Protein AF-F4KFS5-F1 (afdb_monomer_lite)

Radius of gyration: 63.57 Å; chains: 1; bounding box: 186×113×161 Å

InterPro domains:
  IPR036890 Histidine kinase/HSP90-like ATPase superfamily [SSF55874] (143-248)

Secondary structure (DSSP, 8-state):
---------------------EEEEEEEPTTS-EEEEEEES--SEEEHHHHHHHHHHHHHHHHHH-GGGGGSPPP-S-STT--EEEETTEEEESEEEGGGS-TTSEEEEEEE-SSSGGGT--TT----PPPGGGGS-PPTT--HHHHHHHHHHHHHHHHTTPPTTS--EEEEEE-SSEEEEEE-SS--BSSTTTBTHHHHSTT--TTGGGGGGGSSSSTT-------SSS-HHHHHHHHSS--------------SS--SS-----EEEEEEE-SS-SSEEEEEEEHHHHHS--SSS------EEEEEPPPHHHHHH-TTS-EEEEEEES----GGGHHHHHHHHHHHHHHHH-EEGGGT--SSS-TTS-PEE-SSEEEETTEETTT---SHHHHHHHT-EEEEEEEEEEEEE--TTS-PPPEEEEEEEEEEE--EETTEEHHHHHHHHHHHTT------TTTS-SEEEEETTEE-TT--BS--GGG---TT-HHHHHHHHTEEEEEEE-TTSPBPTTSSSB-TT-HHHHHHHTTT----TT-----EEEEEEETTEE--HHHHHHHHHHHHHHHHHHH------BSS--EEEES---HHHHT--SSEEEEESEEEETTEEEETT-EEEEPTTSSTT--SS-EEEEEEEEEEES-TTS---S-EEEEEETTS-GGGS-EEEEETTEEEEE-TT-EEEETHHHHTT-EEE--HHHHHHHHHHHHTTSEEEEEE--HHHHHHTT-------SSPEETTPPPPSEEEEEEEETT--TTS--SS--GGGS---TTPPEEEEEEETT-SSEEEEEEE--EEETTEEEEEEEE-TTT-TTGGGS-EEEEEEEEETTTEEEEEEEEEEPPSSEEEEEESSS-TTS-EEEETTEEPPPEEEEEEETTS-B---SSPPPEEEEEE-STT-EEE----EEEEETTTTEEEEE--EE--S-GGGGTTT-EEEEEEEETTSS-EEEEEEEEE---EEEEEES-GGGGSSB-TTPEEPS-EEEEEETTSPBPPTT-EEEEEEESEEE-SSSTTEEE--TTSEEE-TTTEEE-S-TT-EEEEEEEETTEEEEEEEEEBPP-EEEE-SPPPSEEETT-EEEEEEEEEE-TTS-B-TT---BTTTTB--EEEEEESS-SS-TT-EEE-BTTEEEEEEEEPPSSSEEEEEEEEESS-TTSEEEEEEEEE-------------------------------------------------------------HHHHHHHHHHHHHHHHHHHHHHHHHHHHHHHHHHHHHHHHHHHHHTTHHHHTT-GGG---HHHHHHHHHHH-TTSHHHHHHHHHHHS-TTSTHHHHTTTEEEEGGGS-EES-HHHHHHHHHHHHHHHHTPEEESSTT-STTSHHHHHHHHHHHHTT----S---EEEGGGS----S-B-TT-TT--B--PPPB-TTSPBPTTEEEEGGGTEE--HHHHT-B-TTS-BHIIIIIHHHHTT-EEESSHHHHHHHTTTS-S--EEETTS-EE-TTS-EE------SS-PPBP--HHHHHHHHHHHHHHHHHHHHHHHHHHHHHHHHHHHHHHHHHHHHHHHHHTTT--

Foldseek 3Di:
DDDDDDDDDDDDDDDDDDDWFKDWEFEQELQRDTFIAIDTPDDQKDFPLVVLVRSVVRVVVVCVVDPPVVPTDDQPNPLPQQKWKDFPRDIDGGMDGCVVDHTPDYGYMYIDSNPVLSPPHRPPDDDPQDFLCVLVDFDPPDDLLLLVVLVVLVLLLQQQVDDPPFAFAWEWEDDQWKIKIKTLGQWADCHPVRHPVLLVDFPSDPLLVVLVVQFDDFPLSQDSSPCNGRCSNVSSLSVQADDPPDDDDDDDDDPDPDDDDDDDWWWKKKWWDGLPDQKIKIFIDTSCCLNVVPPDPDNDPDGDIDIHGDDPVSCVSHVSTTMMMMMTGRGRDDVVCQLVSLQSVCQFQVVQQKDFVLVGDPADDPNPPRDIDGNHFYHYNRHTSVPRCHHLVNLVVVQFDDDKDKWKKKKWFDDPPDPDDIQIKMKMKIKTFFAADPQRTNVQVSQVVCVVSVNDDPADLQQAQQEWEAESSGTLAQPRHNDALLLQDDVDAPLLNVLSSRMHIYMRITSSWDAPPSSNGTDPPRLVSVCRSNPNPPDDPPPDPRSMDMWMGDNNDTDDPVVVSVVVSVVSVVCHQPPHPNQWDAPDFWDKAAQADPCPQQVHDARIKTKHQWTADPNDIDGAQFKKWFAAPLDVVRHDGIWIWGWHIKIWDDDPPGPTDFIWTWTGTPVDDPVQAWDWDADPNHIDIDHGRTHIGTPCSVVVVRMDTDDPVRSVVVVVVCQQQPQDAKDWDAPVQCVLLVAQAHDPFPDAAEAQDFHTQKTKIFGAGPNDDPPDDDPYDDQNGGHQPPPWWKWKFKDFPPDPDTPDIDIDHWDDTPRRTRIDIGRDRLQCRNVRNEFGKIWTWIDTDPPYIDITIYGYDYDPDWDEKEWDDDPPPDAFEAEAFDFGAKTKIFIADPSRYTDADPDDFDKWKWKADPPPDIDTFPDKDWDADDNRGMIMMGDTHHHDQCQQVVFPQQKIWIKIDTPVDRYIYIGIHRYAYADWQAKDWPCPCLQPQAAAFDFRARTKIATAHPRNHQHHWQDKKFKDWFQKFFQDPCGGIFTQHSRSMTDRGPGITGHDHAFAKIKMFIDDPPDTRDIDIHTHFHKEKDWDDDDDQEDEAQFWDAKTKMFIAGPVRHGQQVLFDDPVVPNHWWKFKAWPDDDDDRPDIFTDHRRMTIDGIDTHHQDFDKTKMKMATPVHRVHIDMDIHGYHHDDDDYDDDYDDYDYYDDDDYYDDDDDDDDDDDDDDDDDDDDDDDDDDDDDDDDDDDDPPDLVNVLVVLVVVLVVLVVVLVVLVVVLVVLVVLLVVLVVLLVVLCVVVCVAAVPHVVLADDLLRLLVLCLPPVLQALQNLLSCQCVVDDPPSNVVCVVQFWDHAQQNQWFFAHSLLFQQVDVLLDDQNRREIEGQDPQPDPVDPSVVVSQVSCVVVVGHNPDDGHYHHQLPFDFDDPAFDPPDPQRHRPDDAFADSVRHGQPQWPAFSLRRTGGPPSQQCDDHPVRDGCSRGPSCRRRVREIEGADPVSVVSCVVRPPLDWYAYSQHWTAHSVGDIDDDGDGDSGTHHHDDDPVSVVSSVVSSVSVVSSVVSVVVSVVSVVVSVVSVVVSVVSVVVSVVSVVVVVD

pLDDT: mean 78.13, std 15.76, range [22.88, 96.5]

Structure (mmCIF, N/CA/C/O backbone):
data_AF-F4KFS5-F1
#
_entry.id   AF-F4KFS5-F1
#
loop_
_atom_site.group_PDB
_atom_site.id
_atom_site.type_symbol
_atom_site.label_atom_id
_atom_site.label_alt_id
_atom_site.label_comp_id
_atom_site.label_asym_id
_atom_site.label_entity_id
_atom_site.label_seq_id
_atom_site.pdbx_PDB_ins_code
_atom_site.Cartn_x
_atom_site.Cartn_y
_atom_site.Cartn_z
_atom_site.occupancy
_atom_site.B_iso_or_equiv
_atom_site.auth_seq_id
_atom_site.auth_comp_id
_atom_site.auth_asym_id
_atom_site.auth_atom_id
_atom_site.pdbx_PDB_model_num
ATOM 1 N N . MET A 1 1 ? -6.592 27.489 -61.576 1.00 34.09 1 MET A N 1
ATOM 2 C CA . MET A 1 1 ? -6.999 28.916 -61.607 1.00 34.09 1 MET A CA 1
ATOM 3 C C . MET A 1 1 ? -6.292 29.612 -60.447 1.00 34.09 1 MET A C 1
ATOM 5 O O . MET A 1 1 ? -6.242 28.999 -59.394 1.00 34.09 1 MET A O 1
ATOM 9 N N . SER A 1 2 ? -5.688 30.798 -60.542 1.00 32.53 2 SER A N 1
ATOM 10 C CA . SER A 1 2 ? -5.357 31.642 -61.707 1.00 32.53 2 SER A CA 1
ATOM 11 C C . SER A 1 2 ? -3.871 32.060 -61.635 1.00 32.53 2 SER A C 1
ATOM 13 O O . SER A 1 2 ? -3.225 31.842 -60.613 1.00 32.53 2 SER A O 1
ATOM 15 N N . SER A 1 3 ? -3.290 32.585 -62.717 1.00 32.41 3 SER A N 1
ATOM 16 C CA . SER A 1 3 ? -1.830 32.637 -62.915 1.00 32.41 3 SER A CA 1
ATOM 17 C C . SER A 1 3 ? -1.193 34.029 -62.844 1.00 32.41 3 SER A C 1
ATOM 19 O O . SER A 1 3 ? -1.716 34.973 -63.435 1.00 32.41 3 SER A O 1
ATOM 21 N N . ARG A 1 4 ? 0.054 34.098 -62.354 1.00 35.38 4 ARG A N 1
ATOM 22 C CA . ARG A 1 4 ? 1.101 34.957 -62.943 1.00 35.38 4 ARG A CA 1
ATOM 23 C C . ARG A 1 4 ? 2.400 34.159 -63.109 1.00 35.38 4 ARG A C 1
ATOM 25 O O . ARG A 1 4 ? 2.834 33.486 -62.182 1.00 35.38 4 ARG A O 1
ATOM 32 N N . ARG A 1 5 ? 2.985 34.216 -64.309 1.00 32.00 5 ARG A N 1
ATOM 33 C CA . ARG A 1 5 ? 4.299 33.647 -64.663 1.00 32.00 5 ARG A CA 1
ATOM 34 C C . ARG A 1 5 ? 5.358 34.754 -64.666 1.00 32.00 5 ARG A C 1
ATOM 36 O O . ARG A 1 5 ? 5.053 35.871 -65.074 1.00 32.00 5 ARG A O 1
ATOM 43 N N . SER A 1 6 ? 6.608 34.390 -64.407 1.00 33.25 6 SER A N 1
ATOM 44 C CA . SER A 1 6 ? 7.781 34.984 -65.062 1.00 33.25 6 SER A CA 1
ATOM 45 C C . SER A 1 6 ? 8.626 33.848 -65.660 1.00 33.25 6 SER A C 1
ATOM 47 O O . SER A 1 6 ? 8.578 32.715 -65.184 1.00 33.25 6 SER A O 1
ATOM 49 N N . VAL A 1 7 ? 9.284 34.107 -66.793 1.00 30.73 7 VAL A N 1
ATOM 50 C CA . VAL A 1 7 ? 9.952 33.106 -67.653 1.00 30.73 7 VAL A CA 1
ATOM 51 C C . VAL A 1 7 ? 11.178 33.760 -68.297 1.00 30.73 7 VAL A C 1
ATOM 53 O O . VAL A 1 7 ? 11.155 34.976 -68.488 1.00 30.73 7 VAL A O 1
ATOM 56 N N . LYS A 1 8 ? 12.140 32.927 -68.737 1.00 30.48 8 LYS A N 1
ATOM 57 C CA . LYS A 1 8 ? 13.379 33.190 -69.514 1.00 30.48 8 LYS A CA 1
ATOM 58 C C . LYS A 1 8 ? 14.651 33.111 -68.642 1.00 30.48 8 LYS A C 1
ATOM 60 O O . LYS A 1 8 ? 14.593 33.456 -67.472 1.00 30.48 8 LYS A O 1
ATOM 65 N N . ARG A 1 9 ? 15.795 32.638 -69.162 1.00 31.59 9 ARG A N 1
ATOM 66 C CA . ARG A 1 9 ? 16.107 32.176 -70.539 1.00 31.59 9 ARG A CA 1
ATOM 67 C C . ARG A 1 9 ? 17.158 31.056 -70.523 1.00 31.59 9 ARG A C 1
ATOM 69 O O . ARG A 1 9 ? 17.888 30.920 -69.553 1.00 31.59 9 ARG A O 1
ATOM 76 N N . SER A 1 10 ? 17.240 30.309 -71.621 1.00 30.89 10 SER A N 1
ATOM 77 C CA . SER A 1 10 ? 18.311 29.356 -71.933 1.00 30.89 10 SER A CA 1
ATOM 78 C C . SER A 1 10 ? 18.938 29.710 -73.283 1.00 30.89 10 SER A C 1
ATOM 80 O O . SER A 1 10 ? 18.186 29.944 -74.228 1.00 30.89 10 SER A O 1
ATOM 82 N N . LEU A 1 11 ? 20.269 29.729 -73.325 1.00 35.09 11 LEU A N 1
ATOM 83 C CA . LEU A 1 11 ? 21.250 29.770 -74.430 1.00 35.09 11 LEU A CA 1
ATOM 84 C C . LEU A 1 11 ? 22.583 29.467 -73.692 1.00 35.09 11 LEU A C 1
ATOM 86 O O . LEU A 1 11 ? 22.757 30.005 -72.601 1.00 35.09 11 LEU A O 1
ATOM 90 N N . VAL A 1 12 ? 23.453 28.505 -74.018 1.00 32.81 12 VAL A N 1
ATOM 91 C CA . VAL A 1 12 ? 23.973 27.992 -75.304 1.00 32.81 12 VAL A CA 1
ATOM 92 C C . VAL A 1 12 ? 24.820 29.042 -76.028 1.00 32.81 12 VAL A C 1
ATOM 94 O O . VAL A 1 12 ? 24.240 29.971 -76.574 1.00 32.81 12 VAL A O 1
ATOM 97 N N . LEU A 1 13 ? 26.146 28.842 -75.908 1.00 33.91 13 LEU A N 1
ATOM 98 C CA . LEU A 1 13 ? 27.301 29.071 -76.811 1.00 33.91 13 LEU A CA 1
ATOM 99 C C . LEU A 1 13 ? 27.076 29.965 -78.064 1.00 33.91 13 LEU A C 1
ATOM 101 O O . LEU A 1 13 ? 26.001 29.926 -78.651 1.00 33.91 13 LEU A O 1
ATOM 105 N N . ASP A 1 14 ? 28.023 30.786 -78.531 1.00 32.06 14 ASP A N 1
ATOM 106 C CA . ASP A 1 14 ? 29.486 30.596 -78.659 1.00 32.06 14 ASP A CA 1
ATOM 107 C C . ASP A 1 14 ? 30.300 31.908 -78.439 1.00 32.06 14 ASP A C 1
ATOM 109 O O . ASP A 1 14 ? 29.702 32.969 -78.292 1.00 32.06 14 ASP A O 1
ATOM 113 N N . ASP A 1 15 ? 31.637 31.766 -78.416 1.00 32.22 15 ASP A N 1
ATOM 114 C CA . ASP A 1 15 ? 32.774 32.679 -78.715 1.00 32.22 15 ASP A CA 1
ATOM 115 C C . ASP A 1 15 ? 32.785 34.201 -78.387 1.00 32.22 15 ASP A C 1
ATOM 117 O O . ASP A 1 15 ? 31.832 34.939 -78.604 1.00 32.22 15 ASP A O 1
ATOM 121 N N . ASP A 1 16 ? 33.972 34.640 -77.933 1.00 34.25 16 ASP A N 1
ATOM 122 C CA . ASP A 1 16 ? 34.606 35.976 -77.984 1.00 34.25 16 ASP A CA 1
ATOM 123 C C . ASP A 1 16 ? 33.732 37.256 -78.025 1.00 34.25 16 ASP A C 1
ATOM 125 O O . ASP A 1 16 ? 33.380 37.746 -79.095 1.00 34.25 16 ASP A O 1
ATOM 129 N N . ASP A 1 17 ? 33.544 37.895 -76.859 1.00 37.00 17 ASP A N 1
ATOM 130 C CA . ASP A 1 17 ? 33.541 39.365 -76.680 1.00 37.00 17 ASP A CA 1
ATOM 131 C C . ASP A 1 17 ? 33.659 39.718 -75.171 1.00 37.00 17 ASP A C 1
ATOM 133 O O . ASP A 1 17 ? 33.240 38.936 -74.316 1.00 37.00 17 ASP A O 1
ATOM 137 N N . ASP A 1 18 ? 34.257 40.875 -74.847 1.00 47.91 18 ASP A N 1
ATOM 138 C CA . ASP A 1 18 ? 34.671 41.360 -73.505 1.00 47.91 18 ASP A CA 1
ATOM 139 C C . ASP A 1 18 ? 33.852 40.868 -72.276 1.00 47.91 18 ASP A C 1
ATOM 141 O O . ASP A 1 18 ? 32.668 41.185 -72.121 1.00 47.91 18 ASP A O 1
ATOM 145 N N . GLU A 1 19 ? 34.508 40.186 -71.317 1.00 56.59 19 GLU A N 1
ATOM 146 C CA . GLU A 1 19 ? 33.877 39.760 -70.051 1.00 56.59 19 GLU A CA 1
ATOM 147 C C . GLU A 1 19 ? 33.417 40.960 -69.196 1.00 56.59 19 GLU A C 1
ATOM 149 O O . GLU A 1 19 ? 34.216 41.739 -68.670 1.00 56.59 19 GLU A O 1
ATOM 154 N N . ASP A 1 20 ? 32.101 41.068 -68.994 1.00 70.38 20 ASP A N 1
ATOM 155 C CA . ASP A 1 20 ? 31.480 42.083 -68.143 1.00 70.38 20 ASP A CA 1
ATOM 156 C C . ASP A 1 20 ? 31.889 41.942 -66.662 1.00 70.38 20 ASP A C 1
ATOM 158 O O . ASP A 1 20 ? 31.466 41.022 -65.961 1.00 70.38 20 ASP A O 1
ATOM 162 N N . ILE A 1 21 ? 32.643 42.915 -66.149 1.00 77.94 21 ILE A N 1
ATOM 163 C CA . ILE A 1 21 ? 33.117 42.962 -64.763 1.00 77.94 21 ILE A CA 1
ATOM 164 C C . ILE A 1 21 ? 32.011 43.501 -63.843 1.00 77.94 21 ILE A C 1
ATOM 166 O O . ILE A 1 21 ? 31.674 44.693 -63.866 1.00 77.94 21 ILE A O 1
ATOM 170 N N . PHE A 1 22 ? 31.487 42.646 -62.960 1.00 82.88 22 PHE A N 1
ATOM 171 C CA . PHE A 1 22 ? 30.502 43.040 -61.951 1.00 82.88 22 PHE A CA 1
ATOM 172 C C . PHE A 1 22 ? 31.139 43.276 -60.578 1.00 82.88 22 PHE A C 1
ATOM 174 O O . PHE A 1 22 ? 31.810 42.416 -60.013 1.00 82.88 22 PHE A O 1
ATOM 181 N N . TYR A 1 23 ? 30.837 44.424 -59.974 1.00 88.12 23 TYR A N 1
ATOM 182 C CA . TYR A 1 23 ? 31.143 44.712 -58.574 1.00 88.12 23 TYR A CA 1
ATOM 183 C C . TYR A 1 23 ? 29.857 44.734 -57.750 1.00 88.12 23 TYR A C 1
ATOM 185 O O . TYR A 1 23 ? 28.979 45.575 -57.962 1.00 88.12 23 TYR A O 1
ATOM 193 N N . ASN A 1 24 ? 29.751 43.822 -56.783 1.00 84.62 24 ASN A N 1
ATOM 194 C CA . ASN A 1 24 ? 28.607 43.726 -55.883 1.00 84.62 24 ASN A CA 1
ATOM 195 C C . ASN A 1 24 ? 28.959 44.296 -54.505 1.00 84.62 24 ASN A C 1
ATOM 197 O O . ASN A 1 24 ? 29.955 43.913 -53.896 1.00 84.62 24 ASN A O 1
ATOM 201 N N . PHE A 1 25 ? 28.111 45.175 -53.978 1.00 88.44 25 PHE A N 1
ATOM 202 C CA . PHE A 1 25 ? 28.278 45.785 -52.662 1.00 88.44 25 PHE A CA 1
ATOM 203 C C . PHE A 1 25 ? 27.021 45.632 -51.811 1.00 88.44 25 PHE A C 1
ATOM 205 O O . PHE A 1 25 ? 25.894 45.796 -52.285 1.00 88.44 25 PHE A O 1
ATOM 212 N N . LYS A 1 26 ? 27.225 45.410 -50.513 1.00 85.69 26 LYS A N 1
ATOM 213 C CA . LYS A 1 26 ? 26.224 45.623 -49.469 1.00 85.69 26 LYS A CA 1
ATOM 214 C C . LYS A 1 26 ? 26.665 46.822 -48.634 1.00 85.69 26 LYS A C 1
ATOM 216 O O . LYS A 1 26 ? 27.492 46.686 -47.734 1.00 85.69 26 LYS A O 1
ATOM 221 N N . VAL A 1 27 ? 26.116 47.989 -48.958 1.00 86.94 27 VAL A N 1
ATOM 222 C CA . VAL A 1 27 ? 26.460 49.267 -48.328 1.00 86.94 27 VAL A CA 1
ATOM 223 C C . VAL A 1 27 ? 25.637 49.453 -47.062 1.00 86.94 27 VAL A C 1
ATOM 225 O O . VAL A 1 27 ? 24.409 49.475 -47.121 1.00 86.94 27 VAL A O 1
ATOM 228 N N . LEU A 1 28 ? 26.309 49.562 -45.920 1.00 84.31 28 LEU A N 1
ATOM 229 C CA . LEU A 1 28 ? 25.719 49.863 -44.620 1.00 84.31 28 LEU A CA 1
ATOM 230 C C . LEU A 1 28 ? 25.691 51.382 -44.425 1.00 84.31 28 LEU A C 1
ATOM 232 O O . LEU A 1 28 ? 26.736 52.029 -44.484 1.00 84.31 28 LEU A O 1
ATOM 236 N N . LEU A 1 29 ? 24.498 51.929 -44.201 1.00 82.06 29 LEU A N 1
ATOM 237 C CA . LEU A 1 29 ? 24.237 53.350 -43.967 1.00 82.06 29 LEU A CA 1
ATOM 238 C C . LEU A 1 29 ? 24.051 53.635 -42.464 1.00 82.06 29 LEU A C 1
ATOM 240 O O . LEU A 1 29 ? 23.633 52.723 -41.741 1.00 82.06 29 LEU A O 1
ATOM 244 N N . PRO A 1 30 ? 24.272 54.879 -41.988 1.00 75.25 30 PRO A N 1
ATOM 245 C CA . PRO A 1 30 ? 24.232 55.207 -40.556 1.00 75.25 30 PRO A CA 1
ATOM 246 C C . PRO A 1 30 ? 22.882 54.904 -39.889 1.00 75.25 30 PRO A C 1
ATOM 248 O O . PRO A 1 30 ? 22.828 54.420 -38.760 1.00 75.25 30 PRO A O 1
ATOM 251 N N . ASN A 1 31 ? 21.781 55.075 -40.631 1.00 76.06 31 ASN A N 1
ATOM 252 C CA . ASN A 1 31 ? 20.406 54.779 -40.205 1.00 76.06 31 ASN A CA 1
ATOM 253 C C . ASN A 1 31 ? 20.046 53.271 -40.187 1.00 76.06 31 ASN A C 1
ATOM 255 O O . ASN A 1 31 ? 18.913 52.875 -40.488 1.00 76.06 31 ASN A O 1
ATOM 259 N N . GLY A 1 32 ? 21.034 52.404 -39.949 1.00 71.75 32 GLY A N 1
ATOM 260 C CA . GLY A 1 32 ? 20.868 50.950 -39.869 1.00 71.75 32 GLY A CA 1
ATOM 261 C C . GLY A 1 32 ? 20.411 50.267 -41.161 1.00 71.75 32 GLY A C 1
ATOM 262 O O . GLY A 1 32 ? 19.918 49.133 -41.123 1.00 71.75 32 GLY A O 1
ATOM 263 N N . THR A 1 33 ? 20.461 50.944 -42.312 1.00 76.88 33 THR A N 1
ATOM 264 C CA . THR A 1 33 ? 19.937 50.425 -43.589 1.00 76.88 33 THR A CA 1
ATOM 265 C C . THR A 1 33 ? 21.051 49.817 -44.423 1.00 76.88 33 THR A C 1
ATOM 267 O O . THR A 1 33 ? 22.080 50.448 -44.635 1.00 76.88 33 THR A O 1
ATOM 270 N N . SER A 1 34 ? 20.843 48.599 -44.934 1.00 80.75 34 SER A N 1
ATOM 271 C CA . SER A 1 34 ? 21.765 47.979 -45.888 1.00 80.75 34 SER A CA 1
ATOM 272 C C . SER A 1 34 ? 21.200 48.013 -47.305 1.00 80.75 34 SER A C 1
ATOM 274 O O . SER A 1 34 ? 20.198 47.347 -47.573 1.00 80.75 34 SER A O 1
ATOM 276 N N . VAL A 1 35 ? 21.859 48.733 -48.206 1.00 85.12 35 VAL A N 1
ATOM 277 C CA . VAL A 1 35 ? 21.510 48.820 -49.630 1.00 85.12 35 VAL A CA 1
ATOM 278 C C . VAL A 1 35 ? 22.371 47.829 -50.414 1.00 85.12 35 VAL A C 1
ATOM 280 O O . VAL A 1 35 ? 23.577 47.743 -50.182 1.00 85.12 35 VAL A O 1
ATOM 283 N N . LYS A 1 36 ? 21.772 47.067 -51.337 1.00 85.31 36 LYS A N 1
ATOM 284 C CA . LYS A 1 36 ? 22.538 46.325 -52.349 1.00 85.31 36 LYS A CA 1
ATOM 285 C C . LYS A 1 36 ? 22.806 47.251 -53.533 1.00 85.31 36 LYS A C 1
ATOM 287 O O . LYS A 1 36 ? 21.867 47.842 -54.055 1.00 85.31 36 LYS A O 1
ATOM 292 N N . LEU A 1 37 ? 24.062 47.344 -53.953 1.00 90.06 37 LEU A N 1
ATOM 293 C CA . LEU A 1 37 ? 24.483 48.072 -55.146 1.00 90.06 37 LEU A CA 1
ATOM 294 C C . LEU A 1 37 ? 25.292 47.120 -56.031 1.00 90.06 37 LEU A C 1
ATOM 296 O O . LEU A 1 37 ? 26.315 46.599 -55.594 1.00 90.06 37 LEU A O 1
ATOM 300 N N . THR A 1 38 ? 24.841 46.908 -57.263 1.00 88.62 38 THR A N 1
ATOM 301 C CA . THR A 1 38 ? 25.573 46.151 -58.286 1.00 88.62 38 THR A CA 1
ATOM 302 C C . THR A 1 38 ? 25.998 47.128 -59.371 1.00 88.62 38 THR A C 1
ATOM 304 O O . THR A 1 38 ? 25.150 47.794 -59.965 1.00 88.62 38 THR A O 1
ATOM 307 N N . LEU A 1 39 ? 27.302 47.227 -59.615 1.00 88.62 39 LEU A N 1
ATOM 308 C CA . LEU A 1 39 ? 27.881 48.051 -60.670 1.00 88.62 39 LEU A CA 1
ATOM 309 C C . LEU A 1 39 ? 28.449 47.144 -61.757 1.00 88.62 39 LEU A C 1
ATOM 311 O O . LEU A 1 39 ? 29.154 46.184 -61.458 1.00 88.62 39 LEU A O 1
ATOM 315 N N . LYS A 1 40 ? 28.124 47.463 -63.008 1.00 87.50 40 LYS A N 1
ATOM 316 C CA . LYS A 1 40 ? 28.607 46.784 -64.208 1.00 87.50 40 LYS A CA 1
ATOM 317 C C . LYS A 1 40 ? 29.625 47.695 -64.889 1.00 87.50 40 LYS A C 1
ATOM 319 O O . LYS A 1 40 ? 29.280 48.845 -65.150 1.00 87.50 40 LYS A O 1
ATOM 324 N N . ASN A 1 41 ? 30.832 47.196 -65.148 1.00 84.06 41 ASN A N 1
ATOM 325 C CA . ASN A 1 41 ? 31.930 47.898 -65.828 1.00 84.06 41 ASN A CA 1
ATOM 326 C C . ASN A 1 41 ? 32.147 49.354 -65.329 1.00 84.06 41 ASN A C 1
ATOM 328 O O . ASN A 1 41 ? 32.108 50.284 -66.137 1.00 84.06 41 ASN A O 1
ATOM 332 N N . PRO A 1 42 ? 32.311 49.600 -64.008 1.00 83.56 42 PRO A N 1
ATOM 333 C CA . PRO A 1 42 ? 32.582 50.943 -63.494 1.00 83.56 42 PRO A CA 1
ATOM 334 C C . PRO A 1 42 ? 33.978 51.441 -63.905 1.00 83.56 42 PRO A C 1
ATOM 336 O O . PRO A 1 42 ? 34.901 50.648 -64.088 1.00 83.56 42 PRO A O 1
ATOM 339 N N . GLU A 1 43 ? 34.155 52.764 -63.973 1.00 84.50 43 GLU A N 1
ATOM 340 C CA . GLU A 1 43 ? 35.481 53.384 -64.119 1.00 84.50 43 GLU A CA 1
ATOM 341 C C . GLU A 1 43 ? 36.411 52.947 -62.962 1.00 84.50 43 GLU A C 1
ATOM 343 O O . GLU A 1 43 ? 35.927 52.810 -61.836 1.00 84.50 43 GLU A O 1
ATOM 348 N N . PRO A 1 44 ? 37.733 52.751 -63.171 1.00 84.25 44 PRO A N 1
ATOM 349 C CA . PRO A 1 44 ? 38.637 52.191 -62.149 1.00 84.25 44 PRO A CA 1
ATOM 350 C C . PRO A 1 44 ? 38.680 52.967 -60.821 1.00 84.25 44 PRO A C 1
ATOM 352 O O . PRO A 1 44 ? 38.879 52.387 -59.746 1.00 84.25 44 PRO A O 1
ATOM 355 N N . GLU A 1 45 ? 38.464 54.279 -60.899 1.00 87.31 45 GLU A N 1
ATOM 356 C CA . GLU A 1 45 ? 38.228 55.181 -59.779 1.00 87.31 45 GLU A CA 1
ATOM 357 C C . GLU A 1 45 ? 36.985 56.024 -60.086 1.00 87.31 45 GLU A C 1
ATOM 359 O O . GLU A 1 45 ? 36.888 56.565 -61.182 1.00 87.31 45 GLU A O 1
ATOM 364 N N . ILE A 1 46 ? 36.074 56.204 -59.121 1.00 89.44 46 ILE A N 1
ATOM 365 C CA . ILE A 1 46 ? 35.022 57.234 -59.214 1.00 89.44 46 ILE A CA 1
ATOM 366 C C . ILE A 1 46 ? 35.063 58.167 -58.008 1.00 89.44 46 ILE A C 1
ATOM 368 O O . ILE A 1 46 ? 35.468 57.780 -56.907 1.00 89.44 46 ILE A O 1
ATOM 372 N N . SER A 1 47 ? 34.606 59.408 -58.188 1.00 88.44 47 SER A N 1
ATOM 373 C CA . SER A 1 47 ? 34.505 60.352 -57.073 1.00 88.44 47 SER A CA 1
ATOM 374 C C . SER A 1 47 ? 33.528 59.840 -56.010 1.00 88.44 47 SER A C 1
ATOM 376 O O . SER A 1 47 ? 32.496 59.238 -56.324 1.00 88.44 47 SER A O 1
ATOM 378 N N . MET A 1 48 ? 33.821 60.117 -54.736 1.00 87.62 48 MET A N 1
ATOM 379 C CA . MET A 1 48 ? 32.968 59.709 -53.614 1.00 87.62 48 MET A CA 1
ATOM 380 C C . MET A 1 48 ? 31.531 60.214 -53.795 1.00 87.62 48 MET A C 1
ATOM 382 O O . MET A 1 48 ? 30.591 59.473 -53.537 1.00 87.62 48 MET A O 1
ATOM 386 N N . GLN A 1 49 ? 31.341 61.425 -54.334 1.00 86.19 49 GLN A N 1
ATOM 387 C CA . GLN A 1 49 ? 30.009 61.958 -54.634 1.00 86.19 49 GLN A CA 1
ATOM 388 C C . GLN A 1 49 ? 29.261 61.126 -55.691 1.00 86.19 49 GLN A C 1
ATOM 390 O O . GLN A 1 49 ? 28.053 60.935 -55.569 1.00 86.19 49 GLN A O 1
ATOM 395 N N . SER A 1 50 ? 29.956 60.590 -56.699 1.00 87.81 50 SER A N 1
ATOM 396 C CA . SER A 1 50 ? 29.354 59.710 -57.713 1.00 87.81 50 SER A CA 1
ATOM 397 C C . SER A 1 50 ? 28.937 58.370 -57.107 1.00 87.81 50 SER A C 1
ATOM 399 O O . SER A 1 50 ? 27.815 57.918 -57.332 1.00 87.81 50 SER A O 1
ATOM 401 N N . PHE A 1 51 ? 29.787 57.779 -56.260 1.00 89.50 51 PHE A N 1
ATOM 402 C CA . PHE A 1 51 ? 29.445 56.565 -55.513 1.00 89.50 51 PHE A CA 1
ATOM 403 C C . PHE A 1 51 ? 28.247 56.792 -54.574 1.00 89.50 51 PHE A C 1
ATOM 405 O O . PHE A 1 51 ? 27.283 56.030 -54.593 1.00 89.50 51 PHE A O 1
ATOM 412 N N . VAL A 1 52 ? 28.256 57.886 -53.807 1.00 88.50 52 VAL A N 1
ATOM 413 C CA . VAL A 1 52 ? 27.156 58.296 -52.919 1.00 88.50 52 VAL A CA 1
ATOM 414 C C . VAL A 1 52 ? 25.854 58.491 -53.700 1.00 88.50 52 VAL A C 1
ATOM 416 O O . VAL A 1 52 ? 24.813 58.016 -53.258 1.00 88.50 52 VAL A O 1
ATOM 419 N N . ASN A 1 53 ? 25.893 59.105 -54.887 1.00 88.88 53 ASN A N 1
ATOM 420 C CA . ASN A 1 53 ? 24.712 59.273 -55.740 1.00 88.88 53 ASN A CA 1
ATOM 421 C C . ASN A 1 53 ? 24.141 57.925 -56.234 1.00 88.88 53 ASN A C 1
ATOM 423 O O . ASN A 1 53 ? 22.920 57.769 -56.304 1.00 88.88 53 ASN A O 1
ATOM 427 N N . LEU A 1 54 ? 24.996 56.936 -56.525 1.00 91.75 54 LEU A N 1
ATOM 428 C CA . LEU A 1 54 ? 24.578 55.572 -56.880 1.00 91.75 54 LEU A CA 1
ATOM 429 C C . LEU A 1 54 ? 23.932 54.848 -55.685 1.00 91.75 54 LEU A C 1
ATOM 431 O O . LEU A 1 54 ? 22.857 54.264 -55.826 1.00 91.75 54 LEU A O 1
ATOM 435 N N . VAL A 1 55 ? 24.523 54.948 -54.489 1.00 90.44 55 VAL A N 1
ATOM 436 C CA . VAL A 1 55 ? 23.941 54.388 -53.253 1.00 90.44 55 VAL A CA 1
ATOM 437 C C . VAL A 1 55 ? 22.614 55.069 -52.899 1.00 90.44 55 VAL A C 1
ATOM 439 O O . VAL A 1 55 ? 21.659 54.387 -52.536 1.00 90.44 55 VAL A O 1
ATOM 442 N N . LYS A 1 56 ? 22.520 56.395 -53.058 1.00 89.88 56 LYS A N 1
ATOM 443 C CA . LYS A 1 56 ? 21.302 57.192 -52.843 1.00 89.88 56 LYS A CA 1
ATOM 444 C C . LYS A 1 56 ? 20.161 56.752 -53.759 1.00 89.88 56 LYS A C 1
ATOM 446 O O . LYS A 1 56 ? 19.039 56.577 -53.294 1.00 89.88 56 LYS A O 1
ATOM 451 N N . LYS A 1 57 ? 20.451 56.505 -55.041 1.00 89.56 57 LYS A N 1
ATOM 452 C CA . LYS A 1 57 ? 19.477 55.988 -56.012 1.00 89.56 57 LYS A CA 1
ATOM 453 C C . LYS A 1 57 ? 18.890 54.646 -55.564 1.00 89.56 57 LYS A C 1
ATOM 455 O O . LYS A 1 57 ? 17.670 54.499 -55.541 1.00 89.56 57 LYS A O 1
ATOM 460 N N . GLU A 1 58 ? 19.729 53.690 -55.164 1.00 88.69 58 GLU A N 1
ATOM 461 C CA . GLU A 1 58 ? 19.240 52.375 -54.726 1.00 88.69 58 GLU A CA 1
ATOM 462 C C . GLU A 1 58 ? 18.622 52.396 -53.314 1.00 88.69 58 GLU A C 1
ATOM 464 O O . GLU A 1 58 ? 17.698 51.631 -53.034 1.00 88.69 58 GLU A O 1
ATOM 469 N N . TYR A 1 59 ? 19.020 53.341 -52.455 1.00 87.31 59 TYR A N 1
ATOM 470 C CA . TYR A 1 59 ? 18.317 53.655 -51.209 1.00 87.31 59 TYR A CA 1
ATOM 471 C C . TYR A 1 59 ? 16.890 54.163 -51.471 1.00 87.31 59 TYR A C 1
ATOM 473 O O . TYR A 1 59 ? 15.936 53.636 -50.898 1.00 87.31 59 TYR A O 1
ATOM 481 N N . ASP A 1 60 ? 16.723 55.146 -52.360 1.00 84.69 60 ASP A N 1
ATOM 482 C CA . ASP A 1 60 ? 15.414 55.709 -52.711 1.00 84.69 60 ASP A CA 1
ATOM 483 C C . ASP A 1 60 ? 14.549 54.736 -53.536 1.00 84.69 60 ASP A C 1
ATOM 485 O O . ASP A 1 60 ? 13.322 54.859 -53.539 1.00 84.69 60 ASP A O 1
ATOM 489 N N . ASN A 1 61 ? 15.145 53.729 -54.186 1.00 83.44 61 ASN A N 1
ATOM 490 C CA . ASN A 1 61 ? 14.418 52.575 -54.723 1.00 83.44 61 ASN A CA 1
ATOM 491 C C . ASN A 1 61 ? 13.914 51.664 -53.596 1.00 83.44 61 ASN A C 1
ATOM 493 O O . ASN A 1 61 ? 12.705 51.488 -53.458 1.00 83.44 61 ASN A O 1
ATOM 497 N N . ALA A 1 62 ? 14.806 51.160 -52.734 1.00 75.25 62 ALA A N 1
ATOM 498 C CA . ALA A 1 62 ? 14.445 50.283 -51.613 1.00 75.25 62 ALA A CA 1
ATOM 499 C C . ALA A 1 62 ? 13.413 50.917 -50.657 1.00 75.25 62 ALA A C 1
ATOM 501 O O . ALA A 1 62 ? 12.569 50.228 -50.080 1.00 75.25 62 ALA A O 1
ATOM 502 N N . ARG A 1 63 ? 13.436 52.249 -50.527 1.00 73.88 63 ARG A N 1
ATOM 503 C CA . ARG A 1 63 ? 12.487 53.030 -49.727 1.00 73.88 63 ARG A CA 1
ATOM 504 C C . ARG A 1 63 ? 11.051 53.019 -50.266 1.00 73.88 63 ARG A C 1
ATOM 506 O O . ARG A 1 63 ? 10.134 53.191 -49.468 1.00 73.88 63 ARG A O 1
ATOM 513 N N . LYS A 1 64 ? 10.839 52.822 -51.574 1.00 71.12 64 LYS A N 1
ATOM 514 C CA . LYS A 1 64 ? 9.491 52.744 -52.180 1.00 71.12 64 LYS A CA 1
ATOM 515 C C . LYS A 1 64 ? 8.790 51.434 -51.823 1.00 71.12 64 LYS A C 1
ATOM 517 O O . LYS A 1 64 ? 7.606 51.450 -51.502 1.00 71.12 64 LYS A O 1
ATOM 522 N N . ASP A 1 65 ? 9.536 50.331 -51.810 1.00 64.69 65 ASP A N 1
ATOM 523 C CA . ASP A 1 65 ? 9.002 48.996 -51.509 1.00 64.69 65 ASP A CA 1
ATOM 524 C C . ASP A 1 65 ? 8.892 48.718 -49.997 1.00 64.69 65 ASP A C 1
ATOM 526 O O . ASP A 1 65 ? 8.141 47.840 -49.567 1.00 64.69 65 ASP A O 1
ATOM 530 N N . CYS A 1 66 ? 9.629 49.459 -49.160 1.00 54.75 66 CYS A N 1
ATOM 531 C CA . CYS A 1 66 ? 9.760 49.173 -47.734 1.00 54.75 66 CYS A CA 1
ATOM 532 C C . CYS A 1 66 ? 9.062 50.208 -46.834 1.00 54.75 66 CYS A C 1
ATOM 534 O O . CYS A 1 66 ? 9.667 51.183 -46.385 1.00 54.75 66 CYS A O 1
ATOM 536 N N . LEU A 1 67 ? 7.812 49.920 -46.444 1.00 56.09 67 LEU A N 1
ATOM 537 C CA . LEU A 1 67 ? 7.044 50.700 -45.452 1.00 56.09 67 LEU A CA 1
ATOM 538 C C . LEU A 1 67 ? 7.807 50.960 -44.137 1.00 56.09 67 LEU A C 1
ATOM 540 O O . LEU A 1 67 ? 7.576 51.979 -43.488 1.00 56.09 67 LEU A O 1
ATOM 544 N N . LEU A 1 68 ? 8.741 50.084 -43.748 1.00 56.09 68 LEU A N 1
ATOM 545 C CA . LEU A 1 68 ? 9.560 50.232 -42.537 1.00 56.09 68 LEU A CA 1
ATOM 546 C C . LEU A 1 68 ? 10.688 51.273 -42.677 1.00 56.09 68 LEU A C 1
ATOM 548 O O . LEU A 1 68 ? 11.118 51.831 -41.670 1.00 56.09 68 LEU A O 1
ATOM 552 N N . MET A 1 69 ? 11.136 51.597 -43.896 1.00 57.06 69 MET A N 1
ATOM 553 C CA . MET A 1 69 ? 12.139 52.650 -44.138 1.00 57.06 69 MET A CA 1
ATOM 554 C C . MET A 1 69 ? 11.570 54.073 -44.028 1.00 57.06 69 MET A C 1
ATOM 556 O O . MET A 1 69 ? 12.326 55.040 -44.034 1.00 57.06 69 MET A O 1
ATOM 560 N N . SER A 1 70 ? 10.250 54.224 -43.885 1.00 56.66 70 SER A N 1
ATOM 561 C CA . SER A 1 70 ? 9.615 55.522 -43.612 1.00 56.66 70 SER A CA 1
ATOM 562 C C . SER A 1 70 ? 9.915 56.072 -42.209 1.00 56.66 70 SER A C 1
ATOM 564 O O . SER A 1 70 ? 9.774 57.274 -42.001 1.00 56.66 70 SER A O 1
ATOM 566 N N . LYS A 1 71 ? 10.336 55.211 -41.266 1.00 59.75 71 LYS A N 1
ATOM 567 C CA . LYS A 1 71 ? 10.506 55.529 -39.834 1.00 59.75 71 LYS A CA 1
ATOM 568 C C . LYS A 1 71 ? 11.957 55.618 -39.344 1.00 59.75 71 LYS A C 1
ATOM 570 O O . LYS A 1 71 ? 12.172 55.741 -38.146 1.00 59.75 71 LYS A O 1
ATOM 575 N N . ARG A 1 72 ? 12.941 55.499 -40.236 1.00 65.44 72 ARG A N 1
ATOM 576 C CA . ARG A 1 72 ? 14.373 55.536 -39.885 1.00 65.44 72 ARG A CA 1
ATOM 577 C C . ARG A 1 72 ? 14.928 56.953 -39.985 1.00 65.44 72 ARG A C 1
ATOM 579 O O . ARG A 1 72 ? 14.386 57.761 -40.744 1.00 65.44 72 ARG A O 1
ATOM 586 N N . MET A 1 73 ? 16.030 57.229 -39.284 1.00 67.56 73 MET A N 1
ATOM 587 C CA . MET A 1 73 ? 16.771 58.486 -39.437 1.00 67.56 73 MET A CA 1
ATOM 588 C C . MET A 1 73 ? 17.079 58.753 -40.923 1.00 67.56 73 MET A C 1
ATOM 590 O O . MET A 1 73 ? 17.335 57.825 -41.694 1.00 67.56 73 MET A O 1
ATOM 594 N N . LYS A 1 74 ? 17.033 60.011 -41.369 1.00 72.19 74 LYS A N 1
ATOM 595 C CA . LYS A 1 74 ? 17.452 60.359 -42.736 1.00 72.19 74 LYS A CA 1
ATOM 596 C C . LYS A 1 74 ? 18.981 60.378 -42.783 1.00 72.19 74 LYS A C 1
ATOM 598 O O . LYS A 1 74 ? 19.583 61.072 -41.979 1.00 72.19 74 LYS A O 1
ATOM 603 N N . VAL A 1 75 ? 19.576 59.661 -43.736 1.00 77.69 75 VAL A N 1
ATOM 604 C CA . VAL A 1 75 ? 20.985 59.863 -44.118 1.00 77.69 75 VAL A CA 1
ATOM 605 C C . VAL A 1 75 ? 21.131 61.286 -44.653 1.00 77.69 75 VAL A C 1
ATOM 607 O O . VAL A 1 75 ? 20.292 61.703 -45.464 1.00 77.69 75 VAL A O 1
ATOM 610 N N . ASP A 1 76 ? 22.162 62.022 -44.233 1.00 78.75 76 ASP A N 1
ATOM 611 C CA . ASP A 1 76 ? 22.460 63.306 -44.867 1.00 78.75 76 ASP A CA 1
ATOM 612 C C . ASP A 1 76 ? 23.136 63.066 -46.222 1.00 78.75 76 ASP A C 1
ATOM 614 O O . ASP A 1 76 ? 24.262 62.591 -46.321 1.00 78.75 76 ASP A O 1
ATOM 618 N N . TRP A 1 77 ? 22.421 63.385 -47.300 1.00 83.31 77 TRP A N 1
ATOM 619 C CA . TRP A 1 77 ? 22.942 63.290 -48.663 1.00 83.31 77 TRP A CA 1
ATOM 620 C C . TRP A 1 77 ? 23.554 64.606 -49.170 1.00 83.31 77 TRP A C 1
ATOM 622 O O . TRP A 1 77 ? 23.978 64.662 -50.326 1.00 83.31 77 TRP A O 1
ATOM 632 N N . ASN A 1 78 ? 23.546 65.659 -48.348 1.00 71.19 78 ASN A N 1
ATOM 633 C CA . ASN A 1 78 ? 23.919 67.030 -48.700 1.00 71.19 78 ASN A CA 1
ATOM 634 C C . ASN A 1 78 ? 25.137 67.540 -47.894 1.00 71.19 78 ASN A C 1
ATOM 636 O O . ASN A 1 78 ? 25.517 68.705 -48.032 1.00 71.19 78 ASN A O 1
ATOM 640 N N . SER A 1 79 ? 25.766 66.681 -47.087 1.00 61.03 79 SER A N 1
ATOM 641 C CA . SER A 1 79 ? 26.924 66.934 -46.216 1.00 61.03 79 SER A CA 1
ATOM 642 C C . SER A 1 79 ? 28.222 67.212 -46.998 1.00 61.03 79 SER A C 1
ATOM 644 O O . SER A 1 79 ? 29.159 66.410 -47.045 1.00 61.03 79 SER A O 1
ATOM 646 N N . GLY A 1 80 ? 28.269 68.392 -47.627 1.00 53.22 80 GLY A N 1
ATOM 647 C CA . GLY A 1 80 ? 29.261 68.850 -48.608 1.00 53.22 80 GLY A CA 1
ATOM 648 C C . GLY A 1 80 ? 30.679 68.283 -48.464 1.00 53.22 80 GLY A C 1
ATOM 649 O O . GLY A 1 80 ? 31.507 68.820 -47.731 1.00 53.22 80 GLY A O 1
ATOM 650 N N . GLY A 1 81 ? 30.961 67.214 -49.216 1.00 57.44 81 GLY A N 1
ATOM 651 C CA . GLY A 1 81 ? 32.294 66.627 -49.372 1.00 57.44 81 GLY A CA 1
ATOM 652 C C . GLY A 1 81 ? 32.826 65.780 -48.207 1.00 57.44 81 GLY A C 1
ATOM 653 O O . GLY A 1 81 ? 33.992 65.395 -48.261 1.00 57.44 81 GLY A O 1
ATOM 654 N N . LYS A 1 82 ? 32.032 65.474 -47.167 1.00 70.62 82 LYS A N 1
ATOM 655 C CA . LYS A 1 82 ? 32.531 64.790 -45.951 1.00 70.62 82 LYS A CA 1
ATOM 656 C C . LYS A 1 82 ? 32.393 63.261 -45.917 1.00 70.62 82 LYS A C 1
ATOM 658 O O . LYS A 1 82 ? 32.942 62.650 -45.005 1.00 70.62 82 LYS A O 1
ATOM 663 N N . PHE A 1 83 ? 31.729 62.647 -46.895 1.00 79.56 83 PHE A N 1
ATOM 664 C CA . PHE A 1 83 ? 31.550 61.191 -46.973 1.00 79.56 83 PHE A CA 1
ATOM 665 C C . PHE A 1 83 ? 32.876 60.407 -46.925 1.00 79.56 83 PHE A C 1
ATOM 667 O O . PHE A 1 83 ? 33.825 60.722 -47.654 1.00 79.56 83 PHE A O 1
ATOM 674 N N . HIS A 1 84 ? 32.918 59.322 -46.143 1.00 81.38 84 HIS A N 1
ATOM 675 C CA . HIS A 1 84 ? 34.002 58.331 -46.200 1.00 81.38 84 HIS A CA 1
ATOM 676 C C . HIS A 1 84 ? 33.488 56.895 -46.142 1.00 81.38 84 HIS A C 1
ATOM 678 O O . HIS A 1 84 ? 32.441 56.603 -45.569 1.00 81.38 84 HIS A O 1
ATOM 684 N N . LEU A 1 85 ? 34.245 55.988 -46.759 1.00 83.69 85 LEU A N 1
ATOM 685 C CA . LEU A 1 85 ? 33.845 54.601 -46.985 1.00 83.69 85 LEU A CA 1
ATOM 686 C C . LEU A 1 85 ? 34.827 53.663 -46.279 1.00 83.69 85 LEU A C 1
ATOM 688 O O . LEU A 1 85 ? 36.033 53.753 -46.499 1.00 83.69 85 LEU A O 1
ATOM 692 N N . GLU A 1 86 ? 34.325 52.779 -45.420 1.00 78.25 86 GLU A N 1
ATOM 693 C CA . GLU A 1 86 ? 35.138 51.844 -44.633 1.00 78.25 86 GLU A CA 1
ATOM 694 C C . GLU A 1 86 ? 34.935 50.397 -45.110 1.00 78.25 86 GLU A C 1
ATOM 696 O O . GLU A 1 86 ? 33.805 49.918 -45.242 1.00 78.25 86 GLU A O 1
ATOM 701 N N . SER A 1 87 ? 36.047 49.703 -45.368 1.00 72.19 87 SER A N 1
ATOM 702 C CA . SER A 1 87 ? 36.107 48.320 -45.854 1.00 72.19 87 SER A CA 1
ATOM 703 C C . SER A 1 87 ? 37.293 47.602 -45.207 1.00 72.19 87 SER A C 1
ATOM 705 O O . SER A 1 87 ? 38.423 48.075 -45.312 1.00 72.19 87 SER A O 1
ATOM 707 N N . ASN A 1 88 ? 37.054 46.480 -44.516 1.00 63.12 88 ASN A N 1
ATOM 708 C CA . ASN A 1 88 ? 38.089 45.670 -43.847 1.00 63.12 88 ASN A CA 1
ATOM 709 C C . ASN A 1 88 ? 39.095 46.475 -42.982 1.00 63.12 88 ASN A C 1
ATOM 711 O O . ASN A 1 88 ? 40.271 46.133 -42.906 1.00 63.12 88 ASN A O 1
ATOM 715 N N . GLY A 1 89 ? 38.638 47.557 -42.337 1.00 58.28 89 GLY A N 1
ATOM 716 C CA . GLY A 1 89 ? 39.465 48.454 -41.513 1.00 58.28 89 GLY A CA 1
ATOM 717 C C . GLY A 1 89 ? 40.191 49.574 -42.277 1.00 58.28 89 GLY A C 1
ATOM 718 O O . GLY A 1 89 ? 40.699 50.501 -41.652 1.00 58.28 89 GLY A O 1
ATOM 719 N N . GLY A 1 90 ? 40.206 49.547 -43.612 1.00 68.50 90 GLY A N 1
ATOM 720 C CA . GLY A 1 90 ? 40.686 50.652 -44.444 1.00 68.50 90 GLY A CA 1
ATOM 721 C C . GLY A 1 90 ? 39.597 51.703 -44.684 1.00 68.50 90 GLY A C 1
ATOM 722 O O . GLY A 1 90 ? 38.451 51.351 -44.965 1.00 68.50 90 GLY A O 1
ATOM 723 N N . LYS A 1 91 ? 39.952 52.996 -44.611 1.00 75.12 91 LYS A N 1
ATOM 724 C CA . LYS A 1 91 ? 39.049 54.127 -44.901 1.00 75.12 91 LYS A CA 1
ATOM 725 C C . LYS A 1 91 ? 39.433 54.834 -46.203 1.00 75.12 91 LYS A C 1
ATOM 727 O O . LYS A 1 91 ? 40.530 55.373 -46.311 1.00 75.12 91 LYS A O 1
ATOM 732 N N . MET A 1 92 ? 38.510 54.881 -47.160 1.00 83.25 92 MET A N 1
ATOM 733 C CA . MET A 1 92 ? 38.623 55.645 -48.407 1.00 83.25 92 MET A CA 1
ATOM 734 C C . MET A 1 92 ? 37.957 57.018 -48.251 1.00 83.25 92 MET A C 1
ATOM 736 O O . MET A 1 92 ? 36.857 57.121 -47.702 1.00 83.25 92 MET A O 1
ATOM 740 N N . LYS A 1 93 ? 38.608 58.074 -48.750 1.00 80.62 93 LYS A N 1
ATOM 741 C CA . LYS A 1 93 ? 38.121 59.465 -48.729 1.00 80.62 93 LYS A CA 1
ATOM 742 C C . LYS A 1 93 ? 38.283 60.096 -50.109 1.00 80.62 93 LYS A C 1
ATOM 744 O O . LYS A 1 93 ? 39.291 59.859 -50.769 1.00 80.62 93 LYS A O 1
ATOM 749 N N . GLY A 1 94 ? 37.309 60.901 -50.536 1.00 81.62 94 GLY A N 1
ATOM 750 C CA . GLY A 1 94 ? 37.323 61.640 -51.810 1.00 81.62 94 GLY A CA 1
ATOM 751 C C . GLY A 1 94 ? 37.111 60.790 -53.072 1.00 81.62 94 GLY A C 1
ATOM 752 O O . GLY A 1 94 ? 36.336 61.186 -53.941 1.00 81.62 94 GLY A O 1
ATOM 753 N N . ILE A 1 95 ? 37.732 59.611 -53.152 1.00 85.81 95 ILE A N 1
ATOM 754 C CA . ILE A 1 95 ? 37.698 58.688 -54.296 1.00 85.81 95 ILE A CA 1
ATOM 755 C C . ILE A 1 95 ? 37.368 57.269 -53.807 1.00 85.81 95 ILE A C 1
ATOM 757 O O . ILE A 1 95 ? 37.837 56.850 -52.746 1.00 85.81 95 ILE A O 1
ATOM 761 N N . VAL A 1 96 ? 36.583 56.524 -54.589 1.00 86.06 96 VAL A N 1
ATOM 762 C CA . VAL A 1 96 ? 36.352 55.081 -54.423 1.00 86.06 96 VAL A CA 1
ATOM 763 C C . VAL A 1 96 ? 37.129 54.336 -55.506 1.00 86.06 96 VAL A C 1
ATOM 765 O O . VAL A 1 96 ? 36.934 54.587 -56.693 1.00 86.06 96 VAL A O 1
ATOM 768 N N . ARG A 1 97 ? 38.028 53.437 -55.090 1.00 88.06 97 ARG A N 1
ATOM 769 C CA . ARG A 1 97 ? 38.942 52.684 -55.966 1.00 88.06 97 ARG A CA 1
ATOM 770 C C . ARG A 1 97 ? 38.441 51.260 -56.162 1.00 88.06 97 ARG A C 1
ATOM 772 O O . ARG A 1 97 ? 38.476 50.475 -55.216 1.00 88.06 97 ARG A O 1
ATOM 779 N N . PHE A 1 98 ? 38.032 50.891 -57.373 1.00 87.00 98 PHE A N 1
ATOM 780 C CA . PHE A 1 98 ? 37.500 49.547 -57.631 1.00 87.00 98 PHE A CA 1
ATOM 781 C C . PHE A 1 98 ? 38.572 48.454 -57.586 1.00 87.00 98 PHE A C 1
ATOM 783 O O . PHE A 1 98 ? 38.276 47.333 -57.182 1.00 87.00 98 PHE A O 1
ATOM 790 N N . ALA A 1 99 ? 39.838 48.800 -57.838 1.00 82.88 99 ALA A N 1
ATOM 791 C CA . ALA A 1 99 ? 40.988 47.908 -57.652 1.00 82.88 99 ALA A CA 1
ATOM 792 C C . ALA A 1 99 ? 41.203 47.429 -56.194 1.00 82.88 99 ALA A C 1
ATOM 794 O O . ALA A 1 99 ? 41.940 46.473 -55.966 1.00 82.88 99 ALA A O 1
ATOM 795 N N . ALA A 1 100 ? 40.569 48.064 -55.198 1.00 80.88 100 ALA A N 1
ATOM 796 C CA . ALA A 1 100 ? 40.584 47.602 -53.804 1.00 80.88 100 ALA A CA 1
ATOM 797 C C . ALA A 1 100 ? 39.534 46.508 -53.508 1.00 80.88 100 ALA A C 1
ATOM 799 O O . ALA A 1 100 ? 39.485 45.977 -52.397 1.00 80.88 100 ALA A O 1
ATOM 800 N N . PHE A 1 101 ? 38.695 46.173 -54.490 1.00 83.62 101 PHE A N 1
ATOM 801 C CA . PHE A 1 101 ? 37.642 45.169 -54.409 1.00 83.62 101 PHE A CA 1
ATOM 802 C C . PHE A 1 101 ? 37.863 44.099 -55.486 1.00 83.62 101 PHE A C 1
ATOM 804 O O . PHE A 1 101 ? 38.463 44.354 -56.528 1.00 83.62 101 PHE A O 1
ATOM 811 N N . LYS A 1 102 ? 37.373 42.881 -55.247 1.00 81.00 102 LYS A N 1
ATOM 812 C CA . LYS A 1 102 ? 37.403 41.802 -56.248 1.00 81.00 102 LYS A CA 1
ATOM 813 C C . LYS A 1 102 ? 36.110 41.801 -57.078 1.00 81.00 102 LYS A C 1
ATOM 815 O O . LYS A 1 102 ? 35.051 41.951 -56.463 1.00 81.00 102 LYS A O 1
ATOM 820 N N . PRO A 1 103 ? 36.164 41.572 -58.400 1.00 79.44 103 PRO A N 1
ATOM 821 C CA . PRO A 1 103 ? 34.979 41.243 -59.190 1.00 79.44 103 PRO A CA 1
ATOM 822 C C . PRO A 1 103 ? 34.179 40.073 -58.600 1.00 79.44 103 PRO A C 1
ATOM 824 O O . PRO A 1 103 ? 34.716 39.262 -57.838 1.00 79.44 103 PRO A O 1
ATOM 827 N N . ASP A 1 104 ? 32.885 40.040 -58.914 1.00 74.12 104 ASP A N 1
ATOM 828 C CA . ASP A 1 104 ? 31.919 38.950 -58.680 1.00 74.12 104 ASP A CA 1
ATOM 829 C C . ASP A 1 104 ? 31.705 38.514 -57.220 1.00 74.12 104 ASP A C 1
ATOM 831 O O . ASP A 1 104 ? 30.893 37.639 -56.915 1.00 74.12 104 ASP A O 1
ATOM 835 N N . LEU A 1 105 ? 32.355 39.203 -56.284 1.00 71.94 105 LEU A N 1
ATOM 836 C CA . LEU A 1 105 ? 32.202 39.052 -54.844 1.00 71.94 105 LEU A CA 1
ATOM 837 C C . LEU A 1 105 ? 31.348 40.186 -54.265 1.00 71.94 105 LEU A C 1
ATOM 839 O O . LEU A 1 105 ? 31.432 41.336 -54.690 1.00 71.94 105 LEU A O 1
ATOM 843 N N . CYS A 1 106 ? 30.524 39.853 -53.268 1.00 74.38 106 CYS A N 1
ATOM 844 C CA . CYS A 1 106 ? 29.685 40.809 -52.548 1.00 74.38 106 CYS A CA 1
ATOM 845 C C . CYS A 1 106 ? 30.457 41.428 -51.370 1.00 74.38 106 CYS A C 1
ATOM 847 O O . CYS A 1 106 ? 30.604 40.811 -50.313 1.00 74.38 106 CYS A O 1
ATOM 849 N N . HIS A 1 107 ? 30.942 42.658 -51.540 1.00 78.75 107 HIS A N 1
ATOM 850 C CA . HIS A 1 107 ? 31.713 43.377 -50.522 1.00 78.75 107 HIS A CA 1
ATOM 851 C C . HIS A 1 107 ? 30.792 44.081 -49.529 1.00 78.75 107 HIS A C 1
ATOM 853 O O . HIS A 1 107 ? 29.946 44.890 -49.913 1.00 78.75 107 HIS A O 1
ATOM 859 N N . ILE A 1 108 ? 30.963 43.808 -48.235 1.00 79.88 108 ILE A N 1
ATOM 860 C CA . ILE A 1 108 ? 30.268 44.546 -47.175 1.00 79.88 108 ILE A CA 1
ATOM 861 C C . ILE A 1 108 ? 31.105 45.778 -46.835 1.00 79.88 108 ILE A C 1
ATOM 863 O O . ILE A 1 108 ? 32.249 45.652 -46.404 1.00 79.88 108 ILE A O 1
ATOM 867 N N . ILE A 1 109 ? 30.523 46.958 -47.024 1.00 85.06 109 ILE A N 1
ATOM 868 C CA . ILE A 1 109 ? 31.185 48.251 -46.821 1.00 85.06 109 ILE A CA 1
ATOM 869 C C . ILE A 1 109 ? 30.287 49.181 -46.010 1.00 85.06 109 ILE A C 1
ATOM 871 O O . ILE A 1 109 ? 29.063 49.090 -46.087 1.00 85.06 109 ILE A O 1
ATOM 875 N N . ARG A 1 110 ? 30.881 50.081 -45.229 1.00 83.00 110 ARG A N 1
ATOM 876 C CA . ARG A 1 110 ? 30.166 51.120 -44.472 1.00 83.00 110 ARG A CA 1
ATOM 877 C C . ARG A 1 110 ? 30.339 52.464 -45.168 1.00 83.00 110 ARG A C 1
ATOM 879 O O . ARG A 1 110 ? 31.445 52.769 -45.611 1.00 83.00 110 ARG A O 1
ATOM 886 N N . LEU A 1 111 ? 29.273 53.252 -45.248 1.00 85.94 111 LEU A N 1
ATOM 887 C CA . LEU A 1 111 ? 29.295 54.623 -45.752 1.00 85.94 111 LEU A CA 1
ATOM 888 C C . LEU A 1 111 ? 28.910 55.569 -44.611 1.00 85.94 111 LEU A C 1
ATOM 890 O O . LEU A 1 111 ? 27.769 55.563 -44.156 1.00 85.94 111 LEU A O 1
ATOM 894 N N . ASP A 1 112 ? 29.874 56.367 -44.168 1.00 79.56 112 ASP A N 1
ATOM 895 C CA . ASP A 1 112 ? 29.695 57.440 -43.192 1.00 79.56 112 ASP A CA 1
ATOM 896 C C . ASP A 1 112 ? 29.232 58.704 -43.932 1.00 79.56 112 ASP A C 1
ATOM 898 O O . ASP A 1 112 ? 29.809 59.060 -44.966 1.00 79.56 112 ASP A O 1
ATOM 902 N N . ASP A 1 113 ? 28.179 59.359 -43.436 1.00 76.88 113 ASP A N 1
ATOM 903 C CA . ASP A 1 113 ? 27.591 60.546 -44.066 1.00 76.88 113 ASP A CA 1
ATOM 904 C C . ASP A 1 113 ? 28.230 61.869 -43.620 1.00 76.88 113 ASP A C 1
ATOM 906 O O . ASP A 1 113 ? 27.809 62.938 -44.055 1.00 76.88 113 ASP A O 1
ATOM 910 N N . GLY A 1 114 ? 29.279 61.831 -42.794 1.00 70.50 114 GLY A N 1
ATOM 911 C CA . GLY A 1 114 ? 30.024 63.018 -42.379 1.00 70.50 114 GLY A CA 1
ATOM 912 C C . GLY A 1 114 ? 29.292 63.911 -41.372 1.00 70.50 114 GLY A C 1
ATOM 913 O O . GLY A 1 114 ? 29.798 64.990 -41.047 1.00 70.50 114 GLY A O 1
ATOM 914 N N . SER A 1 115 ? 28.139 63.463 -40.858 1.00 66.00 115 SER A N 1
ATOM 915 C CA . SER A 1 115 ? 27.331 64.131 -39.822 1.00 66.00 115 SER A CA 1
ATOM 916 C C . SER A 1 115 ? 28.008 64.215 -38.449 1.00 66.00 115 SER A C 1
ATOM 918 O O . SER A 1 115 ? 27.556 64.956 -37.579 1.00 66.00 115 SER A O 1
ATOM 920 N N . GLY A 1 116 ? 29.072 63.439 -38.221 1.00 60.94 116 GLY A N 1
ATOM 921 C CA . GLY A 1 116 ? 29.717 63.266 -36.915 1.00 60.94 116 GLY A CA 1
ATOM 922 C C . GLY A 1 116 ? 28.988 62.256 -36.026 1.00 60.94 116 GLY A C 1
ATOM 923 O O . GLY A 1 116 ? 29.633 61.358 -35.488 1.00 60.94 116 GLY A O 1
ATOM 924 N N . ILE A 1 117 ? 27.655 62.329 -35.971 1.00 57.53 117 ILE A N 1
ATOM 925 C CA . ILE A 1 117 ? 26.770 61.403 -35.239 1.00 57.53 117 ILE A CA 1
ATOM 926 C C . ILE A 1 117 ? 27.011 59.946 -35.688 1.00 57.53 117 ILE A C 1
ATOM 928 O O . ILE A 1 117 ? 27.146 59.040 -34.869 1.00 57.53 117 ILE A O 1
ATOM 932 N N . ALA A 1 118 ? 27.178 59.726 -36.997 1.00 53.22 118 ALA A N 1
ATOM 933 C CA . ALA A 1 118 ? 27.453 58.412 -37.586 1.00 53.22 118 ALA A CA 1
ATOM 934 C C . ALA A 1 118 ? 28.801 57.769 -37.179 1.00 53.22 118 ALA A C 1
ATOM 936 O O . ALA A 1 118 ? 29.028 56.591 -37.466 1.00 53.22 118 ALA A O 1
ATOM 937 N N . SER A 1 119 ? 29.723 58.519 -36.561 1.00 50.84 119 SER A N 1
ATOM 938 C CA . SER A 1 119 ? 31.114 58.073 -36.378 1.00 50.84 119 SER A CA 1
ATOM 939 C C . SER A 1 119 ? 31.329 57.101 -35.209 1.00 50.84 119 SER A C 1
ATOM 941 O O . SER A 1 119 ? 32.343 56.399 -35.185 1.00 50.84 119 SER A O 1
ATOM 943 N N . THR A 1 120 ? 30.372 57.023 -34.277 1.00 53.50 120 THR A N 1
ATOM 944 C CA . THR A 1 120 ? 30.397 56.138 -33.096 1.00 53.50 120 THR A CA 1
ATOM 945 C C . THR A 1 120 ? 29.182 55.214 -32.997 1.00 53.50 120 THR A C 1
ATOM 947 O O . THR A 1 120 ? 29.329 54.104 -32.486 1.00 53.50 120 THR A O 1
ATOM 950 N N . MET A 1 121 ? 28.009 55.605 -33.516 1.00 53.19 121 MET A N 1
ATOM 951 C CA . MET A 1 121 ? 26.795 54.781 -33.488 1.00 53.19 121 MET A CA 1
ATOM 952 C C . MET A 1 121 ? 26.183 54.560 -34.877 1.00 53.19 121 MET A C 1
ATOM 954 O O . MET A 1 121 ? 25.831 55.496 -35.589 1.00 53.19 121 MET A O 1
ATOM 958 N N . TYR A 1 122 ? 25.991 53.284 -35.227 1.00 61.75 122 TYR A N 1
ATOM 959 C CA . TYR A 1 122 ? 25.137 52.851 -36.335 1.00 61.75 122 TYR A CA 1
ATOM 960 C C . TYR A 1 122 ? 23.839 52.280 -35.760 1.00 61.75 122 TYR A C 1
ATOM 962 O O . TYR A 1 122 ? 23.867 51.338 -34.964 1.00 61.75 122 TYR A O 1
ATOM 970 N N . GLU A 1 123 ? 22.697 52.817 -36.184 1.00 55.59 123 GLU A N 1
ATOM 971 C CA . GLU A 1 123 ? 21.395 52.468 -35.614 1.00 55.59 123 GLU A CA 1
ATOM 972 C C . GLU A 1 123 ? 21.097 50.958 -35.777 1.00 55.59 123 GLU A C 1
ATOM 974 O O . GLU A 1 123 ? 21.092 50.426 -36.887 1.00 55.59 123 GLU A O 1
ATOM 979 N N . ASN A 1 124 ? 20.788 50.255 -34.680 1.00 55.50 124 ASN A N 1
ATOM 980 C CA . ASN A 1 124 ? 20.353 48.844 -34.667 1.00 55.50 124 ASN A CA 1
ATOM 981 C C . ASN A 1 124 ? 21.351 47.789 -35.223 1.00 55.50 124 ASN A C 1
ATOM 983 O O . ASN A 1 124 ? 20.922 46.705 -35.633 1.00 55.50 124 ASN A O 1
ATOM 987 N N . LEU A 1 125 ? 22.665 48.045 -35.223 1.00 56.31 125 LEU A N 1
ATOM 988 C CA . LEU A 1 125 ? 23.693 47.083 -35.663 1.00 56.31 125 LEU A CA 1
ATOM 989 C C . LEU A 1 125 ? 24.403 46.394 -34.479 1.00 56.31 125 LEU A C 1
ATOM 991 O O . LEU A 1 125 ? 25.063 47.046 -33.679 1.00 56.31 125 LEU A O 1
ATOM 995 N N . TRP A 1 126 ? 24.303 45.061 -34.410 1.00 52.59 126 TRP A N 1
ATOM 996 C CA . TRP A 1 126 ? 24.914 44.205 -33.379 1.00 52.59 126 TRP A CA 1
ATOM 997 C C . TRP A 1 126 ? 25.799 43.132 -34.028 1.00 52.59 126 TRP A C 1
ATOM 999 O O . TRP A 1 126 ? 25.393 42.543 -35.034 1.00 52.59 126 TRP A O 1
ATOM 1009 N N . ASP A 1 127 ? 26.959 42.822 -33.439 1.00 55.22 127 ASP A N 1
ATOM 1010 C CA . ASP A 1 127 ? 27.670 41.572 -33.739 1.00 55.22 127 ASP A CA 1
ATOM 1011 C C . ASP A 1 127 ? 27.111 40.454 -32.848 1.00 55.22 127 ASP A C 1
ATOM 1013 O O . ASP A 1 127 ? 27.052 40.583 -31.627 1.00 55.22 127 ASP A O 1
ATOM 1017 N N . LEU A 1 128 ? 26.655 39.377 -33.485 1.00 57.47 128 LEU A N 1
ATOM 1018 C CA . LEU A 1 128 ? 26.045 38.204 -32.853 1.00 57.47 128 LEU A CA 1
ATOM 1019 C C . LEU A 1 128 ? 26.766 36.913 -33.279 1.00 57.47 128 LEU A C 1
ATOM 1021 O O . LEU A 1 128 ? 26.173 35.833 -33.291 1.00 57.47 128 LEU A O 1
ATOM 1025 N N . THR A 1 129 ? 28.035 37.026 -33.678 1.00 60.31 129 THR A N 1
ATOM 1026 C CA . THR A 1 129 ? 28.897 35.883 -33.997 1.00 60.31 129 THR A CA 1
ATOM 1027 C C . THR A 1 129 ? 29.129 35.043 -32.728 1.00 60.31 129 THR A C 1
ATOM 1029 O O . THR A 1 129 ? 29.628 35.587 -31.743 1.00 60.31 129 THR A O 1
ATOM 1032 N N . PRO A 1 130 ? 28.774 33.739 -32.704 1.00 62.03 130 PRO A N 1
ATOM 1033 C CA . PRO A 1 130 ? 28.940 32.901 -31.514 1.00 62.03 130 PRO A CA 1
ATOM 1034 C C . PRO A 1 130 ? 30.401 32.741 -31.083 1.00 62.03 130 PRO A C 1
ATOM 1036 O O . PRO A 1 130 ? 31.320 32.918 -31.883 1.00 62.03 130 PRO A O 1
ATOM 1039 N N . ASP A 1 131 ? 30.622 32.328 -29.837 1.00 66.25 131 ASP A N 1
ATOM 1040 C CA . ASP A 1 131 ? 31.953 31.935 -29.370 1.00 66.25 131 ASP A CA 1
ATOM 1041 C C . ASP A 1 131 ? 32.395 30.600 -30.001 1.00 66.25 131 ASP A C 1
ATOM 1043 O O . ASP A 1 131 ? 31.564 29.718 -30.230 1.00 66.25 131 ASP A O 1
ATOM 1047 N N . THR A 1 132 ? 33.693 30.419 -30.259 1.00 67.44 132 THR A N 1
ATOM 1048 C CA . THR A 1 132 ? 34.235 29.130 -30.724 1.00 67.44 132 THR A CA 1
ATOM 1049 C C . THR A 1 132 ? 34.273 28.083 -29.609 1.00 67.44 132 THR A C 1
ATOM 1051 O O . THR A 1 132 ? 34.313 26.889 -29.904 1.00 67.44 132 THR A O 1
ATOM 1054 N N . ASP A 1 133 ? 34.136 28.486 -28.340 1.00 70.69 133 ASP A N 1
ATOM 1055 C CA . ASP A 1 133 ? 33.910 27.557 -27.224 1.00 70.69 133 ASP A CA 1
ATOM 1056 C C . ASP A 1 133 ? 32.617 26.720 -27.377 1.00 70.69 133 ASP A C 1
ATOM 1058 O O . ASP A 1 133 ? 32.554 25.611 -26.846 1.00 70.69 133 ASP A O 1
ATOM 1062 N N . LEU A 1 134 ? 31.652 27.144 -28.211 1.00 69.31 134 LEU A N 1
ATOM 1063 C CA . LEU A 1 134 ? 30.463 26.361 -28.610 1.00 69.31 134 LEU A CA 1
ATOM 1064 C C . LEU A 1 134 ? 30.808 25.025 -29.315 1.00 69.31 134 LEU A C 1
ATOM 1066 O O . LEU A 1 134 ? 29.958 24.147 -29.465 1.00 69.31 134 LEU A O 1
ATOM 1070 N N . LEU A 1 135 ? 32.062 24.845 -29.745 1.00 67.44 135 LEU A N 1
ATOM 1071 C CA . LEU A 1 135 ? 32.592 23.599 -30.319 1.00 67.44 135 LEU A CA 1
ATOM 1072 C C . LEU A 1 135 ? 33.025 22.567 -29.257 1.00 67.44 135 LEU A C 1
ATOM 1074 O O . LEU A 1 135 ? 33.519 21.486 -29.590 1.00 67.44 135 LEU A O 1
ATOM 1078 N N . LYS A 1 136 ? 32.856 22.890 -27.969 1.00 68.44 136 LYS A N 1
ATOM 1079 C CA . LYS A 1 136 ? 33.018 21.961 -26.839 1.00 68.44 136 LYS A CA 1
ATOM 1080 C C . LYS A 1 136 ? 31.704 21.261 -26.475 1.00 68.44 136 LYS A C 1
ATOM 1082 O O . LYS A 1 136 ? 31.739 20.144 -25.968 1.00 68.44 136 LYS A O 1
ATOM 1087 N N . GLU A 1 137 ? 30.569 21.892 -26.769 1.00 67.69 137 GLU A N 1
ATOM 1088 C CA . GLU A 1 137 ? 29.219 21.430 -26.427 1.00 67.69 137 GLU A CA 1
ATOM 1089 C C . GLU A 1 137 ? 28.675 20.473 -27.504 1.00 67.69 137 GLU A C 1
ATOM 1091 O O . GLU A 1 137 ? 27.888 20.849 -28.373 1.00 67.69 137 GLU A O 1
ATOM 1096 N N . LEU A 1 138 ? 29.135 19.218 -27.479 1.00 69.88 138 LEU A N 1
ATOM 1097 C CA . LEU A 1 138 ? 28.618 18.171 -28.368 1.00 69.88 138 LEU A CA 1
ATOM 1098 C C . LEU A 1 138 ? 27.219 17.693 -27.918 1.00 69.88 138 LEU A C 1
ATOM 1100 O O . LEU A 1 138 ? 26.954 17.655 -26.715 1.00 69.88 138 LEU A O 1
ATOM 1104 N N . PRO A 1 139 ? 26.325 17.291 -28.846 1.00 67.62 139 PRO A N 1
ATOM 1105 C CA . PRO A 1 139 ? 24.996 16.789 -28.499 1.00 67.62 139 PRO A CA 1
ATOM 1106 C C . PRO A 1 139 ? 25.027 15.570 -27.570 1.00 67.62 139 PRO A C 1
ATOM 1108 O O . PRO A 1 139 ? 25.730 14.591 -27.830 1.00 67.62 139 PRO A O 1
ATOM 1111 N N . GLU A 1 140 ? 24.196 15.599 -26.527 1.00 63.94 140 GLU A N 1
ATOM 1112 C CA . GLU A 1 140 ? 23.983 14.448 -25.650 1.00 63.94 140 GLU A CA 1
ATOM 1113 C C . GLU A 1 140 ? 23.467 13.231 -26.436 1.00 63.94 140 GLU A C 1
ATOM 1115 O O . GLU A 1 140 ? 22.619 13.340 -27.333 1.00 63.94 140 GLU A O 1
ATOM 1120 N N . ASN A 1 141 ? 23.943 12.048 -26.042 1.00 68.31 141 ASN A N 1
ATOM 1121 C CA . ASN A 1 141 ? 23.573 10.756 -26.626 1.00 68.31 141 ASN A CA 1
ATOM 1122 C C . ASN A 1 141 ? 23.930 10.604 -28.119 1.00 68.31 141 ASN A C 1
ATOM 1124 O O . ASN A 1 141 ? 23.246 9.878 -28.840 1.00 68.31 141 ASN A O 1
ATOM 1128 N N . TYR A 1 142 ? 24.997 11.258 -28.597 1.00 75.69 142 TYR A N 1
ATOM 1129 C CA . TYR A 1 142 ? 25.668 10.780 -29.808 1.00 75.69 142 TYR A CA 1
ATOM 1130 C C . TYR A 1 142 ? 26.363 9.435 -29.542 1.00 75.69 142 TYR A C 1
ATOM 1132 O O . TYR A 1 142 ? 26.974 9.210 -28.498 1.00 75.69 142 TYR A O 1
ATOM 1140 N N . SER A 1 143 ? 26.285 8.569 -30.543 1.00 82.00 143 SER A N 1
ATOM 1141 C CA . SER A 1 143 ? 27.024 7.320 -30.706 1.00 82.00 143 SER A CA 1
ATOM 1142 C C . SER A 1 143 ? 27.812 7.381 -32.019 1.00 82.00 143 SER A C 1
ATOM 1144 O O . SER A 1 143 ? 27.601 8.286 -32.833 1.00 82.00 143 SER A O 1
ATOM 1146 N N . PHE A 1 144 ? 28.693 6.411 -32.267 1.00 86.31 144 PHE A N 1
ATOM 1147 C CA . PHE A 1 144 ? 29.436 6.340 -33.528 1.00 86.31 144 PHE A CA 1
ATOM 1148 C C . PHE A 1 144 ? 28.489 6.280 -34.739 1.00 86.31 144 PHE A C 1
ATOM 1150 O O . PHE A 1 144 ? 28.609 7.063 -35.679 1.00 86.31 144 PHE A O 1
ATOM 1157 N N . GLU A 1 145 ? 27.483 5.406 -34.682 1.00 86.75 145 GLU A N 1
ATOM 1158 C CA . GLU A 1 145 ? 26.504 5.182 -35.748 1.00 86.75 145 GLU A CA 1
ATOM 1159 C C . GLU A 1 145 ? 25.621 6.411 -35.988 1.00 86.75 145 GLU A C 1
ATOM 1161 O O . GLU A 1 145 ? 25.275 6.709 -37.128 1.00 86.75 145 GLU A O 1
ATOM 1166 N N . THR A 1 146 ? 25.249 7.134 -34.928 1.00 84.88 146 THR A N 1
ATOM 1167 C CA . THR A 1 146 ? 24.332 8.284 -35.019 1.00 84.88 146 THR A CA 1
ATOM 1168 C C . THR A 1 146 ? 25.041 9.575 -35.423 1.00 84.88 146 THR A C 1
ATOM 1170 O O . THR A 1 146 ? 24.464 10.354 -36.183 1.00 84.88 146 THR A O 1
ATOM 1173 N N . ALA A 1 147 ? 26.302 9.767 -35.021 1.00 86.88 147 ALA A N 1
ATOM 1174 C CA . ALA A 1 147 ? 27.164 10.814 -35.568 1.00 86.88 147 ALA A CA 1
ATOM 1175 C C . ALA A 1 147 ? 27.464 10.552 -37.054 1.00 86.88 147 ALA A C 1
ATOM 1177 O O . ALA A 1 147 ? 27.269 11.432 -37.892 1.00 86.88 147 ALA A O 1
ATOM 1178 N N . LEU A 1 148 ? 27.838 9.321 -37.416 1.00 91.00 148 LEU A N 1
ATOM 1179 C CA . LEU A 1 148 ? 28.065 8.935 -38.809 1.00 91.00 148 LEU A CA 1
ATOM 1180 C C . LEU A 1 148 ? 26.794 9.092 -39.662 1.00 91.00 148 LEU A C 1
ATOM 1182 O O . LEU A 1 148 ? 26.848 9.643 -40.764 1.00 91.00 148 LEU A O 1
ATOM 1186 N N . ALA A 1 149 ? 25.627 8.714 -39.126 1.00 90.75 149 ALA A N 1
ATOM 1187 C CA . ALA A 1 149 ? 24.337 8.965 -39.762 1.00 90.75 149 ALA A CA 1
ATOM 1188 C C . ALA A 1 149 ? 24.084 10.461 -40.017 1.00 90.75 149 ALA A C 1
ATOM 1190 O O . ALA A 1 149 ? 23.450 10.795 -41.011 1.00 90.75 149 ALA A O 1
ATOM 1191 N N . ASP A 1 150 ? 24.603 11.370 -39.192 1.00 88.44 150 ASP A N 1
ATOM 1192 C CA . ASP A 1 150 ? 24.460 12.815 -39.389 1.00 88.44 150 ASP A CA 1
ATOM 1193 C C . ASP A 1 150 ? 25.375 13.412 -40.470 1.00 88.44 150 ASP A C 1
ATOM 1195 O O . ASP A 1 150 ? 25.080 14.496 -40.981 1.00 88.44 150 ASP A O 1
ATOM 1199 N N . LEU A 1 151 ? 26.422 12.692 -40.886 1.00 89.88 151 LEU A N 1
ATOM 1200 C CA . LEU A 1 151 ? 27.175 12.972 -42.115 1.00 89.88 151 LEU A CA 1
ATOM 1201 C C . LEU A 1 151 ? 26.428 12.425 -43.337 1.00 89.88 151 LEU A C 1
ATOM 1203 O O . LEU A 1 151 ? 26.215 13.160 -44.304 1.00 89.88 151 LEU A O 1
ATOM 1207 N N . ILE A 1 152 ? 25.948 11.182 -43.237 1.00 92.62 152 ILE A N 1
ATOM 1208 C CA . ILE A 1 152 ? 25.156 10.501 -44.269 1.00 92.62 152 ILE A CA 1
ATOM 1209 C C . ILE A 1 152 ? 23.866 11.273 -44.594 1.00 92.62 152 ILE A C 1
ATOM 1211 O O . ILE A 1 152 ? 23.500 11.364 -45.761 1.00 92.62 152 ILE A O 1
ATOM 1215 N N . ASP A 1 153 ? 23.204 11.890 -43.610 1.00 90.75 153 ASP A N 1
ATOM 1216 C CA . ASP A 1 153 ? 22.058 12.791 -43.810 1.00 90.75 153 ASP A CA 1
ATOM 1217 C C . ASP A 1 153 ? 22.362 13.887 -44.846 1.00 90.75 153 ASP A C 1
ATOM 1219 O O . ASP A 1 153 ? 21.533 14.171 -45.713 1.00 90.75 153 ASP A O 1
ATOM 1223 N N . ASN A 1 154 ? 23.547 14.507 -44.758 1.00 87.62 154 ASN A N 1
ATOM 1224 C CA . ASN A 1 154 ? 23.954 15.585 -45.661 1.00 87.62 154 ASN A CA 1
ATOM 1225 C C . ASN A 1 154 ? 24.254 15.030 -47.059 1.00 87.62 154 ASN A C 1
ATOM 1227 O O . ASN A 1 154 ? 23.807 15.607 -48.048 1.00 87.62 154 ASN A O 1
ATOM 1231 N N . SER A 1 155 ? 24.943 13.887 -47.132 1.00 91.19 155 SER A N 1
ATOM 1232 C CA . SER A 1 155 ? 25.235 13.161 -48.373 1.00 91.19 155 SER A CA 1
ATOM 1233 C C . SER A 1 155 ? 23.960 12.746 -49.112 1.00 91.19 155 SER A C 1
ATOM 1235 O O . SER A 1 155 ? 23.779 13.046 -50.293 1.00 91.19 155 SER A O 1
ATOM 1237 N N . LEU A 1 156 ? 23.013 12.147 -48.390 1.00 90.50 156 LEU A N 1
ATOM 1238 C CA . LEU A 1 156 ? 21.698 11.754 -48.885 1.00 90.50 156 LEU A CA 1
ATOM 1239 C C . LEU A 1 156 ? 20.892 12.972 -49.357 1.00 90.50 156 LEU A C 1
ATOM 1241 O O . LEU A 1 156 ? 20.281 12.942 -50.427 1.00 90.50 156 LEU A O 1
ATOM 1245 N N . GLN A 1 157 ? 20.957 14.080 -48.616 1.00 86.81 157 GLN A N 1
ATOM 1246 C CA . GLN A 1 157 ? 20.361 15.355 -49.007 1.00 86.81 157 GLN A CA 1
ATOM 1247 C C . GLN A 1 157 ? 21.043 16.001 -50.237 1.00 86.81 157 GLN A C 1
ATOM 1249 O O . GLN A 1 157 ? 20.387 16.745 -50.976 1.00 86.81 157 GLN A O 1
ATOM 1254 N N . ALA A 1 158 ? 22.322 15.710 -50.495 1.00 86.50 158 ALA A N 1
ATOM 1255 C CA . ALA A 1 158 ? 23.082 16.217 -51.638 1.00 86.50 158 ALA A CA 1
ATOM 1256 C C . ALA A 1 158 ? 22.847 15.420 -52.936 1.00 86.50 158 ALA A C 1
ATOM 1258 O O . ALA A 1 158 ? 22.784 16.038 -54.003 1.00 86.50 158 ALA A O 1
ATOM 1259 N N . VAL A 1 159 ? 22.667 14.091 -52.863 1.00 89.31 159 VAL A N 1
ATOM 1260 C CA . VAL A 1 159 ? 22.362 13.228 -54.031 1.00 89.31 159 VAL A CA 1
ATOM 1261 C C . VAL A 1 159 ? 20.884 13.238 -54.432 1.00 89.31 159 VAL A C 1
ATOM 1263 O O . VAL A 1 159 ? 20.558 13.018 -55.601 1.00 89.31 159 VAL A O 1
ATOM 1266 N N . TRP A 1 160 ? 19.964 13.503 -53.494 1.00 87.12 160 TRP A N 1
ATOM 1267 C CA . TRP A 1 160 ? 18.521 13.391 -53.749 1.00 87.12 160 TRP A CA 1
ATOM 1268 C C . TRP A 1 160 ? 17.992 14.192 -54.954 1.00 87.12 160 TRP A C 1
ATOM 1270 O O . TRP A 1 160 ? 17.221 13.608 -55.720 1.00 87.12 160 TRP A O 1
ATOM 1280 N N . PRO A 1 161 ? 18.382 15.470 -55.176 1.00 79.62 161 PRO A N 1
ATOM 1281 C CA . PRO A 1 161 ? 17.781 16.319 -56.212 1.00 79.62 161 PRO A CA 1
ATOM 1282 C C . PRO A 1 161 ? 18.057 15.892 -57.659 1.00 79.62 161 PRO A C 1
ATOM 1284 O O . PRO A 1 161 ? 17.409 16.410 -58.571 1.00 79.62 161 PRO A O 1
ATOM 1287 N N . TYR A 1 162 ? 19.016 14.991 -57.896 1.00 72.69 162 TYR A N 1
ATOM 1288 C CA . TYR A 1 162 ? 19.320 14.530 -59.247 1.00 72.69 162 TYR A CA 1
ATOM 1289 C C . TYR A 1 162 ? 18.169 13.710 -59.855 1.00 72.69 162 TYR A C 1
ATOM 1291 O O . TYR A 1 162 ? 17.468 12.965 -59.165 1.00 72.69 162 TYR A O 1
ATOM 1299 N N . ARG A 1 163 ? 17.974 13.863 -61.168 1.00 63.69 163 ARG A N 1
ATOM 1300 C CA . ARG A 1 163 ? 16.968 13.126 -61.950 1.00 63.69 163 ARG A CA 1
ATOM 1301 C C . ARG A 1 163 ? 17.436 11.695 -62.240 1.00 63.69 163 ARG A C 1
ATOM 1303 O O . ARG A 1 163 ? 18.595 11.356 -62.002 1.00 63.69 163 ARG A O 1
ATOM 1310 N N . GLU A 1 164 ? 16.530 10.875 -62.765 1.00 60.78 164 GLU A N 1
ATOM 1311 C CA . GLU A 1 164 ? 16.849 9.546 -63.297 1.00 60.78 164 GLU A CA 1
ATOM 1312 C C . GLU A 1 164 ? 18.024 9.604 -64.291 1.00 60.78 164 GLU A C 1
ATOM 1314 O O . GLU A 1 164 ? 18.176 10.570 -65.040 1.00 60.78 164 GLU A O 1
ATOM 1319 N N . GLY A 1 165 ? 18.873 8.573 -64.266 1.00 67.31 165 GLY A N 1
ATOM 1320 C CA . GLY A 1 165 ? 20.078 8.458 -65.098 1.00 67.31 165 GLY A CA 1
ATOM 1321 C C . GLY A 1 165 ? 21.382 8.932 -64.440 1.00 67.31 165 GLY A C 1
ATOM 1322 O O . GLY A 1 165 ? 22.450 8.470 -64.833 1.00 67.31 165 GLY A O 1
ATOM 1323 N N . ALA A 1 166 ? 21.339 9.788 -63.413 1.00 75.81 166 ALA A N 1
ATOM 1324 C CA . ALA A 1 166 ? 22.535 10.146 -62.641 1.00 75.81 166 ALA A CA 1
ATOM 1325 C C . ALA A 1 166 ? 22.822 9.112 -61.532 1.00 75.81 166 ALA A C 1
ATOM 1327 O O . ALA A 1 166 ? 21.913 8.718 -60.799 1.00 75.81 166 ALA A O 1
ATOM 1328 N N . ARG A 1 167 ? 24.090 8.700 -61.367 1.00 83.25 167 ARG A N 1
ATOM 1329 C CA . ARG A 1 167 ? 24.507 7.788 -60.286 1.00 83.25 167 ARG A CA 1
ATOM 1330 C C . ARG A 1 167 ? 24.360 8.486 -58.932 1.00 83.25 167 ARG A C 1
ATOM 1332 O O . ARG A 1 167 ? 25.155 9.360 -58.608 1.00 83.25 167 ARG A O 1
ATOM 1339 N N . LYS A 1 168 ? 23.387 8.065 -58.122 1.00 89.88 168 LYS A N 1
ATOM 1340 C CA . LYS A 1 168 ? 23.271 8.447 -56.705 1.00 89.88 168 LYS A CA 1
ATOM 1341 C C . LYS A 1 168 ? 24.030 7.427 -55.862 1.00 89.88 168 LYS A C 1
ATOM 1343 O O . LYS A 1 168 ? 23.542 6.314 -55.682 1.00 89.88 168 LYS A O 1
ATOM 1348 N N . LEU A 1 169 ? 25.219 7.797 -55.398 1.00 92.06 169 LEU A N 1
ATOM 1349 C CA . LEU A 1 169 ? 26.093 6.984 -54.557 1.00 92.06 169 LEU A CA 1
ATOM 1350 C C . LEU A 1 169 ? 26.371 7.715 -53.241 1.00 92.06 169 LEU A C 1
ATOM 1352 O O . LEU A 1 169 ? 26.658 8.914 -53.244 1.00 92.06 169 LEU A O 1
ATOM 1356 N N . ILE A 1 170 ? 26.358 6.955 -52.150 1.00 94.56 170 ILE A N 1
ATOM 1357 C CA . ILE A 1 170 ? 27.032 7.289 -50.895 1.00 94.56 170 ILE A CA 1
ATOM 1358 C C . ILE A 1 170 ? 28.005 6.139 -50.603 1.00 94.56 170 ILE A C 1
ATOM 1360 O O . ILE A 1 170 ? 27.576 4.986 -50.592 1.00 94.56 170 ILE A O 1
ATOM 1364 N N . SER A 1 171 ? 29.288 6.440 -50.393 1.00 94.94 171 SER A N 1
ATOM 1365 C CA . SER A 1 171 ? 30.284 5.495 -49.864 1.00 94.94 171 SER A CA 1
ATOM 1366 C C . SER A 1 171 ? 30.719 5.945 -48.477 1.00 94.94 171 SER A C 1
ATOM 1368 O O . SER A 1 171 ? 30.854 7.148 -48.233 1.00 94.94 171 SER A O 1
ATOM 1370 N N . VAL A 1 172 ? 30.931 4.994 -47.575 1.00 94.75 172 VAL A N 1
ATOM 1371 C CA . VAL A 1 172 ? 31.472 5.233 -46.236 1.00 94.75 172 VAL A CA 1
ATOM 1372 C C . VAL A 1 172 ? 32.569 4.215 -45.970 1.00 94.75 172 VAL A C 1
ATOM 1374 O O . VAL A 1 172 ? 32.289 3.035 -45.800 1.00 94.75 172 VAL A O 1
ATOM 1377 N N . ASP A 1 173 ? 33.811 4.669 -45.923 1.00 93.00 173 ASP A N 1
ATOM 1378 C CA . ASP A 1 173 ? 34.983 3.805 -45.846 1.00 93.00 173 ASP A CA 1
ATOM 1379 C C . ASP A 1 173 ? 35.749 4.114 -44.553 1.00 93.00 173 ASP A C 1
ATOM 1381 O O . ASP A 1 173 ? 36.184 5.246 -44.322 1.00 93.00 173 ASP A O 1
ATOM 1385 N N . ILE A 1 174 ? 35.831 3.118 -43.666 1.00 90.31 174 ILE A N 1
ATOM 1386 C CA . ILE A 1 174 ? 36.303 3.243 -42.280 1.00 90.31 174 ILE A CA 1
ATOM 1387 C C . ILE A 1 174 ? 37.543 2.373 -42.073 1.00 90.31 174 ILE A C 1
ATOM 1389 O O . ILE A 1 174 ? 37.495 1.155 -42.269 1.00 90.31 174 ILE A O 1
ATOM 1393 N N . SER A 1 175 ? 38.632 2.992 -41.621 1.00 84.00 175 SER A N 1
ATOM 1394 C CA . SER A 1 175 ? 39.828 2.323 -41.105 1.00 84.00 175 SER A CA 1
ATOM 1395 C C . SER A 1 175 ? 39.910 2.458 -39.573 1.00 84.00 175 SER A C 1
ATOM 1397 O O . SER A 1 175 ? 38.996 2.965 -38.924 1.00 84.00 175 SER A O 1
ATOM 1399 N N . GLY A 1 176 ? 41.022 2.012 -38.980 1.00 71.19 176 GLY A N 1
ATOM 1400 C CA . GLY A 1 176 ? 41.334 2.228 -37.561 1.00 71.19 176 GLY A CA 1
ATOM 1401 C C . GLY A 1 176 ? 42.004 3.577 -37.258 1.00 71.19 176 GLY A C 1
ATOM 1402 O O . GLY A 1 176 ? 42.484 3.767 -36.144 1.00 71.19 176 GLY A O 1
ATOM 1403 N N . ASP A 1 177 ? 42.106 4.473 -38.246 1.00 78.75 177 ASP A N 1
ATOM 1404 C CA . ASP A 1 177 ? 42.741 5.792 -38.118 1.00 78.75 177 ASP A CA 1
ATOM 1405 C C . ASP A 1 177 ? 41.940 6.931 -38.781 1.00 78.75 177 ASP A C 1
ATOM 1407 O O . ASP A 1 177 ? 42.064 8.084 -38.358 1.00 78.75 177 ASP A O 1
ATOM 1411 N N . HIS A 1 178 ? 41.088 6.637 -39.771 1.00 86.12 178 HIS A N 1
ATOM 1412 C CA . HIS A 1 178 ? 40.277 7.625 -40.478 1.00 86.12 178 HIS A CA 1
ATOM 1413 C C . HIS A 1 178 ? 38.912 7.089 -40.956 1.00 86.12 178 HIS A C 1
ATOM 1415 O O . HIS A 1 178 ? 38.699 5.892 -41.138 1.00 86.12 178 HIS A O 1
ATOM 1421 N N . ILE A 1 179 ? 37.978 8.014 -41.189 1.00 91.50 179 ILE A N 1
ATOM 1422 C CA . ILE A 1 179 ? 36.673 7.768 -41.819 1.00 91.50 179 ILE A CA 1
ATOM 1423 C C . ILE A 1 179 ? 36.555 8.661 -43.049 1.00 91.50 179 ILE A C 1
ATOM 1425 O O . ILE A 1 179 ? 36.703 9.879 -42.941 1.00 91.50 179 ILE A O 1
ATOM 1429 N N . THR A 1 180 ? 36.207 8.076 -44.192 1.00 93.19 180 THR A N 1
ATOM 1430 C CA . THR A 1 180 ? 35.865 8.802 -45.418 1.00 93.19 180 THR A CA 1
ATOM 1431 C C . THR A 1 180 ? 34.380 8.637 -45.723 1.00 93.19 180 THR A C 1
ATOM 1433 O O . THR A 1 180 ? 33.896 7.519 -45.851 1.00 93.19 180 THR A O 1
ATOM 1436 N N . VAL A 1 181 ? 33.650 9.742 -45.887 1.00 94.44 181 VAL A N 1
ATOM 1437 C CA . VAL A 1 181 ? 32.274 9.754 -46.415 1.00 94.44 181 VAL A CA 1
ATOM 1438 C C . VAL A 1 181 ? 32.286 10.448 -47.774 1.00 94.44 181 VAL A C 1
ATOM 1440 O O . VAL A 1 181 ? 32.657 11.619 -47.856 1.00 94.44 181 VAL A O 1
ATOM 1443 N N . PHE A 1 182 ? 31.887 9.749 -48.836 1.00 95.25 182 PHE A N 1
ATOM 1444 C CA . PHE A 1 182 ? 31.858 10.261 -50.209 1.00 95.25 182 PHE A CA 1
ATOM 1445 C C . PHE A 1 182 ? 30.429 10.268 -50.764 1.00 95.25 182 PHE A C 1
ATOM 1447 O O . PHE A 1 182 ? 29.744 9.249 -50.714 1.00 95.25 182 PHE A O 1
ATOM 1454 N N . ASP A 1 183 ? 29.995 11.384 -51.352 1.00 94.06 183 ASP A N 1
ATOM 1455 C CA . ASP A 1 183 ? 28.723 11.497 -52.071 1.00 94.06 183 ASP A CA 1
ATOM 1456 C C . ASP A 1 183 ? 28.897 12.011 -53.500 1.00 94.06 183 ASP A C 1
ATOM 1458 O O . ASP A 1 183 ? 29.717 12.887 -53.770 1.00 94.06 183 ASP A O 1
ATOM 1462 N N . THR A 1 184 ? 28.077 11.498 -54.419 1.00 93.44 184 THR A N 1
ATOM 1463 C CA . THR A 1 184 ? 27.962 12.003 -55.799 1.00 93.44 184 THR A CA 1
ATOM 1464 C C . THR A 1 184 ? 26.916 13.119 -55.913 1.00 93.44 184 THR A C 1
ATOM 1466 O O . THR A 1 184 ? 26.150 13.205 -56.875 1.00 93.44 184 THR A O 1
ATOM 1469 N N . GLY A 1 185 ? 26.803 13.960 -54.885 1.00 88.75 185 GLY A N 1
ATOM 1470 C CA . GLY A 1 185 ? 25.827 15.035 -54.827 1.00 88.75 185 GLY A CA 1
ATOM 1471 C C . GLY A 1 185 ? 26.176 16.216 -55.729 1.00 88.75 185 GLY A C 1
ATOM 1472 O O . GLY A 1 185 ? 27.113 16.191 -56.530 1.00 88.75 185 GLY A O 1
ATOM 1473 N N . ARG A 1 186 ? 25.414 17.304 -55.582 1.00 87.44 186 ARG A N 1
ATOM 1474 C CA . ARG A 1 186 ? 25.666 18.575 -56.292 1.00 87.44 186 ARG A CA 1
ATOM 1475 C C . ARG A 1 186 ? 27.044 19.203 -56.010 1.00 87.44 186 ARG A C 1
ATOM 1477 O O . ARG A 1 186 ? 27.467 20.058 -56.779 1.00 87.44 186 ARG A O 1
ATOM 1484 N N . GLY A 1 187 ? 27.708 18.807 -54.921 1.00 87.88 187 GLY A N 1
ATOM 1485 C CA . GLY A 1 187 ? 28.941 19.417 -54.427 1.00 87.88 187 GLY A CA 1
ATOM 1486 C C . GLY A 1 187 ? 28.781 20.851 -53.904 1.00 87.88 187 GLY A C 1
ATOM 1487 O O . GLY A 1 187 ? 27.671 21.376 -53.756 1.00 87.88 187 GLY A O 1
ATOM 1488 N N . MET A 1 188 ? 29.923 21.463 -53.603 1.00 89.00 188 MET A N 1
ATOM 1489 C CA . MET A 1 188 ? 30.115 22.827 -53.107 1.00 89.00 188 MET A CA 1
ATOM 1490 C C . MET A 1 188 ? 31.361 23.440 -53.763 1.00 89.00 188 MET A C 1
ATOM 1492 O O . MET A 1 188 ? 32.248 22.717 -54.219 1.00 89.00 188 MET A O 1
ATOM 1496 N N . ASP A 1 189 ? 31.417 24.767 -53.836 1.00 84.50 189 ASP A N 1
ATOM 1497 C CA . ASP A 1 189 ? 32.495 25.520 -54.492 1.00 84.50 189 ASP A CA 1
ATOM 1498 C C . ASP A 1 189 ? 32.765 26.865 -53.780 1.00 84.50 189 ASP A C 1
ATOM 1500 O O . ASP A 1 189 ? 32.634 26.942 -52.557 1.00 84.50 189 ASP A O 1
ATOM 1504 N N . SER A 1 190 ? 33.172 27.913 -54.507 1.00 81.06 190 SER A N 1
ATOM 1505 C CA . SER A 1 190 ? 33.344 29.285 -53.998 1.00 81.06 190 SER A CA 1
ATOM 1506 C C . SER A 1 190 ? 32.208 30.255 -54.362 1.00 81.06 190 SER A C 1
ATOM 1508 O O . SER A 1 190 ? 32.328 31.450 -54.101 1.00 81.06 190 SER A O 1
ATOM 1510 N N . SER A 1 191 ? 31.124 29.795 -54.993 1.00 77.38 191 SER A N 1
ATOM 1511 C CA . SER A 1 191 ? 29.995 30.650 -55.389 1.00 77.38 191 SER A CA 1
ATOM 1512 C C . SER A 1 191 ? 29.130 31.045 -54.185 1.00 77.38 191 SER A C 1
ATOM 1514 O O . SER A 1 191 ? 28.893 30.231 -53.293 1.00 77.38 191 SER A O 1
ATOM 1516 N N . GLU A 1 192 ? 28.556 32.259 -54.160 1.00 70.19 192 GLU A N 1
ATOM 1517 C CA . GLU A 1 192 ? 27.663 32.679 -53.054 1.00 70.19 192 GLU A CA 1
ATOM 1518 C C . GLU A 1 192 ? 26.473 31.708 -52.877 1.00 70.19 192 GLU A C 1
ATOM 1520 O O . GLU A 1 192 ? 25.967 31.535 -51.767 1.00 70.19 192 GLU A O 1
ATOM 1525 N N . GLY A 1 193 ? 26.060 31.005 -53.939 1.00 70.62 193 GLY A N 1
ATOM 1526 C CA . GLY A 1 193 ? 25.066 29.930 -53.896 1.00 70.62 193 GLY A CA 1
ATOM 1527 C C . GLY A 1 193 ? 25.557 28.672 -53.170 1.00 70.62 193 GLY A C 1
ATOM 1528 O O . GLY A 1 193 ? 24.982 28.298 -52.141 1.00 70.62 193 GLY A O 1
ATOM 1529 N N . ASN A 1 194 ? 26.629 28.047 -53.663 1.00 77.56 194 ASN A N 1
ATOM 1530 C CA . ASN A 1 194 ? 27.078 26.709 -53.250 1.00 77.56 194 ASN A CA 1
ATOM 1531 C C . ASN A 1 194 ? 28.333 26.709 -52.351 1.00 77.56 194 ASN A C 1
ATOM 1533 O O . ASN A 1 194 ? 28.941 25.657 -52.178 1.00 77.56 194 ASN A O 1
ATOM 1537 N N . SER A 1 195 ? 28.715 27.859 -51.783 1.00 79.94 195 SER A N 1
ATOM 1538 C CA . SER A 1 195 ? 29.953 28.037 -51.009 1.00 79.94 195 SER A CA 1
ATOM 1539 C C . SER A 1 195 ? 30.197 26.962 -49.941 1.00 79.94 195 SER A C 1
ATOM 1541 O O . SER A 1 195 ? 29.346 26.716 -49.079 1.00 79.94 195 SER A O 1
ATOM 1543 N N . ILE A 1 196 ? 31.399 26.378 -49.970 1.00 84.50 196 ILE A N 1
ATOM 1544 C CA . ILE A 1 196 ? 31.869 25.335 -49.047 1.00 84.50 196 ILE A CA 1
ATOM 1545 C C . ILE A 1 196 ? 31.960 25.806 -47.582 1.00 84.50 196 ILE A C 1
ATOM 1547 O O . ILE A 1 196 ? 31.820 24.993 -46.668 1.00 84.50 196 ILE A O 1
ATOM 1551 N N . ASP A 1 197 ? 32.106 27.114 -47.323 1.00 76.75 197 ASP A N 1
ATOM 1552 C CA . ASP A 1 197 ? 32.150 27.674 -45.957 1.00 76.75 197 ASP A CA 1
ATOM 1553 C C . ASP A 1 197 ? 30.870 27.380 -45.149 1.00 76.75 197 ASP A C 1
ATOM 1555 O O . ASP A 1 197 ? 30.915 27.205 -43.929 1.00 76.75 197 ASP A O 1
ATOM 1559 N N . LYS A 1 198 ? 29.731 27.232 -45.839 1.00 76.69 198 LYS A N 1
ATOM 1560 C CA . LYS A 1 198 ? 28.428 26.891 -45.249 1.00 76.69 198 LYS A CA 1
ATOM 1561 C C . LYS A 1 198 ? 28.401 25.511 -44.595 1.00 76.69 198 LYS A C 1
ATOM 1563 O O . LYS A 1 198 ? 27.547 25.285 -43.743 1.00 76.69 198 LYS A O 1
ATOM 1568 N N . TRP A 1 199 ? 29.314 24.607 -44.962 1.00 79.44 199 TRP A N 1
ATOM 1569 C CA . TRP A 1 199 ? 29.453 23.307 -44.300 1.00 79.44 199 TRP A CA 1
ATOM 1570 C C . TRP A 1 199 ? 30.016 23.465 -42.882 1.00 79.44 199 TRP A C 1
ATOM 1572 O O . TRP A 1 199 ? 29.497 22.870 -41.943 1.00 79.44 199 TRP A O 1
ATOM 1582 N N . GLY A 1 200 ? 31.043 24.309 -42.711 1.00 70.25 200 GLY A N 1
ATOM 1583 C CA . GLY A 1 200 ? 31.682 24.561 -41.413 1.00 70.25 200 GLY A CA 1
ATOM 1584 C C . GLY A 1 200 ? 30.936 25.557 -40.518 1.00 70.25 200 GLY A C 1
ATOM 1585 O O . GLY A 1 200 ? 31.170 25.600 -39.310 1.00 70.25 200 GLY A O 1
ATOM 1586 N N . LYS A 1 201 ? 30.043 26.374 -41.085 1.00 70.81 201 LYS A N 1
ATOM 1587 C CA . LYS A 1 201 ? 29.374 27.469 -40.373 1.00 70.81 201 LYS A CA 1
ATOM 1588 C C . LYS A 1 201 ? 28.084 27.017 -39.681 1.00 70.81 201 LYS A C 1
ATOM 1590 O O . LYS A 1 201 ? 27.051 26.830 -40.325 1.00 70.81 201 LYS A O 1
ATOM 1595 N N . ILE A 1 202 ? 28.120 26.924 -38.349 1.00 70.88 202 ILE A N 1
ATOM 1596 C CA . ILE A 1 202 ? 26.952 26.571 -37.525 1.00 70.88 202 ILE A CA 1
ATOM 1597 C C . ILE A 1 202 ? 25.745 27.458 -37.872 1.00 70.88 202 ILE A C 1
ATOM 1599 O O . ILE A 1 202 ? 25.820 28.686 -37.909 1.00 70.88 202 ILE A O 1
ATOM 1603 N N . GLY A 1 203 ? 24.613 26.809 -38.143 1.00 66.50 203 GLY A N 1
ATOM 1604 C CA . GLY A 1 203 ? 23.346 27.442 -38.503 1.00 66.50 203 GLY A CA 1
ATOM 1605 C C . GLY A 1 203 ? 23.172 27.760 -39.994 1.00 66.50 203 GLY A C 1
ATOM 1606 O O . GLY A 1 203 ? 22.040 28.013 -40.405 1.00 66.50 203 GLY A O 1
ATOM 1607 N N . ALA A 1 204 ? 24.217 27.679 -40.829 1.00 64.12 204 ALA A N 1
ATOM 1608 C CA . ALA A 1 204 ? 24.184 28.059 -42.252 1.00 64.12 204 ALA A CA 1
ATOM 1609 C C . ALA A 1 204 ? 23.494 27.041 -43.192 1.00 64.12 204 ALA A C 1
ATOM 1611 O O . ALA A 1 204 ? 23.729 27.026 -44.401 1.00 64.12 204 ALA A O 1
ATOM 1612 N N . SER A 1 205 ? 22.605 26.199 -42.655 1.00 66.75 205 SER A N 1
ATOM 1613 C CA . SER A 1 205 ? 21.863 25.199 -43.426 1.00 66.75 205 SER A CA 1
ATOM 1614 C C . SER A 1 205 ? 20.934 25.848 -44.456 1.00 66.75 205 SER A C 1
ATOM 1616 O O . SER A 1 205 ? 19.859 26.355 -44.118 1.00 66.75 205 SER A O 1
ATOM 1618 N N . LEU A 1 206 ? 21.292 25.702 -45.738 1.00 64.31 206 LEU A N 1
ATOM 1619 C CA . LEU A 1 206 ? 20.440 25.989 -46.905 1.00 64.31 206 LEU A CA 1
ATOM 1620 C C . LEU A 1 206 ? 19.080 25.265 -46.858 1.00 64.31 206 LEU A C 1
ATOM 1622 O O . LEU A 1 206 ? 18.157 25.615 -47.589 1.00 64.31 206 LEU A O 1
ATOM 1626 N N . HIS A 1 207 ? 18.958 24.246 -46.007 1.00 65.38 207 HIS A N 1
ATOM 1627 C CA . HIS A 1 207 ? 17.827 23.334 -45.951 1.00 65.38 207 HIS A CA 1
ATOM 1628 C C . HIS A 1 207 ? 16.839 23.635 -44.817 1.00 65.38 207 HIS A C 1
ATOM 1630 O O . HIS A 1 207 ? 15.721 23.117 -44.841 1.00 65.38 207 HIS A O 1
ATOM 1636 N N . ARG A 1 208 ? 17.169 24.530 -43.870 1.00 66.50 208 ARG A N 1
ATOM 1637 C CA . ARG A 1 208 ? 16.227 24.951 -42.813 1.00 66.50 208 ARG A CA 1
ATOM 1638 C C . ARG A 1 208 ? 14.965 25.605 -43.401 1.00 66.50 208 ARG A C 1
ATOM 1640 O O . ARG A 1 208 ? 13.869 25.371 -42.900 1.00 66.50 208 ARG A O 1
ATOM 1647 N N . SER A 1 209 ? 15.105 26.359 -44.494 1.00 66.19 209 SER A N 1
ATOM 1648 C CA . SER A 1 209 ? 13.994 26.948 -45.262 1.00 66.19 209 SER A CA 1
ATOM 1649 C C . SER A 1 209 ? 13.185 25.922 -46.067 1.00 66.19 209 SER A C 1
ATOM 1651 O O . SER A 1 209 ? 12.027 26.176 -46.384 1.00 66.19 209 SER A O 1
ATOM 1653 N N . GLN A 1 210 ? 13.762 24.757 -46.377 1.00 69.44 210 GLN A N 1
ATOM 1654 C CA . GLN A 1 210 ? 13.119 23.708 -47.174 1.00 69.44 210 GLN A CA 1
ATOM 1655 C C . GLN A 1 210 ? 12.259 22.748 -46.335 1.00 69.44 210 GLN A C 1
ATOM 1657 O O . GLN A 1 210 ? 11.471 22.001 -46.913 1.00 69.44 210 GLN A O 1
ATOM 1662 N N . LYS A 1 211 ? 12.342 22.789 -44.991 1.00 73.38 211 LYS A N 1
ATOM 1663 C CA . LYS A 1 211 ? 11.579 21.910 -44.075 1.00 73.38 211 LYS A CA 1
ATOM 1664 C C . LYS A 1 211 ? 10.086 21.831 -44.429 1.00 73.38 211 LYS A C 1
ATOM 1666 O O . LYS A 1 211 ? 9.518 20.744 -44.419 1.00 73.38 211 LYS A O 1
ATOM 1671 N N . THR A 1 212 ? 9.461 22.958 -44.767 1.00 77.88 212 THR A N 1
ATOM 1672 C CA . THR A 1 212 ? 8.036 23.043 -45.137 1.00 77.88 212 THR A CA 1
ATOM 1673 C C . THR A 1 212 ? 7.688 22.233 -46.387 1.00 77.88 212 THR A C 1
ATOM 1675 O O . THR A 1 212 ? 6.619 21.637 -46.438 1.00 77.88 212 THR A O 1
ATOM 1678 N N . GLY A 1 213 ? 8.601 22.122 -47.359 1.00 79.56 213 GLY A N 1
ATOM 1679 C CA . GLY A 1 213 ? 8.426 21.278 -48.546 1.00 79.56 213 GLY A CA 1
ATOM 1680 C C . GLY A 1 213 ? 8.452 19.772 -48.251 1.00 79.56 213 GLY A C 1
ATOM 1681 O O . GLY A 1 213 ? 8.005 18.979 -49.083 1.00 79.56 213 GLY A O 1
ATOM 1682 N N . ALA A 1 214 ? 8.937 19.372 -47.070 1.00 86.25 214 ALA A N 1
ATOM 1683 C CA . ALA A 1 214 ? 8.934 17.993 -46.580 1.00 86.25 214 ALA A CA 1
ATOM 1684 C C . ALA A 1 214 ? 7.788 17.668 -45.603 1.00 86.25 214 ALA A C 1
ATOM 1686 O O . ALA A 1 214 ? 7.753 16.573 -45.047 1.00 86.25 214 ALA A O 1
ATOM 1687 N N . ILE A 1 215 ? 6.830 18.582 -45.425 1.00 87.94 215 ILE A N 1
ATOM 1688 C CA . ILE A 1 215 ? 5.523 18.268 -44.835 1.00 87.94 215 ILE A CA 1
ATOM 1689 C C . ILE A 1 215 ? 4.629 17.717 -45.961 1.00 87.94 215 ILE A C 1
ATOM 1691 O O . ILE A 1 215 ? 4.633 18.238 -47.080 1.00 87.94 215 ILE A O 1
ATOM 1695 N N . GLY A 1 216 ? 3.912 16.627 -45.691 1.00 85.38 216 GLY A N 1
ATOM 1696 C CA . GLY A 1 216 ? 3.052 15.929 -46.647 1.00 85.38 216 GLY A CA 1
ATOM 1697 C C . GLY A 1 216 ? 3.767 15.285 -47.847 1.00 85.38 216 GLY A C 1
ATOM 1698 O O . GLY A 1 216 ? 4.988 15.356 -48.025 1.00 85.38 216 GLY A O 1
ATOM 1699 N N . GLY A 1 217 ? 2.972 14.652 -48.710 1.00 80.69 217 GLY A N 1
ATOM 1700 C CA . GLY A 1 217 ? 3.418 13.737 -49.769 1.00 80.69 217 GLY A CA 1
ATOM 1701 C C . GLY A 1 217 ? 3.013 12.295 -49.451 1.00 80.69 217 GLY A C 1
ATOM 1702 O O . GLY A 1 217 ? 2.315 12.059 -48.468 1.00 80.69 217 GLY A O 1
ATOM 1703 N N . ASN A 1 218 ? 3.449 11.329 -50.260 1.00 82.62 218 ASN A N 1
ATOM 1704 C CA . ASN A 1 218 ? 3.120 9.923 -50.019 1.00 82.62 218 ASN A CA 1
ATOM 1705 C C . ASN A 1 218 ? 4.082 9.304 -48.979 1.00 82.62 218 ASN A C 1
ATOM 1707 O O . ASN A 1 218 ? 5.291 9.561 -49.045 1.00 82.62 218 ASN A O 1
ATOM 1711 N N . PRO A 1 219 ? 3.594 8.472 -48.038 1.00 80.00 219 PRO A N 1
ATOM 1712 C CA . PRO A 1 219 ? 4.458 7.679 -47.163 1.00 80.00 219 PRO A CA 1
ATOM 1713 C C . PRO A 1 219 ? 5.325 6.706 -47.994 1.00 80.00 219 PRO A C 1
ATOM 1715 O O . PRO A 1 219 ? 4.841 6.212 -49.010 1.00 80.00 219 PRO A O 1
ATOM 1718 N N . PRO A 1 220 ? 6.580 6.399 -47.605 1.00 82.12 220 PRO A N 1
ATOM 1719 C CA . PRO A 1 220 ? 7.238 6.709 -46.330 1.00 82.12 220 PRO A CA 1
ATOM 1720 C C . PRO A 1 220 ? 7.927 8.094 -46.278 1.00 82.12 220 PRO A C 1
ATOM 1722 O O . PRO A 1 220 ? 8.905 8.284 -45.556 1.00 82.12 220 PRO A O 1
ATOM 1725 N N . TYR A 1 221 ? 7.411 9.078 -47.026 1.00 88.06 221 TYR A N 1
ATOM 1726 C CA . TYR A 1 221 ? 7.798 10.492 -46.959 1.00 88.06 221 TYR A CA 1
ATOM 1727 C C . TYR A 1 221 ? 9.276 10.740 -47.314 1.00 88.06 221 TYR A C 1
ATOM 1729 O O . TYR A 1 221 ? 9.978 11.491 -46.636 1.00 88.06 221 TYR A O 1
ATOM 1737 N N . LEU A 1 222 ? 9.751 10.116 -48.402 1.00 87.06 222 LEU A N 1
ATOM 1738 C CA . LEU A 1 222 ? 11.135 10.205 -48.893 1.00 87.06 222 LEU A CA 1
ATOM 1739 C C . LEU A 1 222 ? 11.462 11.590 -49.477 1.00 87.06 222 LEU A C 1
ATOM 1741 O O . LEU A 1 222 ? 11.494 11.821 -50.686 1.00 87.06 222 LEU A O 1
ATOM 1745 N N . LYS A 1 223 ? 11.685 12.536 -48.569 1.00 86.25 223 LYS A N 1
ATOM 1746 C CA . LYS A 1 223 ? 12.175 13.889 -48.817 1.00 86.25 223 LYS A CA 1
ATOM 1747 C C . LYS A 1 223 ? 13.255 14.155 -47.758 1.00 86.25 223 LYS A C 1
ATOM 1749 O O . LYS A 1 223 ? 12.895 14.595 -46.667 1.00 86.25 223 LYS A O 1
ATOM 1754 N N . PRO A 1 224 ? 14.544 13.863 -48.022 1.00 86.00 224 PRO A N 1
ATOM 1755 C CA . PRO A 1 224 ? 15.621 13.862 -47.024 1.00 86.00 224 PRO A CA 1
ATOM 1756 C C . PRO A 1 224 ? 16.034 15.281 -46.599 1.00 86.00 224 PRO A C 1
ATOM 1758 O O . PRO A 1 224 ? 17.153 15.732 -46.824 1.00 86.00 224 PRO A O 1
ATOM 1761 N N . TYR A 1 225 ? 15.104 16.035 -46.013 1.00 84.69 225 TYR A N 1
ATOM 1762 C CA . TYR A 1 225 ? 15.304 17.404 -45.541 1.00 84.69 225 TYR A CA 1
ATOM 1763 C C . TYR A 1 225 ? 15.622 17.412 -44.044 1.00 84.69 225 TYR A C 1
ATOM 1765 O O . TYR A 1 225 ? 14.881 17.944 -43.212 1.00 84.69 225 TYR A O 1
ATOM 1773 N N . PHE A 1 226 ? 16.740 16.768 -43.705 1.00 83.31 226 PHE A N 1
ATOM 1774 C CA . PHE A 1 226 ? 17.159 16.529 -42.326 1.00 83.31 226 PHE A CA 1
ATOM 1775 C C . PHE A 1 226 ? 17.876 17.716 -41.670 1.00 83.31 226 PHE A C 1
ATOM 1777 O O . PHE A 1 226 ? 17.856 17.826 -40.442 1.00 83.31 226 PHE A O 1
ATOM 1784 N N . GLY A 1 227 ? 18.455 18.630 -42.462 1.00 71.56 227 GLY A N 1
ATOM 1785 C CA . GLY A 1 227 ? 19.222 19.808 -42.021 1.00 71.56 227 GLY A CA 1
ATOM 1786 C C . GLY A 1 227 ? 18.438 20.909 -41.279 1.00 71.56 227 GLY A C 1
ATOM 1787 O O . GLY A 1 227 ? 18.630 22.092 -41.555 1.00 71.56 227 GLY A O 1
ATOM 1788 N N . MET A 1 228 ? 17.557 20.548 -40.343 1.00 72.38 228 MET A N 1
ATOM 1789 C CA . MET A 1 228 ? 16.718 21.447 -39.540 1.00 72.38 228 MET A CA 1
ATOM 1790 C C . MET A 1 228 ? 17.539 22.328 -38.582 1.00 72.38 228 MET A C 1
ATOM 1792 O O . MET A 1 228 ? 17.311 23.539 -38.501 1.00 72.38 228 MET A O 1
ATOM 1796 N N . PHE A 1 229 ? 18.499 21.735 -37.865 1.00 74.44 229 PHE A N 1
ATOM 1797 C CA . PHE A 1 229 ? 19.263 22.437 -36.830 1.00 74.44 229 PHE A CA 1
ATOM 1798 C C . PHE A 1 229 ? 20.455 23.219 -37.395 1.00 74.44 229 PHE A C 1
ATOM 1800 O O . PHE A 1 229 ? 20.588 24.401 -37.089 1.00 74.44 229 PHE A O 1
ATOM 1807 N N . GLY A 1 230 ? 21.250 22.614 -38.285 1.00 70.19 230 GLY A N 1
ATOM 1808 C CA . GLY A 1 230 ? 22.357 23.283 -38.984 1.00 70.19 230 GLY A CA 1
ATOM 1809 C C . GLY A 1 230 ? 23.741 23.163 -38.333 1.00 70.19 230 GLY A C 1
ATOM 1810 O O . GLY A 1 230 ? 24.589 24.001 -38.609 1.00 70.19 230 GLY A O 1
ATOM 1811 N N . TYR A 1 231 ? 23.969 22.152 -37.489 1.00 74.31 231 TYR A N 1
ATOM 1812 C CA . TYR A 1 231 ? 25.283 21.819 -36.905 1.00 74.31 231 TYR A CA 1
ATOM 1813 C C . TYR A 1 231 ? 25.735 20.366 -37.156 1.00 74.31 231 TYR A C 1
ATOM 1815 O O . TYR A 1 231 ? 26.831 19.998 -36.748 1.00 74.31 231 TYR A O 1
ATOM 1823 N N . GLY A 1 232 ? 24.899 19.536 -37.801 1.00 75.06 232 GLY A N 1
ATOM 1824 C CA . GLY A 1 232 ? 25.069 18.074 -37.856 1.00 75.06 232 GLY A CA 1
ATOM 1825 C C . GLY A 1 232 ? 26.440 17.630 -38.366 1.00 75.06 232 GLY A C 1
ATOM 1826 O O . GLY A 1 232 ? 27.125 16.897 -37.665 1.00 75.06 232 GLY A O 1
ATOM 1827 N N . GLY A 1 233 ? 26.878 18.153 -39.520 1.00 80.31 233 GLY A N 1
ATOM 1828 C CA . GLY A 1 233 ? 28.194 17.856 -40.100 1.00 80.31 233 GLY A CA 1
ATOM 1829 C C . GLY A 1 233 ? 29.371 18.171 -39.161 1.00 80.31 233 GLY A C 1
ATOM 1830 O O . GLY A 1 233 ? 30.061 17.236 -38.755 1.00 80.31 233 GLY A O 1
ATOM 1831 N N . PRO A 1 234 ? 29.578 19.442 -38.757 1.00 77.81 234 PRO A N 1
ATOM 1832 C CA . PRO A 1 234 ? 30.659 19.815 -37.840 1.00 77.81 234 PRO A CA 1
ATOM 1833 C C . PRO A 1 234 ? 30.632 19.096 -36.483 1.00 77.81 234 PRO A C 1
ATOM 1835 O O . PRO A 1 234 ? 31.681 18.694 -35.990 1.00 77.81 234 PRO A O 1
ATOM 1838 N N . TYR A 1 235 ? 29.461 18.895 -35.868 1.00 80.50 235 TYR A N 1
ATOM 1839 C CA . TYR A 1 235 ? 29.383 18.188 -34.583 1.00 80.50 235 TYR A CA 1
ATOM 1840 C C . TYR A 1 235 ? 29.613 16.678 -34.719 1.00 80.50 235 TYR A C 1
ATOM 1842 O O . TYR A 1 235 ? 30.275 16.094 -33.864 1.00 80.50 235 TYR A O 1
ATOM 1850 N N . ALA A 1 236 ? 29.135 16.042 -35.793 1.00 84.19 236 ALA A N 1
ATOM 1851 C CA . ALA A 1 236 ? 29.441 14.641 -36.070 1.00 84.19 236 ALA A CA 1
ATOM 1852 C C . ALA A 1 236 ? 30.943 14.428 -36.307 1.00 84.19 236 ALA A C 1
ATOM 1854 O O . ALA A 1 236 ? 31.537 13.520 -35.726 1.00 84.19 236 ALA A O 1
ATOM 1855 N N . SER A 1 237 ? 31.581 15.295 -37.102 1.00 83.12 237 SER A N 1
ATOM 1856 C CA . SER A 1 237 ? 33.009 15.166 -37.405 1.00 83.12 237 SER A CA 1
ATOM 1857 C C . SER A 1 237 ? 33.913 15.440 -36.195 1.00 83.12 237 SER A C 1
ATOM 1859 O O . SER A 1 237 ? 34.990 14.858 -36.092 1.00 83.12 237 SER A O 1
ATOM 1861 N N . MET A 1 238 ? 33.455 16.248 -35.231 1.00 78.00 238 MET A N 1
ATOM 1862 C CA . MET A 1 238 ? 34.122 16.428 -33.934 1.00 78.00 238 MET A CA 1
ATOM 1863 C C . MET A 1 238 ? 33.933 15.262 -32.968 1.00 78.00 238 MET A C 1
ATOM 1865 O O . MET A 1 238 ? 34.832 15.018 -32.165 1.00 78.00 238 MET A O 1
ATOM 1869 N N . PHE A 1 239 ? 32.780 14.590 -33.003 1.00 80.69 239 PHE A N 1
ATOM 1870 C CA . PHE A 1 239 ? 32.487 13.441 -32.145 1.00 80.69 239 PHE A CA 1
ATOM 1871 C C . PHE A 1 239 ? 33.265 12.195 -32.589 1.00 80.69 239 PHE A C 1
ATOM 1873 O O . PHE A 1 239 ? 33.837 11.496 -31.757 1.00 80.69 239 PHE A O 1
ATOM 1880 N N . LEU A 1 240 ? 33.333 11.956 -33.903 1.00 83.50 240 LEU A N 1
ATOM 1881 C CA . LEU A 1 240 ? 34.035 10.813 -34.496 1.00 83.50 240 LEU A CA 1
ATOM 1882 C C . LEU A 1 240 ? 35.571 10.908 -34.393 1.00 83.50 240 LEU A C 1
ATOM 1884 O O . LEU A 1 240 ? 36.242 9.892 -34.556 1.00 83.50 240 LEU A O 1
ATOM 1888 N N . GLY A 1 241 ? 36.132 12.088 -34.100 1.00 72.25 241 GLY A N 1
ATOM 1889 C CA . GLY A 1 241 ? 37.546 12.263 -33.744 1.00 72.25 241 GLY A CA 1
ATOM 1890 C C . GLY A 1 241 ? 37.789 12.082 -32.237 1.00 72.25 241 GLY A C 1
ATOM 1891 O O . GLY A 1 241 ? 37.126 12.732 -31.426 1.00 72.25 241 GLY A O 1
ATOM 1892 N N . ARG A 1 242 ? 38.750 11.213 -31.893 1.00 61.47 242 ARG A N 1
ATOM 1893 C CA . ARG A 1 242 ? 39.128 10.661 -30.572 1.00 61.47 242 ARG A CA 1
ATOM 1894 C C . ARG A 1 242 ? 38.498 11.294 -29.320 1.00 61.47 242 ARG A C 1
ATOM 1896 O O . ARG A 1 242 ? 38.857 12.404 -28.919 1.00 61.47 242 ARG A O 1
ATOM 1903 N N . CYS A 1 243 ? 37.622 10.549 -28.639 1.00 46.41 243 CYS A N 1
ATOM 1904 C CA . CYS A 1 243 ? 36.902 10.991 -27.438 1.00 46.41 243 CYS A CA 1
ATOM 1905 C C . CYS A 1 243 ? 37.307 10.234 -26.155 1.00 46.41 243 CYS A C 1
ATOM 1907 O O . CYS A 1 243 ? 36.572 9.375 -25.673 1.00 46.41 243 CYS A O 1
ATOM 1909 N N . ASP A 1 244 ? 38.426 10.634 -25.544 1.00 35.31 244 ASP A N 1
ATOM 1910 C CA . ASP A 1 244 ? 38.806 10.210 -24.190 1.00 35.31 244 ASP A CA 1
ATOM 1911 C C . ASP A 1 244 ? 37.849 10.773 -23.120 1.00 35.31 244 ASP A C 1
ATOM 1913 O O . ASP A 1 244 ? 38.027 11.885 -22.624 1.00 35.31 244 ASP A O 1
ATOM 1917 N N . PHE A 1 245 ? 36.834 9.992 -22.741 1.00 31.36 245 PHE A N 1
ATOM 1918 C CA . PHE A 1 245 ? 36.048 10.192 -21.512 1.00 31.36 245 PHE A CA 1
ATOM 1919 C C . PHE A 1 245 ? 35.740 8.857 -20.808 1.00 31.36 245 PHE A C 1
ATOM 1921 O O . PHE A 1 245 ? 34.609 8.543 -20.436 1.00 31.36 245 PHE A O 1
ATOM 1928 N N . SER A 1 246 ? 36.787 8.053 -20.612 1.00 32.12 246 SER A N 1
ATOM 1929 C CA . SER A 1 246 ? 36.731 6.804 -19.849 1.00 32.12 246 SER A CA 1
ATOM 1930 C C . SER A 1 246 ? 37.018 7.033 -18.358 1.00 32.12 246 SER A C 1
ATOM 1932 O O . SER A 1 246 ? 38.162 7.249 -17.981 1.00 32.12 246 SER A O 1
ATOM 1934 N N . PHE A 1 247 ? 35.979 6.878 -17.531 1.00 31.38 247 PHE A N 1
ATOM 1935 C CA . PHE A 1 247 ? 36.011 6.519 -16.100 1.00 31.38 247 PHE A CA 1
ATOM 1936 C C . PHE A 1 247 ? 36.802 7.383 -15.084 1.00 31.38 247 PHE A C 1
ATOM 1938 O O . PHE A 1 247 ? 38.020 7.361 -15.013 1.00 31.38 247 PHE A O 1
ATOM 1945 N N . CYS A 1 248 ? 36.025 7.963 -14.160 1.00 29.03 248 CYS A N 1
ATOM 1946 C CA . CYS A 1 248 ? 36.161 7.901 -12.691 1.00 29.03 248 CYS A CA 1
ATOM 1947 C C . CYS A 1 248 ? 37.482 8.225 -11.941 1.00 29.03 248 CYS A C 1
ATOM 1949 O O . CYS A 1 248 ? 38.550 7.694 -12.203 1.00 29.03 248 CYS A O 1
ATOM 1951 N N . LEU A 1 249 ? 37.263 8.901 -10.800 1.00 30.61 249 LEU A N 1
ATOM 1952 C CA . LEU A 1 249 ? 38.158 9.196 -9.665 1.00 30.61 249 LEU A CA 1
ATOM 1953 C C . LEU A 1 249 ? 39.221 10.305 -9.858 1.00 30.61 249 LEU A C 1
ATOM 1955 O O . LEU A 1 249 ? 40.008 10.269 -10.798 1.00 30.61 249 LEU A O 1
ATOM 1959 N N . PRO A 1 250 ? 39.298 11.277 -8.924 1.00 33.66 250 PRO A N 1
ATOM 1960 C CA . PRO A 1 250 ? 40.404 12.224 -8.846 1.00 33.66 250 PRO A CA 1
ATOM 1961 C C . PRO A 1 250 ? 41.536 11.680 -7.961 1.00 33.66 250 PRO A C 1
ATOM 1963 O O . PRO A 1 250 ? 41.256 11.029 -6.957 1.00 33.66 250 PRO A O 1
ATOM 1966 N N . ILE A 1 251 ? 42.788 12.050 -8.254 1.00 33.56 251 ILE A N 1
ATOM 1967 C CA . ILE A 1 251 ? 43.768 12.544 -7.267 1.00 33.56 251 ILE A CA 1
ATOM 1968 C C . ILE A 1 251 ? 45.042 13.054 -7.964 1.00 33.56 251 ILE A C 1
ATOM 1970 O O . ILE A 1 251 ? 45.382 12.682 -9.081 1.00 33.56 251 ILE A O 1
ATOM 1974 N N . LEU A 1 252 ? 45.683 13.979 -7.256 1.00 29.77 252 LEU A N 1
ATOM 1975 C CA . LEU A 1 252 ? 46.978 14.625 -7.459 1.00 29.77 252 LEU A CA 1
ATOM 1976 C C . LEU A 1 252 ? 48.141 13.693 -7.899 1.00 29.77 252 LEU A C 1
ATOM 1978 O O . LEU A 1 252 ? 48.113 12.498 -7.640 1.00 29.77 252 LEU A O 1
ATOM 1982 N N . ILE A 1 253 ? 49.235 14.312 -8.382 1.00 32.81 253 ILE A N 1
ATOM 1983 C CA . ILE A 1 253 ? 50.563 13.730 -8.715 1.00 32.81 253 ILE A CA 1
ATOM 1984 C C . ILE A 1 253 ? 50.687 13.139 -10.136 1.00 32.81 253 ILE A C 1
ATOM 1986 O O . ILE A 1 253 ? 50.549 11.939 -10.328 1.00 32.81 253 ILE A O 1
ATOM 1990 N N . CYS A 1 254 ? 51.069 13.985 -11.111 1.00 31.72 254 CYS A N 1
ATOM 1991 C CA . CYS A 1 254 ? 52.021 13.624 -12.189 1.00 31.72 254 CYS A CA 1
ATOM 1992 C C . CYS A 1 254 ? 52.529 14.830 -13.025 1.00 31.72 254 CYS A C 1
ATOM 1994 O O . CYS A 1 254 ? 52.776 14.721 -14.226 1.00 31.72 254 CYS A O 1
ATOM 1996 N N . ILE A 1 255 ? 52.730 16.001 -12.406 1.00 33.41 255 ILE A N 1
ATOM 1997 C CA . ILE A 1 255 ? 53.502 17.082 -13.046 1.00 33.41 255 ILE A CA 1
ATOM 1998 C C . ILE A 1 255 ? 54.990 16.705 -12.974 1.00 33.41 255 ILE A C 1
ATOM 2000 O O . ILE A 1 255 ? 55.461 16.427 -11.877 1.00 33.41 255 ILE A O 1
ATOM 2004 N N . VAL A 1 256 ? 55.688 16.710 -14.124 1.00 35.88 256 VAL A N 1
ATOM 2005 C CA . VAL A 1 256 ? 57.127 17.036 -14.357 1.00 35.88 256 VAL A CA 1
ATOM 2006 C C . VAL A 1 256 ? 57.667 16.364 -15.636 1.00 35.88 256 VAL A C 1
ATOM 2008 O O . VAL A 1 256 ? 58.477 16.978 -16.323 1.00 35.88 256 VAL A O 1
ATOM 2011 N N . LEU A 1 257 ? 57.223 15.148 -15.994 1.00 36.38 257 LEU A N 1
ATOM 2012 C CA . LEU A 1 257 ? 57.999 14.260 -16.890 1.00 36.38 257 LEU A CA 1
ATOM 2013 C C . LEU A 1 257 ? 57.550 14.098 -18.360 1.00 36.38 257 LEU A C 1
ATOM 2015 O O . LEU A 1 257 ? 58.271 13.454 -19.116 1.00 36.38 257 LEU A O 1
ATOM 2019 N N . LEU A 1 258 ? 56.439 14.697 -18.813 1.00 33.59 258 LEU A N 1
ATOM 2020 C CA . LEU A 1 258 ? 56.101 14.761 -20.250 1.00 33.59 258 LEU A CA 1
ATOM 2021 C C . LEU A 1 258 ? 55.937 16.207 -20.741 1.00 33.59 258 LEU A C 1
ATOM 2023 O O . LEU A 1 258 ? 54.862 16.801 -20.699 1.00 33.59 258 LEU A O 1
ATOM 2027 N N . ARG A 1 259 ? 57.037 16.756 -21.264 1.00 29.45 259 ARG A N 1
ATOM 2028 C CA . ARG A 1 259 ? 57.069 17.933 -22.143 1.00 29.45 259 ARG A CA 1
ATOM 2029 C C . ARG A 1 259 ? 57.966 17.629 -23.345 1.00 29.45 259 ARG A C 1
ATOM 2031 O O . ARG A 1 259 ? 59.144 17.962 -23.293 1.00 29.45 259 ARG A O 1
ATOM 2038 N N . LEU A 1 260 ? 57.412 17.006 -24.390 1.00 30.19 260 LEU A N 1
ATOM 2039 C CA . LEU A 1 260 ? 57.797 17.140 -25.810 1.00 30.19 260 LEU A CA 1
ATOM 2040 C C . LEU A 1 260 ? 57.011 16.139 -26.682 1.00 30.19 260 LEU A C 1
ATOM 2042 O O . LEU A 1 260 ? 56.790 15.005 -26.275 1.00 30.19 260 LEU A O 1
ATOM 2046 N N . THR A 1 261 ? 56.684 16.563 -27.909 1.00 28.19 261 THR A N 1
ATOM 2047 C CA . THR A 1 261 ? 56.060 15.801 -29.020 1.00 28.19 261 THR A CA 1
ATOM 2048 C C . THR A 1 261 ? 54.606 15.307 -28.863 1.00 28.19 261 THR A C 1
ATOM 2050 O O . THR A 1 261 ? 54.184 14.865 -27.804 1.00 28.19 261 THR A O 1
ATOM 2053 N N . LEU A 1 262 ? 53.866 15.385 -29.983 1.00 30.09 262 LEU A N 1
ATOM 2054 C CA . LEU A 1 262 ? 52.537 14.804 -30.256 1.00 30.09 262 LEU A CA 1
ATOM 2055 C C . LEU A 1 262 ? 51.362 15.225 -29.346 1.00 30.09 262 LEU A C 1
ATOM 2057 O O . LEU A 1 262 ? 50.746 14.412 -28.664 1.00 30.09 262 LEU A O 1
ATOM 2061 N N . PHE A 1 263 ? 50.945 16.490 -29.480 1.00 34.25 263 PHE A N 1
ATOM 2062 C CA . PHE A 1 263 ? 49.513 16.810 -29.408 1.00 34.25 263 PHE A CA 1
ATOM 2063 C C . PHE A 1 263 ? 48.840 16.311 -30.699 1.00 34.25 263 PHE A C 1
ATOM 2065 O O . PHE A 1 263 ? 49.132 16.837 -31.775 1.00 34.25 263 PHE A O 1
ATOM 2072 N N . SER A 1 264 ? 47.955 15.319 -30.590 1.00 44.69 264 SER A N 1
ATOM 2073 C CA . SER A 1 264 ? 47.006 14.955 -31.655 1.00 44.69 264 SER A CA 1
ATOM 2074 C C . SER A 1 264 ? 45.947 16.053 -31.820 1.00 44.69 264 SER A C 1
ATOM 2076 O O . SER A 1 264 ? 45.569 16.700 -30.841 1.00 44.69 264 SER A O 1
ATOM 2078 N N . VAL A 1 265 ? 45.515 16.310 -33.056 1.00 48.50 265 VAL A N 1
ATOM 2079 C CA . VAL A 1 265 ? 44.690 17.477 -33.424 1.00 48.50 265 VAL A CA 1
ATOM 2080 C C . VAL A 1 265 ? 43.505 16.997 -34.249 1.00 48.50 265 VAL A C 1
ATOM 2082 O O . VAL A 1 265 ? 43.681 16.564 -35.392 1.00 48.50 265 VAL A O 1
ATOM 2085 N N . ARG A 1 266 ? 42.287 17.144 -33.710 1.00 66.50 266 ARG A N 1
ATOM 2086 C CA . ARG A 1 266 ? 41.062 16.647 -34.347 1.00 66.50 266 ARG A CA 1
ATOM 2087 C C . ARG A 1 266 ? 40.834 17.385 -35.662 1.00 66.50 266 ARG A C 1
ATOM 2089 O O . ARG A 1 266 ? 40.452 18.562 -35.690 1.00 66.50 266 ARG A O 1
ATOM 2096 N N . ARG A 1 267 ? 41.069 16.667 -36.759 1.00 78.50 267 ARG A N 1
ATOM 2097 C CA . ARG A 1 267 ? 41.053 17.180 -38.128 1.00 78.50 267 ARG A CA 1
ATOM 2098 C C . ARG A 1 267 ? 39.886 16.588 -38.908 1.00 78.50 267 ARG A C 1
ATOM 2100 O O . ARG A 1 267 ? 39.714 15.375 -38.975 1.00 78.50 267 ARG A O 1
ATOM 2107 N N . THR A 1 268 ? 39.160 17.454 -39.604 1.00 87.19 268 THR A N 1
ATOM 2108 C CA . THR A 1 268 ? 38.281 17.080 -40.714 1.00 87.19 268 THR A CA 1
ATOM 2109 C C . THR A 1 268 ? 38.740 17.805 -41.975 1.00 87.19 268 THR A C 1
ATOM 2111 O O . THR A 1 268 ? 39.031 19.000 -41.934 1.00 87.19 268 THR A O 1
ATOM 2114 N N . LEU A 1 269 ? 38.811 17.106 -43.103 1.00 90.38 269 LEU A N 1
ATOM 2115 C CA . LEU A 1 269 ? 39.028 17.684 -44.425 1.00 90.38 269 LEU A CA 1
ATOM 2116 C C . LEU A 1 269 ? 37.774 17.447 -45.268 1.00 90.38 269 LEU A C 1
ATOM 2118 O O . LEU A 1 269 ? 37.390 16.311 -45.513 1.00 90.38 269 LEU A O 1
ATOM 2122 N N . VAL A 1 270 ? 37.136 18.523 -45.714 1.00 91.75 270 VAL A N 1
ATOM 2123 C CA . VAL A 1 270 ? 36.027 18.469 -46.668 1.00 91.75 270 VAL A CA 1
ATOM 2124 C C . VAL A 1 270 ? 36.574 18.869 -48.027 1.00 91.75 270 VAL A C 1
ATOM 2126 O O . VAL A 1 270 ? 36.943 20.024 -48.219 1.00 91.75 270 VAL A O 1
ATOM 2129 N N . SER A 1 271 ? 36.628 17.926 -48.960 1.00 93.50 271 SER A N 1
ATOM 2130 C CA . SER A 1 271 ? 36.880 18.175 -50.380 1.00 93.50 271 SER A CA 1
ATOM 2131 C C . SER A 1 271 ? 35.539 18.210 -51.116 1.00 93.50 271 SER A C 1
ATOM 2133 O O . SER A 1 271 ? 34.728 17.306 -50.944 1.00 93.50 271 SER A O 1
ATOM 2135 N N . SER A 1 272 ? 35.260 19.216 -51.939 1.00 93.06 272 SER A N 1
ATOM 2136 C CA . SER A 1 272 ? 33.999 19.276 -52.687 1.00 93.06 272 SER A CA 1
ATOM 2137 C C . SER A 1 272 ? 34.150 19.961 -54.038 1.00 93.06 272 SER A C 1
ATOM 2139 O O . SER A 1 272 ? 35.018 20.814 -54.228 1.00 93.06 272 SER A O 1
ATOM 2141 N N . LYS A 1 273 ? 33.317 19.551 -54.994 1.00 92.06 273 LYS A N 1
ATOM 2142 C CA . LYS A 1 273 ? 33.336 20.054 -56.365 1.00 92.06 273 LYS A CA 1
ATOM 2143 C C . LYS A 1 273 ? 31.920 20.087 -56.933 1.00 92.06 273 LYS A C 1
ATOM 2145 O O . LYS A 1 273 ? 31.272 19.045 -57.033 1.00 92.06 273 LYS A O 1
ATOM 2150 N N . THR A 1 274 ? 31.468 21.261 -57.365 1.00 89.94 274 THR A N 1
ATOM 2151 C CA . THR A 1 274 ? 30.272 21.403 -58.210 1.00 89.94 274 THR A CA 1
ATOM 2152 C C . THR A 1 274 ? 30.537 20.943 -59.642 1.00 89.94 274 THR A C 1
ATOM 2154 O O . THR A 1 274 ? 31.686 20.841 -60.088 1.00 89.94 274 THR A O 1
ATOM 2157 N N . LYS A 1 275 ? 29.467 20.658 -60.390 1.00 86.69 275 LYS A N 1
ATOM 2158 C CA . LYS A 1 275 ? 29.576 20.229 -61.790 1.00 86.69 275 LYS A CA 1
ATOM 2159 C C . LYS A 1 275 ? 30.215 21.319 -62.660 1.00 86.69 275 LYS A C 1
ATOM 2161 O O . LYS A 1 275 ? 30.967 21.014 -63.580 1.00 86.69 275 LYS A O 1
ATOM 2166 N N . GLU A 1 276 ? 29.935 22.569 -62.318 1.00 84.44 276 GLU A N 1
ATOM 2167 C CA . GLU A 1 276 ? 30.362 23.793 -62.986 1.00 84.44 276 GLU A CA 1
ATOM 2168 C C . GLU A 1 276 ? 31.824 24.156 -62.661 1.00 84.44 276 GLU A C 1
ATOM 2170 O O . GLU A 1 276 ? 32.545 24.650 -63.528 1.00 84.44 276 GLU A O 1
ATOM 2175 N N . SER A 1 277 ? 32.299 23.882 -61.438 1.00 83.88 277 SER A N 1
ATOM 2176 C CA . SER A 1 277 ? 33.694 24.142 -61.058 1.00 83.88 277 SER A CA 1
ATOM 2177 C C . SER A 1 277 ? 34.675 23.231 -61.802 1.00 83.88 277 SER A C 1
ATOM 2179 O O . SER A 1 277 ? 34.485 22.019 -61.866 1.00 83.88 277 SER A O 1
ATOM 2181 N N . LYS A 1 278 ? 35.805 23.778 -62.268 1.00 85.25 278 LYS A N 1
ATOM 2182 C CA . LYS A 1 278 ? 36.936 22.981 -62.786 1.00 85.25 278 LYS A CA 1
ATOM 2183 C C . LYS A 1 278 ? 37.818 22.387 -61.672 1.00 85.25 278 LYS A C 1
ATOM 2185 O O . LYS A 1 278 ? 38.475 21.379 -61.904 1.00 85.25 278 LYS A O 1
ATOM 2190 N N . LYS A 1 279 ? 37.822 22.977 -60.470 1.00 88.38 279 LYS A N 1
ATOM 2191 C CA . LYS A 1 279 ? 38.670 22.584 -59.324 1.00 88.38 279 LYS A CA 1
ATOM 2192 C C . LYS A 1 279 ? 37.849 22.001 -58.169 1.00 88.38 279 LYS A C 1
ATOM 2194 O O . LYS A 1 279 ? 36.663 22.297 -58.020 1.00 88.38 279 LYS A O 1
ATOM 2199 N N . VAL A 1 280 ? 38.508 21.216 -57.326 1.00 89.25 280 VAL A N 1
ATOM 2200 C CA . VAL A 1 280 ? 37.998 20.770 -56.025 1.00 89.25 280 VAL A CA 1
ATOM 2201 C C . VAL A 1 280 ? 38.383 21.810 -54.980 1.00 89.25 280 VAL A C 1
ATOM 2203 O O . VAL A 1 280 ? 39.561 22.141 -54.837 1.00 89.25 280 VAL A O 1
ATOM 2206 N N . PHE A 1 281 ? 37.401 22.318 -54.247 1.00 90.44 281 PHE A N 1
ATOM 2207 C CA . PHE A 1 281 ? 37.605 23.201 -53.105 1.00 90.44 281 PHE A CA 1
ATOM 2208 C C . PHE A 1 281 ? 37.782 22.370 -51.839 1.00 90.44 281 PHE A C 1
ATOM 2210 O O . PHE A 1 281 ? 37.112 21.353 -51.658 1.00 90.44 281 PHE A O 1
ATOM 2217 N N . THR A 1 282 ? 38.679 22.799 -50.955 1.00 90.00 282 THR A N 1
ATOM 2218 C CA . THR A 1 282 ? 38.960 22.109 -49.694 1.00 90.00 282 THR A CA 1
ATOM 2219 C C . THR A 1 282 ? 38.759 23.030 -48.498 1.00 90.00 282 THR A C 1
ATOM 2221 O O . THR A 1 282 ? 39.280 24.144 -48.494 1.00 90.00 282 THR A O 1
ATOM 2224 N N . LEU A 1 283 ? 38.074 22.542 -47.465 1.00 87.00 283 LEU A N 1
ATOM 2225 C CA . LEU A 1 283 ? 37.920 23.180 -46.156 1.00 87.00 283 LEU A CA 1
ATOM 2226 C C . LEU A 1 283 ? 38.502 22.245 -45.087 1.00 87.00 283 LEU A C 1
ATOM 2228 O O . LEU A 1 283 ? 38.074 21.097 -44.974 1.00 87.00 283 LEU A O 1
ATOM 2232 N N . GLN A 1 284 ? 39.480 22.713 -44.314 1.00 85.00 284 GLN A N 1
ATOM 2233 C CA . GLN A 1 284 ? 40.175 21.920 -43.301 1.00 85.00 284 GLN A CA 1
ATOM 2234 C C . GLN A 1 284 ? 39.798 22.407 -41.899 1.00 85.00 284 GLN A C 1
ATOM 2236 O O . GLN A 1 284 ? 40.407 23.322 -41.349 1.00 85.00 284 GLN A O 1
ATOM 2241 N N . PHE A 1 285 ? 38.805 21.752 -41.307 1.00 78.75 285 PHE A N 1
ATOM 2242 C CA . PHE A 1 285 ? 38.340 22.044 -39.959 1.00 78.75 285 PHE A CA 1
ATOM 2243 C C . PHE A 1 285 ? 39.299 21.425 -38.927 1.00 78.75 285 PHE A C 1
ATOM 2245 O O . PHE A 1 285 ? 39.513 20.212 -38.918 1.00 78.75 285 PHE A O 1
ATOM 2252 N N . LYS A 1 286 ? 39.872 22.253 -38.048 1.00 75.19 286 LYS A N 1
ATOM 2253 C CA . LYS A 1 286 ? 40.714 21.834 -36.911 1.00 75.19 286 LYS A CA 1
ATOM 2254 C C . LYS A 1 286 ? 40.073 22.341 -35.623 1.00 75.19 286 LYS A C 1
ATOM 2256 O O . LYS A 1 286 ? 39.919 23.553 -35.475 1.00 75.19 286 LYS A O 1
ATOM 2261 N N . LYS A 1 287 ? 39.698 21.450 -34.701 1.00 71.88 287 LYS A N 1
ATOM 2262 C CA . LYS A 1 287 ? 38.979 21.843 -33.475 1.00 71.88 287 LYS A CA 1
ATOM 2263 C C . LYS A 1 287 ? 39.841 22.737 -32.577 1.00 71.88 287 LYS A C 1
ATOM 2265 O O . LYS A 1 287 ? 39.413 23.816 -32.176 1.00 71.88 287 LYS A O 1
ATOM 2270 N N . GLU A 1 288 ? 41.075 22.321 -32.327 1.00 69.19 288 GLU A N 1
ATOM 2271 C CA . GLU A 1 288 ? 42.000 22.975 -31.397 1.00 69.19 288 GLU A CA 1
ATOM 2272 C C . GLU A 1 288 ? 42.391 24.373 -31.909 1.00 69.19 288 GLU A C 1
ATOM 2274 O O . GLU A 1 288 ? 42.341 25.346 -31.162 1.00 69.19 288 GLU A O 1
ATOM 2279 N N . ALA A 1 289 ? 42.629 24.527 -33.218 1.00 68.19 289 ALA A N 1
ATOM 2280 C CA . ALA A 1 289 ? 42.968 25.818 -33.833 1.00 68.19 289 ALA A CA 1
ATOM 2281 C C . ALA A 1 289 ? 41.835 26.870 -33.777 1.00 68.19 289 ALA A C 1
ATOM 2283 O O . ALA A 1 289 ? 42.100 28.068 -33.902 1.00 68.19 289 ALA A O 1
ATOM 2284 N N . LEU A 1 290 ? 40.579 26.446 -33.596 1.00 68.25 290 LEU A N 1
ATOM 2285 C CA . LEU A 1 290 ? 39.436 27.346 -33.402 1.00 68.25 290 LEU A CA 1
ATOM 2286 C C . LEU A 1 290 ? 39.214 27.702 -31.923 1.00 68.25 290 LEU A C 1
ATOM 2288 O O . LEU A 1 290 ? 38.715 28.789 -31.635 1.00 68.25 290 LEU A O 1
ATOM 2292 N N . ILE A 1 291 ? 39.602 26.826 -30.992 1.00 69.12 291 ILE A N 1
ATOM 2293 C CA . ILE A 1 291 ? 39.441 27.019 -29.541 1.00 69.12 291 ILE A CA 1
ATOM 2294 C C . ILE A 1 291 ? 40.624 27.795 -28.934 1.00 69.12 291 ILE A C 1
ATOM 2296 O O . ILE A 1 291 ? 40.426 28.717 -28.142 1.00 69.12 291 ILE A O 1
ATOM 2300 N N . ASP A 1 292 ? 41.859 27.469 -29.323 1.00 61.50 292 ASP A N 1
ATOM 2301 C CA . ASP A 1 292 ? 43.080 28.014 -28.708 1.00 61.50 292 ASP A CA 1
ATOM 2302 C C . ASP A 1 292 ? 43.536 29.355 -29.309 1.00 61.50 292 ASP A C 1
ATOM 2304 O O . ASP A 1 292 ? 44.607 29.869 -28.980 1.00 61.50 292 ASP A O 1
ATOM 2308 N N . ASN A 1 293 ? 42.697 29.984 -30.139 1.00 53.12 293 ASN A N 1
ATOM 2309 C CA . ASN A 1 293 ? 42.942 31.273 -30.799 1.00 53.12 293 ASN A CA 1
ATOM 2310 C C . ASN A 1 293 ? 42.804 32.477 -29.828 1.00 53.12 293 ASN A C 1
ATOM 2312 O O . ASN A 1 293 ? 42.097 33.454 -30.069 1.00 53.12 293 ASN A O 1
ATOM 2316 N N . ARG A 1 294 ? 43.477 32.387 -28.674 1.00 47.88 294 ARG A N 1
ATOM 2317 C CA . ARG A 1 294 ? 43.397 33.311 -27.526 1.00 47.88 294 ARG A CA 1
ATOM 2318 C C . ARG A 1 294 ? 44.295 34.553 -27.656 1.00 47.88 294 ARG A C 1
ATOM 2320 O O . ARG A 1 294 ? 44.383 35.355 -26.728 1.00 47.88 294 ARG A O 1
ATOM 2327 N N . SER A 1 295 ? 44.976 34.732 -28.787 1.00 42.12 295 SER A N 1
ATOM 2328 C CA . SER A 1 295 ? 45.999 35.764 -28.989 1.00 42.12 295 SER A CA 1
ATOM 2329 C C . SER A 1 295 ? 45.439 37.108 -29.481 1.00 42.12 295 SER A C 1
ATOM 2331 O O . SER A 1 295 ? 45.545 37.441 -30.659 1.00 42.12 295 SER A O 1
ATOM 2333 N N . ILE A 1 296 ? 44.935 37.913 -28.539 1.00 42.72 296 ILE A N 1
ATOM 2334 C CA . ILE A 1 296 ? 44.926 39.398 -28.540 1.00 42.72 296 ILE A CA 1
ATOM 2335 C C . ILE A 1 296 ? 44.071 40.130 -29.612 1.00 42.72 296 ILE A C 1
ATOM 2337 O O . ILE A 1 296 ? 43.578 41.214 -29.312 1.00 42.72 296 ILE A O 1
ATOM 2341 N N . VAL A 1 297 ? 43.820 39.587 -30.812 1.00 43.72 297 VAL A N 1
ATOM 2342 C CA . VAL A 1 297 ? 43.179 40.319 -31.935 1.00 43.72 297 VAL A CA 1
ATOM 2343 C C . VAL A 1 297 ? 41.927 39.608 -32.486 1.00 43.72 297 VAL A C 1
ATOM 2345 O O . VAL A 1 297 ? 41.865 39.180 -33.638 1.00 43.72 297 VAL A O 1
ATOM 2348 N N . GLY A 1 298 ? 40.885 39.546 -31.651 1.00 49.12 298 GLY A N 1
ATOM 2349 C CA . GLY A 1 298 ? 39.506 39.222 -32.046 1.00 49.12 298 GLY A CA 1
ATOM 2350 C C . GLY A 1 298 ? 39.168 37.728 -32.174 1.00 49.12 298 GLY A C 1
ATOM 2351 O O . GLY A 1 298 ? 39.881 36.956 -32.813 1.00 49.12 298 GLY A O 1
ATOM 2352 N N . LYS A 1 299 ? 38.016 37.328 -31.618 1.00 53.28 299 LYS A N 1
ATOM 2353 C CA . LYS A 1 299 ? 37.454 35.974 -31.766 1.00 53.28 299 LYS A CA 1
ATOM 2354 C C . LYS A 1 299 ? 36.977 35.781 -33.208 1.00 53.28 299 LYS A C 1
ATOM 2356 O O . LYS A 1 299 ? 36.002 36.396 -33.625 1.00 53.28 299 LYS A O 1
ATOM 2361 N N . ASN A 1 300 ? 37.682 34.965 -33.987 1.00 57.94 300 ASN A N 1
ATOM 2362 C CA . ASN A 1 300 ? 37.460 34.831 -35.426 1.00 57.94 300 ASN A CA 1
ATOM 2363 C C . ASN A 1 300 ? 37.161 33.373 -35.811 1.00 57.94 300 ASN A C 1
ATOM 2365 O O . ASN A 1 300 ? 38.023 32.511 -35.664 1.00 57.94 300 ASN A O 1
ATOM 2369 N N . TRP A 1 301 ? 35.994 33.113 -36.413 1.00 67.44 301 TRP A N 1
ATOM 2370 C CA . TRP A 1 301 ? 35.682 31.836 -37.076 1.00 67.44 301 TRP A CA 1
ATOM 2371 C C . TRP A 1 301 ? 36.445 31.718 -38.407 1.00 67.44 301 TRP A C 1
ATOM 2373 O O . TRP A 1 301 ? 35.876 31.872 -39.488 1.00 67.44 301 TRP A O 1
ATOM 2383 N N . LYS A 1 302 ? 37.760 31.499 -38.322 1.00 69.12 302 LYS A N 1
ATOM 2384 C CA . LYS A 1 302 ? 38.673 31.305 -39.457 1.00 69.12 302 LYS A CA 1
ATOM 2385 C C . LYS A 1 302 ? 39.337 29.937 -39.341 1.00 69.12 302 LYS A C 1
ATOM 2387 O O . LYS A 1 302 ? 39.743 29.531 -38.258 1.00 69.12 302 LYS A O 1
ATOM 2392 N N . THR A 1 303 ? 39.435 29.226 -40.456 1.00 71.69 303 THR A N 1
ATOM 2393 C CA . THR A 1 303 ? 40.054 27.899 -40.535 1.00 71.69 303 THR A CA 1
ATOM 2394 C C . THR A 1 303 ? 40.681 27.723 -41.919 1.00 71.69 303 THR A C 1
ATOM 2396 O O . THR A 1 303 ? 40.423 28.533 -42.813 1.00 71.69 303 THR A O 1
ATOM 2399 N N . ASP A 1 304 ? 41.531 26.714 -42.087 1.00 75.00 304 ASP A N 1
ATOM 2400 C CA . ASP A 1 304 ? 42.314 26.551 -43.313 1.00 75.00 304 ASP A CA 1
ATOM 2401 C C . ASP A 1 304 ? 41.457 26.049 -44.486 1.00 75.00 304 ASP A C 1
ATOM 2403 O O . ASP A 1 304 ? 40.449 25.359 -44.314 1.00 75.00 304 ASP A O 1
ATOM 2407 N N . GLY A 1 305 ? 41.874 26.374 -45.708 1.00 78.44 305 GLY A N 1
ATOM 2408 C CA . GLY A 1 305 ? 41.193 25.959 -46.929 1.00 78.44 305 GLY A CA 1
ATOM 2409 C C . GLY A 1 305 ? 42.065 26.141 -48.168 1.00 78.44 305 GLY A C 1
ATOM 2410 O O . GLY A 1 305 ? 43.163 26.689 -48.092 1.00 78.44 305 GLY A O 1
ATOM 2411 N N . GLY A 1 306 ? 41.590 25.663 -49.316 1.00 83.31 306 GLY A N 1
ATOM 2412 C CA . GLY A 1 306 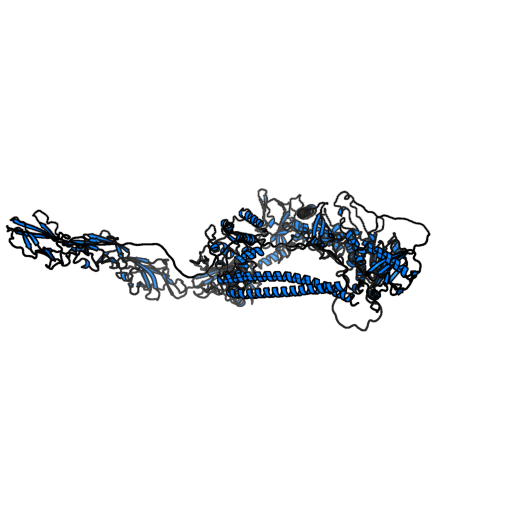? 42.386 25.628 -50.542 1.00 83.31 306 GLY A CA 1
ATOM 2413 C C . GLY A 1 306 ? 41.629 25.130 -51.769 1.00 83.31 306 GLY A C 1
ATOM 2414 O O . GLY A 1 306 ? 40.409 24.956 -51.747 1.00 83.31 306 GLY A O 1
ATOM 2415 N N . MET A 1 307 ? 42.376 24.920 -52.850 1.00 86.25 307 MET A N 1
ATOM 2416 C CA . MET A 1 307 ? 41.888 24.424 -54.137 1.00 86.25 307 MET A CA 1
ATOM 2417 C C . MET A 1 307 ? 42.900 23.433 -54.715 1.00 86.25 307 MET A C 1
ATOM 2419 O O . MET A 1 307 ? 44.105 23.666 -54.632 1.00 86.25 307 MET A O 1
ATOM 2423 N N . ARG A 1 308 ? 42.416 22.355 -55.332 1.00 91.19 308 ARG A N 1
ATOM 2424 C CA . ARG A 1 308 ? 43.228 21.350 -56.038 1.00 91.19 308 ARG A CA 1
ATOM 2425 C C . ARG A 1 308 ? 42.484 20.796 -57.251 1.00 91.19 308 ARG A C 1
ATOM 2427 O O . ARG A 1 308 ? 41.315 21.115 -57.471 1.00 91.19 308 ARG A O 1
ATOM 2434 N N . ASP A 1 309 ? 43.142 19.949 -58.024 1.00 88.44 309 ASP A N 1
ATOM 2435 C CA . ASP A 1 309 ? 42.494 19.170 -59.078 1.00 88.44 309 ASP A CA 1
ATOM 2436 C C . ASP A 1 309 ? 41.809 17.904 -58.512 1.00 88.44 309 ASP A C 1
ATOM 2438 O O . ASP A 1 309 ? 42.136 17.472 -57.395 1.00 88.44 309 ASP A O 1
ATOM 2442 N N . PRO A 1 310 ? 40.820 17.329 -59.226 1.00 86.88 310 PRO A N 1
ATOM 2443 C CA . PRO A 1 310 ? 40.192 16.061 -58.846 1.00 86.88 310 PRO A CA 1
ATOM 2444 C C . PRO A 1 310 ? 41.182 14.897 -58.925 1.00 86.88 310 PRO A C 1
ATOM 2446 O O . PRO A 1 310 ? 42.016 14.869 -59.830 1.00 86.88 310 PRO A O 1
ATOM 2449 N N . SER A 1 311 ? 41.068 13.913 -58.029 1.00 90.69 311 SER A N 1
ATOM 2450 C CA . SER A 1 311 ? 41.786 12.643 -58.206 1.00 90.69 311 SER A CA 1
ATOM 2451 C C . SER A 1 311 ? 41.081 11.737 -59.223 1.00 90.69 311 SER A C 1
ATOM 2453 O O . SER A 1 311 ? 39.883 11.878 -59.490 1.00 90.69 311 SER A O 1
ATOM 2455 N N . GLU A 1 312 ? 41.811 10.763 -59.771 1.00 89.50 312 GLU A N 1
ATOM 2456 C CA . GLU A 1 312 ? 41.242 9.747 -60.669 1.00 89.50 312 GLU A CA 1
ATOM 2457 C C . GLU A 1 312 ? 40.112 8.953 -59.993 1.00 89.50 312 GLU A C 1
ATOM 2459 O O . GLU A 1 312 ? 39.104 8.637 -60.625 1.00 89.50 312 GLU A O 1
ATOM 2464 N N . GLU A 1 313 ? 40.235 8.689 -58.690 1.00 89.75 313 GLU A N 1
ATOM 2465 C CA . GLU A 1 313 ? 39.221 8.007 -57.881 1.00 89.75 313 GLU A CA 1
ATOM 2466 C C . GLU A 1 313 ? 37.946 8.844 -57.733 1.00 89.75 313 GLU A C 1
ATOM 2468 O O . GLU A 1 313 ? 36.846 8.335 -57.940 1.00 89.75 313 GLU A O 1
ATOM 2473 N N . GLU A 1 314 ? 38.077 10.142 -57.444 1.00 92.12 314 GLU A N 1
ATOM 2474 C CA . GLU A 1 314 ? 36.939 11.061 -57.324 1.00 92.12 314 GLU A CA 1
ATOM 2475 C C . GLU A 1 314 ? 36.171 11.166 -58.651 1.00 92.12 314 GLU A C 1
ATOM 2477 O O . GLU A 1 314 ? 34.936 11.116 -58.666 1.00 92.12 314 GLU A O 1
ATOM 2482 N N . MET A 1 315 ? 36.892 11.222 -59.776 1.00 87.56 315 MET A N 1
ATOM 2483 C CA . MET A 1 315 ? 36.313 11.206 -61.125 1.00 87.56 315 MET A CA 1
ATOM 2484 C C . MET A 1 315 ? 35.640 9.863 -61.459 1.00 87.56 315 MET A C 1
ATOM 2486 O O . MET A 1 315 ? 34.540 9.845 -62.012 1.00 87.56 315 MET A O 1
ATOM 2490 N N . LYS A 1 316 ? 36.256 8.736 -61.081 1.00 89.38 316 LYS A N 1
ATOM 2491 C CA . LYS A 1 316 ? 35.720 7.375 -61.272 1.00 89.38 316 LYS A CA 1
ATOM 2492 C C . LYS A 1 316 ? 34.455 7.122 -60.443 1.00 89.38 316 LYS A C 1
ATOM 2494 O O . LYS A 1 316 ? 33.533 6.453 -60.912 1.00 89.38 316 LYS A O 1
ATOM 2499 N N . LEU A 1 317 ? 34.389 7.654 -59.222 1.00 87.75 317 LEU A N 1
ATOM 2500 C CA . LEU A 1 317 ? 33.212 7.548 -58.358 1.00 87.75 317 LEU A CA 1
ATOM 2501 C C . LEU A 1 317 ? 32.080 8.488 -58.798 1.00 87.75 317 LEU A C 1
ATOM 2503 O O . LEU A 1 317 ? 30.915 8.083 -58.727 1.00 87.75 317 LEU A O 1
ATOM 2507 N N . SER A 1 318 ? 32.406 9.680 -59.325 1.00 87.69 318 SER A N 1
ATOM 2508 C CA . SER A 1 318 ? 31.444 10.703 -59.775 1.00 87.69 318 SER A CA 1
ATOM 2509 C C . SER A 1 318 ? 31.497 11.022 -61.292 1.00 87.69 318 SER A C 1
ATOM 2511 O O . SER A 1 318 ? 31.881 12.123 -61.683 1.00 87.69 318 SER A O 1
ATOM 2513 N N . PRO A 1 319 ? 31.019 10.133 -62.195 1.00 82.56 319 PRO A N 1
ATOM 2514 C CA . PRO A 1 319 ? 31.103 10.337 -63.653 1.00 82.56 319 PRO A CA 1
ATOM 2515 C C . PRO A 1 319 ? 30.444 11.611 -64.218 1.00 82.56 319 PRO A C 1
ATOM 2517 O O . PRO A 1 319 ? 30.749 12.016 -65.335 1.00 82.56 319 PRO A O 1
ATOM 2520 N N . HIS A 1 320 ? 29.535 12.258 -63.478 1.00 85.81 320 HIS A N 1
ATOM 2521 C CA . HIS A 1 320 ? 28.942 13.555 -63.849 1.00 85.81 320 HIS A CA 1
ATOM 2522 C C . HIS A 1 320 ? 29.741 14.770 -63.337 1.00 85.81 320 HIS A C 1
ATOM 2524 O O . HIS A 1 320 ? 29.298 15.906 -63.515 1.00 85.81 320 HIS A O 1
ATOM 2530 N N . GLY A 1 321 ? 30.896 14.544 -62.705 1.00 87.12 321 GLY A N 1
ATOM 2531 C CA . GLY A 1 321 ? 31.865 15.565 -62.324 1.00 87.12 321 GLY A CA 1
ATOM 2532 C C . GLY A 1 321 ? 31.510 16.393 -61.089 1.00 87.12 321 GLY A C 1
ATOM 2533 O O . GLY A 1 321 ? 32.015 17.507 -60.980 1.00 87.12 321 GLY A O 1
ATOM 2534 N N . SER A 1 322 ? 30.658 15.911 -60.178 1.00 91.12 322 SER A N 1
ATOM 2535 C CA . SER A 1 322 ? 30.337 16.617 -58.926 1.00 91.12 322 SER A CA 1
ATOM 2536 C C . SER A 1 322 ? 30.278 15.671 -57.731 1.00 91.12 322 SER A C 1
ATOM 2538 O O . SER A 1 322 ? 29.726 14.575 -57.843 1.00 91.12 322 SER A O 1
ATOM 2540 N N . PHE A 1 323 ? 30.835 16.096 -56.597 1.00 93.56 323 PHE A N 1
ATOM 2541 C CA . PHE A 1 323 ? 30.929 15.271 -55.393 1.00 93.56 323 PHE A CA 1
ATOM 2542 C C . PHE A 1 323 ? 31.210 16.083 -54.122 1.00 93.56 323 PHE A C 1
ATOM 2544 O O . PHE A 1 323 ? 31.639 17.241 -54.177 1.00 93.56 323 PHE A O 1
ATOM 2551 N N . THR A 1 324 ? 31.054 15.426 -52.973 1.00 93.44 324 THR A N 1
ATOM 2552 C CA . THR A 1 324 ? 31.663 15.824 -51.696 1.00 93.44 324 THR A CA 1
ATOM 2553 C C . THR A 1 324 ? 32.373 14.622 -51.081 1.00 93.44 324 THR A C 1
ATOM 2555 O O . THR A 1 324 ? 31.837 13.521 -51.092 1.00 93.44 324 THR A O 1
ATOM 2558 N N . LYS A 1 325 ? 33.563 14.834 -50.520 1.00 94.50 325 LYS A N 1
ATOM 2559 C CA . LYS A 1 325 ? 34.312 13.870 -49.713 1.00 94.50 325 LYS A CA 1
ATOM 2560 C C . LYS A 1 325 ? 34.624 14.506 -48.357 1.00 94.50 325 LYS A C 1
ATOM 2562 O O . LYS A 1 325 ? 35.194 15.595 -48.315 1.00 94.50 325 LYS A O 1
ATOM 2567 N N . VAL A 1 326 ? 34.244 13.852 -47.265 1.00 93.25 326 VAL A N 1
ATOM 2568 C CA . VAL A 1 326 ? 34.527 14.269 -45.884 1.00 93.25 326 VAL A CA 1
ATOM 2569 C C . VAL A 1 326 ? 35.451 13.236 -45.253 1.00 93.25 326 VAL A C 1
ATOM 2571 O O . VAL A 1 326 ? 35.051 12.093 -45.059 1.00 93.25 326 VAL A O 1
ATOM 2574 N N . GLU A 1 327 ? 36.675 13.644 -44.942 1.00 92.19 327 GLU A N 1
ATOM 2575 C CA . GLU A 1 327 ? 37.734 12.814 -44.361 1.00 92.19 327 GLU A CA 1
ATOM 2576 C C . GLU A 1 327 ? 37.956 13.242 -42.905 1.00 92.19 327 GLU A C 1
ATOM 2578 O O . GLU A 1 327 ? 38.321 14.389 -42.633 1.00 92.19 327 GLU A O 1
ATOM 2583 N N . ILE A 1 328 ? 37.707 12.340 -41.959 1.00 90.06 328 ILE A N 1
ATOM 2584 C CA . ILE A 1 328 ? 37.871 12.548 -40.514 1.00 90.06 328 ILE A CA 1
ATOM 2585 C C . ILE A 1 328 ? 39.055 11.708 -40.062 1.00 90.06 328 ILE A C 1
ATOM 2587 O O . ILE A 1 328 ? 39.081 10.511 -40.322 1.00 90.06 328 ILE A O 1
ATOM 2591 N N . PHE A 1 329 ? 40.013 12.330 -39.385 1.00 85.31 329 PHE A N 1
ATOM 2592 C CA . PHE A 1 329 ? 41.239 11.679 -38.926 1.00 85.31 329 PHE A CA 1
ATOM 2593 C C . PHE A 1 329 ? 41.195 11.452 -37.410 1.00 85.31 329 PHE A C 1
ATOM 2595 O O . PHE A 1 329 ? 40.484 12.162 -36.698 1.00 85.31 329 PHE A O 1
ATOM 2602 N N . GLU A 1 330 ? 41.996 10.500 -36.930 1.00 74.56 330 GLU A N 1
ATOM 2603 C CA . GLU A 1 330 ? 42.101 10.110 -35.516 1.00 74.56 330 GLU A CA 1
ATOM 2604 C C . GLU A 1 330 ? 40.782 9.527 -34.968 1.00 74.56 330 GLU A C 1
ATOM 2606 O O . GLU A 1 330 ? 40.307 9.914 -33.897 1.00 74.56 330 GLU A O 1
ATOM 2611 N N . SER A 1 331 ? 40.163 8.607 -35.720 1.00 71.19 331 SER A N 1
ATOM 2612 C CA . SER A 1 331 ? 38.928 7.923 -35.310 1.00 71.19 331 SER A CA 1
ATOM 2613 C C . SER A 1 331 ? 39.196 6.524 -34.754 1.00 71.19 331 SER A C 1
ATOM 2615 O O . SER A 1 331 ? 39.817 5.698 -35.415 1.00 71.19 331 SER A O 1
ATOM 2617 N N . GLU A 1 332 ? 38.691 6.239 -33.552 1.00 70.75 332 GLU A N 1
ATOM 2618 C CA . GLU A 1 332 ? 38.799 4.925 -32.908 1.00 70.75 332 GLU A CA 1
ATOM 2619 C C . GLU A 1 332 ? 37.528 4.096 -33.157 1.00 70.75 332 GLU A C 1
ATOM 2621 O O . GLU A 1 332 ? 36.633 4.030 -32.312 1.00 70.75 332 GLU A O 1
ATOM 2626 N N . PHE A 1 333 ? 37.442 3.456 -34.328 1.00 80.56 333 PHE A N 1
ATOM 2627 C CA . PHE A 1 333 ? 36.433 2.427 -34.594 1.00 80.56 333 PHE A CA 1
ATOM 2628 C C . PHE A 1 333 ? 37.015 1.019 -34.440 1.00 80.56 333 PHE A C 1
ATOM 2630 O O . PHE A 1 333 ? 38.070 0.691 -34.982 1.00 80.56 333 PHE A O 1
ATOM 2637 N N . ASP A 1 334 ? 36.287 0.154 -33.737 1.00 83.25 334 ASP A N 1
ATOM 2638 C CA . ASP A 1 334 ? 36.608 -1.267 -33.657 1.00 83.25 334 ASP A CA 1
ATOM 2639 C C . ASP A 1 334 ? 36.137 -1.979 -34.932 1.00 83.25 334 ASP A C 1
ATOM 2641 O O . ASP A 1 334 ? 34.967 -2.347 -35.058 1.00 83.25 334 ASP A O 1
ATOM 2645 N N . ILE A 1 335 ? 37.070 -2.186 -35.866 1.00 87.00 335 ILE A N 1
ATOM 2646 C CA . ILE A 1 335 ? 36.836 -2.815 -37.176 1.00 87.00 335 ILE A CA 1
ATOM 2647 C C . ILE A 1 335 ? 36.136 -4.182 -37.053 1.00 87.00 335 ILE A C 1
ATOM 2649 O O . ILE A 1 335 ? 35.369 -4.543 -37.944 1.00 87.00 335 ILE A O 1
ATOM 2653 N N . SER A 1 336 ? 36.293 -4.917 -35.941 1.00 83.88 336 SER A N 1
ATOM 2654 C CA . SER A 1 336 ? 35.580 -6.191 -35.734 1.00 83.88 336 SER A CA 1
ATOM 2655 C C . SER A 1 336 ? 34.049 -6.044 -35.712 1.00 83.88 336 SER A C 1
ATOM 2657 O O . SER A 1 336 ? 33.329 -7.019 -35.922 1.00 83.88 336 SER A O 1
ATOM 2659 N N . LYS A 1 337 ? 33.539 -4.818 -35.520 1.00 86.81 337 LYS A N 1
ATOM 2660 C CA . LYS A 1 337 ? 32.112 -4.471 -35.527 1.00 86.81 337 LYS A CA 1
ATOM 2661 C C . LYS A 1 337 ? 31.608 -3.918 -36.867 1.00 86.81 337 LYS A C 1
ATOM 2663 O O . LYS A 1 337 ? 30.468 -3.458 -36.926 1.00 86.81 337 LYS A O 1
ATOM 2668 N N . ILE A 1 338 ? 32.398 -3.953 -37.948 1.00 89.94 338 ILE A N 1
ATOM 2669 C CA . ILE A 1 338 ? 31.997 -3.367 -39.245 1.00 89.94 338 ILE A CA 1
ATOM 2670 C C . ILE A 1 338 ? 30.668 -3.940 -39.771 1.00 89.94 338 ILE A C 1
ATOM 2672 O O . ILE A 1 338 ? 29.807 -3.172 -40.194 1.00 89.94 338 ILE A O 1
ATOM 2676 N N . TYR A 1 339 ? 30.430 -5.247 -39.615 1.00 89.56 339 TYR A N 1
ATOM 2677 C CA . TYR A 1 339 ? 29.167 -5.883 -40.011 1.00 89.56 339 TYR A CA 1
ATOM 2678 C C . TYR A 1 339 ? 27.963 -5.413 -39.181 1.00 89.56 339 TYR A C 1
ATOM 2680 O O . TYR A 1 339 ? 26.884 -5.146 -39.715 1.00 89.56 339 TYR A O 1
ATOM 2688 N N . GLN A 1 340 ? 28.155 -5.205 -37.873 1.00 88.06 340 GLN A N 1
ATOM 2689 C CA . GLN A 1 340 ? 27.124 -4.622 -37.007 1.00 88.06 340 GLN A CA 1
ATOM 2690 C C . GLN A 1 340 ? 26.787 -3.191 -37.458 1.00 88.06 340 GLN A C 1
ATOM 2692 O O . GLN A 1 340 ? 25.613 -2.823 -37.511 1.00 88.06 340 GLN A O 1
ATOM 2697 N N . LEU A 1 341 ? 27.795 -2.398 -37.843 1.00 88.94 341 LEU A N 1
ATOM 2698 C CA . LEU A 1 341 ? 27.598 -1.049 -38.374 1.00 88.94 341 LEU A CA 1
ATOM 2699 C C . LEU A 1 341 ? 26.865 -1.058 -39.725 1.00 88.94 341 LEU A C 1
ATOM 2701 O O . LEU A 1 341 ? 25.920 -0.289 -39.897 1.00 88.94 341 LEU A O 1
ATOM 2705 N N . GLN A 1 342 ? 27.240 -1.939 -40.655 1.00 91.69 342 GLN A N 1
ATOM 2706 C CA . GLN A 1 342 ? 26.545 -2.127 -41.935 1.00 91.69 342 GLN A CA 1
ATOM 2707 C C . GLN A 1 342 ? 25.061 -2.464 -41.719 1.00 91.69 342 GLN A C 1
ATOM 2709 O O . GLN A 1 342 ? 24.190 -1.801 -42.287 1.00 91.69 342 GLN A O 1
ATOM 2714 N N . CYS A 1 343 ? 24.759 -3.413 -40.826 1.00 89.44 343 CYS A N 1
ATOM 2715 C CA . CYS A 1 343 ? 23.392 -3.766 -40.437 1.00 89.44 343 CYS A CA 1
ATOM 2716 C C . CYS A 1 343 ? 22.625 -2.565 -39.852 1.00 89.44 343 CYS A C 1
ATOM 2718 O O . CYS A 1 343 ? 21.494 -2.288 -40.259 1.00 89.44 343 CYS A O 1
ATOM 2720 N N . ARG A 1 344 ? 23.243 -1.792 -38.944 1.00 88.44 344 ARG A N 1
ATOM 2721 C CA . ARG A 1 344 ? 22.633 -0.576 -38.373 1.00 88.44 344 ARG A CA 1
ATOM 2722 C C . ARG A 1 344 ? 22.377 0.499 -39.429 1.00 88.44 344 ARG A C 1
ATOM 2724 O O . ARG A 1 344 ? 21.299 1.089 -39.432 1.00 88.44 344 ARG A O 1
ATOM 2731 N N . LEU A 1 345 ? 23.312 0.746 -40.345 1.00 91.31 345 LEU A N 1
ATOM 2732 C CA . LEU A 1 345 ? 23.132 1.726 -41.421 1.00 91.31 345 LEU A CA 1
ATOM 2733 C C . LEU A 1 345 ? 22.068 1.272 -42.435 1.00 91.31 345 LEU A C 1
ATOM 2735 O O . LEU A 1 345 ? 21.258 2.102 -42.862 1.00 91.31 345 LEU A O 1
ATOM 2739 N N . LYS A 1 346 ? 21.983 -0.034 -42.736 1.00 89.69 346 LYS A N 1
ATOM 2740 C CA . LYS A 1 346 ? 20.893 -0.627 -43.528 1.00 89.69 346 LYS A CA 1
ATOM 2741 C C . LYS A 1 346 ? 19.539 -0.405 -42.857 1.00 89.69 346 LYS A C 1
ATOM 2743 O O . LYS A 1 346 ? 18.612 0.060 -43.515 1.00 89.69 346 LYS A O 1
ATOM 2748 N N . ASP A 1 347 ? 19.418 -0.666 -41.555 1.00 87.75 347 ASP A N 1
ATOM 2749 C CA . ASP A 1 347 ? 18.189 -0.403 -40.797 1.00 87.75 347 ASP A CA 1
ATOM 2750 C C . ASP A 1 347 ? 17.818 1.087 -40.818 1.00 87.75 347 ASP A C 1
ATOM 2752 O O . ASP A 1 347 ? 16.665 1.443 -41.095 1.00 87.75 347 ASP A O 1
ATOM 2756 N N . ILE A 1 348 ? 18.787 1.976 -40.579 1.00 90.56 348 ILE A N 1
ATOM 2757 C CA . ILE A 1 348 ? 18.565 3.426 -40.542 1.00 90.56 348 ILE A CA 1
ATOM 2758 C C . ILE A 1 348 ? 18.054 3.934 -41.894 1.00 90.56 348 ILE A C 1
ATOM 2760 O O . ILE A 1 348 ? 17.007 4.590 -41.937 1.00 90.56 348 ILE A O 1
ATOM 2764 N N . TYR A 1 349 ? 18.714 3.567 -42.993 1.00 91.75 349 TYR A N 1
ATOM 2765 C CA . TYR A 1 349 ? 18.433 4.089 -44.333 1.00 91.75 349 TYR A CA 1
ATOM 2766 C C . TYR A 1 349 ? 17.625 3.152 -45.240 1.00 91.75 349 TYR A C 1
ATOM 2768 O O . TYR A 1 349 ? 17.500 3.441 -46.427 1.00 91.75 349 TYR A O 1
ATOM 2776 N N . PHE A 1 350 ? 17.014 2.089 -44.702 1.00 89.88 350 PHE A N 1
ATOM 2777 C CA . PHE A 1 350 ? 16.337 1.033 -45.473 1.00 89.88 350 PHE A CA 1
ATOM 2778 C C . PHE A 1 350 ? 15.538 1.534 -46.696 1.00 89.88 350 PHE A C 1
ATOM 2780 O O . PHE A 1 350 ? 15.905 1.151 -47.802 1.00 89.88 350 PHE A O 1
ATOM 2787 N N . PRO A 1 351 ? 14.536 2.441 -46.588 1.00 88.88 351 PRO A N 1
ATOM 2788 C CA . PRO A 1 351 ? 13.735 2.867 -47.742 1.00 88.88 351 PRO A CA 1
ATOM 2789 C C . PRO A 1 351 ? 14.440 3.870 -48.682 1.00 88.88 351 PRO A C 1
ATOM 2791 O O . PRO A 1 351 ? 13.843 4.297 -49.663 1.00 88.88 351 PRO A O 1
ATOM 2794 N N . TYR A 1 352 ? 15.684 4.263 -48.404 1.00 89.69 352 TYR A N 1
ATOM 2795 C CA . TYR A 1 352 ? 16.558 4.969 -49.352 1.00 89.69 352 TYR A CA 1
ATOM 2796 C C . TYR A 1 352 ? 17.499 4.016 -50.101 1.00 89.69 352 TYR A C 1
ATOM 2798 O O . TYR A 1 352 ? 17.922 4.336 -51.210 1.00 89.69 352 TYR A O 1
ATOM 2806 N N . ILE A 1 353 ? 17.786 2.848 -49.519 1.00 89.06 353 ILE A N 1
ATOM 2807 C CA . ILE A 1 353 ? 18.611 1.782 -50.102 1.00 89.06 353 ILE A CA 1
ATOM 2808 C C . ILE A 1 353 ? 17.745 0.862 -50.976 1.00 89.06 353 ILE A C 1
ATOM 2810 O O . ILE A 1 353 ? 18.092 0.588 -52.125 1.00 89.06 353 ILE A O 1
ATOM 2814 N N . GLN A 1 354 ? 16.608 0.398 -50.441 1.00 84.38 354 GLN A N 1
ATOM 2815 C CA . GLN A 1 354 ? 15.663 -0.483 -51.129 1.00 84.38 354 GLN A CA 1
ATOM 2816 C C . GLN A 1 354 ? 14.229 -0.423 -50.565 1.00 84.38 354 GLN A C 1
ATOM 2818 O O . GLN A 1 354 ? 14.013 -0.427 -49.353 1.00 84.38 354 GLN A O 1
ATOM 2823 N N . PHE A 1 355 ? 13.219 -0.448 -51.437 1.00 72.75 355 PHE A N 1
ATOM 2824 C CA . PHE A 1 355 ? 11.822 -0.702 -51.048 1.00 72.75 355 PHE A CA 1
ATOM 2825 C C . PHE A 1 355 ? 11.026 -1.359 -52.181 1.00 72.75 355 PHE A C 1
ATOM 2827 O O . PHE A 1 355 ? 11.352 -1.184 -53.349 1.00 72.75 355 PHE A O 1
ATOM 2834 N N . CYS A 1 356 ? 9.939 -2.069 -51.859 1.00 63.94 356 CYS A N 1
ATOM 2835 C CA . CYS A 1 356 ? 8.997 -2.580 -52.861 1.00 63.94 356 CYS A CA 1
ATOM 2836 C C . CYS A 1 356 ? 7.791 -1.638 -53.023 1.00 63.94 356 CYS A C 1
ATOM 2838 O O . CYS A 1 356 ? 7.148 -1.260 -52.035 1.00 63.94 356 CYS A O 1
ATOM 2840 N N . LEU A 1 357 ? 7.450 -1.283 -54.268 1.00 50.84 357 LEU A N 1
ATOM 2841 C CA . LEU A 1 357 ? 6.326 -0.387 -54.589 1.00 50.84 357 LEU A CA 1
ATOM 2842 C C . LEU A 1 357 ? 4.966 -0.916 -54.100 1.00 50.84 357 LEU A C 1
ATOM 2844 O O . LEU A 1 357 ? 4.117 -0.132 -53.671 1.00 50.84 357 LEU A O 1
ATOM 2848 N N . ALA A 1 358 ? 4.779 -2.241 -54.076 1.00 46.62 358 ALA A N 1
ATOM 2849 C CA . ALA A 1 358 ? 3.557 -2.880 -53.576 1.00 46.62 358 ALA A CA 1
ATOM 2850 C C . ALA A 1 358 ? 3.288 -2.599 -52.079 1.00 46.62 358 ALA A C 1
ATOM 2852 O O . ALA A 1 358 ? 2.151 -2.669 -51.627 1.00 46.62 358 ALA A O 1
ATOM 2853 N N . THR A 1 359 ? 4.313 -2.214 -51.306 1.00 48.00 359 THR A N 1
ATOM 2854 C CA . THR A 1 359 ? 4.184 -1.775 -49.899 1.00 48.00 359 THR A CA 1
ATOM 2855 C C . THR A 1 359 ? 3.976 -0.263 -49.714 1.00 48.00 359 THR A C 1
ATOM 2857 O O . THR A 1 359 ? 3.974 0.230 -48.579 1.00 48.00 359 THR A O 1
ATOM 2860 N N . ILE A 1 360 ? 3.802 0.490 -50.804 1.00 46.72 360 ILE A N 1
ATOM 2861 C CA . ILE A 1 360 ? 3.565 1.943 -50.790 1.00 46.72 360 ILE A CA 1
ATOM 2862 C C . ILE A 1 360 ? 2.158 2.287 -51.296 1.00 46.72 360 ILE A C 1
ATOM 2864 O O . ILE A 1 360 ? 1.475 3.098 -50.669 1.00 46.72 360 ILE A O 1
ATOM 2868 N N . PHE A 1 361 ? 1.694 1.644 -52.369 1.00 34.09 361 PHE A N 1
ATOM 2869 C CA . PHE A 1 361 ? 0.415 1.961 -53.008 1.00 34.09 361 PHE A CA 1
ATOM 2870 C C . PHE A 1 361 ? -0.710 0.989 -52.606 1.00 34.09 361 PHE A C 1
ATOM 2872 O O . PHE A 1 361 ? -0.938 -0.021 -53.262 1.00 34.09 361 PHE A O 1
ATOM 2879 N N . LEU A 1 362 ? -1.457 1.345 -51.549 1.00 34.19 362 LEU A N 1
ATOM 2880 C CA . LEU A 1 362 ? -2.820 0.840 -51.278 1.00 34.19 362 LEU A CA 1
ATOM 2881 C C . LEU A 1 362 ? -3.889 1.827 -51.790 1.00 34.19 362 LEU A C 1
ATOM 2883 O O . LEU A 1 362 ? -4.826 2.204 -51.087 1.00 34.19 362 LEU A O 1
ATOM 2887 N N . CYS A 1 363 ? -3.685 2.279 -53.024 1.00 29.73 363 CYS A N 1
ATOM 2888 C CA . CYS A 1 363 ? -4.656 2.889 -53.930 1.00 29.73 363 CYS A CA 1
ATOM 2889 C C . CYS A 1 363 ? -4.329 2.327 -55.326 1.00 29.73 363 CYS A C 1
ATOM 2891 O O . CYS A 1 363 ? -3.183 1.942 -55.566 1.00 29.73 363 CYS A O 1
ATOM 2893 N N . ASP A 1 364 ? -5.332 2.217 -56.192 1.00 27.38 364 ASP A N 1
ATOM 2894 C CA . ASP A 1 364 ? -5.357 1.241 -57.289 1.00 27.38 364 ASP A CA 1
ATOM 2895 C C . ASP A 1 364 ? -4.320 1.385 -58.433 1.00 27.38 364 ASP A C 1
ATOM 2897 O O . ASP A 1 364 ? -3.521 2.315 -58.523 1.00 27.38 364 ASP A O 1
ATOM 2901 N N . GLU A 1 365 ? -4.381 0.394 -59.331 1.00 29.73 365 GLU A N 1
ATOM 2902 C CA . GLU A 1 365 ? -3.765 0.283 -60.667 1.00 29.73 365 GLU A CA 1
ATOM 2903 C C . GLU A 1 365 ? -2.291 -0.162 -60.779 1.00 29.73 365 GLU A C 1
ATOM 2905 O O . GLU A 1 365 ? -1.988 -0.935 -61.690 1.00 29.73 365 GLU A O 1
ATOM 2910 N N . LEU A 1 366 ? -1.373 0.203 -59.873 1.00 34.81 366 LEU A N 1
ATOM 2911 C CA . LEU A 1 366 ? 0.071 -0.102 -60.047 1.00 34.81 366 LEU A CA 1
ATOM 2912 C C . LEU A 1 366 ? 0.612 -1.354 -59.318 1.00 34.81 366 LEU A C 1
ATOM 2914 O O . LEU A 1 366 ? 1.785 -1.700 -59.462 1.00 34.81 366 LEU A O 1
ATOM 2918 N N . SER A 1 367 ? -0.215 -2.080 -58.566 1.00 39.38 367 SER A N 1
ATOM 2919 C CA . SER A 1 367 ? 0.220 -3.132 -57.623 1.00 39.38 367 SER A CA 1
ATOM 2920 C C . SER A 1 367 ? 0.755 -4.444 -58.236 1.00 39.38 367 SER A C 1
ATOM 2922 O O . SER A 1 367 ? 1.227 -5.308 -57.499 1.00 39.38 367 SER A O 1
ATOM 2924 N N . LYS A 1 368 ? 0.722 -4.624 -59.565 1.00 40.25 368 LYS A N 1
ATOM 2925 C CA . LYS A 1 368 ? 0.972 -5.925 -60.229 1.00 40.25 368 LYS A CA 1
ATOM 2926 C C . LYS A 1 368 ? 2.440 -6.319 -60.460 1.00 40.25 368 LYS A C 1
ATOM 2928 O O . LYS A 1 368 ? 2.684 -7.458 -60.843 1.00 40.25 368 LYS A O 1
ATOM 2933 N N . THR A 1 369 ? 3.414 -5.422 -60.291 1.00 46.41 369 THR A N 1
ATOM 2934 C CA . THR A 1 369 ? 4.796 -5.657 -60.775 1.00 46.41 369 THR A CA 1
ATOM 2935 C C . THR A 1 369 ? 5.794 -6.141 -59.721 1.00 46.41 369 THR A C 1
ATOM 2937 O O . THR A 1 369 ? 6.877 -6.582 -60.095 1.00 46.41 369 THR A O 1
ATOM 2940 N N . GLY A 1 370 ? 5.478 -6.040 -58.423 1.00 53.09 370 GLY A N 1
ATOM 2941 C CA . GLY A 1 370 ? 6.326 -6.532 -57.320 1.00 53.09 370 GLY A CA 1
ATOM 2942 C C . GLY A 1 370 ? 7.745 -5.941 -57.235 1.00 53.09 370 GLY A C 1
ATOM 2943 O O . GLY A 1 370 ? 8.578 -6.462 -56.497 1.00 53.09 370 GLY A O 1
ATOM 2944 N N . ARG A 1 371 ? 8.046 -4.884 -58.000 1.00 63.19 371 ARG A N 1
ATOM 2945 C CA . ARG A 1 371 ? 9.417 -4.419 -58.248 1.00 63.19 371 ARG A CA 1
ATOM 2946 C C . ARG A 1 371 ? 10.009 -3.697 -57.033 1.00 63.19 371 ARG A C 1
ATOM 2948 O O . ARG A 1 371 ? 9.406 -2.760 -56.502 1.00 63.19 371 ARG A O 1
ATOM 2955 N N . THR A 1 372 ? 11.215 -4.106 -56.645 1.00 68.56 372 THR A N 1
ATOM 2956 C CA . THR A 1 372 ? 12.062 -3.373 -55.696 1.00 68.56 372 THR A CA 1
ATOM 2957 C C . THR A 1 372 ? 12.741 -2.207 -56.408 1.00 68.56 372 THR A C 1
ATOM 2959 O O . THR A 1 372 ? 13.426 -2.409 -57.412 1.00 68.56 372 THR A O 1
ATOM 2962 N N . GLU A 1 373 ? 12.576 -0.994 -55.890 1.00 72.81 373 GLU A N 1
ATOM 2963 C CA . GLU A 1 373 ? 13.360 0.176 -56.288 1.00 72.81 373 GLU A CA 1
ATOM 2964 C C . GLU A 1 373 ? 14.583 0.335 -55.384 1.00 72.81 373 GLU A C 1
ATOM 2966 O O . GLU A 1 373 ? 14.542 -0.021 -54.204 1.00 72.81 373 GLU A O 1
ATOM 2971 N N . ARG A 1 374 ? 15.663 0.900 -55.937 1.00 81.81 374 ARG A N 1
ATOM 2972 C CA . ARG A 1 374 ? 16.916 1.209 -55.231 1.00 81.81 374 ARG A CA 1
ATOM 2973 C C . ARG A 1 374 ? 17.261 2.699 -55.409 1.00 81.81 374 ARG A C 1
ATOM 2975 O O . ARG A 1 374 ? 17.967 3.037 -56.358 1.00 81.81 374 ARG A O 1
ATOM 2982 N N . PRO A 1 375 ? 16.715 3.610 -54.575 1.00 84.25 375 PRO A N 1
ATOM 2983 C CA . PRO A 1 375 ? 16.810 5.060 -54.803 1.00 84.25 375 PRO A CA 1
ATOM 2984 C C . PRO A 1 375 ? 18.228 5.643 -54.742 1.00 84.25 375 PRO A C 1
ATOM 2986 O O . PRO A 1 375 ? 18.512 6.635 -55.417 1.00 84.25 375 PRO A O 1
ATOM 2989 N N . VAL A 1 376 ? 19.097 5.058 -53.914 1.00 88.44 376 VAL A N 1
ATOM 2990 C CA . VAL A 1 376 ? 20.503 5.435 -53.734 1.00 88.44 376 VAL A CA 1
ATOM 2991 C C . VAL A 1 376 ? 21.327 4.157 -53.569 1.00 88.44 376 VAL A C 1
ATOM 2993 O O . VAL A 1 376 ? 20.967 3.287 -52.777 1.00 88.44 376 VAL A O 1
ATOM 2996 N N . ALA A 1 377 ? 22.436 4.039 -54.301 1.00 91.25 377 ALA A N 1
ATOM 2997 C CA . ALA A 1 377 ? 23.441 3.014 -54.037 1.00 91.25 377 ALA A CA 1
ATOM 2998 C C . ALA A 1 377 ? 24.224 3.417 -52.781 1.00 91.25 377 ALA A C 1
ATOM 3000 O O . ALA A 1 377 ? 24.736 4.536 -52.706 1.00 91.25 377 ALA A O 1
ATOM 3001 N N . PHE A 1 378 ? 24.297 2.528 -51.795 1.00 93.31 378 PHE A N 1
ATOM 3002 C CA . PHE A 1 378 ? 24.904 2.823 -50.502 1.00 93.31 378 PHE A CA 1
ATOM 3003 C C . PHE A 1 378 ? 25.960 1.766 -50.211 1.00 93.31 378 PHE A C 1
ATOM 3005 O O . PHE A 1 378 ? 25.615 0.604 -50.018 1.00 93.31 378 PHE A O 1
ATOM 3012 N N . GLN A 1 379 ? 27.226 2.173 -50.177 1.00 94.38 379 GLN A N 1
ATOM 3013 C CA . GLN A 1 379 ? 28.356 1.286 -49.921 1.00 94.38 379 GLN A CA 1
ATOM 3014 C C . GLN A 1 379 ? 29.004 1.612 -48.569 1.00 94.38 379 GLN A C 1
ATOM 3016 O O . GLN A 1 379 ? 29.089 2.781 -48.187 1.00 94.38 379 GLN A O 1
ATOM 3021 N N . VAL A 1 380 ? 29.434 0.584 -47.836 1.00 93.12 380 VAL A N 1
ATOM 3022 C CA . VAL A 1 380 ? 30.178 0.715 -46.574 1.00 93.12 380 VAL A CA 1
ATOM 3023 C C . VAL A 1 380 ? 31.358 -0.251 -46.598 1.00 93.12 380 VAL A C 1
ATOM 3025 O O . VAL A 1 380 ? 31.149 -1.462 -46.682 1.00 93.12 380 VAL A O 1
ATOM 3028 N N . ASN A 1 381 ? 32.581 0.283 -46.555 1.00 92.00 381 ASN A N 1
ATOM 3029 C CA . ASN A 1 381 ? 33.830 -0.446 -46.811 1.00 92.00 381 ASN A CA 1
ATOM 3030 C C . ASN A 1 381 ? 33.763 -1.268 -48.121 1.00 92.00 381 ASN A C 1
ATOM 3032 O O . ASN A 1 381 ? 34.163 -2.429 -48.178 1.00 92.00 381 ASN A O 1
ATOM 3036 N N . GLY A 1 382 ? 33.210 -0.663 -49.177 1.00 88.38 382 GLY A N 1
ATOM 3037 C CA . GLY A 1 382 ? 32.992 -1.275 -50.495 1.00 88.38 382 GLY A CA 1
ATOM 3038 C C . GLY A 1 382 ? 31.732 -2.146 -50.654 1.00 88.38 382 GLY A C 1
ATOM 3039 O O . GLY A 1 382 ? 31.206 -2.227 -51.767 1.00 88.38 382 GLY A O 1
ATOM 3040 N N . GLU A 1 383 ? 31.201 -2.747 -49.586 1.00 92.38 383 GLU A N 1
ATOM 3041 C CA . GLU A 1 383 ? 30.024 -3.632 -49.653 1.00 92.38 383 GLU A CA 1
ATOM 3042 C C . GLU A 1 383 ? 28.710 -2.847 -49.779 1.00 92.38 383 GLU A C 1
ATOM 3044 O O . GLU A 1 383 ? 28.517 -1.828 -49.114 1.00 92.38 383 GLU A O 1
ATOM 3049 N N . ASP A 1 384 ? 27.786 -3.311 -50.626 1.00 91.56 384 ASP A N 1
ATOM 3050 C CA . ASP A 1 384 ? 26.506 -2.639 -50.869 1.00 91.56 384 ASP A CA 1
ATOM 3051 C C . ASP A 1 384 ? 25.468 -3.004 -49.794 1.00 91.56 384 ASP A C 1
ATOM 3053 O O . ASP A 1 384 ? 25.068 -4.161 -49.641 1.00 91.56 384 ASP A O 1
ATOM 3057 N N . LEU A 1 385 ? 24.964 -2.002 -49.069 1.00 91.75 385 LEU A N 1
ATOM 3058 C CA . LEU A 1 385 ? 23.989 -2.201 -47.997 1.00 91.75 385 LEU A CA 1
ATOM 3059 C C . LEU A 1 385 ? 22.646 -2.764 -48.481 1.00 91.75 385 LEU A C 1
ATOM 3061 O O . LEU A 1 385 ? 21.830 -3.150 -47.644 1.00 91.75 385 LEU A O 1
ATOM 3065 N N . ALA A 1 386 ? 22.366 -2.839 -49.785 1.00 88.12 386 ALA A N 1
ATOM 3066 C CA . ALA A 1 386 ? 21.217 -3.595 -50.287 1.00 88.12 386 ALA A CA 1
ATOM 3067 C C . ALA A 1 386 ? 21.385 -5.113 -50.083 1.00 88.12 386 ALA A C 1
ATOM 3069 O O . ALA A 1 386 ? 20.399 -5.788 -49.782 1.00 88.12 386 ALA A O 1
ATOM 3070 N N . GLU A 1 387 ? 22.615 -5.624 -50.158 1.00 88.25 387 GLU A N 1
ATOM 3071 C CA . GLU A 1 387 ? 22.941 -7.057 -50.224 1.00 88.25 387 GLU A CA 1
ATOM 3072 C C . GLU A 1 387 ? 23.107 -7.701 -48.836 1.00 88.25 387 GLU A C 1
ATOM 3074 O O . GLU A 1 387 ? 22.751 -8.863 -48.658 1.00 88.25 387 GLU A O 1
ATOM 3079 N N . ILE A 1 388 ? 23.531 -6.925 -47.828 1.00 86.88 388 ILE A N 1
ATOM 3080 C CA . ILE A 1 388 ? 23.637 -7.338 -46.413 1.00 86.88 388 ILE A CA 1
ATOM 3081 C C . ILE A 1 388 ? 22.319 -7.964 -45.914 1.00 86.88 388 ILE A C 1
ATOM 3083 O O . ILE A 1 388 ? 21.291 -7.285 -45.899 1.00 86.88 388 ILE A O 1
ATOM 3087 N N . ALA A 1 389 ? 22.315 -9.231 -45.494 1.00 81.25 389 ALA A N 1
ATOM 3088 C CA . ALA A 1 389 ? 21.092 -9.907 -45.035 1.00 81.25 389 ALA A CA 1
ATOM 3089 C C . ALA A 1 389 ? 20.642 -9.449 -43.633 1.00 81.25 389 ALA A C 1
ATOM 3091 O O . ALA A 1 389 ? 19.438 -9.331 -43.381 1.00 81.25 389 ALA A O 1
ATOM 3092 N N . GLY A 1 390 ? 21.606 -9.157 -42.754 1.00 82.06 390 GLY A N 1
ATOM 3093 C CA . GLY A 1 390 ? 21.378 -8.736 -41.376 1.00 82.06 390 GLY A CA 1
ATOM 3094 C C . GLY A 1 390 ? 20.740 -7.349 -41.204 1.00 82.06 390 GLY A C 1
ATOM 3095 O O . GLY A 1 390 ? 20.525 -6.582 -42.148 1.00 82.06 390 GLY A O 1
ATOM 3096 N N . GLY A 1 391 ? 20.432 -7.029 -39.945 1.00 80.56 391 GLY A N 1
ATOM 3097 C CA . GLY A 1 391 ? 19.667 -5.847 -39.536 1.00 80.56 391 GLY A CA 1
ATOM 3098 C C . GLY A 1 391 ? 18.247 -6.203 -39.097 1.00 80.56 391 GLY A C 1
ATOM 3099 O O . GLY A 1 391 ? 17.590 -7.081 -39.660 1.00 80.56 391 GLY A O 1
ATOM 3100 N N . GLU A 1 392 ? 17.747 -5.519 -38.071 1.00 83.19 392 GLU A N 1
ATOM 3101 C CA . GLU A 1 392 ? 16.443 -5.799 -37.468 1.00 83.19 392 GLU A CA 1
ATOM 3102 C C . GLU A 1 392 ? 15.303 -5.585 -38.462 1.00 83.19 392 GLU A C 1
ATOM 3104 O O . GLU A 1 392 ? 14.364 -6.376 -38.506 1.00 83.19 392 GLU A O 1
ATOM 3109 N N . VAL A 1 393 ? 15.372 -4.538 -39.282 1.00 82.38 393 VAL A N 1
ATOM 3110 C CA . VAL A 1 393 ? 14.345 -4.212 -40.275 1.00 82.38 393 VAL A CA 1
ATOM 3111 C C . VAL A 1 393 ? 14.412 -5.191 -41.444 1.00 82.38 393 VAL A C 1
ATOM 3113 O O . VAL A 1 393 ? 13.367 -5.571 -41.968 1.00 82.38 393 VAL A O 1
ATOM 3116 N N . ALA A 1 394 ? 15.609 -5.638 -41.834 1.00 79.38 394 ALA A N 1
ATOM 3117 C CA . ALA A 1 394 ? 15.779 -6.655 -42.870 1.00 79.38 394 ALA A CA 1
ATOM 3118 C C . ALA A 1 394 ? 15.169 -8.000 -42.435 1.00 79.38 394 ALA A C 1
ATOM 3120 O O . ALA A 1 394 ? 14.245 -8.494 -43.087 1.00 79.38 394 ALA A O 1
ATOM 3121 N N . ILE A 1 395 ? 15.591 -8.520 -41.280 1.00 83.69 395 ILE A N 1
ATOM 3122 C CA . ILE A 1 395 ? 15.124 -9.796 -40.719 1.00 83.69 395 ILE A CA 1
ATOM 3123 C C . ILE A 1 395 ? 13.625 -9.724 -40.369 1.00 83.69 395 ILE A C 1
ATOM 3125 O O . ILE A 1 395 ? 12.856 -10.619 -40.722 1.00 83.69 395 ILE A O 1
ATOM 3129 N N . THR A 1 396 ? 13.151 -8.627 -39.766 1.00 82.06 396 THR A N 1
ATOM 3130 C CA . THR A 1 396 ? 11.715 -8.456 -39.467 1.00 82.06 396 THR A CA 1
ATOM 3131 C C . THR A 1 396 ? 10.863 -8.393 -40.741 1.00 82.06 396 THR A C 1
ATOM 3133 O O . THR A 1 396 ? 9.747 -8.906 -40.749 1.00 82.06 396 THR A O 1
ATOM 3136 N N . ASN A 1 397 ? 11.353 -7.813 -41.842 1.00 78.88 397 ASN A N 1
ATOM 3137 C CA . ASN A 1 397 ? 10.630 -7.872 -43.116 1.00 78.88 397 ASN A CA 1
ATOM 3138 C C . ASN A 1 397 ? 10.609 -9.302 -43.690 1.00 78.88 397 ASN A C 1
ATOM 3140 O O . ASN A 1 397 ? 9.557 -9.739 -44.159 1.00 78.88 397 ASN A O 1
ATOM 3144 N N . LEU A 1 398 ? 11.719 -10.046 -43.607 1.00 78.19 398 LEU A N 1
ATOM 3145 C CA . LEU A 1 398 ? 11.827 -11.429 -44.095 1.00 78.19 398 LEU A CA 1
ATOM 3146 C C . LEU A 1 398 ? 10.843 -12.388 -43.398 1.00 78.19 398 LEU A C 1
ATOM 3148 O O . LEU A 1 398 ? 10.252 -13.251 -44.044 1.00 78.19 398 LEU A O 1
ATOM 3152 N N . HIS A 1 399 ? 10.625 -12.209 -42.093 1.00 78.31 399 HIS A N 1
ATOM 3153 C CA . HIS A 1 399 ? 9.698 -13.022 -41.295 1.00 78.31 399 HIS A CA 1
ATOM 3154 C C . HIS A 1 399 ? 8.234 -12.542 -41.315 1.00 78.31 399 HIS A C 1
ATOM 3156 O O . HIS A 1 399 ? 7.396 -13.119 -40.618 1.00 78.31 399 HIS A O 1
ATOM 3162 N N . SER A 1 400 ? 7.899 -11.503 -42.087 1.00 73.56 400 SER A N 1
ATOM 3163 C CA . SER A 1 400 ? 6.521 -11.001 -42.169 1.00 73.56 400 SER A CA 1
ATOM 3164 C C . SER A 1 400 ? 5.595 -11.926 -42.974 1.00 73.56 400 SER A C 1
ATOM 3166 O O . SER A 1 400 ? 5.999 -12.548 -43.958 1.00 73.56 400 SER A O 1
ATOM 3168 N N . LYS A 1 401 ? 4.330 -12.033 -42.547 1.00 71.00 401 LYS A N 1
ATOM 3169 C CA . LYS A 1 401 ? 3.293 -12.861 -43.186 1.00 71.00 401 LYS A CA 1
ATOM 3170 C C . LYS A 1 401 ? 1.966 -12.100 -43.273 1.00 71.00 401 LYS A C 1
ATOM 3172 O O . LYS A 1 401 ? 1.699 -11.211 -42.466 1.00 71.00 401 LYS A O 1
ATOM 3177 N N . GLY A 1 402 ? 1.132 -12.497 -44.234 1.00 72.31 402 GLY A N 1
ATOM 3178 C CA . GLY A 1 402 ? -0.222 -11.973 -44.419 1.00 72.31 402 GLY A CA 1
ATOM 3179 C C . GLY A 1 402 ? -0.308 -10.575 -45.029 1.00 72.31 402 GLY A C 1
ATOM 3180 O O . GLY A 1 402 ? 0.686 -9.984 -45.457 1.00 72.31 402 GLY A O 1
ATOM 3181 N N . GLN A 1 403 ? -1.532 -10.049 -45.094 1.00 81.44 403 GLN A N 1
ATOM 3182 C CA . GLN A 1 403 ? -1.778 -8.666 -45.505 1.00 81.44 403 GLN A CA 1
ATOM 3183 C C . GLN A 1 403 ? -1.458 -7.715 -44.347 1.00 81.44 403 GLN A C 1
ATOM 3185 O O . GLN A 1 403 ? -1.778 -8.003 -43.197 1.00 81.44 403 GLN A O 1
ATOM 3190 N N . PHE A 1 404 ? -0.861 -6.558 -44.637 1.00 85.56 404 PHE A N 1
ATOM 3191 C CA . PHE A 1 404 ? -0.582 -5.545 -43.618 1.00 85.56 404 PHE A CA 1
ATOM 3192 C C . PHE A 1 404 ? -1.771 -4.593 -43.442 1.00 85.56 404 PHE A C 1
ATOM 3194 O O . PHE A 1 404 ? -2.291 -4.040 -44.411 1.00 85.56 404 PHE A O 1
ATOM 3201 N N . PHE A 1 405 ? -2.163 -4.327 -42.198 1.00 90.44 405 PHE A N 1
ATOM 3202 C CA . PHE A 1 405 ? -3.150 -3.292 -41.892 1.00 90.44 405 PHE A CA 1
ATOM 3203 C C . PHE A 1 405 ? -2.465 -1.924 -41.890 1.00 90.44 405 PHE A C 1
ATOM 3205 O O . PHE A 1 405 ? -1.369 -1.775 -41.348 1.00 90.44 405 PHE A O 1
ATOM 3212 N N . SER A 1 406 ? -3.069 -0.897 -42.490 1.00 90.81 406 SER A N 1
ATOM 3213 C CA . SER A 1 406 ? -2.497 0.452 -42.425 1.00 90.81 406 SER A CA 1
ATOM 3214 C C . SER A 1 406 ? -3.523 1.569 -42.561 1.00 90.81 406 SER A C 1
ATOM 3216 O O . SER A 1 406 ? -4.601 1.398 -43.131 1.00 90.81 406 SER A O 1
ATOM 3218 N N . PHE A 1 407 ? -3.160 2.728 -42.020 1.00 93.19 407 PHE A N 1
ATOM 3219 C CA . PHE A 1 407 ? -3.891 3.983 -42.152 1.00 93.19 407 PHE A CA 1
ATOM 3220 C C . PHE A 1 407 ? -2.924 5.166 -42.039 1.00 93.19 407 PHE A C 1
ATOM 3222 O O . PHE A 1 407 ? -1.787 5.031 -41.579 1.00 93.19 407 PHE A O 1
ATOM 3229 N N . GLN A 1 408 ? -3.378 6.331 -42.484 1.00 92.81 408 GLN A N 1
ATOM 3230 C CA . GLN A 1 408 ? -2.669 7.598 -42.359 1.00 92.81 408 GLN A CA 1
ATOM 3231 C C . GLN A 1 408 ? -3.376 8.488 -41.334 1.00 92.81 408 GLN A C 1
ATOM 3233 O O . GLN A 1 408 ? -4.598 8.453 -41.203 1.00 92.81 408 GLN A O 1
ATOM 3238 N N . ILE A 1 409 ? -2.610 9.298 -40.614 1.00 93.75 409 ILE A N 1
ATOM 3239 C CA . ILE A 1 409 ? -3.108 10.295 -39.670 1.00 93.75 409 ILE A CA 1
ATOM 3240 C C . ILE A 1 409 ? -2.563 11.656 -40.098 1.00 93.75 409 ILE A C 1
ATOM 3242 O O . ILE A 1 409 ? -1.347 11.831 -40.198 1.00 93.75 409 ILE A O 1
ATOM 3246 N N . ARG A 1 410 ? -3.456 12.624 -40.314 1.00 93.25 410 ARG A N 1
ATOM 3247 C CA . ARG A 1 410 ? -3.105 14.038 -40.472 1.00 93.25 410 ARG A CA 1
ATOM 3248 C C . ARG A 1 410 ? -3.392 14.759 -39.162 1.00 93.25 410 ARG A C 1
ATOM 3250 O O . ARG A 1 410 ? -4.521 14.729 -38.675 1.00 93.25 410 ARG A O 1
ATOM 3257 N N . PHE A 1 411 ? -2.370 15.396 -38.612 1.00 92.88 411 PHE A N 1
ATOM 3258 C CA . PHE A 1 411 ? -2.447 16.218 -37.412 1.00 92.88 411 PHE A CA 1
ATOM 3259 C C . PHE A 1 411 ? -2.481 17.697 -37.816 1.00 92.88 411 PHE A C 1
ATOM 3261 O O . PHE A 1 411 ? -1.822 18.098 -38.779 1.00 92.88 411 PHE A O 1
ATOM 3268 N N . THR A 1 412 ? -3.238 18.530 -37.101 1.00 90.31 412 THR A N 1
ATOM 3269 C CA . THR A 1 412 ? -3.332 19.973 -37.381 1.00 90.31 412 THR A CA 1
ATOM 3270 C C . THR A 1 412 ? -3.426 20.775 -36.088 1.00 90.31 412 THR A C 1
ATOM 3272 O O . THR A 1 412 ? -4.389 20.634 -35.342 1.00 90.31 412 THR A O 1
ATOM 3275 N N . LEU A 1 413 ? -2.428 21.627 -35.841 1.00 85.19 413 LEU A N 1
ATOM 3276 C CA . LEU A 1 413 ? -2.319 22.500 -34.670 1.00 85.19 413 LEU A CA 1
ATOM 3277 C C . LEU A 1 413 ? -2.729 23.933 -35.048 1.00 85.19 413 LEU A C 1
ATOM 3279 O O . LEU A 1 413 ? -2.079 24.580 -35.883 1.00 85.19 413 LEU A O 1
ATOM 3283 N N . PHE A 1 414 ? -3.789 24.446 -34.421 1.00 75.25 414 PHE A N 1
ATOM 3284 C CA . PHE A 1 414 ? -4.329 25.783 -34.695 1.00 75.25 414 PHE A CA 1
ATOM 3285 C C . PHE A 1 414 ? -3.700 26.841 -33.775 1.00 75.25 414 PHE A C 1
ATOM 3287 O O . PHE A 1 414 ? -4.159 27.082 -32.667 1.00 75.25 414 PHE A O 1
ATOM 3294 N N . GLY A 1 415 ? -2.638 27.501 -34.247 1.00 56.94 415 GLY A N 1
ATOM 3295 C CA . GLY A 1 415 ? -1.818 28.406 -33.428 1.00 56.94 415 GLY A CA 1
ATOM 3296 C C . GLY A 1 415 ? -2.581 29.558 -32.751 1.00 56.94 415 GLY A C 1
ATOM 3297 O O . GLY A 1 415 ? -2.966 30.536 -33.396 1.00 56.94 415 GLY A O 1
ATOM 3298 N N . GLY A 1 416 ? -2.716 29.488 -31.424 1.00 45.25 416 GLY A N 1
ATOM 3299 C CA . GLY A 1 416 ? -3.455 30.458 -30.616 1.00 45.25 416 GLY A CA 1
ATOM 3300 C C . GLY A 1 416 ? -3.035 31.929 -30.791 1.00 45.25 416 GLY A C 1
ATOM 3301 O O . GLY A 1 416 ? -1.891 32.323 -30.553 1.00 45.25 416 GLY A O 1
ATOM 3302 N N . LYS A 1 417 ? -4.015 32.779 -31.133 1.00 45.38 417 LYS A N 1
ATOM 3303 C CA . LYS A 1 417 ? -3.989 34.261 -31.064 1.00 45.38 417 LYS A CA 1
ATOM 3304 C C . LYS A 1 417 ? -2.871 34.993 -31.834 1.00 45.38 417 LYS A C 1
ATOM 3306 O O . LYS A 1 417 ? -2.679 36.192 -31.627 1.00 45.38 417 LYS A O 1
ATOM 3311 N N . ARG A 1 418 ? -2.174 34.346 -32.773 1.00 44.25 418 ARG A N 1
ATOM 3312 C CA . ARG A 1 418 ? -1.292 35.011 -33.756 1.00 44.25 418 ARG A CA 1
ATOM 3313 C C . ARG A 1 418 ? -1.673 34.579 -35.170 1.00 44.25 418 ARG A C 1
ATOM 3315 O O . ARG A 1 418 ? -2.049 33.434 -35.372 1.00 44.25 418 ARG A O 1
ATOM 3322 N N . LYS A 1 419 ? -1.537 35.475 -36.158 1.00 44.81 419 LYS A N 1
ATOM 3323 C CA . LYS A 1 419 ? -1.759 35.180 -37.592 1.00 44.81 419 LYS A CA 1
ATOM 3324 C C . LYS A 1 419 ? -0.623 34.321 -38.185 1.00 44.81 419 LYS A C 1
ATOM 3326 O O . LYS A 1 419 ? 0.032 34.727 -39.139 1.00 44.81 419 LYS A O 1
ATOM 3331 N N . GLY A 1 420 ? -0.349 33.170 -37.577 1.00 51.72 420 GLY A N 1
ATOM 3332 C CA . GLY A 1 420 ? 0.499 32.128 -38.148 1.00 51.72 420 GLY A CA 1
ATOM 3333 C C . GLY A 1 420 ? -0.329 31.171 -39.002 1.00 51.72 420 GLY A C 1
ATOM 3334 O O . GLY A 1 420 ? -1.511 30.960 -38.738 1.00 51.72 420 GLY A O 1
ATOM 3335 N N . THR A 1 421 ? 0.292 30.580 -40.018 1.00 60.03 421 THR A N 1
ATOM 3336 C CA . THR A 1 421 ? -0.265 29.418 -40.722 1.00 60.03 421 THR A CA 1
ATOM 3337 C C . THR A 1 421 ? -0.472 28.262 -39.741 1.00 60.03 421 THR A C 1
ATOM 3339 O O . THR A 1 421 ? 0.383 28.045 -38.878 1.00 60.03 421 THR A O 1
ATOM 3342 N N . ALA A 1 422 ? -1.566 27.505 -39.888 1.00 67.56 422 ALA A N 1
ATOM 3343 C CA . ALA A 1 422 ? -1.751 26.255 -39.151 1.00 67.56 422 ALA A CA 1
ATOM 3344 C C . ALA A 1 422 ? -0.534 25.338 -39.360 1.00 67.56 422 ALA A C 1
ATOM 3346 O O . ALA A 1 422 ? 0.031 25.295 -40.457 1.00 67.56 422 ALA A O 1
ATOM 3347 N N . GLN A 1 423 ? -0.105 24.647 -38.305 1.00 83.44 423 GLN A N 1
ATOM 3348 C CA . GLN A 1 423 ? 0.975 23.669 -38.420 1.00 83.44 423 GLN A CA 1
ATOM 3349 C C . GLN A 1 423 ? 0.365 22.298 -38.678 1.00 83.44 423 GLN A C 1
ATOM 3351 O O . GLN A 1 423 ? -0.623 21.929 -38.046 1.00 83.44 423 GLN A O 1
ATOM 3356 N N . GLU A 1 424 ? 0.967 21.544 -39.589 1.00 90.19 424 GLU A N 1
ATOM 3357 C CA . GLU A 1 424 ? 0.517 20.207 -39.956 1.00 90.19 424 GLU A CA 1
ATOM 3358 C C . GLU A 1 424 ? 1.657 19.200 -39.836 1.00 90.19 424 GLU A C 1
ATOM 3360 O O . GLU A 1 424 ? 2.829 19.540 -40.027 1.00 90.19 424 GLU A O 1
ATOM 3365 N N . ALA A 1 425 ? 1.290 17.956 -39.551 1.00 92.69 425 ALA A N 1
ATOM 3366 C CA . ALA A 1 425 ? 2.174 16.804 -39.603 1.00 92.69 425 ALA A CA 1
ATOM 3367 C C . ALA A 1 425 ? 1.388 15.583 -40.089 1.00 92.69 425 ALA A C 1
ATOM 3369 O O . ALA A 1 425 ? 0.186 15.472 -39.840 1.00 92.69 425 ALA A O 1
ATOM 3370 N N . ASN A 1 426 ? 2.057 14.665 -40.779 1.00 93.94 426 ASN A N 1
ATOM 3371 C CA . ASN A 1 426 ? 1.433 13.472 -41.350 1.00 93.94 426 ASN A CA 1
ATOM 3372 C C . ASN A 1 426 ? 2.206 12.220 -40.935 1.00 93.94 426 ASN A C 1
ATOM 3374 O O . ASN A 1 426 ? 3.439 12.198 -40.976 1.00 93.94 426 ASN A O 1
ATOM 3378 N N . ALA A 1 427 ? 1.464 11.185 -40.547 1.00 94.94 427 ALA A N 1
ATOM 3379 C CA . ALA A 1 427 ? 1.990 9.874 -40.198 1.00 94.94 427 ALA A CA 1
ATOM 3380 C C . ALA A 1 427 ? 1.292 8.771 -41.005 1.00 94.94 427 ALA A C 1
ATOM 3382 O O . ALA A 1 427 ? 0.083 8.841 -41.226 1.00 94.94 427 ALA A O 1
ATOM 3383 N N . ARG A 1 428 ? 2.013 7.706 -41.366 1.00 93.31 428 ARG A N 1
ATOM 3384 C CA . ARG A 1 428 ? 1.437 6.402 -41.739 1.00 93.31 428 ARG A CA 1
ATOM 3385 C C . ARG A 1 428 ? 1.745 5.417 -40.626 1.00 93.31 428 ARG A C 1
ATOM 3387 O O . ARG A 1 428 ? 2.909 5.277 -40.276 1.00 93.31 428 ARG A O 1
ATOM 3394 N N . LEU A 1 429 ? 0.742 4.694 -40.136 1.00 93.69 429 LEU A N 1
ATOM 3395 C CA . LEU A 1 429 ? 0.939 3.539 -39.260 1.00 93.69 429 LEU A CA 1
ATOM 3396 C C . LEU A 1 429 ? 0.688 2.270 -40.088 1.00 93.69 429 LEU A C 1
ATOM 3398 O O . LEU A 1 429 ? -0.376 2.126 -40.695 1.00 93.69 429 LEU A O 1
ATOM 3402 N N . LYS A 1 430 ? 1.676 1.370 -40.141 1.00 90.38 430 LYS A N 1
ATOM 3403 C CA . LYS A 1 430 ? 1.640 0.090 -40.865 1.00 90.38 430 LYS A CA 1
ATOM 3404 C C . LYS A 1 430 ? 1.879 -1.060 -39.886 1.00 90.38 430 LYS A C 1
ATOM 3406 O O . LYS A 1 430 ? 2.984 -1.229 -39.378 1.00 90.38 430 LYS A O 1
ATOM 3411 N N . PHE A 1 431 ? 0.860 -1.875 -39.670 1.00 91.69 431 PHE A N 1
ATOM 3412 C CA . PHE A 1 431 ? 0.856 -3.002 -38.747 1.00 91.69 431 PHE A CA 1
ATOM 3413 C C . PHE A 1 431 ? 1.119 -4.297 -39.520 1.00 91.69 431 PHE A C 1
ATOM 3415 O O . PHE A 1 431 ? 0.535 -4.532 -40.578 1.00 91.69 431 PHE A O 1
ATOM 3422 N N . VAL A 1 432 ? 2.023 -5.124 -39.001 1.00 89.44 432 VAL A N 1
ATOM 3423 C CA . VAL A 1 432 ? 2.480 -6.375 -39.621 1.00 89.44 432 VAL A CA 1
ATOM 3424 C C . VAL A 1 432 ? 2.373 -7.497 -38.593 1.00 89.44 432 VAL A C 1
ATOM 3426 O O . VAL A 1 432 ? 2.779 -7.298 -37.447 1.00 89.44 432 VAL A O 1
ATOM 3429 N N . TYR A 1 433 ? 1.816 -8.642 -38.993 1.00 89.75 433 TYR A N 1
ATOM 3430 C CA . TYR A 1 433 ? 1.607 -9.806 -38.131 1.00 89.75 433 TYR A CA 1
ATOM 3431 C C . TYR A 1 433 ? 2.769 -10.807 -38.247 1.00 89.75 433 TYR A C 1
ATOM 3433 O O . TYR A 1 433 ? 3.295 -11.047 -39.337 1.00 89.75 433 TYR A O 1
ATOM 3441 N N . PHE A 1 434 ? 3.156 -11.392 -37.114 1.00 88.81 434 PHE A N 1
ATOM 3442 C CA . PHE A 1 434 ? 4.272 -12.325 -36.963 1.00 88.81 434 PHE A CA 1
ATOM 3443 C C . PHE A 1 434 ? 3.776 -13.629 -36.337 1.00 88.81 434 PHE A C 1
ATOM 3445 O O . PHE A 1 434 ? 3.804 -13.763 -35.111 1.00 88.81 434 PHE A O 1
ATOM 3452 N N . PRO A 1 435 ? 3.297 -14.575 -37.159 1.00 84.25 435 PRO A N 1
ATOM 3453 C CA . PRO A 1 435 ? 2.557 -15.725 -36.668 1.00 84.25 435 PRO A CA 1
ATOM 3454 C C . PRO A 1 435 ? 3.425 -16.742 -35.921 1.00 84.25 435 PRO A C 1
ATOM 3456 O O . PRO A 1 435 ? 4.655 -16.761 -36.049 1.00 84.25 435 PRO A O 1
ATOM 3459 N N . ILE A 1 436 ? 2.784 -17.656 -35.200 1.00 79.31 436 ILE A N 1
ATOM 3460 C CA . ILE A 1 436 ? 3.386 -18.944 -34.862 1.00 79.31 436 ILE A CA 1
ATOM 3461 C C . ILE A 1 436 ? 3.564 -19.735 -36.159 1.00 79.31 436 ILE A C 1
ATOM 3463 O O . ILE A 1 436 ? 2.616 -19.957 -36.900 1.00 79.31 436 ILE A O 1
ATOM 3467 N N . VAL A 1 437 ? 4.783 -20.203 -36.415 1.00 75.12 437 VAL A N 1
ATOM 3468 C CA . VAL A 1 437 ? 5.101 -21.074 -37.555 1.00 75.12 437 VAL A CA 1
ATOM 3469 C C . VAL A 1 437 ? 5.810 -22.303 -37.007 1.00 75.12 437 VAL A C 1
ATOM 3471 O O . VAL A 1 437 ? 6.850 -22.171 -36.352 1.00 75.12 437 VAL A O 1
ATOM 3474 N N . GLN A 1 438 ? 5.268 -23.493 -37.263 1.00 70.00 438 GLN A N 1
ATOM 3475 C CA . GLN A 1 438 ? 5.740 -24.772 -36.721 1.00 70.00 438 GLN A CA 1
ATOM 3476 C C . GLN A 1 438 ? 5.857 -24.767 -35.179 1.00 70.00 438 GLN A C 1
ATOM 3478 O O . GLN A 1 438 ? 6.831 -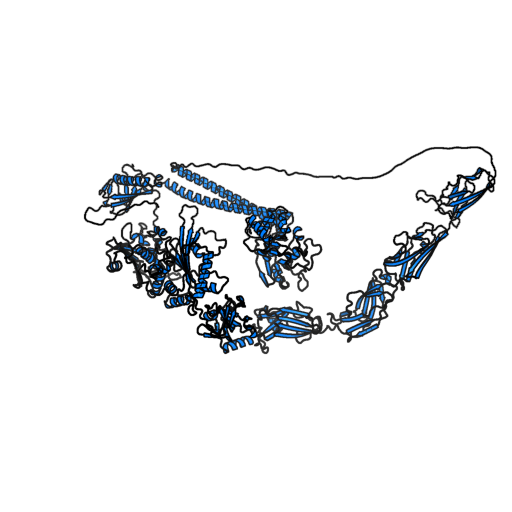25.266 -34.615 1.00 70.00 438 GLN A O 1
ATOM 3483 N N . GLY A 1 439 ? 4.900 -24.150 -34.474 1.00 63.56 439 GLY A N 1
ATOM 3484 C CA . GLY A 1 439 ? 4.899 -24.089 -33.003 1.00 63.56 439 GLY A CA 1
ATOM 3485 C C . GLY A 1 439 ? 5.968 -23.190 -32.349 1.00 63.56 439 GLY A C 1
ATOM 3486 O O . GLY A 1 439 ? 6.110 -23.233 -31.128 1.00 63.56 439 GLY A O 1
ATOM 3487 N N . LYS A 1 440 ? 6.707 -22.373 -33.118 1.00 70.38 440 LYS A N 1
ATOM 3488 C CA . LYS A 1 440 ? 7.570 -21.281 -32.614 1.00 70.38 440 LYS A CA 1
ATOM 3489 C C . LYS A 1 440 ? 7.005 -19.921 -33.043 1.00 70.38 440 LYS A C 1
ATOM 3491 O O . LYS A 1 440 ? 6.640 -19.761 -34.207 1.00 70.38 440 LYS A O 1
ATOM 3496 N N . GLU A 1 441 ? 7.001 -18.936 -32.147 1.00 83.00 441 GLU A N 1
ATOM 3497 C CA . GLU A 1 441 ? 6.628 -17.543 -32.456 1.00 83.00 441 GLU A CA 1
ATOM 3498 C C . GLU A 1 441 ? 7.608 -16.942 -33.485 1.00 83.00 441 GLU A C 1
ATOM 3500 O O . GLU A 1 441 ? 8.824 -17.026 -33.303 1.00 83.00 441 GLU A O 1
ATOM 3505 N N . SER A 1 442 ? 7.135 -16.289 -34.555 1.00 86.00 442 SER A N 1
ATOM 3506 C CA . SER A 1 442 ? 8.054 -15.726 -35.568 1.00 86.00 442 SER A CA 1
ATOM 3507 C C . SER A 1 442 ? 8.933 -14.589 -35.033 1.00 86.00 442 SER A C 1
ATOM 3509 O O . SER A 1 442 ? 10.027 -14.381 -35.547 1.00 86.00 442 SER A O 1
ATOM 3511 N N . ILE A 1 443 ? 8.524 -13.906 -33.956 1.00 87.44 443 ILE A N 1
ATOM 3512 C CA . ILE A 1 443 ? 9.381 -12.934 -33.253 1.00 87.44 443 ILE A CA 1
ATOM 3513 C C . ILE A 1 443 ? 10.538 -13.629 -32.516 1.00 87.44 443 ILE A C 1
ATOM 3515 O O . ILE A 1 443 ? 11.636 -13.084 -32.489 1.00 87.44 443 ILE A O 1
ATOM 3519 N N . GLU A 1 444 ? 10.359 -14.846 -31.989 1.00 85.88 444 GLU A N 1
ATOM 3520 C CA . GLU A 1 444 ? 11.487 -15.620 -31.441 1.00 85.88 444 GLU A CA 1
ATOM 3521 C C . GLU A 1 444 ? 12.470 -16.021 -32.549 1.00 85.88 444 GLU A C 1
ATOM 3523 O O . GLU A 1 444 ? 13.674 -15.998 -32.321 1.00 85.88 444 GLU A O 1
ATOM 3528 N N . LYS A 1 445 ? 11.980 -16.312 -33.765 1.00 86.06 445 LYS A N 1
ATOM 3529 C CA . LYS A 1 445 ? 12.841 -16.575 -34.935 1.00 86.06 445 LYS A CA 1
ATOM 3530 C C . LYS A 1 445 ? 13.622 -15.324 -35.362 1.00 86.06 445 LYS A C 1
ATOM 3532 O O . LYS A 1 445 ? 14.823 -15.423 -35.564 1.00 86.06 445 LYS A O 1
ATOM 3537 N N . ILE A 1 446 ? 12.978 -14.150 -35.405 1.00 86.06 446 ILE A N 1
ATOM 3538 C CA . ILE A 1 446 ? 13.646 -12.858 -35.672 1.00 86.06 446 ILE A CA 1
ATOM 3539 C C . ILE A 1 446 ? 14.768 -12.589 -34.659 1.00 86.06 446 ILE A C 1
ATOM 3541 O O . ILE A 1 446 ? 15.857 -12.177 -35.049 1.00 86.06 446 ILE A O 1
ATOM 3545 N N . LEU A 1 447 ? 14.513 -12.818 -33.366 1.00 87.69 447 LEU A N 1
ATOM 3546 C CA . LEU A 1 447 ? 15.506 -12.611 -32.308 1.00 87.69 447 LEU A CA 1
ATOM 3547 C C . LEU A 1 447 ? 16.653 -13.631 -32.393 1.00 87.69 447 LEU A C 1
ATOM 3549 O O . LEU A 1 447 ? 17.806 -13.233 -32.265 1.00 87.69 447 LEU A O 1
ATOM 3553 N N . GLN A 1 448 ? 16.350 -14.905 -32.678 1.00 86.19 448 GLN A N 1
ATOM 3554 C CA . GLN A 1 448 ? 17.359 -15.946 -32.903 1.00 86.19 448 GLN A CA 1
ATOM 3555 C C . GLN A 1 448 ? 18.273 -15.573 -34.083 1.00 86.19 448 GLN A C 1
ATOM 3557 O O . GLN A 1 448 ? 19.488 -15.564 -33.927 1.00 86.19 448 GLN A O 1
ATOM 3562 N N . SER A 1 449 ? 17.710 -15.170 -35.227 1.00 85.81 449 SER A N 1
ATOM 3563 C CA . SER A 1 449 ? 18.511 -14.773 -36.390 1.00 85.81 449 SER A CA 1
ATOM 3564 C C . SER A 1 449 ? 19.276 -13.462 -36.188 1.00 85.81 449 SER A C 1
ATOM 3566 O O . SER A 1 449 ? 20.351 -13.303 -36.747 1.00 85.81 449 SER A O 1
ATOM 3568 N N . LEU A 1 450 ? 18.799 -12.539 -35.346 1.00 85.00 450 LEU A N 1
ATOM 3569 C CA . LEU A 1 450 ? 19.596 -11.372 -34.941 1.00 85.00 450 LEU A CA 1
ATOM 3570 C C . LEU A 1 450 ? 20.808 -11.756 -34.076 1.00 85.00 450 LEU A C 1
ATOM 3572 O O . LEU A 1 450 ? 21.866 -11.150 -34.227 1.00 85.00 450 LEU A O 1
ATOM 3576 N N . GLU A 1 451 ? 20.669 -12.744 -33.191 1.00 85.31 451 GLU A N 1
ATOM 3577 C CA . GLU A 1 451 ? 21.774 -13.265 -32.375 1.00 85.31 451 GLU A CA 1
ATOM 3578 C C . GLU A 1 451 ? 22.779 -14.072 -33.225 1.00 85.31 451 GLU A C 1
ATOM 3580 O O . GLU A 1 451 ? 23.988 -13.900 -33.070 1.00 85.31 451 GLU A O 1
ATOM 3585 N N . GLU A 1 452 ? 22.292 -14.870 -34.184 1.00 83.88 452 GLU A N 1
ATOM 3586 C CA . GLU A 1 452 ? 23.103 -15.591 -35.185 1.00 83.88 452 GLU A CA 1
ATOM 3587 C C . GLU A 1 452 ? 23.905 -14.629 -36.087 1.00 83.88 452 GLU A C 1
ATOM 3589 O O . GLU A 1 452 ? 25.081 -14.867 -36.351 1.00 83.88 452 GLU A O 1
ATOM 3594 N N . GLU A 1 453 ? 23.311 -13.496 -36.480 1.00 77.88 453 GLU A N 1
ATOM 3595 C CA . GLU A 1 453 ? 23.949 -12.394 -37.228 1.00 77.88 453 GLU A CA 1
ATOM 3596 C C . GLU A 1 453 ? 24.826 -11.482 -36.334 1.00 77.88 453 GLU A C 1
ATOM 3598 O O . GLU A 1 453 ? 25.212 -10.374 -36.720 1.00 77.88 453 GLU A O 1
ATOM 3603 N N . GLY A 1 454 ? 25.127 -11.907 -35.101 1.00 70.12 454 GLY A N 1
ATOM 3604 C CA . GLY A 1 454 ? 26.029 -11.213 -34.179 1.00 70.12 454 GLY A CA 1
ATOM 3605 C C . GLY A 1 454 ? 25.525 -9.856 -33.676 1.00 70.12 454 GLY A C 1
ATOM 3606 O O . GLY A 1 454 ? 26.299 -9.096 -33.084 1.00 70.12 454 GLY A O 1
ATOM 3607 N N . CYS A 1 455 ? 24.252 -9.514 -33.885 1.00 68.25 455 CYS A N 1
ATOM 3608 C CA . CYS A 1 455 ? 23.646 -8.320 -33.308 1.00 68.25 455 CYS A CA 1
ATOM 3609 C C . CYS A 1 455 ? 23.337 -8.566 -31.824 1.00 68.25 455 CYS A C 1
ATOM 3611 O O . CYS A 1 455 ? 22.765 -9.584 -31.446 1.00 68.25 455 CYS A O 1
ATOM 3613 N N . LYS A 1 456 ? 23.693 -7.616 -30.950 1.00 65.69 456 LYS A N 1
ATOM 3614 C CA . LYS A 1 456 ? 23.505 -7.771 -29.499 1.00 65.69 456 LYS A CA 1
ATOM 3615 C C . LYS A 1 456 ? 22.024 -7.675 -29.109 1.00 65.69 456 LYS A C 1
ATOM 3617 O O . LYS A 1 456 ? 21.518 -6.588 -28.831 1.00 65.69 456 LYS A O 1
ATOM 3622 N N . VAL A 1 457 ? 21.349 -8.820 -29.056 1.00 66.00 457 VAL A N 1
ATOM 3623 C CA . VAL A 1 457 ? 19.958 -8.950 -28.612 1.00 66.00 457 VAL A CA 1
ATOM 3624 C C . VAL A 1 457 ? 19.894 -9.022 -27.083 1.00 66.00 457 VAL A C 1
ATOM 3626 O O . VAL A 1 457 ? 20.352 -9.976 -26.467 1.00 66.00 457 VAL A O 1
ATOM 3629 N N . SER A 1 458 ? 19.286 -8.013 -26.457 1.00 72.06 458 SER A N 1
ATOM 3630 C CA . SER A 1 458 ? 18.822 -8.070 -25.057 1.00 72.06 458 SER A CA 1
ATOM 3631 C C . SER A 1 458 ? 17.291 -8.100 -24.944 1.00 72.06 458 SER A C 1
ATOM 3633 O O . SER A 1 458 ? 16.735 -7.991 -23.852 1.00 72.06 458 SER A O 1
ATOM 3635 N N . GLU A 1 459 ? 16.600 -8.188 -26.081 1.00 77.12 459 GLU A N 1
ATOM 3636 C CA . GLU A 1 459 ? 15.145 -8.260 -26.175 1.00 77.12 459 GLU A CA 1
ATOM 3637 C C . GLU A 1 459 ? 14.676 -9.724 -26.197 1.00 77.12 459 GLU A C 1
ATOM 3639 O O . GLU A 1 459 ? 15.353 -10.621 -26.687 1.00 77.12 459 GLU A O 1
ATOM 3644 N N . SER A 1 460 ? 13.484 -9.964 -25.663 1.00 81.38 460 SER A N 1
ATOM 3645 C CA . SER A 1 460 ? 12.782 -11.252 -25.672 1.00 81.38 460 SER A CA 1
ATOM 3646 C C . SER A 1 460 ? 11.476 -11.110 -26.454 1.00 81.38 460 SER A C 1
ATOM 3648 O O . SER A 1 460 ? 11.050 -9.986 -26.731 1.00 81.38 460 SER A O 1
ATOM 3650 N N . PHE A 1 461 ? 10.748 -12.201 -26.725 1.00 81.06 461 PHE A N 1
ATOM 3651 C CA . PHE A 1 461 ? 9.387 -12.088 -27.274 1.00 81.06 461 PHE A CA 1
ATOM 3652 C C . PHE A 1 461 ? 8.515 -11.112 -26.461 1.00 81.06 461 PHE A C 1
ATOM 3654 O O . PHE A 1 461 ? 7.686 -10.396 -27.023 1.00 81.06 461 PHE A O 1
ATOM 3661 N N . GLN A 1 462 ? 8.712 -11.048 -25.142 1.00 76.69 462 GLN A N 1
ATOM 3662 C CA . GLN A 1 462 ? 7.944 -10.212 -24.225 1.00 76.69 462 GLN A CA 1
ATOM 3663 C C . GLN A 1 462 ? 8.443 -8.759 -24.129 1.00 76.69 462 GLN A C 1
ATOM 3665 O O . GLN A 1 462 ? 7.661 -7.922 -23.689 1.00 76.69 462 GLN A O 1
ATOM 3670 N N . THR A 1 463 ? 9.685 -8.457 -24.533 1.00 79.19 463 THR A N 1
ATOM 3671 C CA . THR A 1 463 ? 10.314 -7.120 -24.405 1.00 79.19 463 THR A CA 1
ATOM 3672 C C . THR A 1 463 ? 10.772 -6.488 -25.726 1.00 79.19 463 THR A C 1
ATOM 3674 O O . THR A 1 463 ? 11.224 -5.352 -25.719 1.00 79.19 463 THR A O 1
ATOM 3677 N N . PHE A 1 464 ? 10.651 -7.186 -26.859 1.00 82.50 464 PHE A N 1
ATOM 3678 C CA . PHE A 1 464 ? 10.972 -6.657 -28.190 1.00 82.50 464 PHE A CA 1
ATOM 3679 C C . PHE A 1 464 ? 10.035 -5.510 -28.593 1.00 82.50 464 PHE A C 1
ATOM 3681 O O . PHE A 1 464 ? 8.816 -5.707 -28.670 1.00 82.50 464 PHE A O 1
ATOM 3688 N N . GLY A 1 465 ? 10.592 -4.333 -28.889 1.00 83.31 465 GLY A N 1
ATOM 3689 C CA . GLY A 1 465 ? 9.829 -3.127 -29.218 1.00 83.31 465 GLY A CA 1
ATOM 3690 C C . GLY A 1 465 ? 8.843 -3.342 -30.374 1.00 83.31 465 GLY A C 1
ATOM 3691 O O . GLY A 1 465 ? 9.236 -3.661 -31.502 1.00 83.31 465 GLY A O 1
ATOM 3692 N N . ARG A 1 466 ? 7.538 -3.165 -30.109 1.00 88.56 466 ARG A N 1
ATOM 3693 C CA . ARG A 1 466 ? 6.469 -3.361 -31.110 1.00 88.56 466 ARG A CA 1
ATOM 3694 C C . ARG A 1 466 ? 6.161 -2.118 -31.936 1.00 88.56 466 ARG A C 1
ATOM 3696 O O . ARG A 1 466 ? 5.276 -2.174 -32.787 1.00 88.56 466 ARG A O 1
ATOM 3703 N N . VAL A 1 467 ? 6.882 -1.020 -31.736 1.00 91.06 467 VAL A N 1
ATOM 3704 C CA . VAL A 1 467 ? 6.807 0.175 -32.582 1.00 91.06 467 VAL A CA 1
ATOM 3705 C C . VAL A 1 467 ? 8.201 0.523 -33.085 1.00 91.06 467 VAL A C 1
ATOM 3707 O O . VAL A 1 467 ? 9.178 0.410 -32.349 1.00 91.06 467 VAL A O 1
ATOM 3710 N N . SER A 1 468 ? 8.305 0.953 -34.339 1.00 89.38 468 SER A N 1
ATOM 3711 C CA . SER A 1 468 ? 9.546 1.486 -34.907 1.00 89.38 468 SER A CA 1
ATOM 3712 C C . SER A 1 468 ? 9.224 2.691 -35.783 1.00 89.38 468 SER A C 1
ATOM 3714 O O . SER A 1 468 ? 8.410 2.587 -36.703 1.00 89.38 468 SER A O 1
ATOM 3716 N N . LEU A 1 469 ? 9.837 3.840 -35.488 1.00 92.06 469 LEU A N 1
ATOM 3717 C CA . LEU A 1 469 ? 9.493 5.117 -36.115 1.00 92.06 469 LEU A CA 1
ATOM 3718 C C . LEU A 1 469 ? 10.564 5.583 -37.106 1.00 92.06 469 LEU A C 1
ATOM 3720 O O . LEU A 1 469 ? 11.755 5.632 -36.800 1.00 92.06 469 LEU A O 1
ATOM 3724 N N . ARG A 1 470 ? 10.119 5.956 -38.308 1.00 91.88 470 ARG A N 1
ATOM 3725 C CA . ARG A 1 470 ? 10.920 6.565 -39.372 1.00 91.88 470 ARG A CA 1
ATOM 3726 C C . ARG A 1 470 ? 10.471 7.997 -39.584 1.00 91.88 470 ARG A C 1
ATOM 3728 O O . ARG A 1 470 ? 9.293 8.241 -39.814 1.00 91.88 470 ARG A O 1
ATOM 3735 N N . ARG A 1 471 ? 11.401 8.947 -39.588 1.00 92.62 471 ARG A N 1
ATOM 3736 C CA . ARG A 1 471 ? 11.129 10.342 -39.940 1.00 92.62 471 ARG A CA 1
ATOM 3737 C C . ARG A 1 471 ? 11.810 10.669 -41.260 1.00 92.62 471 ARG A C 1
ATOM 3739 O O . ARG A 1 471 ? 13.033 10.638 -41.340 1.00 92.62 471 ARG A O 1
ATOM 3746 N N . LEU A 1 472 ? 11.019 11.014 -42.276 1.00 91.38 472 LEU A N 1
ATOM 3747 C CA . LEU A 1 472 ? 11.483 11.220 -43.651 1.00 91.38 472 LEU A CA 1
ATOM 3748 C C . LEU A 1 472 ? 12.325 10.022 -44.130 1.00 91.38 472 LEU A C 1
ATOM 3750 O O . LEU A 1 472 ? 13.471 10.185 -44.538 1.00 91.38 472 LEU A O 1
ATOM 3754 N N . GLY A 1 473 ? 11.802 8.802 -43.979 1.00 88.88 473 GLY A N 1
ATOM 3755 C CA . GLY A 1 473 ? 12.485 7.536 -44.285 1.00 88.88 473 GLY A CA 1
ATOM 3756 C C . GLY A 1 473 ? 13.584 7.083 -43.302 1.00 88.88 473 GLY A C 1
ATOM 3757 O O . GLY A 1 473 ? 13.704 5.877 -43.073 1.00 88.88 473 GLY A O 1
ATOM 3758 N N . ARG A 1 474 ? 14.351 7.998 -42.684 1.00 90.81 474 ARG A N 1
ATOM 3759 C CA . ARG A 1 474 ? 15.412 7.666 -41.706 1.00 90.81 474 ARG A CA 1
ATOM 3760 C C . ARG A 1 474 ? 14.803 7.086 -40.425 1.00 90.81 474 ARG A C 1
ATOM 3762 O O . ARG A 1 474 ? 13.910 7.701 -39.844 1.00 90.81 474 ARG A O 1
ATOM 3769 N N . LEU A 1 475 ? 15.277 5.921 -39.979 1.00 91.19 475 LEU A N 1
ATOM 3770 C CA . LEU A 1 475 ? 14.894 5.337 -38.686 1.00 91.19 475 LEU A CA 1
ATOM 3771 C C . LEU A 1 475 ? 15.373 6.222 -37.528 1.00 91.19 475 LEU A C 1
ATOM 3773 O O . LEU A 1 475 ? 16.476 6.767 -37.575 1.00 91.19 475 LEU A O 1
ATOM 3777 N N . LEU A 1 476 ? 14.561 6.308 -36.480 1.00 90.62 476 LEU A N 1
ATOM 3778 C CA . LEU A 1 476 ? 14.943 6.828 -35.173 1.00 90.62 476 LEU A CA 1
ATOM 3779 C C . LEU A 1 476 ? 15.268 5.599 -34.286 1.00 90.62 476 LEU A C 1
ATOM 3781 O O . LEU A 1 476 ? 14.337 4.900 -33.877 1.00 90.62 476 LEU A O 1
ATOM 3785 N N . PRO A 1 477 ? 16.553 5.232 -34.087 1.00 83.06 477 PRO A N 1
ATOM 3786 C CA . PRO A 1 477 ? 16.935 3.898 -33.596 1.00 83.06 477 PRO A CA 1
ATOM 3787 C C . PRO A 1 477 ? 16.570 3.617 -32.130 1.00 83.06 477 PRO A C 1
ATOM 3789 O O . PRO A 1 477 ? 16.291 2.465 -31.787 1.00 83.06 477 PRO A O 1
ATOM 3792 N N . GLU A 1 478 ? 16.510 4.655 -31.291 1.00 79.69 478 GLU A N 1
ATOM 3793 C CA . GLU A 1 478 ? 16.239 4.535 -29.850 1.00 79.69 478 GLU A CA 1
ATOM 3794 C C . GLU A 1 478 ? 14.740 4.435 -29.524 1.00 79.69 478 GLU A C 1
ATOM 3796 O O . GLU A 1 478 ? 14.350 4.278 -28.367 1.00 79.69 478 GLU A O 1
ATOM 3801 N N . VAL A 1 479 ? 13.861 4.510 -30.530 1.00 79.94 479 VAL A N 1
ATOM 3802 C CA . VAL A 1 479 ? 12.409 4.626 -30.322 1.00 79.94 479 VAL A CA 1
ATOM 3803 C C . VAL A 1 479 ? 11.744 3.260 -30.146 1.00 79.94 479 VAL A C 1
ATOM 3805 O O . VAL A 1 479 ? 10.900 2.828 -30.932 1.00 79.94 479 VAL A O 1
ATOM 3808 N N . ARG A 1 480 ? 12.155 2.581 -29.073 1.00 74.94 480 ARG A N 1
ATOM 3809 C CA . ARG A 1 480 ? 11.732 1.247 -28.626 1.00 74.94 480 ARG A CA 1
ATOM 3810 C C . ARG A 1 480 ? 10.423 1.312 -27.827 1.00 74.94 480 ARG A C 1
ATOM 3812 O O . ARG A 1 480 ? 10.418 1.047 -26.630 1.00 74.94 480 ARG A O 1
ATOM 3819 N N . TRP A 1 481 ? 9.302 1.712 -28.435 1.00 86.56 481 TRP A N 1
ATOM 3820 C CA . TRP A 1 481 ? 8.018 1.674 -27.708 1.00 86.56 481 TRP A CA 1
ATOM 3821 C C . TRP A 1 481 ? 7.444 0.245 -27.698 1.00 86.56 481 TRP A C 1
ATOM 3823 O O . TRP A 1 481 ? 7.291 -0.380 -28.751 1.00 86.56 481 TRP A O 1
ATOM 3833 N N . ASP A 1 482 ? 7.058 -0.244 -26.517 1.00 84.81 482 ASP A N 1
ATOM 3834 C CA . ASP A 1 482 ? 6.414 -1.556 -26.324 1.00 84.81 482 ASP A CA 1
ATOM 3835 C C . ASP A 1 482 ? 5.112 -1.710 -27.122 1.00 84.81 482 ASP A C 1
ATOM 3837 O O . ASP A 1 482 ? 4.731 -2.819 -27.493 1.00 84.81 482 ASP A O 1
ATOM 3841 N N . SER A 1 483 ? 4.365 -0.618 -27.314 1.00 85.94 483 SER A N 1
ATOM 3842 C CA . SER A 1 483 ? 3.175 -0.488 -28.174 1.00 85.94 483 SER A CA 1
ATOM 3843 C C . SER A 1 483 ? 2.654 0.957 -28.137 1.00 85.94 483 SER A C 1
ATOM 3845 O O . SER A 1 483 ? 2.968 1.715 -27.223 1.00 85.94 483 SER A O 1
ATOM 3847 N N . ILE A 1 484 ? 1.808 1.327 -29.103 1.00 88.19 484 ILE A N 1
ATOM 3848 C CA . ILE A 1 484 ? 0.912 2.498 -29.008 1.00 88.19 484 ILE A CA 1
ATOM 3849 C C . ILE A 1 484 ? -0.410 2.035 -28.348 1.00 88.19 484 ILE A C 1
ATOM 3851 O O . ILE A 1 484 ? -0.821 0.902 -28.618 1.00 88.19 484 ILE A O 1
ATOM 3855 N N . PRO A 1 485 ? -1.120 2.843 -27.527 1.00 87.38 485 PRO A N 1
ATOM 3856 C CA . PRO A 1 485 ? -2.335 2.417 -26.810 1.00 87.38 485 PRO A CA 1
ATOM 3857 C C . PRO A 1 485 ? -3.433 1.770 -27.675 1.00 87.38 485 PRO A C 1
ATOM 3859 O O . PRO A 1 485 ? -4.100 0.839 -27.223 1.00 87.38 485 PRO A O 1
ATOM 3862 N N . PHE A 1 486 ? -3.574 2.193 -28.938 1.00 88.25 486 PHE A N 1
ATOM 3863 C CA . PHE A 1 486 ? -4.418 1.548 -29.957 1.00 88.25 486 PHE A CA 1
ATOM 3864 C C . PHE A 1 486 ? -4.180 0.027 -30.108 1.00 88.25 486 PHE A C 1
ATOM 3866 O O . PHE A 1 486 ? -5.120 -0.714 -30.373 1.00 88.25 486 PHE A O 1
ATOM 3873 N N . MET A 1 487 ? -2.953 -0.459 -29.890 1.00 88.31 487 MET A N 1
ATOM 3874 C CA . MET A 1 487 ? -2.579 -1.873 -30.054 1.00 88.31 487 MET A CA 1
ATOM 3875 C C . MET A 1 487 ? -2.941 -2.761 -28.852 1.00 88.31 487 MET A C 1
ATOM 3877 O O . MET A 1 487 ? -3.024 -3.977 -29.005 1.00 88.31 487 MET A O 1
ATOM 3881 N N . GLN A 1 488 ? -3.109 -2.198 -27.648 1.00 74.88 488 GLN A N 1
ATOM 3882 C CA . GLN A 1 488 ? -3.121 -2.984 -26.400 1.00 74.88 488 GLN A CA 1
ATOM 3883 C C . GLN A 1 488 ? -4.502 -3.492 -25.951 1.00 74.88 488 GLN A C 1
ATOM 3885 O O . GLN A 1 488 ? -4.592 -4.290 -25.013 1.00 74.88 488 GLN A O 1
ATOM 3890 N N . ARG A 1 489 ? -5.597 -3.020 -26.555 1.00 61.91 489 ARG A N 1
ATOM 3891 C CA . ARG A 1 489 ? -6.950 -3.253 -26.028 1.00 61.91 489 ARG A CA 1
ATOM 3892 C C . ARG A 1 489 ? -7.461 -4.665 -26.331 1.00 61.91 489 ARG A C 1
ATOM 3894 O O . ARG A 1 489 ? -7.747 -5.001 -27.472 1.00 61.91 489 ARG A O 1
ATOM 3901 N N . GLY A 1 490 ? -7.635 -5.465 -25.277 1.00 50.44 490 GLY A N 1
ATOM 3902 C CA . GLY A 1 490 ? -8.101 -6.853 -25.387 1.00 50.44 490 GLY A CA 1
ATOM 3903 C C . GLY A 1 490 ? -8.663 -7.448 -24.090 1.00 50.44 490 GLY A C 1
ATOM 3904 O O . GLY A 1 490 ? -8.574 -8.656 -23.894 1.00 50.44 490 GLY A O 1
ATOM 3905 N N . ASN A 1 491 ? -9.234 -6.632 -23.192 1.00 45.06 491 ASN A N 1
ATOM 3906 C CA . ASN A 1 491 ? -9.593 -6.983 -21.797 1.00 45.06 491 ASN A CA 1
ATOM 3907 C C . ASN A 1 491 ? -10.680 -8.079 -21.612 1.00 45.06 491 ASN A C 1
ATOM 3909 O O . ASN A 1 491 ? -11.281 -8.166 -20.540 1.00 45.06 491 ASN A O 1
ATOM 3913 N N . ARG A 1 492 ? -10.989 -8.885 -22.635 1.00 43.59 492 ARG A N 1
ATOM 3914 C CA . ARG A 1 492 ? -11.984 -9.973 -22.593 1.00 43.59 492 ARG A CA 1
ATOM 3915 C C . ARG A 1 492 ? -11.566 -11.274 -23.292 1.00 43.59 492 ARG A C 1
ATOM 3917 O O . ARG A 1 492 ? -12.289 -12.251 -23.149 1.00 43.59 492 ARG A O 1
ATOM 3924 N N . ALA A 1 493 ? -10.439 -11.318 -24.009 1.00 48.91 493 ALA A N 1
ATOM 3925 C CA . ALA A 1 493 ? -10.022 -12.505 -24.761 1.00 48.91 493 ALA A CA 1
ATOM 3926 C C . ALA A 1 493 ? -8.502 -12.715 -24.686 1.00 48.91 493 ALA A C 1
ATOM 3928 O O . ALA A 1 493 ? -7.735 -11.864 -25.141 1.00 48.91 493 ALA A O 1
ATOM 3929 N N . SER A 1 494 ? -8.070 -13.869 -24.159 1.00 61.28 494 SER A N 1
ATOM 3930 C CA . SER A 1 494 ? -6.653 -14.267 -24.115 1.00 61.28 494 SER A CA 1
ATOM 3931 C C . SER A 1 494 ? -6.037 -14.264 -25.511 1.00 61.28 494 SER A C 1
ATOM 3933 O O . SER A 1 494 ? -4.960 -13.709 -25.710 1.00 61.28 494 SER A O 1
ATOM 3935 N N . THR A 1 495 ? -6.748 -14.834 -26.481 1.00 66.12 495 THR A N 1
ATOM 3936 C CA . THR A 1 495 ? -6.295 -15.028 -27.860 1.00 66.12 495 THR A CA 1
ATOM 3937 C C . THR A 1 495 ? -6.092 -13.712 -28.607 1.00 66.12 495 THR A C 1
ATOM 3939 O O . THR A 1 495 ? -5.051 -13.537 -29.236 1.00 66.12 495 THR A O 1
ATOM 3942 N N . LEU A 1 496 ? -7.002 -12.738 -28.471 1.00 71.62 496 LEU A N 1
ATOM 3943 C CA . LEU A 1 496 ? -6.810 -11.401 -29.053 1.00 71.62 49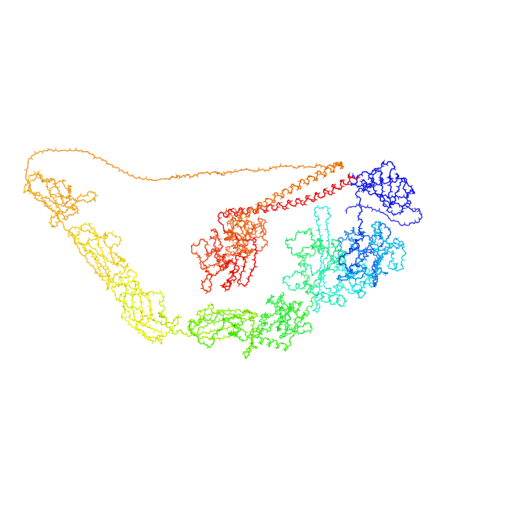6 LEU A CA 1
ATOM 3944 C C . LEU A 1 496 ? -5.636 -10.672 -28.381 1.00 71.62 496 LEU A C 1
ATOM 3946 O O . LEU A 1 496 ? -4.789 -10.112 -29.068 1.00 71.62 496 LEU A O 1
ATOM 3950 N N . GLN A 1 497 ? -5.524 -10.729 -27.048 1.00 70.44 497 GLN A N 1
ATOM 3951 C CA . GLN A 1 497 ? -4.423 -10.075 -26.332 1.00 70.44 497 GLN A CA 1
ATOM 3952 C C . GLN A 1 497 ? -3.048 -10.698 -26.658 1.00 70.44 497 GLN A C 1
ATOM 3954 O O . GLN A 1 497 ? -2.053 -9.976 -26.732 1.00 70.44 497 GLN A O 1
ATOM 3959 N N . LYS A 1 498 ? -2.986 -12.017 -26.889 1.00 72.88 498 LYS A N 1
ATOM 3960 C CA . LYS A 1 498 ? -1.809 -12.723 -27.429 1.00 72.88 498 LYS A CA 1
ATOM 3961 C C . LYS A 1 498 ? -1.514 -12.281 -28.864 1.00 72.88 498 LYS A C 1
ATOM 3963 O O . LYS A 1 498 ? -0.397 -11.865 -29.151 1.00 72.88 498 LYS A O 1
ATOM 3968 N N . SER A 1 499 ? -2.524 -12.287 -29.730 1.00 80.00 499 SER A N 1
ATOM 3969 C CA . SER A 1 499 ? -2.397 -11.942 -31.151 1.00 80.00 499 SER A CA 1
ATOM 3970 C C . SER A 1 499 ? -1.964 -10.490 -31.371 1.00 80.00 499 SER A C 1
ATOM 3972 O O . SER A 1 499 ? -1.107 -10.234 -32.208 1.00 80.00 499 SER A O 1
ATOM 3974 N N . CYS A 1 500 ? -2.423 -9.536 -30.555 1.00 83.19 500 CYS A N 1
ATOM 3975 C CA . CYS A 1 500 ? -1.911 -8.162 -30.588 1.00 83.19 500 CYS A CA 1
ATOM 3976 C C . CYS A 1 500 ? -0.410 -8.066 -30.245 1.00 83.19 500 CYS A C 1
ATOM 3978 O O . CYS A 1 500 ? 0.263 -7.159 -30.728 1.00 83.19 500 CYS A O 1
ATOM 3980 N N . ARG A 1 501 ? 0.157 -9.008 -29.470 1.00 82.81 501 ARG A N 1
ATOM 3981 C CA . ARG A 1 501 ? 1.616 -9.096 -29.245 1.00 82.81 501 ARG A CA 1
ATOM 3982 C C . ARG A 1 501 ? 2.367 -9.708 -30.431 1.00 82.81 501 ARG A C 1
ATOM 3984 O O . ARG A 1 501 ? 3.585 -9.555 -30.496 1.00 82.81 501 ARG A O 1
ATOM 3991 N N . ARG A 1 502 ? 1.682 -10.348 -31.382 1.00 87.06 502 ARG A N 1
ATOM 3992 C CA . ARG A 1 502 ? 2.250 -10.780 -32.673 1.00 87.06 502 ARG A CA 1
ATOM 3993 C C . ARG A 1 502 ? 2.266 -9.651 -33.710 1.00 87.06 502 ARG A C 1
ATOM 3995 O O . ARG A 1 502 ? 2.757 -9.855 -34.811 1.00 87.06 502 ARG A O 1
ATOM 4002 N N . VAL A 1 503 ? 1.794 -8.447 -33.370 1.00 89.94 503 VAL A N 1
ATOM 4003 C CA . VAL A 1 503 ? 1.817 -7.277 -34.262 1.00 89.94 503 VAL A CA 1
ATOM 4004 C C . VAL A 1 503 ? 3.015 -6.367 -33.966 1.00 89.94 503 VAL A C 1
ATOM 4006 O O . VAL A 1 503 ? 3.234 -5.984 -32.816 1.00 89.94 503 VAL A O 1
ATOM 4009 N N . LYS A 1 504 ? 3.746 -5.945 -35.008 1.00 89.81 504 LYS A N 1
ATOM 4010 C CA . LYS A 1 504 ? 4.673 -4.795 -34.962 1.00 89.81 504 LYS A CA 1
ATOM 4011 C C . LYS A 1 504 ? 4.148 -3.664 -35.848 1.00 89.81 504 LYS A C 1
ATOM 4013 O O . LYS A 1 504 ? 3.660 -3.908 -36.951 1.00 89.81 504 LYS A O 1
ATOM 4018 N N . CYS A 1 505 ? 4.232 -2.432 -35.356 1.00 91.06 505 CYS A N 1
ATOM 4019 C CA . CYS A 1 505 ? 3.809 -1.218 -36.041 1.00 91.06 505 CYS A CA 1
ATOM 4020 C C . CYS A 1 505 ? 5.026 -0.423 -36.530 1.00 91.06 505 CYS A C 1
ATOM 4022 O O . CYS A 1 505 ? 5.832 0.069 -35.740 1.00 91.06 505 CYS A O 1
ATOM 4024 N N . PHE A 1 506 ? 5.145 -0.271 -37.843 1.00 89.38 506 PHE A N 1
ATOM 4025 C CA . PHE A 1 506 ? 6.087 0.645 -38.472 1.00 89.38 506 PHE A CA 1
ATOM 4026 C C . PHE A 1 506 ? 5.382 1.974 -38.715 1.00 89.38 506 PHE A C 1
ATOM 4028 O O . PHE A 1 506 ? 4.317 2.003 -39.336 1.00 89.38 506 PHE A O 1
ATOM 4035 N N . VAL A 1 507 ? 5.964 3.066 -38.224 1.00 93.19 507 VAL A N 1
ATOM 4036 C CA . VAL A 1 507 ? 5.367 4.399 -38.331 1.00 93.19 507 VAL A CA 1
ATOM 4037 C C . VAL A 1 507 ? 6.265 5.304 -39.160 1.00 93.19 507 VAL A C 1
ATOM 4039 O O . VAL A 1 507 ? 7.373 5.625 -38.739 1.00 93.19 507 VAL A O 1
ATOM 4042 N N . ASP A 1 508 ? 5.790 5.736 -40.322 1.00 93.00 508 ASP A N 1
ATOM 4043 C CA . ASP A 1 508 ? 6.484 6.722 -41.151 1.00 93.00 508 ASP A CA 1
ATOM 4044 C C . ASP A 1 508 ? 5.946 8.120 -40.846 1.00 93.00 508 ASP A C 1
ATOM 4046 O O . ASP A 1 508 ? 4.733 8.298 -40.751 1.00 93.00 508 ASP A O 1
ATOM 4050 N N . LEU A 1 509 ? 6.830 9.108 -40.727 1.00 95.06 509 LEU A N 1
ATOM 4051 C CA . LEU A 1 509 ? 6.525 10.482 -40.327 1.00 95.06 509 LEU A CA 1
ATOM 4052 C C . LEU A 1 509 ? 7.110 11.492 -41.316 1.00 95.06 509 LEU A C 1
ATOM 4054 O O . LEU A 1 509 ? 8.243 11.335 -41.782 1.00 95.06 509 LEU A O 1
ATOM 4058 N N . ASP A 1 510 ? 6.369 12.563 -41.586 1.00 93.88 510 ASP A N 1
ATOM 4059 C CA . ASP A 1 510 ? 6.841 13.690 -42.391 1.00 93.88 510 ASP A CA 1
ATOM 4060 C C . ASP A 1 510 ? 7.669 14.715 -41.581 1.00 93.88 510 ASP A C 1
ATOM 4062 O O . ASP A 1 510 ? 8.051 14.496 -40.426 1.00 93.88 510 ASP A O 1
ATOM 4066 N N . ALA A 1 511 ? 7.993 15.862 -42.188 1.00 90.44 511 ALA A N 1
ATOM 4067 C CA . ALA A 1 511 ? 8.796 16.887 -41.530 1.00 90.44 511 ALA A CA 1
ATOM 4068 C C . ALA A 1 511 ? 8.062 17.680 -40.433 1.00 90.44 511 ALA A C 1
ATOM 4070 O O . ALA A 1 511 ? 8.734 18.439 -39.728 1.00 90.44 511 ALA A O 1
ATOM 4071 N N . GLY A 1 512 ? 6.740 17.542 -40.271 1.00 89.62 512 GLY A N 1
ATOM 4072 C CA . GLY A 1 512 ? 5.975 18.232 -39.226 1.00 89.62 512 GLY A CA 1
ATOM 4073 C C . GLY A 1 512 ? 6.377 17.769 -37.822 1.00 89.62 512 GLY A C 1
ATOM 4074 O O . GLY A 1 512 ? 6.522 18.577 -36.900 1.00 89.62 512 GLY A O 1
ATOM 4075 N N . PHE A 1 513 ? 6.707 16.483 -37.695 1.00 91.75 513 PHE A N 1
ATOM 4076 C CA . PHE A 1 513 ? 7.354 15.924 -36.513 1.00 91.75 513 PHE A CA 1
ATOM 4077 C C . PHE A 1 513 ? 8.779 16.481 -36.349 1.00 91.75 513 PHE A C 1
ATOM 4079 O O . PHE A 1 513 ? 9.565 16.554 -37.303 1.00 91.75 513 PHE A O 1
ATOM 4086 N N . SER A 1 514 ? 9.136 16.868 -35.123 1.00 88.69 514 SER A N 1
ATOM 4087 C CA . SER A 1 514 ? 10.494 17.299 -34.758 1.00 88.69 514 SER A CA 1
ATOM 4088 C C . SER A 1 514 ? 11.244 16.141 -34.091 1.00 88.69 514 SER A C 1
ATOM 4090 O O . SER A 1 514 ? 10.682 15.546 -33.173 1.00 88.69 514 SER A O 1
ATOM 4092 N N . PRO A 1 515 ? 12.489 15.832 -34.492 1.00 88.50 515 PRO A N 1
ATOM 4093 C CA . PRO A 1 515 ? 13.340 14.869 -33.798 1.00 88.50 515 PRO A CA 1
ATOM 4094 C C . PRO A 1 515 ? 14.115 15.535 -32.644 1.00 88.50 515 PRO A C 1
ATOM 4096 O O . PRO A 1 515 ? 14.114 16.764 -32.521 1.00 88.50 515 PRO A O 1
ATOM 4099 N N . THR A 1 516 ? 14.818 14.739 -31.838 1.00 86.44 516 THR A N 1
ATOM 4100 C CA . THR A 1 516 ? 15.893 15.207 -30.948 1.00 86.44 516 THR A CA 1
ATOM 4101 C C . THR A 1 516 ? 17.061 15.822 -31.748 1.00 86.44 516 THR A C 1
ATOM 4103 O O . THR A 1 516 ? 17.189 15.545 -32.945 1.00 86.44 516 THR A O 1
ATOM 4106 N N . PRO A 1 517 ? 17.939 16.634 -31.119 1.00 79.38 517 PRO A N 1
ATOM 4107 C CA . PRO A 1 517 ? 19.185 17.133 -31.718 1.00 79.38 517 PRO A CA 1
ATOM 4108 C C . PRO A 1 517 ? 20.016 16.072 -32.457 1.00 79.38 517 PRO A C 1
ATOM 4110 O O . PRO A 1 517 ? 20.398 16.289 -33.605 1.00 79.38 517 PRO A O 1
ATOM 4113 N N . SER A 1 518 ? 20.221 14.911 -31.825 1.00 77.06 518 SER A N 1
ATOM 4114 C CA . SER A 1 518 ? 20.951 13.738 -32.335 1.00 77.06 518 SER A CA 1
ATOM 4115 C C . SER A 1 518 ? 20.110 12.808 -33.231 1.00 77.06 518 SER A C 1
ATOM 4117 O O . SER A 1 518 ? 20.611 11.804 -33.733 1.00 77.06 518 SER A O 1
ATOM 4119 N N . LYS A 1 519 ? 18.832 13.144 -33.468 1.00 86.44 519 LYS A N 1
ATOM 4120 C CA . LYS A 1 519 ? 17.882 12.414 -34.333 1.00 86.44 519 LYS A CA 1
ATOM 4121 C C . LYS A 1 519 ? 17.733 10.926 -33.977 1.00 86.44 519 LYS A C 1
ATOM 4123 O O . LYS A 1 519 ? 17.626 10.068 -34.853 1.00 86.44 519 LYS A O 1
ATOM 4128 N N . THR A 1 520 ? 17.710 10.656 -32.677 1.00 86.06 520 THR A N 1
ATOM 4129 C CA . THR A 1 520 ? 17.572 9.335 -32.046 1.00 86.06 520 THR A CA 1
ATOM 4130 C C . THR A 1 520 ? 16.138 9.010 -31.622 1.00 86.06 520 THR A C 1
ATOM 4132 O O . THR A 1 520 ? 15.719 7.869 -31.787 1.00 86.06 520 THR A O 1
ATOM 4135 N N . ASP A 1 521 ? 15.381 10.011 -31.152 1.00 88.31 521 ASP A N 1
ATOM 4136 C CA . ASP A 1 521 ? 13.941 9.956 -30.826 1.00 88.31 521 ASP A CA 1
ATOM 4137 C C . ASP A 1 521 ? 13.225 11.204 -31.386 1.00 88.31 521 ASP A C 1
ATOM 4139 O O . ASP A 1 521 ? 13.830 12.101 -31.986 1.00 88.31 521 ASP A O 1
ATOM 4143 N N . LEU A 1 522 ? 11.910 11.264 -31.221 1.00 89.44 522 LEU A N 1
ATOM 4144 C CA . LEU A 1 522 ? 11.096 12.457 -31.380 1.00 89.44 522 LEU A CA 1
ATOM 4145 C C . LEU A 1 522 ? 11.314 13.442 -30.224 1.00 89.44 522 LEU A C 1
ATOM 4147 O O . LEU A 1 522 ? 11.485 13.061 -29.070 1.00 89.44 522 LEU A O 1
ATOM 4151 N N . ALA A 1 523 ? 11.233 14.739 -30.519 1.00 87.00 523 ALA A N 1
ATOM 4152 C CA . ALA A 1 523 ? 11.232 15.774 -29.494 1.00 87.00 523 ALA A CA 1
ATOM 4153 C C . ALA A 1 523 ? 9.971 15.642 -28.623 1.00 87.00 523 ALA A C 1
ATOM 4155 O O . ALA A 1 523 ? 8.851 15.793 -29.121 1.00 87.00 523 ALA A O 1
ATOM 4156 N N . SER A 1 524 ? 10.168 15.399 -27.326 1.00 80.81 524 SER A N 1
ATOM 4157 C CA . SER A 1 524 ? 9.109 15.135 -26.340 1.00 80.81 524 SER A CA 1
ATOM 4158 C C . SER A 1 524 ? 8.102 16.278 -26.178 1.00 80.81 524 SER A C 1
ATOM 4160 O O . SER A 1 524 ? 6.936 16.025 -25.904 1.00 80.81 524 SER A O 1
ATOM 4162 N N . GLN A 1 525 ? 8.526 17.527 -26.398 1.00 78.06 525 GLN A N 1
ATOM 4163 C CA . GLN A 1 525 ? 7.677 18.724 -26.315 1.00 78.06 525 GLN A CA 1
ATOM 4164 C C . GLN A 1 525 ? 6.988 19.110 -27.642 1.00 78.06 525 GLN A C 1
ATOM 4166 O O . GLN A 1 525 ? 6.392 20.182 -27.728 1.00 78.06 525 GLN A O 1
ATOM 4171 N N . ASN A 1 526 ? 7.072 18.298 -28.705 1.00 83.38 526 ASN A N 1
ATOM 4172 C CA . ASN A 1 526 ? 6.297 18.546 -29.928 1.00 83.38 526 ASN A CA 1
ATOM 4173 C C . ASN A 1 526 ? 4.872 17.961 -29.762 1.00 83.38 526 ASN A C 1
ATOM 4175 O O . ASN A 1 526 ? 4.761 16.746 -29.579 1.00 83.38 526 ASN A O 1
ATOM 4179 N N . PRO A 1 527 ? 3.790 18.764 -29.877 1.00 86.62 527 PRO A N 1
ATOM 4180 C CA . PRO A 1 527 ? 2.417 18.286 -29.677 1.00 86.62 527 PRO A CA 1
ATOM 4181 C C . PRO A 1 527 ? 2.018 17.108 -30.576 1.00 86.62 527 PRO A C 1
ATOM 4183 O O . PRO A 1 527 ? 1.304 16.212 -30.142 1.00 86.62 527 PRO A O 1
ATOM 4186 N N . PHE A 1 528 ? 2.528 17.044 -31.811 1.00 91.12 528 PHE A N 1
ATOM 4187 C CA . PHE A 1 528 ? 2.267 15.917 -32.710 1.00 91.12 528 PHE A CA 1
ATOM 4188 C C . PHE 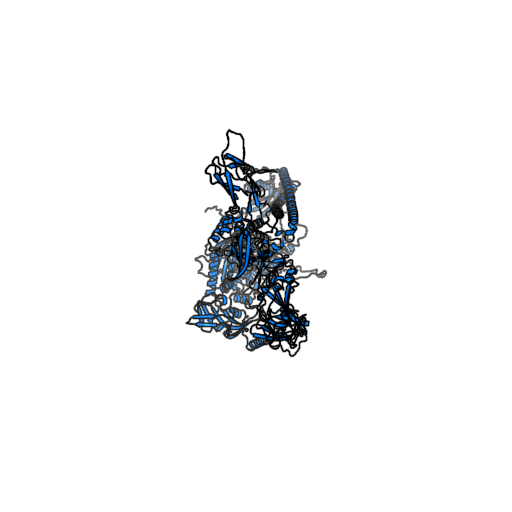A 1 528 ? 2.921 14.622 -32.210 1.00 91.12 528 PHE A C 1
ATOM 4190 O O . PHE A 1 528 ? 2.327 13.553 -32.323 1.00 91.12 528 PHE A O 1
ATOM 4197 N N . SER A 1 529 ? 4.116 14.706 -31.611 1.00 90.50 529 SER A N 1
ATOM 4198 C CA . SER A 1 529 ? 4.794 13.555 -30.995 1.00 90.50 529 SER A CA 1
ATOM 4199 C C . SER A 1 529 ? 4.012 13.005 -29.799 1.00 90.50 529 SER A C 1
ATOM 4201 O O . SER A 1 529 ? 3.927 11.787 -29.641 1.00 90.50 529 SER A O 1
ATOM 4203 N N . VAL A 1 530 ? 3.421 13.888 -28.982 1.00 88.06 530 VAL A N 1
ATOM 4204 C CA . VAL A 1 530 ? 2.565 13.516 -27.841 1.00 88.06 530 VAL A CA 1
ATOM 4205 C C . VAL A 1 530 ? 1.271 12.868 -28.339 1.00 88.06 530 VAL A C 1
ATOM 4207 O O . VAL A 1 530 ? 0.986 11.725 -27.983 1.00 88.06 530 VAL A O 1
ATOM 4210 N N . ALA A 1 531 ? 0.552 13.533 -29.248 1.00 89.38 531 ALA A N 1
ATOM 4211 C CA . ALA A 1 531 ? -0.693 13.036 -29.836 1.00 89.38 531 ALA A CA 1
ATOM 4212 C C . ALA A 1 531 ? -0.531 11.676 -30.549 1.00 89.38 531 ALA A C 1
ATOM 4214 O O . ALA A 1 531 ? -1.430 10.836 -30.508 1.00 89.38 531 ALA A O 1
ATOM 4215 N N . LEU A 1 532 ? 0.627 11.427 -31.175 1.00 91.88 532 LEU A N 1
ATOM 4216 C CA . LEU A 1 532 ? 0.968 10.134 -31.772 1.00 91.88 532 LEU A CA 1
ATOM 4217 C C . LEU A 1 532 ? 1.260 9.054 -30.716 1.00 91.88 532 LEU A C 1
ATOM 4219 O O . LEU A 1 532 ? 0.776 7.931 -30.852 1.00 91.88 532 LEU A O 1
ATOM 4223 N N . ARG A 1 533 ? 2.032 9.373 -29.665 1.00 88.94 533 ARG A N 1
ATOM 4224 C CA . ARG A 1 533 ? 2.368 8.421 -28.588 1.00 88.94 533 ARG A CA 1
ATOM 4225 C C . ARG A 1 533 ? 1.123 8.027 -27.777 1.00 88.94 533 ARG A C 1
ATOM 4227 O O . ARG A 1 533 ? 0.973 6.859 -27.430 1.00 88.94 533 ARG A O 1
ATOM 4234 N N . ASN A 1 534 ? 0.196 8.965 -27.575 1.00 87.62 534 ASN A N 1
ATOM 4235 C CA . ASN A 1 534 ? -1.075 8.761 -26.870 1.00 87.62 534 ASN A CA 1
ATOM 4236 C C . ASN A 1 534 ? -2.221 8.251 -27.775 1.00 87.62 534 ASN A C 1
ATOM 4238 O O . ASN A 1 534 ? -3.362 8.136 -27.317 1.00 87.62 534 ASN A O 1
ATOM 4242 N N . PHE A 1 535 ? -1.965 7.925 -29.050 1.00 89.06 535 PHE A N 1
ATOM 4243 C CA . PHE A 1 535 ? -3.021 7.548 -29.995 1.00 89.06 535 PHE A CA 1
ATOM 4244 C C . PHE A 1 535 ? -3.787 6.291 -29.538 1.00 89.06 535 PHE A C 1
ATOM 4246 O O . PHE A 1 535 ? -3.255 5.181 -29.463 1.00 89.06 535 PHE A O 1
ATOM 4253 N N . GLY A 1 536 ? -5.076 6.464 -29.242 1.00 82.38 536 GLY A N 1
ATOM 4254 C CA . GLY A 1 536 ? -5.945 5.405 -28.727 1.00 82.38 536 GLY A CA 1
ATOM 4255 C C . GLY A 1 536 ? -5.980 5.257 -27.203 1.00 82.38 536 GLY A C 1
ATOM 4256 O O . GLY A 1 536 ? -6.620 4.326 -26.704 1.00 82.38 536 GLY A O 1
ATOM 4257 N N . SER A 1 537 ? -5.369 6.166 -26.441 1.00 77.56 537 SER A N 1
ATOM 4258 C CA . SER A 1 537 ? -5.685 6.319 -25.017 1.00 77.56 537 SER A CA 1
ATOM 4259 C C . SER A 1 537 ? -7.176 6.626 -24.835 1.00 77.56 537 SER A C 1
ATOM 4261 O O . SER A 1 537 ? -7.780 7.348 -25.627 1.00 77.56 537 SER A O 1
ATOM 4263 N N . LYS A 1 538 ? -7.800 6.076 -23.786 1.00 60.19 538 LYS A N 1
ATOM 4264 C CA . LYS A 1 538 ? -9.086 6.602 -23.303 1.00 60.19 538 LYS A CA 1
ATOM 4265 C C . LYS A 1 538 ? -8.769 7.871 -22.528 1.00 60.19 538 LYS A C 1
ATOM 4267 O O . LYS A 1 538 ? -8.083 7.787 -21.516 1.00 60.19 538 LYS A O 1
ATOM 4272 N N . SER A 1 539 ? -9.240 9.011 -23.021 1.00 47.53 539 SER A N 1
ATOM 4273 C CA . SER A 1 539 ? -8.999 10.323 -22.424 1.00 47.53 539 SER A CA 1
ATOM 4274 C C . SER A 1 539 ? -9.491 10.370 -20.976 1.00 47.53 539 SER A C 1
ATOM 4276 O O . SER A 1 539 ? -10.688 10.510 -20.720 1.00 47.53 539 SER A O 1
ATOM 4278 N N . THR A 1 540 ? -8.569 10.273 -20.021 1.00 39.53 540 THR A N 1
ATOM 4279 C CA . THR A 1 540 ? -8.799 10.746 -18.656 1.00 39.53 540 THR A CA 1
ATOM 4280 C C . THR A 1 540 ? -8.953 12.261 -18.701 1.00 39.53 540 THR A C 1
ATOM 4282 O O . THR A 1 540 ? -8.127 12.943 -19.300 1.00 39.53 540 THR A O 1
ATOM 4285 N N . GLU A 1 541 ? -9.985 12.807 -18.059 1.00 40.66 541 GLU A N 1
ATOM 4286 C CA . GLU A 1 541 ? -10.501 14.170 -18.305 1.00 40.66 541 GLU A CA 1
ATOM 4287 C C . GLU A 1 541 ? -9.565 15.334 -17.899 1.00 40.66 541 GLU A C 1
ATOM 4289 O O . GLU A 1 541 ? -9.966 16.499 -17.943 1.00 40.66 541 GLU A O 1
ATOM 4294 N N . LYS A 1 542 ? -8.324 15.026 -17.502 1.00 40.94 542 LYS A N 1
ATOM 4295 C CA . LYS A 1 542 ? -7.293 15.966 -17.043 1.00 40.94 542 LYS A CA 1
ATOM 4296 C C . LYS A 1 542 ? -6.308 16.411 -18.134 1.00 40.94 542 LYS A C 1
ATOM 4298 O O . LYS A 1 542 ? -5.593 17.380 -17.908 1.00 40.94 542 LYS A O 1
ATOM 4303 N N . GLU A 1 543 ? -6.285 15.766 -19.301 1.00 42.88 543 GLU A N 1
ATOM 4304 C CA . GLU A 1 543 ? -5.487 16.211 -20.457 1.00 42.88 543 GLU A CA 1
ATOM 4305 C C . GLU A 1 543 ? -6.384 17.014 -21.420 1.00 42.88 543 GLU A C 1
ATOM 4307 O O . GLU A 1 543 ? -7.209 16.450 -22.137 1.00 42.88 543 GLU A O 1
ATOM 4312 N N . LYS A 1 544 ? -6.276 18.353 -21.378 1.00 40.69 544 LYS A N 1
ATOM 4313 C CA . LYS A 1 544 ? -7.062 19.302 -22.204 1.00 40.69 544 LYS A CA 1
ATOM 4314 C C . LYS A 1 544 ? -6.225 20.415 -22.868 1.00 40.69 544 LYS A C 1
ATOM 4316 O O . LYS A 1 544 ? -6.792 21.406 -23.312 1.00 40.69 544 LYS A O 1
ATOM 4321 N N . ASP A 1 545 ? -4.904 20.241 -22.955 1.00 44.19 545 ASP A N 1
ATOM 4322 C CA . ASP A 1 545 ? -3.974 21.192 -23.605 1.00 44.19 545 ASP A CA 1
ATOM 4323 C C . ASP A 1 545 ? -3.671 20.852 -25.087 1.00 44.19 545 ASP A C 1
ATOM 4325 O O . ASP A 1 545 ? -2.914 21.562 -25.752 1.00 44.19 545 ASP A O 1
ATOM 4329 N N . ASP A 1 546 ? -4.267 19.786 -25.636 1.00 54.12 546 ASP A N 1
ATOM 4330 C CA . ASP A 1 546 ? -4.057 19.367 -27.027 1.00 54.12 546 ASP A CA 1
ATOM 4331 C C . ASP A 1 546 ? -4.852 20.233 -28.029 1.00 54.12 546 ASP A C 1
ATOM 4333 O O . ASP A 1 546 ? -5.921 19.854 -28.508 1.00 54.12 546 ASP A O 1
ATOM 4337 N N . ASP A 1 547 ? -4.265 21.359 -28.455 1.00 69.56 547 ASP A N 1
ATOM 4338 C CA . ASP A 1 547 ? -4.682 22.187 -29.616 1.00 69.56 547 ASP A CA 1
ATOM 4339 C C . ASP A 1 547 ? -4.600 21.430 -30.983 1.00 69.56 547 ASP A C 1
ATOM 4341 O O . ASP A 1 547 ? -4.644 22.036 -32.062 1.00 69.56 547 ASP A O 1
ATOM 4345 N N . VAL A 1 548 ? -4.422 20.100 -30.963 1.00 82.25 548 VAL A N 1
ATOM 4346 C CA . VAL A 1 548 ? -4.115 19.227 -32.109 1.00 82.25 548 VAL A CA 1
ATOM 4347 C C . VAL A 1 548 ? -5.357 18.459 -32.566 1.00 82.25 548 VAL A C 1
ATOM 4349 O O . VAL A 1 548 ? -5.767 17.472 -31.961 1.00 82.25 548 VAL A O 1
ATOM 4352 N N . ASN A 1 549 ? -5.914 18.851 -33.710 1.00 86.50 549 ASN A N 1
ATOM 4353 C CA . ASN A 1 549 ? -6.932 18.067 -34.407 1.00 86.50 549 ASN A CA 1
ATOM 4354 C C . ASN A 1 549 ? -6.290 16.854 -35.115 1.00 86.50 549 ASN A C 1
ATOM 4356 O O . ASN A 1 549 ? -5.201 16.974 -35.681 1.00 86.50 549 ASN A O 1
ATOM 4360 N N . ILE A 1 550 ? -6.971 15.704 -35.107 1.00 89.56 550 ILE A N 1
ATOM 4361 C CA . ILE A 1 550 ? -6.492 14.418 -35.636 1.00 89.56 550 ILE A CA 1
ATOM 4362 C C . ILE A 1 550 ? -7.508 13.877 -36.651 1.00 89.56 550 ILE A C 1
ATOM 4364 O O . ILE A 1 550 ? -8.625 13.517 -36.283 1.00 89.56 550 ILE A O 1
ATOM 4368 N N . VAL A 1 551 ? -7.114 13.759 -37.924 1.00 90.62 551 VAL A N 1
ATOM 4369 C CA . VAL A 1 551 ? -7.963 13.208 -38.996 1.00 90.62 551 VAL A CA 1
ATOM 4370 C C . VAL A 1 551 ? -7.350 11.929 -39.565 1.00 90.62 551 VAL A C 1
ATOM 4372 O O . VAL A 1 551 ? -6.310 11.949 -40.231 1.00 90.62 551 VAL A O 1
ATOM 4375 N N . ILE A 1 552 ? -8.015 10.804 -39.308 1.00 92.25 552 ILE A N 1
ATOM 4376 C CA . ILE A 1 552 ? -7.598 9.465 -39.739 1.00 92.25 552 ILE A CA 1
ATOM 4377 C C . ILE A 1 552 ? -8.133 9.188 -41.147 1.00 92.25 552 ILE A C 1
ATOM 4379 O O . ILE A 1 552 ? -9.319 9.373 -41.408 1.00 92.25 552 ILE A O 1
ATOM 4383 N N . HIS A 1 553 ? -7.272 8.687 -42.031 1.00 89.19 553 HIS A N 1
ATOM 4384 C CA . HIS A 1 553 ? -7.612 8.288 -43.394 1.00 89.19 553 HIS A CA 1
ATOM 4385 C C . HIS A 1 553 ? -7.170 6.846 -43.674 1.00 89.19 553 HIS A C 1
ATOM 4387 O O . HIS A 1 553 ? -6.031 6.469 -43.397 1.00 89.19 553 HIS A O 1
ATOM 4393 N N . ARG A 1 554 ? -8.038 6.045 -44.291 1.00 86.81 554 ARG A N 1
ATOM 4394 C CA . ARG A 1 554 ? -7.744 4.689 -44.777 1.00 86.81 554 ARG A CA 1
ATOM 4395 C C . ARG A 1 554 ? -8.364 4.527 -46.165 1.00 86.81 554 ARG A C 1
ATOM 4397 O O . ARG A 1 554 ? -9.486 4.975 -46.378 1.00 86.81 554 ARG A O 1
ATOM 4404 N N . GLU A 1 555 ? -7.630 3.936 -47.114 1.00 77.81 555 GLU A N 1
ATOM 4405 C CA . GLU A 1 555 ? -8.098 3.740 -48.506 1.00 77.81 555 GLU A CA 1
ATOM 4406 C C . GLU A 1 555 ? -8.640 5.052 -49.134 1.00 77.81 555 GLU A C 1
ATOM 4408 O O . GLU A 1 555 ? -9.706 5.096 -49.746 1.00 77.81 555 GLU A O 1
ATOM 4413 N N . GLY A 1 556 ? -7.940 6.169 -48.882 1.00 75.75 556 GLY A N 1
ATOM 4414 C CA . GLY A 1 556 ? -8.312 7.523 -49.323 1.00 75.75 556 GLY A CA 1
ATOM 4415 C C . GLY A 1 556 ? -9.497 8.177 -48.591 1.00 75.75 556 GLY A C 1
ATOM 4416 O O . GLY A 1 556 ? -9.724 9.373 -48.757 1.00 75.75 556 GLY A O 1
ATOM 4417 N N . LYS A 1 557 ? -10.240 7.437 -47.761 1.00 83.62 557 LYS A N 1
ATOM 4418 C CA . LYS A 1 557 ? -11.462 7.895 -47.075 1.00 83.62 557 LYS A CA 1
ATOM 4419 C C . LYS A 1 557 ? -11.174 8.232 -45.613 1.00 83.62 557 LYS A C 1
ATOM 4421 O O . LYS A 1 557 ? -10.355 7.573 -44.976 1.00 83.62 557 LYS A O 1
ATOM 4426 N N . SER A 1 558 ? -11.857 9.237 -45.064 1.00 85.62 558 SER A N 1
ATOM 4427 C CA . SER A 1 558 ? -11.796 9.524 -43.623 1.00 85.62 558 SER A CA 1
ATOM 4428 C C . SER A 1 558 ? -12.581 8.471 -42.833 1.00 85.62 558 SER A C 1
ATOM 4430 O O . SER A 1 558 ? -13.650 8.043 -43.274 1.00 85.62 558 SER A O 1
ATOM 4432 N N . VAL A 1 559 ? -12.047 8.028 -41.693 1.00 87.19 559 VAL A N 1
ATOM 4433 C CA . VAL A 1 559 ? -12.596 6.923 -40.885 1.00 87.19 559 VAL A CA 1
ATOM 4434 C C . VAL A 1 559 ? -12.640 7.313 -39.407 1.00 87.19 559 VAL A C 1
ATOM 4436 O O . VAL A 1 559 ? -11.697 7.903 -38.883 1.00 87.19 559 VAL A O 1
ATOM 4439 N N . SER A 1 560 ? -13.733 6.978 -38.715 1.00 86.56 560 SER A N 1
ATOM 4440 C CA . SER A 1 560 ? -13.862 7.215 -37.273 1.00 86.56 560 SER A CA 1
ATOM 4441 C C . SER A 1 560 ? -12.976 6.257 -36.468 1.00 86.56 560 SER A C 1
ATOM 4443 O O . SER A 1 560 ? -12.767 5.107 -36.853 1.00 86.56 560 SER A O 1
ATOM 4445 N N . TYR A 1 561 ? -12.482 6.711 -35.312 1.00 86.31 561 TYR A N 1
ATOM 4446 C CA . TYR A 1 561 ? -11.605 5.902 -34.458 1.00 86.31 561 TYR A CA 1
ATOM 4447 C C . TYR A 1 561 ? -12.225 4.541 -34.076 1.00 86.31 561 TYR A C 1
ATOM 4449 O O . TYR A 1 561 ? -11.528 3.532 -34.098 1.00 86.31 561 TYR A O 1
ATOM 4457 N N . ALA A 1 562 ? -13.533 4.493 -33.797 1.00 84.19 562 ALA A N 1
ATOM 4458 C CA . ALA A 1 562 ? -14.228 3.255 -33.431 1.00 84.19 562 ALA A CA 1
ATOM 4459 C C . ALA A 1 562 ? -14.244 2.216 -34.570 1.00 84.19 562 ALA A C 1
ATOM 4461 O O . ALA A 1 562 ? -13.895 1.064 -34.338 1.00 84.19 562 ALA A O 1
ATOM 4462 N N . HIS A 1 563 ? -14.555 2.632 -35.805 1.00 87.38 563 HIS A N 1
ATOM 4463 C CA . HIS A 1 563 ? -14.544 1.745 -36.984 1.00 87.38 563 HIS A CA 1
ATOM 4464 C C . HIS A 1 563 ? -13.128 1.274 -37.351 1.00 87.38 563 HIS A C 1
ATOM 4466 O O . HIS A 1 563 ? -12.932 0.221 -37.953 1.00 87.38 563 HIS A O 1
ATOM 4472 N N . LEU A 1 564 ? -12.110 2.059 -36.984 1.00 88.88 564 LEU A N 1
ATOM 4473 C CA . LEU A 1 564 ? -10.708 1.673 -37.126 1.00 88.88 564 LEU A CA 1
ATOM 4474 C C . LEU A 1 564 ? -10.275 0.650 -36.061 1.00 88.88 564 LEU A C 1
ATOM 4476 O O . LEU A 1 564 ? -9.545 -0.282 -36.387 1.00 88.88 564 LEU A O 1
ATOM 4480 N N . GLU A 1 565 ? -10.712 0.830 -34.810 1.00 86.88 565 GLU A N 1
ATOM 4481 C CA . GLU A 1 565 ? -10.466 -0.091 -33.690 1.00 86.88 565 GLU A CA 1
ATOM 4482 C C . GLU A 1 565 ? -11.137 -1.453 -33.940 1.00 86.88 565 GLU A C 1
ATOM 4484 O O . GLU A 1 565 ? -10.495 -2.486 -33.759 1.00 86.88 565 GLU A O 1
ATOM 4489 N N . GLU A 1 566 ? -12.377 -1.451 -34.436 1.00 86.31 566 GLU A N 1
ATOM 4490 C CA . GLU A 1 566 ? -13.129 -2.637 -34.866 1.00 86.31 566 GLU A CA 1
ATOM 4491 C C . GLU A 1 566 ? -12.394 -3.393 -35.984 1.00 86.31 566 GLU A C 1
ATOM 4493 O O . GLU A 1 566 ? -11.936 -4.516 -35.768 1.00 86.31 566 GLU A O 1
ATOM 4498 N N . LYS A 1 567 ? -12.141 -2.740 -37.129 1.00 89.88 567 LYS A N 1
ATOM 4499 C CA . LYS A 1 567 ? -11.430 -3.364 -38.259 1.00 89.88 567 LYS A CA 1
ATOM 4500 C C . LYS A 1 567 ? -10.019 -3.846 -37.924 1.00 89.88 567 LYS A C 1
ATOM 4502 O O . LYS A 1 567 ? -9.519 -4.764 -38.572 1.00 89.88 567 LYS A O 1
ATOM 4507 N N . TYR A 1 568 ? -9.340 -3.217 -36.964 1.00 90.75 568 TYR A N 1
ATOM 4508 C CA . TYR A 1 568 ? -8.033 -3.684 -36.496 1.00 90.75 568 TYR A CA 1
ATOM 4509 C C . TYR A 1 568 ? -8.158 -4.991 -35.707 1.00 90.75 568 TYR A C 1
ATOM 4511 O O . TYR A 1 568 ? -7.364 -5.903 -35.923 1.00 90.75 568 TYR A O 1
ATOM 4519 N N . GLN A 1 569 ? -9.167 -5.117 -34.840 1.00 87.44 569 GLN A N 1
ATOM 4520 C CA . GLN A 1 569 ? -9.427 -6.356 -34.101 1.00 87.44 569 GLN A CA 1
ATOM 4521 C C . GLN A 1 569 ? -9.874 -7.488 -35.035 1.00 87.44 569 GLN A C 1
ATOM 4523 O O . GLN A 1 569 ? -9.380 -8.605 -34.887 1.00 87.44 569 GLN A O 1
ATOM 4528 N N . GLU A 1 570 ? -10.718 -7.197 -36.032 1.00 86.94 570 GLU A N 1
ATOM 4529 C CA . GLU A 1 570 ? -11.069 -8.140 -37.106 1.00 86.94 570 GLU A CA 1
ATOM 4530 C C . GLU A 1 570 ? -9.811 -8.662 -37.817 1.00 86.94 570 GLU A C 1
ATOM 4532 O O . GLU A 1 570 ? -9.586 -9.868 -37.852 1.00 86.94 570 GLU A O 1
ATOM 4537 N N . TRP A 1 571 ? -8.941 -7.765 -38.299 1.00 91.50 571 TRP A N 1
ATOM 4538 C CA . TRP A 1 571 ? -7.698 -8.137 -38.985 1.00 91.50 571 TRP A CA 1
ATOM 4539 C C . TRP A 1 571 ? -6.732 -8.937 -38.096 1.00 91.50 571 TRP A C 1
ATOM 4541 O O . TRP A 1 571 ? -6.141 -9.911 -38.555 1.00 91.50 571 TRP A O 1
ATOM 4551 N N . VAL A 1 572 ? -6.572 -8.586 -36.814 1.00 88.00 572 VAL A N 1
ATOM 4552 C CA . VAL A 1 572 ? -5.714 -9.358 -35.892 1.00 88.00 572 VAL A CA 1
ATOM 4553 C C . VAL A 1 572 ? -6.244 -10.786 -35.693 1.00 88.00 572 VAL A C 1
ATOM 4555 O O . VAL A 1 572 ? -5.445 -11.718 -35.587 1.00 88.00 572 VAL A O 1
ATOM 4558 N N . LEU A 1 573 ? -7.568 -10.976 -35.665 1.00 82.31 573 LEU A N 1
ATOM 4559 C CA . LEU A 1 573 ? -8.195 -12.300 -35.581 1.00 82.31 573 LEU A CA 1
ATOM 4560 C C . LEU A 1 573 ? -8.133 -13.060 -36.915 1.00 82.31 573 LEU A C 1
ATOM 4562 O O . LEU A 1 573 ? -7.899 -14.265 -36.909 1.00 82.31 573 LEU A O 1
ATOM 4566 N N . GLU A 1 574 ? -8.282 -12.374 -38.049 1.00 86.25 574 GLU A N 1
ATOM 4567 C CA . GLU A 1 574 ? -8.093 -12.933 -39.392 1.00 86.25 574 GLU A CA 1
ATOM 4568 C C . GLU A 1 574 ? -6.666 -13.474 -39.561 1.00 86.25 574 GLU A C 1
ATOM 4570 O O . GLU A 1 574 ? -6.488 -14.642 -39.908 1.00 86.25 574 GLU A O 1
ATOM 4575 N N . MET A 1 575 ? -5.643 -12.668 -39.251 1.00 86.31 575 MET A N 1
ATOM 4576 C CA . MET A 1 575 ? -4.240 -13.083 -39.363 1.00 86.31 575 MET A CA 1
ATOM 4577 C C . MET A 1 575 ? -3.892 -14.221 -38.395 1.00 86.31 575 MET A C 1
ATOM 4579 O O . MET A 1 575 ? -3.171 -15.133 -38.791 1.00 86.31 575 MET A O 1
ATOM 4583 N N . HIS A 1 576 ? -4.443 -14.220 -37.175 1.00 83.31 576 HIS A N 1
ATOM 4584 C CA . HIS A 1 576 ? -4.332 -15.351 -36.246 1.00 83.31 576 HIS A CA 1
ATOM 4585 C C . HIS A 1 576 ? -4.904 -16.637 -36.863 1.00 83.31 576 HIS A C 1
ATOM 4587 O O . HIS A 1 576 ? -4.170 -17.596 -37.089 1.00 83.31 576 HIS A O 1
ATOM 4593 N N . ASN A 1 577 ? -6.196 -16.631 -37.214 1.00 74.94 577 ASN A N 1
ATOM 4594 C CA . ASN A 1 577 ? -6.907 -17.806 -37.727 1.00 74.94 577 ASN A CA 1
ATOM 4595 C C . ASN A 1 577 ? -6.338 -18.336 -39.059 1.00 74.94 577 ASN A C 1
ATOM 4597 O O . ASN A 1 577 ? -6.498 -19.517 -39.358 1.00 74.94 577 ASN A O 1
ATOM 4601 N N . THR A 1 578 ? -5.712 -17.476 -39.871 1.00 80.12 578 THR A N 1
ATOM 4602 C CA . THR A 1 578 ? -5.246 -17.821 -41.228 1.00 80.12 578 THR A CA 1
ATOM 4603 C C . THR A 1 578 ? -3.754 -18.171 -41.284 1.00 80.12 578 THR A C 1
ATOM 4605 O O . THR A 1 578 ? -3.309 -18.761 -42.272 1.00 80.12 578 THR A O 1
ATOM 4608 N N . HIS A 1 579 ? -2.950 -17.789 -40.282 1.00 80.94 579 HIS A N 1
ATOM 4609 C CA . HIS A 1 579 ? -1.485 -17.922 -40.343 1.00 80.94 579 HIS A CA 1
ATOM 4610 C C . HIS A 1 579 ? -0.809 -18.554 -39.116 1.00 80.94 579 HIS A C 1
ATOM 4612 O O . HIS A 1 579 ? 0.359 -18.918 -39.248 1.00 80.94 579 HIS A O 1
ATOM 4618 N N . ASP A 1 580 ? -1.476 -18.715 -37.966 1.00 76.50 580 ASP A N 1
ATOM 4619 C CA . ASP A 1 580 ? -0.858 -19.362 -36.799 1.00 76.50 580 ASP A CA 1
ATOM 4620 C C . ASP A 1 580 ? -0.910 -20.897 -36.874 1.00 76.50 580 ASP A C 1
ATOM 4622 O O . ASP A 1 580 ? -1.940 -21.538 -36.671 1.00 76.50 580 ASP A O 1
ATOM 4626 N N . GLU A 1 581 ? 0.254 -21.507 -37.081 1.00 69.12 581 GLU A N 1
ATOM 4627 C CA . GLU A 1 581 ? 0.468 -22.954 -37.038 1.00 69.12 581 GLU A CA 1
ATOM 4628 C C . GLU A 1 581 ? 0.712 -23.428 -35.589 1.00 69.12 581 GLU A C 1
ATOM 4630 O O . GLU A 1 581 ? 1.821 -23.853 -35.226 1.00 69.12 581 GLU A O 1
ATOM 4635 N N . GLU A 1 582 ? -0.311 -23.366 -34.728 1.00 60.81 582 GLU A N 1
ATOM 4636 C CA . GLU A 1 582 ? -0.253 -23.974 -33.389 1.00 60.81 582 GLU A CA 1
ATOM 4637 C C . GLU A 1 582 ? -0.246 -25.511 -33.490 1.00 60.81 582 GLU A C 1
ATOM 4639 O O . GLU A 1 582 ? -1.256 -26.193 -33.348 1.00 60.81 582 GLU A O 1
ATOM 4644 N N . ALA A 1 583 ? 0.946 -26.066 -33.736 1.00 52.06 583 ALA A N 1
ATOM 4645 C CA . ALA A 1 583 ? 1.216 -27.485 -33.963 1.00 52.06 583 ALA A CA 1
ATOM 4646 C C . ALA A 1 583 ? 1.051 -28.347 -32.691 1.00 52.06 583 ALA A C 1
ATOM 4648 O O . ALA A 1 583 ? 2.015 -28.890 -32.149 1.00 52.06 583 ALA A O 1
ATOM 4649 N N . ALA A 1 584 ? -0.176 -28.436 -32.186 1.00 52.97 584 ALA A N 1
ATOM 4650 C CA . ALA A 1 584 ? -0.607 -29.304 -31.098 1.00 52.97 584 ALA A CA 1
ATOM 4651 C C . ALA A 1 584 ? -1.683 -30.279 -31.602 1.00 52.97 584 ALA A C 1
ATOM 4653 O O . ALA A 1 584 ? -2.790 -30.316 -31.077 1.00 52.97 584 ALA A O 1
ATOM 4654 N N . SER A 1 585 ? -1.368 -31.075 -32.628 1.00 59.12 585 SER A N 1
ATOM 4655 C CA . SER A 1 585 ? -2.238 -32.193 -32.992 1.00 59.12 585 SER A CA 1
ATOM 4656 C C . SER A 1 585 ? -2.298 -33.206 -31.845 1.00 59.12 585 SER A C 1
ATOM 4658 O O . SER A 1 585 ? -1.267 -33.631 -31.303 1.00 59.12 585 SER A O 1
ATOM 4660 N N . GLY A 1 586 ? -3.521 -33.591 -31.475 1.00 66.25 586 GLY A N 1
ATOM 4661 C CA . GLY A 1 586 ? -3.746 -34.777 -30.662 1.00 66.25 586 GLY A CA 1
ATOM 4662 C C . GLY A 1 586 ? -3.262 -36.028 -31.396 1.00 66.25 586 GLY A C 1
ATOM 4663 O O . GLY A 1 586 ? -3.269 -36.082 -32.626 1.00 66.25 586 GLY A O 1
ATOM 4664 N N . LEU A 1 587 ? -2.801 -37.018 -30.634 1.00 77.50 587 LEU A N 1
ATOM 4665 C CA . LEU A 1 587 ? -2.409 -38.333 -31.152 1.00 77.50 587 LEU A CA 1
ATOM 4666 C C . LEU A 1 587 ? -3.500 -39.397 -30.936 1.00 77.50 587 LEU A C 1
ATOM 4668 O O . LEU A 1 587 ? -3.362 -40.511 -31.435 1.00 77.50 587 LEU A O 1
ATOM 4672 N N . ASP A 1 588 ? -4.566 -39.063 -30.203 1.00 84.50 588 ASP A N 1
ATOM 4673 C CA . ASP A 1 588 ? -5.768 -39.880 -30.032 1.00 84.50 588 ASP A CA 1
ATOM 4674 C C . ASP A 1 588 ? -7.012 -39.204 -30.628 1.00 84.50 588 ASP A C 1
ATOM 4676 O O . ASP A 1 588 ? -7.048 -37.986 -30.790 1.00 84.50 588 ASP A O 1
ATOM 4680 N N . GLU A 1 589 ? -8.034 -40.003 -30.937 1.00 83.00 589 GLU A N 1
ATOM 4681 C CA . GLU A 1 589 ? -9.335 -39.543 -31.440 1.00 83.00 589 GLU A CA 1
ATOM 4682 C C . GLU A 1 589 ? -9.995 -38.550 -30.465 1.00 83.00 589 GLU A C 1
ATOM 4684 O O . GLU A 1 589 ? -10.088 -38.807 -29.257 1.00 83.00 589 GLU A O 1
ATOM 4689 N N . ALA A 1 590 ? -10.430 -37.402 -30.992 1.00 82.81 590 ALA A N 1
ATOM 4690 C CA . ALA A 1 590 ? -10.982 -36.310 -30.203 1.00 82.81 590 ALA A CA 1
ATOM 4691 C C . ALA A 1 590 ? -12.384 -36.638 -29.673 1.00 82.81 590 ALA A C 1
ATOM 4693 O O . ALA A 1 590 ? -13.301 -36.910 -30.446 1.00 82.81 590 ALA A O 1
ATOM 4694 N N . VAL A 1 591 ? -12.612 -36.474 -28.367 1.00 86.62 591 VAL A N 1
ATOM 4695 C CA . VAL A 1 591 ? -13.990 -36.356 -27.867 1.00 86.62 591 VAL A CA 1
ATOM 4696 C C . VAL A 1 591 ? -14.432 -34.908 -28.048 1.00 86.62 591 VAL A C 1
ATOM 4698 O O . VAL A 1 591 ? -14.019 -34.022 -27.298 1.00 86.62 591 VAL A O 1
ATOM 4701 N N . LEU A 1 592 ? -15.247 -34.665 -29.072 1.00 84.75 592 LEU A N 1
ATOM 4702 C CA . LEU A 1 592 ? -15.837 -33.358 -29.346 1.00 84.75 592 LEU A CA 1
ATOM 4703 C C . LEU A 1 592 ? -16.898 -33.011 -28.288 1.00 84.75 592 LEU A C 1
ATOM 4705 O O . LEU A 1 592 ? -17.743 -33.839 -27.939 1.00 84.75 592 LEU A O 1
ATOM 4709 N N . ILE A 1 593 ? -16.871 -31.771 -27.799 1.00 83.81 593 ILE A N 1
ATOM 4710 C CA . ILE A 1 593 ? -17.877 -31.206 -26.891 1.00 83.81 593 ILE A CA 1
ATOM 4711 C C . ILE A 1 593 ? -18.351 -29.878 -27.460 1.00 83.81 593 ILE A C 1
ATOM 4713 O O . ILE A 1 593 ? -17.525 -29.014 -27.747 1.00 83.81 593 ILE A O 1
ATOM 4717 N N . VAL A 1 594 ? -19.671 -29.706 -27.575 1.00 77.81 594 VAL A N 1
ATOM 4718 C CA . VAL A 1 594 ? -20.305 -28.506 -28.138 1.00 77.81 594 VAL A CA 1
ATOM 4719 C C . VAL A 1 594 ? -21.360 -27.964 -27.171 1.00 77.81 594 VAL A C 1
ATOM 4721 O O . VAL A 1 594 ? -22.204 -28.708 -26.680 1.00 77.81 594 VAL A O 1
ATOM 4724 N N . GLY A 1 595 ? -21.329 -26.659 -26.894 1.00 67.81 595 GLY A N 1
ATOM 4725 C CA . GLY A 1 595 ? -22.430 -25.914 -26.264 1.00 67.81 595 GLY A CA 1
ATOM 4726 C C . GLY A 1 595 ? -22.643 -26.082 -24.749 1.00 67.81 595 GLY A C 1
ATOM 4727 O O . GLY A 1 595 ? -23.457 -25.354 -24.186 1.00 67.81 595 GLY A O 1
ATOM 4728 N N . SER A 1 596 ? -21.923 -26.977 -24.058 1.00 69.44 596 SER A N 1
ATOM 4729 C CA . SER A 1 596 ? -22.101 -27.238 -22.611 1.00 69.44 596 SER A CA 1
ATOM 4730 C C . SER A 1 596 ? -20.841 -26.994 -21.760 1.00 69.44 596 SER A C 1
ATOM 4732 O O . SER A 1 596 ? -20.578 -27.721 -20.798 1.00 69.44 596 SER A O 1
ATOM 4734 N N . LEU A 1 597 ? -20.019 -26.012 -22.136 1.00 74.12 597 LEU A N 1
ATOM 4735 C CA . LEU A 1 597 ? -18.691 -25.764 -21.560 1.00 74.12 597 LEU A CA 1
ATOM 4736 C C . LEU A 1 597 ? -18.695 -24.559 -20.607 1.00 74.12 597 LEU A C 1
ATOM 4738 O O . LEU A 1 597 ? -19.123 -23.469 -20.990 1.00 74.12 597 LEU A O 1
ATOM 4742 N N . ASP A 1 598 ? -18.115 -24.698 -19.408 1.00 75.56 598 ASP A N 1
ATOM 4743 C CA . ASP A 1 598 ? -17.735 -23.523 -18.610 1.00 75.56 598 ASP A CA 1
ATOM 4744 C C . ASP A 1 598 ? -16.494 -22.870 -19.232 1.00 75.56 598 ASP A C 1
ATOM 4746 O O . ASP A 1 598 ? -15.349 -23.136 -18.854 1.00 75.56 598 ASP A O 1
ATOM 4750 N N . LYS A 1 599 ? -16.741 -21.980 -20.198 1.00 75.56 599 LYS A N 1
ATOM 4751 C CA . LYS A 1 599 ? -15.709 -21.196 -20.884 1.00 75.56 599 LYS A CA 1
ATOM 4752 C C . LYS A 1 599 ? -14.801 -20.415 -19.930 1.00 75.56 599 LYS A C 1
ATOM 4754 O O . LYS A 1 599 ? -13.658 -20.131 -20.283 1.00 75.56 599 LYS A O 1
ATOM 4759 N N . LYS A 1 600 ? -15.272 -20.069 -18.726 1.00 72.69 600 LYS A N 1
ATOM 4760 C CA . LYS A 1 600 ? -14.534 -19.259 -17.749 1.00 72.69 600 LYS A CA 1
ATOM 4761 C C . LYS A 1 600 ? -13.620 -20.112 -16.868 1.00 72.69 600 LYS A C 1
ATOM 4763 O O . LYS A 1 600 ? -12.480 -19.710 -16.649 1.00 72.69 600 LYS A O 1
ATOM 4768 N N . ALA A 1 601 ? -14.086 -21.267 -16.392 1.00 73.50 601 ALA A N 1
ATOM 4769 C CA . ALA A 1 601 ? -13.250 -22.226 -15.662 1.00 73.50 601 ALA A CA 1
ATOM 4770 C C . ALA A 1 601 ? -12.224 -22.904 -16.584 1.00 73.50 601 ALA A C 1
ATOM 4772 O O . ALA A 1 601 ? -11.073 -23.106 -16.197 1.00 73.50 601 ALA A O 1
ATOM 4773 N N . LEU A 1 602 ? -12.619 -23.204 -17.826 1.00 76.25 602 LEU A N 1
ATOM 4774 C CA . LEU A 1 602 ? -11.713 -23.739 -18.837 1.00 76.25 602 LEU A CA 1
ATOM 4775 C C . LEU A 1 602 ? -10.771 -22.674 -19.402 1.00 76.25 602 LEU A C 1
ATOM 4777 O O . LEU A 1 602 ? -9.614 -22.990 -19.649 1.00 76.25 602 LEU A O 1
ATOM 4781 N N . GLY A 1 603 ? -11.215 -21.424 -19.552 1.00 68.31 603 GLY A N 1
ATOM 4782 C CA . GLY A 1 603 ? -10.422 -20.336 -20.128 1.00 68.31 603 GLY A CA 1
ATOM 4783 C C . GLY A 1 603 ? -10.302 -20.438 -21.650 1.00 68.31 603 GLY A C 1
ATOM 4784 O O . GLY A 1 603 ? -9.184 -20.427 -22.164 1.00 68.31 603 GLY A O 1
ATOM 4785 N N . ILE A 1 604 ? -11.445 -20.568 -22.328 1.00 70.88 604 ILE A N 1
ATOM 4786 C CA . ILE A 1 604 ? -11.590 -20.788 -23.779 1.00 70.88 604 ILE A CA 1
ATOM 4787 C C . ILE A 1 604 ? -12.605 -19.807 -24.398 1.00 70.88 604 ILE A C 1
ATOM 4789 O O . ILE A 1 604 ? -13.423 -19.233 -23.674 1.00 70.88 604 ILE A O 1
ATOM 4793 N N . LEU A 1 605 ? -12.582 -19.616 -25.722 1.00 66.38 605 LEU A N 1
ATOM 4794 C CA . LEU A 1 605 ? -13.483 -18.703 -26.444 1.00 66.38 605 LEU A CA 1
ATOM 4795 C C . LEU A 1 605 ? -14.601 -19.406 -27.230 1.00 66.38 605 LEU A C 1
ATOM 4797 O O . LEU A 1 605 ? -15.762 -18.995 -27.120 1.00 66.38 605 LEU A O 1
ATOM 4801 N N . ARG A 1 606 ? -14.279 -20.428 -28.030 1.00 68.19 606 ARG A N 1
ATOM 4802 C CA . ARG A 1 606 ? -15.226 -21.137 -28.910 1.00 68.19 606 ARG A CA 1
ATOM 4803 C C . ARG A 1 606 ? -16.211 -22.003 -28.111 1.00 68.19 606 ARG A C 1
ATOM 4805 O O . ARG A 1 606 ? -15.954 -22.391 -26.974 1.00 68.19 606 ARG A O 1
ATOM 4812 N N . ASP A 1 607 ? -17.370 -22.286 -28.705 1.00 75.88 607 ASP A N 1
ATOM 4813 C CA . ASP A 1 607 ? -18.405 -23.165 -28.127 1.00 75.88 607 ASP A CA 1
ATOM 4814 C C . ASP A 1 607 ? -18.152 -24.656 -28.377 1.00 75.88 607 ASP A C 1
ATOM 4816 O O . ASP A 1 607 ? -18.874 -25.489 -27.832 1.00 75.88 607 ASP A O 1
ATOM 4820 N N . ALA A 1 608 ? -17.124 -24.983 -29.165 1.00 78.19 608 ALA A N 1
ATOM 4821 C CA . ALA A 1 608 ? -16.658 -26.336 -29.429 1.00 78.19 608 ALA A CA 1
ATOM 4822 C C . ALA A 1 608 ? -15.209 -26.525 -28.951 1.00 78.19 608 ALA A C 1
ATOM 4824 O O . ALA A 1 608 ? -14.353 -25.670 -29.203 1.00 78.19 608 ALA A O 1
ATOM 4825 N N . VAL A 1 609 ? -14.928 -27.658 -28.301 1.00 84.56 609 VAL A N 1
ATOM 4826 C CA . VAL A 1 609 ? -13.561 -28.123 -28.007 1.00 84.56 609 VAL A CA 1
ATOM 4827 C C . VAL A 1 609 ? -13.392 -29.599 -28.338 1.00 84.56 609 VAL A C 1
ATOM 4829 O O . VAL A 1 609 ? -14.315 -30.400 -28.183 1.00 84.56 609 VAL A O 1
ATOM 4832 N N . ARG A 1 610 ? -12.170 -29.955 -28.729 1.00 86.25 610 ARG A N 1
ATOM 4833 C CA . ARG A 1 610 ? -11.681 -31.325 -28.876 1.00 86.25 610 ARG A CA 1
ATOM 4834 C C . ARG A 1 610 ? -10.939 -31.725 -27.603 1.00 86.25 610 ARG A C 1
ATOM 4836 O O . ARG A 1 610 ? -9.942 -31.094 -27.245 1.00 86.25 610 ARG A O 1
ATOM 4843 N N . VAL A 1 611 ? -11.437 -32.747 -26.905 1.00 89.38 611 VAL A N 1
ATOM 4844 C CA . VAL A 1 611 ? -10.790 -33.314 -25.712 1.00 89.38 611 VAL A CA 1
ATOM 4845 C C . VAL A 1 611 ? -9.909 -34.491 -26.123 1.00 89.38 611 VAL A C 1
ATOM 4847 O O . VAL A 1 611 ? -10.409 -35.491 -26.637 1.00 89.38 611 VAL A O 1
ATOM 4850 N N . HIS A 1 612 ? -8.610 -34.382 -25.851 1.00 89.81 612 HIS A N 1
ATOM 4851 C CA . HIS A 1 612 ? -7.599 -35.397 -26.155 1.00 89.81 612 HIS A CA 1
ATOM 4852 C C . HIS A 1 612 ? -6.986 -35.977 -24.877 1.00 89.81 612 HIS A C 1
ATOM 4854 O O . HIS A 1 612 ? -6.887 -35.308 -23.844 1.00 89.81 612 HIS A O 1
ATOM 4860 N N . LYS A 1 613 ? -6.530 -37.228 -24.946 1.00 90.81 613 LYS A N 1
ATOM 4861 C CA . LYS A 1 613 ? -5.755 -37.899 -23.890 1.00 90.81 613 LYS A CA 1
ATOM 4862 C C . LYS A 1 613 ? -4.253 -37.814 -24.166 1.00 90.81 613 LYS A C 1
ATOM 4864 O O . LYS A 1 613 ? -3.469 -38.027 -23.241 1.00 90.81 613 LYS A O 1
ATOM 4869 N N . GLU A 1 614 ? -3.845 -37.510 -25.399 1.00 90.19 614 GLU A N 1
ATOM 4870 C CA . GLU A 1 614 ? -2.442 -37.510 -25.810 1.00 90.19 614 GLU A CA 1
ATOM 4871 C C . GLU A 1 614 ? -2.117 -36.412 -26.833 1.00 90.19 614 GLU A C 1
ATOM 4873 O O . GLU A 1 614 ? -2.760 -36.314 -27.873 1.00 90.19 614 GLU A O 1
ATOM 4878 N N . VAL A 1 615 ? -1.088 -35.600 -26.562 1.00 85.81 615 VAL A N 1
ATOM 4879 C CA . VAL A 1 615 ? -0.650 -34.492 -27.436 1.00 85.81 615 VAL A CA 1
ATOM 4880 C C . VAL A 1 615 ? 0.872 -34.494 -27.583 1.00 85.81 615 VAL A C 1
ATOM 4882 O O . VAL A 1 615 ? 1.610 -34.714 -26.617 1.00 85.81 615 VAL A O 1
ATOM 4885 N N . ARG A 1 616 ? 1.370 -34.206 -28.791 1.00 83.25 616 ARG A N 1
ATOM 4886 C CA . ARG A 1 616 ? 2.807 -34.040 -29.063 1.00 83.25 616 ARG A CA 1
ATOM 4887 C C . ARG A 1 616 ? 3.193 -32.559 -29.033 1.00 83.25 616 ARG A C 1
ATOM 4889 O O . ARG A 1 616 ? 2.698 -31.784 -29.844 1.00 83.25 616 ARG A O 1
ATOM 4896 N N . ARG A 1 617 ? 4.106 -32.155 -28.140 1.00 77.50 617 ARG A N 1
ATOM 4897 C CA . ARG A 1 617 ? 4.593 -30.763 -28.031 1.00 77.50 617 ARG A CA 1
ATOM 4898 C C . ARG A 1 617 ? 6.063 -30.710 -27.605 1.00 77.50 617 ARG A C 1
ATOM 4900 O O . ARG A 1 617 ? 6.465 -31.406 -26.672 1.00 77.50 617 ARG A O 1
ATOM 4907 N N . LYS A 1 618 ? 6.857 -29.886 -28.308 1.00 73.31 618 LYS A N 1
ATOM 4908 C CA . LYS A 1 618 ? 8.333 -29.799 -28.217 1.00 73.31 618 LYS A CA 1
ATOM 4909 C C . LYS A 1 618 ? 9.009 -31.176 -28.194 1.00 73.31 618 LYS A C 1
ATOM 4911 O O . LYS A 1 618 ? 9.652 -31.550 -27.218 1.00 73.31 618 LYS A O 1
ATOM 4916 N N . GLU A 1 619 ? 8.777 -31.933 -29.272 1.00 75.44 619 GLU A N 1
ATOM 4917 C CA . GLU A 1 619 ? 9.325 -33.279 -29.550 1.00 75.44 619 GLU A CA 1
ATOM 4918 C C . GLU A 1 619 ? 8.999 -34.366 -28.511 1.00 75.44 619 GLU A C 1
ATOM 4920 O O . GLU A 1 619 ? 9.364 -35.526 -28.682 1.00 75.44 619 GLU A O 1
ATOM 4925 N N . LYS A 1 620 ? 8.238 -34.027 -27.467 1.00 82.25 620 LYS A N 1
ATOM 4926 C CA . LYS A 1 620 ? 7.792 -34.943 -26.422 1.00 82.25 620 LYS A CA 1
ATOM 4927 C C . LYS A 1 620 ? 6.305 -35.224 -26.567 1.00 82.25 620 LYS A C 1
ATOM 4929 O O . LYS A 1 620 ? 5.507 -34.341 -26.885 1.00 82.25 620 LYS A O 1
ATOM 4934 N N . THR A 1 621 ? 5.948 -36.472 -26.310 1.00 87.19 621 THR A N 1
ATOM 4935 C CA . THR A 1 621 ? 4.564 -36.921 -26.196 1.00 87.19 621 THR A CA 1
ATOM 4936 C C . THR A 1 621 ? 4.123 -36.788 -24.745 1.00 87.19 621 THR A C 1
ATOM 4938 O O . THR A 1 621 ? 4.809 -37.280 -23.846 1.00 87.19 621 THR A O 1
ATOM 4941 N N . TRP A 1 622 ? 2.987 -36.133 -24.527 1.00 89.75 622 TRP A N 1
ATOM 4942 C CA . TRP A 1 622 ? 2.401 -35.905 -23.212 1.00 89.75 622 TRP A CA 1
ATOM 4943 C C . TRP A 1 622 ? 1.070 -36.656 -23.117 1.00 89.75 622 TRP A C 1
ATOM 4945 O O . TRP A 1 622 ? 0.260 -36.571 -24.040 1.00 89.75 622 TRP A O 1
ATOM 4955 N N . LYS A 1 623 ? 0.855 -37.415 -22.036 1.00 91.75 623 LYS A N 1
ATOM 4956 C CA . LYS A 1 623 ? -0.261 -38.375 -21.900 1.00 91.75 623 LYS A CA 1
ATOM 4957 C C . LYS A 1 623 ? -1.084 -38.144 -20.630 1.00 91.75 623 LYS A C 1
ATOM 4959 O O . LYS A 1 623 ? -0.542 -37.777 -19.588 1.00 91.75 623 LYS A O 1
ATOM 4964 N N . ARG A 1 624 ? -2.378 -38.467 -20.683 1.00 91.06 624 ARG A N 1
ATOM 4965 C CA . ARG A 1 624 ? -3.229 -38.687 -19.502 1.00 91.06 624 ARG A CA 1
ATOM 4966 C C . ARG A 1 624 ? -2.571 -39.685 -18.539 1.00 91.06 624 ARG A C 1
ATOM 4968 O O . ARG A 1 624 ? -2.019 -40.694 -18.970 1.00 91.06 624 ARG A O 1
ATOM 4975 N N . GLY A 1 625 ? -2.628 -39.399 -17.241 1.00 89.12 625 GLY A N 1
ATOM 4976 C CA . GLY A 1 625 ? -1.968 -40.171 -16.183 1.00 89.12 625 GLY A CA 1
ATOM 4977 C C . GLY A 1 625 ? -0.477 -39.857 -15.996 1.00 89.12 625 GLY A C 1
ATOM 4978 O O . GLY A 1 625 ? 0.145 -40.396 -15.083 1.00 89.12 625 GLY A O 1
ATOM 4979 N N . GLN A 1 626 ? 0.122 -38.985 -16.815 1.00 92.44 626 GLN A N 1
ATOM 4980 C CA . GLN A 1 626 ? 1.531 -38.618 -16.676 1.00 92.44 626 GLN A CA 1
ATOM 4981 C C . GLN A 1 626 ? 1.751 -37.631 -15.527 1.00 92.44 626 GLN A C 1
ATOM 4983 O O . GLN A 1 626 ? 1.087 -36.597 -15.431 1.00 92.44 626 GLN A O 1
ATOM 4988 N N . ASN A 1 627 ? 2.745 -37.927 -14.691 1.00 93.69 627 ASN A N 1
ATOM 4989 C CA . ASN A 1 627 ? 3.156 -37.077 -13.581 1.00 93.69 627 ASN A CA 1
ATOM 4990 C C . ASN A 1 627 ? 4.096 -35.957 -14.046 1.00 93.69 627 ASN A C 1
ATOM 4992 O O . ASN A 1 627 ? 5.086 -36.193 -14.747 1.00 93.69 627 ASN A O 1
ATOM 4996 N N . ILE A 1 628 ? 3.780 -34.731 -13.632 1.00 92.88 628 ILE A N 1
ATOM 4997 C CA . ILE A 1 628 ? 4.446 -33.493 -14.032 1.00 92.88 628 ILE A CA 1
ATOM 4998 C C . ILE A 1 628 ? 4.764 -32.585 -12.837 1.00 92.88 628 ILE A C 1
ATOM 5000 O O . ILE A 1 628 ? 4.166 -32.661 -11.762 1.00 92.88 628 ILE A O 1
ATOM 5004 N N . LYS A 1 629 ? 5.733 -31.699 -13.054 1.00 92.44 629 LYS A N 1
ATOM 5005 C CA . LYS A 1 629 ? 6.281 -30.728 -12.108 1.00 92.44 629 LYS A CA 1
ATOM 5006 C C . LYS A 1 629 ? 6.301 -29.369 -12.784 1.00 92.44 629 LYS A C 1
ATOM 5008 O O . LYS A 1 629 ? 7.060 -29.127 -13.722 1.00 92.44 629 LYS A O 1
ATOM 5013 N N . ILE A 1 630 ? 5.426 -28.499 -12.305 1.00 89.50 630 ILE A N 1
ATOM 5014 C CA . ILE A 1 630 ? 5.217 -27.146 -12.797 1.00 89.50 630 ILE A CA 1
ATOM 5015 C C . ILE A 1 630 ? 6.057 -26.205 -11.930 1.00 89.50 630 ILE A C 1
ATOM 5017 O O . ILE A 1 630 ? 5.902 -26.159 -10.708 1.00 89.50 630 ILE A O 1
ATOM 5021 N N . LEU A 1 631 ? 6.985 -25.480 -12.546 1.00 86.38 631 LEU A N 1
ATOM 5022 C CA . LEU A 1 631 ? 7.918 -24.600 -11.849 1.00 86.38 631 LEU A CA 1
ATOM 5023 C C . LEU A 1 631 ? 7.222 -23.339 -11.311 1.00 86.38 631 LEU A C 1
ATOM 5025 O O . LEU A 1 631 ? 6.259 -22.835 -11.892 1.00 86.38 631 LEU A O 1
ATOM 5029 N N . ARG A 1 632 ? 7.745 -22.789 -10.210 1.00 82.19 632 ARG A N 1
ATOM 5030 C CA . ARG A 1 632 ? 7.313 -21.483 -9.688 1.00 82.19 632 ARG A CA 1
ATOM 5031 C C . ARG A 1 632 ? 7.421 -20.398 -10.772 1.00 82.19 632 ARG A C 1
ATOM 5033 O O . ARG A 1 632 ? 8.403 -20.340 -11.510 1.00 82.19 632 ARG A O 1
ATOM 5040 N N . GLY A 1 633 ? 6.410 -19.540 -10.872 1.00 72.50 633 GLY A N 1
ATOM 5041 C CA . GLY A 1 633 ? 6.294 -18.517 -11.915 1.00 72.50 633 GLY A CA 1
ATOM 5042 C C . GLY A 1 633 ? 5.798 -19.033 -13.275 1.00 72.50 633 GLY A C 1
ATOM 5043 O O . GLY A 1 633 ? 6.051 -18.378 -14.289 1.00 72.50 633 GLY A O 1
ATOM 5044 N N . ALA A 1 634 ? 5.138 -20.197 -13.341 1.00 72.06 634 ALA A N 1
ATOM 5045 C CA . ALA A 1 634 ? 4.572 -20.738 -14.586 1.00 72.06 634 ALA A CA 1
ATOM 5046 C C . ALA A 1 634 ? 3.267 -20.067 -15.029 1.00 72.06 634 ALA A C 1
ATOM 5048 O O . ALA A 1 634 ? 3.102 -19.768 -16.209 1.00 72.06 634 ALA A O 1
ATOM 5049 N N . TYR A 1 635 ? 2.350 -19.832 -14.093 1.00 69.06 635 TYR A N 1
ATOM 5050 C CA . TYR A 1 635 ? 1.012 -19.306 -14.358 1.00 69.06 635 TYR A CA 1
ATOM 5051 C C . TYR A 1 635 ? 0.524 -18.483 -13.161 1.00 69.06 635 TYR A C 1
ATOM 5053 O O . TYR A 1 635 ? 1.038 -18.642 -12.049 1.00 69.06 635 TYR A O 1
ATOM 5061 N N . ALA A 1 636 ? -0.473 -17.619 -13.365 1.00 59.69 636 ALA A N 1
ATOM 5062 C CA . ALA A 1 636 ? -1.096 -16.872 -12.274 1.00 59.69 636 ALA A CA 1
ATOM 5063 C C . ALA A 1 636 ? -1.653 -17.851 -11.221 1.00 59.69 636 ALA A C 1
ATOM 5065 O O . ALA A 1 636 ? -2.427 -18.747 -11.545 1.00 59.69 636 ALA A O 1
ATOM 5066 N N . GLY A 1 637 ? -1.203 -17.714 -9.971 1.00 62.00 637 GLY A N 1
ATOM 5067 C CA . GLY A 1 637 ? -1.460 -18.668 -8.884 1.00 62.00 637 GLY A CA 1
ATOM 5068 C C . GLY A 1 637 ? -0.257 -19.553 -8.526 1.00 62.00 637 GLY A C 1
ATOM 5069 O O . GLY A 1 637 ? -0.002 -19.766 -7.343 1.00 62.00 637 GLY A O 1
ATOM 5070 N N . ILE A 1 638 ? 0.578 -19.968 -9.484 1.00 69.19 638 ILE A N 1
ATOM 5071 C CA . ILE A 1 638 ? 1.766 -20.810 -9.231 1.00 69.19 638 ILE A CA 1
ATOM 5072 C C . ILE A 1 638 ? 2.992 -19.910 -9.010 1.00 69.19 638 ILE A C 1
ATOM 5074 O O . ILE A 1 638 ? 3.825 -19.746 -9.899 1.00 69.19 638 ILE A O 1
ATOM 5078 N N . HIS A 1 639 ? 3.084 -19.279 -7.835 1.00 63.59 639 HIS A N 1
ATOM 5079 C CA . HIS A 1 639 ? 4.074 -18.226 -7.554 1.00 63.59 639 HIS A CA 1
ATOM 5080 C C . HIS A 1 639 ? 5.161 -18.621 -6.536 1.00 63.59 639 HIS A C 1
ATOM 5082 O O . HIS A 1 639 ? 6.339 -18.395 -6.800 1.00 63.59 639 HIS A O 1
ATOM 5088 N N . ASN A 1 640 ? 4.808 -19.261 -5.415 1.00 66.38 640 ASN A N 1
ATOM 5089 C CA . ASN A 1 640 ? 5.761 -19.493 -4.315 1.00 66.38 640 ASN A CA 1
ATOM 5090 C C . ASN A 1 640 ? 6.612 -20.768 -4.466 1.00 66.38 640 ASN A C 1
ATOM 5092 O O . ASN A 1 640 ? 7.813 -20.752 -4.199 1.00 66.38 640 ASN A O 1
ATOM 5096 N N . ASN A 1 641 ? 6.001 -21.876 -4.894 1.00 77.31 641 ASN A N 1
ATOM 5097 C CA . ASN A 1 641 ? 6.610 -23.209 -4.925 1.00 77.31 641 ASN A CA 1
ATOM 5098 C C . ASN A 1 641 ? 6.360 -23.911 -6.266 1.00 77.31 641 ASN A C 1
ATOM 5100 O O . ASN A 1 641 ? 5.413 -23.580 -6.979 1.00 77.31 641 ASN A O 1
ATOM 5104 N N . ASN A 1 642 ? 7.181 -24.919 -6.572 1.00 86.38 642 ASN A N 1
ATOM 5105 C CA . ASN A 1 642 ? 6.911 -25.839 -7.677 1.00 86.38 642 ASN A CA 1
ATOM 5106 C C . ASN A 1 642 ? 5.733 -26.756 -7.302 1.00 86.38 642 ASN A C 1
ATOM 5108 O O . ASN A 1 642 ? 5.758 -27.389 -6.241 1.00 86.38 642 ASN A O 1
ATOM 5112 N N . VAL A 1 643 ? 4.733 -26.843 -8.177 1.00 86.31 643 VAL A N 1
ATOM 5113 C CA . VAL A 1 643 ? 3.550 -27.704 -8.025 1.00 86.31 643 VAL A CA 1
ATOM 5114 C C . VAL A 1 643 ? 3.817 -29.038 -8.714 1.00 86.31 643 VAL A C 1
ATOM 5116 O O . VAL A 1 643 ? 4.352 -29.070 -9.816 1.00 86.31 643 VAL A O 1
ATOM 5119 N N . TYR A 1 644 ? 3.443 -30.138 -8.069 1.00 90.56 644 TYR A N 1
ATOM 5120 C CA . TYR A 1 644 ? 3.457 -31.474 -8.665 1.00 90.56 644 TYR A CA 1
ATOM 5121 C C . TYR A 1 644 ? 2.006 -31.849 -8.970 1.00 90.56 644 TYR A C 1
ATOM 5123 O O . TYR A 1 644 ? 1.123 -31.548 -8.165 1.00 90.56 644 TYR A O 1
ATOM 5131 N N . ALA A 1 645 ? 1.752 -32.434 -10.136 1.00 91.50 645 ALA A N 1
ATOM 5132 C CA . ALA A 1 645 ? 0.410 -32.722 -10.637 1.00 91.50 645 ALA A CA 1
ATOM 5133 C C . ALA A 1 645 ? 0.424 -33.920 -11.599 1.00 91.50 645 ALA A C 1
ATOM 5135 O O . ALA A 1 645 ? 1.476 -34.288 -12.117 1.00 91.50 645 ALA A O 1
ATOM 5136 N N . THR A 1 646 ? -0.742 -34.496 -11.870 1.00 92.50 646 THR A N 1
ATOM 5137 C CA . THR A 1 646 ? -0.953 -35.536 -12.886 1.00 92.50 646 THR A CA 1
ATOM 5138 C C . THR A 1 646 ? -1.829 -34.963 -14.002 1.00 92.50 646 THR A C 1
ATOM 5140 O O . THR A 1 646 ? -2.787 -34.245 -13.721 1.00 92.50 646 THR A O 1
ATOM 5143 N N . ILE A 1 647 ? -1.504 -35.229 -15.270 1.00 92.69 647 ILE A N 1
ATOM 5144 C CA . ILE A 1 647 ? -2.312 -34.774 -16.416 1.00 92.69 647 ILE A CA 1
ATOM 5145 C C . ILE A 1 647 ? -3.595 -35.609 -16.515 1.00 92.69 647 ILE A C 1
ATOM 5147 O O . ILE A 1 647 ? -3.522 -36.836 -16.576 1.00 92.69 647 ILE A O 1
ATOM 5151 N N . ASP A 1 648 ? -4.752 -34.953 -16.611 1.00 92.00 648 ASP A N 1
ATOM 5152 C CA . ASP A 1 648 ? -6.041 -35.611 -16.847 1.00 92.00 648 ASP A CA 1
ATOM 5153 C C . ASP A 1 648 ? -6.413 -35.613 -18.337 1.00 92.00 648 ASP A C 1
ATOM 5155 O O . ASP A 1 648 ? -6.696 -36.676 -18.879 1.00 92.00 648 ASP A O 1
ATOM 5159 N N . TYR A 1 649 ? -6.395 -34.453 -19.006 1.00 92.38 649 TYR A N 1
ATOM 5160 C CA . TYR A 1 649 ? -6.754 -34.297 -20.427 1.00 92.38 649 TYR A CA 1
ATOM 5161 C C . TYR A 1 649 ? -6.078 -33.070 -21.056 1.00 92.38 649 TYR A C 1
ATOM 5163 O O . TYR A 1 649 ? -5.608 -32.172 -20.354 1.00 92.38 649 TYR A O 1
ATOM 5171 N N . PHE A 1 650 ? -6.103 -32.996 -22.385 1.00 89.94 650 PHE A N 1
ATOM 5172 C CA . PHE A 1 650 ? -5.790 -31.802 -23.169 1.00 89.94 650 PHE A CA 1
ATOM 5173 C C . PHE A 1 650 ? -7.053 -31.277 -23.857 1.00 89.94 650 PHE A C 1
ATOM 5175 O O . PHE A 1 650 ? -7.939 -32.057 -24.206 1.00 89.94 650 PHE A O 1
ATOM 5182 N N . LEU A 1 651 ? -7.121 -29.964 -24.068 1.00 87.50 651 LEU A N 1
ATOM 5183 C CA . LEU A 1 651 ? -8.210 -29.291 -24.777 1.00 87.50 651 LEU A CA 1
ATOM 5184 C C . LEU A 1 651 ? -7.651 -28.460 -25.926 1.00 87.50 651 LEU A C 1
ATOM 5186 O O . LEU A 1 651 ? -6.745 -27.658 -25.705 1.00 87.50 651 LEU A O 1
ATOM 5190 N N . ILE A 1 652 ? -8.234 -28.604 -27.111 1.00 82.25 652 ILE A N 1
ATOM 5191 C CA . ILE A 1 652 ? -7.982 -27.754 -28.281 1.00 82.25 652 ILE A CA 1
ATOM 5192 C C . ILE A 1 652 ? -9.314 -27.088 -28.642 1.00 82.25 652 ILE A C 1
ATOM 5194 O O . ILE A 1 652 ? -10.341 -27.766 -28.708 1.00 82.25 652 ILE A O 1
ATOM 5198 N N . GLU A 1 653 ? -9.333 -25.772 -28.852 1.00 78.12 653 GLU A N 1
ATOM 5199 C CA . GLU A 1 653 ? -10.551 -25.085 -29.301 1.00 78.12 653 GLU A CA 1
ATOM 5200 C C . GLU A 1 653 ? -10.855 -25.342 -30.785 1.00 78.12 653 GLU A C 1
ATOM 5202 O O . GLU A 1 653 ? -9.947 -25.427 -31.615 1.00 78.12 653 GLU A O 1
ATOM 5207 N N . GLY A 1 654 ? -12.147 -25.381 -31.118 1.00 71.88 654 GLY A N 1
ATOM 5208 C CA . GLY A 1 654 ? -12.650 -25.510 -32.487 1.00 71.88 654 GLY A CA 1
ATOM 5209 C C . GLY A 1 654 ? -12.801 -26.952 -32.977 1.00 71.88 654 GLY A C 1
ATOM 5210 O O . GLY A 1 654 ? -12.292 -27.893 -32.360 1.00 71.88 654 GLY A O 1
ATOM 5211 N N . PHE A 1 655 ? -13.518 -27.107 -34.089 1.00 72.56 655 PHE A N 1
ATOM 5212 C CA . PHE A 1 655 ? -13.761 -28.386 -34.772 1.00 72.56 655 PHE A CA 1
ATOM 5213 C C . PHE A 1 655 ? -12.505 -28.895 -35.513 1.00 72.56 655 PHE A C 1
ATOM 5215 O O . PHE A 1 655 ? -11.481 -28.216 -35.542 1.00 72.56 655 PHE A O 1
ATOM 5222 N N . GLU A 1 656 ? -12.531 -30.113 -36.065 1.00 67.75 656 GLU A N 1
ATOM 5223 C CA . GLU A 1 656 ? -11.347 -30.731 -36.700 1.00 67.75 656 GLU A CA 1
ATOM 5224 C C . GLU A 1 656 ? -10.898 -30.056 -38.001 1.00 67.75 656 GLU A C 1
ATOM 5226 O O . GLU A 1 656 ? -9.704 -30.032 -38.295 1.00 67.75 656 GLU A O 1
ATOM 5231 N N . ASP A 1 657 ? -11.843 -29.473 -38.732 1.00 64.75 657 ASP A N 1
ATOM 5232 C CA . ASP A 1 657 ? -11.659 -28.671 -39.941 1.00 64.75 657 ASP A CA 1
ATOM 5233 C C . ASP A 1 657 ? -11.241 -27.216 -39.653 1.00 64.75 657 ASP A C 1
ATOM 5235 O O . ASP A 1 657 ? -10.798 -26.503 -40.556 1.00 64.75 657 ASP A O 1
ATOM 5239 N N . GLU A 1 658 ? -11.322 -26.774 -38.395 1.00 59.44 658 GLU A N 1
ATOM 5240 C CA . GLU A 1 658 ? -10.889 -25.443 -37.974 1.00 59.44 658 GLU A CA 1
ATOM 5241 C C . GLU A 1 658 ? -9.416 -25.421 -37.537 1.00 59.44 658 GLU A C 1
ATOM 5243 O O . GLU A 1 658 ? -8.943 -26.289 -36.790 1.00 59.44 658 GLU A O 1
ATOM 5248 N N . ALA A 1 659 ? -8.709 -24.348 -37.915 1.00 52.91 659 ALA A N 1
ATOM 5249 C CA . ALA A 1 659 ? -7.421 -23.993 -37.322 1.00 52.91 659 ALA A CA 1
ATOM 5250 C C . ALA A 1 659 ? -7.577 -23.891 -35.792 1.00 52.91 659 ALA A C 1
ATOM 5252 O O . ALA A 1 659 ? -8.314 -23.041 -35.281 1.00 52.91 659 ALA A O 1
ATOM 5253 N N . GLY A 1 660 ? -6.937 -24.824 -35.079 1.00 52.88 660 GLY A N 1
ATOM 5254 C CA . GLY A 1 660 ? -7.180 -25.070 -33.659 1.00 52.88 660 GLY A CA 1
ATOM 5255 C C . GLY A 1 660 ? -6.797 -23.881 -32.782 1.00 52.88 660 GLY A C 1
ATOM 5256 O O . GLY A 1 660 ? -5.709 -23.327 -32.916 1.00 52.88 660 GLY A O 1
ATOM 5257 N N . GLY A 1 661 ? -7.698 -23.496 -31.878 1.00 57.16 661 GLY A N 1
ATOM 5258 C CA . GLY A 1 661 ? -7.481 -22.363 -30.979 1.00 57.16 661 GLY A CA 1
ATOM 5259 C C . GLY A 1 661 ? -6.732 -22.715 -29.687 1.00 57.16 661 GLY A C 1
ATOM 5260 O O . GLY A 1 661 ? -6.089 -23.759 -29.561 1.00 57.16 661 GLY A O 1
ATOM 5261 N N . ASP A 1 662 ? -6.844 -21.810 -28.710 1.00 63.84 662 ASP A N 1
ATOM 5262 C CA . ASP A 1 662 ? -5.987 -21.692 -27.521 1.00 63.84 662 ASP A CA 1
ATOM 5263 C C . ASP A 1 662 ? -5.867 -23.019 -26.730 1.00 63.84 662 ASP A C 1
ATOM 5265 O O . ASP A 1 662 ? -6.744 -23.383 -25.947 1.00 63.84 662 ASP A O 1
ATOM 5269 N N . THR A 1 663 ? -4.783 -23.776 -26.949 1.00 75.88 663 THR A N 1
ATOM 5270 C CA . THR A 1 663 ? -4.659 -25.161 -26.453 1.00 75.88 663 THR A CA 1
ATOM 5271 C C . THR A 1 663 ? -4.271 -25.217 -24.969 1.00 75.88 663 THR A C 1
ATOM 5273 O O . THR A 1 663 ? -3.414 -24.462 -24.490 1.00 75.88 663 THR A O 1
ATOM 5276 N N . ARG A 1 664 ? -4.886 -26.135 -24.211 1.00 85.56 664 ARG A N 1
ATOM 5277 C CA . ARG A 1 664 ? -4.796 -26.209 -22.740 1.00 85.56 664 ARG A CA 1
ATOM 5278 C C . ARG A 1 664 ? -4.547 -27.622 -22.211 1.00 85.56 664 ARG A C 1
ATOM 5280 O O . ARG A 1 664 ? -4.870 -28.617 -22.851 1.00 85.56 664 ARG A O 1
ATOM 5287 N N . ILE A 1 665 ? -3.989 -27.682 -21.007 1.00 89.88 665 ILE A N 1
ATOM 5288 C CA . ILE A 1 665 ? -3.706 -28.883 -20.220 1.00 89.88 665 ILE A CA 1
ATOM 5289 C C . ILE A 1 665 ? -4.590 -28.828 -18.973 1.00 89.88 665 ILE A C 1
ATOM 5291 O O . ILE A 1 665 ? -4.550 -27.841 -18.236 1.00 89.88 665 ILE A O 1
ATOM 5295 N N . LEU A 1 666 ? -5.359 -29.885 -18.719 1.00 90.94 666 LEU A N 1
ATOM 5296 C CA . LEU A 1 666 ? -6.045 -30.105 -17.449 1.00 90.94 666 LEU A CA 1
ATOM 5297 C C . LEU A 1 666 ? -5.179 -31.023 -16.586 1.00 90.94 666 LEU A C 1
ATOM 5299 O O . LEU A 1 666 ? -4.866 -32.141 -17.001 1.00 90.94 666 LEU A O 1
ATOM 5303 N N . CYS A 1 667 ? -4.779 -30.569 -15.398 1.00 91.00 667 CYS A N 1
ATOM 5304 C CA . CYS A 1 667 ? -3.966 -31.378 -14.487 1.00 91.00 667 CYS A CA 1
ATOM 5305 C C . CYS A 1 667 ? -4.408 -31.273 -13.021 1.00 91.00 667 CYS A C 1
ATOM 5307 O O . CYS A 1 667 ? -4.581 -30.178 -12.478 1.00 91.00 667 CYS A O 1
ATOM 5309 N N . ARG A 1 668 ? -4.525 -32.425 -12.364 1.00 91.44 668 ARG A N 1
ATOM 5310 C CA . ARG A 1 668 ? -4.887 -32.574 -10.954 1.00 91.44 668 ARG A CA 1
ATOM 5311 C C . ARG A 1 668 ? -3.645 -32.454 -10.052 1.00 91.44 668 ARG A C 1
ATOM 5313 O O . ARG A 1 668 ? -2.691 -33.204 -10.264 1.00 91.44 668 ARG A O 1
ATOM 5320 N N . PRO A 1 669 ? -3.618 -31.554 -9.052 1.00 88.44 669 PRO A N 1
ATOM 5321 C CA . PRO A 1 669 ? -2.514 -31.449 -8.088 1.00 88.44 669 PRO A CA 1
ATOM 5322 C C . PRO A 1 669 ? -2.238 -32.744 -7.300 1.00 88.44 669 PRO A C 1
ATOM 5324 O O . PRO A 1 669 ? -3.146 -33.529 -7.045 1.00 88.44 669 PRO A O 1
ATOM 5327 N N . ILE A 1 670 ? -0.991 -32.955 -6.866 1.00 87.62 670 ILE A N 1
ATOM 5328 C CA . ILE A 1 670 ? -0.555 -34.158 -6.122 1.00 87.62 670 ILE A CA 1
ATOM 5329 C C . ILE A 1 670 ? -1.262 -34.341 -4.765 1.00 87.62 670 ILE A C 1
ATOM 5331 O O . ILE A 1 670 ? -1.363 -35.457 -4.266 1.00 87.62 670 ILE A O 1
ATOM 5335 N N . ASP A 1 671 ? -1.759 -33.257 -4.160 1.00 78.69 671 ASP A N 1
ATOM 5336 C CA . ASP A 1 671 ? -2.566 -33.272 -2.934 1.00 78.69 671 ASP A CA 1
ATOM 5337 C C . ASP A 1 671 ? -4.031 -33.687 -3.158 1.00 78.69 671 ASP A C 1
ATOM 5339 O O . ASP A 1 671 ? -4.769 -33.840 -2.185 1.00 78.69 671 ASP A O 1
ATOM 5343 N N . ARG A 1 672 ? -4.461 -33.878 -4.415 1.00 81.00 672 ARG A N 1
ATOM 5344 C CA . ARG A 1 672 ? -5.856 -34.150 -4.780 1.00 81.00 672 ARG A CA 1
ATOM 5345 C C . ARG A 1 672 ? -6.066 -35.616 -5.171 1.00 81.00 672 ARG A C 1
ATOM 5347 O O . ARG A 1 672 ? -5.381 -36.106 -6.079 1.00 81.00 672 ARG A O 1
ATOM 5354 N N . PRO A 1 673 ? -7.017 -36.327 -4.537 1.00 80.38 673 PRO A N 1
ATOM 5355 C CA . PRO A 1 673 ? -7.298 -37.720 -4.856 1.00 80.38 673 PRO A CA 1
ATOM 5356 C C . PRO A 1 673 ? -7.929 -37.843 -6.250 1.00 80.38 673 PRO A C 1
ATOM 5358 O O . PRO A 1 673 ? -8.495 -36.891 -6.785 1.00 80.38 673 PRO A O 1
ATOM 5361 N N . GLU A 1 674 ? -7.822 -39.017 -6.869 1.00 80.69 674 GLU A N 1
ATOM 5362 C CA . GLU A 1 674 ? -8.187 -39.209 -8.282 1.00 80.69 674 GLU A CA 1
ATOM 5363 C C . GLU A 1 674 ? -9.676 -38.966 -8.585 1.00 80.69 674 GLU A C 1
ATOM 5365 O O . GLU A 1 674 ? -10.025 -38.534 -9.681 1.00 80.69 674 GLU A O 1
ATOM 5370 N N . ASN A 1 675 ? -10.545 -39.128 -7.586 1.00 83.12 675 ASN A N 1
ATOM 5371 C CA . ASN A 1 675 ? -11.973 -38.819 -7.663 1.00 83.12 675 ASN A CA 1
ATOM 5372 C C . ASN A 1 675 ? -12.320 -37.317 -7.561 1.00 83.12 675 ASN A C 1
ATOM 5374 O O . ASN A 1 675 ? -13.502 -36.995 -7.637 1.00 83.12 675 ASN A O 1
ATOM 5378 N N . GLU A 1 676 ? -11.334 -36.430 -7.371 1.00 82.00 676 GLU A N 1
ATOM 5379 C CA . GLU A 1 676 ? -11.452 -34.967 -7.539 1.00 82.00 676 GLU A CA 1
ATOM 5380 C C . GLU A 1 676 ? -10.859 -34.480 -8.886 1.00 82.00 676 GLU A C 1
ATOM 5382 O O . GLU A 1 676 ? -10.752 -33.274 -9.131 1.00 82.00 676 GLU A O 1
ATOM 5387 N N . GLY A 1 677 ? -10.412 -35.405 -9.745 1.00 81.75 677 GLY A N 1
ATOM 5388 C CA . GLY A 1 677 ? -9.846 -35.110 -11.064 1.00 81.75 677 GLY A CA 1
ATOM 5389 C C . GLY A 1 677 ? -10.893 -34.749 -12.114 1.00 81.75 677 GLY A C 1
ATOM 5390 O O . GLY A 1 677 ? -12.098 -34.914 -11.916 1.00 81.75 677 GLY A O 1
ATOM 5391 N N . CYS A 1 678 ? -10.437 -34.260 -13.265 1.00 86.94 678 CYS A N 1
ATOM 5392 C CA . CYS A 1 678 ? -11.346 -33.904 -14.343 1.00 86.94 678 CYS A CA 1
ATOM 5393 C C . CYS A 1 678 ? -12.080 -35.147 -14.877 1.00 86.94 678 CYS A C 1
ATOM 5395 O O . CYS A 1 678 ? -11.475 -36.173 -15.205 1.00 86.94 678 CYS A O 1
ATOM 5397 N N . LYS A 1 679 ? -13.408 -35.048 -14.979 1.00 84.75 679 LYS A N 1
ATOM 5398 C CA . LYS A 1 679 ? -14.305 -36.137 -15.359 1.00 84.75 679 LYS A CA 1
ATOM 5399 C C . LYS A 1 679 ? -14.974 -35.828 -16.694 1.00 84.75 679 LYS A C 1
ATOM 5401 O O . LYS A 1 679 ? -15.636 -34.808 -16.849 1.00 84.75 679 LYS A O 1
ATOM 5406 N N . LEU A 1 680 ? -14.821 -36.743 -17.644 1.00 86.81 680 LEU A N 1
ATOM 5407 C CA . LEU A 1 680 ? -15.509 -36.733 -18.931 1.00 86.81 680 LEU A CA 1
ATOM 5408 C C . LEU A 1 680 ? -16.630 -37.777 -18.870 1.00 86.81 680 LEU A C 1
ATOM 5410 O O . LEU A 1 680 ? -16.364 -38.942 -18.571 1.00 86.81 680 LEU A O 1
ATOM 5414 N N . SER A 1 681 ? -17.873 -37.366 -19.109 1.00 83.69 681 SER A N 1
ATOM 5415 C CA . SER A 1 681 ? -19.042 -38.247 -19.167 1.00 83.69 681 SER A CA 1
ATOM 5416 C C . SER A 1 681 ? -19.753 -38.092 -20.505 1.00 83.69 681 SER A C 1
ATOM 5418 O O . SER A 1 681 ? -19.964 -36.981 -20.976 1.00 83.69 681 SER A O 1
ATOM 5420 N N . ILE A 1 682 ? -20.132 -39.211 -21.117 1.00 83.00 682 ILE A N 1
ATOM 5421 C CA . ILE A 1 682 ? -20.928 -39.237 -22.347 1.00 83.00 682 ILE A CA 1
ATOM 5422 C C . ILE A 1 682 ? -22.267 -39.870 -21.976 1.00 83.00 682 ILE A C 1
ATOM 5424 O O . ILE A 1 682 ? -22.291 -40.991 -21.469 1.00 83.00 682 ILE A O 1
ATOM 5428 N N . ILE A 1 683 ? -23.360 -39.130 -22.159 1.00 72.69 683 ILE A N 1
ATOM 5429 C CA . ILE A 1 683 ? -24.725 -39.557 -21.823 1.00 72.69 683 ILE A CA 1
ATOM 5430 C C . ILE A 1 683 ? -25.598 -39.250 -23.038 1.00 72.69 683 ILE A C 1
ATOM 5432 O O . ILE A 1 683 ? -25.596 -38.119 -23.511 1.00 72.69 683 ILE A O 1
ATOM 5436 N N . ASP A 1 684 ? -26.288 -40.257 -23.574 1.00 72.00 684 ASP A N 1
ATOM 5437 C CA . ASP A 1 684 ? -27.178 -40.142 -24.743 1.00 72.00 684 ASP A CA 1
ATOM 5438 C C . ASP A 1 684 ? -26.530 -39.454 -25.968 1.00 72.00 684 ASP A C 1
ATOM 5440 O O . ASP A 1 684 ? -27.160 -38.698 -26.704 1.00 72.00 684 ASP A O 1
ATOM 5444 N N . GLY A 1 685 ? -25.230 -39.702 -26.174 1.00 73.75 685 GLY A N 1
ATOM 5445 C CA . GLY A 1 685 ? -24.412 -39.084 -27.228 1.00 73.75 685 GLY A CA 1
ATOM 5446 C C . GLY A 1 685 ? -23.896 -37.674 -26.907 1.00 73.75 685 GLY A C 1
ATOM 5447 O O . GLY A 1 685 ? -23.045 -37.159 -27.629 1.00 73.75 685 GLY A O 1
ATOM 5448 N N . ILE A 1 686 ? -24.345 -37.060 -25.811 1.00 73.94 686 ILE A N 1
ATOM 5449 C CA . ILE A 1 686 ? -23.895 -35.744 -25.352 1.00 73.94 686 ILE A CA 1
ATOM 5450 C C . ILE A 1 686 ? -22.662 -35.914 -24.456 1.00 73.94 686 ILE A C 1
ATOM 5452 O O . ILE A 1 686 ? -22.743 -36.397 -23.323 1.00 73.94 686 ILE A O 1
ATOM 5456 N N . SER A 1 687 ? -21.508 -35.492 -24.967 1.00 83.88 687 SER A N 1
ATOM 5457 C CA . SER A 1 687 ? -20.246 -35.426 -24.226 1.00 83.88 687 SER A CA 1
ATOM 5458 C C . SER A 1 687 ? -20.209 -34.198 -23.308 1.00 83.88 687 SER A C 1
ATOM 5460 O O . SER A 1 687 ? -20.344 -33.070 -23.774 1.00 83.88 687 SER A O 1
ATOM 5462 N N . LYS A 1 688 ? -19.974 -34.398 -22.008 1.00 83.44 688 LYS A N 1
ATOM 5463 C CA . LYS A 1 688 ? -19.883 -33.354 -20.976 1.00 83.44 688 LYS A CA 1
ATOM 5464 C C . LYS A 1 688 ? -18.566 -33.470 -20.202 1.00 83.44 688 LYS A C 1
ATOM 5466 O O . LYS A 1 688 ? -18.183 -34.553 -19.766 1.00 83.44 688 LYS A O 1
ATOM 5471 N N . LEU A 1 689 ? -17.900 -32.336 -19.979 1.00 86.38 689 LEU A N 1
ATOM 5472 C CA . LEU A 1 689 ? -16.647 -32.241 -19.227 1.00 86.38 689 LEU A CA 1
ATOM 5473 C C . LEU A 1 689 ? -16.854 -31.498 -17.902 1.00 86.38 689 LEU A C 1
ATOM 5475 O O . LEU A 1 689 ? -17.328 -30.364 -17.882 1.00 86.38 689 LEU A O 1
ATOM 5479 N N . GLU A 1 690 ? -16.458 -32.121 -16.797 1.00 84.19 690 GLU A N 1
ATOM 5480 C CA . GLU A 1 690 ? -16.502 -31.563 -15.446 1.00 84.19 690 GLU A CA 1
ATOM 5481 C C . GLU A 1 690 ? -15.066 -31.398 -14.929 1.00 84.19 690 GLU A C 1
ATOM 5483 O O . GLU A 1 690 ? -14.346 -32.375 -14.733 1.00 84.19 690 GLU A O 1
ATOM 5488 N N . VAL A 1 691 ? -14.620 -30.156 -14.725 1.00 82.75 691 VAL A N 1
ATOM 5489 C CA . VAL A 1 691 ? -13.208 -29.835 -14.410 1.00 82.75 691 VAL A CA 1
ATOM 5490 C C . VAL A 1 691 ? -12.792 -30.279 -12.998 1.00 82.75 691 VAL A C 1
ATOM 5492 O O . VAL A 1 691 ? -11.643 -30.665 -12.777 1.00 82.75 691 VAL A O 1
ATOM 5495 N N . GLN A 1 692 ? -13.742 -30.257 -12.058 1.00 85.00 692 GLN A N 1
ATOM 5496 C CA . GLN A 1 692 ? -13.542 -30.561 -10.635 1.00 85.00 692 GLN A CA 1
ATOM 5497 C C . GLN A 1 692 ? -12.368 -29.765 -10.025 1.00 85.00 692 GLN A C 1
ATOM 5499 O O . GLN A 1 692 ? -12.307 -28.552 -10.224 1.00 85.00 692 GLN A O 1
ATOM 5504 N N . SER A 1 693 ? -11.449 -30.404 -9.293 1.00 85.00 693 SER A N 1
ATOM 5505 C CA . SER A 1 693 ? -10.303 -29.745 -8.639 1.00 85.00 693 SER A CA 1
ATOM 5506 C C . SER A 1 693 ? -9.073 -29.597 -9.554 1.00 85.00 693 SER A C 1
ATOM 5508 O O . SER A 1 693 ? -7.974 -29.299 -9.076 1.00 85.00 693 SER A O 1
ATOM 5510 N N . SER A 1 694 ? -9.218 -29.825 -10.862 1.00 87.38 694 SER A N 1
ATOM 5511 C CA . SER A 1 694 ? -8.095 -29.832 -11.808 1.00 87.38 694 SER A CA 1
ATOM 5512 C C . SER A 1 694 ? -7.806 -28.446 -12.375 1.00 87.38 694 SER A C 1
ATOM 5514 O O . SER A 1 694 ? -8.704 -27.682 -12.721 1.00 87.38 694 SER A O 1
ATOM 5516 N N . LEU A 1 695 ? -6.525 -28.112 -12.498 1.00 87.25 695 LEU A N 1
ATOM 5517 C CA . LEU A 1 695 ? -6.078 -26.817 -12.997 1.00 87.25 695 LEU A CA 1
ATOM 5518 C C . LEU A 1 695 ? -6.123 -26.798 -14.529 1.00 87.25 695 LEU A C 1
ATOM 5520 O O . LEU A 1 695 ? -5.457 -27.613 -15.165 1.00 87.25 695 LEU A O 1
ATOM 5524 N N . SER A 1 696 ? -6.847 -25.838 -15.117 1.00 88.19 696 SER A N 1
ATOM 5525 C CA . SER A 1 696 ? -6.778 -25.547 -16.556 1.00 88.19 696 SER A CA 1
ATOM 5526 C C . SER A 1 696 ? -5.638 -24.573 -16.856 1.00 88.19 696 SER A C 1
ATOM 5528 O O . SER A 1 696 ? -5.760 -23.361 -16.649 1.00 88.19 696 SER A O 1
ATOM 5530 N N . LEU A 1 697 ? -4.524 -25.085 -17.375 1.00 85.62 697 LEU A N 1
ATOM 5531 C CA . LEU A 1 697 ? -3.315 -24.317 -17.685 1.00 85.62 697 LEU A CA 1
ATOM 5532 C C . LEU A 1 697 ? -3.108 -24.224 -19.209 1.00 85.62 697 LEU A C 1
ATOM 5534 O O . LEU A 1 697 ? -3.395 -25.187 -19.915 1.00 85.62 697 LEU A O 1
ATOM 5538 N N . PRO A 1 698 ? -2.608 -23.104 -19.759 1.00 78.94 698 PRO A N 1
ATOM 5539 C CA . PRO A 1 698 ? -2.301 -23.012 -21.187 1.00 78.94 698 PRO A CA 1
ATOM 5540 C C . PRO A 1 698 ? -1.113 -23.919 -21.546 1.00 78.94 698 PRO A C 1
ATOM 5542 O O . PRO A 1 698 ? -0.166 -24.028 -20.764 1.00 78.94 698 PRO A O 1
ATOM 5545 N N . ILE A 1 699 ? -1.108 -24.518 -22.744 1.00 82.69 699 ILE A N 1
ATOM 5546 C CA . ILE A 1 699 ? -0.037 -25.442 -23.174 1.00 82.69 699 ILE A CA 1
ATOM 5547 C C . ILE A 1 699 ? 1.358 -24.791 -23.185 1.00 82.69 699 ILE A C 1
ATOM 5549 O O . ILE A 1 699 ? 2.371 -25.470 -23.023 1.00 82.69 699 ILE A O 1
ATOM 5553 N N . THR A 1 700 ? 1.419 -23.458 -23.244 1.00 75.38 700 THR A N 1
ATOM 5554 C CA . THR A 1 700 ? 2.653 -22.663 -23.189 1.00 75.38 700 THR A CA 1
ATOM 5555 C C . THR A 1 700 ? 3.473 -22.835 -21.899 1.00 75.38 700 THR A C 1
ATOM 5557 O O . THR A 1 700 ? 4.633 -22.412 -21.858 1.00 75.38 700 THR A O 1
ATOM 5560 N N . ILE A 1 701 ? 2.958 -23.506 -20.856 1.00 80.38 701 ILE A N 1
ATOM 5561 C CA . ILE A 1 701 ? 3.795 -23.955 -19.726 1.00 80.38 701 ILE A CA 1
ATOM 5562 C C . ILE A 1 701 ? 4.823 -25.024 -20.145 1.00 80.38 701 ILE A C 1
ATOM 5564 O O . ILE A 1 701 ? 5.914 -25.062 -19.579 1.00 80.38 701 ILE A O 1
ATOM 5568 N N . ILE A 1 702 ? 4.517 -25.847 -21.157 1.00 83.88 702 ILE A N 1
ATOM 5569 C CA . ILE A 1 702 ? 5.479 -26.756 -21.802 1.00 83.88 702 ILE A CA 1
ATOM 5570 C C . ILE A 1 702 ? 6.454 -25.936 -22.648 1.00 83.88 702 ILE A C 1
ATOM 5572 O O . ILE A 1 702 ? 7.668 -26.091 -22.516 1.00 83.88 702 ILE A O 1
ATOM 5576 N N . ASP A 1 703 ? 5.940 -25.023 -23.477 1.00 73.25 703 ASP A N 1
ATOM 5577 C CA . ASP A 1 703 ? 6.778 -24.267 -24.414 1.00 73.25 703 ASP A CA 1
ATOM 5578 C C . ASP A 1 703 ? 7.802 -23.371 -23.703 1.00 73.25 703 ASP A C 1
ATOM 5580 O O . ASP A 1 703 ? 8.946 -23.279 -24.147 1.00 73.25 703 ASP A O 1
ATOM 5584 N N . SER A 1 704 ? 7.434 -22.786 -22.562 1.00 72.69 704 SER A N 1
ATOM 5585 C CA . SER A 1 704 ? 8.332 -21.995 -21.708 1.00 72.69 704 SER A CA 1
ATOM 5586 C C . SER A 1 704 ? 9.281 -22.829 -20.829 1.00 72.69 704 SER A C 1
ATOM 5588 O O . SER A 1 704 ? 9.993 -22.265 -20.000 1.00 72.69 704 SER A O 1
ATOM 5590 N N . GLY A 1 705 ? 9.293 -24.163 -20.966 1.00 80.88 705 GLY A N 1
ATOM 5591 C CA . GLY A 1 705 ? 10.145 -25.068 -20.182 1.00 80.88 705 GLY A CA 1
ATOM 5592 C C . GLY A 1 705 ? 9.758 -25.183 -18.703 1.00 80.88 705 GLY A C 1
ATOM 5593 O O . GLY A 1 705 ? 10.512 -25.741 -17.906 1.00 80.88 705 GLY A O 1
ATOM 5594 N N . LYS A 1 706 ? 8.592 -24.653 -18.313 1.00 84.94 706 LYS A N 1
ATOM 5595 C CA . LYS A 1 706 ? 8.131 -24.590 -16.918 1.00 84.94 706 LYS A CA 1
ATOM 5596 C C . LYS A 1 706 ? 7.281 -25.787 -16.496 1.00 84.94 706 LYS A C 1
ATOM 5598 O O . LYS A 1 706 ? 6.939 -25.878 -15.323 1.00 84.94 706 LYS A O 1
ATOM 5603 N N . CYS A 1 707 ? 6.964 -26.700 -17.408 1.00 88.25 707 CYS A N 1
ATOM 5604 C CA . CYS A 1 707 ? 6.367 -28.001 -17.127 1.00 88.25 707 CYS A CA 1
ATOM 5605 C C . CYS A 1 707 ? 7.378 -29.102 -17.463 1.00 88.25 707 CYS A C 1
ATOM 5607 O O . CYS A 1 707 ? 7.829 -29.208 -18.603 1.00 88.25 707 CYS A O 1
ATOM 5609 N N . LEU A 1 708 ? 7.736 -29.915 -16.469 1.00 89.19 708 LEU A N 1
ATOM 5610 C CA . LEU A 1 708 ? 8.700 -31.010 -16.589 1.00 89.19 708 LEU A CA 1
ATOM 5611 C C . LEU A 1 708 ? 8.020 -32.350 -16.255 1.00 89.19 708 LEU A C 1
ATOM 5613 O O . LEU A 1 708 ? 7.233 -32.382 -15.310 1.00 89.19 708 LEU A O 1
ATOM 5617 N N . PRO A 1 709 ? 8.315 -33.456 -16.962 1.00 89.44 709 PRO A N 1
ATOM 5618 C CA . PRO A 1 709 ? 7.903 -34.789 -16.523 1.00 89.44 709 PRO A CA 1
ATOM 5619 C C . PRO A 1 709 ? 8.651 -35.189 -15.240 1.00 89.44 709 PRO A C 1
ATOM 5621 O O . PRO A 1 709 ? 9.790 -34.768 -15.032 1.00 89.44 709 PRO A O 1
ATOM 5624 N N . VAL A 1 710 ? 8.022 -36.009 -14.396 1.00 88.69 710 VAL A N 1
ATOM 5625 C CA . VAL A 1 710 ? 8.587 -36.481 -13.119 1.00 88.69 710 VAL A CA 1
ATOM 5626 C C . VAL A 1 710 ? 8.747 -37.996 -13.154 1.00 88.69 710 VAL A C 1
ATOM 5628 O O . VAL A 1 710 ? 7.800 -38.710 -13.481 1.00 88.69 710 VAL A O 1
ATOM 5631 N N . ASP A 1 711 ? 9.935 -38.494 -12.808 1.00 88.19 711 ASP A N 1
ATOM 5632 C CA . ASP A 1 711 ? 10.178 -39.932 -12.688 1.00 88.19 711 ASP A CA 1
ATOM 5633 C C . ASP A 1 711 ? 9.579 -40.516 -11.394 1.00 88.19 711 ASP A C 1
ATOM 5635 O O . ASP A 1 711 ? 9.289 -39.800 -10.432 1.00 88.19 711 ASP A O 1
ATOM 5639 N N . ALA A 1 712 ? 9.405 -41.839 -11.352 1.00 85.62 712 ALA A N 1
ATOM 5640 C CA . ALA A 1 712 ? 8.788 -42.519 -10.213 1.00 85.62 712 ALA A CA 1
ATOM 5641 C C . ALA A 1 712 ? 9.556 -42.330 -8.888 1.00 85.62 712 ALA A C 1
ATOM 5643 O O . ALA A 1 712 ? 8.937 -42.334 -7.828 1.00 85.62 712 ALA A O 1
ATOM 5644 N N . ASN A 1 713 ? 10.877 -42.117 -8.915 1.00 84.75 713 ASN A N 1
ATOM 5645 C CA . ASN A 1 713 ? 11.667 -41.898 -7.704 1.00 84.75 713 ASN A CA 1
ATOM 5646 C C . ASN A 1 713 ? 11.519 -40.466 -7.184 1.00 84.75 713 ASN A C 1
ATOM 5648 O O . ASN A 1 713 ? 11.391 -40.292 -5.975 1.00 84.75 713 ASN A O 1
ATOM 5652 N N . GLU A 1 714 ? 11.522 -39.436 -8.041 1.00 87.12 714 GLU A N 1
ATOM 5653 C CA . GLU A 1 714 ? 11.191 -38.076 -7.582 1.00 87.12 714 GLU A CA 1
ATOM 5654 C C . GLU A 1 714 ? 9.729 -37.990 -7.115 1.00 87.12 714 GLU A C 1
ATOM 5656 O O . GLU A 1 714 ? 9.472 -37.393 -6.068 1.00 87.12 714 GLU A O 1
ATOM 5661 N N . TRP A 1 715 ? 8.791 -38.629 -7.822 1.00 86.69 715 TRP A N 1
ATOM 5662 C CA . TRP A 1 715 ? 7.378 -38.649 -7.438 1.00 86.69 715 TRP A CA 1
ATOM 5663 C C . TRP A 1 715 ? 7.156 -39.341 -6.089 1.00 86.69 715 TRP A C 1
ATOM 5665 O O . TRP A 1 715 ? 6.566 -38.741 -5.190 1.00 86.69 715 TRP A O 1
ATOM 5675 N N . ASN A 1 716 ? 7.703 -40.546 -5.895 1.00 83.75 716 ASN A N 1
ATOM 5676 C CA . ASN A 1 716 ? 7.589 -41.265 -4.625 1.00 83.75 716 ASN A CA 1
ATOM 5677 C C . ASN A 1 716 ? 8.288 -40.498 -3.496 1.00 83.75 716 ASN A C 1
ATOM 5679 O O . ASN A 1 716 ? 7.635 -40.169 -2.517 1.00 83.75 716 ASN A O 1
ATOM 5683 N N . ARG A 1 717 ? 9.533 -40.025 -3.679 1.00 81.44 717 ARG A N 1
ATOM 5684 C CA . ARG A 1 717 ? 10.214 -39.169 -2.680 1.00 81.44 717 ARG A CA 1
ATOM 5685 C C . ARG A 1 717 ? 9.443 -37.888 -2.349 1.00 81.44 717 ARG A C 1
ATOM 5687 O O . ARG A 1 717 ? 9.679 -37.292 -1.295 1.00 81.44 717 ARG A O 1
ATOM 5694 N N . LYS A 1 718 ? 8.589 -37.398 -3.252 1.00 81.19 718 LYS A N 1
ATOM 5695 C CA . LYS A 1 718 ? 7.739 -36.223 -3.033 1.00 81.19 718 LYS A CA 1
ATOM 5696 C C . LYS A 1 718 ? 6.458 -36.581 -2.271 1.00 81.19 718 LYS A C 1
ATOM 5698 O O . LYS A 1 718 ? 6.101 -35.818 -1.373 1.00 81.19 718 LYS A O 1
ATOM 5703 N N . LEU A 1 719 ? 5.849 -37.732 -2.566 1.00 77.94 719 LEU A N 1
ATOM 5704 C CA . LEU A 1 719 ? 4.787 -38.363 -1.772 1.00 77.94 719 LEU A CA 1
ATOM 5705 C C . LEU A 1 719 ? 5.267 -38.667 -0.347 1.00 77.94 719 LEU A C 1
ATOM 5707 O O . LEU A 1 719 ? 4.649 -38.194 0.602 1.00 77.94 719 LEU A O 1
ATOM 5711 N N . ASP A 1 720 ? 6.407 -39.340 -0.190 1.00 77.50 720 ASP A N 1
ATOM 5712 C CA . ASP A 1 720 ? 7.039 -39.652 1.097 1.00 77.50 720 ASP A CA 1
ATOM 5713 C C . ASP A 1 720 ? 7.240 -38.369 1.915 1.00 77.50 720 ASP A C 1
ATOM 5715 O O . ASP A 1 720 ? 6.768 -38.257 3.041 1.00 77.50 720 ASP A O 1
ATOM 5719 N N . LYS A 1 721 ? 7.825 -37.323 1.312 1.00 73.38 721 LYS A N 1
ATOM 5720 C CA . LYS A 1 721 ? 8.019 -36.008 1.957 1.00 73.38 721 LYS A CA 1
ATOM 5721 C C . LYS A 1 721 ? 6.730 -35.214 2.190 1.00 73.38 721 LYS A C 1
ATOM 5723 O O . LYS A 1 721 ? 6.781 -34.191 2.880 1.00 73.38 721 LYS A O 1
ATOM 5728 N N . GLN A 1 722 ? 5.597 -35.622 1.616 1.00 68.06 722 GLN A N 1
ATOM 5729 C CA . GLN A 1 722 ? 4.270 -35.142 2.012 1.00 68.06 722 GLN A CA 1
ATOM 5730 C C . GLN A 1 722 ? 3.698 -35.982 3.158 1.00 68.06 722 GLN A C 1
ATOM 5732 O O . GLN A 1 722 ? 3.131 -35.392 4.070 1.00 68.06 722 GLN A O 1
ATOM 5737 N N . GLN A 1 723 ? 3.906 -37.302 3.176 1.00 69.50 723 GLN A N 1
ATOM 5738 C CA . GLN A 1 723 ? 3.471 -38.195 4.257 1.00 69.50 723 GLN A CA 1
ATOM 5739 C C . GLN A 1 723 ? 4.255 -37.975 5.561 1.00 69.50 723 GLN A C 1
ATOM 5741 O O . GLN A 1 723 ? 3.639 -37.800 6.605 1.00 69.50 723 GLN A O 1
ATOM 5746 N N . GLU A 1 724 ? 5.589 -37.866 5.522 1.00 70.44 724 GLU A N 1
ATOM 5747 C CA . GLU A 1 724 ? 6.438 -37.517 6.679 1.00 70.44 724 GLU A CA 1
ATOM 5748 C C . GLU A 1 724 ? 5.967 -36.230 7.370 1.00 70.44 724 GLU A C 1
ATOM 5750 O O . GLU A 1 724 ? 5.977 -36.123 8.597 1.00 70.44 724 GLU A O 1
ATOM 5755 N N . LYS A 1 725 ? 5.558 -35.249 6.555 1.00 68.56 725 LYS A N 1
ATOM 5756 C CA . LYS A 1 725 ? 5.076 -33.929 6.975 1.00 68.56 725 LYS A CA 1
ATOM 5757 C C . LYS A 1 725 ? 3.565 -33.872 7.177 1.00 68.56 725 LYS A C 1
ATOM 5759 O O . LYS A 1 725 ? 3.065 -32.819 7.571 1.00 68.56 725 LYS A O 1
ATOM 5764 N N . ALA A 1 726 ? 2.847 -34.962 6.913 1.00 69.56 726 ALA A N 1
ATOM 5765 C CA . ALA A 1 726 ? 1.404 -34.992 7.048 1.00 69.56 726 ALA A CA 1
ATOM 5766 C C . ALA A 1 726 ? 1.024 -34.776 8.520 1.00 69.56 726 ALA A C 1
ATOM 5768 O O . ALA A 1 726 ? 1.701 -35.291 9.421 1.00 69.56 726 ALA A O 1
ATOM 5769 N N . PRO A 1 727 ? -0.046 -34.015 8.787 1.00 78.69 727 PRO A N 1
ATOM 5770 C CA . PRO A 1 727 ? -0.539 -33.809 10.138 1.00 78.69 727 PRO A CA 1
ATOM 5771 C C . PRO A 1 727 ? -1.039 -35.149 10.701 1.00 78.69 727 PRO A C 1
ATOM 5773 O O . PRO A 1 727 ? -1.972 -35.746 10.173 1.00 78.69 727 PRO A O 1
ATOM 5776 N N . SER A 1 728 ? -0.384 -35.648 11.752 1.00 82.88 728 SER A N 1
ATOM 5777 C CA . SER A 1 728 ? -0.562 -37.028 12.229 1.00 82.88 728 SER A CA 1
ATOM 5778 C C . SER A 1 728 ? -1.346 -37.117 13.537 1.00 82.88 728 SER A C 1
ATOM 5780 O O . SER A 1 728 ? -2.261 -37.929 13.659 1.00 82.88 728 SER A O 1
ATOM 5782 N N . LYS A 1 729 ? -1.007 -36.285 14.528 1.00 87.19 729 LYS A N 1
ATOM 5783 C CA . LYS A 1 729 ? -1.647 -36.298 15.853 1.00 87.19 729 LYS A CA 1
ATOM 5784 C C . LYS A 1 729 ? -1.692 -34.905 16.468 1.00 87.19 729 LYS A C 1
ATOM 5786 O O . LYS A 1 729 ? -0.763 -34.116 16.295 1.00 87.19 729 LYS A O 1
ATOM 5791 N N . ILE A 1 730 ? -2.759 -34.630 17.216 1.00 89.00 730 ILE A N 1
ATOM 5792 C CA . ILE A 1 730 ? -2.855 -33.447 18.077 1.00 89.00 730 ILE A CA 1
ATOM 5793 C C . ILE A 1 730 ? -2.205 -33.785 19.420 1.00 89.00 730 ILE A C 1
ATOM 5795 O O . ILE A 1 730 ? -2.542 -34.788 20.053 1.00 89.00 730 ILE A O 1
ATOM 5799 N N . ASP A 1 731 ? -1.278 -32.936 19.838 1.00 87.88 731 ASP A N 1
ATOM 5800 C CA . ASP A 1 731 ? -0.478 -33.062 21.050 1.00 87.88 731 ASP A CA 1
ATOM 5801 C C . ASP A 1 731 ? -0.682 -31.824 21.935 1.00 87.88 731 ASP A C 1
ATOM 5803 O O . ASP A 1 731 ? -0.984 -30.745 21.421 1.00 87.88 731 ASP A O 1
ATOM 5807 N N . LEU A 1 732 ? -0.541 -31.970 23.254 1.00 88.06 732 LEU A N 1
ATOM 5808 C CA . LEU A 1 732 ? -0.650 -30.855 24.204 1.00 88.06 732 LEU A CA 1
ATOM 5809 C C . LEU A 1 732 ? 0.723 -30.583 24.807 1.00 88.06 732 LEU A C 1
ATOM 5811 O O . LEU A 1 732 ? 1.390 -31.518 25.244 1.00 88.06 732 LEU A O 1
ATOM 5815 N N . LEU A 1 733 ? 1.131 -29.315 24.830 1.00 86.69 733 LEU A N 1
ATOM 5816 C CA . LEU A 1 733 ? 2.420 -28.925 25.397 1.00 86.69 733 LEU A CA 1
ATOM 5817 C C . LEU A 1 733 ? 2.413 -29.099 26.922 1.00 86.69 733 LEU A C 1
ATOM 5819 O O . LEU A 1 733 ? 1.423 -28.779 27.584 1.00 86.69 733 LEU A O 1
ATOM 5823 N N . ASP A 1 734 ? 3.519 -29.603 27.467 1.00 83.00 734 ASP A N 1
ATOM 5824 C CA . ASP A 1 734 ? 3.683 -29.821 28.905 1.00 83.00 734 ASP A CA 1
ATOM 5825 C C . ASP A 1 734 ? 4.011 -28.514 29.654 1.00 83.00 734 ASP A C 1
ATOM 5827 O O . ASP A 1 734 ? 4.111 -27.428 29.071 1.00 83.00 734 ASP A O 1
ATOM 5831 N N . GLU A 1 735 ? 4.190 -28.606 30.972 1.00 81.00 735 GLU A N 1
ATOM 5832 C CA . GLU A 1 735 ? 4.545 -27.459 31.811 1.00 81.00 735 GLU A CA 1
ATOM 5833 C C . GLU A 1 735 ? 5.883 -26.796 31.404 1.00 81.00 735 GLU A C 1
ATOM 5835 O O . GLU A 1 735 ? 6.072 -25.596 31.611 1.00 81.00 735 GLU A O 1
ATOM 5840 N N . ARG A 1 736 ? 6.814 -27.542 30.790 1.00 83.25 736 ARG A N 1
ATOM 5841 C CA . ARG A 1 736 ? 8.141 -27.062 30.370 1.00 83.25 736 ARG A CA 1
ATOM 5842 C C . ARG A 1 736 ? 8.066 -26.299 29.050 1.00 83.25 736 ARG A C 1
ATOM 5844 O O . ARG A 1 736 ? 8.555 -25.172 28.987 1.00 83.25 736 ARG A O 1
ATOM 5851 N N . ASP A 1 737 ? 7.416 -26.868 28.037 1.00 85.50 737 ASP A N 1
ATOM 5852 C CA . ASP A 1 737 ? 7.163 -26.209 26.750 1.00 85.50 737 ASP A CA 1
ATOM 5853 C C . ASP A 1 737 ? 6.278 -24.958 26.946 1.00 85.50 737 ASP A C 1
ATOM 5855 O O . ASP A 1 737 ? 6.535 -23.898 26.362 1.00 85.50 737 ASP A O 1
ATOM 5859 N N . CYS A 1 738 ? 5.282 -25.021 27.841 1.00 83.81 738 CYS A N 1
ATOM 5860 C CA . CYS A 1 738 ? 4.496 -23.847 28.231 1.00 83.81 738 CYS A CA 1
ATOM 5861 C C . CYS A 1 738 ? 5.363 -22.774 28.916 1.00 83.81 738 CYS A C 1
ATOM 5863 O O . CYS A 1 738 ? 5.276 -21.594 28.551 1.00 83.81 738 CYS A O 1
ATOM 5865 N N . ARG A 1 739 ? 6.267 -23.154 29.835 1.00 83.88 739 ARG A N 1
ATOM 5866 C CA . ARG A 1 739 ? 7.242 -22.223 30.434 1.00 83.88 739 ARG A CA 1
ATOM 5867 C C . ARG A 1 739 ? 8.165 -21.589 29.382 1.00 83.88 739 ARG A C 1
ATOM 5869 O O . ARG A 1 739 ? 8.360 -20.370 29.431 1.00 83.88 739 ARG A O 1
ATOM 5876 N N . GLU A 1 740 ? 8.651 -22.331 28.379 1.00 83.12 740 GLU A N 1
ATOM 5877 C CA . GLU A 1 740 ? 9.419 -21.748 27.260 1.00 83.12 740 GLU A CA 1
ATOM 5878 C C . GLU A 1 740 ? 8.618 -20.681 26.496 1.00 83.12 740 GLU A C 1
ATOM 5880 O O . GLU A 1 740 ? 9.166 -19.634 26.140 1.00 83.12 740 GLU A O 1
ATOM 5885 N N . LEU A 1 741 ? 7.310 -20.870 26.300 1.00 83.81 741 LEU A N 1
ATOM 5886 C CA . LEU A 1 741 ? 6.425 -19.911 25.623 1.00 83.81 741 LEU A CA 1
ATOM 5887 C C . LEU A 1 741 ? 5.959 -18.727 26.502 1.00 83.81 741 LEU A C 1
ATOM 5889 O O . LEU A 1 741 ? 5.300 -17.815 25.988 1.00 83.81 741 LEU A O 1
ATOM 5893 N N . LYS A 1 742 ? 6.332 -18.690 27.795 1.00 81.88 742 LYS A N 1
ATOM 5894 C CA . LYS A 1 742 ? 5.728 -17.827 28.836 1.00 81.88 742 LYS A CA 1
ATOM 5895 C C . LYS A 1 742 ? 4.203 -18.023 28.914 1.00 81.88 742 LYS A C 1
ATOM 5897 O O . LYS A 1 742 ? 3.451 -17.059 28.768 1.00 81.88 742 LYS A O 1
ATOM 5902 N N . ILE A 1 743 ? 3.750 -19.265 29.074 1.00 80.69 743 ILE A N 1
ATOM 5903 C CA . ILE A 1 743 ? 2.340 -19.653 29.222 1.00 80.69 743 ILE A CA 1
ATOM 5904 C C . ILE A 1 743 ? 2.154 -20.433 30.530 1.00 80.69 743 ILE A C 1
ATOM 5906 O O . ILE A 1 743 ? 2.937 -21.319 30.850 1.00 80.69 743 ILE A O 1
ATOM 5910 N N . ASP A 1 744 ? 1.087 -20.104 31.254 1.00 72.94 744 ASP A N 1
ATOM 5911 C CA . ASP A 1 744 ? 0.517 -20.888 32.355 1.00 72.94 744 ASP A CA 1
ATOM 5912 C C . ASP A 1 744 ? -0.596 -21.769 31.762 1.00 72.94 744 ASP A C 1
ATOM 5914 O O . ASP A 1 744 ? -1.648 -21.244 31.371 1.00 72.94 744 ASP A O 1
ATOM 5918 N N . GLY A 1 745 ? -0.316 -23.067 31.558 1.00 69.31 745 GLY A N 1
ATOM 5919 C CA . GLY A 1 745 ? -1.140 -23.866 30.644 1.00 69.31 745 GLY A CA 1
ATOM 5920 C C . GLY A 1 745 ? -1.101 -25.395 30.679 1.00 69.31 745 GLY A C 1
ATOM 5921 O O . GLY A 1 745 ? -1.601 -26.009 29.737 1.00 69.31 745 GLY A O 1
ATOM 5922 N N . GLU A 1 746 ? -0.562 -26.031 31.723 1.00 79.06 746 GLU A N 1
ATOM 5923 C CA . GLU A 1 746 ? -0.642 -27.496 31.838 1.00 79.06 746 GLU A CA 1
ATOM 5924 C C . GLU A 1 746 ? -2.063 -27.951 32.234 1.00 79.06 746 GLU A C 1
ATOM 5926 O O . GLU A 1 746 ? -2.617 -27.532 33.254 1.00 79.06 746 GLU A O 1
ATOM 5931 N N . LEU A 1 747 ? -2.658 -28.853 31.445 1.00 80.31 747 LEU A N 1
ATOM 5932 C CA . LEU A 1 747 ? -3.906 -29.533 31.802 1.00 80.31 747 LEU A CA 1
ATOM 5933 C C . LEU A 1 747 ? -3.589 -30.731 32.727 1.00 80.31 747 LEU A C 1
ATOM 5935 O O . LEU A 1 747 ? -2.816 -31.597 32.316 1.00 80.31 747 LEU A O 1
ATOM 5939 N N . PRO A 1 748 ? -4.203 -30.855 33.925 1.00 74.62 748 PRO A N 1
ATOM 5940 C CA . PRO A 1 748 ? -3.888 -31.915 34.891 1.00 74.62 748 PRO A CA 1
ATOM 5941 C C . PRO A 1 748 ? -4.459 -33.279 34.464 1.00 74.62 748 PRO A C 1
ATOM 5943 O O . PRO A 1 748 ? -5.472 -33.753 34.978 1.00 74.62 748 PRO A O 1
ATOM 5946 N N . ILE A 1 749 ? -3.803 -33.911 33.494 1.00 68.06 749 ILE A N 1
ATOM 5947 C CA . ILE A 1 749 ? -4.148 -35.228 32.955 1.00 68.06 749 ILE A CA 1
ATOM 5948 C C . ILE A 1 749 ? -3.726 -36.318 33.955 1.00 68.06 749 ILE A C 1
ATOM 5950 O O . ILE A 1 749 ? -2.649 -36.260 34.540 1.00 68.06 749 ILE A O 1
ATOM 5954 N N . GLY A 1 750 ? -4.584 -37.320 34.165 1.00 67.56 750 GLY A N 1
ATOM 5955 C CA . GLY A 1 750 ? -4.305 -38.486 35.021 1.00 67.56 750 GLY A CA 1
ATOM 5956 C C . GLY A 1 750 ? -4.556 -38.291 36.525 1.00 67.56 750 GLY A C 1
ATOM 5957 O O . GLY A 1 750 ? -4.864 -39.262 37.209 1.00 67.56 750 GLY A O 1
ATOM 5958 N N . ASN A 1 751 ? -4.520 -37.058 37.039 1.00 66.56 751 ASN A N 1
ATOM 5959 C CA . ASN A 1 751 ? -4.753 -36.761 38.457 1.00 66.56 751 ASN A CA 1
ATOM 5960 C C . ASN A 1 751 ? -6.190 -36.279 38.728 1.00 66.56 751 ASN A C 1
ATOM 5962 O O . ASN A 1 751 ? -6.686 -35.365 38.069 1.00 66.56 751 ASN A O 1
ATOM 5966 N N . SER A 1 752 ? -6.865 -36.844 39.738 1.00 76.38 752 SER A N 1
ATOM 5967 C CA . SER A 1 752 ? -8.203 -36.380 40.143 1.00 76.38 752 SER A CA 1
ATOM 5968 C C . SER A 1 752 ? -8.130 -35.071 40.931 1.00 76.38 752 SER A C 1
ATOM 5970 O O . SER A 1 752 ? -7.423 -34.994 41.938 1.00 76.38 752 SER A O 1
ATOM 5972 N N . VAL A 1 753 ? -8.912 -34.070 40.534 1.00 82.06 753 VAL A N 1
ATOM 5973 C CA . VAL A 1 753 ? -9.004 -32.769 41.213 1.00 82.06 753 VAL A CA 1
ATOM 5974 C C . VAL A 1 753 ? -10.279 -32.680 42.060 1.00 82.06 753 VAL A C 1
ATOM 5976 O O . VAL A 1 753 ? -11.275 -33.351 41.787 1.00 82.06 753 VAL A O 1
ATOM 5979 N N . ARG A 1 754 ? -10.267 -31.854 43.113 1.00 83.69 754 ARG A N 1
ATOM 5980 C CA . ARG A 1 754 ? -11.483 -31.516 43.874 1.00 83.69 754 ARG A CA 1
ATOM 5981 C C . ARG A 1 754 ? -12.204 -30.338 43.219 1.00 83.69 754 ARG A C 1
ATOM 5983 O O . ARG A 1 754 ? -11.553 -29.465 42.641 1.00 83.69 754 ARG A O 1
ATOM 5990 N N . ALA A 1 755 ? -13.524 -30.297 43.376 1.00 82.25 755 ALA A N 1
ATOM 5991 C CA . ALA A 1 755 ? -14.351 -29.168 42.984 1.00 82.25 755 ALA A CA 1
ATOM 5992 C C . ALA A 1 755 ? -13.785 -27.848 43.545 1.00 82.25 755 ALA A C 1
ATOM 5994 O O . ALA A 1 755 ? -13.429 -27.749 44.725 1.00 82.25 755 ALA A O 1
ATOM 5995 N N . GLY A 1 756 ? -13.670 -26.844 42.676 1.00 79.12 756 GLY A N 1
ATOM 5996 C CA . GLY A 1 756 ? -13.131 -25.521 42.984 1.00 79.12 756 GLY A CA 1
ATOM 5997 C C . GLY A 1 756 ? -11.624 -25.327 42.791 1.00 79.12 756 GLY A C 1
ATOM 5998 O O . GLY A 1 756 ? -11.151 -24.222 43.043 1.00 79.12 756 GLY A O 1
ATOM 5999 N N . LYS A 1 757 ? -10.852 -26.328 42.334 1.00 80.94 757 LYS A N 1
ATOM 6000 C CA . LYS A 1 757 ? -9.481 -26.063 41.852 1.00 80.94 757 LYS A CA 1
ATOM 6001 C C . LYS A 1 757 ? -9.553 -25.214 40.575 1.00 80.94 757 LYS A C 1
ATOM 6003 O O . LYS A 1 757 ? -10.285 -25.567 39.655 1.00 80.94 757 LYS A O 1
ATOM 6008 N N . ALA A 1 758 ? -8.783 -24.129 40.502 1.00 79.56 758 ALA A N 1
ATOM 6009 C CA . ALA A 1 758 ? -8.746 -23.283 39.311 1.00 79.56 758 ALA A CA 1
ATOM 6010 C C . ALA A 1 758 ? -8.233 -24.062 38.073 1.00 79.56 758 ALA A C 1
ATOM 6012 O O . ALA A 1 758 ? -7.230 -24.778 38.186 1.00 79.56 758 ALA A O 1
ATOM 6013 N N . PRO A 1 759 ? -8.892 -23.950 36.904 1.00 84.06 759 PRO A N 1
ATOM 6014 C CA . PRO A 1 759 ? -8.343 -24.418 35.631 1.00 84.06 759 PRO A CA 1
ATOM 6015 C C . PRO A 1 759 ? -7.163 -23.538 35.162 1.00 84.06 759 PRO A C 1
ATOM 6017 O O . PRO A 1 759 ? -7.123 -22.353 35.499 1.00 84.06 759 PRO A O 1
ATOM 6020 N N . PRO A 1 760 ? -6.218 -24.085 34.370 1.00 83.44 760 PRO A N 1
ATOM 6021 C CA . PRO A 1 760 ? -5.075 -23.330 33.845 1.00 83.44 760 PRO A CA 1
ATOM 6022 C C . PRO A 1 760 ? -5.528 -22.180 32.932 1.00 83.44 760 PRO A C 1
ATOM 6024 O O . PRO A 1 760 ? -6.535 -22.301 32.227 1.00 83.44 760 PRO A O 1
ATOM 6027 N N . LYS A 1 761 ? -4.797 -21.055 32.927 1.00 84.31 761 LYS A N 1
ATOM 6028 C CA . LYS A 1 761 ? -5.212 -19.835 32.204 1.00 84.31 761 LYS A CA 1
ATOM 6029 C C . LYS A 1 761 ? -5.355 -20.057 30.700 1.00 84.31 761 LYS A C 1
ATOM 6031 O O . LYS A 1 761 ? -6.352 -19.629 30.115 1.00 84.31 761 LYS A O 1
ATOM 6036 N N . GLN A 1 762 ? -4.391 -20.736 30.084 1.00 86.69 762 GLN A N 1
ATOM 6037 C CA . GLN A 1 762 ? -4.437 -21.143 28.677 1.00 86.69 762 GLN A CA 1
ATOM 6038 C C . GLN A 1 762 ? -4.232 -22.666 28.559 1.00 86.69 762 GLN A C 1
ATOM 6040 O O . GLN A 1 762 ? -3.952 -23.331 29.546 1.00 86.69 762 GLN A O 1
ATOM 6045 N N . ILE A 1 763 ? -4.381 -23.237 27.366 1.00 88.19 763 ILE A N 1
ATOM 6046 C CA . ILE A 1 763 ? -3.911 -24.584 27.000 1.00 88.19 763 ILE A CA 1
ATOM 6047 C C . ILE A 1 763 ? -3.325 -24.472 25.598 1.00 88.19 763 ILE A C 1
ATOM 6049 O O . ILE A 1 763 ? -3.958 -23.872 24.730 1.00 88.19 763 ILE A O 1
ATOM 6053 N N . VAL A 1 764 ? -2.147 -25.050 25.357 1.00 88.88 764 VAL A N 1
ATOM 6054 C CA . VAL A 1 764 ? -1.529 -25.044 24.023 1.00 88.88 764 VAL A CA 1
ATOM 6055 C C . VAL A 1 764 ? -1.605 -26.429 23.400 1.00 88.88 764 VAL A C 1
ATOM 6057 O O . VAL A 1 764 ? -0.987 -27.372 23.892 1.00 88.88 764 VAL A O 1
ATOM 6060 N N . ALA A 1 765 ? -2.338 -26.531 22.295 1.00 90.75 765 ALA A N 1
ATOM 6061 C CA . ALA A 1 765 ? -2.317 -27.698 21.426 1.00 90.75 765 ALA A CA 1
ATOM 6062 C C . ALA A 1 765 ? -1.467 -27.427 20.177 1.00 90.75 765 ALA A C 1
ATOM 6064 O O . ALA A 1 765 ? -1.418 -26.304 19.668 1.00 90.75 765 ALA A O 1
ATOM 6065 N N . VAL A 1 766 ? -0.814 -28.469 19.668 1.00 89.88 766 VAL A N 1
ATOM 6066 C CA . VAL A 1 766 ? -0.024 -28.437 18.432 1.00 89.88 766 VAL A CA 1
ATOM 6067 C C . VAL A 1 766 ? -0.314 -29.667 17.583 1.00 89.88 766 VAL A C 1
ATOM 6069 O O . VAL A 1 766 ? -0.625 -30.741 18.099 1.00 89.88 766 VAL A O 1
ATOM 6072 N N . VAL A 1 767 ? -0.185 -29.529 16.266 1.00 89.44 767 VAL A N 1
ATOM 6073 C CA . VAL A 1 767 ? -0.286 -30.657 15.334 1.00 89.44 767 VAL A CA 1
ATOM 6074 C C . VAL A 1 767 ? 1.115 -31.177 15.059 1.00 89.44 767 VAL A C 1
ATOM 6076 O O . VAL A 1 767 ? 1.970 -30.437 14.575 1.00 89.44 767 VAL A O 1
ATOM 6079 N N . ARG A 1 768 ? 1.374 -32.444 15.377 1.00 87.88 768 ARG A N 1
ATOM 6080 C CA . ARG A 1 768 ? 2.672 -33.083 15.137 1.00 87.88 768 ARG A CA 1
ATOM 6081 C C . ARG A 1 768 ? 2.699 -33.742 13.748 1.00 87.88 768 ARG A C 1
ATOM 6083 O O . ARG A 1 768 ? 1.699 -34.366 13.372 1.00 87.88 768 ARG A O 1
ATOM 6090 N N . PRO A 1 769 ? 3.814 -33.642 12.999 1.00 85.25 769 PRO A N 1
ATOM 6091 C CA . PRO A 1 769 ? 3.987 -34.363 11.738 1.00 85.25 769 PRO A CA 1
ATOM 6092 C C . PRO A 1 769 ? 4.124 -35.874 11.982 1.00 85.25 769 PRO A C 1
ATOM 6094 O O . PRO A 1 769 ? 4.470 -36.295 13.090 1.00 85.25 769 PRO A O 1
ATOM 6097 N N . ALA A 1 770 ? 3.893 -36.697 10.957 1.00 80.06 770 ALA A N 1
ATOM 6098 C CA . ALA A 1 770 ? 4.030 -38.155 11.050 1.00 80.06 770 ALA A CA 1
ATOM 6099 C C . ALA A 1 770 ? 5.434 -38.608 11.495 1.00 80.06 770 ALA A C 1
ATOM 6101 O O . ALA A 1 770 ? 5.562 -39.593 12.219 1.00 80.06 770 ALA A O 1
ATOM 6102 N N . CYS A 1 771 ? 6.482 -37.852 11.153 1.00 77.50 771 CYS A N 1
ATOM 6103 C CA . CYS A 1 771 ? 7.854 -38.122 11.593 1.00 77.50 771 CYS A CA 1
ATOM 6104 C C . CYS A 1 771 ? 8.144 -37.828 13.088 1.00 77.50 771 CYS A C 1
ATOM 6106 O O . CYS A 1 771 ? 9.275 -38.018 13.534 1.00 77.50 771 CYS A O 1
ATOM 6108 N N . PHE A 1 772 ? 7.168 -37.370 13.889 1.00 79.19 772 PHE A N 1
ATOM 6109 C CA . PHE A 1 772 ? 7.390 -36.980 15.290 1.00 79.19 772 PHE A CA 1
ATOM 6110 C C . PHE A 1 772 ? 7.250 -38.140 16.299 1.00 79.19 772 PHE A C 1
ATOM 6112 O O . PHE A 1 772 ? 6.162 -38.450 16.816 1.00 79.19 772 PHE A O 1
ATOM 6119 N N . THR A 1 773 ? 8.391 -38.736 16.651 1.00 69.06 773 THR A N 1
ATOM 6120 C CA . THR A 1 773 ? 8.532 -39.727 17.726 1.00 69.06 773 THR A CA 1
ATOM 6121 C C . THR A 1 773 ? 8.732 -39.053 19.091 1.00 69.06 773 THR A C 1
ATOM 6123 O O . THR A 1 773 ? 9.653 -38.273 19.302 1.00 69.06 773 THR A O 1
ATOM 6126 N N . SER A 1 774 ? 7.881 -39.382 20.067 1.00 64.19 774 SER A N 1
ATOM 6127 C CA . SER A 1 774 ? 7.908 -38.792 21.419 1.00 64.19 774 SER A CA 1
ATOM 6128 C C . SER A 1 774 ? 8.916 -39.446 22.379 1.00 64.19 774 SER A C 1
ATOM 6130 O O . SER A 1 774 ? 8.887 -39.172 23.574 1.00 64.19 774 SER A O 1
ATOM 6132 N N . LEU A 1 775 ? 9.782 -40.334 21.880 1.00 60.00 775 LEU A N 1
ATOM 6133 C CA . LEU A 1 775 ? 10.745 -41.102 22.684 1.00 60.00 775 LEU A CA 1
ATOM 6134 C C . LEU A 1 775 ? 11.991 -40.296 23.082 1.00 60.00 775 LEU A C 1
ATOM 6136 O O . LEU A 1 775 ? 12.687 -40.677 24.020 1.00 60.00 775 LEU A O 1
ATOM 6140 N N . THR A 1 776 ? 12.260 -39.180 22.402 1.00 54.53 776 THR A N 1
ATOM 6141 C CA . THR A 1 776 ? 13.434 -38.336 22.651 1.00 54.53 776 THR A CA 1
ATOM 6142 C C . THR A 1 776 ? 12.970 -36.920 23.002 1.00 54.53 776 THR A C 1
ATOM 6144 O O . THR A 1 776 ? 12.603 -36.169 22.095 1.00 54.53 776 THR A O 1
ATOM 6147 N N . PRO A 1 777 ? 12.957 -36.511 24.286 1.00 55.31 777 PRO A N 1
ATOM 6148 C CA . PRO A 1 777 ? 12.570 -35.152 24.651 1.00 55.31 777 PRO A CA 1
ATOM 6149 C C . PRO A 1 777 ? 13.607 -34.162 24.107 1.00 55.31 777 PRO A C 1
ATOM 6151 O O . PRO A 1 777 ? 14.758 -34.140 24.554 1.00 55.31 777 PRO A O 1
ATOM 6154 N N . SER A 1 778 ? 13.218 -33.337 23.131 1.00 55.38 778 SER A N 1
ATOM 6155 C CA . SER A 1 778 ? 14.083 -32.261 22.649 1.00 55.38 778 SER A CA 1
ATOM 6156 C C . SER A 1 778 ? 14.335 -31.265 23.783 1.00 55.38 778 SER A C 1
ATOM 6158 O O . SER A 1 778 ? 13.431 -30.918 24.535 1.00 55.38 778 SER A O 1
ATOM 6160 N N . LYS A 1 779 ? 15.573 -30.769 23.911 1.00 63.06 779 LYS A N 1
ATOM 6161 C CA . LYS A 1 779 ? 15.958 -29.810 24.969 1.00 63.06 779 LYS A CA 1
ATOM 6162 C C . LYS A 1 779 ? 15.280 -28.428 24.857 1.00 63.06 779 LYS A C 1
ATOM 6164 O O . LYS A 1 779 ? 15.626 -27.543 25.630 1.00 63.06 779 LYS A O 1
ATOM 6169 N N . LYS A 1 780 ? 14.418 -28.235 23.855 1.00 72.81 780 LYS A N 1
ATOM 6170 C CA . LYS A 1 780 ? 13.773 -26.980 23.460 1.00 72.81 780 LYS A CA 1
ATOM 6171 C C . LYS A 1 780 ? 12.594 -27.275 22.524 1.00 72.81 780 LYS A C 1
ATOM 6173 O O . LYS A 1 780 ? 12.634 -28.291 21.814 1.00 72.81 780 LYS A O 1
ATOM 6178 N N . LEU A 1 781 ? 11.618 -26.374 22.453 1.00 80.81 781 LEU A N 1
ATOM 6179 C CA . LEU A 1 781 ? 10.570 -26.380 21.430 1.00 80.81 781 LEU A CA 1
ATOM 6180 C C . LEU A 1 781 ? 11.129 -25.937 20.056 1.00 80.81 781 LEU A C 1
ATOM 6182 O O . LEU A 1 781 ? 11.891 -24.973 19.962 1.00 80.81 781 LEU A O 1
ATOM 6186 N N . ASP A 1 782 ? 10.757 -26.636 18.978 1.00 81.12 782 ASP A N 1
ATOM 6187 C CA . ASP A 1 782 ? 11.296 -26.435 17.619 1.00 81.12 782 ASP A CA 1
ATOM 6188 C C . ASP A 1 782 ? 10.172 -26.443 16.567 1.00 81.12 782 ASP A C 1
ATOM 6190 O O . ASP A 1 782 ? 9.327 -27.342 16.548 1.00 81.12 782 ASP A O 1
ATOM 6194 N N . GLN A 1 783 ? 10.185 -25.457 15.663 1.00 85.06 783 GLN A N 1
ATOM 6195 C CA . GLN A 1 783 ? 9.200 -25.292 14.590 1.00 85.06 783 GLN A CA 1
ATOM 6196 C C . GLN A 1 783 ? 9.094 -26.522 13.676 1.00 85.06 783 GLN A C 1
ATOM 6198 O O . GLN A 1 783 ? 8.002 -26.811 13.188 1.00 85.06 783 GLN A O 1
ATOM 6203 N N . LYS A 1 784 ? 10.184 -27.268 13.445 1.00 82.88 784 LYS A N 1
ATOM 6204 C CA . LYS A 1 784 ? 10.161 -28.447 12.557 1.00 82.88 784 LYS A CA 1
ATOM 6205 C C . LYS A 1 784 ? 9.294 -29.596 13.094 1.00 82.88 784 LYS A C 1
ATOM 6207 O O . LYS A 1 784 ? 8.900 -30.469 12.328 1.00 82.88 784 LYS A O 1
ATOM 6212 N N . ASN A 1 785 ? 8.976 -29.571 14.392 1.00 85.06 785 ASN A N 1
ATOM 6213 C CA . ASN A 1 785 ? 8.170 -30.572 15.091 1.00 85.06 785 ASN A CA 1
ATOM 6214 C C . ASN A 1 785 ? 6.679 -30.173 15.192 1.00 85.06 785 ASN A C 1
ATOM 6216 O O . ASN A 1 785 ? 5.946 -30.762 15.993 1.00 85.06 785 ASN A O 1
ATOM 6220 N N . ILE A 1 786 ? 6.235 -29.152 14.444 1.00 86.25 786 ILE A N 1
ATOM 6221 C CA . ILE A 1 786 ? 4.865 -28.609 14.456 1.00 86.25 786 ILE A CA 1
ATOM 6222 C C . ILE A 1 786 ? 4.411 -28.322 13.015 1.00 86.25 786 ILE A C 1
ATOM 6224 O O . ILE A 1 786 ? 5.094 -27.621 12.269 1.00 86.25 786 ILE A O 1
ATOM 6228 N N . VAL A 1 787 ? 3.242 -28.838 12.625 1.00 84.56 787 VAL A N 1
ATOM 6229 C CA . VAL A 1 787 ? 2.622 -28.601 11.311 1.00 84.56 787 VAL A CA 1
ATOM 6230 C C . VAL A 1 787 ? 1.768 -27.332 11.356 1.00 84.56 787 VAL A C 1
ATOM 6232 O O . VAL A 1 787 ? 0.865 -27.206 12.182 1.00 84.56 787 VAL A O 1
ATOM 6235 N N . LYS A 1 788 ? 2.033 -26.394 10.440 1.00 82.62 788 LYS A N 1
ATOM 6236 C CA . LYS A 1 788 ? 1.246 -25.167 10.258 1.00 82.62 788 LYS A CA 1
ATOM 6237 C C . LYS A 1 788 ? 0.035 -25.463 9.364 1.00 82.62 788 LYS A C 1
ATOM 6239 O O . LYS A 1 788 ? 0.149 -25.487 8.143 1.00 82.62 788 LYS A O 1
ATOM 6244 N N . MET A 1 789 ? -1.100 -25.735 9.999 1.00 79.88 789 MET A N 1
ATOM 6245 C CA . MET A 1 789 ? -2.372 -26.090 9.360 1.00 79.88 789 MET A CA 1
ATOM 6246 C C . MET A 1 789 ? -3.163 -24.826 8.971 1.00 79.88 789 MET A C 1
ATOM 6248 O O . MET A 1 789 ? -4.149 -24.463 9.608 1.00 79.88 789 MET A O 1
ATOM 6252 N N . ASP A 1 790 ? -2.673 -24.099 7.967 1.00 71.19 790 ASP A N 1
ATOM 6253 C CA . ASP A 1 790 ? -3.278 -22.834 7.531 1.00 71.19 790 ASP A CA 1
ATOM 6254 C C . ASP A 1 790 ? -4.699 -23.025 6.977 1.00 71.19 790 ASP A C 1
ATOM 6256 O O . ASP A 1 790 ? -4.919 -23.839 6.086 1.00 71.19 790 ASP A O 1
ATOM 6260 N N . GLY A 1 791 ? -5.656 -22.251 7.502 1.00 73.56 791 GLY A N 1
ATOM 6261 C CA . GLY A 1 791 ? -7.078 -22.324 7.136 1.00 73.56 791 GLY A CA 1
ATOM 6262 C C . GLY A 1 791 ? -7.898 -23.389 7.879 1.00 73.56 791 GLY A C 1
ATOM 6263 O O . GLY A 1 791 ? -9.118 -23.390 7.766 1.00 73.56 791 GLY A O 1
ATOM 6264 N N . GLU A 1 792 ? -7.263 -24.252 8.674 1.00 79.81 792 GLU A N 1
ATOM 6265 C CA . GLU A 1 792 ? -7.915 -25.359 9.386 1.00 79.81 792 GLU A CA 1
ATOM 6266 C C . GLU A 1 792 ? -8.150 -25.016 10.870 1.00 79.81 792 GLU A C 1
ATOM 6268 O O . GLU A 1 792 ? -7.205 -24.822 11.651 1.00 79.81 792 GLU A O 1
ATOM 6273 N N . GLU A 1 793 ? -9.423 -24.948 11.276 1.00 85.81 793 GLU A N 1
ATOM 6274 C CA . GLU A 1 793 ? -9.805 -24.729 12.675 1.00 85.81 793 GLU A CA 1
ATOM 6275 C C . GLU A 1 793 ? -9.558 -25.984 13.530 1.00 85.81 793 GLU A C 1
ATOM 6277 O O . GLU A 1 793 ? -9.999 -27.087 13.205 1.00 85.81 793 GLU A O 1
ATOM 6282 N N . MET A 1 794 ? -8.904 -25.813 14.683 1.00 91.06 794 MET A N 1
ATOM 6283 C CA . MET A 1 794 ? -8.963 -26.811 15.747 1.00 91.06 794 MET A CA 1
ATOM 6284 C C . MET A 1 794 ? -10.137 -26.487 16.662 1.00 91.06 794 MET A C 1
ATOM 6286 O O . MET A 1 794 ? -10.186 -25.431 17.299 1.00 91.06 794 MET A O 1
ATOM 6290 N N . VAL A 1 795 ? -11.062 -27.435 16.757 1.00 88.81 795 VAL A N 1
ATOM 6291 C CA . VAL A 1 795 ? -12.183 -27.398 17.690 1.00 88.81 795 VAL A CA 1
ATOM 6292 C C . VAL A 1 795 ? -11.768 -28.112 18.973 1.00 88.81 795 VAL A C 1
ATOM 6294 O O . VAL A 1 795 ? -11.433 -29.295 18.945 1.00 88.81 795 VAL A O 1
ATOM 6297 N N . MET A 1 796 ? -11.799 -27.408 20.102 1.00 90.12 796 MET A N 1
ATOM 6298 C CA . MET A 1 796 ? -11.695 -27.980 21.443 1.00 90.12 796 MET A CA 1
ATOM 6299 C C . MET A 1 796 ? -13.081 -27.983 22.085 1.00 90.12 796 MET A C 1
ATOM 6301 O O . MET A 1 796 ? -13.662 -26.927 22.338 1.00 90.12 796 MET A O 1
ATOM 6305 N N . VAL A 1 797 ? -13.612 -29.178 22.334 1.00 87.19 797 VAL A N 1
ATOM 6306 C CA . VAL A 1 797 ? -14.928 -29.409 22.936 1.00 87.19 797 VAL A CA 1
ATOM 6307 C C . VAL A 1 797 ? -14.749 -30.026 24.318 1.00 87.19 797 VAL A C 1
ATOM 6309 O O . VAL A 1 797 ? -14.171 -31.105 24.451 1.00 87.19 797 VAL A O 1
ATOM 6312 N N . VAL A 1 798 ? -15.283 -29.372 25.348 1.00 86.69 798 VAL A N 1
ATOM 6313 C CA . VAL A 1 798 ? -15.328 -29.904 26.715 1.00 86.69 798 VAL A CA 1
ATOM 6314 C C . VAL A 1 798 ? -16.725 -30.451 26.984 1.00 86.69 798 VAL A C 1
ATOM 6316 O O . VAL A 1 798 ? -17.683 -29.682 27.069 1.00 86.69 798 VAL A O 1
ATOM 6319 N N . LYS A 1 799 ? -16.853 -31.770 27.148 1.00 84.12 799 LYS A N 1
ATOM 6320 C CA . LYS A 1 799 ? -18.097 -32.430 27.585 1.00 84.12 799 LYS A CA 1
ATOM 6321 C C . LYS A 1 799 ? -17.981 -32.914 29.027 1.00 84.12 799 LYS A C 1
ATOM 6323 O O . LYS A 1 799 ? -16.960 -33.492 29.400 1.00 84.12 799 LYS A O 1
ATOM 6328 N N . LEU A 1 800 ? -19.044 -32.748 29.814 1.00 81.31 800 LEU A N 1
ATOM 6329 C CA . LEU A 1 800 ? -19.214 -33.494 31.064 1.00 81.31 800 LEU A CA 1
ATOM 6330 C C . LEU A 1 800 ? -19.793 -34.861 30.694 1.00 81.31 800 LEU A C 1
ATOM 6332 O O . LEU A 1 800 ? -20.752 -34.918 29.934 1.00 81.31 800 LEU A O 1
ATOM 6336 N N . LYS A 1 801 ? -19.265 -35.966 31.225 1.00 76.31 801 LYS A N 1
ATOM 6337 C CA . LYS A 1 801 ? -19.724 -37.321 30.854 1.00 76.31 801 LYS A CA 1
ATOM 6338 C C . LYS A 1 801 ? -21.211 -37.589 31.175 1.00 76.31 801 LYS A C 1
ATOM 6340 O O . LYS A 1 801 ? -21.783 -38.520 30.628 1.00 76.31 801 LYS A O 1
ATOM 6345 N N . SER A 1 802 ? -21.832 -36.768 32.024 1.00 68.06 802 SER A N 1
ATOM 6346 C CA . SER A 1 802 ? -23.266 -36.772 32.354 1.00 68.06 802 SER A CA 1
ATOM 6347 C C . SER A 1 802 ? -24.091 -35.699 31.614 1.00 68.06 802 SER A C 1
ATOM 6349 O O . SER A 1 802 ? -25.194 -35.372 32.042 1.00 68.06 802 SER A O 1
ATOM 6351 N N . SER A 1 803 ? -23.564 -35.103 30.538 1.00 61.59 803 SER A N 1
ATOM 6352 C CA . SER A 1 803 ? -24.244 -34.072 29.744 1.00 61.59 803 SER A CA 1
ATOM 6353 C C . SER A 1 803 ? -23.846 -34.148 28.272 1.00 61.59 803 SER A C 1
ATOM 6355 O O . SER A 1 803 ? -22.707 -33.843 27.914 1.00 61.59 803 SER A O 1
ATOM 6357 N N . ASP A 1 804 ? -24.807 -34.437 27.394 1.00 60.34 804 ASP A N 1
ATOM 6358 C CA . ASP A 1 804 ? -24.591 -34.334 25.946 1.00 60.34 804 ASP A CA 1
ATOM 6359 C C . ASP A 1 804 ? -24.357 -32.898 25.467 1.00 60.34 804 ASP A C 1
ATOM 6361 O O . ASP A 1 804 ? -23.677 -32.693 24.455 1.00 60.34 804 ASP A O 1
ATOM 6365 N N . LYS A 1 805 ? -24.845 -31.903 26.225 1.00 60.59 805 LYS A N 1
ATOM 6366 C CA . LYS A 1 805 ? -24.514 -30.491 26.013 1.00 60.59 805 LYS A CA 1
ATOM 6367 C C . LYS A 1 805 ? -23.028 -30.264 26.305 1.00 60.59 805 LYS A C 1
ATOM 6369 O O . LYS A 1 805 ? -22.552 -30.553 27.406 1.00 60.59 805 LYS A O 1
ATOM 6374 N N . ASN A 1 806 ? -22.322 -29.703 25.324 1.00 62.78 806 ASN A N 1
ATOM 6375 C CA . ASN A 1 806 ? -20.952 -29.213 25.474 1.00 62.78 806 ASN A CA 1
ATOM 6376 C C . ASN A 1 806 ? -20.920 -28.122 26.560 1.00 62.78 806 ASN A C 1
ATOM 6378 O O . ASN A 1 806 ? -21.687 -27.167 26.481 1.00 62.78 806 ASN A O 1
ATOM 6382 N N . ILE A 1 807 ? -20.021 -28.234 27.542 1.00 70.44 807 ILE A N 1
ATOM 6383 C CA . ILE A 1 807 ? -19.790 -27.186 28.556 1.00 70.44 807 ILE A CA 1
ATOM 6384 C C . ILE A 1 807 ? -19.082 -25.987 27.918 1.00 70.44 807 ILE A C 1
ATOM 6386 O O . ILE A 1 807 ? -19.324 -24.835 28.260 1.00 70.44 807 ILE A O 1
ATOM 6390 N N . SER A 1 808 ? -18.162 -26.282 27.001 1.00 70.94 808 SER A N 1
ATOM 6391 C CA . SER A 1 808 ? -17.377 -25.304 26.264 1.00 70.94 808 SER A CA 1
ATOM 6392 C C . SER A 1 808 ? -17.073 -25.859 24.879 1.00 70.94 808 SER A C 1
ATOM 6394 O O . SER A 1 808 ? -16.841 -27.059 24.716 1.00 70.94 808 SER A O 1
ATOM 6396 N N . SER A 1 809 ? -17.077 -24.981 23.884 1.00 80.81 809 SER A N 1
ATOM 6397 C CA . SER A 1 809 ? -16.592 -25.251 22.537 1.00 80.81 809 SER A CA 1
ATOM 6398 C C . SER A 1 809 ? -15.789 -24.036 22.102 1.00 80.81 809 SER A C 1
ATOM 6400 O O . SER A 1 809 ? -16.348 -22.949 21.972 1.00 80.81 809 SER A O 1
ATOM 6402 N N . GLN A 1 810 ? -14.489 -24.203 21.886 1.00 84.25 810 GLN A N 1
ATOM 6403 C CA . GLN A 1 810 ? -13.629 -23.160 21.335 1.00 84.25 810 GLN A CA 1
ATOM 6404 C C . GLN A 1 810 ? -13.076 -23.622 19.993 1.00 84.25 810 GLN A C 1
ATOM 6406 O O . GLN A 1 810 ? -12.481 -24.690 19.896 1.00 84.25 810 GLN A O 1
ATOM 6411 N N . ARG A 1 811 ? -13.280 -22.801 18.966 1.00 85.75 811 ARG A N 1
ATOM 6412 C CA . ARG A 1 811 ? -12.692 -22.950 17.634 1.00 85.75 811 ARG A CA 1
ATOM 6413 C C . ARG A 1 811 ? -11.551 -21.951 17.533 1.00 85.75 811 ARG A C 1
ATOM 6415 O O . ARG A 1 811 ? -11.748 -20.791 17.889 1.00 85.75 811 ARG A O 1
ATOM 6422 N N . LEU A 1 812 ? -10.374 -22.391 17.104 1.00 84.19 812 LEU A N 1
ATOM 6423 C CA . LEU A 1 812 ? -9.222 -21.519 16.885 1.00 84.19 812 LEU A CA 1
ATOM 6424 C C . LEU A 1 812 ? -8.494 -21.905 15.603 1.00 84.19 812 LEU A C 1
ATOM 6426 O O . LEU A 1 812 ? -8.317 -23.087 15.321 1.00 84.19 812 LEU A O 1
ATOM 6430 N N . PHE A 1 813 ? -8.005 -20.900 14.886 1.00 85.44 813 PHE A N 1
ATOM 6431 C CA . PHE A 1 813 ? -6.979 -21.054 13.857 1.00 85.44 813 PHE A CA 1
ATOM 6432 C C . PHE A 1 813 ? -5.579 -21.076 14.500 1.00 85.44 813 PHE A C 1
ATOM 6434 O O . PHE A 1 813 ? -5.416 -20.592 15.628 1.00 85.44 813 PHE A O 1
ATOM 6441 N N . PRO A 1 814 ? -4.555 -21.636 13.831 1.00 86.19 814 PRO A N 1
ATOM 6442 C CA . PRO A 1 814 ? -3.208 -21.676 14.385 1.00 86.19 814 PRO A CA 1
ATOM 6443 C C . PRO A 1 814 ? -2.595 -20.275 14.490 1.00 86.19 814 PRO A C 1
ATOM 6445 O O . PRO A 1 814 ? -2.570 -19.501 13.537 1.00 86.19 814 PRO A O 1
ATOM 6448 N N . THR A 1 815 ? -2.018 -19.989 15.652 1.00 86.19 815 THR A N 1
ATOM 6449 C CA . THR A 1 815 ? -1.305 -18.742 15.968 1.00 86.19 815 THR A CA 1
ATOM 6450 C C . THR A 1 815 ? 0.216 -18.933 15.939 1.00 86.19 815 THR A C 1
ATOM 6452 O O . THR A 1 815 ? 0.718 -20.052 15.753 1.00 86.19 815 THR A O 1
ATOM 6455 N N . SER A 1 816 ? 0.967 -17.846 16.149 1.00 84.31 816 SER A N 1
ATOM 6456 C CA . SER A 1 816 ? 2.406 -17.898 16.423 1.00 84.31 816 SER A CA 1
ATOM 6457 C C . SER A 1 816 ? 2.780 -17.157 17.713 1.00 84.31 816 SER A C 1
ATOM 6459 O O . SER A 1 816 ? 2.108 -16.216 18.134 1.00 84.31 816 SER A O 1
ATOM 6461 N N . ARG A 1 817 ? 3.851 -17.605 18.379 1.00 83.12 817 ARG A N 1
ATOM 6462 C CA . ARG A 1 817 ? 4.387 -17.003 19.612 1.00 83.12 817 ARG A CA 1
ATOM 6463 C C . ARG A 1 817 ? 5.887 -17.282 19.699 1.00 83.12 817 ARG A C 1
ATOM 6465 O O . ARG A 1 817 ? 6.318 -18.413 19.497 1.00 83.12 817 ARG A O 1
ATOM 6472 N N . LYS A 1 818 ? 6.696 -16.250 19.974 1.00 81.12 818 LYS A N 1
ATOM 6473 C CA . LYS A 1 818 ? 8.178 -16.323 20.002 1.00 81.12 818 LYS A CA 1
ATOM 6474 C C . LYS A 1 818 ? 8.817 -16.988 18.758 1.00 81.12 818 LYS A C 1
ATOM 6476 O O . LYS A 1 818 ? 9.821 -17.683 18.875 1.00 81.12 818 LYS A O 1
ATOM 6481 N N . GLY A 1 819 ? 8.232 -16.799 17.573 1.00 80.25 819 GLY A N 1
ATOM 6482 C CA . GLY A 1 819 ? 8.725 -17.388 16.318 1.00 80.25 819 GLY A CA 1
ATOM 6483 C C . GLY A 1 819 ? 8.315 -18.846 16.061 1.00 80.25 819 GLY A C 1
ATOM 6484 O O . GLY A 1 819 ? 8.586 -19.353 14.978 1.00 80.25 819 GLY A O 1
ATOM 6485 N N . ILE A 1 820 ? 7.622 -19.507 16.995 1.00 85.56 820 ILE A N 1
ATOM 6486 C CA . ILE A 1 820 ? 6.990 -20.812 16.759 1.00 85.56 820 ILE A CA 1
ATOM 6487 C C . ILE A 1 820 ? 5.560 -20.584 16.255 1.00 85.56 820 ILE A C 1
ATOM 6489 O O . ILE A 1 820 ? 4.783 -19.887 16.904 1.00 85.56 820 ILE A O 1
ATOM 6493 N N . SER A 1 821 ? 5.218 -21.172 15.110 1.00 86.00 821 SER A N 1
ATOM 6494 C CA . SER A 1 821 ? 3.918 -21.090 14.428 1.00 86.00 821 SER A CA 1
ATOM 6495 C C . SER A 1 821 ? 3.221 -22.451 14.395 1.00 86.00 821 SER A C 1
ATOM 6497 O O . SER A 1 821 ? 3.887 -23.486 14.361 1.00 86.00 821 SER A O 1
ATOM 6499 N N . GLY A 1 822 ? 1.885 -22.458 14.355 1.00 87.25 822 GLY A N 1
ATOM 6500 C CA . GLY A 1 822 ? 1.086 -23.690 14.471 1.00 87.25 822 GLY A CA 1
ATOM 6501 C C . GLY A 1 822 ? 0.600 -23.964 15.899 1.00 87.25 822 GLY A C 1
ATOM 6502 O O . GLY A 1 822 ? 0.321 -25.110 16.246 1.00 87.25 822 GLY A O 1
ATOM 6503 N N . LEU A 1 823 ? 0.541 -22.925 16.739 1.00 90.25 823 LEU A N 1
ATOM 6504 C CA . LEU A 1 823 ? 0.132 -23.017 18.139 1.00 90.25 823 LEU A CA 1
ATOM 6505 C C . LEU A 1 823 ? -1.366 -22.721 18.261 1.00 90.25 823 LEU A C 1
ATOM 6507 O O . LEU A 1 823 ? -1.800 -21.621 17.924 1.00 90.25 823 LEU A O 1
ATOM 6511 N N . TYR A 1 824 ? -2.156 -23.653 18.782 1.00 90.88 824 TYR A N 1
ATOM 6512 C CA . TYR A 1 824 ? -3.568 -23.433 19.101 1.00 90.88 824 TYR A CA 1
ATOM 6513 C C . TYR A 1 824 ? -3.694 -23.127 20.601 1.00 90.88 824 TYR A C 1
ATOM 6515 O O . TYR A 1 824 ? -3.624 -24.030 21.435 1.00 90.88 824 TYR A O 1
ATOM 6523 N N . ILE A 1 825 ? -3.801 -21.838 20.948 1.00 89.38 825 ILE A N 1
ATOM 6524 C CA . ILE A 1 825 ? -3.737 -21.340 22.333 1.00 89.38 825 ILE A CA 1
ATOM 6525 C C . ILE A 1 825 ? -5.155 -21.082 22.865 1.00 89.38 825 ILE A C 1
ATOM 6527 O O . ILE A 1 825 ? -5.710 -19.995 22.715 1.00 89.38 825 ILE A O 1
ATOM 6531 N N . PHE A 1 826 ? -5.748 -22.087 23.504 1.00 88.94 826 PHE A N 1
ATOM 6532 C CA . PHE A 1 826 ? -7.101 -22.016 24.052 1.00 88.94 826 PHE A CA 1
ATOM 6533 C C . PHE A 1 826 ? -7.134 -21.282 25.394 1.00 88.94 826 PHE A C 1
ATOM 6535 O O . PHE A 1 826 ? -6.563 -21.747 26.376 1.00 88.94 826 PHE A O 1
ATOM 6542 N N . SER A 1 827 ? -7.859 -20.167 25.471 1.00 85.69 827 SER A N 1
ATOM 6543 C CA . SER A 1 827 ? -8.132 -19.457 26.728 1.00 85.69 827 SER A CA 1
ATOM 6544 C C . SER A 1 827 ? -9.133 -20.245 27.577 1.00 85.69 827 SER A C 1
ATOM 6546 O O . SER A 1 827 ? -10.342 -20.136 27.359 1.00 85.69 827 SER A O 1
ATOM 6548 N N . LEU A 1 828 ? -8.652 -21.078 28.508 1.00 82.88 828 LEU A N 1
ATOM 6549 C CA . LEU A 1 828 ? -9.516 -21.899 29.362 1.00 82.88 828 LEU A CA 1
ATOM 6550 C C . LEU A 1 828 ? -9.879 -21.165 30.655 1.00 82.88 828 LEU A C 1
ATOM 6552 O O . LEU A 1 828 ? -11.036 -20.801 30.831 1.00 82.88 828 LEU A O 1
ATOM 6556 N N . GLY A 1 829 ? -8.917 -20.925 31.547 1.00 76.50 829 GLY A N 1
ATOM 6557 C CA . GLY A 1 829 ? -9.185 -20.379 32.878 1.00 76.50 829 GLY A CA 1
ATOM 6558 C C . GLY A 1 829 ? -9.652 -18.925 32.905 1.00 76.50 829 GLY A C 1
ATOM 6559 O O . GLY A 1 829 ? -10.303 -18.530 33.865 1.00 76.50 829 GLY A O 1
ATOM 6560 N N . SER A 1 830 ? -9.394 -18.148 31.849 1.00 74.19 830 SER A N 1
ATOM 6561 C CA . SER A 1 830 ? -9.935 -16.789 31.702 1.00 74.19 830 SER A CA 1
ATOM 6562 C C . SER A 1 830 ? -11.388 -16.758 31.214 1.00 74.19 830 SER A C 1
ATOM 6564 O O . SER A 1 830 ? -12.158 -15.937 31.695 1.00 74.19 830 SER A O 1
ATOM 6566 N N . LYS A 1 831 ? -11.794 -17.657 30.304 1.00 75.62 831 LYS A N 1
ATOM 6567 C CA . LYS A 1 831 ? -13.191 -17.745 29.822 1.00 75.62 831 LYS A CA 1
ATOM 6568 C C . LYS A 1 831 ? -14.085 -18.617 30.708 1.00 75.62 831 LYS A C 1
ATOM 6570 O O . LYS A 1 831 ? -15.287 -18.397 30.785 1.00 75.62 831 LYS A O 1
ATOM 6575 N N . PHE A 1 832 ? -13.507 -19.619 31.367 1.00 78.56 832 PHE A N 1
ATOM 6576 C CA . PHE A 1 832 ? -14.220 -20.610 32.172 1.00 78.56 832 PHE A CA 1
ATOM 6577 C C . PHE A 1 832 ? -13.562 -20.793 33.556 1.00 78.56 832 PHE A C 1
ATOM 6579 O O . PHE A 1 832 ? -13.252 -21.925 33.933 1.00 78.56 832 PHE A O 1
ATOM 6586 N N . PRO A 1 833 ? -13.375 -19.727 34.366 1.00 78.12 833 PRO A N 1
ATOM 6587 C CA . PRO A 1 833 ? -12.791 -19.839 35.715 1.00 78.12 833 PRO A CA 1
ATOM 6588 C C . PRO A 1 833 ? -13.594 -20.784 36.627 1.00 78.12 833 PRO A C 1
ATOM 6590 O O . PRO A 1 833 ? -13.061 -21.397 37.549 1.00 78.12 833 PRO A O 1
ATOM 6593 N N . ASN A 1 834 ? -14.884 -20.950 36.326 1.00 80.31 834 ASN A N 1
ATOM 6594 C CA . ASN A 1 834 ? -15.816 -21.824 37.028 1.00 80.31 834 ASN A CA 1
ATOM 6595 C C . ASN A 1 834 ? -15.789 -23.296 36.561 1.00 80.31 834 ASN A C 1
ATOM 6597 O O . ASN A 1 834 ? -16.529 -24.097 37.127 1.00 80.31 834 ASN A O 1
ATOM 6601 N N . LEU A 1 835 ? -14.980 -23.677 35.558 1.00 82.62 835 LEU A N 1
ATOM 6602 C CA . LEU A 1 835 ? -15.107 -24.975 34.871 1.00 82.62 835 LEU A CA 1
ATOM 6603 C C . LEU A 1 835 ? -15.077 -26.176 35.821 1.00 82.62 835 LEU A C 1
ATOM 6605 O O . LEU A 1 835 ? -15.929 -27.047 35.722 1.00 82.62 835 LEU A O 1
ATOM 6609 N N . PHE A 1 836 ? -14.137 -26.212 36.766 1.00 85.56 836 PHE A N 1
ATOM 6610 C CA . PHE A 1 836 ? -14.007 -27.314 37.724 1.00 85.56 836 PHE A CA 1
ATOM 6611 C C . PHE A 1 836 ? -14.798 -27.084 39.027 1.00 85.56 836 PHE A C 1
ATOM 6613 O O . PHE A 1 836 ? -14.429 -27.627 40.065 1.00 85.56 836 PHE A O 1
ATOM 6620 N N . LYS A 1 837 ? -15.878 -26.285 39.017 1.00 84.94 837 LYS A N 1
ATOM 6621 C CA . LYS A 1 837 ? -16.819 -26.194 40.153 1.00 84.94 837 LYS A CA 1
ATOM 6622 C C . LYS A 1 837 ? -17.800 -27.375 40.184 1.00 84.94 837 LYS A C 1
ATOM 6624 O O . LYS A 1 837 ? -18.022 -27.943 41.251 1.00 84.94 837 LYS A O 1
ATOM 6629 N N . LYS A 1 838 ? -18.333 -27.795 39.030 1.00 82.38 838 LYS A N 1
ATOM 6630 C CA . LYS A 1 838 ? -19.241 -28.951 38.945 1.00 82.38 838 LYS A CA 1
ATOM 6631 C C . LYS A 1 838 ? -18.459 -30.272 38.949 1.00 82.38 838 LYS A C 1
ATOM 6633 O O . LYS A 1 838 ? -17.436 -30.395 38.276 1.00 82.38 838 LYS A O 1
ATOM 6638 N N . ALA A 1 839 ? -18.930 -31.265 39.689 1.00 84.44 839 ALA A N 1
ATOM 6639 C CA . ALA A 1 839 ? -18.331 -32.590 39.770 1.00 84.44 839 ALA A CA 1
ATOM 6640 C C . ALA A 1 839 ? -18.653 -33.450 38.535 1.00 84.44 839 ALA A C 1
ATOM 6642 O O . ALA A 1 839 ? -19.682 -33.277 37.880 1.00 84.44 839 ALA A O 1
ATOM 6643 N N . GLY A 1 840 ? -17.767 -34.399 38.233 1.00 84.81 840 GLY A N 1
ATOM 6644 C CA . GLY A 1 840 ? -17.905 -35.364 37.145 1.00 84.81 840 GLY A CA 1
ATOM 6645 C C . GLY A 1 840 ? -16.629 -35.537 36.319 1.00 84.81 840 GLY A C 1
ATOM 6646 O O . GLY A 1 840 ? -15.560 -35.009 36.631 1.00 84.81 840 GLY A O 1
ATOM 6647 N N . THR A 1 841 ? -16.741 -36.314 35.245 1.00 86.12 841 THR A N 1
ATOM 6648 C CA . THR A 1 841 ? -15.649 -36.569 34.296 1.00 86.12 841 THR A CA 1
ATOM 6649 C C . THR A 1 841 ? -15.727 -35.584 33.132 1.00 86.12 841 THR A C 1
ATOM 6651 O O . THR A 1 841 ? -16.727 -35.562 32.418 1.00 86.12 841 THR A O 1
ATOM 6654 N N . TYR A 1 842 ? -14.676 -34.792 32.934 1.00 86.38 842 TYR A N 1
ATOM 6655 C CA . TYR A 1 842 ? -14.550 -33.797 31.871 1.00 86.38 842 TYR A CA 1
ATOM 6656 C C . TYR A 1 842 ? -13.709 -34.376 30.733 1.00 86.38 842 TYR A C 1
ATOM 6658 O O . TYR A 1 842 ? -12.516 -34.634 30.904 1.00 86.38 842 TYR A O 1
ATOM 6666 N N . ASN A 1 843 ? -14.329 -34.567 29.571 1.00 88.00 843 ASN A N 1
ATOM 6667 C CA . ASN A 1 843 ? -13.663 -35.005 28.350 1.00 88.00 843 ASN A CA 1
ATOM 6668 C C . ASN A 1 843 ? -13.347 -33.785 27.481 1.00 88.00 843 ASN A C 1
ATOM 6670 O O . ASN A 1 843 ? -14.252 -33.165 26.923 1.00 88.00 843 ASN A O 1
ATOM 6674 N N . PHE A 1 844 ? -12.060 -33.468 27.363 1.00 89.38 844 PHE A N 1
ATOM 6675 C CA . PHE A 1 844 ? -11.515 -32.475 26.445 1.00 89.38 844 PHE A CA 1
ATOM 6676 C C . PHE A 1 844 ? -11.210 -33.173 25.119 1.00 89.38 844 PHE A C 1
ATOM 6678 O O . PHE A 1 844 ? -10.299 -33.999 25.045 1.00 89.38 844 PHE A O 1
ATOM 6685 N N . SER A 1 845 ? -11.994 -32.866 24.092 1.00 89.38 845 SER A N 1
ATOM 6686 C CA . SER A 1 845 ? -11.900 -33.469 22.760 1.00 89.38 845 SER A CA 1
ATOM 6687 C C . SER A 1 845 ? -11.379 -32.415 21.789 1.00 89.38 845 SER A C 1
ATOM 6689 O O . SER A 1 845 ? -12.042 -31.403 21.579 1.00 89.38 845 SER A O 1
ATOM 6691 N N . PHE A 1 846 ? -10.194 -32.629 21.227 1.00 91.25 846 PHE A N 1
ATOM 6692 C CA . PHE A 1 846 ? -9.564 -31.744 20.249 1.00 91.25 846 PHE A CA 1
ATOM 6693 C C . PHE A 1 846 ? -9.679 -32.378 18.863 1.00 91.25 846 PHE A C 1
ATOM 6695 O O . PHE A 1 846 ? -9.324 -33.547 18.705 1.00 91.25 846 PHE A O 1
ATOM 6702 N N . SER A 1 847 ? -10.144 -31.635 17.860 1.00 90.25 847 SER A N 1
ATOM 6703 C CA . SER A 1 847 ? -10.284 -32.141 16.490 1.00 90.25 847 SER A CA 1
ATOM 6704 C C . SER A 1 847 ? -9.980 -31.092 15.427 1.00 90.25 847 SER A C 1
ATOM 6706 O O . SER A 1 847 ? -10.406 -29.948 15.569 1.00 90.25 847 SER A O 1
ATOM 6708 N N . ILE A 1 848 ? -9.318 -31.510 14.346 1.00 83.75 848 ILE A N 1
ATOM 6709 C CA . ILE A 1 848 ? -9.211 -30.760 13.086 1.00 83.75 848 ILE A CA 1
ATOM 6710 C C . ILE A 1 848 ? -9.927 -31.571 12.005 1.00 83.75 848 ILE A C 1
ATOM 6712 O O . ILE A 1 848 ? -9.611 -32.750 11.789 1.00 83.75 848 ILE A O 1
ATOM 6716 N N . GLY A 1 849 ? -10.925 -30.945 11.378 1.00 73.81 849 GLY A N 1
ATOM 6717 C CA . GLY A 1 849 ? -11.860 -31.599 10.467 1.00 73.81 849 GLY A CA 1
ATOM 6718 C C . GLY A 1 849 ? -12.459 -32.889 11.046 1.00 73.81 849 GLY A C 1
ATOM 6719 O O . GLY A 1 849 ? -12.638 -33.052 12.257 1.00 73.81 849 GLY A O 1
ATOM 6720 N N . ASN A 1 850 ? -12.728 -33.856 10.168 1.00 69.81 850 ASN A N 1
ATOM 6721 C CA . ASN A 1 850 ? -13.114 -35.209 10.579 1.00 69.81 850 ASN A CA 1
ATOM 6722 C C . ASN A 1 850 ? -11.915 -36.122 10.893 1.00 69.81 850 ASN A C 1
ATOM 6724 O O . ASN A 1 850 ? -12.109 -37.161 11.532 1.00 69.81 850 ASN A O 1
ATOM 6728 N N . SER A 1 851 ? -10.711 -35.736 10.463 1.00 70.75 851 SER A N 1
ATOM 6729 C CA . SER A 1 851 ? -9.586 -36.648 10.220 1.00 70.75 851 SER A CA 1
ATOM 6730 C C . SER A 1 851 ? -8.637 -36.831 11.405 1.00 70.75 851 SER A C 1
ATOM 6732 O O . SER A 1 851 ? -8.098 -37.920 11.574 1.00 70.75 851 SER A O 1
ATOM 6734 N N . ILE A 1 852 ? -8.422 -35.801 12.233 1.00 82.81 852 ILE A N 1
ATOM 6735 C CA . ILE A 1 852 ? -7.433 -35.846 13.326 1.00 82.81 852 ILE A CA 1
ATOM 6736 C C . ILE A 1 852 ? -8.114 -35.479 14.636 1.00 82.81 852 ILE A C 1
ATOM 6738 O O . ILE A 1 852 ? -8.695 -34.402 14.753 1.00 82.81 852 ILE A O 1
ATOM 6742 N N . LYS A 1 853 ? -8.052 -36.381 15.622 1.00 87.56 853 LYS A N 1
ATOM 6743 C CA . LYS A 1 853 ? -8.762 -36.259 16.905 1.00 87.56 853 LYS A CA 1
ATOM 6744 C C . LYS A 1 853 ? -7.859 -36.681 18.067 1.00 87.56 853 LYS A C 1
ATOM 6746 O O . LYS A 1 853 ? -7.094 -37.632 17.942 1.00 87.56 853 LYS A O 1
ATOM 6751 N N . CYS A 1 854 ? -7.951 -35.987 19.198 1.00 86.88 854 CYS A N 1
ATOM 6752 C CA . CYS A 1 854 ? -7.231 -36.304 20.431 1.00 86.88 854 CYS A CA 1
ATOM 6753 C C . CYS A 1 854 ? -8.127 -36.023 21.640 1.00 86.88 854 CYS A C 1
ATOM 6755 O O . CYS A 1 854 ? -8.621 -34.910 21.801 1.00 86.88 854 CYS A O 1
ATOM 6757 N N . ASN A 1 855 ? -8.322 -37.025 22.497 1.00 86.94 855 ASN A N 1
ATOM 6758 C CA . ASN A 1 855 ? -9.176 -36.921 23.679 1.00 86.94 855 ASN A CA 1
ATOM 6759 C C . ASN A 1 855 ? -8.326 -37.002 24.952 1.00 86.94 855 ASN A C 1
ATOM 6761 O O . ASN A 1 855 ? -7.469 -37.879 25.082 1.00 86.94 855 ASN A O 1
ATOM 6765 N N . LYS A 1 856 ? -8.582 -36.107 25.908 1.00 87.38 856 LYS A N 1
ATOM 6766 C CA . LYS A 1 856 ? -7.969 -36.089 27.243 1.00 87.38 856 LYS A CA 1
ATOM 6767 C C . LYS A 1 856 ? -9.064 -35.999 28.304 1.00 87.38 856 LYS A C 1
ATOM 6769 O O . LYS A 1 856 ? -10.073 -35.327 28.105 1.00 87.38 856 LYS A O 1
ATOM 6774 N N . THR A 1 857 ? -8.857 -36.651 29.444 1.00 86.06 857 THR A N 1
ATOM 6775 C CA . THR A 1 857 ? -9.870 -36.757 30.503 1.00 86.06 857 THR A CA 1
ATOM 6776 C C . THR A 1 857 ? -9.345 -36.192 31.819 1.00 86.06 857 THR A C 1
ATOM 6778 O O . THR A 1 857 ? -8.245 -36.535 32.250 1.00 86.06 857 THR A O 1
ATOM 6781 N N . VAL A 1 858 ? -10.156 -35.355 32.470 1.00 85.00 858 VAL A N 1
ATOM 6782 C CA . VAL A 1 858 ? -9.918 -34.805 33.814 1.00 85.00 858 VAL A CA 1
ATOM 6783 C C . VAL A 1 858 ? -11.090 -35.196 34.715 1.00 85.00 858 VAL A C 1
ATOM 6785 O O . VAL A 1 858 ? -12.247 -35.124 34.303 1.00 85.00 858 VAL A O 1
ATOM 6788 N N . VAL A 1 859 ? -10.817 -35.632 35.946 1.00 85.00 859 VAL A N 1
ATOM 6789 C CA . VAL A 1 859 ? -11.850 -36.098 36.888 1.00 85.00 859 VAL A CA 1
ATOM 6790 C C . VAL A 1 859 ? -11.984 -35.107 38.039 1.00 85.00 859 VAL A C 1
ATOM 6792 O O . VAL A 1 859 ? -11.046 -34.947 38.818 1.00 85.00 859 VAL A O 1
ATOM 6795 N N . VAL A 1 860 ? -13.154 -34.475 38.164 1.00 85.50 860 VAL A N 1
ATOM 6796 C CA . VAL A 1 860 ? -13.495 -33.544 39.249 1.00 85.50 860 VAL A CA 1
ATOM 6797 C C . VAL A 1 860 ? -14.399 -34.259 40.257 1.00 85.50 860 VAL A C 1
ATOM 6799 O O . VAL A 1 860 ? -15.490 -34.705 39.906 1.00 85.50 860 VAL A O 1
ATOM 6802 N N . ARG A 1 861 ? -13.969 -34.372 41.516 1.00 82.25 861 ARG A N 1
ATOM 6803 C CA . ARG A 1 861 ? -14.782 -34.926 42.620 1.00 82.25 861 ARG A CA 1
ATOM 6804 C C . ARG A 1 861 ? -15.506 -33.804 43.391 1.00 82.25 861 ARG A C 1
ATOM 6806 O O . ARG A 1 861 ? -14.932 -32.716 43.470 1.00 82.25 861 ARG A O 1
ATOM 6813 N N . PRO A 1 862 ? -16.698 -34.037 43.983 1.00 80.81 862 PRO A N 1
ATOM 6814 C CA . PRO A 1 862 ? -17.391 -33.045 44.816 1.00 80.81 862 PRO A CA 1
ATOM 6815 C C . PRO A 1 862 ? -16.534 -32.513 45.975 1.00 80.81 862 PRO A C 1
ATOM 6817 O O . PRO A 1 862 ? -15.546 -33.135 46.381 1.00 80.81 862 PRO A O 1
ATOM 6820 N N . SER A 1 863 ? -16.915 -31.365 46.536 1.00 79.69 863 SER A N 1
ATOM 6821 C CA . SER A 1 863 ? -16.333 -30.871 47.782 1.00 79.69 863 SER A CA 1
ATOM 6822 C C . SER A 1 863 ? -16.858 -31.684 48.967 1.00 79.69 863 SER A C 1
ATOM 6824 O O . SER A 1 863 ? -18.057 -31.897 49.103 1.00 79.69 863 SER A O 1
ATOM 6826 N N . SER A 1 864 ? -15.968 -32.120 49.860 1.00 75.31 864 SER A N 1
ATOM 6827 C CA . SER A 1 864 ? -16.303 -32.943 51.032 1.00 75.31 864 SER A CA 1
ATOM 6828 C C . SER A 1 864 ? -16.870 -32.118 52.203 1.00 75.31 864 SER A C 1
ATOM 6830 O O . SER A 1 864 ? -16.427 -32.286 53.338 1.00 75.31 864 SER A O 1
ATOM 6832 N N . LYS A 1 865 ? -17.757 -31.159 51.914 1.00 74.00 865 LYS A N 1
ATOM 6833 C CA . LYS A 1 865 ? -18.454 -30.306 52.887 1.00 74.00 865 LYS A CA 1
ATOM 6834 C C . LYS A 1 865 ? -19.827 -29.918 52.336 1.00 74.00 865 LYS A C 1
ATOM 6836 O O . LYS A 1 865 ? -19.893 -29.333 51.253 1.00 74.00 865 LYS A O 1
ATOM 6841 N N . ALA A 1 866 ? -20.878 -30.198 53.105 1.00 74.94 866 ALA A N 1
ATOM 6842 C CA . ALA A 1 866 ? -22.206 -29.633 52.882 1.00 74.94 866 ALA A CA 1
ATOM 6843 C C . ALA A 1 866 ? -22.175 -28.104 53.007 1.00 74.94 866 ALA A C 1
ATOM 6845 O O . ALA A 1 866 ? -21.312 -27.550 53.695 1.00 74.94 866 ALA A O 1
ATOM 6846 N N . ALA A 1 867 ? -23.087 -27.433 52.306 1.00 77.31 867 ALA A N 1
ATOM 6847 C CA . ALA A 1 867 ? -23.172 -25.976 52.298 1.00 77.31 867 ALA A CA 1
ATOM 6848 C C . ALA A 1 867 ? -24.601 -25.419 52.299 1.00 77.31 867 ALA A C 1
ATOM 6850 O O . ALA A 1 867 ? -24.760 -24.268 52.690 1.00 77.31 867 ALA A O 1
ATOM 6851 N N . ARG A 1 868 ? -25.601 -26.181 51.832 1.00 81.75 868 ARG A N 1
ATOM 6852 C CA . ARG A 1 868 ? -27.031 -25.816 51.844 1.00 81.75 868 ARG A CA 1
ATOM 6853 C C . ARG A 1 868 ? -27.916 -26.978 51.392 1.00 81.75 868 ARG A C 1
ATOM 6855 O O . ARG A 1 868 ? -27.425 -27.941 50.792 1.00 81.75 868 ARG A O 1
ATOM 6862 N N . TRP A 1 869 ? -29.213 -26.822 51.610 1.00 86.06 869 TRP A N 1
ATOM 6863 C CA . TRP A 1 869 ? -30.284 -27.641 51.050 1.00 86.06 869 TRP A CA 1
ATOM 6864 C C . TRP A 1 869 ? -31.055 -26.834 49.982 1.00 86.06 869 TRP A C 1
ATOM 6866 O O . TRP A 1 869 ? -31.042 -25.606 50.021 1.00 86.06 869 TRP A O 1
ATOM 6876 N N . GLU A 1 870 ? -31.679 -27.498 49.006 1.00 81.62 870 GLU A N 1
ATOM 6877 C CA . GLU A 1 870 ? -32.635 -26.903 48.043 1.00 81.62 870 GLU A CA 1
ATOM 6878 C C . GLU A 1 870 ? -33.764 -27.913 47.757 1.00 81.62 870 GLU A C 1
ATOM 6880 O O . GLU A 1 870 ? -33.569 -29.115 47.962 1.00 81.62 870 GLU A O 1
ATOM 6885 N N . LEU A 1 871 ? -34.920 -27.449 47.263 1.00 80.44 871 LEU A N 1
ATOM 6886 C CA . LEU A 1 871 ? -35.969 -28.330 46.728 1.00 80.44 871 LEU A CA 1
ATOM 6887 C C . LEU A 1 871 ? -35.471 -29.091 45.483 1.00 80.44 871 LEU A C 1
ATOM 6889 O O . LEU A 1 871 ? -34.672 -28.560 44.713 1.00 80.44 871 LEU A O 1
ATOM 6893 N N . ASP A 1 872 ? -35.944 -30.326 45.280 1.00 71.69 872 ASP A N 1
ATOM 6894 C CA . ASP A 1 872 ? -35.476 -31.204 44.187 1.00 71.69 872 ASP A CA 1
ATOM 6895 C C . ASP A 1 872 ? -36.418 -31.302 42.970 1.00 71.69 872 ASP A C 1
ATOM 6897 O O . ASP A 1 872 ? -36.045 -31.881 41.951 1.00 71.69 872 ASP A O 1
ATOM 6901 N N . ASP A 1 873 ? -37.624 -30.732 43.060 1.00 62.56 873 ASP A N 1
ATOM 6902 C CA . ASP A 1 873 ? -38.604 -30.650 41.968 1.00 62.56 873 ASP A CA 1
ATOM 6903 C C . ASP A 1 873 ? -38.824 -29.185 41.534 1.00 62.56 873 ASP A C 1
ATOM 6905 O O . ASP A 1 873 ? -38.739 -28.263 42.345 1.00 62.56 873 ASP A O 1
ATOM 6909 N N . ASN A 1 874 ? -39.133 -28.968 40.248 1.00 53.34 874 ASN A N 1
ATOM 6910 C CA . ASN A 1 874 ? -39.141 -27.656 39.567 1.00 53.34 874 ASN A CA 1
ATOM 6911 C C . ASN A 1 874 ? -40.308 -26.702 39.955 1.00 53.34 874 ASN A C 1
ATOM 6913 O O . ASN A 1 874 ? -40.893 -26.062 39.081 1.00 53.34 874 ASN A O 1
ATOM 6917 N N . LEU A 1 875 ? -40.663 -26.566 41.237 1.00 55.09 875 LEU A N 1
ATOM 6918 C CA . LEU A 1 875 ? -41.673 -25.600 41.713 1.00 55.09 875 LEU A CA 1
ATOM 6919 C C . LEU A 1 875 ? -41.148 -24.144 41.837 1.00 55.09 875 LEU A C 1
ATOM 6921 O O . LEU A 1 875 ? -41.807 -23.306 42.445 1.00 55.09 875 LEU A O 1
ATOM 6925 N N . GLU A 1 876 ? -40.003 -23.807 41.230 1.00 53.56 876 GLU A N 1
ATOM 6926 C CA . GLU A 1 876 ? -39.277 -22.520 41.355 1.00 53.56 876 GLU A CA 1
ATOM 6927 C C . GLU A 1 876 ? -40.001 -21.261 40.785 1.00 53.56 876 GLU A C 1
ATOM 6929 O O . GLU A 1 876 ? -39.340 -20.328 40.331 1.00 53.56 876 GLU A O 1
ATOM 6934 N N . SER A 1 877 ? -41.340 -21.197 40.736 1.00 54.16 877 SER A N 1
ATOM 6935 C CA . SER A 1 877 ? -42.054 -20.048 40.130 1.00 54.16 877 SER A CA 1
ATOM 6936 C C . SER A 1 877 ? -43.478 -19.726 40.616 1.00 54.16 877 SER A C 1
ATOM 6938 O O . SER A 1 877 ? -44.020 -18.709 40.183 1.00 54.16 877 SER A O 1
ATOM 6940 N N . LEU A 1 878 ? -44.101 -20.519 41.497 1.00 59.25 878 LEU A N 1
ATOM 6941 C CA . LEU A 1 878 ? -45.473 -20.264 41.973 1.00 59.25 878 LEU A CA 1
ATOM 6942 C C . LEU A 1 878 ? -45.576 -20.422 43.499 1.00 59.25 878 LEU A C 1
ATOM 6944 O O . LEU A 1 878 ? -45.138 -21.452 44.011 1.00 59.25 878 LEU A O 1
ATOM 6948 N N . PRO A 1 879 ? -46.175 -19.459 44.232 1.00 63.50 879 PRO A N 1
ATOM 6949 C CA . PRO A 1 879 ? -46.403 -19.609 45.664 1.00 63.50 879 PRO A CA 1
ATOM 6950 C C . PRO A 1 879 ? -47.437 -20.708 45.935 1.00 63.50 879 PRO A C 1
ATOM 6952 O O . PRO A 1 879 ? -48.451 -20.828 45.235 1.00 63.50 879 PRO A O 1
ATOM 6955 N N . CYS A 1 880 ? -47.194 -21.505 46.973 1.00 72.81 880 CYS A N 1
ATOM 6956 C CA . CYS A 1 880 ? -48.078 -22.594 47.368 1.00 72.81 880 CYS A CA 1
ATOM 6957 C C . CYS A 1 880 ? -49.391 -22.029 47.930 1.00 72.81 880 CYS A C 1
ATOM 6959 O O . CYS A 1 880 ? -49.432 -21.507 49.043 1.00 72.81 880 CYS A O 1
ATOM 6961 N N . ASN A 1 881 ? -50.467 -22.115 47.148 1.00 79.19 881 ASN A N 1
ATOM 6962 C CA . ASN A 1 881 ? -51.795 -21.680 47.569 1.00 79.19 881 ASN A CA 1
ATOM 6963 C C . ASN A 1 881 ? -52.469 -22.792 48.378 1.00 79.19 881 ASN A C 1
ATOM 6965 O O . ASN A 1 881 ? -52.713 -23.879 47.858 1.00 79.19 881 ASN A O 1
ATOM 6969 N N . VAL A 1 882 ? -52.800 -22.496 49.631 1.00 79.31 882 VAL A N 1
ATOM 6970 C CA . VAL A 1 882 ? -53.517 -23.388 50.551 1.00 79.31 882 VAL A CA 1
ATOM 6971 C C . VAL A 1 882 ? -54.691 -22.628 51.182 1.00 79.31 882 VAL A C 1
ATOM 6973 O O . VAL A 1 882 ? -54.758 -21.395 51.121 1.00 79.31 882 VAL A O 1
ATOM 6976 N N . ARG A 1 883 ? -55.653 -23.354 51.753 1.00 85.25 883 ARG A N 1
ATOM 6977 C CA . ARG A 1 883 ? -56.761 -22.804 52.550 1.00 85.25 883 ARG A CA 1
ATOM 6978 C C . ARG A 1 883 ? -56.683 -23.370 53.968 1.00 85.25 883 ARG A C 1
ATOM 6980 O O . ARG A 1 883 ? -56.332 -24.541 54.113 1.00 85.25 883 ARG A O 1
ATOM 6987 N N . VAL A 1 884 ? -57.016 -22.585 54.992 1.00 86.00 884 VAL A N 1
ATOM 6988 C CA . VAL A 1 884 ? -57.085 -23.106 56.373 1.00 86.00 884 VAL A CA 1
ATOM 6989 C C . VAL A 1 884 ? -58.039 -24.310 56.424 1.00 86.00 884 VAL A C 1
ATOM 6991 O O . VAL A 1 884 ? -59.120 -24.277 55.830 1.00 86.00 884 VAL A O 1
ATOM 6994 N N . GLY A 1 885 ? -57.603 -25.401 57.060 1.00 81.12 885 GLY A N 1
ATOM 6995 C CA . GLY A 1 885 ? -58.301 -26.691 57.044 1.00 81.12 885 GLY A CA 1
ATOM 6996 C C . GLY A 1 885 ? -57.965 -27.604 55.857 1.00 81.12 885 GLY A C 1
ATOM 6997 O O . GLY A 1 885 ? -58.727 -28.524 55.563 1.00 81.12 885 GLY A O 1
ATOM 6998 N N . SER A 1 886 ? -56.849 -27.376 55.154 1.00 81.94 886 SER A N 1
ATOM 6999 C CA . SER A 1 886 ? -56.364 -28.265 54.085 1.00 81.94 886 SER A CA 1
ATOM 7000 C C . SER A 1 886 ? -54.861 -28.552 54.183 1.00 81.94 886 SER A C 1
ATOM 7002 O O . SER A 1 886 ? -54.101 -27.794 54.789 1.00 81.94 886 SER A O 1
ATOM 7004 N N . SER A 1 887 ? -54.439 -29.689 53.623 1.00 79.44 887 SER A N 1
ATOM 7005 C CA . SER A 1 887 ? -53.045 -30.147 53.656 1.00 79.44 887 SER A CA 1
ATOM 7006 C C . SER A 1 887 ? -52.192 -29.518 52.553 1.00 79.44 887 SER A C 1
ATOM 7008 O O . SER A 1 887 ? -52.635 -29.366 51.414 1.00 79.44 887 SER A O 1
ATOM 7010 N N . LEU A 1 888 ? -50.939 -29.213 52.887 1.00 79.81 888 LEU A N 1
ATOM 7011 C CA . LEU A 1 888 ? -49.907 -28.789 51.943 1.00 79.81 888 LEU A CA 1
ATOM 7012 C C . LEU A 1 888 ? -49.428 -29.977 51.078 1.00 79.81 888 LEU A C 1
ATOM 7014 O O . LEU A 1 888 ? -49.441 -31.124 51.537 1.00 79.81 888 LEU A O 1
ATOM 7018 N N . PRO A 1 889 ? -48.978 -29.730 49.833 1.00 78.69 889 PRO A N 1
ATOM 7019 C CA . PRO A 1 889 ? -48.409 -30.765 48.973 1.00 78.69 889 PRO A CA 1
ATOM 7020 C C . PRO A 1 889 ? -47.072 -31.303 49.526 1.00 78.69 889 PRO A C 1
ATOM 7022 O O . PRO A 1 889 ? -46.381 -30.603 50.265 1.00 78.69 889 PRO A O 1
ATOM 7025 N N . PRO A 1 890 ? -46.667 -32.534 49.158 1.00 81.88 890 PRO A N 1
ATOM 7026 C CA . PRO A 1 890 ? -45.414 -33.124 49.623 1.00 81.88 890 PRO A CA 1
ATOM 7027 C C . PRO A 1 890 ? -44.184 -32.435 49.010 1.00 81.88 890 PRO A C 1
ATOM 7029 O O . PRO A 1 890 ? -44.141 -32.167 47.808 1.00 81.88 890 PRO A O 1
ATOM 7032 N N . PHE A 1 891 ? -43.148 -32.225 49.824 1.00 84.94 891 PHE A N 1
ATOM 7033 C CA . PHE A 1 891 ? -41.881 -31.608 49.421 1.00 84.94 891 PHE A CA 1
ATOM 7034 C C . PHE A 1 891 ? -40.740 -32.631 49.335 1.00 84.94 891 PHE A C 1
ATOM 7036 O O . PHE A 1 891 ? -40.780 -33.715 49.920 1.00 84.94 891 PHE A O 1
ATOM 7043 N N . ARG A 1 892 ? -39.689 -32.275 48.591 1.00 86.19 892 ARG A N 1
ATOM 7044 C CA . ARG A 1 892 ? -38.463 -33.066 48.402 1.00 86.19 892 ARG A CA 1
ATOM 7045 C C . ARG A 1 892 ? -37.256 -32.146 48.436 1.00 86.19 892 ARG A C 1
ATOM 7047 O O . ARG A 1 892 ? -37.235 -31.161 47.708 1.00 86.19 892 ARG A O 1
ATOM 7054 N N . ILE A 1 893 ? -36.259 -32.489 49.240 1.00 86.81 893 ILE A N 1
ATOM 7055 C CA . ILE A 1 893 ? -35.086 -31.669 49.542 1.00 86.81 893 ILE A CA 1
ATOM 7056 C C . ILE A 1 893 ? -33.812 -32.455 49.221 1.00 86.81 893 ILE A C 1
ATOM 7058 O O . ILE A 1 893 ? -33.669 -33.608 49.626 1.00 86.81 893 ILE A O 1
ATOM 7062 N N . ALA A 1 894 ? -32.858 -31.832 48.531 1.00 85.75 894 ALA A N 1
ATOM 7063 C CA . ALA A 1 894 ? -31.546 -32.404 48.233 1.00 85.75 894 ALA A CA 1
ATOM 7064 C C . ALA A 1 894 ? -30.411 -31.622 48.923 1.00 85.75 894 ALA A C 1
ATOM 7066 O O . ALA A 1 894 ? -30.479 -30.403 49.090 1.00 85.75 894 ALA A O 1
ATOM 7067 N N . CYS A 1 895 ? -29.343 -32.327 49.314 1.00 83.56 895 CYS A N 1
ATOM 7068 C CA . CYS A 1 895 ? -28.179 -31.740 49.985 1.00 83.56 895 CYS A CA 1
ATOM 7069 C C . CYS A 1 895 ? -27.060 -31.399 48.986 1.00 83.56 895 CYS A C 1
ATOM 7071 O O . CYS A 1 895 ? -26.719 -32.209 48.117 1.00 83.56 895 CYS A O 1
ATOM 7073 N N . PHE A 1 896 ? -26.456 -30.212 49.118 1.00 82.81 896 PHE A N 1
ATOM 7074 C CA . PHE A 1 896 ? -25.470 -29.695 48.166 1.00 82.81 896 PHE A CA 1
ATOM 7075 C C . PHE A 1 896 ? -24.163 -29.227 48.815 1.00 82.81 896 PHE A C 1
ATOM 7077 O O . PHE A 1 896 ? -24.139 -28.634 49.898 1.00 82.81 896 PHE A O 1
ATOM 7084 N N . ASP A 1 897 ? -23.061 -29.413 48.084 1.00 83.62 897 ASP A N 1
ATOM 7085 C CA . ASP A 1 897 ? -21.792 -28.747 48.366 1.00 83.62 897 ASP A CA 1
ATOM 7086 C C . ASP A 1 897 ? -21.811 -27.256 47.963 1.00 83.62 897 ASP A C 1
ATOM 7088 O O . ASP A 1 897 ? -22.713 -26.759 47.275 1.00 83.62 897 ASP A O 1
ATOM 7092 N N . LYS A 1 898 ? -20.757 -26.527 48.351 1.00 82.81 898 LYS A N 1
ATOM 7093 C CA . LYS A 1 898 ? -20.574 -25.092 48.046 1.00 82.81 898 LYS A CA 1
ATOM 7094 C C . LYS A 1 898 ? -20.415 -24.737 46.552 1.00 82.81 898 LYS A C 1
ATOM 7096 O O . LYS A 1 898 ? -20.106 -23.593 46.226 1.00 82.81 898 LYS A O 1
ATOM 7101 N N . TYR A 1 899 ? -20.586 -25.696 45.645 1.00 80.12 899 TYR A N 1
ATOM 7102 C CA . TYR A 1 899 ? -20.527 -25.527 44.194 1.00 80.12 899 TYR A CA 1
ATOM 7103 C C . TYR A 1 899 ? -21.772 -26.083 43.474 1.00 80.12 899 TYR A C 1
ATOM 7105 O O . TYR A 1 899 ? -21.728 -26.279 42.259 1.00 80.12 899 TYR A O 1
ATOM 7113 N N . LYS A 1 900 ? -22.879 -26.306 44.203 1.00 77.06 900 LYS A N 1
ATOM 7114 C CA . LYS A 1 900 ? -24.126 -26.926 43.710 1.00 77.06 900 LYS A CA 1
ATOM 7115 C C . LYS A 1 900 ? -23.961 -28.384 43.229 1.00 77.06 900 LYS A C 1
ATOM 7117 O O . LYS A 1 900 ? -24.717 -28.843 42.375 1.00 77.06 900 LYS A O 1
ATOM 7122 N N . ASN A 1 901 ? -23.011 -29.149 43.772 1.00 81.62 901 ASN A N 1
ATOM 7123 C CA . ASN A 1 901 ? -22.964 -30.599 43.551 1.00 81.62 901 ASN A CA 1
ATOM 7124 C C . ASN A 1 901 ? -23.812 -31.317 44.602 1.00 81.62 901 ASN A C 1
ATOM 7126 O O . ASN A 1 901 ? -23.585 -31.093 45.791 1.00 81.62 901 ASN A O 1
ATOM 7130 N N . LYS A 1 902 ? -24.729 -32.203 44.185 1.00 77.62 902 LYS A N 1
ATOM 7131 C CA . LYS A 1 902 ? -25.418 -33.100 45.124 1.00 77.62 902 LYS A CA 1
ATOM 7132 C C . LYS A 1 902 ? -24.400 -33.952 45.886 1.00 77.62 902 LYS A C 1
ATOM 7134 O O . LYS A 1 902 ? -23.448 -34.469 45.294 1.00 77.62 902 LYS A O 1
ATOM 7139 N N . ILE A 1 903 ? -24.634 -34.108 47.181 1.00 82.44 903 ILE A N 1
ATOM 7140 C CA . ILE A 1 903 ? -23.904 -34.995 48.089 1.00 82.44 903 ILE A CA 1
ATOM 7141 C C . ILE A 1 903 ? -24.926 -35.800 48.908 1.00 82.44 903 ILE A C 1
ATOM 7143 O O . ILE A 1 903 ? -26.023 -35.296 49.146 1.00 82.44 903 ILE A O 1
ATOM 7147 N N . PRO A 1 904 ? -24.614 -37.038 49.327 1.00 80.75 904 PRO A N 1
ATOM 7148 C CA . PRO A 1 904 ? -25.535 -37.814 50.149 1.00 80.75 904 PRO A CA 1
ATOM 7149 C C . PRO A 1 904 ? -25.672 -37.213 51.554 1.00 80.75 904 PRO A C 1
ATOM 7151 O O . PRO A 1 904 ? -24.690 -36.762 52.151 1.00 80.75 904 PRO A O 1
ATOM 7154 N N . PHE A 1 905 ? -26.891 -37.250 52.087 1.00 80.00 905 PHE A N 1
ATOM 7155 C CA . PHE A 1 905 ? -27.170 -37.115 53.512 1.00 80.00 905 PHE A CA 1
ATOM 7156 C C . PHE A 1 905 ? -26.518 -38.284 54.272 1.00 80.00 905 PHE A C 1
ATOM 7158 O O . PHE A 1 905 ? -26.510 -39.420 53.802 1.00 80.00 905 PHE A O 1
ATOM 7165 N N . THR A 1 906 ? -25.974 -38.019 55.460 1.00 79.00 906 THR A N 1
ATOM 7166 C CA . THR A 1 906 ? -25.351 -39.047 56.318 1.00 79.00 906 THR A CA 1
ATOM 7167 C C . THR A 1 906 ? -26.362 -39.853 57.135 1.00 79.00 906 THR A C 1
ATOM 7169 O O . THR A 1 906 ? -26.055 -40.958 57.573 1.00 79.00 906 THR A O 1
ATOM 7172 N N . SER A 1 907 ? -27.547 -39.289 57.360 1.00 81.12 907 SER A N 1
ATOM 7173 C CA . SER A 1 907 ? -28.652 -39.829 58.156 1.00 81.12 907 SER A CA 1
ATOM 7174 C C . SER A 1 907 ? -29.936 -39.069 57.805 1.00 81.12 907 SER A C 1
ATOM 7176 O O . SER A 1 907 ? -29.869 -38.015 57.167 1.00 81.12 907 SER A O 1
ATOM 7178 N N . VAL A 1 908 ? -31.102 -39.571 58.229 1.00 82.56 908 VAL A N 1
ATOM 7179 C CA . VAL A 1 908 ? -32.324 -38.746 58.260 1.00 82.56 908 VAL A CA 1
ATOM 7180 C C . VAL A 1 908 ? -32.087 -37.623 59.284 1.00 82.56 908 VAL A C 1
ATOM 7182 O O . VAL A 1 908 ? -31.673 -37.943 60.401 1.00 82.56 908 VAL A O 1
ATOM 7185 N N . PRO A 1 909 ? -32.259 -36.337 58.934 1.00 79.50 909 PRO A N 1
ATOM 7186 C CA . PRO A 1 909 ? -32.121 -35.239 59.884 1.00 79.50 909 PRO A CA 1
ATOM 7187 C C . PRO A 1 909 ? -33.418 -35.022 60.671 1.00 79.50 909 PRO A C 1
ATOM 7189 O O . PRO A 1 909 ? -34.511 -35.215 60.137 1.00 79.50 909 PRO A O 1
ATOM 7192 N N . SER A 1 910 ? -33.299 -34.557 61.913 1.00 83.81 910 SER A N 1
ATOM 7193 C CA . SER A 1 910 ? -34.447 -34.064 62.680 1.00 83.81 910 SER A CA 1
ATOM 7194 C C . SER A 1 910 ? -34.909 -32.730 62.083 1.00 83.81 910 SER A C 1
ATOM 7196 O O . SER A 1 910 ? -34.077 -31.840 61.877 1.00 83.81 910 SER A O 1
ATOM 7198 N N . LEU A 1 911 ? -36.205 -32.590 61.790 1.00 84.81 911 LEU A N 1
ATOM 7199 C CA . LEU A 1 911 ? -36.773 -31.400 61.147 1.00 84.81 911 LEU A CA 1
ATOM 7200 C C . LEU A 1 911 ? -37.676 -30.597 62.083 1.00 84.81 911 LEU A C 1
ATOM 7202 O O . LEU A 1 911 ? -38.394 -31.160 62.906 1.00 84.81 911 LEU A O 1
ATOM 7206 N N . GLU A 1 912 ? -37.692 -29.292 61.851 1.00 85.75 912 GLU A N 1
ATOM 7207 C CA . GLU A 1 912 ? -38.667 -28.336 62.367 1.00 85.75 912 GLU A CA 1
ATOM 7208 C C . GLU A 1 912 ? -39.317 -27.642 61.162 1.00 85.75 912 GLU A C 1
ATOM 7210 O O . GLU A 1 912 ? -38.624 -27.278 60.210 1.00 85.75 912 GLU A O 1
ATOM 7215 N N . VAL A 1 913 ? -40.650 -27.559 61.140 1.00 86.81 913 VAL A N 1
ATOM 7216 C CA . VAL A 1 913 ? -41.416 -27.020 60.006 1.00 86.81 913 VAL A CA 1
ATOM 7217 C C . VAL A 1 913 ? -42.380 -25.966 60.517 1.00 86.81 913 VAL A C 1
ATOM 7219 O O . VAL A 1 913 ? -43.259 -26.248 61.333 1.00 86.81 913 VAL A O 1
ATOM 7222 N N . GLU A 1 914 ? -42.188 -24.748 60.034 1.00 88.31 914 GLU A N 1
ATOM 7223 C CA . GLU A 1 914 ? -42.808 -23.539 60.560 1.00 88.31 914 GLU A CA 1
ATOM 7224 C C . GLU A 1 914 ? -43.318 -22.674 59.406 1.00 88.31 914 GLU A C 1
ATOM 7226 O O . GLU A 1 914 ? -42.733 -22.644 58.325 1.00 88.31 914 GLU A O 1
ATOM 7231 N N . LEU A 1 915 ? -44.428 -21.978 59.616 1.00 86.38 915 LEU A N 1
ATOM 7232 C CA . LEU A 1 915 ? -45.026 -21.063 58.656 1.00 86.38 915 LEU A CA 1
ATOM 7233 C C . LEU A 1 915 ? -44.905 -19.637 59.213 1.00 86.38 915 LEU A C 1
ATOM 7235 O O . LEU A 1 915 ? -45.676 -19.233 60.082 1.00 86.38 915 LEU A O 1
ATOM 7239 N N . GLU A 1 916 ? -43.899 -18.910 58.728 1.00 85.00 916 GLU A N 1
ATOM 7240 C CA . GLU A 1 916 ? -43.522 -17.558 59.160 1.00 85.00 916 GLU A CA 1
ATOM 7241 C C . GLU A 1 916 ? -44.096 -16.475 58.239 1.00 85.00 916 GLU A C 1
ATOM 7243 O O . GLU A 1 916 ? -44.239 -16.679 57.031 1.00 85.00 916 GLU A O 1
ATOM 7248 N N . ALA A 1 917 ? -44.369 -15.286 58.777 1.00 80.31 917 ALA A N 1
ATOM 7249 C CA . ALA A 1 917 ? -44.713 -14.111 57.972 1.00 80.31 917 ALA A CA 1
ATOM 7250 C C . ALA A 1 917 ? -44.184 -12.806 58.601 1.00 80.31 917 ALA A C 1
ATOM 7252 O O . ALA A 1 917 ? -43.008 -12.707 58.951 1.00 80.31 917 ALA A O 1
ATOM 7253 N N . SER A 1 918 ? -45.026 -11.773 58.710 1.00 71.12 918 SER A N 1
ATOM 7254 C CA . SER A 1 918 ? -44.718 -10.529 59.422 1.00 71.12 918 SER A CA 1
ATOM 7255 C C . SER A 1 918 ? -44.297 -10.805 60.879 1.00 71.12 918 SER A C 1
ATOM 7257 O O . SER A 1 918 ? -44.863 -11.706 61.500 1.00 71.12 918 SER A O 1
ATOM 7259 N N . PRO A 1 919 ? -43.340 -10.041 61.455 1.00 66.88 919 PRO A N 1
ATOM 7260 C CA . PRO A 1 919 ? -42.778 -10.328 62.779 1.00 66.88 919 PRO A CA 1
ATOM 7261 C C . PRO A 1 919 ? -43.839 -10.446 63.885 1.00 66.88 919 PRO A C 1
ATOM 7263 O O . PRO A 1 919 ? -44.380 -9.442 64.347 1.00 66.88 919 PRO A O 1
ATOM 7266 N N . GLY A 1 920 ? -44.116 -11.684 64.296 1.00 71.25 920 GLY A N 1
ATOM 7267 C CA . GLY A 1 920 ? -45.184 -12.050 65.230 1.00 71.25 920 GLY A CA 1
ATOM 7268 C C . GLY A 1 920 ? -45.878 -13.359 64.842 1.00 71.25 920 GLY A C 1
ATOM 7269 O O . GLY A 1 920 ? -46.102 -14.195 65.709 1.00 71.25 920 GLY A O 1
ATOM 7270 N N . PHE A 1 921 ? -46.118 -13.573 63.545 1.00 81.00 921 PHE A N 1
ATOM 7271 C CA . PHE A 1 921 ? -46.843 -14.738 63.030 1.00 81.00 921 PHE A CA 1
ATOM 7272 C C . PHE A 1 921 ? -45.900 -15.919 62.748 1.00 81.00 921 PHE A C 1
ATOM 7274 O O . PHE A 1 921 ? -45.050 -15.845 61.852 1.00 81.00 921 PHE A O 1
ATOM 7281 N N . LEU A 1 922 ? -46.065 -17.001 63.516 1.00 82.06 922 LEU A N 1
ATOM 7282 C CA . LEU A 1 922 ? -45.268 -18.231 63.462 1.00 82.06 922 LEU A CA 1
ATOM 7283 C C . LEU A 1 922 ? -46.156 -19.441 63.805 1.00 82.06 922 LEU A C 1
ATOM 7285 O O . LEU A 1 922 ? -46.437 -19.687 64.976 1.00 82.06 922 LEU A O 1
ATOM 7289 N N . ILE A 1 923 ? -46.570 -20.225 62.805 1.00 83.62 923 ILE A N 1
ATOM 7290 C CA . ILE A 1 923 ? -47.356 -21.453 63.029 1.00 83.62 923 ILE A CA 1
ATOM 7291 C C . ILE A 1 923 ? -46.466 -22.680 62.841 1.00 83.62 923 ILE A C 1
ATOM 7293 O O . ILE A 1 923 ? -45.955 -22.921 61.748 1.00 83.62 923 ILE A O 1
ATOM 7297 N N . LYS A 1 924 ? -46.320 -23.500 63.882 1.00 83.75 924 LYS A N 1
ATOM 7298 C CA . LYS A 1 924 ? -45.571 -24.761 63.824 1.00 83.75 924 LYS A CA 1
ATOM 7299 C C . LYS A 1 924 ? -46.440 -25.915 63.311 1.00 83.75 924 LYS A C 1
ATOM 7301 O O . LYS A 1 924 ? -47.586 -26.065 63.727 1.00 83.75 924 LYS A O 1
ATOM 7306 N N . ILE A 1 925 ? -45.895 -26.745 62.419 1.00 84.00 925 ILE A N 1
ATOM 7307 C CA . ILE A 1 925 ? -46.604 -27.878 61.805 1.00 84.00 925 ILE A CA 1
ATOM 7308 C C . ILE A 1 925 ? -46.070 -29.200 62.375 1.00 84.00 925 ILE A C 1
ATOM 7310 O O . ILE A 1 925 ? -45.141 -29.795 61.836 1.00 84.00 925 ILE A O 1
ATOM 7314 N N . ASP A 1 926 ? -46.688 -29.690 63.453 1.00 77.75 926 ASP A N 1
ATOM 7315 C CA . ASP A 1 926 ? -46.252 -30.924 64.137 1.00 77.75 926 ASP A CA 1
ATOM 7316 C C . ASP A 1 926 ? -46.632 -32.228 63.399 1.00 77.75 926 ASP A C 1
ATOM 7318 O O . ASP A 1 926 ? -46.049 -33.285 63.642 1.00 77.75 926 ASP A O 1
ATOM 7322 N N . LYS A 1 927 ? -47.628 -32.185 62.502 1.00 79.12 927 LYS A N 1
ATOM 7323 C CA . LYS A 1 927 ? -48.099 -33.349 61.727 1.00 79.12 927 LYS A CA 1
ATOM 7324 C C . LYS A 1 927 ? -47.319 -33.437 60.409 1.00 79.12 927 LYS A C 1
ATOM 7326 O O . LYS A 1 927 ? -47.651 -32.722 59.468 1.00 79.12 927 LYS A O 1
ATOM 7331 N N . LEU A 1 928 ? -46.302 -34.299 60.333 1.00 85.25 928 LEU A N 1
ATOM 7332 C CA . LEU A 1 928 ? -45.541 -34.569 59.103 1.00 85.25 928 LEU A CA 1
ATOM 7333 C C . LEU A 1 928 ? -44.897 -35.966 59.095 1.00 85.25 928 LEU A C 1
ATOM 7335 O O . LEU A 1 928 ? -44.624 -36.546 60.144 1.00 85.25 928 LEU A O 1
ATOM 7339 N N . GLU A 1 929 ? -44.604 -36.482 57.903 1.00 83.38 929 GLU A N 1
ATOM 7340 C CA . GLU A 1 929 ? -43.872 -37.738 57.672 1.00 83.38 929 GLU A CA 1
ATOM 7341 C C . GLU A 1 929 ? -42.583 -37.473 56.878 1.00 83.38 929 GLU A C 1
ATOM 7343 O O . GLU A 1 929 ? -42.580 -36.621 55.989 1.00 83.38 929 GLU A O 1
ATOM 7348 N N . THR A 1 930 ? -41.485 -38.190 57.172 1.00 85.44 930 THR A N 1
ATOM 7349 C CA . THR A 1 930 ? -40.189 -38.015 56.478 1.00 85.44 930 THR A CA 1
ATOM 7350 C C . THR A 1 930 ? -39.510 -39.332 56.098 1.00 85.44 930 THR A C 1
ATOM 7352 O O . THR A 1 930 ? -39.574 -40.323 56.827 1.00 85.44 930 THR A O 1
ATOM 7355 N N . ASN A 1 931 ? -38.815 -39.352 54.954 1.00 86.38 931 ASN A N 1
ATOM 7356 C CA . ASN A 1 931 ? -37.967 -40.476 54.541 1.00 86.38 931 ASN A CA 1
ATOM 7357 C C . ASN A 1 931 ? -36.837 -40.072 53.571 1.00 86.38 931 ASN A C 1
ATOM 7359 O O . ASN A 1 931 ? -36.952 -39.124 52.795 1.00 86.38 931 ASN A O 1
ATOM 7363 N N . LEU A 1 932 ? -35.724 -40.817 53.604 1.00 85.56 932 LEU A N 1
ATOM 7364 C CA . LEU A 1 932 ? -34.639 -40.703 52.621 1.00 85.56 932 LEU A CA 1
ATOM 7365 C C . LEU A 1 932 ? -34.885 -41.626 51.422 1.00 85.56 932 LEU A C 1
ATOM 7367 O O . LEU A 1 932 ? -35.240 -42.792 51.590 1.00 85.56 932 LEU A O 1
ATOM 7371 N N . ILE A 1 933 ? -34.626 -41.121 50.215 1.00 82.62 933 ILE A N 1
ATOM 7372 C CA . ILE A 1 933 ? -34.742 -41.853 48.944 1.00 82.62 933 ILE A CA 1
ATOM 7373 C C . ILE A 1 933 ? -33.507 -41.616 48.050 1.00 82.62 933 ILE A C 1
ATOM 7375 O O . ILE A 1 933 ? -32.706 -40.710 48.294 1.00 82.62 933 ILE A O 1
ATOM 7379 N N . ASN A 1 934 ? -33.351 -42.442 47.006 1.00 74.12 934 ASN A N 1
ATOM 7380 C CA . ASN A 1 934 ? -32.249 -42.407 46.028 1.00 74.12 934 ASN A CA 1
ATOM 7381 C C . ASN A 1 934 ? -30.847 -42.403 46.673 1.00 74.12 934 ASN A C 1
ATOM 7383 O O . ASN A 1 934 ? -30.156 -41.388 46.635 1.00 74.12 934 ASN A O 1
ATOM 7387 N N . ASP A 1 935 ? -30.432 -43.523 47.276 1.00 75.06 935 ASP A N 1
ATOM 7388 C CA . ASP A 1 935 ? -29.109 -43.715 47.907 1.00 75.06 935 ASP A CA 1
ATOM 7389 C C . ASP A 1 935 ? -28.714 -42.611 48.914 1.00 75.06 935 ASP A C 1
ATOM 7391 O O . ASP A 1 935 ? -27.543 -42.259 49.068 1.00 75.06 935 ASP A O 1
ATOM 7395 N N . GLY A 1 936 ? -29.712 -42.037 49.596 1.00 78.31 936 GLY A N 1
ATOM 7396 C CA . GLY A 1 936 ? -29.526 -40.944 50.551 1.00 78.31 936 GLY A CA 1
ATOM 7397 C C . GLY A 1 936 ? -29.278 -39.577 49.906 1.00 78.31 936 GLY A C 1
ATOM 7398 O O . GLY A 1 936 ? -28.728 -38.703 50.564 1.00 78.31 936 GLY A O 1
ATOM 7399 N N . LEU A 1 937 ? -29.642 -39.358 48.638 1.00 79.69 937 LEU A N 1
ATOM 7400 C CA . LEU A 1 937 ? -29.472 -38.067 47.949 1.00 79.69 937 LEU A CA 1
ATOM 7401 C C . LEU A 1 937 ? -30.649 -37.094 48.138 1.00 79.69 937 LEU A C 1
ATOM 7403 O O . LEU A 1 937 ? -30.494 -35.909 47.838 1.00 79.69 937 LEU A O 1
ATOM 7407 N N . ILE A 1 938 ? -31.817 -37.580 48.577 1.00 83.56 938 ILE A N 1
ATOM 7408 C CA . ILE A 1 938 ? -33.057 -36.797 48.701 1.00 83.56 938 ILE A CA 1
ATOM 7409 C C . ILE A 1 938 ? -33.775 -37.161 50.006 1.00 83.56 938 ILE A C 1
ATOM 7411 O O . ILE A 1 938 ? -33.910 -38.339 50.329 1.00 83.56 938 ILE A O 1
ATOM 7415 N N . LEU A 1 939 ? -34.289 -36.148 50.698 1.00 87.12 939 LEU A N 1
ATOM 7416 C CA . LEU A 1 939 ? -35.214 -36.226 51.827 1.00 87.12 939 LEU A CA 1
ATOM 7417 C C . LEU A 1 939 ? -36.615 -35.814 51.348 1.00 87.12 939 LEU A C 1
ATOM 7419 O O . LEU A 1 939 ? -36.769 -34.725 50.802 1.00 87.12 939 LEU A O 1
ATOM 7423 N N . LYS A 1 940 ? -37.632 -36.661 51.513 1.00 87.00 940 LYS A N 1
ATOM 7424 C CA . LYS A 1 940 ? -39.038 -36.350 51.194 1.00 87.00 940 LYS A CA 1
ATOM 7425 C C . LYS A 1 940 ? -39.811 -36.064 52.489 1.00 87.00 940 LYS A C 1
ATOM 7427 O O . LYS A 1 940 ? -39.496 -36.647 53.526 1.00 87.00 940 LYS A O 1
ATOM 7432 N N . ILE A 1 941 ? -40.785 -35.154 52.407 1.00 87.62 941 ILE A N 1
ATOM 7433 C CA . ILE A 1 941 ? -41.642 -34.683 53.504 1.00 87.62 941 ILE A CA 1
ATOM 7434 C C . ILE A 1 941 ? -43.103 -34.668 53.025 1.00 87.62 941 ILE A C 1
ATOM 7436 O O . ILE A 1 941 ? -43.375 -34.171 51.931 1.00 87.62 941 ILE A O 1
ATOM 7440 N N . GLU A 1 942 ? -44.047 -35.191 53.809 1.00 85.06 942 GLU A N 1
ATOM 7441 C CA . GLU A 1 942 ? -45.475 -35.240 53.446 1.00 85.06 942 GLU A CA 1
ATOM 7442 C C . GLU A 1 942 ? -46.440 -35.083 54.642 1.00 85.06 942 GLU A C 1
ATOM 7444 O O . GLU A 1 942 ? -46.009 -35.015 55.790 1.00 85.06 942 GLU A O 1
ATOM 7449 N N . ASN A 1 943 ? -47.746 -34.979 54.355 1.00 82.69 943 ASN A N 1
ATOM 7450 C CA . ASN A 1 943 ? -48.874 -34.911 55.307 1.00 82.69 943 ASN A CA 1
ATOM 7451 C C . ASN A 1 943 ? -48.971 -33.681 56.246 1.00 82.69 943 ASN A C 1
ATOM 7453 O O . ASN A 1 943 ? -49.726 -33.697 57.216 1.00 82.69 943 ASN A O 1
ATOM 7457 N N . MET A 1 944 ? -48.307 -32.577 55.890 1.00 85.38 944 MET A N 1
ATOM 7458 C CA . MET A 1 944 ? -48.399 -31.270 56.566 1.00 85.38 944 MET A CA 1
ATOM 7459 C C . MET A 1 944 ? -49.815 -30.664 56.475 1.00 85.38 944 MET A C 1
ATOM 7461 O O . MET A 1 944 ? -50.328 -30.451 55.376 1.00 85.38 944 MET A O 1
ATOM 7465 N N . LEU A 1 945 ? -50.439 -30.344 57.613 1.00 83.75 945 LEU A N 1
ATOM 7466 C CA . LEU A 1 945 ? -51.800 -29.788 57.716 1.00 83.75 945 LEU A CA 1
ATOM 7467 C C . LEU A 1 945 ? -51.779 -28.394 58.368 1.00 83.75 945 LEU A C 1
ATOM 7469 O O . LEU A 1 945 ? -51.080 -28.205 59.359 1.00 83.75 945 LEU A O 1
ATOM 7473 N N . VAL A 1 946 ? -52.554 -27.439 57.832 1.00 82.50 946 VAL A N 1
ATOM 7474 C CA . VAL A 1 946 ? -52.617 -26.051 58.336 1.00 82.50 946 VAL A CA 1
ATOM 7475 C C . VAL A 1 946 ? -53.976 -25.761 58.983 1.00 82.50 946 VAL A C 1
ATOM 7477 O O . VAL A 1 946 ? -55.000 -25.676 58.301 1.00 82.50 946 VAL A O 1
ATOM 7480 N N . GLU A 1 947 ? -53.970 -25.580 60.304 1.00 83.44 947 GLU A N 1
ATOM 7481 C CA . GLU A 1 947 ? -55.121 -25.269 61.164 1.00 83.44 947 GLU A CA 1
ATOM 7482 C C . GLU A 1 947 ? -54.731 -24.052 62.029 1.00 83.44 947 GLU A C 1
ATOM 7484 O O . GLU A 1 947 ? -53.725 -24.119 62.729 1.00 83.44 947 GLU A O 1
ATOM 7489 N N . THR A 1 948 ? -55.448 -22.922 61.937 1.00 84.88 948 THR A N 1
ATOM 7490 C CA . THR A 1 948 ? -55.094 -21.675 62.652 1.00 84.88 948 THR A CA 1
ATOM 7491 C C . THR A 1 948 ? -56.258 -20.680 62.730 1.00 84.88 948 THR A C 1
ATOM 7493 O O . THR A 1 948 ? -57.053 -20.588 61.792 1.00 84.88 948 THR A O 1
ATOM 7496 N N . ASP A 1 949 ? -56.315 -19.932 63.831 1.00 86.00 949 ASP A N 1
ATOM 7497 C CA . ASP A 1 949 ? -57.155 -18.757 64.099 1.00 86.00 949 ASP A CA 1
ATOM 7498 C C . ASP A 1 949 ? -56.348 -17.433 64.131 1.00 86.00 949 ASP A C 1
ATOM 7500 O O . ASP A 1 949 ? -56.891 -16.362 64.398 1.00 86.00 949 ASP A O 1
ATOM 7504 N N . GLU A 1 950 ? -55.045 -17.485 63.828 1.00 86.00 950 GLU A N 1
ATOM 7505 C CA . GLU A 1 950 ? -54.124 -16.337 63.851 1.00 86.00 950 GLU A CA 1
ATOM 7506 C C . GLU A 1 950 ? -53.961 -15.641 62.484 1.00 86.00 950 GLU A C 1
ATOM 7508 O O . GLU A 1 950 ? -53.189 -14.689 62.349 1.00 86.00 950 GLU A O 1
ATOM 7513 N N . LEU A 1 951 ? -54.680 -16.085 61.448 1.00 87.50 951 LEU A N 1
ATOM 7514 C CA . LEU A 1 951 ? -54.469 -15.667 60.055 1.00 87.50 951 LEU A CA 1
ATOM 7515 C C . LEU A 1 951 ? -54.730 -14.167 59.811 1.00 87.50 951 LEU A C 1
ATOM 7517 O O . LEU A 1 951 ? -54.241 -13.592 58.838 1.00 87.50 951 LEU A O 1
ATOM 7521 N N . ASP A 1 952 ? -55.474 -13.508 60.698 1.00 84.00 952 ASP A N 1
ATOM 7522 C CA . ASP A 1 952 ? -55.683 -12.059 60.650 1.00 84.00 952 ASP A CA 1
ATOM 7523 C C . ASP A 1 952 ? -54.406 -11.240 60.895 1.00 84.00 952 ASP A C 1
ATOM 7525 O O . ASP A 1 952 ? -54.327 -10.098 60.442 1.00 84.00 952 ASP A O 1
ATOM 7529 N N . GLN A 1 953 ? -53.367 -11.822 61.512 1.00 83.94 953 GLN A N 1
ATOM 7530 C CA . GLN A 1 953 ? -52.046 -11.187 61.641 1.00 83.94 953 GLN A CA 1
ATOM 7531 C C . GLN A 1 953 ? -51.356 -10.944 60.283 1.00 83.94 953 GLN A C 1
ATOM 7533 O O . GLN A 1 953 ? -50.423 -10.141 60.206 1.00 83.94 953 GLN A O 1
ATOM 7538 N N . ILE A 1 954 ? -51.807 -11.627 59.221 1.00 84.19 954 ILE A N 1
ATOM 7539 C CA . ILE A 1 954 ? -51.281 -11.525 57.849 1.00 84.19 954 ILE A CA 1
ATOM 7540 C C . ILE A 1 954 ? -52.331 -11.017 56.841 1.00 84.19 954 ILE A C 1
ATOM 7542 O O . ILE A 1 954 ? -52.176 -11.173 55.629 1.00 84.19 954 ILE A O 1
ATOM 7546 N N . ARG A 1 955 ? -53.419 -10.400 57.317 1.00 79.00 955 ARG A N 1
ATOM 7547 C CA . ARG A 1 955 ? -54.442 -9.762 56.470 1.00 79.00 955 ARG A CA 1
ATOM 7548 C C . ARG A 1 955 ? -53.918 -8.424 55.905 1.00 79.00 955 ARG A C 1
ATOM 7550 O O . ARG A 1 955 ? -53.270 -7.685 56.645 1.00 79.00 955 ARG A O 1
ATOM 7557 N N . PRO A 1 956 ? -54.214 -8.038 54.641 1.00 74.56 956 PRO A N 1
ATOM 7558 C CA . PRO A 1 956 ? -55.098 -8.689 53.664 1.00 74.56 956 PRO A CA 1
ATOM 7559 C C . PRO A 1 956 ? -54.380 -9.494 52.565 1.00 74.56 956 PRO A C 1
ATOM 7561 O O . PRO A 1 956 ? -55.043 -10.088 51.714 1.00 74.56 956 PRO A O 1
ATOM 7564 N N . ASN A 1 957 ? -53.043 -9.517 52.523 1.00 80.62 957 ASN A N 1
ATOM 7565 C CA . ASN A 1 957 ? -52.314 -10.251 51.483 1.00 80.62 957 ASN A CA 1
ATOM 7566 C C . ASN A 1 957 ? -52.284 -11.766 51.744 1.00 80.62 957 ASN A C 1
ATOM 7568 O O . ASN A 1 957 ? -52.276 -12.530 50.777 1.00 80.62 957 ASN A O 1
ATOM 7572 N N . TYR A 1 958 ? -52.332 -12.207 53.003 1.00 86.38 958 TYR A N 1
ATOM 7573 C CA . TYR A 1 958 ? -52.290 -13.613 53.422 1.00 86.38 958 TYR A CA 1
ATOM 7574 C C . TYR A 1 958 ? -51.051 -14.378 52.912 1.00 86.38 958 TYR A C 1
ATOM 7576 O O . TYR A 1 958 ? -51.107 -15.577 52.618 1.00 86.38 958 TYR A O 1
ATOM 7584 N N . GLU A 1 959 ? -49.931 -13.669 52.758 1.00 86.12 959 GLU A N 1
ATOM 7585 C CA . GLU A 1 959 ? -48.659 -14.209 52.271 1.00 86.12 959 GLU A CA 1
ATOM 7586 C C . GLU A 1 959 ? -47.794 -14.670 53.448 1.00 86.12 959 GLU A C 1
ATOM 7588 O O . GLU A 1 959 ? -47.636 -13.954 54.434 1.00 86.12 959 GLU A O 1
ATOM 7593 N N . ALA A 1 960 ? -47.225 -15.868 53.328 1.00 86.56 960 ALA A N 1
ATOM 7594 C CA . ALA A 1 960 ? -46.387 -16.489 54.347 1.00 86.56 960 ALA A CA 1
ATOM 7595 C C . ALA A 1 960 ? -45.250 -17.292 53.695 1.00 86.56 960 ALA A C 1
ATOM 7597 O O . ALA A 1 960 ? -45.235 -17.530 52.486 1.00 86.56 960 ALA A O 1
ATOM 7598 N N . THR A 1 961 ? -44.295 -17.740 54.498 1.00 86.25 961 THR A N 1
ATOM 7599 C CA . THR A 1 961 ? -43.161 -18.564 54.083 1.00 86.25 961 THR A CA 1
ATOM 7600 C C . THR A 1 961 ? -43.126 -19.816 54.942 1.00 86.25 961 THR A C 1
ATOM 7602 O O . THR A 1 961 ? -42.962 -19.736 56.153 1.00 86.25 961 THR A O 1
ATOM 7605 N N . LEU A 1 962 ? -43.264 -20.982 54.315 1.00 87.38 962 LEU A N 1
ATOM 7606 C CA . LEU A 1 962 ? -43.025 -22.257 54.979 1.00 87.38 962 LEU A CA 1
ATOM 7607 C C . LEU A 1 962 ? -41.510 -22.475 55.054 1.00 87.38 962 LEU A C 1
ATOM 7609 O O . LEU A 1 962 ? -40.880 -22.684 54.016 1.00 87.38 962 LEU A O 1
ATOM 7613 N N . GLU A 1 963 ? -40.917 -22.416 56.242 1.00 87.00 963 GLU A N 1
ATOM 7614 C CA . GLU A 1 963 ? -39.512 -22.752 56.455 1.00 87.00 963 GLU A CA 1
ATOM 7615 C C . GLU A 1 963 ? -39.362 -24.153 57.056 1.00 87.00 963 GLU A C 1
ATOM 7617 O O . GLU A 1 963 ? -40.023 -24.535 58.019 1.00 87.00 963 GLU A O 1
ATOM 7622 N N . ILE A 1 964 ? -38.470 -24.934 56.450 1.00 87.44 964 ILE A N 1
ATOM 7623 C CA . ILE A 1 964 ? -38.128 -26.296 56.849 1.00 87.44 964 ILE A CA 1
ATOM 7624 C C . ILE A 1 964 ? -36.682 -26.264 57.344 1.00 87.44 964 ILE A C 1
ATOM 7626 O O . ILE A 1 964 ? -35.756 -26.138 56.538 1.00 87.44 964 ILE A O 1
ATOM 7630 N N . ARG A 1 965 ? -36.491 -26.338 58.662 1.00 85.31 965 ARG A N 1
ATOM 7631 C CA . ARG A 1 965 ? -35.213 -26.195 59.377 1.00 85.31 965 ARG A CA 1
ATOM 7632 C C . ARG A 1 965 ? -34.681 -27.559 59.829 1.00 85.31 965 ARG A C 1
ATOM 7634 O O . ARG A 1 965 ? -35.450 -28.477 60.108 1.00 85.31 965 ARG A O 1
ATOM 7641 N N . ALA A 1 966 ? -33.359 -27.700 59.909 1.00 80.75 966 ALA A N 1
ATOM 7642 C CA . ALA A 1 966 ? -32.706 -28.864 60.507 1.00 80.75 966 ALA A CA 1
ATOM 7643 C C . ALA A 1 966 ? -32.310 -28.569 61.960 1.00 80.75 966 ALA A C 1
ATOM 7645 O O . ALA A 1 966 ? -31.574 -27.615 62.197 1.00 80.75 966 ALA A O 1
ATOM 7646 N N . MET A 1 967 ? -32.685 -29.421 62.920 1.00 77.12 967 MET A N 1
ATOM 7647 C CA . MET A 1 967 ? -32.272 -29.226 64.325 1.00 77.12 967 MET A CA 1
ATOM 7648 C C . MET A 1 967 ? -30.744 -29.296 64.496 1.00 77.12 967 MET A C 1
ATOM 7650 O O . MET A 1 967 ? -30.160 -28.605 65.327 1.00 77.12 967 MET A O 1
ATOM 7654 N N . ASP A 1 968 ? -30.093 -30.144 63.694 1.00 71.75 968 ASP A N 1
ATOM 7655 C CA . ASP A 1 968 ? -28.687 -30.526 63.861 1.00 71.75 968 ASP A CA 1
ATOM 7656 C C . ASP A 1 968 ? -27.713 -29.743 62.951 1.00 71.75 968 ASP A C 1
ATOM 7658 O O . ASP A 1 968 ? -26.504 -29.975 62.996 1.00 71.75 968 ASP A O 1
ATOM 7662 N N . ASN A 1 969 ? -28.205 -28.873 62.056 1.00 63.25 969 ASN A N 1
ATOM 7663 C CA . ASN A 1 969 ? -27.387 -28.176 61.050 1.00 63.25 969 ASN A CA 1
ATOM 7664 C C . ASN A 1 969 ? -27.948 -26.788 60.683 1.00 63.25 969 ASN A C 1
ATOM 7666 O O . ASN A 1 969 ? -29.159 -26.620 60.624 1.00 63.25 969 ASN A O 1
ATOM 7670 N N . PRO A 1 970 ? -27.100 -25.813 60.297 1.00 70.50 970 PRO A N 1
ATOM 7671 C CA . PRO A 1 970 ? -27.526 -24.475 59.872 1.00 70.50 970 PRO A CA 1
ATOM 7672 C C . PRO A 1 970 ? -28.045 -24.462 58.418 1.00 70.50 970 PRO A C 1
ATOM 7674 O O . PRO A 1 970 ? -27.619 -23.644 57.601 1.00 70.50 970 PRO A O 1
ATOM 7677 N N . PHE A 1 971 ? -28.908 -25.416 58.063 1.00 77.62 971 PHE A N 1
ATOM 7678 C CA . PHE A 1 971 ? -29.529 -25.523 56.746 1.00 77.62 971 PHE A CA 1
ATOM 7679 C C . PHE A 1 971 ? -31.045 -25.476 56.899 1.00 77.62 971 PHE A C 1
ATOM 7681 O O . PHE A 1 971 ? -31.623 -26.285 57.624 1.00 77.62 971 PHE A O 1
ATOM 7688 N N . SER A 1 972 ? -31.674 -24.559 56.172 1.00 83.31 972 SER A N 1
ATOM 7689 C CA . SER A 1 972 ? -33.121 -24.494 56.033 1.00 83.31 972 SER A CA 1
ATOM 7690 C C . SER A 1 972 ? -33.539 -24.304 54.576 1.00 83.31 972 SER A C 1
ATOM 7692 O O . SER A 1 972 ? -32.710 -24.016 53.704 1.00 83.31 972 SER A O 1
ATOM 7694 N N . VAL A 1 973 ? -34.821 -24.542 54.304 1.00 84.25 973 VAL A N 1
ATOM 7695 C CA . VAL A 1 973 ? -35.455 -24.377 52.992 1.00 84.25 973 VAL A CA 1
ATOM 7696 C C . VAL A 1 973 ? -36.743 -23.583 53.175 1.00 84.25 973 VAL A C 1
ATOM 7698 O O . VAL A 1 973 ? -37.671 -24.061 53.820 1.00 84.25 973 VAL A O 1
ATOM 7701 N N . SER A 1 974 ? -36.793 -22.387 52.593 1.00 85.19 974 SER A N 1
ATOM 7702 C CA . SER A 1 974 ? -37.936 -21.469 52.651 1.00 85.19 974 SER A CA 1
ATOM 7703 C C . SER A 1 974 ? -38.784 -21.576 51.377 1.00 85.19 974 SER A C 1
ATOM 7705 O O . SER A 1 974 ? -38.248 -21.486 50.270 1.00 85.19 974 SER A O 1
ATOM 7707 N N . VAL A 1 975 ? -40.101 -21.745 51.513 1.00 81.62 975 VAL A N 1
ATOM 7708 C CA . VAL A 1 975 ? -41.050 -21.937 50.402 1.00 81.62 975 VAL A CA 1
ATOM 7709 C C . VAL A 1 975 ? -42.172 -20.887 50.472 1.00 81.62 975 VAL A C 1
ATOM 7711 O O . VAL A 1 975 ? -42.953 -20.904 51.427 1.00 81.62 975 VAL A O 1
ATOM 7714 N N . PRO A 1 976 ? -42.302 -19.982 49.481 1.00 84.19 976 PRO A N 1
ATOM 7715 C CA . PRO A 1 976 ? -43.376 -18.988 49.456 1.00 84.19 976 PRO A CA 1
ATOM 7716 C C . PRO A 1 976 ? -44.766 -19.631 49.398 1.00 84.19 976 PRO A C 1
ATOM 7718 O O . PRO A 1 976 ? -45.028 -20.500 48.562 1.00 84.19 976 PRO A O 1
ATOM 7721 N N . CYS A 1 977 ? -45.669 -19.178 50.263 1.00 81.62 977 CYS A N 1
ATOM 7722 C CA . CYS A 1 977 ? -47.020 -19.701 50.441 1.00 81.62 977 CYS A CA 1
ATOM 7723 C C . CYS A 1 977 ? -48.053 -18.563 50.490 1.00 81.62 977 CYS A C 1
ATOM 7725 O O . CYS A 1 977 ? -47.746 -17.433 50.868 1.00 81.62 977 CYS A O 1
ATOM 7727 N N . LYS A 1 978 ? -49.306 -18.872 50.148 1.00 86.56 978 LYS A N 1
ATOM 7728 C CA . LYS A 1 978 ? -50.463 -18.003 50.399 1.00 86.56 978 LYS A CA 1
ATOM 7729 C C . LYS A 1 978 ? -51.551 -18.821 51.085 1.00 86.56 978 LYS A C 1
ATOM 7731 O O . LYS A 1 978 ? -52.055 -19.786 50.506 1.00 86.56 978 LYS A O 1
ATOM 7736 N N . VAL A 1 979 ? -51.876 -18.456 52.322 1.00 86.56 979 VAL A N 1
ATOM 7737 C CA . VAL A 1 979 ? -52.746 -19.230 53.219 1.00 86.56 979 VAL A CA 1
ATOM 7738 C C . VAL A 1 979 ? -54.075 -18.499 53.342 1.00 86.56 979 VAL A C 1
ATOM 7740 O O . VAL A 1 979 ? -54.197 -17.537 54.081 1.00 86.56 979 VAL A O 1
ATOM 7743 N N . ASN A 1 980 ? -55.068 -18.905 52.556 1.00 86.50 980 ASN A N 1
ATOM 7744 C CA . ASN A 1 980 ? -56.318 -18.157 52.415 1.00 86.50 980 ASN A CA 1
ATOM 7745 C C . ASN A 1 980 ? -57.344 -18.563 53.501 1.00 86.50 980 ASN A C 1
ATOM 7747 O O . ASN A 1 980 ? -57.400 -19.755 53.835 1.00 86.50 980 ASN A O 1
ATOM 7751 N N . PRO A 1 981 ? -58.198 -17.637 53.990 1.00 88.50 981 PRO A N 1
ATOM 7752 C CA . PRO A 1 981 ? -59.285 -17.951 54.921 1.00 88.50 981 PRO A CA 1
ATOM 7753 C C . PRO A 1 981 ? -60.240 -19.051 54.437 1.00 88.50 981 PRO A C 1
ATOM 7755 O O . PRO A 1 981 ? -60.393 -19.311 53.235 1.00 88.50 981 PRO A O 1
ATOM 7758 N N . GLY A 1 982 ? -60.927 -19.673 55.392 1.00 84.75 982 GLY A N 1
ATOM 7759 C CA . GLY A 1 982 ? -62.042 -20.582 55.156 1.00 84.75 982 GLY A CA 1
ATOM 7760 C C . GLY A 1 982 ? -63.322 -19.884 54.654 1.00 84.75 982 GLY A C 1
ATOM 7761 O O . GLY A 1 982 ? -63.354 -18.673 54.433 1.00 84.75 982 GLY A O 1
ATOM 7762 N N . PRO A 1 983 ? -64.409 -20.649 54.442 1.00 84.25 983 PRO A N 1
ATOM 7763 C CA . PRO A 1 983 ? -65.707 -20.102 54.047 1.00 84.25 983 PRO A CA 1
ATOM 7764 C C . PRO A 1 983 ? -66.425 -19.405 55.216 1.00 84.25 983 PRO A C 1
ATOM 7766 O O . PRO A 1 983 ? -66.322 -19.848 56.360 1.00 84.25 983 PRO A O 1
ATOM 7769 N N . LEU A 1 984 ? -67.210 -18.366 54.901 1.00 87.81 984 LEU A N 1
ATOM 7770 C CA . LEU A 1 984 ? -68.036 -17.601 55.845 1.00 87.81 984 LEU A CA 1
ATOM 7771 C C . LEU A 1 984 ? -68.936 -18.512 56.697 1.00 87.81 984 LEU A C 1
ATOM 7773 O O . LEU A 1 984 ? -69.779 -19.241 56.165 1.00 87.81 984 LEU A O 1
ATOM 7777 N N . LYS A 1 985 ? -68.772 -18.430 58.023 1.00 86.06 985 LYS A N 1
ATOM 7778 C CA . LYS A 1 985 ? -69.461 -19.280 59.007 1.00 86.06 985 LYS A CA 1
ATOM 7779 C C . LYS A 1 985 ? -70.064 -18.540 60.205 1.00 86.06 985 LYS A C 1
ATOM 7781 O O . LYS A 1 985 ? -70.952 -19.107 60.838 1.00 86.06 985 LYS A O 1
ATOM 7786 N N . ARG A 1 986 ? -69.622 -17.314 60.518 1.00 87.81 986 ARG A N 1
ATOM 7787 C CA . ARG A 1 986 ? -70.116 -16.511 61.655 1.00 87.81 986 ARG A CA 1
ATOM 7788 C C . ARG A 1 986 ? -70.155 -15.019 61.305 1.00 87.81 986 ARG A C 1
ATOM 7790 O O . ARG A 1 986 ? -69.253 -14.521 60.636 1.00 87.81 986 ARG A O 1
ATOM 7797 N N . VAL A 1 987 ? -71.166 -14.312 61.813 1.00 89.50 987 VAL A N 1
ATOM 7798 C CA . VAL A 1 987 ? -71.276 -12.841 61.784 1.00 89.50 987 VAL A CA 1
ATOM 7799 C C . VAL A 1 987 ? -71.274 -12.308 63.220 1.00 89.50 987 VAL A C 1
ATOM 7801 O O . VAL A 1 987 ? -71.882 -12.920 64.098 1.00 89.50 987 VAL A O 1
ATOM 7804 N N . ALA A 1 988 ? -70.620 -11.174 63.453 1.00 88.19 988 ALA A N 1
ATOM 7805 C CA . ALA A 1 988 ? -70.726 -10.365 64.665 1.00 88.19 988 ALA A CA 1
ATOM 7806 C C . ALA A 1 988 ? -71.189 -8.935 64.320 1.00 88.19 988 ALA A C 1
ATOM 7808 O O . ALA A 1 988 ? -71.237 -8.553 63.149 1.00 88.19 988 ALA A O 1
ATOM 7809 N N . VAL A 1 989 ? -71.555 -8.153 65.338 1.00 86.56 989 VAL A N 1
ATOM 7810 C CA . VAL A 1 989 ? -72.013 -6.761 65.198 1.00 86.56 989 VAL A CA 1
ATOM 7811 C C . VAL A 1 989 ? -71.258 -5.894 66.195 1.00 86.56 989 VAL A C 1
ATOM 7813 O O . VAL A 1 989 ? -71.329 -6.154 67.396 1.00 86.56 989 VAL A O 1
ATOM 7816 N N . ASN A 1 990 ? -70.580 -4.849 65.719 1.00 81.69 990 ASN A N 1
ATOM 7817 C CA . ASN A 1 990 ? -69.657 -4.080 66.567 1.00 81.69 990 ASN A CA 1
ATOM 7818 C C . ASN A 1 990 ? -70.376 -3.134 67.543 1.00 81.69 990 ASN A C 1
ATOM 7820 O O . ASN A 1 990 ? -69.835 -2.806 68.596 1.00 81.69 990 ASN A O 1
ATOM 7824 N N . ASN A 1 991 ? -71.615 -2.744 67.234 1.00 80.94 991 ASN A N 1
ATOM 7825 C CA . ASN A 1 991 ? -72.483 -1.987 68.133 1.00 80.94 991 ASN A CA 1
ATOM 7826 C C . ASN A 1 991 ? -73.951 -2.444 67.986 1.00 80.94 991 ASN A C 1
ATOM 7828 O O . ASN A 1 991 ? -74.713 -1.864 67.212 1.00 80.94 991 ASN A O 1
ATOM 7832 N N . PRO A 1 992 ? -74.389 -3.487 68.718 1.00 76.56 992 PRO A N 1
ATOM 7833 C CA . PRO A 1 992 ? -75.771 -3.967 68.647 1.00 76.56 992 PRO A CA 1
ATOM 7834 C C . PRO A 1 992 ? -76.802 -2.963 69.196 1.00 76.56 992 PRO A C 1
ATOM 7836 O O . PRO A 1 992 ? -77.992 -3.131 68.928 1.00 76.56 992 PRO A O 1
ATOM 7839 N N . LYS A 1 993 ? -76.360 -1.915 69.913 1.00 80.69 993 LYS A N 1
ATOM 7840 C CA . LYS A 1 993 ? -77.221 -0.851 70.454 1.00 80.69 993 LYS A CA 1
ATOM 7841 C C . LYS A 1 993 ? -77.643 0.199 69.430 1.00 80.69 993 LYS A C 1
ATOM 7843 O O . LYS A 1 993 ? -78.565 0.957 69.696 1.00 80.69 993 LYS A O 1
ATOM 7848 N N . ALA A 1 994 ? -77.020 0.231 68.251 1.00 81.31 994 ALA A N 1
ATOM 7849 C CA . ALA A 1 994 ? -77.425 1.117 67.156 1.00 81.31 994 ALA A CA 1
ATOM 7850 C C . ALA A 1 994 ? -78.890 0.905 66.708 1.00 81.31 994 ALA A C 1
ATOM 7852 O O . ALA A 1 994 ? -79.468 1.757 66.045 1.00 81.31 994 ALA A O 1
ATOM 7853 N N . LEU A 1 995 ? -79.493 -0.234 67.075 1.00 83.25 995 LEU A N 1
ATOM 7854 C CA . LEU A 1 995 ? -80.883 -0.584 66.778 1.00 83.25 995 LEU A CA 1
ATOM 7855 C C . LEU A 1 995 ? -81.795 -0.519 68.025 1.00 83.25 995 LEU A C 1
ATOM 7857 O O . LEU A 1 995 ? -82.818 -1.203 68.066 1.00 83.25 995 LEU A O 1
ATOM 7861 N N . GLU A 1 996 ? -81.414 0.248 69.050 1.00 80.50 996 GLU A N 1
ATOM 7862 C CA . GLU A 1 996 ? -82.212 0.572 70.247 1.00 80.50 996 GLU A CA 1
ATOM 7863 C C . GLU A 1 996 ? -82.715 2.030 70.159 1.00 80.50 996 GLU A C 1
ATOM 7865 O O . GLU A 1 996 ? -81.992 2.895 69.668 1.00 80.50 996 GLU A O 1
ATOM 7870 N N . ASN A 1 997 ? -83.913 2.326 70.686 1.00 80.06 997 ASN A N 1
ATOM 7871 C CA . ASN A 1 997 ? -84.546 3.663 70.675 1.00 80.06 997 ASN A CA 1
ATOM 7872 C C . ASN A 1 997 ? -84.764 4.227 69.251 1.00 80.06 997 ASN A C 1
ATOM 7874 O O . ASN A 1 997 ? -84.341 5.336 68.917 1.00 80.06 997 ASN A O 1
ATOM 7878 N N . LEU A 1 998 ? -85.369 3.420 68.373 1.00 85.75 998 LEU A N 1
ATOM 7879 C CA . LEU A 1 998 ? -85.623 3.803 66.983 1.00 85.75 998 LEU A CA 1
ATOM 7880 C C . LEU A 1 998 ? -86.815 4.765 66.895 1.00 85.75 998 LEU A C 1
ATOM 7882 O O . LEU A 1 998 ? -87.851 4.541 67.520 1.00 85.75 998 LEU A O 1
ATOM 7886 N N . LEU A 1 999 ? -86.690 5.798 66.058 1.00 85.38 999 LEU A N 1
ATOM 7887 C CA . LEU A 1 999 ? -87.739 6.785 65.792 1.00 85.38 999 LEU A CA 1
ATOM 7888 C C . LEU A 1 999 ? -88.167 6.734 64.312 1.00 85.38 999 LEU A C 1
ATOM 7890 O O . LEU A 1 999 ? -87.356 6.375 63.453 1.00 85.38 999 LEU A O 1
ATOM 7894 N N . PRO A 1 1000 ? -89.412 7.117 63.970 1.00 86.00 1000 PRO A N 1
ATOM 7895 C CA . PRO A 1 1000 ? -89.835 7.233 62.575 1.00 86.00 1000 PRO A CA 1
ATOM 7896 C C . PRO A 1 1000 ? -88.935 8.181 61.769 1.00 86.00 1000 PRO A C 1
ATOM 7898 O O . PRO A 1 1000 ? -88.452 9.187 62.287 1.00 86.00 1000 PRO A O 1
ATOM 7901 N N . ASP A 1 1001 ? -88.715 7.853 60.493 1.00 83.75 1001 ASP A N 1
ATOM 7902 C CA . ASP A 1 1001 ? -87.817 8.550 59.555 1.00 83.75 1001 ASP A CA 1
ATOM 7903 C C . ASP A 1 1001 ? -86.320 8.636 59.963 1.00 83.75 1001 ASP A C 1
ATOM 7905 O O . ASP A 1 1001 ? -85.527 9.212 59.208 1.00 83.75 1001 ASP A O 1
ATOM 7909 N N . SER A 1 1002 ? -85.885 8.067 61.101 1.00 87.06 1002 SER A N 1
ATOM 7910 C CA . SER A 1 1002 ? -84.490 8.183 61.563 1.00 87.06 1002 SER A CA 1
ATOM 7911 C C . SER A 1 1002 ? -83.514 7.276 60.804 1.00 87.06 1002 SER A C 1
ATOM 7913 O O . SER A 1 1002 ? -83.840 6.135 60.462 1.00 87.06 1002 SER A O 1
ATOM 7915 N N . THR A 1 1003 ? -82.277 7.742 60.627 1.00 88.25 1003 THR A N 1
ATOM 7916 C CA . THR A 1 1003 ? -81.159 6.943 60.101 1.00 88.25 1003 THR A CA 1
ATOM 7917 C C . THR A 1 1003 ? -80.345 6.340 61.248 1.00 88.25 1003 THR A C 1
ATOM 7919 O O . THR A 1 1003 ? -80.064 7.010 62.238 1.00 88.25 1003 THR A O 1
ATOM 7922 N N . VAL A 1 1004 ? -79.967 5.071 61.107 1.00 87.12 1004 VAL A N 1
ATOM 7923 C CA . VAL A 1 1004 ? -79.132 4.318 62.046 1.00 87.12 1004 VAL A CA 1
ATOM 7924 C C . VAL A 1 1004 ? -77.663 4.692 61.850 1.00 87.12 1004 VAL A C 1
ATOM 7926 O O . VAL A 1 1004 ? -77.077 4.436 60.795 1.00 87.12 1004 VAL A O 1
ATOM 7929 N N . GLU A 1 1005 ? -77.053 5.245 62.893 1.00 83.44 1005 GLU A N 1
ATOM 7930 C CA . GLU A 1 1005 ? -75.610 5.486 62.969 1.00 83.44 1005 GLU A CA 1
ATOM 7931 C C . GLU A 1 1005 ? -74.878 4.327 63.666 1.00 83.44 1005 GLU A C 1
ATOM 7933 O O . GLU A 1 1005 ? -75.472 3.566 64.426 1.00 83.44 1005 GLU A O 1
ATOM 7938 N N . ASP A 1 1006 ? -73.576 4.183 63.399 1.00 83.88 1006 ASP A N 1
ATOM 7939 C CA . ASP A 1 1006 ? -72.692 3.162 63.989 1.00 83.88 1006 ASP A CA 1
ATOM 7940 C C . ASP A 1 1006 ? -73.208 1.704 63.938 1.00 83.88 1006 ASP A C 1
ATOM 7942 O O . ASP A 1 1006 ? -73.136 0.975 64.926 1.00 83.88 1006 ASP A O 1
ATOM 7946 N N . PHE A 1 1007 ? -73.654 1.230 62.766 1.00 89.31 1007 PHE A N 1
ATOM 7947 C CA . PHE A 1 1007 ? -74.006 -0.179 62.536 1.00 89.31 1007 PHE A CA 1
ATOM 7948 C C . PHE A 1 1007 ? -73.042 -0.861 61.547 1.00 89.31 1007 PHE A C 1
ATOM 7950 O O . PHE A 1 1007 ? -73.073 -0.629 60.336 1.00 89.31 1007 PHE A O 1
ATOM 7957 N N . ILE A 1 1008 ? -72.171 -1.729 62.075 1.00 89.56 1008 ILE A N 1
ATOM 7958 C CA . ILE A 1 1008 ? -71.146 -2.470 61.319 1.00 89.56 1008 ILE A CA 1
ATOM 7959 C C . ILE A 1 1008 ? -71.261 -3.966 61.627 1.00 89.56 1008 ILE A C 1
ATOM 7961 O O . ILE A 1 1008 ? -71.326 -4.361 62.794 1.00 89.56 1008 ILE A O 1
ATOM 7965 N N . LEU A 1 1009 ? -71.250 -4.780 60.569 1.00 91.31 1009 LEU A N 1
ATOM 7966 C CA . LEU A 1 1009 ? -71.204 -6.242 60.613 1.00 91.31 1009 LEU A CA 1
ATOM 7967 C C . LEU A 1 1009 ? -69.762 -6.726 60.396 1.00 91.31 1009 LEU A C 1
ATOM 7969 O O . LEU A 1 1009 ? -69.049 -6.169 59.561 1.00 91.31 1009 LEU A O 1
ATOM 7973 N N . GLU A 1 1010 ? -69.347 -7.780 61.091 1.00 91.50 1010 GLU A N 1
ATOM 7974 C CA . GLU A 1 1010 ? -67.976 -8.318 61.082 1.00 91.50 1010 GLU A CA 1
ATOM 7975 C C . GLU A 1 1010 ? -68.006 -9.837 60.827 1.00 91.50 1010 GLU A C 1
ATOM 7977 O O . GLU A 1 1010 ? -68.872 -10.536 61.357 1.00 91.50 1010 GLU A O 1
ATOM 7982 N N . LEU A 1 1011 ? -67.148 -10.353 59.938 1.00 92.38 1011 LEU A N 1
ATOM 7983 C CA . LEU A 1 1011 ? -67.406 -11.609 59.217 1.00 92.38 1011 LEU A CA 1
ATOM 7984 C C . LEU A 1 1011 ? -66.254 -12.611 59.304 1.00 92.38 1011 LEU A C 1
ATOM 7986 O O . LEU A 1 1011 ? -65.135 -12.321 58.887 1.00 92.38 1011 LEU A O 1
ATOM 7990 N N . PHE A 1 1012 ? -66.563 -13.828 59.759 1.00 90.94 1012 PHE A N 1
ATOM 7991 C CA . PHE A 1 1012 ? -65.574 -14.837 60.146 1.00 90.94 1012 PHE A CA 1
ATOM 7992 C C . PHE A 1 1012 ? -65.775 -16.199 59.472 1.00 90.94 1012 PHE A C 1
ATOM 7994 O O . PHE A 1 1012 ? -66.902 -16.611 59.169 1.00 90.94 1012 PHE A O 1
ATOM 8001 N N . ASP A 1 1013 ? -64.669 -16.914 59.277 1.00 88.31 1013 ASP A N 1
ATOM 8002 C CA . ASP A 1 1013 ? -64.625 -18.282 58.773 1.00 88.31 1013 ASP A CA 1
ATOM 8003 C C . ASP A 1 1013 ? -64.879 -19.345 59.866 1.00 88.31 1013 ASP A C 1
ATOM 8005 O O . ASP A 1 1013 ? -65.205 -19.041 61.016 1.00 88.31 1013 ASP A O 1
ATOM 8009 N N . GLY A 1 1014 ? -64.764 -20.626 59.496 1.00 84.62 1014 GLY A N 1
ATOM 8010 C CA . GLY A 1 1014 ? -64.930 -21.760 60.416 1.00 84.62 1014 GLY A CA 1
ATOM 8011 C C . GLY A 1 1014 ? -63.815 -21.942 61.457 1.00 84.62 1014 GLY A C 1
ATOM 8012 O O . GLY A 1 1014 ? -63.951 -22.807 62.318 1.00 84.62 1014 GLY A O 1
ATOM 8013 N N . TYR A 1 1015 ? -62.746 -21.147 61.385 1.00 87.50 1015 TYR A N 1
ATOM 8014 C CA . TYR A 1 1015 ? -61.587 -21.147 62.279 1.00 87.50 1015 TYR A CA 1
ATOM 8015 C C . TYR A 1 1015 ? -61.418 -19.792 63.005 1.00 87.50 1015 TYR A C 1
ATOM 8017 O O . TYR A 1 1015 ? -60.385 -19.557 63.609 1.00 87.50 1015 TYR A O 1
ATOM 8025 N N . ASN A 1 1016 ? -62.435 -18.918 63.001 1.00 88.56 1016 ASN A N 1
ATOM 8026 C CA . ASN A 1 1016 ? -62.425 -17.556 63.570 1.00 88.56 1016 ASN A CA 1
ATOM 8027 C C . ASN A 1 1016 ? -61.502 -16.524 62.888 1.00 88.56 1016 ASN A C 1
ATOM 8029 O O . ASN A 1 1016 ? -61.390 -15.416 63.409 1.00 88.56 1016 ASN A O 1
ATOM 8033 N N . ASN A 1 1017 ? -60.926 -16.809 61.719 1.00 89.62 1017 ASN A N 1
ATOM 8034 C CA . ASN A 1 1017 ? -60.241 -15.785 60.920 1.00 89.62 1017 ASN A CA 1
ATOM 8035 C C . ASN A 1 1017 ? -61.279 -14.920 60.193 1.00 89.62 1017 ASN A C 1
ATOM 8037 O O . ASN A 1 1017 ? -62.341 -15.430 59.819 1.00 89.62 1017 ASN A O 1
ATOM 8041 N N . HIS A 1 1018 ? -60.999 -13.646 59.912 1.00 90.81 1018 HIS A N 1
ATOM 8042 C CA . HIS A 1 1018 ? -61.912 -12.862 59.078 1.00 90.81 1018 HIS A CA 1
ATOM 8043 C C . HIS A 1 1018 ? -61.928 -13.367 57.628 1.00 90.81 1018 HIS A C 1
ATOM 8045 O O . HIS A 1 1018 ? -60.910 -13.768 57.053 1.00 90.81 1018 HIS A O 1
ATOM 8051 N N . VAL A 1 1019 ? -63.113 -13.319 57.021 1.00 89.25 1019 VAL A N 1
ATOM 8052 C CA . VAL A 1 1019 ? -63.340 -13.724 55.630 1.00 89.25 1019 VAL A CA 1
ATOM 8053 C C . VAL A 1 1019 ? -62.626 -12.766 54.673 1.00 89.25 1019 VAL A C 1
ATOM 8055 O O . VAL A 1 1019 ? -62.601 -11.556 54.888 1.00 89.25 1019 VAL A O 1
ATOM 8058 N N . ALA A 1 1020 ? -62.058 -13.315 53.596 1.00 85.75 1020 ALA A N 1
ATOM 8059 C CA . ALA A 1 1020 ? -61.256 -12.559 52.639 1.00 85.75 1020 ALA A CA 1
ATOM 8060 C C . ALA A 1 1020 ? -62.022 -11.391 51.983 1.00 85.75 1020 ALA A C 1
ATOM 8062 O O . ALA A 1 1020 ? -63.191 -11.524 51.597 1.00 85.75 1020 ALA A O 1
ATOM 8063 N N . GLU A 1 1021 ? -61.312 -10.275 51.799 1.00 85.88 1021 GLU A N 1
ATOM 8064 C CA . GLU A 1 1021 ? -61.785 -9.060 51.128 1.00 85.88 1021 GLU A CA 1
ATOM 8065 C C . GLU A 1 1021 ? -62.440 -9.357 49.768 1.00 85.88 1021 GLU A C 1
ATOM 8067 O O . GLU A 1 1021 ? -61.994 -10.210 48.997 1.00 85.88 1021 GLU A O 1
ATOM 8072 N N . GLY A 1 1022 ? -63.519 -8.636 49.462 1.00 85.44 1022 GLY A N 1
ATOM 8073 C CA . GLY A 1 1022 ? -64.241 -8.745 48.197 1.00 85.44 1022 GLY A CA 1
ATOM 8074 C C . GLY A 1 1022 ? -65.221 -9.918 48.105 1.00 85.44 1022 GLY A C 1
ATOM 8075 O O . GLY A 1 1022 ? -65.941 -9.993 47.106 1.00 85.44 1022 GLY A O 1
ATOM 8076 N N . THR A 1 1023 ? -65.296 -10.787 49.122 1.00 87.25 1023 THR A N 1
ATOM 8077 C CA . THR A 1 1023 ? -66.335 -11.828 49.237 1.00 87.25 1023 THR A CA 1
ATOM 8078 C C . THR A 1 1023 ? -67.732 -11.196 49.205 1.00 87.25 1023 THR A C 1
ATOM 8080 O O . THR A 1 1023 ? -67.956 -10.158 49.826 1.00 87.25 1023 THR A O 1
ATOM 8083 N N . ASP A 1 1024 ? -68.664 -11.800 48.466 1.00 86.44 1024 ASP A N 1
ATOM 8084 C CA . ASP A 1 1024 ? -70.046 -11.324 48.331 1.00 86.44 1024 ASP A CA 1
ATOM 8085 C C . ASP A 1 1024 ? -70.948 -11.850 49.454 1.00 86.44 1024 ASP A C 1
ATOM 8087 O O . ASP A 1 1024 ? -70.906 -13.032 49.797 1.00 86.44 1024 ASP A O 1
ATOM 8091 N N . VAL A 1 1025 ? -71.781 -10.965 50.006 1.00 88.44 1025 VAL A N 1
ATOM 8092 C CA . VAL A 1 1025 ? -72.690 -11.233 51.126 1.00 88.44 1025 VAL A CA 1
ATOM 8093 C C . VAL A 1 1025 ? -74.053 -10.594 50.850 1.00 88.44 1025 VAL A C 1
ATOM 8095 O O . VAL A 1 1025 ? -74.146 -9.415 50.498 1.00 88.44 1025 VAL A O 1
ATOM 8098 N N . LEU A 1 1026 ? -75.119 -11.375 51.034 1.00 89.19 1026 LEU A N 1
ATOM 8099 C CA . LEU A 1 1026 ? -76.505 -10.953 50.827 1.00 89.19 1026 LEU A CA 1
ATOM 8100 C C . LEU A 1 1026 ? -77.162 -10.596 52.167 1.00 89.19 1026 LEU A C 1
ATOM 8102 O O . LEU A 1 1026 ? -77.137 -11.395 53.106 1.00 89.19 1026 LEU A O 1
ATOM 8106 N N . ILE A 1 1027 ? -77.780 -9.416 52.227 1.00 89.81 1027 ILE A N 1
ATOM 8107 C CA . ILE A 1 1027 ? -78.527 -8.906 53.384 1.00 89.81 1027 ILE A CA 1
ATOM 8108 C C . ILE A 1 1027 ? -80.018 -8.829 53.030 1.00 89.81 1027 ILE A C 1
ATOM 8110 O O . ILE A 1 1027 ? -80.377 -8.448 51.920 1.00 89.81 1027 ILE A O 1
ATOM 8114 N N . HIS A 1 1028 ? -80.901 -9.171 53.961 1.00 89.38 1028 HIS A N 1
ATOM 8115 C CA . HIS A 1 1028 ? -82.350 -9.016 53.819 1.00 89.38 1028 HIS A CA 1
ATOM 8116 C C . HIS A 1 1028 ? -82.881 -8.101 54.930 1.00 89.38 1028 HIS A C 1
ATOM 8118 O O . HIS A 1 1028 ? -82.383 -8.152 56.054 1.00 89.38 1028 HIS A O 1
ATOM 8124 N N . ILE A 1 1029 ? -83.843 -7.232 54.606 1.00 90.25 1029 ILE A N 1
ATOM 8125 C CA . ILE A 1 1029 ? -84.356 -6.179 55.496 1.00 90.25 1029 ILE A CA 1
ATOM 8126 C C . ILE A 1 1029 ? -85.877 -6.056 55.380 1.00 90.25 1029 ILE A C 1
ATOM 8128 O O . ILE A 1 1029 ? -86.420 -6.203 54.285 1.00 90.25 1029 ILE A O 1
ATOM 8132 N N . ASP A 1 1030 ? -86.529 -5.732 56.495 1.00 88.44 1030 ASP A N 1
ATOM 8133 C CA . ASP A 1 1030 ? -87.955 -5.399 56.579 1.00 88.44 1030 ASP A CA 1
ATOM 8134 C C . ASP A 1 1030 ? -88.159 -4.184 57.502 1.00 88.44 1030 ASP A C 1
ATOM 8136 O O . ASP A 1 1030 ? -87.430 -4.010 58.481 1.00 88.44 1030 ASP A O 1
ATOM 8140 N N . GLY A 1 1031 ? -89.095 -3.296 57.159 1.00 86.00 1031 GLY A N 1
ATOM 8141 C CA . GLY A 1 1031 ? -89.314 -2.007 57.837 1.00 86.00 1031 GLY A CA 1
ATOM 8142 C C . GLY A 1 1031 ? -88.155 -0.986 57.764 1.00 86.00 1031 GLY A C 1
ATOM 8143 O O . GLY A 1 1031 ? -88.274 0.123 58.294 1.00 86.00 1031 GLY A O 1
ATOM 8144 N N . TYR A 1 1032 ? -87.055 -1.337 57.087 1.00 90.25 1032 TYR A N 1
ATOM 8145 C CA . TYR A 1 1032 ? -85.907 -0.471 56.806 1.00 90.25 1032 TYR A CA 1
ATOM 8146 C C . TYR A 1 1032 ? -85.717 -0.216 55.302 1.00 90.25 1032 TYR A C 1
ATOM 8148 O O . TYR A 1 1032 ? -86.043 -1.047 54.453 1.00 90.25 1032 TYR A O 1
ATOM 8156 N N . ARG A 1 1033 ? -85.044 0.892 54.975 1.00 88.12 1033 ARG A N 1
ATOM 8157 C CA . ARG A 1 1033 ? -84.453 1.185 53.660 1.00 88.12 1033 ARG A CA 1
ATOM 8158 C C . ARG A 1 1033 ? -82.932 1.320 53.779 1.00 88.12 1033 ARG A C 1
ATOM 8160 O O . ARG A 1 1033 ? -82.450 1.948 54.713 1.00 88.12 1033 ARG A O 1
ATOM 8167 N N . ILE A 1 1034 ? -82.191 0.819 52.789 1.00 88.44 1034 ILE A N 1
ATOM 8168 C CA . ILE A 1 1034 ? -80.801 1.234 52.531 1.00 88.44 1034 ILE A CA 1
ATOM 8169 C C . ILE A 1 1034 ? -80.832 2.370 51.495 1.00 88.44 1034 ILE A C 1
ATOM 8171 O O . ILE A 1 1034 ? -81.450 2.209 50.443 1.00 88.44 1034 ILE A O 1
ATOM 8175 N N . GLU A 1 1035 ? -80.216 3.519 51.790 1.00 81.62 1035 GLU A N 1
ATOM 8176 C CA . GLU A 1 1035 ? -80.236 4.715 50.919 1.00 81.62 1035 GLU A CA 1
ATOM 8177 C C . GLU A 1 1035 ? -79.079 4.777 49.887 1.00 81.62 1035 GLU A C 1
ATOM 8179 O O . GLU A 1 1035 ? -78.999 5.744 49.129 1.00 81.62 1035 GLU A O 1
ATOM 8184 N N . ASP A 1 1036 ? -78.211 3.755 49.799 1.00 83.44 1036 ASP A N 1
ATOM 8185 C CA . ASP A 1 1036 ? -77.105 3.688 48.820 1.00 83.44 1036 ASP A CA 1
ATOM 8186 C C . ASP A 1 1036 ? -77.390 2.842 47.555 1.00 83.44 1036 ASP A C 1
ATOM 8188 O O . ASP A 1 1036 ? -78.390 2.132 47.446 1.00 83.44 1036 ASP A O 1
ATOM 8192 N N . TRP A 1 1037 ? -76.496 2.944 46.563 1.00 81.19 1037 TRP A N 1
ATOM 8193 C CA . TRP A 1 1037 ? -76.645 2.319 45.240 1.00 81.19 1037 TRP A CA 1
ATOM 8194 C C . TRP A 1 1037 ? -76.304 0.819 45.189 1.00 81.19 1037 TRP A C 1
ATOM 8196 O O . TRP A 1 1037 ? -76.629 0.166 44.198 1.00 81.19 1037 TRP A O 1
ATOM 8206 N N . MET A 1 1038 ? -75.643 0.271 46.213 1.00 74.06 1038 MET A N 1
ATOM 8207 C CA . MET A 1 1038 ? -75.330 -1.162 46.301 1.00 74.06 1038 MET A CA 1
ATOM 8208 C C . MET A 1 1038 ? -76.510 -1.949 46.884 1.00 74.06 1038 MET A C 1
ATOM 8210 O O . MET A 1 1038 ? -76.732 -3.108 46.521 1.00 74.06 1038 MET A O 1
ATOM 8214 N N . GLY A 1 1039 ? -77.285 -1.318 47.772 1.00 81.38 1039 GLY A N 1
ATOM 8215 C CA . GLY A 1 1039 ? -78.473 -1.912 48.374 1.00 81.38 1039 GLY A CA 1
ATOM 8216 C C . GLY A 1 1039 ? -78.147 -3.187 49.156 1.00 81.38 1039 GLY A C 1
ATOM 8217 O O . GLY A 1 1039 ? -77.259 -3.196 50.006 1.00 81.38 1039 GLY A O 1
ATOM 8218 N N . ILE A 1 1040 ? -78.877 -4.268 48.869 1.00 88.56 1040 ILE A N 1
ATOM 8219 C CA . ILE A 1 1040 ? -78.850 -5.523 49.642 1.00 88.56 1040 ILE A CA 1
ATOM 8220 C C . ILE A 1 1040 ? -77.638 -6.439 49.396 1.00 88.56 1040 ILE A C 1
ATOM 8222 O O . ILE A 1 1040 ? -77.391 -7.335 50.202 1.00 88.56 1040 ILE A O 1
ATOM 8226 N N . ASN A 1 1041 ? -76.877 -6.239 48.315 1.00 88.12 1041 ASN A N 1
ATOM 8227 C CA . ASN A 1 1041 ? -75.657 -7.009 48.053 1.00 88.12 1041 ASN A CA 1
ATOM 8228 C C . ASN A 1 1041 ? -74.438 -6.198 48.494 1.00 88.12 1041 ASN A C 1
ATOM 8230 O O . ASN A 1 1041 ? -74.190 -5.100 47.992 1.00 88.12 1041 ASN A O 1
ATOM 8234 N N . ARG A 1 1042 ? -73.669 -6.738 49.439 1.00 88.25 1042 ARG A N 1
ATOM 8235 C CA . ARG A 1 1042 ? -72.506 -6.074 50.037 1.00 88.25 1042 ARG A CA 1
ATOM 8236 C C . ARG A 1 1042 ? -71.258 -6.923 49.817 1.00 88.25 1042 ARG A C 1
ATOM 8238 O O . ARG A 1 1042 ? -71.332 -8.149 49.772 1.00 88.25 1042 ARG A O 1
ATOM 8245 N N . LYS A 1 1043 ? -70.104 -6.266 49.717 1.00 88.94 1043 LYS A N 1
ATOM 8246 C CA . LYS A 1 1043 ? -68.794 -6.927 49.712 1.00 88.94 1043 LYS A CA 1
ATOM 8247 C C . LYS A 1 1043 ? -68.089 -6.708 51.042 1.00 88.94 1043 LYS A C 1
ATOM 8249 O O . LYS A 1 1043 ? -68.206 -5.630 51.621 1.00 88.94 1043 LYS A O 1
ATOM 8254 N N . VAL A 1 1044 ? -67.353 -7.721 51.485 1.00 89.88 1044 VAL A N 1
ATOM 8255 C CA . VAL A 1 1044 ? -66.476 -7.639 52.660 1.00 89.88 1044 VAL A CA 1
ATOM 8256 C C . VAL A 1 1044 ? -65.313 -6.686 52.369 1.00 89.88 1044 VAL A C 1
ATOM 8258 O O . VAL A 1 1044 ? -64.662 -6.823 51.332 1.00 89.88 1044 VAL A O 1
ATOM 8261 N N . ASP A 1 1045 ? -65.056 -5.724 53.256 1.00 87.81 1045 ASP A N 1
ATOM 8262 C CA . ASP A 1 1045 ? -63.918 -4.803 53.144 1.00 87.81 1045 ASP A CA 1
ATOM 8263 C C . ASP A 1 1045 ? -62.587 -5.443 53.600 1.00 87.81 1045 ASP A C 1
ATOM 8265 O O . ASP A 1 1045 ? -62.546 -6.569 54.100 1.00 87.81 1045 ASP A O 1
ATOM 8269 N N . SER A 1 1046 ? -61.474 -4.719 53.458 1.00 84.81 1046 SER A N 1
ATOM 8270 C CA . SER A 1 1046 ? -60.131 -5.173 53.869 1.00 84.81 1046 SER A CA 1
ATOM 8271 C C . SER A 1 1046 ? -59.953 -5.384 55.384 1.00 84.81 1046 SER A C 1
ATOM 8273 O O . SER A 1 1046 ? -58.906 -5.863 55.832 1.00 84.81 1046 SER A O 1
ATOM 8275 N N . ARG A 1 1047 ? -60.967 -5.048 56.194 1.00 84.44 1047 ARG A N 1
ATOM 8276 C CA . ARG A 1 1047 ? -61.022 -5.306 57.640 1.00 84.44 1047 ARG A CA 1
ATOM 8277 C C . ARG A 1 1047 ? -61.859 -6.542 57.983 1.00 84.44 1047 ARG A C 1
ATOM 8279 O O . ARG A 1 1047 ? -61.898 -6.914 59.150 1.00 84.44 1047 ARG A O 1
ATOM 8286 N N . GLY A 1 1048 ? -62.494 -7.182 56.999 1.00 85.88 1048 GLY A N 1
ATOM 8287 C CA . GLY A 1 1048 ? -63.435 -8.277 57.227 1.00 85.88 1048 GLY A CA 1
ATOM 8288 C C . GLY A 1 1048 ? -64.850 -7.806 57.588 1.00 85.88 1048 GLY A C 1
ATOM 8289 O O . GLY A 1 1048 ? -65.615 -8.567 58.180 1.00 85.88 1048 GLY A O 1
ATOM 8290 N N . CYS A 1 1049 ? -65.203 -6.556 57.269 1.00 90.62 1049 CYS A N 1
ATOM 8291 C CA . CYS A 1 1049 ? -66.436 -5.912 57.720 1.00 90.62 1049 CYS A CA 1
ATOM 8292 C C . CYS A 1 1049 ? -67.383 -5.531 56.568 1.00 90.62 1049 CYS A C 1
ATOM 8294 O O . CYS A 1 1049 ? -66.981 -5.389 55.413 1.00 90.62 1049 CYS A O 1
ATOM 8296 N N . ILE A 1 1050 ? -68.649 -5.274 56.910 1.00 90.81 1050 ILE A N 1
ATOM 8297 C CA . ILE A 1 1050 ? -69.624 -4.547 56.087 1.00 90.81 1050 ILE A CA 1
ATOM 8298 C C . ILE A 1 1050 ? -70.149 -3.371 56.910 1.00 90.81 1050 ILE A C 1
ATOM 8300 O O . ILE A 1 1050 ? -70.718 -3.561 57.983 1.00 90.81 1050 ILE A O 1
ATOM 8304 N N . ASN A 1 1051 ? -69.994 -2.154 56.388 1.00 89.44 1051 ASN A N 1
ATOM 8305 C CA . ASN A 1 1051 ? -70.528 -0.945 57.010 1.00 89.44 1051 ASN A CA 1
ATOM 8306 C C . ASN A 1 1051 ? -71.953 -0.636 56.505 1.00 89.44 1051 ASN A C 1
ATOM 8308 O O . ASN A 1 1051 ? -72.206 -0.690 55.293 1.00 89.44 1051 ASN A O 1
ATOM 8312 N N . LEU A 1 1052 ? -72.854 -0.306 57.436 1.00 90.12 1052 LEU A N 1
ATOM 8313 C CA . LEU A 1 1052 ? -74.238 0.123 57.205 1.00 90.12 1052 LEU A CA 1
ATOM 8314 C C . LEU A 1 1052 ? -74.609 1.417 57.972 1.00 90.12 1052 LEU A C 1
ATOM 8316 O O . LEU A 1 1052 ? -75.747 1.876 57.855 1.00 90.12 1052 LEU A O 1
ATOM 8320 N N . SER A 1 1053 ? -73.674 2.025 58.717 1.00 88.00 1053 SER A N 1
ATOM 8321 C CA . SER A 1 1053 ? -73.860 3.322 59.386 1.00 88.00 1053 SER A CA 1
ATOM 8322 C C . SER A 1 1053 ? -74.250 4.423 58.399 1.00 88.00 1053 SER A C 1
ATOM 8324 O O . SER A 1 1053 ? -73.689 4.499 57.303 1.00 88.00 1053 SER A O 1
ATOM 8326 N N . GLY A 1 1054 ? -75.182 5.293 58.789 1.00 85.19 1054 GLY A N 1
ATOM 8327 C CA . GLY A 1 1054 ? -75.558 6.489 58.030 1.00 85.19 1054 GLY A CA 1
ATOM 8328 C C . GLY A 1 1054 ? -76.332 6.217 56.732 1.00 85.19 1054 GLY A C 1
ATOM 8329 O O . GLY A 1 1054 ? -76.643 7.157 56.003 1.00 85.19 1054 GLY A O 1
ATOM 8330 N N . ILE A 1 1055 ? -76.649 4.951 56.422 1.00 90.06 1055 ILE A N 1
ATOM 8331 C CA . ILE A 1 1055 ? -77.382 4.554 55.203 1.00 90.06 1055 ILE A CA 1
ATOM 8332 C C . ILE A 1 1055 ? -78.602 3.663 55.462 1.00 90.06 1055 ILE A C 1
ATOM 8334 O O . ILE A 1 1055 ? -79.405 3.484 54.549 1.00 90.06 1055 ILE A O 1
ATOM 8338 N N . LEU A 1 1056 ? -78.743 3.084 56.659 1.00 89.62 1056 LEU A N 1
ATOM 8339 C CA . LEU A 1 1056 ? -79.878 2.241 57.045 1.00 89.62 1056 LEU A CA 1
ATOM 8340 C C . LEU A 1 1056 ? -80.931 3.098 57.761 1.00 89.62 1056 LEU A C 1
ATOM 8342 O O . LEU A 1 1056 ? -80.644 3.681 58.800 1.00 89.62 1056 LEU A O 1
ATOM 8346 N N . LYS A 1 1057 ? -82.146 3.184 57.222 1.00 89.31 1057 LYS A N 1
ATOM 8347 C CA . LYS A 1 1057 ? -83.171 4.146 57.652 1.00 89.31 1057 LYS A CA 1
ATOM 8348 C C . LYS A 1 1057 ? -84.494 3.482 57.989 1.00 89.31 1057 LYS A C 1
ATOM 8350 O O . LYS A 1 1057 ? -84.939 2.598 57.260 1.00 89.31 1057 LYS A O 1
ATOM 8355 N N . VAL A 1 1058 ? -85.117 3.930 59.072 1.00 89.50 1058 VAL A N 1
ATOM 8356 C CA . VAL A 1 1058 ? -86.430 3.477 59.548 1.00 89.50 1058 VAL A CA 1
ATOM 8357 C C . VAL A 1 1058 ? -87.527 4.042 58.640 1.00 89.50 1058 VAL A C 1
ATOM 8359 O O . VAL A 1 1058 ? -87.533 5.240 58.364 1.00 89.50 1058 VAL A O 1
ATOM 8362 N N . THR A 1 1059 ? -88.455 3.199 58.172 1.00 87.94 1059 THR A N 1
ATOM 8363 C CA . THR A 1 1059 ? -89.544 3.624 57.261 1.00 87.94 1059 THR A CA 1
ATOM 8364 C C . THR A 1 1059 ? -90.956 3.446 57.823 1.00 87.94 1059 THR A C 1
ATOM 8366 O O . THR A 1 1059 ? -91.926 3.689 57.110 1.00 87.94 1059 THR A O 1
ATOM 8369 N N . GLU A 1 1060 ? -91.086 3.016 59.077 1.00 88.56 1060 GLU A N 1
ATOM 8370 C CA . GLU A 1 1060 ? -92.369 2.769 59.745 1.00 88.56 1060 GLU A CA 1
ATOM 8371 C C . GLU A 1 1060 ? -92.659 3.787 60.868 1.00 88.56 1060 GLU A C 1
ATOM 8373 O O . GLU A 1 1060 ? -91.770 4.514 61.312 1.00 88.56 1060 GLU A O 1
ATOM 8378 N N . GLY A 1 1061 ? -93.930 3.873 61.280 1.00 83.12 1061 GLY A N 1
ATOM 8379 C CA . GLY A 1 1061 ? -94.423 4.801 62.315 1.00 83.12 1061 GLY A CA 1
ATOM 8380 C C . GLY A 1 1061 ? -94.176 4.342 63.760 1.00 83.12 1061 GLY A C 1
ATOM 8381 O O . GLY A 1 1061 ? -93.630 3.262 63.994 1.00 83.12 1061 GLY A O 1
ATOM 8382 N N . TYR A 1 1062 ? -94.600 5.154 64.737 1.00 87.25 1062 TYR A N 1
ATOM 8383 C CA . TYR A 1 1062 ? -94.369 4.871 66.164 1.00 87.25 1062 TYR A CA 1
ATOM 8384 C C . TYR A 1 1062 ? -94.998 3.527 66.589 1.00 87.25 1062 TYR A C 1
ATOM 8386 O O . TYR A 1 1062 ? -96.087 3.161 66.141 1.00 87.25 1062 TYR A O 1
ATOM 8394 N N . GLY A 1 1063 ? -94.309 2.782 67.459 1.00 81.88 1063 GLY A N 1
ATOM 8395 C CA . GLY A 1 1063 ? -94.759 1.496 68.009 1.00 81.88 1063 GLY A CA 1
ATOM 8396 C C . GLY A 1 1063 ? -94.632 0.267 67.093 1.00 81.88 1063 GLY A C 1
ATOM 8397 O O . GLY A 1 1063 ? -94.995 -0.830 67.518 1.00 81.88 1063 GLY A O 1
ATOM 8398 N N . LYS A 1 1064 ? -94.136 0.398 65.853 1.00 87.75 1064 LYS A N 1
ATOM 8399 C CA . LYS A 1 1064 ? -93.991 -0.723 64.896 1.00 87.75 1064 LYS A CA 1
ATOM 8400 C C . LYS A 1 1064 ? -92.648 -1.465 64.998 1.00 87.75 1064 LYS A C 1
ATOM 8402 O O . LYS A 1 1064 ? -91.711 -0.995 65.632 1.00 87.75 1064 LYS A O 1
ATOM 8407 N N . SER A 1 1065 ? -92.550 -2.634 64.360 1.00 87.19 1065 SER A N 1
ATOM 8408 C CA . SER A 1 1065 ? -91.358 -3.504 64.355 1.00 87.19 1065 SER A CA 1
ATOM 8409 C C . SER A 1 1065 ? -90.614 -3.493 63.013 1.00 87.19 1065 SER A C 1
ATOM 8411 O O . SER A 1 1065 ? -91.219 -3.247 61.972 1.00 87.19 1065 SER A O 1
ATOM 8413 N N . VAL A 1 1066 ? -89.309 -3.781 63.048 1.00 90.31 1066 VAL A N 1
ATOM 8414 C CA . VAL A 1 1066 ? -88.369 -3.747 61.907 1.00 90.31 1066 VAL A CA 1
ATOM 8415 C C . VAL A 1 1066 ? -87.307 -4.861 62.038 1.00 90.31 1066 VAL A C 1
ATOM 8417 O O . VAL A 1 1066 ? -87.022 -5.303 63.155 1.00 90.31 1066 VAL A O 1
ATOM 8420 N N . SER A 1 1067 ? -86.703 -5.344 60.939 1.00 90.88 1067 SER A N 1
ATOM 8421 C CA . SER A 1 1067 ? -85.723 -6.454 60.988 1.00 90.88 1067 SER A CA 1
ATOM 8422 C C . SER A 1 1067 ? -84.621 -6.433 59.912 1.00 90.88 1067 SER A C 1
ATOM 8424 O O . SER A 1 1067 ? -84.774 -5.844 58.842 1.00 90.88 1067 SER A O 1
ATOM 8426 N N . LEU A 1 1068 ? -83.492 -7.095 60.201 1.00 90.75 1068 LEU A N 1
ATOM 8427 C CA . LEU A 1 1068 ? -82.334 -7.255 59.311 1.00 90.75 1068 LEU A CA 1
ATOM 8428 C C . LEU A 1 1068 ? -81.677 -8.639 59.482 1.00 90.75 1068 LEU A C 1
ATOM 8430 O O . LEU A 1 1068 ? -81.489 -9.111 60.602 1.00 90.75 1068 LEU A O 1
ATOM 8434 N N . SER A 1 1069 ? -81.272 -9.285 58.385 1.00 91.12 1069 SER A N 1
ATOM 8435 C CA . SER A 1 1069 ? -80.636 -10.616 58.380 1.00 91.12 1069 SER A CA 1
ATOM 8436 C C . SER A 1 1069 ? -79.573 -10.789 57.286 1.00 91.12 1069 SER A C 1
ATOM 8438 O O . SER A 1 1069 ? -79.522 -10.017 56.332 1.00 91.12 1069 SER A O 1
ATOM 8440 N N . VAL A 1 1070 ? -78.696 -11.792 57.431 1.00 89.88 1070 VAL A N 1
ATOM 8441 C CA . VAL A 1 1070 ? -77.560 -12.080 56.529 1.00 89.88 1070 VAL A CA 1
ATOM 8442 C C . VAL A 1 1070 ? -77.566 -13.550 56.108 1.00 89.88 1070 VAL A C 1
ATOM 8444 O O . VAL A 1 1070 ? -77.734 -14.438 56.948 1.00 89.88 1070 VAL A O 1
ATOM 8447 N N . MET A 1 1071 ? -77.339 -13.814 54.818 1.00 85.94 1071 MET A N 1
ATOM 8448 C CA . MET A 1 1071 ? -77.388 -15.158 54.229 1.00 85.94 1071 MET A CA 1
ATOM 8449 C C . MET A 1 1071 ? -76.011 -15.673 53.783 1.00 85.94 1071 MET A C 1
ATOM 8451 O O . MET A 1 1071 ? -75.199 -14.922 53.243 1.00 85.94 1071 MET A O 1
ATOM 8455 N N . SER A 1 1072 ? -75.785 -16.982 53.936 1.00 78.44 1072 SER A N 1
ATOM 8456 C CA . SER A 1 1072 ? -74.673 -17.729 53.335 1.00 78.44 1072 SER A CA 1
ATOM 8457 C C . SER A 1 1072 ? -75.238 -18.914 52.550 1.00 78.44 1072 SER A C 1
ATOM 8459 O O . SER A 1 1072 ? -75.783 -19.863 53.116 1.00 78.44 1072 SER A O 1
ATOM 8461 N N . GLY A 1 1073 ? -75.187 -18.833 51.217 1.00 73.75 1073 GLY A N 1
ATOM 8462 C CA . GLY A 1 1073 ? -75.943 -19.741 50.352 1.00 73.75 1073 GLY A CA 1
ATOM 8463 C C . GLY A 1 1073 ? -77.450 -19.611 50.605 1.00 73.75 1073 GLY A C 1
ATOM 8464 O O . GLY A 1 1073 ? -78.014 -18.536 50.419 1.00 73.75 1073 GLY A O 1
ATOM 8465 N N . ASN A 1 1074 ? -78.080 -20.701 51.055 1.00 78.06 1074 ASN A N 1
ATOM 8466 C CA . ASN A 1 1074 ? -79.503 -20.742 51.415 1.00 78.06 1074 ASN A CA 1
ATOM 8467 C C . ASN A 1 1074 ? -79.750 -20.669 52.938 1.00 78.06 1074 ASN A C 1
ATOM 8469 O O . ASN A 1 1074 ? -80.900 -20.754 53.362 1.00 78.06 1074 ASN A O 1
ATOM 8473 N N . GLU A 1 1075 ? -78.704 -20.567 53.766 1.00 81.88 1075 GLU A N 1
ATOM 8474 C CA . GLU A 1 1075 ? -78.826 -20.528 55.229 1.00 81.88 1075 GLU A CA 1
ATOM 8475 C C . GLU A 1 1075 ? -78.737 -19.083 55.743 1.00 81.88 1075 GLU A C 1
ATOM 8477 O O . GLU A 1 1075 ? -77.809 -18.346 55.402 1.00 81.88 1075 GLU A O 1
ATOM 8482 N N . VAL A 1 1076 ? -79.681 -18.677 56.597 1.00 85.56 1076 VAL A N 1
ATOM 8483 C CA . VAL A 1 1076 ? -79.589 -17.415 57.348 1.00 85.56 1076 VAL A CA 1
ATOM 8484 C C . VAL A 1 1076 ? -78.598 -17.618 58.492 1.00 85.56 1076 VAL A C 1
ATOM 8486 O O . VAL A 1 1076 ? -78.851 -18.405 59.403 1.00 85.56 1076 VAL A O 1
ATOM 8489 N N . ILE A 1 1077 ? -77.466 -16.915 58.445 1.00 87.81 1077 ILE A N 1
ATOM 8490 C CA . ILE A 1 1077 ? -76.381 -17.035 59.436 1.00 87.81 1077 ILE A CA 1
ATOM 8491 C C . ILE A 1 1077 ? -76.422 -15.948 60.518 1.00 87.81 1077 ILE A C 1
ATOM 8493 O O . ILE A 1 1077 ? -75.684 -16.029 61.498 1.00 87.81 1077 ILE A O 1
ATOM 8497 N N . PHE A 1 1078 ? -77.272 -14.931 60.350 1.00 90.00 1078 PHE A N 1
ATOM 8498 C CA . PHE A 1 1078 ? -77.516 -13.869 61.326 1.00 90.00 1078 PHE A CA 1
ATOM 8499 C C . PHE A 1 1078 ? -78.893 -13.231 61.094 1.00 90.00 1078 PHE A C 1
ATOM 8501 O O . PHE A 1 1078 ? -79.291 -13.045 59.945 1.00 90.00 1078 PHE A O 1
ATOM 8508 N N . CYS A 1 1079 ? -79.597 -12.861 62.166 1.00 89.12 1079 CYS A N 1
ATOM 8509 C CA . CYS A 1 1079 ? -80.859 -12.115 62.126 1.00 89.12 1079 CYS A CA 1
ATOM 8510 C C . CYS A 1 1079 ? -80.996 -11.238 63.381 1.00 89.12 1079 CYS A C 1
ATOM 8512 O O . CYS A 1 1079 ? -80.548 -11.630 64.460 1.00 89.12 1079 CYS A O 1
ATOM 8514 N N . LYS A 1 1080 ? -81.604 -10.056 63.242 1.00 86.00 1080 LYS A N 1
ATOM 8515 C CA . LYS A 1 1080 ? -81.804 -9.069 64.307 1.00 86.00 1080 LYS A CA 1
ATOM 8516 C C . LYS A 1 1080 ? -83.096 -8.285 64.063 1.00 86.00 1080 LYS A C 1
ATOM 8518 O O . LYS A 1 1080 ? -83.272 -7.668 63.018 1.00 86.00 1080 LYS A O 1
ATOM 8523 N N . GLU A 1 1081 ? -83.967 -8.297 65.064 1.00 87.50 1081 GLU A N 1
ATOM 8524 C CA . GLU A 1 1081 ? -85.241 -7.571 65.109 1.00 87.50 1081 GLU A CA 1
ATOM 8525 C C . GLU A 1 1081 ? -85.165 -6.420 66.128 1.00 87.50 1081 GLU A C 1
ATOM 8527 O O . GLU A 1 1081 ? -84.410 -6.499 67.110 1.00 87.50 1081 GLU A O 1
ATOM 8532 N N . SER A 1 1082 ? -85.939 -5.359 65.893 1.00 86.06 1082 SER A N 1
ATOM 8533 C CA . SER A 1 1082 ? -86.082 -4.192 66.773 1.00 86.06 1082 SER A CA 1
ATOM 8534 C C . SER A 1 1082 ? -87.489 -3.578 66.672 1.00 86.06 1082 SER A C 1
A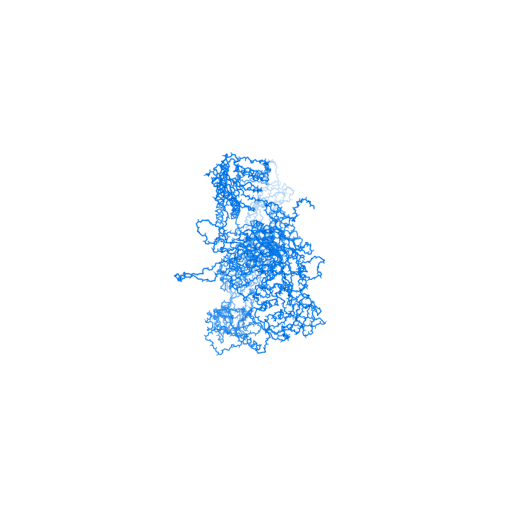TOM 8536 O O . SER A 1 1082 ? -88.256 -3.887 65.759 1.00 86.06 1082 SER A O 1
ATOM 8538 N N . GLN A 1 1083 ? -87.828 -2.702 67.619 1.00 86.31 1083 GLN A N 1
ATOM 8539 C CA . GLN A 1 1083 ? -89.093 -1.962 67.677 1.00 86.31 1083 GLN A CA 1
ATOM 8540 C C . GLN A 1 1083 ? -88.815 -0.449 67.676 1.00 86.31 1083 GLN A C 1
ATOM 8542 O O . GLN A 1 1083 ? -87.763 -0.008 68.139 1.00 86.31 1083 GLN A O 1
ATOM 8547 N N . ILE A 1 1084 ? -89.750 0.316 67.120 1.00 87.12 1084 ILE A N 1
ATOM 8548 C CA . ILE A 1 1084 ? -89.798 1.780 67.103 1.00 87.12 1084 ILE A CA 1
ATOM 8549 C C . ILE A 1 1084 ? -90.548 2.241 68.353 1.00 87.12 1084 ILE A C 1
ATOM 8551 O O . ILE A 1 1084 ? -91.580 1.660 68.697 1.00 87.12 1084 ILE A O 1
ATOM 8555 N N . ASP A 1 1085 ? -90.048 3.281 69.015 1.00 84.62 1085 ASP A N 1
ATOM 8556 C CA . ASP A 1 1085 ? -90.602 3.782 70.273 1.00 84.62 1085 ASP A CA 1
ATOM 8557 C C . ASP A 1 1085 ? -92.093 4.163 70.170 1.00 84.62 1085 ASP A C 1
ATOM 8559 O O . ASP A 1 1085 ? -92.620 4.458 69.095 1.00 84.62 1085 ASP A O 1
ATOM 8563 N N . GLU A 1 1086 ? -92.781 4.217 71.312 1.00 84.19 1086 GLU A N 1
ATOM 8564 C CA . GLU A 1 1086 ? -94.168 4.685 71.415 1.00 84.19 1086 GLU A CA 1
ATOM 8565 C C . GLU A 1 1086 ? -94.251 6.139 71.915 1.00 84.19 1086 GLU A C 1
ATOM 8567 O O . GLU A 1 1086 ? -93.375 6.623 72.640 1.00 84.19 1086 GLU A O 1
ATOM 8572 N N . ARG A 1 1087 ? -95.332 6.839 71.544 1.00 87.12 1087 ARG A N 1
ATOM 8573 C CA . ARG A 1 1087 ? -95.703 8.194 71.995 1.00 87.12 1087 ARG A CA 1
ATOM 8574 C C . ARG A 1 1087 ? -97.229 8.287 72.140 1.00 87.12 1087 ARG A C 1
ATOM 8576 O O . ARG A 1 1087 ? -97.956 7.507 71.531 1.00 87.12 1087 ARG A O 1
ATOM 8583 N N . GLN A 1 1088 ? -97.732 9.226 72.944 1.00 86.56 1088 GLN A N 1
ATOM 8584 C CA . GLN A 1 1088 ? -99.170 9.389 73.228 1.00 86.56 1088 GLN A CA 1
ATOM 8585 C C . GLN A 1 1088 ? -99.619 10.849 73.094 1.00 86.56 1088 GLN A C 1
ATOM 8587 O O . GLN A 1 1088 ? -98.874 11.747 73.465 1.00 86.56 1088 GLN A O 1
ATOM 8592 N N . LEU A 1 1089 ? -100.851 11.098 72.635 1.00 89.19 1089 LEU A N 1
ATOM 8593 C CA . LEU A 1 1089 ? -101.473 12.432 72.631 1.00 89.19 1089 LEU A CA 1
ATOM 8594 C C . LEU A 1 1089 ? -102.436 12.572 73.823 1.00 89.19 1089 LEU A C 1
ATOM 8596 O O . LEU A 1 1089 ? -103.304 11.722 74.019 1.00 89.19 1089 LEU A O 1
ATOM 8600 N N . ARG A 1 1090 ? -102.293 13.641 74.615 1.00 87.31 1090 ARG A N 1
ATOM 8601 C CA . ARG A 1 1090 ? -103.069 13.902 75.841 1.00 87.31 1090 ARG A CA 1
ATOM 8602 C C . ARG A 1 1090 ? -103.623 15.333 75.862 1.00 87.31 1090 ARG A C 1
ATOM 8604 O O . ARG A 1 1090 ? -103.009 16.246 75.315 1.00 87.31 1090 ARG A O 1
ATOM 8611 N N . LEU A 1 1091 ? -104.758 15.539 76.534 1.00 88.25 1091 LEU A N 1
ATOM 8612 C CA . LEU A 1 1091 ? -105.301 16.862 76.878 1.00 88.25 1091 LEU A CA 1
ATOM 8613 C C . LEU A 1 1091 ? -104.922 17.195 78.329 1.00 88.25 1091 LEU A C 1
ATOM 8615 O O . LEU A 1 1091 ? -105.036 16.339 79.203 1.00 88.25 1091 LEU A O 1
ATOM 8619 N N . VAL A 1 1092 ? -104.480 18.429 78.573 1.00 86.62 1092 VAL A N 1
ATOM 8620 C CA . VAL A 1 1092 ? -104.014 18.924 79.884 1.00 86.62 1092 VAL A CA 1
ATOM 8621 C C . VAL A 1 1092 ? -105.026 19.865 80.541 1.00 86.62 1092 VAL A C 1
ATOM 8623 O O . VAL A 1 1092 ? -105.082 19.956 81.764 1.00 86.62 1092 VAL A O 1
ATOM 8626 N N . THR A 1 1093 ? -105.830 20.574 79.747 1.00 83.50 1093 THR A N 1
ATOM 8627 C CA . THR A 1 1093 ? -106.859 21.488 80.264 1.00 83.50 1093 THR A CA 1
ATOM 8628 C C . THR A 1 1093 ? -108.085 20.705 80.730 1.00 83.50 1093 THR A C 1
ATOM 8630 O O . THR A 1 1093 ? -108.679 19.970 79.940 1.00 83.50 1093 THR A O 1
ATOM 8633 N N . GLU A 1 1094 ? -108.489 20.898 81.987 1.00 81.81 1094 GLU A N 1
ATOM 8634 C CA . GLU A 1 1094 ? -109.759 20.386 82.512 1.00 81.81 1094 GLU A CA 1
ATOM 8635 C C . GLU A 1 1094 ? -110.942 20.962 81.716 1.00 81.81 1094 GLU A C 1
ATOM 8637 O O . GLU A 1 1094 ? -110.995 22.159 81.421 1.00 81.81 1094 GLU A O 1
ATOM 8642 N N . LEU A 1 1095 ? -111.889 20.100 81.348 1.00 81.69 1095 LEU A N 1
ATOM 8643 C CA . LEU A 1 1095 ? -113.077 20.478 80.585 1.00 81.69 1095 LEU A CA 1
ATOM 8644 C C . LEU A 1 1095 ? -114.256 20.737 81.535 1.00 81.69 1095 LEU A C 1
ATOM 8646 O O . LEU A 1 1095 ? -114.441 19.953 82.466 1.00 81.69 1095 LEU A O 1
ATOM 8650 N N . PRO A 1 1096 ? -115.086 21.772 81.309 1.00 76.12 1096 PRO A N 1
ATOM 8651 C CA . PRO A 1 1096 ? -116.302 21.962 82.095 1.00 76.12 1096 PRO A CA 1
ATOM 8652 C C . PRO A 1 1096 ? -117.328 20.857 81.809 1.00 76.12 1096 PRO A C 1
ATOM 8654 O O . PRO A 1 1096 ? -117.566 20.530 80.644 1.00 76.12 1096 PRO A O 1
ATOM 8657 N N . ASP A 1 1097 ? -118.001 20.355 82.850 1.00 75.94 1097 ASP A N 1
ATOM 8658 C CA . ASP A 1 1097 ? -119.077 19.353 82.726 1.00 75.94 1097 ASP A CA 1
ATOM 8659 C C . ASP A 1 1097 ? -120.209 19.815 81.787 1.00 75.94 1097 ASP A C 1
ATOM 8661 O O . ASP A 1 1097 ? -120.812 19.019 81.066 1.00 75.94 1097 ASP A O 1
ATOM 8665 N N . CYS A 1 1098 ? -120.487 21.122 81.783 1.00 76.25 1098 CYS A N 1
ATOM 8666 C CA . CYS A 1 1098 ? -121.444 21.776 80.899 1.00 76.25 1098 CYS A CA 1
ATOM 8667 C C . CYS A 1 1098 ? -120.979 23.187 80.516 1.00 76.25 1098 CYS A C 1
ATOM 8669 O O . CYS A 1 1098 ? -120.352 23.892 81.309 1.00 76.25 1098 CYS A O 1
ATOM 8671 N N . CYS A 1 1099 ? -121.328 23.622 79.309 1.00 75.56 1099 CYS A N 1
ATOM 8672 C CA . CYS A 1 1099 ? -121.037 24.949 78.771 1.00 75.56 1099 CYS A CA 1
ATOM 8673 C C . CYS A 1 1099 ? -122.284 25.585 78.149 1.00 75.56 1099 CYS A C 1
ATOM 8675 O O . CYS A 1 1099 ? -123.251 24.905 77.803 1.00 75.56 1099 CYS A O 1
ATOM 8677 N N . THR A 1 1100 ? -122.259 26.903 77.970 1.00 76.19 1100 THR A N 1
ATOM 8678 C CA . THR A 1 1100 ? -123.384 27.623 77.364 1.00 76.19 1100 THR A CA 1
ATOM 8679 C C . THR A 1 1100 ? -123.267 27.610 75.827 1.00 76.19 1100 THR A C 1
ATOM 8681 O O . THR A 1 1100 ? -122.163 27.673 75.290 1.00 76.19 1100 THR A O 1
ATOM 8684 N N . ALA A 1 1101 ? -124.366 27.500 75.084 1.00 75.94 1101 ALA A N 1
ATOM 8685 C CA . ALA A 1 1101 ? -124.337 27.375 73.625 1.00 75.94 1101 ALA A CA 1
ATOM 8686 C C . ALA A 1 1101 ? -123.857 28.671 72.963 1.00 75.94 1101 ALA A C 1
ATOM 8688 O O . ALA A 1 1101 ? -124.201 29.763 73.418 1.00 75.94 1101 ALA A O 1
ATOM 8689 N N . GLY A 1 1102 ? -123.021 28.550 71.929 1.00 71.19 1102 GLY A N 1
ATOM 8690 C CA . GLY A 1 1102 ? -122.293 29.685 71.353 1.00 71.19 1102 GLY A CA 1
ATOM 8691 C C . GLY A 1 1102 ? -121.166 30.244 72.240 1.00 71.19 1102 GLY A C 1
ATOM 8692 O O . GLY A 1 1102 ? -120.572 31.263 71.890 1.00 71.19 1102 GLY A O 1
ATOM 8693 N N . THR A 1 1103 ? -120.834 29.618 73.381 1.00 79.75 1103 THR A N 1
ATOM 8694 C CA . THR A 1 1103 ? -119.605 29.970 74.120 1.00 79.75 1103 THR A CA 1
ATOM 8695 C C . THR A 1 1103 ? -118.370 29.292 73.534 1.00 79.75 1103 THR A C 1
ATOM 8697 O O . THR A 1 1103 ? -118.449 28.346 72.753 1.00 79.75 1103 THR A O 1
ATOM 8700 N N . ASN A 1 1104 ? -117.202 29.800 73.919 1.00 80.00 1104 ASN A N 1
ATOM 8701 C CA . ASN A 1 1104 ? -115.909 29.278 73.503 1.00 80.00 1104 ASN A CA 1
ATOM 8702 C C . ASN A 1 1104 ? -115.224 28.569 74.673 1.00 80.00 1104 ASN A C 1
ATOM 8704 O O . ASN A 1 1104 ? -115.057 29.156 75.744 1.00 80.00 1104 ASN A O 1
ATOM 8708 N N . LEU A 1 1105 ? -114.748 27.347 74.440 1.00 80.44 1105 LEU A N 1
ATOM 8709 C CA . LEU A 1 1105 ? -113.800 26.674 75.325 1.00 80.44 1105 LEU A CA 1
ATOM 8710 C C . LEU A 1 1105 ? -112.444 27.363 75.184 1.00 80.44 1105 LEU A C 1
ATOM 8712 O O . LEU A 1 1105 ? -111.802 27.271 74.137 1.00 80.44 1105 LEU A O 1
ATOM 8716 N N . MET A 1 1106 ? -112.015 28.077 76.221 1.00 81.25 1106 MET A N 1
ATOM 8717 C CA . MET A 1 1106 ? -110.789 28.871 76.179 1.00 81.25 1106 MET A CA 1
ATOM 8718 C C . MET A 1 1106 ? -109.578 28.079 76.683 1.00 81.25 1106 MET A C 1
ATOM 8720 O O . MET A 1 1106 ? -109.647 27.419 77.715 1.00 81.25 1106 MET A O 1
ATOM 8724 N N . ASN A 1 1107 ? -108.429 28.251 76.026 1.00 82.50 1107 ASN A N 1
ATOM 8725 C CA . ASN A 1 1107 ? -107.126 27.720 76.450 1.00 82.50 1107 ASN A CA 1
ATOM 8726 C C . ASN A 1 1107 ? -107.052 26.180 76.584 1.00 82.50 1107 ASN A C 1
ATOM 8728 O O . ASN A 1 1107 ? -106.482 25.679 77.556 1.00 82.50 1107 ASN A O 1
ATOM 8732 N N . LEU A 1 1108 ? -107.563 25.417 75.612 1.00 87.00 1108 LEU A N 1
ATOM 8733 C CA . LEU A 1 1108 ? -107.318 23.968 75.571 1.00 87.00 1108 LEU A CA 1
ATOM 8734 C C . LEU A 1 1108 ? -105.844 23.701 75.215 1.00 87.00 1108 LEU A C 1
ATOM 8736 O O . LEU A 1 1108 ? -105.335 24.228 74.226 1.00 87.00 1108 LEU A O 1
ATOM 8740 N N . ILE A 1 1109 ? -105.147 22.905 76.025 1.00 89.88 1109 ILE A N 1
ATOM 8741 C CA . ILE A 1 1109 ? -103.722 22.581 75.868 1.00 89.88 1109 ILE A CA 1
ATOM 8742 C C . ILE A 1 1109 ? -103.588 21.077 75.655 1.00 89.88 1109 ILE A C 1
ATOM 8744 O O . ILE A 1 1109 ? -103.943 20.287 76.527 1.00 89.88 1109 ILE A O 1
ATOM 8748 N N . PHE A 1 1110 ? -103.045 20.694 74.506 1.00 91.50 1110 PHE A N 1
ATOM 8749 C CA . PHE A 1 1110 ? -102.732 19.317 74.143 1.00 91.50 1110 PHE A CA 1
ATOM 8750 C C . PHE A 1 1110 ? -101.227 19.090 74.240 1.00 91.50 1110 PHE A C 1
ATOM 8752 O O . PHE A 1 1110 ? -100.447 19.996 73.951 1.00 91.50 1110 PHE A O 1
ATOM 8759 N N . GLN A 1 1111 ? -100.812 17.887 74.619 1.00 91.94 1111 GLN A N 1
ATOM 8760 C CA . GLN A 1 1111 ? -99.407 17.502 74.718 1.00 91.94 1111 GLN A CA 1
ATOM 8761 C C . GLN A 1 1111 ? -99.173 16.136 74.078 1.00 91.94 1111 GLN A C 1
ATOM 8763 O O . GLN A 1 1111 ? -99.944 15.207 74.317 1.00 91.94 1111 GLN A O 1
ATOM 8768 N N . VAL A 1 1112 ? -98.101 16.004 73.292 1.00 90.00 1112 VAL A N 1
ATOM 8769 C CA . VAL A 1 1112 ? -97.536 14.688 72.969 1.00 90.00 1112 VAL A CA 1
ATOM 8770 C C . VAL A 1 1112 ? -96.555 14.310 74.072 1.00 90.00 1112 VAL A C 1
ATOM 8772 O O . VAL A 1 1112 ? -95.643 15.076 74.376 1.00 90.00 1112 VAL A O 1
ATOM 8775 N N . THR A 1 1113 ? -96.755 13.148 74.686 1.00 89.62 1113 THR A N 1
ATOM 8776 C CA . THR A 1 1113 ? -95.927 12.649 75.785 1.00 89.62 1113 THR A CA 1
ATOM 8777 C C . THR A 1 1113 ? -95.267 11.323 75.446 1.00 89.62 1113 THR A C 1
ATOM 8779 O O . THR A 1 1113 ? -95.837 10.498 74.725 1.00 89.62 1113 THR A O 1
ATOM 8782 N N . GLU A 1 1114 ? -94.103 11.084 76.037 1.00 85.50 1114 GLU A N 1
ATOM 8783 C CA . GLU A 1 1114 ? -93.453 9.773 76.032 1.00 85.50 1114 GLU A CA 1
ATOM 8784 C C . GLU A 1 1114 ? -94.168 8.798 76.991 1.00 85.50 1114 GLU A C 1
ATOM 8786 O O . GLU A 1 1114 ? -95.126 9.164 77.685 1.00 85.50 1114 GLU A O 1
ATOM 8791 N N . LEU A 1 1115 ? -93.740 7.530 77.017 1.00 80.81 1115 LEU A N 1
ATOM 8792 C CA . LEU A 1 1115 ? -94.371 6.489 77.845 1.00 80.81 1115 LEU A CA 1
ATOM 8793 C C . LEU A 1 1115 ? -94.288 6.767 79.356 1.00 80.81 1115 LEU A C 1
ATOM 8795 O O . LEU A 1 1115 ? -95.189 6.369 80.095 1.00 80.81 1115 LEU A O 1
ATOM 8799 N N . ASP A 1 1116 ? -93.257 7.479 79.817 1.00 82.31 1116 ASP A N 1
ATOM 8800 C CA . ASP A 1 1116 ? -93.116 7.915 81.214 1.00 82.31 1116 ASP A CA 1
ATOM 8801 C C . ASP A 1 1116 ? -94.023 9.115 81.572 1.00 82.31 1116 ASP A C 1
ATOM 8803 O O . ASP A 1 1116 ? -94.180 9.456 82.744 1.00 82.31 1116 ASP A O 1
ATOM 8807 N N . GLY A 1 1117 ? -94.662 9.733 80.572 1.00 76.94 1117 GLY A N 1
ATOM 8808 C CA . GLY A 1 1117 ? -95.482 10.932 80.713 1.00 76.94 1117 GLY A CA 1
ATOM 8809 C C . GLY A 1 1117 ? -94.719 12.255 80.613 1.00 76.94 1117 GLY A C 1
ATOM 8810 O O . GLY A 1 1117 ? -95.346 13.301 80.789 1.00 76.94 1117 GLY A O 1
ATOM 8811 N N . SER A 1 1118 ? -93.418 12.238 80.315 1.00 86.50 1118 SER A N 1
ATOM 8812 C CA . SER A 1 1118 ? -92.653 13.439 79.965 1.00 86.50 1118 SER A CA 1
ATOM 8813 C C . SER A 1 1118 ? -93.123 14.038 78.631 1.00 86.50 1118 SER A C 1
ATOM 8815 O O . SER A 1 1118 ? -93.738 13.362 77.807 1.00 86.50 1118 SER A O 1
ATOM 8817 N N . LEU A 1 1119 ? -92.885 15.336 78.429 1.00 87.69 1119 LEU A N 1
ATOM 8818 C CA . LEU A 1 1119 ? -93.310 16.073 77.236 1.00 87.69 1119 LEU A CA 1
ATOM 8819 C C . LEU A 1 1119 ? -92.323 15.842 76.083 1.00 87.69 1119 LEU A C 1
ATOM 8821 O O . LEU A 1 1119 ? -91.157 16.222 76.199 1.00 87.69 1119 LEU A O 1
ATOM 8825 N N . ASP A 1 1120 ? -92.790 15.301 74.955 1.00 87.12 1120 ASP A N 1
ATOM 8826 C CA . ASP A 1 1120 ? -91.946 15.088 73.775 1.00 87.12 1120 ASP A CA 1
ATOM 8827 C C . ASP A 1 1120 ? -91.664 16.426 73.074 1.00 87.12 1120 ASP A C 1
ATOM 8829 O O . ASP A 1 1120 ? -92.395 16.888 72.193 1.00 87.12 1120 ASP A O 1
ATOM 8833 N N . THR A 1 1121 ? -90.571 17.068 73.481 1.00 86.62 1121 THR A N 1
ATOM 8834 C CA . THR A 1 1121 ? -90.153 18.364 72.932 1.00 86.62 1121 THR A CA 1
ATOM 8835 C C . THR A 1 1121 ? -89.645 18.304 71.485 1.00 86.62 1121 THR A C 1
ATOM 8837 O O . THR A 1 1121 ? -89.474 19.370 70.884 1.00 86.62 1121 THR A O 1
ATOM 8840 N N . SER A 1 1122 ? -89.453 17.106 70.908 1.00 83.38 1122 SER A N 1
ATOM 8841 C CA . SER A 1 1122 ? -89.060 16.922 69.501 1.00 83.38 1122 SER A CA 1
ATOM 8842 C C . SER A 1 1122 ? -90.223 17.156 68.530 1.00 83.38 1122 SER A C 1
ATOM 8844 O O . SER A 1 1122 ? -90.006 17.584 67.395 1.00 83.38 1122 SER A O 1
ATOM 8846 N N . ILE A 1 1123 ? -91.466 16.977 68.995 1.00 84.94 1123 ILE A N 1
ATOM 8847 C CA . ILE A 1 1123 ? -92.691 17.335 68.271 1.00 84.94 1123 ILE A CA 1
ATOM 8848 C C . ILE A 1 1123 ? -92.810 18.871 68.233 1.00 84.94 1123 ILE A C 1
ATOM 8850 O O . ILE A 1 1123 ? -93.487 19.498 69.050 1.00 84.94 1123 ILE A O 1
ATOM 8854 N N . HIS A 1 1124 ? -92.105 19.505 67.297 1.00 84.94 1124 HIS A N 1
ATOM 8855 C CA . HIS A 1 1124 ? -92.045 20.959 67.151 1.00 84.94 1124 HIS A CA 1
ATOM 8856 C C . HIS A 1 1124 ? -92.256 21.385 65.695 1.00 84.94 1124 HIS A C 1
ATOM 8858 O O . HIS A 1 1124 ? -91.679 20.822 64.768 1.00 84.94 1124 HIS A O 1
ATOM 8864 N N . HIS A 1 1125 ? -93.089 22.402 65.500 1.00 85.00 1125 HIS A N 1
ATOM 8865 C CA . HIS A 1 1125 ? -93.394 22.987 64.205 1.00 85.00 1125 HIS A CA 1
ATOM 8866 C C . HIS A 1 1125 ? -92.283 23.940 63.757 1.00 85.00 1125 HIS A C 1
ATOM 8868 O O . HIS A 1 1125 ? -92.244 25.089 64.193 1.00 85.00 1125 HIS A O 1
ATOM 8874 N N . ASP A 1 1126 ? -91.404 23.490 62.862 1.00 79.50 1126 ASP A N 1
ATOM 8875 C CA . ASP A 1 1126 ? -90.369 24.350 62.280 1.00 79.50 1126 ASP A CA 1
ATOM 8876 C C . ASP A 1 1126 ? -90.558 24.534 60.769 1.00 79.50 1126 ASP A C 1
ATOM 8878 O O . ASP A 1 1126 ? -90.280 23.646 59.958 1.00 79.50 1126 ASP A O 1
ATOM 8882 N N . GLU A 1 1127 ? -90.972 25.744 60.388 1.00 74.25 1127 GLU A N 1
ATOM 8883 C CA . GLU A 1 1127 ? -91.089 26.171 58.992 1.00 74.25 1127 GLU A CA 1
ATOM 8884 C C . GLU A 1 1127 ? -89.739 26.174 58.250 1.00 74.25 1127 GLU A C 1
ATOM 8886 O O . GLU A 1 1127 ? -89.725 26.077 57.023 1.00 74.25 1127 GLU A O 1
ATOM 8891 N N . LYS A 1 1128 ? -88.595 26.273 58.951 1.00 74.81 1128 LYS A N 1
ATOM 8892 C CA . LYS A 1 1128 ? -87.265 26.375 58.319 1.00 74.81 1128 LYS A CA 1
ATOM 8893 C C . LYS A 1 1128 ? -86.721 25.031 57.846 1.00 74.81 1128 LYS A C 1
ATOM 8895 O O . LYS A 1 1128 ? -86.097 24.978 56.790 1.00 74.81 1128 LYS A O 1
ATOM 8900 N N . SER A 1 1129 ? -86.950 23.961 58.604 1.00 62.75 1129 SER A N 1
ATOM 8901 C CA . SER A 1 1129 ? -86.642 22.581 58.201 1.00 62.75 1129 SER A CA 1
ATOM 8902 C C . SER A 1 1129 ? -87.761 21.921 57.386 1.00 62.75 1129 SER A C 1
ATOM 8904 O O . SER A 1 1129 ? -87.557 20.837 56.842 1.00 62.75 1129 SER A O 1
ATOM 8906 N N . GLY A 1 1130 ? -88.937 22.555 57.280 1.00 66.94 1130 GLY A N 1
ATOM 8907 C CA . GLY A 1 1130 ? -90.128 21.955 56.671 1.00 66.94 1130 GLY A CA 1
ATOM 8908 C C . GLY A 1 1130 ? -90.766 20.868 57.545 1.00 66.94 1130 GLY A C 1
ATOM 8909 O O . GLY A 1 1130 ? -91.504 20.017 57.046 1.00 66.94 1130 GLY A O 1
ATOM 8910 N N . CYS A 1 1131 ? -90.475 20.867 58.849 1.00 67.69 1131 CYS A N 1
ATOM 8911 C CA . CYS A 1 1131 ? -90.944 19.857 59.788 1.00 67.69 1131 CYS A CA 1
ATOM 8912 C C . CYS A 1 1131 ? -92.318 20.255 60.356 1.00 67.69 1131 CYS A C 1
ATOM 8914 O O . CYS A 1 1131 ? -92.447 20.799 61.454 1.00 67.69 1131 CYS A O 1
ATOM 8916 N N . PHE A 1 1132 ? -93.374 20.024 59.570 1.00 78.75 1132 PHE A N 1
ATOM 8917 C CA . PHE A 1 1132 ? -94.731 20.522 59.840 1.00 78.75 1132 PHE A CA 1
ATOM 8918 C C . PHE A 1 1132 ? -95.515 19.718 60.899 1.00 78.75 1132 PHE A C 1
ATOM 8920 O O . PHE A 1 1132 ? -96.589 19.172 60.626 1.00 78.75 1132 PHE A O 1
ATOM 8927 N N . HIS A 1 1133 ? -95.026 19.684 62.140 1.00 86.50 1133 HIS A N 1
ATOM 8928 C CA . HIS A 1 1133 ? -95.774 19.133 63.276 1.00 86.50 1133 HIS A CA 1
ATOM 8929 C C . HIS A 1 1133 ? -97.009 20.001 63.567 1.00 86.50 1133 HIS A C 1
ATOM 8931 O O . HIS A 1 1133 ? -96.906 21.155 63.984 1.00 86.50 1133 HIS A O 1
ATOM 8937 N N . THR A 1 1134 ? -98.203 19.476 63.289 1.00 87.81 1134 THR A N 1
ATOM 8938 C CA . THR A 1 1134 ? -99.472 20.212 63.422 1.00 87.81 1134 THR A CA 1
ATOM 8939 C C . THR A 1 1134 ? -100.589 19.314 63.922 1.00 87.81 1134 THR A C 1
ATOM 8941 O O . THR A 1 1134 ? -100.734 18.176 63.477 1.00 87.81 1134 THR A O 1
ATOM 8944 N N . MET A 1 1135 ? -101.412 19.846 64.815 1.00 89.31 1135 MET A N 1
ATOM 8945 C CA . MET A 1 1135 ? -102.648 19.240 65.284 1.00 89.31 1135 MET A CA 1
ATOM 8946 C C . MET A 1 1135 ? -103.808 19.643 64.371 1.00 89.31 1135 MET A C 1
ATOM 8948 O O . MET A 1 1135 ? -103.930 20.817 64.017 1.00 89.31 1135 MET A O 1
ATOM 8952 N N . SER A 1 1136 ? -104.670 18.689 64.030 1.00 85.88 1136 SER A N 1
ATOM 8953 C CA . SER A 1 1136 ? -105.946 18.932 63.348 1.00 85.88 1136 SER A CA 1
ATOM 8954 C C . SER A 1 1136 ? -107.109 18.547 64.271 1.00 85.88 1136 SER A C 1
ATOM 8956 O O . SER A 1 1136 ? -106.982 17.603 65.056 1.00 85.88 1136 SER A O 1
ATOM 8958 N N . ILE A 1 1137 ? -108.226 19.279 64.183 1.00 83.38 1137 ILE A N 1
ATOM 8959 C CA . ILE A 1 1137 ? -109.472 19.004 64.916 1.00 83.38 1137 ILE A CA 1
ATOM 8960 C C . ILE A 1 1137 ? -110.589 18.727 63.904 1.00 83.38 1137 ILE A C 1
ATOM 8962 O O . ILE A 1 1137 ? -110.731 19.436 62.911 1.00 83.38 1137 ILE A O 1
ATOM 8966 N N . GLU A 1 1138 ? -111.376 17.689 64.166 1.00 80.75 1138 GLU A N 1
ATOM 8967 C CA . GLU A 1 1138 ? -112.451 17.184 63.310 1.00 80.75 1138 GLU A CA 1
ATOM 8968 C C . GLU A 1 1138 ? -113.724 17.059 64.168 1.00 80.75 1138 GLU A C 1
ATOM 8970 O O . GLU A 1 1138 ? -113.691 16.429 65.224 1.00 80.75 1138 GLU A O 1
ATOM 8975 N N . SER A 1 1139 ? -114.819 17.719 63.777 1.00 71.06 1139 SER A N 1
ATOM 8976 C CA . SER A 1 1139 ? -116.057 17.843 64.571 1.00 71.06 1139 SER A CA 1
ATOM 8977 C C . SER A 1 1139 ? -117.262 17.290 63.812 1.00 71.06 1139 SER A C 1
ATOM 8979 O O . SER A 1 1139 ? -117.372 17.486 62.602 1.00 71.06 1139 SER A O 1
ATOM 8981 N N . ASP A 1 1140 ? -118.194 16.664 64.534 1.00 66.81 1140 ASP A N 1
ATOM 8982 C CA . ASP A 1 1140 ? -119.412 16.072 63.965 1.00 66.81 1140 ASP A CA 1
ATOM 8983 C C . ASP A 1 1140 ? -120.434 17.128 63.473 1.00 66.81 1140 ASP A C 1
ATOM 8985 O O . ASP A 1 1140 ? -121.367 16.805 62.734 1.00 66.81 1140 ASP A O 1
ATOM 8989 N N . SER A 1 1141 ? -120.288 18.403 63.864 1.00 58.16 1141 SER A N 1
ATOM 8990 C CA . SER A 1 1141 ? -121.209 19.493 63.499 1.00 58.16 1141 SER A CA 1
ATOM 8991 C C . SER A 1 1141 ? -120.782 20.226 62.218 1.00 58.16 1141 SER A C 1
ATOM 8993 O O . SER A 1 1141 ? -119.778 20.940 62.194 1.00 58.16 1141 SER A O 1
ATOM 8995 N N . SER A 1 1142 ? -121.568 20.106 61.147 1.00 46.94 1142 SER A N 1
ATOM 8996 C CA . SER A 1 1142 ? -121.177 20.545 59.803 1.00 46.94 1142 SER A CA 1
ATOM 8997 C C . SER A 1 1142 ? -121.321 22.056 59.533 1.00 46.94 1142 SER A C 1
ATOM 8999 O O . SER A 1 1142 ? -122.401 22.506 59.149 1.00 46.94 1142 SER A O 1
ATOM 9001 N N . SER A 1 1143 ? -120.224 22.823 59.607 1.00 42.78 1143 SER A N 1
ATOM 9002 C CA . SER A 1 1143 ? -119.710 23.630 58.470 1.00 42.78 1143 SER A CA 1
ATOM 9003 C C . SER A 1 1143 ? -118.457 24.472 58.815 1.00 42.78 1143 SER A C 1
ATOM 9005 O O . SER A 1 1143 ? -118.248 24.879 59.950 1.00 42.78 1143 SER A O 1
ATOM 9007 N N . VAL A 1 1144 ? -117.643 24.763 57.790 1.00 43.84 1144 VAL A N 1
ATOM 9008 C CA . VAL A 1 1144 ? -116.549 25.767 57.730 1.00 43.84 1144 VAL A CA 1
ATOM 9009 C C . VAL A 1 1144 ? -115.233 25.504 58.500 1.00 43.84 1144 VAL A C 1
ATOM 9011 O O . VAL A 1 1144 ? -114.181 25.763 57.920 1.00 43.84 1144 VAL A O 1
ATOM 9014 N N . GLU A 1 1145 ? -115.204 24.985 59.733 1.00 49.62 1145 GLU A N 1
ATOM 9015 C CA . GLU A 1 1145 ? -113.963 25.050 60.557 1.00 49.62 1145 GLU A CA 1
ATOM 9016 C C . GLU A 1 1145 ? -112.861 23.992 60.288 1.00 49.62 1145 GLU A C 1
ATOM 9018 O O . GLU A 1 1145 ? -111.753 24.115 60.812 1.00 49.62 1145 GLU A O 1
ATOM 9023 N N . SER A 1 1146 ? -113.074 22.994 59.419 1.00 51.06 1146 SER A N 1
ATOM 9024 C CA . SER A 1 1146 ? -112.137 21.865 59.194 1.00 51.06 1146 SER A CA 1
ATOM 9025 C C . SER A 1 1146 ? -110.808 22.210 58.481 1.00 51.06 1146 SER A C 1
ATOM 9027 O O . SER A 1 1146 ? -110.135 21.324 57.954 1.00 51.06 1146 SER A O 1
ATOM 9029 N N . ALA A 1 1147 ? -110.443 23.491 58.407 1.00 58.34 1147 ALA A N 1
ATOM 9030 C CA . ALA A 1 1147 ? -109.198 23.990 57.819 1.00 58.34 1147 ALA A CA 1
ATOM 9031 C C . ALA A 1 1147 ? -108.174 24.467 58.869 1.00 58.34 1147 ALA A C 1
ATOM 9033 O O . ALA A 1 1147 ? -107.027 24.750 58.516 1.00 58.34 1147 ALA A O 1
ATOM 9034 N N . ILE A 1 1148 ? -108.563 24.573 60.146 1.00 69.25 1148 ILE A N 1
ATOM 9035 C CA . ILE A 1 1148 ? -107.700 25.121 61.197 1.00 69.25 1148 ILE A CA 1
ATOM 9036 C C . ILE A 1 1148 ? -106.703 24.054 61.671 1.00 69.25 1148 ILE A C 1
ATOM 9038 O O . ILE A 1 1148 ? -107.071 23.052 62.284 1.00 69.25 1148 ILE A O 1
ATOM 9042 N N . ARG A 1 1149 ? -105.416 24.299 61.405 1.00 77.25 1149 ARG A N 1
ATOM 9043 C CA . ARG A 1 1149 ? -104.291 23.539 61.964 1.00 77.25 1149 ARG A CA 1
ATOM 9044 C C . ARG A 1 1149 ? -103.623 24.342 63.068 1.00 77.25 1149 ARG A C 1
ATOM 9046 O O . ARG A 1 1149 ? -103.307 25.513 62.875 1.00 77.25 1149 ARG A O 1
ATOM 9053 N N . TYR A 1 1150 ? -103.345 23.688 64.186 1.00 84.88 1150 TYR A N 1
ATOM 9054 C CA . TYR A 1 1150 ? -102.654 24.288 65.324 1.00 84.88 1150 TYR A CA 1
ATOM 9055 C C . TYR A 1 1150 ? -101.214 23.764 65.375 1.00 84.88 1150 TYR A C 1
ATOM 9057 O O . TYR A 1 1150 ? -100.977 22.565 65.225 1.00 84.88 1150 TYR A O 1
ATOM 9065 N N . ALA A 1 1151 ? -100.232 24.647 65.540 1.00 88.69 1151 ALA A N 1
ATOM 9066 C CA . ALA A 1 1151 ? -98.825 24.257 65.600 1.00 88.69 1151 ALA A CA 1
ATOM 9067 C C . ALA A 1 1151 ? -98.482 23.614 66.956 1.00 88.69 1151 ALA A C 1
ATOM 9069 O O . ALA A 1 1151 ? -98.846 24.145 68.007 1.00 88.69 1151 ALA A O 1
ATOM 9070 N N . PHE A 1 1152 ? -97.736 22.505 66.936 1.00 89.25 1152 PHE A N 1
ATOM 9071 C CA . PHE A 1 1152 ? -97.083 22.004 68.146 1.00 89.25 1152 PHE A CA 1
ATOM 9072 C C . PHE A 1 1152 ? -95.804 22.803 68.406 1.00 89.25 1152 PHE A C 1
ATOM 9074 O O . PHE A 1 1152 ? -94.939 22.908 67.541 1.00 89.25 1152 PHE A O 1
ATOM 9081 N N . VAL A 1 1153 ? -95.666 23.344 69.610 1.00 87.06 1153 VAL A N 1
ATOM 9082 C CA . VAL A 1 1153 ? -94.493 24.084 70.076 1.00 87.06 1153 VAL A CA 1
ATOM 9083 C C . VAL A 1 1153 ? -93.878 23.289 71.224 1.00 87.06 1153 VAL A C 1
ATOM 9085 O O . VAL A 1 1153 ? -94.351 23.350 72.357 1.00 87.06 1153 VAL A O 1
ATOM 9088 N N . HIS A 1 1154 ? -92.830 22.519 70.913 1.00 87.81 1154 HIS A N 1
ATOM 9089 C CA . HIS A 1 1154 ? -92.118 21.646 71.860 1.00 87.81 1154 HIS A CA 1
ATOM 9090 C C . HIS A 1 1154 ? -93.059 20.673 72.593 1.00 87.81 1154 HIS A C 1
ATOM 9092 O O . HIS A 1 1154 ? -93.215 20.733 73.810 1.00 87.81 1154 HIS A O 1
ATOM 9098 N N . GLY A 1 1155 ? -93.745 19.819 71.835 1.00 85.56 1155 GLY A N 1
ATOM 9099 C CA . GLY A 1 1155 ? -94.703 18.836 72.343 1.00 85.56 1155 GLY A CA 1
ATOM 9100 C C . GLY A 1 1155 ? -96.064 19.411 72.729 1.00 85.56 1155 GLY A C 1
ATOM 9101 O O . GLY A 1 1155 ? -97.037 18.665 72.766 1.00 85.56 1155 GLY A O 1
ATOM 9102 N N . SER A 1 1156 ? -96.170 20.722 72.968 1.00 89.25 1156 SER A N 1
ATOM 9103 C CA . SER A 1 1156 ? -97.381 21.389 73.458 1.00 89.25 1156 SER A CA 1
ATOM 9104 C C . SER A 1 1156 ? -98.115 22.152 72.350 1.00 89.25 1156 SER A C 1
ATOM 9106 O O . SER A 1 1156 ? -97.522 22.966 71.647 1.00 89.25 1156 SER A O 1
ATOM 9108 N N . CYS A 1 1157 ? -99.418 21.932 72.198 1.00 89.38 1157 CYS A N 1
ATOM 9109 C CA . CYS A 1 1157 ? -100.278 22.621 71.238 1.00 89.38 1157 CYS A CA 1
ATOM 9110 C C . CYS A 1 1157 ? -101.424 23.324 71.976 1.00 89.38 1157 CYS A C 1
ATOM 9112 O O . CYS A 1 1157 ? -102.267 22.674 72.598 1.00 89.38 1157 CYS A O 1
ATOM 9114 N N . LYS A 1 1158 ? -101.475 24.660 71.901 1.00 86.25 1158 LYS A N 1
ATOM 9115 C CA . LYS A 1 1158 ? -102.513 25.471 72.552 1.00 86.25 1158 LYS A CA 1
ATOM 9116 C C . LYS A 1 1158 ? -103.570 25.938 71.551 1.00 86.25 1158 LYS A C 1
ATOM 9118 O O . LYS A 1 1158 ? -103.276 26.697 70.632 1.00 86.25 1158 LYS A O 1
ATOM 9123 N N . VAL A 1 1159 ? -104.819 25.570 71.812 1.00 85.25 1159 VAL A N 1
ATOM 9124 C CA . VAL A 1 1159 ? -106.015 26.093 71.149 1.00 85.25 1159 VAL A CA 1
ATOM 9125 C C . VAL A 1 1159 ? -106.559 27.241 72.001 1.00 85.25 1159 VAL A C 1
ATOM 9127 O O . VAL A 1 1159 ? -107.009 27.040 73.130 1.00 85.25 1159 VAL A O 1
ATOM 9130 N N . SER A 1 1160 ? -106.475 28.471 71.488 1.00 79.50 1160 SER A N 1
ATOM 9131 C CA . SER A 1 1160 ? -106.892 29.678 72.221 1.00 79.50 1160 SER A CA 1
ATOM 9132 C C . SER A 1 1160 ? -108.384 29.675 72.558 1.00 79.50 1160 SER A C 1
ATOM 9134 O O . SER A 1 1160 ? -108.750 29.993 73.688 1.00 79.50 1160 SER A O 1
ATOM 9136 N N . SER A 1 1161 ? -109.207 29.276 71.589 1.00 78.62 1161 SER A N 1
ATOM 9137 C CA . SER A 1 1161 ? -110.663 29.175 71.655 1.00 78.62 1161 SER A CA 1
ATOM 9138 C C . SER A 1 1161 ? -111.127 28.037 70.744 1.00 78.62 1161 SER A C 1
ATOM 9140 O O . SER A 1 1161 ? -110.658 27.946 69.607 1.00 78.62 1161 SER A O 1
ATOM 9142 N N . LEU A 1 1162 ? -112.045 27.200 71.223 1.00 81.00 1162 LEU A N 1
ATOM 9143 C CA . LEU A 1 1162 ? -112.810 26.250 70.412 1.00 81.00 1162 LEU A CA 1
ATOM 9144 C C . LEU A 1 1162 ? -114.302 26.566 70.577 1.00 81.00 1162 LEU A C 1
ATOM 9146 O O . LEU A 1 1162 ? -114.818 26.520 71.697 1.00 81.00 1162 LEU A O 1
ATOM 9150 N N . SER A 1 1163 ? -114.966 26.918 69.479 1.00 75.44 1163 SER A N 1
ATOM 9151 C CA . SER A 1 1163 ? -116.371 27.332 69.463 1.00 75.44 1163 SER A CA 1
ATOM 9152 C C . SER A 1 1163 ? -117.292 26.140 69.726 1.00 75.44 1163 SER A C 1
ATOM 9154 O O . SER A 1 1163 ? -117.200 25.117 69.048 1.00 75.44 1163 SER A O 1
ATOM 9156 N N . LEU A 1 1164 ? -118.207 26.266 70.688 1.00 79.12 1164 LEU A N 1
ATOM 9157 C CA . LEU A 1 1164 ? -119.287 25.298 70.878 1.00 79.12 1164 LEU A CA 1
ATOM 9158 C C . LEU A 1 1164 ? -120.502 25.673 70.018 1.00 79.12 1164 LEU A C 1
ATOM 9160 O O . LEU A 1 1164 ? -120.773 26.863 69.833 1.00 79.12 1164 LEU A O 1
ATOM 9164 N N . PRO A 1 1165 ? -121.267 24.686 69.515 1.00 75.81 1165 PRO A N 1
ATOM 9165 C CA . PRO A 1 1165 ? -122.451 24.948 68.705 1.00 75.81 1165 PRO A CA 1
ATOM 9166 C C . PRO A 1 1165 ? -123.492 25.792 69.455 1.00 75.81 1165 PRO A C 1
ATOM 9168 O O . PRO A 1 1165 ? -123.594 25.753 70.680 1.00 75.81 1165 PRO A O 1
ATOM 9171 N N . GLU A 1 1166 ? -124.311 26.530 68.704 1.00 69.25 1166 GLU A N 1
ATOM 9172 C CA . GLU A 1 1166 ? -125.451 27.300 69.236 1.00 69.25 1166 GLU A CA 1
ATOM 9173 C C . GLU A 1 1166 ? -126.632 26.405 69.668 1.00 69.25 1166 GLU A C 1
ATOM 9175 O O . GLU A 1 1166 ? -127.532 26.850 70.382 1.00 69.25 1166 GLU A O 1
ATOM 9180 N N . ASN A 1 1167 ? -126.618 25.133 69.257 1.00 71.12 1167 ASN A N 1
ATOM 9181 C CA . ASN A 1 1167 ? -127.639 24.139 69.580 1.00 71.12 1167 ASN A CA 1
ATOM 9182 C C . ASN A 1 1167 ? -127.298 23.372 70.867 1.00 71.12 1167 ASN A C 1
ATOM 9184 O O . ASN A 1 1167 ? -126.143 23.025 71.112 1.00 71.12 1167 ASN A O 1
ATOM 9188 N N . GLU A 1 1168 ? -128.327 23.049 71.651 1.00 75.25 1168 GLU A N 1
ATOM 9189 C CA . GLU A 1 1168 ? -128.227 22.178 72.825 1.00 75.25 1168 GLU A CA 1
ATOM 9190 C C . GLU A 1 1168 ? -127.850 20.737 72.426 1.00 75.25 1168 GLU A C 1
ATOM 9192 O O . GLU A 1 1168 ? -128.396 20.190 71.465 1.00 75.25 1168 GLU A O 1
ATOM 9197 N N . GLY A 1 1169 ? -126.929 20.106 73.164 1.00 79.62 1169 GLY A N 1
ATOM 9198 C CA . GLY A 1 1169 ? -126.532 18.717 72.906 1.00 79.62 1169 GLY A CA 1
ATOM 9199 C C . GLY A 1 1169 ? -125.158 18.315 73.449 1.00 79.62 1169 GLY A C 1
ATOM 9200 O O . GLY A 1 1169 ? -124.543 19.034 74.237 1.00 79.62 1169 GLY A O 1
ATOM 9201 N N . VAL A 1 1170 ? -124.684 17.144 73.005 1.00 79.94 1170 VAL A N 1
ATOM 9202 C CA . VAL A 1 1170 ? -123.323 16.643 73.255 1.00 79.94 1170 VAL A CA 1
ATOM 9203 C C . VAL A 1 1170 ? -122.437 17.013 72.067 1.00 79.94 1170 VAL A C 1
ATOM 9205 O O . VAL A 1 1170 ? -122.549 16.421 70.994 1.00 79.94 1170 VAL A O 1
ATOM 9208 N N . PHE A 1 1171 ? -121.530 17.963 72.263 1.00 79.81 1171 PHE A N 1
ATOM 9209 C CA . PHE A 1 1171 ? -120.466 18.265 71.312 1.00 79.81 1171 PHE A CA 1
ATOM 9210 C C . PHE A 1 1171 ? -119.387 17.179 71.389 1.00 79.81 1171 PHE A C 1
ATOM 9212 O O . PHE A 1 1171 ? -118.923 16.852 72.482 1.00 79.81 1171 PHE A O 1
ATOM 9219 N N . SER A 1 1172 ? -118.989 16.622 70.244 1.00 81.19 1172 SER A N 1
ATOM 9220 C CA . SER A 1 1172 ? -117.900 15.644 70.130 1.00 81.19 1172 SER A CA 1
ATOM 9221 C C . SER A 1 1172 ? -116.914 16.079 69.048 1.00 81.19 1172 SER A C 1
ATOM 9223 O O . SER A 1 1172 ? -117.325 16.530 67.979 1.00 81.19 1172 SER A O 1
ATOM 9225 N N . CYS A 1 1173 ? -115.615 15.932 69.314 1.00 81.12 1173 CYS A N 1
ATOM 9226 C CA . CYS A 1 1173 ? -114.578 16.146 68.306 1.00 81.12 1173 CYS A CA 1
ATOM 9227 C C . CYS A 1 1173 ? -113.392 15.184 68.468 1.00 81.12 1173 CYS A C 1
ATOM 9229 O O . CYS A 1 1173 ? -113.075 14.707 69.563 1.00 81.12 1173 CYS A O 1
ATOM 9231 N N . ARG A 1 1174 ? -112.733 14.893 67.349 1.00 87.00 1174 ARG A N 1
ATOM 9232 C CA . ARG A 1 1174 ? -111.516 14.088 67.229 1.00 87.00 1174 ARG A CA 1
ATOM 9233 C C . ARG A 1 1174 ? -110.320 15.013 67.025 1.00 87.00 1174 ARG A C 1
ATOM 9235 O O . ARG A 1 1174 ? -110.420 16.020 66.329 1.00 87.00 1174 ARG A O 1
ATOM 9242 N N . VAL A 1 1175 ? -109.187 14.666 67.630 1.00 88.56 1175 VAL A N 1
ATOM 9243 C CA . VAL A 1 1175 ? -107.964 15.480 67.609 1.00 88.56 1175 VAL A CA 1
ATOM 9244 C C . VAL A 1 1175 ? -106.772 14.585 67.288 1.00 88.56 1175 VAL A C 1
ATOM 9246 O O . VAL A 1 1175 ? -106.626 13.539 67.916 1.00 88.56 1175 VAL A O 1
ATOM 9249 N N . PHE A 1 1176 ? -105.937 14.957 66.314 1.00 90.00 1176 PHE A N 1
ATOM 9250 C CA . PHE A 1 1176 ? -104.836 14.103 65.839 1.00 90.00 1176 PHE A CA 1
ATOM 9251 C C . PHE A 1 1176 ? -103.625 14.879 65.298 1.00 90.00 1176 PHE A C 1
ATOM 9253 O O . PHE A 1 1176 ? -103.742 16.035 64.882 1.00 90.00 1176 PHE A O 1
ATOM 9260 N N . HIS A 1 1177 ? -102.454 14.234 65.284 1.00 90.44 1177 HIS A N 1
ATOM 9261 C CA . HIS A 1 1177 ? -101.222 14.774 64.701 1.00 90.44 1177 HIS A CA 1
ATOM 9262 C C . HIS A 1 1177 ? -101.159 14.528 63.184 1.00 90.44 1177 HIS A C 1
ATOM 9264 O O . HIS A 1 1177 ? -101.216 13.398 62.707 1.00 90.44 1177 HIS A O 1
ATOM 9270 N N . SER A 1 1178 ? -100.981 15.592 62.401 1.00 85.56 1178 SER A N 1
ATOM 9271 C CA . SER A 1 1178 ? -101.174 15.570 60.941 1.00 85.56 1178 SER A CA 1
ATOM 9272 C C . SER A 1 1178 ? -100.092 14.812 60.153 1.00 85.56 1178 SER A C 1
ATOM 9274 O O . SER A 1 1178 ? -100.319 14.495 58.989 1.00 85.56 1178 SER A O 1
ATOM 9276 N N . ARG A 1 1179 ? -98.929 14.523 60.762 1.00 84.81 1179 ARG A N 1
ATOM 9277 C CA . ARG A 1 1179 ? -97.860 13.673 60.185 1.00 84.81 1179 ARG A CA 1
ATOM 9278 C C . ARG A 1 1179 ? -97.880 12.236 60.724 1.00 84.81 1179 ARG A C 1
ATOM 9280 O O . ARG A 1 1179 ? -97.387 11.344 60.049 1.00 84.81 1179 ARG A O 1
ATOM 9287 N N . TYR A 1 1180 ? -98.460 12.023 61.907 1.00 87.44 1180 TYR A N 1
ATOM 9288 C CA . TYR A 1 1180 ? -98.451 10.743 62.627 1.00 87.44 1180 TYR A CA 1
ATOM 9289 C C . TYR A 1 1180 ? -99.880 10.435 63.107 1.00 87.44 1180 TYR A C 1
ATOM 9291 O O . TYR A 1 1180 ? -100.209 10.731 64.259 1.00 87.44 1180 TYR A O 1
ATOM 9299 N N . PRO A 1 1181 ? -100.771 9.936 62.224 1.00 84.38 1181 PRO A N 1
ATOM 9300 C CA . PRO A 1 1181 ? -102.188 9.726 62.536 1.00 84.38 1181 PRO A CA 1
ATOM 9301 C C . PRO A 1 1181 ? -102.451 8.711 63.660 1.00 84.38 1181 PRO A C 1
ATOM 9303 O O . PRO A 1 1181 ? -103.562 8.663 64.189 1.00 84.38 1181 PRO A O 1
ATOM 9306 N N . GLU A 1 1182 ? -101.447 7.913 64.033 1.00 84.75 1182 GLU A N 1
ATOM 9307 C CA . GLU A 1 1182 ? -101.446 7.068 65.227 1.00 84.75 1182 GLU A CA 1
ATOM 9308 C C . GLU A 1 1182 ? -101.552 7.881 66.534 1.00 84.75 1182 GLU A C 1
ATOM 9310 O O . GLU A 1 1182 ? -102.145 7.411 67.506 1.00 84.75 1182 GLU A O 1
ATOM 9315 N N . LEU A 1 1183 ? -101.072 9.132 66.548 1.00 88.69 1183 LEU A N 1
ATOM 9316 C CA . LEU A 1 1183 ? -101.178 10.052 67.683 1.00 88.69 1183 LEU A CA 1
ATOM 9317 C C . LEU A 1 1183 ? -102.514 10.812 67.625 1.00 88.69 1183 LEU A C 1
ATOM 9319 O O . LEU A 1 1183 ? -102.613 11.892 67.036 1.00 88.69 1183 LEU A O 1
ATOM 9323 N N . GLN A 1 1184 ? -103.551 10.239 68.241 1.00 89.12 1184 GLN A N 1
ATOM 9324 C CA . GLN A 1 1184 ? -104.919 10.772 68.225 1.00 89.12 1184 GLN A CA 1
ATOM 9325 C C . GLN A 1 1184 ? -105.676 10.580 69.551 1.00 89.12 1184 GLN A C 1
ATOM 9327 O O . GLN A 1 1184 ? -105.389 9.667 70.321 1.00 89.12 1184 GLN A O 1
ATOM 9332 N N . MET A 1 1185 ? -106.688 11.421 69.790 1.00 89.62 1185 MET A N 1
ATOM 9333 C CA . MET A 1 1185 ? -107.644 11.311 70.899 1.00 89.62 1185 MET A CA 1
ATOM 9334 C C . MET A 1 1185 ? -109.037 11.862 70.517 1.00 89.62 1185 MET A C 1
ATOM 9336 O O . MET A 1 1185 ? -109.276 12.270 69.377 1.00 89.62 1185 MET A O 1
ATOM 9340 N N . SER A 1 1186 ? -109.989 11.872 71.456 1.00 84.88 1186 SER A N 1
ATOM 9341 C CA . SER A 1 1186 ? -111.336 12.433 71.252 1.00 84.88 1186 SER A CA 1
ATOM 9342 C C . SER A 1 1186 ? -111.875 13.115 72.514 1.00 84.88 1186 SER A C 1
ATOM 9344 O O . SER A 1 1186 ? -111.530 12.720 73.626 1.00 84.88 1186 SER A O 1
ATOM 9346 N N . ILE A 1 1187 ? -112.723 14.128 72.332 1.00 82.31 1187 ILE A N 1
ATOM 9347 C CA . ILE A 1 1187 ? -113.297 14.999 73.372 1.00 82.31 1187 ILE A CA 1
ATOM 9348 C C . ILE A 1 1187 ? -114.831 14.967 73.284 1.00 82.31 1187 ILE A C 1
ATOM 9350 O O . ILE A 1 1187 ? -115.372 14.844 72.184 1.00 82.31 1187 ILE A O 1
ATOM 9354 N N . LYS A 1 1188 ? -115.528 15.078 74.430 1.00 82.75 1188 LYS A N 1
ATOM 9355 C CA . LYS A 1 1188 ? -117.002 15.136 74.536 1.00 82.75 1188 LYS A CA 1
ATOM 9356 C C . LYS A 1 1188 ? -117.449 16.101 75.642 1.00 82.75 1188 LYS A C 1
ATOM 9358 O O . LYS A 1 1188 ? -116.916 16.006 76.743 1.00 82.75 1188 LYS A O 1
ATOM 9363 N N . ILE A 1 1189 ? -118.384 17.016 75.356 1.00 80.81 1189 ILE A N 1
ATOM 9364 C CA . ILE A 1 1189 ? -118.801 18.134 76.242 1.00 80.81 1189 ILE A CA 1
ATOM 9365 C C . ILE A 1 1189 ? -120.311 18.429 76.072 1.00 80.81 1189 ILE A C 1
ATOM 9367 O O . ILE A 1 1189 ? -120.838 18.283 74.971 1.00 80.81 1189 ILE A O 1
ATOM 9371 N N . GLN A 1 1190 ? -121.012 18.857 77.132 1.00 80.56 1190 GLN A N 1
ATOM 9372 C CA . GLN A 1 1190 ? -122.455 19.186 77.126 1.00 80.56 1190 GLN A CA 1
ATOM 9373 C C . GLN A 1 1190 ? -122.723 20.701 76.931 1.00 80.56 1190 GLN A C 1
ATOM 9375 O O . GLN A 1 1190 ? -121.997 21.524 77.489 1.00 80.56 1190 GLN A O 1
ATOM 9380 N N . VAL A 1 1191 ? -123.771 21.086 76.181 1.00 79.00 1191 VAL A N 1
ATOM 9381 C CA . VAL A 1 1191 ? -124.019 22.478 75.713 1.00 79.00 1191 VAL A CA 1
ATOM 9382 C C . VAL A 1 1191 ? -125.491 22.942 75.893 1.00 79.00 1191 VAL A C 1
ATOM 9384 O O . VAL A 1 1191 ? -126.370 22.144 75.582 1.00 79.00 1191 VAL A O 1
ATOM 9387 N N . THR A 1 1192 ? -125.785 24.196 76.325 1.00 73.31 1192 THR A N 1
ATOM 9388 C CA . THR A 1 1192 ? -127.164 24.789 76.518 1.00 73.31 1192 THR A CA 1
ATOM 9389 C C . THR A 1 1192 ? -127.258 26.339 76.339 1.00 73.31 1192 THR A C 1
ATOM 9391 O O . THR A 1 1192 ? -126.389 27.025 76.847 1.00 73.31 1192 THR A O 1
ATOM 9394 N N . SER A 1 1193 ? -128.288 26.936 75.707 1.00 63.59 1193 SER A N 1
ATOM 9395 C CA . SER A 1 1193 ? -128.383 28.336 75.149 1.00 63.59 1193 SER A CA 1
ATOM 9396 C C . SER A 1 1193 ? -128.028 29.617 75.982 1.00 63.59 1193 SER A C 1
ATOM 9398 O O . SER A 1 1193 ? -128.056 29.606 77.209 1.00 63.59 1193 SER A O 1
ATOM 9400 N N . ALA A 1 1194 ? -127.748 30.753 75.290 1.00 56.22 1194 ALA A N 1
ATOM 9401 C CA . ALA A 1 1194 ? -127.151 32.031 75.791 1.00 56.22 1194 ALA A CA 1
ATOM 9402 C C . ALA A 1 1194 ? -127.834 33.372 75.306 1.00 56.22 1194 ALA A C 1
ATOM 9404 O O . ALA A 1 1194 ? -128.784 33.298 74.527 1.00 56.22 1194 ALA A O 1
ATOM 9405 N N . PRO A 1 1195 ? -127.371 34.593 75.723 1.00 44.78 1195 PRO A N 1
ATOM 9406 C CA . PRO A 1 1195 ? -127.819 35.942 75.259 1.00 44.78 1195 PRO A CA 1
ATOM 9407 C C . PRO A 1 1195 ? -126.820 36.737 74.332 1.00 44.78 1195 PRO A C 1
ATOM 9409 O O . PRO A 1 1195 ? -125.703 36.282 74.120 1.00 44.78 1195 PRO A O 1
ATOM 9412 N N . THR A 1 1196 ? -127.191 37.917 73.773 1.00 42.75 1196 THR A N 1
ATOM 9413 C CA . THR A 1 1196 ? -126.827 38.407 72.387 1.00 42.75 1196 THR A CA 1
ATOM 9414 C C . THR A 1 1196 ? -126.028 39.756 72.177 1.00 42.75 1196 THR A C 1
ATOM 9416 O O . THR A 1 1196 ? -126.399 40.719 72.850 1.00 42.75 1196 THR A O 1
ATOM 9419 N N . SER A 1 1197 ? -125.045 39.872 71.211 1.00 41.62 1197 SER A N 1
ATOM 9420 C CA . SER A 1 1197 ? -124.572 41.062 70.344 1.00 41.62 1197 SER A CA 1
ATOM 9421 C C . SER A 1 1197 ? -123.085 41.035 69.713 1.00 41.62 1197 SER A C 1
ATOM 9423 O O . SER A 1 1197 ? -122.376 40.071 69.984 1.00 41.62 1197 SER A O 1
ATOM 9425 N N . GLU A 1 1198 ? -122.611 41.994 68.835 1.00 43.03 1198 GLU A N 1
ATOM 9426 C CA . GLU A 1 1198 ? -121.563 41.942 67.694 1.00 43.03 1198 GLU A CA 1
ATOM 9427 C C . GLU A 1 1198 ? -120.330 42.992 67.663 1.00 43.03 1198 GLU A C 1
ATOM 9429 O O . GLU A 1 1198 ? -120.347 43.854 68.536 1.00 43.03 1198 GLU A O 1
ATOM 9434 N N . ARG A 1 1199 ? -119.291 43.189 66.742 1.00 38.53 1199 ARG A N 1
ATOM 9435 C CA . ARG A 1 1199 ? -118.350 42.466 65.748 1.00 38.53 1199 ARG A CA 1
ATOM 9436 C C . ARG A 1 1199 ? -117.292 43.416 64.953 1.00 38.53 1199 ARG A C 1
ATOM 9438 O O . ARG A 1 1199 ? -117.534 44.616 64.939 1.00 38.53 1199 ARG A O 1
ATOM 9445 N N . GLU A 1 1200 ? -116.209 42.920 64.244 1.00 39.59 1200 GLU A N 1
ATOM 9446 C CA . GLU A 1 1200 ? -115.418 43.440 62.999 1.00 39.59 1200 GLU A CA 1
ATOM 9447 C C . GLU A 1 1200 ? -113.861 43.882 62.958 1.00 39.59 1200 GLU A C 1
ATOM 9449 O O . GLU A 1 1200 ? -113.207 43.784 63.992 1.00 39.59 1200 GLU A O 1
ATOM 9454 N N . GLU A 1 1201 ? -113.202 44.199 61.773 1.00 38.28 1201 GLU A N 1
ATOM 9455 C CA . GLU A 1 1201 ? -111.712 43.980 61.407 1.00 38.28 1201 GLU A CA 1
ATOM 9456 C C . GLU A 1 1201 ? -110.970 44.841 60.243 1.00 38.28 1201 GLU A C 1
ATOM 9458 O O . GLU A 1 1201 ? -111.665 45.596 59.565 1.00 38.28 1201 GLU A O 1
ATOM 9463 N N . SER A 1 1202 ? -109.606 44.724 59.967 1.00 39.38 1202 SER A N 1
ATOM 9464 C CA . SER A 1 1202 ? -108.772 44.877 58.657 1.00 39.38 1202 SER A CA 1
ATOM 9465 C C . SER A 1 1202 ? -107.418 45.733 58.449 1.00 39.38 1202 SER A C 1
ATOM 9467 O O . SER A 1 1202 ? -107.410 46.929 58.740 1.00 39.38 1202 SER A O 1
ATOM 9469 N N . GLY A 1 1203 ? -106.300 45.191 57.810 1.00 40.12 1203 GLY A N 1
ATOM 9470 C CA . GLY A 1 1203 ? -105.236 45.940 56.975 1.00 40.12 1203 GLY A CA 1
ATOM 9471 C C . GLY A 1 1203 ? -103.661 45.593 56.779 1.00 40.12 1203 GLY A C 1
ATOM 9472 O O . GLY A 1 1203 ? -102.934 45.505 57.758 1.00 40.12 1203 GLY A O 1
ATOM 9473 N N . TYR A 1 1204 ? -103.119 45.582 55.506 1.00 41.09 1204 TYR A N 1
ATOM 9474 C CA . TYR A 1 1204 ? -101.786 45.989 54.813 1.00 41.09 1204 TYR A CA 1
ATOM 9475 C C . TYR A 1 1204 ? -100.270 45.421 54.873 1.00 41.09 1204 TYR A C 1
ATOM 9477 O O . TYR A 1 1204 ? -99.560 45.742 55.825 1.00 41.09 1204 TYR A O 1
ATOM 9485 N N . SER A 1 1205 ? -99.680 44.921 53.709 1.00 41.94 1205 SER A N 1
ATOM 9486 C CA . SER A 1 1205 ? -98.234 44.998 53.110 1.00 41.94 1205 SER A CA 1
ATOM 9487 C C . SER A 1 1205 ? -97.296 43.706 52.913 1.00 41.94 1205 SER A C 1
ATOM 9489 O O . SER A 1 1205 ? -97.559 42.759 53.638 1.00 41.94 1205 SER A O 1
ATOM 9491 N N . THR A 1 1206 ? -96.172 43.493 52.108 1.00 42.31 1206 THR A N 1
ATOM 9492 C CA . THR A 1 1206 ? -95.535 43.951 50.775 1.00 42.31 1206 THR A CA 1
ATOM 9493 C C . THR A 1 1206 ? -94.512 42.990 49.931 1.00 42.31 1206 THR A C 1
ATOM 9495 O O . THR A 1 1206 ? -95.078 42.154 49.231 1.00 42.31 1206 THR A O 1
ATOM 9498 N N . PRO A 1 1207 ? -93.119 43.061 49.783 1.00 45.81 1207 PRO A N 1
ATOM 9499 C CA . PRO A 1 1207 ? -92.270 42.623 48.567 1.00 45.81 1207 PRO A CA 1
ATOM 9500 C C . PRO A 1 1207 ? -90.968 41.705 48.799 1.00 45.81 1207 PRO A C 1
ATOM 9502 O O . PRO A 1 1207 ? -90.813 41.296 49.940 1.00 45.81 1207 PRO A O 1
ATOM 9505 N N . HIS A 1 1208 ? -89.907 41.339 47.978 1.00 43.09 1208 HIS A N 1
ATOM 9506 C CA . HIS A 1 1208 ? -89.388 41.082 46.548 1.00 43.09 1208 HIS A CA 1
ATOM 9507 C C . HIS A 1 1208 ? -87.896 40.462 46.601 1.00 43.09 1208 HIS A C 1
ATOM 9509 O O . HIS A 1 1208 ? -87.462 40.295 47.733 1.00 43.09 1208 HIS A O 1
ATOM 9515 N N . SER A 1 1209 ? -86.966 40.068 45.650 1.00 39.91 1209 SER A N 1
ATOM 9516 C CA . SER A 1 1209 ? -86.629 40.010 44.157 1.00 39.91 1209 SER A CA 1
ATOM 9517 C C . SER A 1 1209 ? -85.467 38.955 43.787 1.00 39.91 1209 SER A C 1
ATOM 9519 O O . SER A 1 1209 ? -85.137 38.180 44.681 1.00 39.91 1209 SER A O 1
ATOM 9521 N N . LYS A 1 1210 ? -84.842 38.850 42.552 1.00 43.62 1210 LYS A N 1
ATOM 9522 C CA . LYS A 1 1210 ? -83.814 37.788 42.115 1.00 43.62 1210 LYS A CA 1
ATOM 9523 C C . LYS A 1 1210 ? -82.784 38.023 40.912 1.00 43.62 1210 LYS A C 1
ATOM 9525 O O . LYS A 1 1210 ? -83.221 38.415 39.840 1.00 43.62 1210 LYS A O 1
ATOM 9530 N N . THR A 1 1211 ? -81.489 37.615 41.078 1.00 39.09 1211 THR A N 1
ATOM 9531 C CA . THR A 1 1211 ? -80.480 36.748 40.297 1.00 39.09 1211 THR A CA 1
ATOM 9532 C C . THR A 1 1211 ? -80.021 36.862 38.771 1.00 39.09 1211 THR A C 1
ATOM 9534 O O . THR A 1 1211 ? -80.789 37.289 37.917 1.00 39.09 1211 THR A O 1
ATOM 9537 N N . THR A 1 1212 ? -78.810 36.296 38.421 1.00 38.66 1212 THR A N 1
ATOM 9538 C CA . THR A 1 1212 ? -78.238 35.671 37.126 1.00 38.66 1212 THR A CA 1
ATOM 9539 C C . THR A 1 1212 ? -77.121 36.404 36.228 1.00 38.66 1212 THR A C 1
ATOM 9541 O O . THR A 1 1212 ? -76.799 37.522 36.614 1.00 38.66 1212 THR A O 1
ATOM 9544 N N . PRO A 1 1213 ? -76.380 35.817 35.195 1.00 42.16 1213 PRO A N 1
ATOM 9545 C CA . PRO A 1 1213 ? -74.889 35.994 34.993 1.00 42.16 1213 PRO A CA 1
ATOM 9546 C C . PRO A 1 1213 ? -74.284 36.374 33.537 1.00 42.16 1213 PRO A C 1
ATOM 9548 O O . PRO A 1 1213 ? -74.716 37.424 33.074 1.00 42.16 1213 PRO A O 1
ATOM 9551 N N . PRO A 1 1214 ? -73.267 35.741 32.817 1.00 51.28 1214 PRO A N 1
ATOM 9552 C CA . PRO A 1 1214 ? -72.250 36.414 31.902 1.00 51.28 1214 PRO A CA 1
ATOM 9553 C C . PRO A 1 1214 ? -72.177 35.859 30.410 1.00 51.28 1214 PRO A C 1
ATOM 9555 O O . PRO A 1 1214 ? -73.217 35.319 30.027 1.00 51.28 1214 PRO A O 1
ATOM 9558 N N . PRO A 1 1215 ? -71.078 35.827 29.552 1.00 42.09 1215 PRO A N 1
ATOM 9559 C CA . PRO A 1 1215 ? -69.700 36.450 29.451 1.00 42.09 1215 PRO A CA 1
ATOM 9560 C C . PRO A 1 1215 ? -69.192 36.956 28.019 1.00 42.09 1215 PRO A C 1
ATOM 9562 O O . PRO A 1 1215 ? -69.849 36.687 27.023 1.00 42.09 1215 PRO A O 1
ATOM 9565 N N . GLU A 1 1216 ? -67.981 37.574 27.871 1.00 42.88 1216 GLU A N 1
ATOM 9566 C CA . GLU A 1 1216 ? -67.130 37.699 26.617 1.00 42.88 1216 GLU A CA 1
ATOM 9567 C C . GLU A 1 1216 ? -65.636 38.124 26.931 1.00 42.88 1216 GLU A C 1
ATOM 9569 O O . GLU A 1 1216 ? -65.262 38.091 28.103 1.00 42.88 1216 GLU A O 1
ATOM 9574 N N . SER A 1 1217 ? -64.737 38.459 25.966 1.00 33.72 1217 SER A N 1
ATOM 9575 C CA . SER A 1 1217 ? -63.237 38.446 26.131 1.00 33.72 1217 SER A CA 1
ATOM 9576 C C . SER A 1 1217 ? -62.423 39.774 26.006 1.00 33.72 1217 SER A C 1
ATOM 9578 O O . SER A 1 1217 ? -62.708 40.557 25.102 1.00 33.72 1217 SER A O 1
ATOM 9580 N N . GLY A 1 1218 ? -61.299 39.962 26.750 1.00 35.16 1218 GLY A N 1
ATOM 9581 C CA . GLY A 1 1218 ? -60.312 41.052 26.477 1.00 35.16 1218 GLY A CA 1
ATOM 9582 C C . GLY A 1 1218 ? -59.018 41.215 27.344 1.00 35.16 1218 GLY A C 1
ATOM 9583 O O . GLY A 1 1218 ? -59.090 41.623 28.495 1.00 35.16 1218 GLY A O 1
ATOM 9584 N N . ILE A 1 1219 ? -57.846 40.936 26.734 1.00 36.97 1219 ILE A N 1
ATOM 9585 C CA . ILE A 1 1219 ? -56.509 41.636 26.689 1.00 36.97 1219 ILE A CA 1
ATOM 9586 C C . ILE A 1 1219 ? -56.209 42.766 27.727 1.00 36.97 1219 ILE A C 1
ATOM 9588 O O . ILE A 1 1219 ? -57.021 43.688 27.816 1.00 36.97 1219 ILE A O 1
ATOM 9592 N N . PRO A 1 1220 ? -55.040 42.799 28.444 1.00 38.00 1220 PRO A N 1
ATOM 9593 C CA . PRO A 1 1220 ? -53.763 43.440 27.972 1.00 38.00 1220 PRO A CA 1
ATOM 9594 C C . PRO A 1 1220 ? -52.450 42.824 28.590 1.00 38.00 1220 PRO A C 1
ATOM 9596 O O . PRO A 1 1220 ? -52.542 41.741 29.153 1.00 38.00 1220 PRO A O 1
ATOM 9599 N N . SER A 1 1221 ? -51.191 43.340 28.544 1.00 34.28 1221 SER A N 1
ATOM 9600 C CA . SER A 1 1221 ? -50.533 44.587 28.047 1.00 34.28 1221 SER A CA 1
ATOM 9601 C C . SER A 1 1221 ? -48.972 44.462 27.935 1.00 34.28 1221 SER A C 1
ATOM 9603 O O . SER A 1 1221 ? -48.433 43.511 28.484 1.00 34.28 1221 SER A O 1
ATOM 9605 N N . ILE A 1 1222 ? -48.270 45.486 27.379 1.00 35.44 1222 ILE A N 1
ATOM 9606 C CA . ILE A 1 1222 ? -46.832 45.906 27.599 1.00 35.44 1222 ILE A CA 1
ATOM 9607 C C . ILE A 1 1222 ? -45.698 44.913 27.155 1.00 35.44 1222 ILE A C 1
ATOM 9609 O O . ILE A 1 1222 ? -45.682 43.778 27.606 1.00 35.44 1222 ILE A O 1
ATOM 9613 N N . THR A 1 1223 ? -44.679 45.222 26.313 1.00 35.03 1223 THR A N 1
ATOM 9614 C CA . THR A 1 1223 ? -44.149 46.480 25.693 1.00 35.03 1223 THR A CA 1
ATOM 9615 C C . THR A 1 1223 ? -43.606 46.282 24.243 1.00 35.03 1223 THR A C 1
ATOM 9617 O O . THR A 1 1223 ? -43.259 45.173 23.852 1.00 35.03 1223 THR A O 1
ATOM 9620 N N . ASN A 1 1224 ? -43.479 47.378 23.468 1.00 31.36 1224 ASN A N 1
ATOM 9621 C CA . ASN A 1 1224 ? -42.950 47.516 22.073 1.00 31.36 1224 ASN A CA 1
ATOM 9622 C C . ASN A 1 1224 ? -41.432 47.900 22.028 1.00 31.36 1224 ASN A C 1
ATOM 9624 O O . ASN A 1 1224 ? -40.888 48.002 23.131 1.00 31.36 1224 ASN A O 1
ATOM 9628 N N . PRO A 1 1225 ? -40.722 48.184 20.880 1.00 36.56 1225 PRO A N 1
ATOM 9629 C CA . PRO A 1 1225 ? -41.105 48.400 19.442 1.00 36.56 1225 PRO A CA 1
ATOM 9630 C C . PRO A 1 1225 ? -40.377 47.492 18.384 1.00 36.56 1225 PRO A C 1
ATOM 9632 O O . PRO A 1 1225 ? -39.301 46.983 18.667 1.00 36.56 1225 PRO A O 1
ATOM 9635 N N . TRP A 1 1226 ? -40.916 47.105 17.202 1.00 27.64 1226 TRP A N 1
ATOM 9636 C CA . TRP A 1 1226 ? -41.368 47.825 15.962 1.00 27.64 1226 TRP A CA 1
ATOM 9637 C C . TRP A 1 1226 ? -40.244 48.275 14.975 1.00 27.64 1226 TRP A C 1
ATOM 9639 O O . TRP A 1 1226 ? -39.185 48.658 15.468 1.00 27.64 1226 TRP A O 1
ATOM 9649 N N . PRO A 1 1227 ? -40.458 48.380 13.624 1.00 35.16 1227 PRO A N 1
ATOM 9650 C CA . PRO A 1 1227 ? -41.562 47.846 12.780 1.00 35.16 1227 PRO A CA 1
ATOM 9651 C C . PRO A 1 1227 ? -41.252 47.381 11.307 1.00 35.16 1227 PRO A C 1
ATOM 9653 O O . PRO A 1 1227 ? -40.356 47.884 10.643 1.00 35.16 1227 PRO A O 1
ATOM 9656 N N . THR A 1 1228 ? -42.150 46.531 10.767 1.00 28.88 1228 THR A N 1
ATOM 9657 C CA . THR A 1 1228 ? -42.683 46.415 9.364 1.00 28.88 1228 THR A CA 1
ATOM 9658 C C . THR A 1 1228 ? -41.809 46.258 8.083 1.00 28.88 1228 THR A C 1
ATOM 9660 O O . THR A 1 1228 ? -40.777 46.903 7.936 1.00 28.88 1228 THR A O 1
ATOM 9663 N N . PRO A 1 1229 ? -42.299 45.502 7.063 1.00 35.53 1229 PRO A N 1
ATOM 9664 C CA . PRO A 1 1229 ? -41.731 45.411 5.705 1.00 35.53 1229 PRO A CA 1
ATOM 9665 C C . PRO A 1 1229 ? -42.393 46.367 4.683 1.00 35.53 1229 PRO A C 1
ATOM 9667 O O . PRO A 1 1229 ? -43.487 46.874 4.922 1.00 35.53 1229 PRO A O 1
ATOM 9670 N N . CYS A 1 1230 ? -41.799 46.526 3.488 1.00 26.19 1230 CYS A N 1
ATOM 9671 C CA . CYS A 1 1230 ? -42.494 47.056 2.301 1.00 26.19 1230 CYS A CA 1
ATOM 9672 C C . CYS A 1 1230 ? -41.885 46.536 0.975 1.00 26.19 1230 CYS A C 1
ATOM 9674 O O . CYS A 1 1230 ? -40.879 45.827 0.975 1.00 26.19 1230 CYS A O 1
ATOM 9676 N N . SER A 1 1231 ? -42.529 46.852 -0.151 1.00 25.50 1231 SER A N 1
ATOM 9677 C CA . SER A 1 1231 ? -42.314 46.261 -1.483 1.00 25.50 1231 SER A CA 1
ATOM 9678 C C . SER A 1 1231 ? -41.768 47.239 -2.542 1.00 25.50 1231 SER A C 1
ATOM 9680 O O . SER A 1 1231 ? -41.796 48.444 -2.328 1.00 25.50 1231 SER A O 1
ATOM 9682 N N . GLN A 1 1232 ? -41.481 46.694 -3.736 1.00 26.86 1232 GLN A N 1
ATOM 9683 C CA . GLN A 1 1232 ? -41.425 47.353 -5.062 1.00 26.86 1232 GLN A CA 1
ATOM 9684 C C . GLN A 1 1232 ? -40.137 48.074 -5.533 1.00 26.86 1232 GLN A C 1
ATOM 9686 O O . GLN A 1 1232 ? -39.460 48.761 -4.787 1.00 26.86 1232 GLN A O 1
ATOM 9691 N N . PHE A 1 1233 ? -39.900 47.899 -6.847 1.00 24.05 1233 PHE A N 1
ATOM 9692 C CA . PHE A 1 1233 ? -39.069 48.632 -7.827 1.00 24.05 1233 PHE A CA 1
ATOM 9693 C C . PHE A 1 1233 ? -37.619 49.053 -7.493 1.00 24.05 1233 PHE A C 1
ATOM 9695 O O . PHE A 1 1233 ? -37.340 49.765 -6.540 1.00 24.05 1233 PHE A O 1
ATOM 9702 N N . GLY A 1 1234 ? -36.685 48.703 -8.395 1.00 26.94 1234 GLY A N 1
ATOM 9703 C CA . GLY A 1 1234 ? -35.265 49.067 -8.265 1.00 26.94 1234 GLY A CA 1
ATOM 9704 C C . GLY A 1 1234 ? -34.353 48.661 -9.434 1.00 26.94 1234 GLY A C 1
ATOM 9705 O O . GLY A 1 1234 ? -33.219 48.251 -9.205 1.00 26.94 1234 GLY A O 1
ATOM 9706 N N . VAL A 1 1235 ? -34.819 48.726 -10.690 1.00 24.44 1235 VAL A N 1
ATOM 9707 C CA . VAL A 1 1235 ? -33.951 48.463 -11.858 1.00 24.44 1235 VAL A CA 1
ATOM 9708 C C . VAL A 1 1235 ? -33.111 49.702 -12.173 1.00 24.44 1235 VAL A C 1
ATOM 9710 O O . VAL A 1 1235 ? -33.656 50.721 -12.588 1.00 24.44 1235 VAL A O 1
ATOM 9713 N N . LEU A 1 1236 ? -31.784 49.594 -12.058 1.00 26.86 1236 LEU A N 1
ATOM 9714 C CA . LEU A 1 1236 ? -30.837 50.605 -12.541 1.00 26.86 1236 LEU A CA 1
ATOM 9715 C C . LEU A 1 1236 ? -29.829 49.991 -13.517 1.00 26.86 1236 LEU A C 1
ATOM 9717 O O . LEU A 1 1236 ? -28.788 49.466 -13.131 1.00 26.86 1236 LEU A O 1
ATOM 9721 N N . ALA A 1 1237 ? -30.139 50.100 -14.808 1.00 22.88 1237 ALA A N 1
ATOM 9722 C CA . ALA A 1 1237 ? -29.175 49.906 -15.882 1.00 22.88 1237 ALA A CA 1
ATOM 9723 C C . ALA A 1 1237 ? -28.644 51.276 -16.326 1.00 22.88 1237 ALA A C 1
ATOM 9725 O O . ALA A 1 1237 ? -29.394 52.073 -16.889 1.00 22.88 1237 ALA A O 1
ATOM 9726 N N . ILE A 1 1238 ? -27.355 51.546 -16.110 1.00 29.81 1238 ILE A N 1
ATOM 9727 C CA . ILE A 1 1238 ? -26.696 52.759 -16.610 1.00 29.81 1238 ILE A CA 1
ATOM 9728 C C . ILE A 1 1238 ? -25.825 52.386 -17.809 1.00 29.81 1238 ILE A C 1
ATOM 9730 O O . ILE A 1 1238 ? -24.835 51.667 -17.694 1.00 29.81 1238 ILE A O 1
ATOM 9734 N N . ARG A 1 1239 ? -26.228 52.872 -18.985 1.00 24.69 1239 ARG A N 1
ATOM 9735 C CA . ARG A 1 1239 ? -25.434 52.803 -20.215 1.00 24.69 1239 ARG A CA 1
ATOM 9736 C C . ARG A 1 1239 ? -24.298 53.826 -20.184 1.00 24.69 1239 ARG A C 1
ATOM 9738 O O . ARG A 1 1239 ? -24.507 54.947 -19.723 1.00 24.69 1239 ARG A O 1
ATOM 9745 N N . SER A 1 1240 ? -23.244 53.485 -20.930 1.00 25.97 1240 SER A N 1
ATOM 9746 C CA . SER A 1 1240 ? -22.434 54.330 -21.843 1.00 25.97 1240 SER A CA 1
ATOM 9747 C C . SER A 1 1240 ? -20.938 54.328 -21.484 1.00 25.97 1240 SER A C 1
ATOM 9749 O O . SER A 1 1240 ? -20.587 54.144 -20.329 1.00 25.97 1240 SER A O 1
ATOM 9751 N N . SER A 1 1241 ? -19.998 54.494 -22.420 1.00 27.28 1241 SER A N 1
ATOM 9752 C CA . SER A 1 1241 ? -20.127 54.847 -23.845 1.00 27.28 1241 SER A CA 1
ATOM 9753 C C . SER A 1 1241 ? -19.114 54.086 -24.712 1.00 27.28 1241 SER A C 1
ATOM 9755 O O . SER A 1 1241 ? -18.052 53.696 -24.234 1.00 27.28 1241 SER A O 1
ATOM 9757 N N . SER A 1 1242 ? -19.421 53.918 -26.000 1.00 26.47 1242 SER A N 1
ATOM 9758 C CA . SER A 1 1242 ? -18.498 53.394 -27.010 1.00 26.47 1242 SER A CA 1
ATOM 9759 C C . SER A 1 1242 ? -17.989 54.517 -27.914 1.00 26.47 1242 SER A C 1
ATOM 9761 O O . SER A 1 1242 ? -18.729 55.016 -28.761 1.00 26.47 1242 SER A O 1
ATOM 9763 N N . LEU A 1 1243 ? -16.711 54.860 -27.783 1.00 29.80 1243 LEU A N 1
ATOM 9764 C CA . LEU A 1 1243 ? -15.951 55.665 -28.738 1.00 29.80 1243 LEU A CA 1
ATOM 9765 C C . LEU A 1 1243 ? -14.549 55.057 -28.842 1.00 29.80 1243 LEU A C 1
ATOM 9767 O O . LEU A 1 1243 ? -14.041 54.545 -27.850 1.00 29.80 1243 LEU A O 1
ATOM 9771 N N . ALA A 1 1244 ? -13.799 55.145 -29.928 1.00 27.19 1244 ALA A N 1
ATOM 9772 C CA . ALA A 1 1244 ? -13.993 55.341 -31.369 1.00 27.19 1244 ALA A CA 1
ATOM 9773 C C . ALA A 1 1244 ? -12.549 55.498 -31.906 1.00 27.19 1244 ALA A C 1
ATOM 9775 O O . ALA A 1 1244 ? -11.615 55.685 -31.125 1.00 27.19 1244 ALA A O 1
ATOM 9776 N N . LEU A 1 1245 ? -12.324 55.386 -33.214 1.00 27.56 1245 LEU A N 1
ATOM 9777 C CA . LEU A 1 1245 ? -10.967 55.467 -33.760 1.00 27.56 1245 LEU A CA 1
ATOM 9778 C C . LEU A 1 1245 ? -10.416 56.901 -33.701 1.00 27.56 1245 LEU A C 1
ATOM 9780 O O . LEU A 1 1245 ? -11.067 57.828 -34.174 1.00 27.56 1245 LEU A O 1
ATOM 9784 N N . SER A 1 1246 ? -9.150 57.036 -33.317 1.00 27.61 1246 SER A N 1
ATOM 9785 C CA . SER A 1 1246 ? -8.224 57.945 -33.998 1.00 27.61 1246 SER A CA 1
ATOM 9786 C C . SER A 1 1246 ? -6.866 57.255 -34.155 1.00 27.61 1246 SER A C 1
ATOM 9788 O O . SER A 1 1246 ? -6.491 56.382 -33.368 1.00 27.61 1246 SER A O 1
ATOM 9790 N N . SER A 1 1247 ? -6.158 57.572 -35.236 1.00 27.62 1247 SER A N 1
ATOM 9791 C CA . SER A 1 1247 ? -4.882 56.946 -35.585 1.00 27.62 1247 SER A CA 1
ATOM 9792 C C . SER A 1 1247 ? -3.920 58.012 -36.079 1.00 27.62 1247 SER A C 1
ATOM 9794 O O . SER A 1 1247 ? -3.992 58.413 -37.239 1.00 27.62 1247 SER A O 1
ATOM 9796 N N . GLU A 1 1248 ? -3.014 58.454 -35.213 1.00 31.17 1248 GLU A N 1
ATOM 9797 C CA . GLU A 1 1248 ? -2.083 59.523 -35.556 1.00 31.17 1248 GLU A CA 1
ATOM 9798 C C . GLU A 1 1248 ? -0.699 59.226 -34.977 1.00 31.17 1248 GLU A C 1
ATOM 9800 O O . GLU A 1 1248 ? -0.405 59.470 -33.812 1.00 31.17 1248 GLU A O 1
ATOM 9805 N N . THR A 1 1249 ? 0.171 58.646 -35.809 1.00 30.27 1249 THR A N 1
ATOM 9806 C CA . THR A 1 1249 ? 1.614 58.698 -35.561 1.00 30.27 1249 THR A CA 1
ATOM 9807 C C . THR A 1 1249 ? 2.138 59.998 -36.148 1.00 30.27 1249 THR A C 1
ATOM 9809 O O . THR A 1 1249 ? 2.590 60.020 -37.296 1.00 30.27 1249 THR A O 1
ATOM 9812 N N . SER A 1 1250 ? 2.059 61.071 -35.364 1.00 32.81 1250 SER A N 1
ATOM 9813 C CA . SER A 1 1250 ? 2.885 62.255 -35.582 1.00 32.81 1250 SER A CA 1
ATOM 9814 C C . SER A 1 1250 ? 4.374 61.890 -35.452 1.00 32.81 1250 SER A C 1
ATOM 9816 O O . SER A 1 1250 ? 4.741 60.785 -35.033 1.00 32.81 1250 SER A O 1
ATOM 9818 N N . LEU A 1 1251 ? 5.253 62.809 -35.853 1.00 40.91 1251 LEU A N 1
ATOM 9819 C CA . LEU A 1 1251 ? 6.682 62.682 -35.583 1.00 40.91 1251 LEU A CA 1
ATOM 9820 C C . LEU A 1 1251 ? 6.908 62.852 -34.080 1.00 40.91 1251 LEU A C 1
ATOM 9822 O O . LEU A 1 1251 ? 6.954 63.972 -33.583 1.00 40.91 1251 LEU A O 1
ATOM 9826 N N . MET A 1 1252 ? 7.037 61.725 -33.380 1.00 45.34 1252 MET A N 1
ATOM 9827 C CA . MET A 1 1252 ? 7.562 61.676 -32.022 1.00 45.34 1252 MET A CA 1
ATOM 9828 C C . MET A 1 1252 ? 8.976 62.259 -32.026 1.00 45.34 1252 MET A C 1
ATOM 9830 O O . MET A 1 1252 ? 9.920 61.623 -32.495 1.00 45.34 1252 MET A O 1
ATOM 9834 N N . ASP A 1 1253 ? 9.090 63.489 -31.529 1.00 57.72 1253 ASP A N 1
ATOM 9835 C CA . ASP A 1 1253 ? 10.343 64.047 -31.035 1.00 57.72 1253 ASP A CA 1
ATOM 9836 C C . ASP A 1 1253 ? 10.964 63.051 -30.040 1.00 57.72 1253 ASP A C 1
ATOM 9838 O O . ASP A 1 1253 ? 10.253 62.429 -29.254 1.00 57.72 1253 ASP A O 1
ATOM 9842 N N . MET A 1 1254 ? 12.280 62.853 -30.100 1.00 57.59 1254 MET A N 1
ATOM 9843 C CA . MET A 1 1254 ? 12.968 61.887 -29.242 1.00 57.59 1254 MET A CA 1
ATOM 9844 C C . MET A 1 1254 ? 13.015 62.349 -27.783 1.00 57.59 1254 MET A C 1
ATOM 9846 O O . MET A 1 1254 ? 13.003 61.494 -26.897 1.00 57.59 1254 MET A O 1
ATOM 9850 N N . ALA A 1 1255 ? 12.995 63.662 -27.517 1.00 67.06 1255 ALA A N 1
ATOM 9851 C CA . ALA A 1 1255 ? 12.816 64.172 -26.161 1.00 67.06 1255 ALA A CA 1
ATOM 9852 C C . ALA A 1 1255 ? 11.381 63.903 -25.684 1.00 67.06 1255 ALA A C 1
ATOM 9854 O O . ALA A 1 1255 ? 11.205 63.192 -24.696 1.00 67.06 1255 ALA A O 1
ATOM 9855 N N . GLN A 1 1256 ? 10.363 64.338 -26.440 1.00 68.75 1256 GLN A N 1
ATOM 9856 C CA . GLN A 1 1256 ? 8.957 64.046 -26.141 1.00 68.75 1256 GLN A CA 1
ATOM 9857 C C . GLN A 1 1256 ? 8.681 62.546 -25.980 1.00 68.75 1256 GLN A C 1
ATOM 9859 O O . GLN A 1 1256 ? 8.019 62.176 -25.031 1.00 68.75 1256 GLN A O 1
ATOM 9864 N N . TYR A 1 1257 ? 9.207 61.654 -26.824 1.00 69.62 1257 TYR A N 1
ATOM 9865 C CA . TYR A 1 1257 ? 8.981 60.209 -26.684 1.00 69.62 1257 TYR A CA 1
ATOM 9866 C C . TYR A 1 1257 ? 9.746 59.594 -25.508 1.00 69.62 1257 TYR A C 1
ATOM 9868 O O . TYR A 1 1257 ? 9.266 58.630 -24.912 1.00 69.62 1257 TYR A O 1
ATOM 9876 N N . THR A 1 1258 ? 10.910 60.134 -25.141 1.00 75.69 1258 THR A N 1
ATOM 9877 C CA . THR A 1 1258 ? 11.613 59.706 -23.923 1.00 75.69 1258 THR A CA 1
ATOM 9878 C C . THR A 1 1258 ? 10.846 60.158 -22.680 1.00 75.69 1258 THR A C 1
ATOM 9880 O O . THR A 1 1258 ? 10.692 59.361 -21.755 1.00 75.69 1258 THR A O 1
ATOM 9883 N N . GLU A 1 1259 ? 10.269 61.364 -22.690 1.00 80.00 1259 GLU A N 1
ATOM 9884 C CA . GLU A 1 1259 ? 9.345 61.843 -21.656 1.00 80.00 1259 GLU A CA 1
ATOM 9885 C C . GLU A 1 1259 ? 8.007 61.078 -21.659 1.00 80.00 1259 GLU A C 1
ATOM 9887 O O . GLU A 1 1259 ? 7.596 60.638 -20.598 1.00 80.00 1259 GLU A O 1
ATOM 9892 N N . ASP A 1 1260 ? 7.381 60.777 -22.802 1.00 81.06 1260 ASP A N 1
ATOM 9893 C CA . ASP A 1 1260 ? 6.172 59.938 -22.910 1.00 81.06 1260 ASP A CA 1
ATOM 9894 C C . ASP A 1 1260 ? 6.436 58.518 -22.380 1.00 81.06 1260 ASP A C 1
ATOM 9896 O O . ASP A 1 1260 ? 5.570 57.876 -21.784 1.00 81.06 1260 ASP A O 1
ATOM 9900 N N . LEU A 1 1261 ? 7.631 57.969 -22.632 1.00 81.12 1261 LEU A N 1
ATOM 9901 C CA . LEU A 1 1261 ? 8.017 56.637 -22.168 1.00 81.12 1261 LEU A CA 1
ATOM 9902 C C . LEU A 1 1261 ? 8.333 56.640 -20.666 1.00 81.12 1261 LEU A C 1
ATOM 9904 O O . LEU A 1 1261 ? 8.035 55.655 -19.994 1.00 81.12 1261 LEU A O 1
ATOM 9908 N N . LYS A 1 1262 ? 8.885 57.740 -20.148 1.00 84.75 1262 LYS A N 1
ATOM 9909 C CA . LYS A 1 1262 ? 9.149 58.010 -18.728 1.00 84.75 1262 LYS A CA 1
ATOM 9910 C C . LYS A 1 1262 ? 7.854 58.268 -17.957 1.00 84.75 1262 LYS A C 1
ATOM 9912 O O . LYS A 1 1262 ? 7.630 57.611 -16.953 1.00 84.75 1262 LYS A O 1
ATOM 9917 N N . GLU A 1 1263 ? 6.947 59.093 -18.471 1.00 86.19 1263 GLU A N 1
ATOM 9918 C CA . GLU A 1 1263 ? 5.573 59.267 -17.984 1.00 86.19 1263 GLU A CA 1
ATOM 9919 C C . GLU A 1 1263 ? 4.838 57.923 -17.996 1.00 86.19 1263 GLU A C 1
ATOM 9921 O O . GLU A 1 1263 ? 4.224 57.534 -17.010 1.00 86.19 1263 GLU A O 1
ATOM 9926 N N . LYS A 1 1264 ? 4.966 57.136 -19.066 1.00 85.00 1264 LYS A N 1
ATOM 9927 C CA . LYS A 1 1264 ? 4.385 55.792 -19.131 1.00 85.00 1264 LYS A CA 1
ATOM 9928 C C . LYS A 1 1264 ? 5.011 54.803 -18.152 1.00 85.00 1264 LYS A C 1
ATOM 9930 O O . LYS A 1 1264 ? 4.302 53.906 -17.696 1.00 85.00 1264 LYS A O 1
ATOM 9935 N N . ILE A 1 1265 ? 6.305 54.925 -17.851 1.00 87.69 1265 ILE A N 1
ATOM 9936 C CA . ILE A 1 1265 ? 6.946 54.180 -16.763 1.00 87.69 1265 ILE A CA 1
ATOM 9937 C C . ILE A 1 1265 ? 6.338 54.635 -15.444 1.00 87.69 1265 ILE A C 1
ATOM 9939 O O . ILE A 1 1265 ? 5.797 53.778 -14.761 1.00 87.69 1265 ILE A O 1
ATOM 9943 N N . ASN A 1 1266 ? 6.296 55.937 -15.153 1.00 87.00 1266 ASN A N 1
ATOM 9944 C CA . ASN A 1 1266 ? 5.673 56.492 -13.952 1.00 87.00 1266 ASN A CA 1
ATOM 9945 C C . ASN A 1 1266 ? 4.229 55.983 -13.791 1.00 87.00 1266 ASN A C 1
ATOM 9947 O O . ASN A 1 1266 ? 3.906 55.441 -12.749 1.00 87.00 1266 ASN A O 1
ATOM 9951 N N . ILE A 1 1267 ? 3.397 56.009 -14.836 1.00 88.44 1267 ILE A N 1
ATOM 9952 C CA . ILE A 1 1267 ? 2.013 55.504 -14.817 1.00 88.44 1267 ILE A CA 1
ATOM 9953 C C . ILE A 1 1267 ? 1.946 53.978 -14.603 1.00 88.44 1267 ILE A C 1
ATOM 9955 O O . ILE A 1 1267 ? 1.078 53.488 -13.878 1.00 88.44 1267 ILE A O 1
ATOM 9959 N N . ASP A 1 1268 ? 2.812 53.178 -15.239 1.00 87.69 1268 ASP A N 1
ATOM 9960 C CA . ASP A 1 1268 ? 2.856 51.726 -14.992 1.00 87.69 1268 ASP A CA 1
ATOM 9961 C C . ASP A 1 1268 ? 3.579 51.377 -13.658 1.00 87.69 1268 ASP A C 1
ATOM 9963 O O . ASP A 1 1268 ? 3.417 50.255 -13.178 1.00 87.69 1268 ASP A O 1
ATOM 9967 N N . GLU A 1 1269 ? 4.308 52.309 -13.023 1.00 86.81 1269 GLU A N 1
ATOM 9968 C CA . GLU A 1 1269 ? 4.864 52.220 -11.659 1.00 86.81 1269 GLU A CA 1
ATOM 9969 C C . GLU A 1 1269 ? 3.851 52.653 -10.592 1.00 86.81 1269 GLU A C 1
ATOM 9971 O O . GLU A 1 1269 ? 3.698 51.947 -9.603 1.00 86.81 1269 GLU A O 1
ATOM 9976 N N . GLU A 1 1270 ? 3.086 53.720 -10.812 1.00 89.56 1270 GLU A N 1
ATOM 9977 C CA . GLU A 1 1270 ? 1.917 54.115 -10.018 1.00 89.56 1270 GLU A CA 1
ATOM 9978 C C . GLU A 1 1270 ? 0.905 52.972 -9.982 1.00 89.56 1270 GLU A C 1
ATOM 9980 O O . GLU A 1 1270 ? 0.470 52.570 -8.912 1.00 89.56 1270 GLU A O 1
ATOM 9985 N N . ARG A 1 1271 ? 0.617 52.342 -11.130 1.00 89.19 1271 ARG A N 1
ATOM 9986 C CA . ARG A 1 1271 ? -0.181 51.104 -11.186 1.00 89.19 1271 ARG A CA 1
ATOM 9987 C C . ARG A 1 1271 ? 0.487 49.915 -10.500 1.00 89.19 1271 ARG A C 1
ATOM 9989 O O . ARG A 1 1271 ? -0.210 48.979 -10.115 1.00 89.19 1271 ARG A O 1
ATOM 9996 N N . ARG A 1 1272 ? 1.821 49.884 -10.393 1.00 90.31 1272 ARG A N 1
ATOM 9997 C CA . ARG A 1 1272 ? 2.516 48.829 -9.643 1.00 90.31 1272 ARG A CA 1
ATOM 9998 C C . ARG A 1 1272 ? 2.287 49.046 -8.155 1.00 90.31 1272 ARG A C 1
ATOM 10000 O O . ARG A 1 1272 ? 1.851 48.104 -7.507 1.00 90.31 1272 ARG A O 1
ATOM 10007 N N . VAL A 1 1273 ? 2.472 50.273 -7.670 1.00 90.69 1273 VAL A N 1
ATOM 10008 C CA . VAL A 1 1273 ? 2.141 50.680 -6.301 1.00 90.69 1273 VAL A CA 1
ATOM 10009 C C . VAL A 1 1273 ? 0.659 50.431 -6.018 1.00 90.69 1273 VAL A C 1
ATOM 10011 O O . VAL A 1 1273 ? 0.358 49.758 -5.046 1.00 90.69 1273 VAL A O 1
ATOM 10014 N N . GLU A 1 1274 ? -0.263 50.821 -6.902 1.00 89.81 1274 GLU A N 1
ATOM 10015 C CA . GLU A 1 1274 ? -1.702 50.569 -6.748 1.00 89.81 1274 GLU A CA 1
ATOM 10016 C C . GLU A 1 1274 ? -2.016 49.064 -6.645 1.00 89.81 1274 GLU A C 1
ATOM 10018 O O . GLU A 1 1274 ? -2.800 48.649 -5.795 1.00 89.81 1274 GLU A O 1
ATOM 10023 N N . LEU A 1 1275 ? -1.397 48.212 -7.473 1.00 89.38 1275 LEU A N 1
ATOM 10024 C CA . LEU A 1 1275 ? -1.571 46.757 -7.383 1.00 89.38 1275 LEU A CA 1
ATOM 10025 C C . LEU A 1 1275 ? -0.900 46.151 -6.143 1.00 89.38 1275 LEU A C 1
ATOM 10027 O O . LEU A 1 1275 ? -1.430 45.194 -5.583 1.00 89.38 1275 LEU A O 1
ATOM 10031 N N . GLU A 1 1276 ? 0.239 46.683 -5.702 1.00 91.00 1276 GLU A N 1
ATOM 10032 C CA . GLU A 1 1276 ? 0.944 46.269 -4.484 1.00 91.00 1276 GLU A CA 1
ATOM 10033 C C . GLU A 1 1276 ? 0.161 46.692 -3.224 1.00 91.00 1276 GLU A C 1
ATOM 10035 O O . GLU A 1 1276 ? 0.019 45.898 -2.294 1.00 91.00 1276 GLU A O 1
ATOM 10040 N N . GLU A 1 1277 ? -0.456 47.875 -3.224 1.00 91.62 1277 GLU A N 1
ATOM 10041 C CA . GLU A 1 1277 ? -1.375 48.362 -2.191 1.00 91.62 1277 GLU A CA 1
ATOM 10042 C C . GLU A 1 1277 ? -2.691 47.584 -2.182 1.00 91.62 1277 GLU A C 1
ATOM 10044 O O . GLU A 1 1277 ? -3.118 47.138 -1.120 1.00 91.62 1277 GLU A O 1
ATOM 10049 N N . ARG A 1 1278 ? -3.303 47.316 -3.342 1.00 91.81 1278 ARG A N 1
ATOM 10050 C CA . ARG A 1 1278 ? -4.479 46.433 -3.446 1.00 91.81 1278 ARG A CA 1
ATOM 10051 C C . ARG A 1 1278 ? -4.169 45.028 -2.944 1.00 91.81 1278 ARG A C 1
ATOM 10053 O O . ARG A 1 1278 ? -4.971 44.469 -2.202 1.00 91.81 1278 ARG A O 1
ATOM 10060 N N . LEU A 1 1279 ? -3.011 44.463 -3.290 1.00 92.06 1279 LEU A N 1
ATOM 10061 C CA . LEU A 1 1279 ? -2.572 43.165 -2.771 1.00 92.06 1279 LEU A CA 1
ATOM 10062 C C . LEU A 1 1279 ? -2.328 43.205 -1.260 1.00 92.06 1279 LEU A C 1
ATOM 10064 O O . LEU A 1 1279 ? -2.720 42.263 -0.579 1.00 92.06 1279 LEU A O 1
ATOM 10068 N N . LYS A 1 1280 ? -1.774 44.294 -0.720 1.00 92.75 1280 LYS A N 1
ATOM 10069 C CA . LYS A 1 1280 ? -1.620 44.517 0.726 1.00 92.75 1280 LYS A CA 1
ATOM 10070 C C . LYS A 1 1280 ? -2.974 44.652 1.437 1.00 92.75 1280 LYS A C 1
ATOM 10072 O O . LYS A 1 1280 ? -3.159 44.072 2.503 1.00 92.75 1280 LYS A O 1
ATOM 10077 N N . CYS A 1 1281 ? -3.945 45.342 0.839 1.00 91.19 1281 CYS A N 1
ATOM 10078 C CA . CYS A 1 1281 ? -5.314 45.448 1.348 1.00 91.19 1281 CYS A CA 1
ATOM 10079 C C . CYS A 1 1281 ? -6.060 44.108 1.288 1.00 91.19 1281 CYS A C 1
ATOM 10081 O O . CYS A 1 1281 ? -6.711 43.738 2.261 1.00 91.19 1281 CYS A O 1
ATOM 10083 N N . LEU A 1 1282 ? -5.940 43.352 0.193 1.00 92.69 1282 LEU A N 1
ATOM 10084 C CA . LEU A 1 1282 ? -6.497 42.002 0.075 1.00 92.69 1282 LEU A CA 1
ATOM 10085 C C . LEU A 1 1282 ? -5.820 41.033 1.055 1.00 92.69 1282 LEU A C 1
ATOM 10087 O O . LEU A 1 1282 ? -6.502 40.246 1.703 1.00 92.69 1282 LEU A O 1
ATOM 10091 N N . GLN A 1 1283 ? -4.502 41.124 1.239 1.00 91.94 1283 GLN A N 1
ATOM 10092 C CA . GLN A 1 1283 ? -3.781 40.340 2.238 1.00 91.94 1283 GLN A CA 1
ATOM 10093 C C . GLN A 1 1283 ? -4.272 40.664 3.658 1.00 91.94 1283 GLN A C 1
ATOM 10095 O O . GLN A 1 1283 ? -4.579 39.738 4.406 1.00 91.94 1283 GLN A O 1
ATOM 10100 N N . ALA A 1 1284 ? -4.452 41.944 3.998 1.00 92.19 1284 ALA A N 1
ATOM 10101 C CA . ALA A 1 1284 ? -5.029 42.361 5.276 1.00 92.19 1284 ALA A CA 1
ATOM 10102 C C . ALA A 1 1284 ? -6.494 41.904 5.443 1.00 92.19 1284 ALA A C 1
ATOM 10104 O O . ALA A 1 1284 ? -6.892 41.502 6.533 1.00 92.19 1284 ALA A O 1
ATOM 10105 N N . GLN A 1 1285 ? -7.300 41.892 4.373 1.00 90.88 1285 GLN A N 1
ATOM 10106 C CA . GLN A 1 1285 ? -8.658 41.330 4.392 1.00 90.88 1285 GLN A CA 1
ATOM 10107 C C . GLN A 1 1285 ? -8.657 39.808 4.587 1.00 90.88 1285 GLN A C 1
ATOM 10109 O O . GLN A 1 1285 ? -9.504 39.290 5.314 1.00 90.88 1285 GLN A O 1
ATOM 10114 N N . ARG A 1 1286 ? -7.711 39.086 3.971 1.00 92.69 1286 ARG A N 1
ATOM 10115 C CA . ARG A 1 1286 ? -7.511 37.645 4.177 1.00 92.69 1286 ARG A CA 1
ATOM 10116 C C . ARG A 1 1286 ? -7.101 37.375 5.621 1.00 92.69 1286 ARG A C 1
ATOM 10118 O O . ARG A 1 1286 ? -7.682 36.502 6.246 1.00 92.69 1286 ARG A O 1
ATOM 10125 N N . GLU A 1 1287 ? -6.156 38.141 6.155 1.00 90.56 1287 GLU A N 1
ATOM 10126 C CA . GLU A 1 1287 ? -5.666 38.011 7.531 1.00 90.56 1287 GLU A CA 1
ATOM 10127 C C . GLU A 1 1287 ? -6.746 38.371 8.559 1.00 90.56 1287 GLU A C 1
ATOM 10129 O O . GLU A 1 1287 ? -6.907 37.654 9.541 1.00 90.56 1287 GLU A O 1
ATOM 10134 N N . HIS A 1 1288 ? -7.579 39.384 8.300 1.00 91.38 1288 HIS A N 1
ATOM 10135 C CA . HIS A 1 1288 ? -8.772 39.662 9.107 1.00 91.38 1288 HIS A CA 1
ATOM 10136 C C . HIS A 1 1288 ? -9.799 38.520 9.025 1.00 91.38 1288 HIS A C 1
ATOM 10138 O O . HIS A 1 1288 ? -10.342 38.101 10.045 1.00 91.38 1288 HIS A O 1
ATOM 10144 N N . ALA A 1 1289 ? -10.086 37.992 7.829 1.00 89.62 1289 ALA A N 1
ATOM 10145 C CA . ALA A 1 1289 ? -10.996 36.855 7.664 1.00 89.62 1289 ALA A CA 1
ATOM 10146 C C . ALA A 1 1289 ? -10.449 35.576 8.326 1.00 89.62 1289 ALA A C 1
ATOM 10148 O O . ALA A 1 1289 ? -11.216 34.782 8.859 1.00 89.62 1289 ALA A O 1
ATOM 10149 N N . GLU A 1 1290 ? -9.132 35.391 8.344 1.00 89.62 1290 GLU A N 1
ATOM 10150 C CA . GLU A 1 1290 ? -8.441 34.290 9.013 1.00 89.62 1290 GLU A CA 1
ATOM 10151 C C . GLU A 1 1290 ? -8.469 34.442 10.540 1.00 89.62 1290 GLU A C 1
ATOM 10153 O O . GLU A 1 1290 ? -8.855 33.502 11.230 1.00 89.62 1290 GLU A O 1
ATOM 10158 N N . GLN A 1 1291 ? -8.195 35.636 11.075 1.00 89.06 1291 GLN A N 1
ATOM 10159 C CA . GLN A 1 1291 ? -8.370 35.952 12.498 1.00 89.06 1291 GLN A CA 1
ATOM 10160 C C . GLN A 1 1291 ? -9.828 35.775 12.948 1.00 89.06 1291 GLN A C 1
ATOM 10162 O O . GLN A 1 1291 ? -10.086 35.202 14.006 1.00 89.06 1291 GLN A O 1
ATOM 10167 N N . GLU A 1 1292 ? -10.798 36.213 12.140 1.00 89.75 1292 GLU A N 1
ATOM 10168 C CA . GLU A 1 1292 ? -12.220 36.010 12.421 1.00 89.75 1292 GLU A CA 1
ATOM 10169 C C . GLU A 1 1292 ? -12.618 34.526 12.327 1.00 89.75 1292 GLU A C 1
ATOM 10171 O O . GLU A 1 1292 ? -13.360 34.056 13.191 1.00 89.75 1292 GLU A O 1
ATOM 10176 N N . CYS A 1 1293 ? -12.079 33.762 11.368 1.00 85.81 1293 CYS A N 1
ATOM 10177 C CA . CYS A 1 1293 ? -12.241 32.306 11.318 1.00 85.81 1293 CYS A CA 1
ATOM 10178 C C . CYS A 1 1293 ? -11.702 31.636 12.586 1.00 85.81 1293 CYS A C 1
ATOM 10180 O O . CYS A 1 1293 ? -12.412 30.827 13.176 1.00 85.81 1293 CYS A O 1
ATOM 10182 N N . SER A 1 1294 ? -10.491 31.981 13.029 1.00 86.75 1294 SER A N 1
ATOM 10183 C CA . SER A 1 1294 ? -9.882 31.424 14.244 1.00 86.75 1294 SER A CA 1
ATOM 10184 C C . SER A 1 1294 ? -10.671 31.796 15.502 1.00 86.75 1294 SER A C 1
ATOM 10186 O O . SER A 1 1294 ? -10.916 30.940 16.346 1.00 86.75 1294 SER A O 1
ATOM 10188 N N . ARG A 1 1295 ? -11.163 33.039 15.604 1.00 87.69 1295 ARG A N 1
ATOM 10189 C CA . ARG A 1 1295 ? -12.044 33.486 16.698 1.00 87.69 1295 ARG A CA 1
ATOM 10190 C C . ARG A 1 1295 ? -13.357 32.696 16.742 1.00 87.69 1295 ARG A C 1
ATOM 10192 O O . ARG A 1 1295 ? -13.809 32.314 17.819 1.00 87.69 1295 ARG A O 1
ATOM 10199 N N . LEU A 1 1296 ? -13.977 32.455 15.586 1.00 86.88 1296 LEU A N 1
ATOM 10200 C CA . LEU A 1 1296 ? -15.235 31.711 15.498 1.00 86.88 1296 LEU A CA 1
ATOM 10201 C C . LEU A 1 1296 ? -15.022 30.205 15.724 1.00 86.88 1296 LEU A C 1
ATOM 10203 O O . LEU A 1 1296 ? -15.832 29.580 16.402 1.00 86.88 1296 LEU A O 1
ATOM 10207 N N . GLN A 1 1297 ? -13.905 29.637 15.265 1.00 83.62 1297 GLN A N 1
ATOM 10208 C CA . GLN A 1 1297 ? -13.501 28.263 15.591 1.00 83.62 1297 GLN A CA 1
ATOM 10209 C C . GLN A 1 1297 ? -13.224 28.089 17.089 1.00 83.62 1297 GLN A C 1
ATOM 10211 O O . GLN A 1 1297 ? -13.715 27.125 17.663 1.00 83.62 1297 GLN A O 1
ATOM 10216 N N . ALA A 1 1298 ? -12.563 29.045 17.752 1.00 83.12 1298 ALA A N 1
ATOM 10217 C CA . ALA A 1 1298 ? -12.388 29.031 19.207 1.00 83.12 1298 ALA A CA 1
ATOM 10218 C C . ALA A 1 1298 ? -13.741 29.079 19.950 1.00 83.12 1298 ALA A C 1
ATOM 10220 O O . ALA A 1 1298 ? -13.959 28.343 20.906 1.00 83.12 1298 ALA A O 1
ATOM 10221 N N . SER A 1 1299 ? -14.720 29.855 19.464 1.00 83.00 1299 SER A N 1
ATOM 10222 C CA . SER A 1 1299 ? -16.086 29.834 20.025 1.00 83.00 1299 SER A CA 1
ATOM 10223 C C . SER A 1 1299 ? -16.864 28.524 19.790 1.00 83.00 1299 SER A C 1
ATOM 10225 O O . SER A 1 1299 ? -17.918 28.315 20.393 1.00 83.00 1299 SER A O 1
ATOM 10227 N N . LEU A 1 1300 ? -16.344 27.644 18.928 1.00 83.00 1300 LEU A N 1
ATOM 10228 C CA . LEU A 1 1300 ? -16.873 26.322 18.581 1.00 83.00 1300 LEU A CA 1
ATOM 10229 C C . LEU A 1 1300 ? -15.937 25.184 19.036 1.00 83.00 1300 LEU A C 1
ATOM 10231 O O . LEU A 1 1300 ? -16.181 24.025 18.701 1.00 83.00 1300 LEU A O 1
ATOM 10235 N N . GLU A 1 1301 ? -14.896 25.492 19.817 1.00 75.62 1301 GLU A N 1
ATOM 10236 C CA . GLU A 1 1301 ? -13.860 24.551 20.262 1.00 75.62 1301 GLU A CA 1
ATOM 10237 C C . GLU A 1 1301 ? -14.432 23.250 20.867 1.00 75.62 1301 GLU A C 1
ATOM 10239 O O . GLU A 1 1301 ? -14.000 22.183 20.422 1.00 75.62 1301 GLU A O 1
ATOM 10244 N N . PRO A 1 1302 ? -15.477 23.267 21.733 1.00 74.31 1302 PRO A N 1
ATOM 10245 C CA . PRO A 1 1302 ? -16.065 22.042 22.293 1.00 74.31 1302 PRO A CA 1
ATOM 10246 C C . PRO A 1 1302 ? -16.675 21.070 21.269 1.00 74.31 1302 PRO A C 1
ATOM 10248 O O . PRO A 1 1302 ? -16.878 19.904 21.590 1.00 74.31 1302 PRO A O 1
ATOM 10251 N N . LEU A 1 1303 ? -16.994 21.537 20.056 1.00 70.81 1303 LEU A N 1
ATOM 10252 C CA . LEU A 1 1303 ? -17.494 20.705 18.953 1.00 70.81 1303 LEU A CA 1
ATOM 10253 C C . LEU A 1 1303 ? -16.393 20.333 17.951 1.00 70.81 1303 LEU A C 1
ATOM 10255 O O . LEU A 1 1303 ? -16.508 19.316 17.265 1.00 70.81 1303 LEU A O 1
ATOM 10259 N N . GLY A 1 1304 ? -15.385 21.203 17.811 1.00 62.44 1304 GLY A N 1
ATOM 10260 C CA . GLY A 1 1304 ? -14.541 21.281 16.621 1.00 62.44 1304 GLY A CA 1
ATOM 10261 C C . GLY A 1 1304 ? -13.057 20.978 16.797 1.00 62.44 1304 GLY A C 1
ATOM 10262 O O . GLY A 1 1304 ? -12.426 20.658 15.790 1.00 62.44 1304 GLY A O 1
ATOM 10263 N N . ALA A 1 1305 ? -12.511 21.077 18.017 1.00 64.19 1305 ALA A N 1
ATOM 10264 C CA . ALA A 1 1305 ? -11.074 21.265 18.265 1.00 64.19 1305 ALA A CA 1
ATOM 10265 C C . ALA A 1 1305 ? -10.102 20.375 17.453 1.00 64.19 1305 ALA A C 1
ATOM 10267 O O . ALA A 1 1305 ? -9.121 20.922 16.951 1.00 64.19 1305 ALA A O 1
ATOM 10268 N N . PRO A 1 1306 ? -10.332 19.056 17.264 1.00 72.88 1306 PRO A N 1
ATOM 10269 C CA . PRO A 1 1306 ? -9.354 18.208 16.575 1.00 72.88 1306 PRO A CA 1
ATOM 10270 C C . PRO A 1 1306 ? -9.410 18.291 15.039 1.00 72.88 1306 PRO A C 1
ATOM 10272 O O . PRO A 1 1306 ? -8.401 18.040 14.389 1.00 72.88 1306 PRO A O 1
ATOM 10275 N N . PHE A 1 1307 ? -10.572 18.622 14.457 1.00 77.38 1307 PHE A N 1
ATOM 10276 C CA . PHE A 1 1307 ? -10.826 18.580 13.004 1.00 77.38 1307 PHE A CA 1
ATOM 10277 C C . PHE A 1 1307 ? -11.758 19.726 12.564 1.00 77.38 1307 PHE A C 1
ATOM 10279 O O . PHE A 1 1307 ? -12.931 19.487 12.246 1.00 77.38 1307 PHE A O 1
ATOM 10286 N N . PRO A 1 1308 ? -11.290 20.988 12.569 1.00 79.44 1308 PRO A N 1
ATOM 10287 C CA . PRO A 1 1308 ? -12.127 22.151 12.276 1.00 79.44 1308 PRO A CA 1
ATOM 10288 C C . PRO A 1 1308 ? -12.707 22.140 10.854 1.00 79.44 1308 PRO A C 1
ATOM 10290 O O . PRO A 1 1308 ? -13.736 22.775 10.615 1.00 79.44 1308 PRO A O 1
ATOM 10293 N N . GLU A 1 1309 ? -12.107 21.415 9.909 1.00 78.31 1309 GLU A N 1
ATOM 10294 C CA . GLU A 1 1309 ? -12.612 21.237 8.542 1.00 78.31 1309 GLU A CA 1
ATOM 10295 C C . GLU A 1 1309 ? -13.981 20.551 8.520 1.00 78.31 1309 GLU A C 1
ATOM 10297 O O . GLU A 1 1309 ? -14.802 20.880 7.668 1.00 78.31 1309 GLU A O 1
ATOM 10302 N N . CYS A 1 1310 ? -14.254 19.660 9.482 1.00 84.44 1310 CYS A N 1
ATOM 10303 C CA . CYS A 1 1310 ? -15.523 18.936 9.572 1.00 84.44 1310 CYS A CA 1
ATOM 10304 C C . CYS A 1 1310 ? -16.656 19.758 10.228 1.00 84.44 1310 CYS A C 1
ATOM 10306 O O . CYS A 1 1310 ? -17.777 19.266 10.365 1.00 84.44 1310 CYS A O 1
ATOM 10308 N N . LEU A 1 1311 ? -16.400 21.011 10.633 1.00 85.69 1311 LEU A N 1
ATOM 10309 C CA . LEU A 1 1311 ? -17.442 21.947 11.070 1.00 85.69 1311 LEU A CA 1
ATOM 10310 C C . LEU A 1 1311 ? -18.258 22.427 9.856 1.00 85.69 1311 LEU A C 1
ATOM 10312 O O . LEU A 1 1311 ? -17.827 23.358 9.168 1.00 85.69 1311 LEU A O 1
ATOM 10316 N N . SER A 1 1312 ? -19.433 21.829 9.622 1.00 86.50 1312 SER A N 1
ATOM 10317 C CA . SER A 1 1312 ? -20.406 22.291 8.616 1.00 86.50 1312 SER A CA 1
ATOM 10318 C C . SER A 1 1312 ? -21.871 22.107 9.032 1.00 86.50 1312 SER A C 1
ATOM 10320 O O . SER A 1 1312 ? -22.219 21.105 9.663 1.00 86.50 1312 SER A O 1
ATOM 10322 N N . THR A 1 1313 ? -22.744 23.006 8.577 1.00 85.06 1313 THR A N 1
ATOM 10323 C CA . THR A 1 1313 ? -24.210 22.848 8.603 1.00 85.06 1313 THR A CA 1
ATOM 10324 C C . THR A 1 1313 ? -24.723 21.895 7.503 1.00 85.06 1313 THR A C 1
ATOM 10326 O O . THR A 1 1313 ? -24.027 21.617 6.522 1.00 85.06 1313 THR A O 1
ATOM 10329 N N . LYS A 1 1314 ? -25.975 21.417 7.624 1.00 87.69 1314 LYS A N 1
ATOM 10330 C CA . LYS A 1 1314 ? -26.672 20.617 6.588 1.00 87.69 1314 LYS A CA 1
ATOM 10331 C C . LYS A 1 1314 ? -26.779 21.380 5.260 1.00 87.69 1314 LYS A C 1
ATOM 10333 O O . LYS A 1 1314 ? -26.542 20.805 4.200 1.00 87.69 1314 LYS A O 1
ATOM 10338 N N . GLU A 1 1315 ? -27.044 22.688 5.314 1.00 84.06 1315 GLU A N 1
ATOM 10339 C CA . GLU A 1 1315 ? -27.103 23.548 4.125 1.00 84.06 1315 GLU A CA 1
ATOM 10340 C C . GLU A 1 1315 ? -25.719 23.748 3.472 1.00 84.06 1315 GLU A C 1
ATOM 10342 O O . GLU A 1 1315 ? -25.585 23.687 2.245 1.00 84.06 1315 GLU A O 1
ATOM 10347 N N . SER A 1 1316 ? -24.680 23.957 4.281 1.00 84.56 1316 SER A N 1
ATOM 10348 C CA . SER A 1 1316 ? -23.295 24.093 3.819 1.00 84.56 1316 SER A CA 1
ATOM 10349 C C . SER A 1 1316 ? -22.788 22.816 3.151 1.00 84.56 1316 SER A C 1
ATOM 10351 O O . SER A 1 1316 ? -22.225 22.877 2.057 1.00 84.56 1316 SER A O 1
ATOM 10353 N N . MET A 1 1317 ? -23.094 21.643 3.718 1.00 90.12 1317 MET A N 1
ATOM 10354 C CA . MET A 1 1317 ? -22.763 20.357 3.097 1.00 90.12 1317 MET A CA 1
ATOM 10355 C C . MET A 1 1317 ? -23.526 20.134 1.777 1.00 90.12 1317 MET A C 1
ATOM 10357 O O . MET A 1 1317 ? -22.924 19.692 0.798 1.00 90.12 1317 MET A O 1
ATOM 10361 N N . MET A 1 1318 ? -24.806 20.529 1.678 1.00 89.50 1318 MET A N 1
ATOM 10362 C CA . MET A 1 1318 ? -25.532 20.543 0.392 1.00 89.50 1318 MET A CA 1
ATOM 10363 C C . MET A 1 1318 ? -24.811 21.399 -0.661 1.00 89.50 1318 MET A C 1
ATOM 10365 O O . MET A 1 1318 ? -24.551 20.923 -1.767 1.00 89.50 1318 MET A O 1
ATOM 10369 N N . LYS A 1 1319 ? -24.432 22.636 -0.308 1.00 85.88 1319 LYS A N 1
ATOM 10370 C CA . LYS A 1 1319 ? -23.684 23.553 -1.188 1.00 85.88 1319 LYS A CA 1
ATOM 10371 C C . LYS A 1 1319 ? -22.318 22.975 -1.588 1.00 85.88 1319 LYS A C 1
ATOM 10373 O O . LYS A 1 1319 ? -21.946 23.046 -2.756 1.00 85.88 1319 LYS A O 1
ATOM 10378 N N . GLN A 1 1320 ? -21.599 22.345 -0.659 1.00 86.88 1320 GLN A N 1
ATOM 10379 C CA . GLN A 1 1320 ? -20.317 21.690 -0.928 1.00 86.88 1320 GLN A CA 1
ATOM 10380 C C . GLN A 1 1320 ? -20.454 20.527 -1.924 1.00 86.88 1320 GLN A C 1
ATOM 10382 O O . GLN A 1 1320 ? -19.636 20.415 -2.838 1.00 86.88 1320 GLN A O 1
ATOM 10387 N N . ILE A 1 1321 ? -21.504 19.708 -1.807 1.00 90.50 1321 ILE A N 1
ATOM 10388 C CA . ILE A 1 1321 ? -21.815 18.641 -2.771 1.00 90.50 1321 ILE A CA 1
ATOM 10389 C C . ILE A 1 1321 ? -22.190 19.239 -4.143 1.00 90.50 1321 ILE A C 1
ATOM 10391 O O . ILE A 1 1321 ? -21.762 18.722 -5.175 1.00 90.50 1321 ILE A O 1
ATOM 10395 N N . GLU A 1 1322 ? -22.929 20.353 -4.181 1.00 88.00 1322 GLU A N 1
ATOM 10396 C CA . GLU A 1 1322 ? -23.303 21.042 -5.426 1.00 88.00 1322 GLU A CA 1
ATOM 10397 C C . GLU A 1 1322 ? -22.141 21.698 -6.182 1.00 88.00 1322 GLU A C 1
ATOM 10399 O O . GLU A 1 1322 ? -22.166 21.716 -7.420 1.00 88.00 1322 GLU A O 1
ATOM 10404 N N . GLU A 1 1323 ? -21.158 22.238 -5.456 1.00 84.56 1323 GLU A N 1
ATOM 10405 C CA . GLU A 1 1323 ? -19.944 22.850 -6.007 1.00 84.56 1323 GLU A CA 1
ATOM 10406 C C . GLU A 1 1323 ? -18.894 21.788 -6.390 1.00 84.56 1323 GLU A C 1
ATOM 10408 O O . GLU A 1 1323 ? -18.401 21.787 -7.520 1.00 84.56 1323 GLU A O 1
ATOM 10413 N N . LYS A 1 1324 ? -18.548 20.863 -5.479 1.00 86.12 1324 LYS A N 1
ATOM 10414 C CA . LYS A 1 1324 ? -17.408 19.939 -5.656 1.00 86.12 1324 LYS A CA 1
ATOM 10415 C C . LYS A 1 1324 ? -17.737 18.654 -6.419 1.00 86.12 1324 LYS A C 1
ATOM 10417 O O . LYS A 1 1324 ? -16.824 18.048 -6.977 1.00 86.12 1324 LYS A O 1
ATOM 10422 N N . HIS A 1 1325 ? -18.988 18.194 -6.424 1.00 85.62 1325 HIS A N 1
ATOM 10423 C CA . HIS A 1 1325 ? -19.374 16.870 -6.950 1.00 85.62 1325 HIS A CA 1
ATOM 10424 C C . HIS A 1 1325 ? -20.472 16.989 -8.012 1.00 85.62 1325 HIS A C 1
ATOM 10426 O O . HIS A 1 1325 ? -21.461 16.254 -8.014 1.00 85.62 1325 HIS A O 1
ATOM 10432 N N . HIS A 1 1326 ? -20.293 17.974 -8.896 1.00 82.88 1326 HIS A N 1
ATOM 10433 C CA . HIS A 1 1326 ? -21.276 18.483 -9.853 1.00 82.88 1326 HIS A CA 1
ATOM 10434 C C . HIS A 1 1326 ? -21.809 17.464 -10.878 1.00 82.88 1326 HIS A C 1
ATOM 10436 O O . HIS A 1 1326 ? -22.825 17.725 -11.525 1.00 82.88 1326 HIS A O 1
ATOM 10442 N N . ASP A 1 1327 ? -21.108 16.342 -11.000 1.00 82.19 1327 ASP A N 1
ATOM 10443 C CA . ASP A 1 1327 ? -21.284 15.172 -11.859 1.00 82.19 1327 ASP A CA 1
ATOM 10444 C C . ASP A 1 1327 ? -22.034 14.006 -11.174 1.00 82.19 1327 ASP A C 1
ATOM 10446 O O . ASP A 1 1327 ? -22.277 12.961 -11.782 1.00 82.19 1327 ASP A O 1
ATOM 10450 N N . THR A 1 1328 ? -22.389 14.157 -9.894 1.00 87.44 1328 THR A N 1
ATOM 10451 C CA . THR A 1 1328 ? -22.995 13.094 -9.078 1.00 87.44 1328 THR A CA 1
ATOM 10452 C C . THR A 1 1328 ? -24.510 13.225 -8.938 1.00 87.44 1328 THR A C 1
ATOM 10454 O O . THR A 1 1328 ? -25.084 14.316 -8.939 1.00 87.44 1328 THR A O 1
ATOM 10457 N N . ALA A 1 1329 ? -25.171 12.087 -8.716 1.00 87.75 1329 ALA A N 1
ATOM 10458 C CA . ALA A 1 1329 ? -26.591 12.038 -8.382 1.00 87.75 1329 ALA A CA 1
ATOM 10459 C C . ALA A 1 1329 ? -26.926 12.820 -7.095 1.00 87.75 1329 ALA A C 1
ATOM 10461 O O . ALA A 1 1329 ? -27.939 13.514 -7.049 1.00 87.75 1329 ALA A O 1
ATOM 10462 N N . ALA A 1 1330 ? -26.052 12.792 -6.084 1.00 90.44 1330 ALA A N 1
ATOM 10463 C CA . ALA A 1 1330 ? -26.207 13.599 -4.874 1.00 90.44 1330 ALA A CA 1
ATOM 10464 C C . ALA A 1 1330 ? -26.248 15.108 -5.179 1.00 90.44 1330 ALA A C 1
ATOM 10466 O O . ALA A 1 1330 ? -27.105 15.814 -4.656 1.00 90.44 1330 ALA A O 1
ATOM 10467 N N . SER A 1 1331 ? -25.392 15.603 -6.081 1.00 89.19 1331 SER A N 1
ATOM 10468 C CA . SER A 1 1331 ? -25.414 17.011 -6.496 1.00 89.19 1331 SER A CA 1
ATOM 10469 C C . SER A 1 1331 ? -26.691 17.399 -7.244 1.00 89.19 1331 SER A C 1
ATOM 10471 O O . SER A 1 1331 ? -27.180 18.512 -7.051 1.00 89.19 1331 SER A O 1
ATOM 10473 N N . VAL A 1 1332 ? -27.260 16.497 -8.051 1.00 87.25 1332 VAL A N 1
ATOM 10474 C CA . VAL A 1 1332 ? -28.572 16.706 -8.688 1.00 87.25 1332 VAL A CA 1
ATOM 10475 C C . VAL A 1 1332 ? -29.683 16.746 -7.635 1.00 87.25 1332 VAL A C 1
ATOM 10477 O O . VAL A 1 1332 ? -30.508 17.656 -7.676 1.00 87.25 1332 VAL A O 1
ATOM 10480 N N . PHE A 1 1333 ? -29.671 15.835 -6.653 1.00 86.69 1333 PHE A N 1
ATOM 10481 C CA . PHE A 1 1333 ? -30.626 15.847 -5.540 1.00 86.69 1333 PHE A CA 1
ATOM 10482 C C . PHE A 1 1333 ? -30.562 17.161 -4.749 1.00 86.69 1333 PHE A C 1
ATOM 10484 O O . PHE A 1 1333 ? -31.591 17.813 -4.595 1.00 86.69 1333 PHE A O 1
ATOM 10491 N N . CYS A 1 1334 ? -29.371 17.591 -4.315 1.00 87.12 1334 CYS A N 1
ATOM 10492 C CA . CYS A 1 1334 ? -29.188 18.856 -3.596 1.00 87.12 1334 CYS A CA 1
ATOM 10493 C C . CYS A 1 1334 ? -29.706 20.049 -4.416 1.00 87.12 1334 CYS A C 1
ATOM 10495 O O . CYS A 1 1334 ? -30.530 20.815 -3.920 1.00 87.12 1334 CYS A O 1
ATOM 10497 N N . CYS A 1 1335 ? -29.334 20.146 -5.701 1.00 83.06 1335 CYS A N 1
ATOM 10498 C CA . CYS A 1 1335 ? -29.800 21.221 -6.581 1.00 83.06 1335 CYS A CA 1
ATOM 10499 C C . CYS A 1 1335 ? -31.330 21.257 -6.717 1.00 83.06 1335 CYS A C 1
ATOM 10501 O O . CYS A 1 1335 ? -31.908 22.343 -6.731 1.00 83.06 1335 CYS A O 1
ATOM 10503 N N . LEU A 1 1336 ? -31.990 20.099 -6.834 1.00 79.44 1336 LEU A N 1
ATOM 10504 C CA . LEU A 1 1336 ? -33.452 20.023 -6.882 1.00 79.44 1336 LEU A CA 1
ATOM 10505 C C . LEU A 1 1336 ? -34.070 20.426 -5.540 1.00 79.44 1336 LEU A C 1
ATOM 10507 O O . LEU A 1 1336 ? -34.993 21.234 -5.523 1.00 79.44 1336 LEU A O 1
ATOM 10511 N N . TYR A 1 1337 ? -33.520 19.936 -4.427 1.00 79.12 1337 TYR A N 1
ATOM 10512 C CA . TYR A 1 1337 ? -33.977 20.259 -3.076 1.00 79.12 1337 TYR A CA 1
ATOM 10513 C C . TYR A 1 1337 ? -33.856 21.762 -2.766 1.00 79.12 1337 TYR A C 1
ATOM 10515 O O . TYR A 1 1337 ? -34.796 22.362 -2.255 1.00 79.12 1337 TYR A O 1
ATOM 10523 N N . ARG A 1 1338 ? -32.733 22.393 -3.142 1.00 76.38 1338 ARG A N 1
ATOM 10524 C CA . ARG A 1 1338 ? -32.464 23.827 -2.934 1.00 76.38 1338 ARG A CA 1
ATOM 10525 C C . ARG A 1 1338 ? -33.237 24.760 -3.867 1.00 76.38 1338 ARG A C 1
ATOM 10527 O O . ARG A 1 1338 ? -33.593 25.858 -3.450 1.00 76.38 1338 ARG A O 1
ATOM 10534 N N . LYS A 1 1339 ? -33.437 24.391 -5.139 1.00 67.75 1339 LYS A N 1
ATOM 10535 C CA . LYS A 1 1339 ? -34.091 25.268 -6.138 1.00 67.75 1339 LYS A CA 1
ATOM 10536 C C . LYS A 1 1339 ? -35.617 25.180 -6.121 1.00 67.75 1339 LYS A C 1
ATOM 10538 O O . LYS A 1 1339 ? -36.276 26.047 -6.692 1.00 67.75 1339 LYS A O 1
ATOM 10543 N N . ALA A 1 1340 ? -36.182 24.137 -5.519 1.00 58.06 1340 ALA A N 1
ATOM 10544 C CA . ALA A 1 1340 ? -37.615 23.904 -5.491 1.00 58.06 1340 ALA A CA 1
ATOM 10545 C C . ALA A 1 1340 ? -38.260 24.485 -4.218 1.00 58.06 1340 ALA A C 1
ATOM 10547 O O . ALA A 1 1340 ? -38.049 23.933 -3.138 1.00 58.06 1340 ALA A O 1
ATOM 10548 N N . PRO A 1 1341 ? -39.107 25.533 -4.302 1.00 53.62 1341 PRO A N 1
ATOM 10549 C CA . PRO A 1 1341 ? -39.929 25.915 -3.158 1.00 53.62 1341 PRO A CA 1
ATOM 10550 C C . PRO A 1 1341 ? -40.875 24.755 -2.785 1.00 53.62 1341 PRO A C 1
ATOM 10552 O O . PRO A 1 1341 ? -41.359 24.051 -3.685 1.00 53.62 1341 PRO A O 1
ATOM 10555 N N . PRO A 1 1342 ? -41.181 24.541 -1.492 1.00 48.06 1342 PRO A N 1
ATOM 10556 C CA . PRO A 1 1342 ? -42.200 23.579 -1.085 1.00 48.06 1342 PRO A CA 1
ATOM 10557 C C . PRO A 1 1342 ? -43.536 23.866 -1.801 1.00 48.06 1342 PRO A C 1
ATOM 10559 O O . PRO A 1 1342 ? -43.915 25.032 -1.917 1.00 48.06 1342 PRO A O 1
ATOM 10562 N N . PRO A 1 1343 ? -44.257 22.849 -2.314 1.00 49.53 1343 PRO A N 1
ATOM 10563 C CA . PRO A 1 1343 ? -44.031 21.415 -2.136 1.00 49.53 1343 PRO A CA 1
ATOM 10564 C C . PRO A 1 1343 ? -43.210 20.739 -3.253 1.00 49.53 1343 PRO A C 1
ATOM 10566 O O . PRO A 1 1343 ? -43.165 19.513 -3.299 1.00 49.53 1343 PRO A O 1
ATOM 10569 N N . ARG A 1 1344 ? -42.552 21.463 -4.173 1.00 46.34 1344 ARG A N 1
ATOM 10570 C CA . ARG A 1 1344 ? -41.766 20.802 -5.240 1.00 46.34 1344 ARG A CA 1
ATOM 10571 C C . ARG A 1 1344 ? -40.535 20.062 -4.703 1.00 46.34 1344 ARG A C 1
ATOM 10573 O O . ARG A 1 1344 ? -40.174 19.037 -5.270 1.00 46.34 1344 ARG A O 1
ATOM 10580 N N . SER A 1 1345 ? -39.957 20.498 -3.583 1.00 52.00 1345 SER A N 1
ATOM 10581 C CA . SER A 1 1345 ? -38.944 19.731 -2.840 1.00 52.00 1345 SER A CA 1
ATOM 10582 C C . SER A 1 1345 ? -39.496 18.402 -2.289 1.00 52.00 1345 SER A C 1
ATOM 10584 O O . SER A 1 1345 ? -38.793 17.393 -2.314 1.00 52.00 1345 SER A O 1
ATOM 10586 N N . LEU A 1 1346 ? -40.782 18.349 -1.907 1.00 50.59 1346 LEU A N 1
ATOM 10587 C CA . LEU A 1 1346 ? -41.464 17.110 -1.505 1.00 50.59 1346 LEU A CA 1
ATOM 10588 C C . LEU A 1 1346 ? -41.766 16.157 -2.676 1.00 50.59 1346 LEU A C 1
ATOM 10590 O O . LEU A 1 1346 ? -42.120 15.008 -2.431 1.00 50.59 1346 LEU A O 1
ATOM 10594 N N . PHE A 1 1347 ? -41.615 16.559 -3.943 1.00 47.88 1347 PHE A N 1
ATOM 10595 C CA . PHE A 1 1347 ? -41.899 15.665 -5.080 1.00 47.88 1347 PHE A CA 1
ATOM 10596 C C . PHE A 1 1347 ? -40.992 14.422 -5.101 1.00 47.88 1347 PHE A C 1
ATOM 10598 O O . PHE A 1 1347 ? -41.387 13.372 -5.610 1.00 47.88 1347 PHE A O 1
ATOM 10605 N N . LEU A 1 1348 ? -39.788 14.528 -4.530 1.00 58.56 1348 LEU A N 1
ATOM 10606 C CA . LEU A 1 1348 ? -38.852 13.412 -4.400 1.00 58.56 1348 LEU A CA 1
ATOM 10607 C C . LEU A 1 1348 ? -39.257 12.492 -3.233 1.00 58.56 1348 LEU A C 1
ATOM 10609 O O . LEU A 1 1348 ? -39.375 11.281 -3.428 1.00 58.56 1348 LEU A O 1
ATOM 10613 N N . SER A 1 1349 ? -39.586 13.051 -2.062 1.00 54.06 1349 SER A N 1
ATOM 10614 C CA . SER A 1 1349 ? -39.988 12.269 -0.881 1.00 54.06 1349 SER A CA 1
ATOM 10615 C C . SER A 1 1349 ? -41.365 11.612 -1.035 1.00 54.06 1349 SER A C 1
ATOM 10617 O O . SER A 1 1349 ? -41.517 10.442 -0.686 1.00 54.06 1349 SER A O 1
ATOM 10619 N N . GLN A 1 1350 ? -42.335 12.280 -1.671 1.00 56.75 1350 GLN A N 1
ATOM 10620 C CA . GLN A 1 1350 ? -43.637 11.697 -2.041 1.00 56.75 1350 GLN A CA 1
ATOM 10621 C C . GLN A 1 1350 ? -43.519 10.517 -3.020 1.00 56.75 1350 GLN A C 1
ATOM 10623 O O . GLN A 1 1350 ? -44.429 9.695 -3.104 1.00 56.75 1350 GLN A O 1
ATOM 10628 N N . LYS A 1 1351 ? -42.399 10.407 -3.745 1.00 60.56 1351 LYS A N 1
ATOM 10629 C CA . LYS A 1 1351 ? -42.077 9.267 -4.619 1.00 60.56 1351 LYS A CA 1
ATOM 10630 C C . LYS A 1 1351 ? -41.083 8.290 -3.994 1.00 60.56 1351 LYS A C 1
ATOM 10632 O O . LYS A 1 1351 ? -40.565 7.411 -4.676 1.00 60.56 1351 LYS A O 1
ATOM 10637 N N . GLY A 1 1352 ? -40.839 8.421 -2.691 1.00 67.56 1352 GLY A N 1
ATOM 10638 C CA . GLY A 1 1352 ? -39.976 7.525 -1.942 1.00 67.56 1352 GLY A CA 1
ATOM 10639 C C . GLY A 1 1352 ? -38.496 7.663 -2.286 1.00 67.56 1352 GLY A C 1
ATOM 10640 O O . GLY A 1 1352 ? -37.802 6.657 -2.235 1.00 67.56 1352 GLY A O 1
ATOM 10641 N N . MET A 1 1353 ? -38.001 8.860 -2.614 1.00 76.75 1353 MET A N 1
ATOM 10642 C CA . MET A 1 1353 ? -36.574 9.194 -2.532 1.00 76.75 1353 MET A CA 1
ATOM 10643 C C . MET A 1 1353 ? -36.373 10.240 -1.433 1.00 76.75 1353 MET A C 1
ATOM 10645 O O . MET A 1 1353 ? -36.834 11.373 -1.545 1.00 76.75 1353 MET A O 1
ATOM 10649 N N . PHE A 1 1354 ? -35.712 9.835 -0.353 1.00 79.62 1354 PHE A N 1
ATOM 10650 C CA . PHE A 1 1354 ? -35.697 10.555 0.918 1.00 79.62 1354 PHE A CA 1
ATOM 10651 C C . PHE A 1 1354 ? -34.546 11.550 1.053 1.00 79.62 1354 PHE A C 1
ATOM 10653 O O . PHE A 1 1354 ? -34.745 12.635 1.586 1.00 79.62 1354 PHE A O 1
ATOM 10660 N N . GLY A 1 1355 ? -33.351 11.206 0.571 1.00 87.06 1355 GLY A N 1
ATOM 10661 C CA . GLY A 1 1355 ? -32.179 12.060 0.745 1.00 87.06 1355 GLY A CA 1
ATOM 10662 C C . GLY A 1 1355 ? -30.871 11.431 0.292 1.00 87.06 1355 GLY A C 1
ATOM 10663 O O . GLY A 1 1355 ? -30.847 10.346 -0.290 1.00 87.06 1355 GLY A O 1
ATOM 10664 N N . VAL A 1 1356 ? -29.780 12.129 0.595 1.00 91.69 1356 VAL A N 1
ATOM 10665 C CA . VAL A 1 1356 ? -28.396 11.650 0.475 1.00 91.69 1356 VAL A CA 1
ATOM 10666 C C . VAL A 1 1356 ? -27.924 11.223 1.866 1.00 91.69 1356 VAL A C 1
ATOM 10668 O O . VAL A 1 1356 ? -28.215 11.929 2.831 1.00 91.69 1356 VAL A O 1
ATOM 10671 N N . VAL A 1 1357 ? -27.192 10.110 1.997 1.00 94.44 1357 VAL A N 1
ATOM 10672 C CA . VAL A 1 1357 ? -26.771 9.567 3.312 1.00 94.44 1357 VAL A CA 1
ATOM 10673 C C . VAL A 1 1357 ? -26.069 10.616 4.184 1.00 94.44 1357 VAL A C 1
ATOM 10675 O O . VAL A 1 1357 ? -26.443 10.779 5.342 1.00 94.44 1357 VAL A O 1
ATOM 10678 N N . ALA A 1 1358 ? -25.141 11.392 3.614 1.00 94.25 1358 ALA A N 1
ATOM 10679 C CA . ALA A 1 1358 ? -24.426 12.476 4.299 1.00 94.25 1358 ALA A CA 1
ATOM 10680 C C . ALA A 1 1358 ? -25.313 13.615 4.848 1.00 94.25 1358 ALA A C 1
ATOM 10682 O O . ALA A 1 1358 ? -24.815 14.470 5.573 1.00 94.25 1358 ALA A O 1
ATOM 10683 N N . LEU A 1 1359 ? -26.594 13.674 4.473 1.00 92.69 1359 LEU A N 1
ATOM 10684 C CA . LEU A 1 1359 ? -27.524 14.758 4.813 1.00 92.69 1359 LEU A CA 1
ATOM 10685 C C . LEU A 1 1359 ? -28.741 14.287 5.626 1.00 92.69 1359 LEU A C 1
ATOM 10687 O O . LEU A 1 1359 ? -29.509 15.126 6.087 1.00 92.69 1359 LEU A O 1
ATOM 10691 N N . LEU A 1 1360 ? -28.922 12.973 5.805 1.00 92.69 1360 LEU A N 1
ATOM 10692 C CA . LEU A 1 1360 ? -30.051 12.367 6.530 1.00 92.69 1360 LEU A CA 1
ATOM 10693 C C . LEU A 1 1360 ? -29.806 12.215 8.043 1.00 92.69 1360 LEU A C 1
ATOM 10695 O O . LEU A 1 1360 ? -30.590 11.568 8.730 1.00 92.69 1360 LEU A O 1
ATOM 10699 N N . GLY A 1 1361 ? -28.720 12.785 8.562 1.00 92.75 1361 GLY A N 1
ATOM 10700 C CA . GLY A 1 1361 ? -28.408 12.829 9.987 1.00 92.75 1361 GLY A CA 1
ATOM 10701 C C . GLY A 1 1361 ? -27.228 13.756 10.277 1.00 92.75 1361 GLY A C 1
ATOM 10702 O O . GLY A 1 1361 ? -26.477 14.119 9.369 1.00 92.75 1361 GLY A O 1
ATOM 10703 N N . SER A 1 1362 ? -27.075 14.139 11.540 1.00 94.06 1362 SER A N 1
ATOM 10704 C CA . SER A 1 1362 ? -25.954 14.927 12.067 1.00 94.06 1362 SER A CA 1
ATOM 10705 C C . SER A 1 1362 ? -25.256 14.187 13.211 1.00 94.06 1362 SER A C 1
ATOM 10707 O O . SER A 1 1362 ? -25.687 13.107 13.612 1.00 94.06 1362 SER A O 1
ATOM 10709 N N . VAL A 1 1363 ? -24.148 14.725 13.721 1.00 94.25 1363 VAL A N 1
ATOM 10710 C CA . VAL A 1 1363 ? -23.376 14.116 14.819 1.00 94.25 1363 VAL A CA 1
ATOM 10711 C C . VAL A 1 1363 ? -22.831 15.157 15.797 1.00 94.25 1363 VAL A C 1
ATOM 10713 O O . VAL A 1 1363 ? -22.543 16.289 15.421 1.00 94.25 1363 VAL A O 1
ATOM 10716 N N . ALA A 1 1364 ? -22.624 14.765 17.053 1.00 90.56 1364 ALA A N 1
ATOM 10717 C CA . ALA A 1 1364 ? -22.269 15.689 18.135 1.00 90.56 1364 ALA A CA 1
ATOM 10718 C C . ALA A 1 1364 ? -20.836 16.280 18.101 1.00 90.56 1364 ALA A C 1
ATOM 10720 O O . ALA A 1 1364 ? -20.558 17.201 18.866 1.00 90.56 1364 ALA A O 1
ATOM 10721 N N . SER A 1 1365 ? -19.906 15.779 17.274 1.00 89.38 1365 SER A N 1
ATOM 10722 C CA . SER A 1 1365 ? -18.525 16.304 17.213 1.00 89.38 1365 SER A CA 1
ATOM 10723 C C . SER A 1 1365 ? -17.822 16.056 15.876 1.00 89.38 1365 SER A C 1
ATOM 10725 O O . SER A 1 1365 ? -18.166 15.134 15.130 1.00 89.38 1365 SER A O 1
ATOM 10727 N N . THR A 1 1366 ? -16.794 16.857 15.574 1.00 90.88 1366 THR A N 1
ATOM 10728 C CA . THR A 1 1366 ? -16.019 16.731 14.328 1.00 90.88 1366 THR A CA 1
ATOM 10729 C C . THR A 1 1366 ? -15.198 15.452 14.239 1.00 90.88 1366 THR A C 1
ATOM 10731 O O . THR A 1 1366 ? -15.127 14.873 13.160 1.00 90.88 1366 THR A O 1
ATOM 10734 N N . SER A 1 1367 ? -14.639 14.951 15.345 1.00 90.50 1367 SER A N 1
ATOM 10735 C CA . SER A 1 1367 ? -13.934 13.658 15.366 1.00 90.50 1367 SER A CA 1
ATOM 10736 C C . SER A 1 1367 ? -14.855 12.490 15.026 1.00 90.50 1367 SER A C 1
ATOM 10738 O O . SER A 1 1367 ? -14.468 11.602 14.268 1.00 90.50 1367 SER A O 1
ATOM 10740 N N . LEU A 1 1368 ? -16.092 12.516 15.536 1.00 92.44 1368 LEU A N 1
ATOM 10741 C CA . LEU A 1 1368 ? -17.098 11.514 15.202 1.00 92.44 1368 LEU A CA 1
ATOM 10742 C C . LEU A 1 1368 ? -17.545 11.655 13.739 1.00 92.44 1368 LEU A C 1
ATOM 10744 O O . LEU A 1 1368 ? -17.598 10.660 13.020 1.00 92.44 1368 LEU A O 1
ATOM 10748 N N . SER A 1 1369 ? -17.796 12.887 13.277 1.00 93.06 1369 SER A N 1
ATOM 10749 C CA . SER A 1 1369 ? -18.123 13.170 11.872 1.00 93.06 1369 SER A CA 1
ATOM 10750 C C . SER A 1 1369 ? -17.054 12.632 10.930 1.00 93.06 1369 SER A C 1
ATOM 10752 O O . SER A 1 1369 ? -17.374 11.854 10.030 1.00 93.06 1369 SER A O 1
ATOM 10754 N N . ARG A 1 1370 ? -15.782 12.960 11.186 1.00 92.50 1370 ARG A N 1
ATOM 10755 C CA . ARG A 1 1370 ? -14.636 12.459 10.431 1.00 92.50 1370 ARG A CA 1
ATOM 10756 C C . ARG A 1 1370 ? -14.640 10.935 10.387 1.00 92.50 1370 ARG A C 1
ATOM 10758 O O . ARG A 1 1370 ? -14.753 10.376 9.300 1.00 92.50 1370 ARG A O 1
ATOM 10765 N N . VAL A 1 1371 ? -14.547 10.261 11.538 1.00 92.69 1371 VAL A N 1
ATOM 10766 C CA . VAL A 1 1371 ? -14.287 8.814 11.546 1.00 92.69 1371 VAL A CA 1
ATOM 10767 C C . VAL A 1 1371 ? -15.463 7.994 11.007 1.00 92.69 1371 VAL A C 1
ATOM 10769 O O . VAL A 1 1371 ? -15.238 7.006 10.313 1.00 92.69 1371 VAL A O 1
ATOM 10772 N N . LEU A 1 1372 ? -16.714 8.427 11.215 1.00 94.81 1372 LEU A N 1
ATOM 10773 C CA . LEU A 1 1372 ? -17.875 7.769 10.603 1.00 94.81 1372 LEU A CA 1
ATOM 10774 C C . LEU A 1 1372 ? -17.955 8.010 9.086 1.00 94.81 1372 LEU A C 1
ATOM 10776 O O . LEU A 1 1372 ? -18.385 7.124 8.348 1.00 94.81 1372 LEU A O 1
ATOM 10780 N N . SER A 1 1373 ? -17.501 9.168 8.603 1.00 94.38 1373 SER A N 1
ATOM 10781 C CA . SER A 1 1373 ? -17.464 9.481 7.166 1.00 94.38 1373 SER A CA 1
ATOM 10782 C C . SER A 1 1373 ? -16.306 8.773 6.449 1.00 94.38 1373 SER A C 1
ATOM 10784 O O . SER A 1 1373 ? -16.493 8.278 5.338 1.00 94.38 1373 SER A O 1
ATOM 10786 N N . GLU A 1 1374 ? -15.138 8.649 7.092 1.00 92.75 1374 GLU A N 1
ATOM 10787 C CA . GLU A 1 1374 ? -14.032 7.788 6.638 1.00 92.75 1374 GLU A CA 1
ATOM 10788 C C . GLU A 1 1374 ? -14.453 6.306 6.630 1.00 92.75 1374 GLU A C 1
ATOM 10790 O O . GLU A 1 1374 ? -14.188 5.594 5.662 1.00 92.75 1374 GLU A O 1
ATOM 10795 N N . TYR A 1 1375 ? -15.179 5.851 7.659 1.00 93.75 1375 TYR A N 1
ATOM 10796 C CA . TYR A 1 1375 ? -15.704 4.486 7.762 1.00 93.75 1375 TYR A CA 1
ATOM 10797 C C . TYR A 1 1375 ? -16.717 4.138 6.658 1.00 93.75 1375 TYR A C 1
ATOM 10799 O O . TYR A 1 1375 ? -16.649 3.046 6.086 1.00 93.75 1375 TYR A O 1
ATOM 10807 N N . LEU A 1 1376 ? -17.663 5.032 6.349 1.00 94.12 1376 LEU A N 1
ATOM 10808 C CA . LEU A 1 1376 ? -18.639 4.798 5.277 1.00 94.12 1376 LEU A CA 1
ATOM 10809 C C . LEU A 1 1376 ? -18.031 4.980 3.881 1.00 94.12 1376 LEU A C 1
ATOM 10811 O O . LEU A 1 1376 ? -18.417 4.276 2.946 1.00 94.12 1376 LEU A O 1
ATOM 10815 N N . GLY A 1 1377 ? -17.081 5.903 3.735 1.00 91.50 1377 GLY A N 1
ATOM 10816 C CA . GLY A 1 1377 ? -16.468 6.251 2.460 1.00 91.50 1377 GLY A CA 1
ATOM 10817 C C . GLY A 1 1377 ? -17.370 7.106 1.560 1.00 91.50 1377 GLY A C 1
ATOM 10818 O O . GLY A 1 1377 ? -18.600 7.121 1.668 1.00 91.50 1377 GLY A O 1
ATOM 10819 N N . LYS A 1 1378 ? -16.735 7.829 0.630 1.00 91.12 1378 LYS A N 1
ATOM 10820 C CA . LYS A 1 1378 ? -17.371 8.852 -0.218 1.00 91.12 1378 LYS A CA 1
ATOM 10821 C C . LYS A 1 1378 ? -18.582 8.340 -1.012 1.00 91.12 1378 LYS A C 1
ATOM 10823 O O . LYS A 1 1378 ? -19.598 9.028 -1.060 1.00 91.12 1378 LYS A O 1
ATOM 10828 N N . ASP A 1 1379 ? -18.502 7.141 -1.587 1.00 90.75 1379 ASP A N 1
ATOM 10829 C CA . ASP A 1 1379 ? -19.581 6.561 -2.402 1.00 90.75 1379 ASP A CA 1
ATOM 10830 C C . ASP A 1 1379 ? -20.840 6.266 -1.565 1.00 90.75 1379 ASP A C 1
ATOM 10832 O O . ASP A 1 1379 ? -21.961 6.548 -1.996 1.00 90.75 1379 ASP A O 1
ATOM 10836 N N . THR A 1 1380 ? -20.666 5.758 -0.340 1.00 94.25 1380 THR A N 1
ATOM 10837 C CA . THR A 1 1380 ? -21.768 5.523 0.605 1.00 94.25 1380 THR A CA 1
ATOM 10838 C C . THR A 1 1380 ? -22.345 6.848 1.097 1.00 94.25 1380 THR A C 1
ATOM 10840 O O . THR A 1 1380 ? -23.559 7.026 1.097 1.00 94.25 1380 THR A O 1
ATOM 10843 N N . MET A 1 1381 ? -21.490 7.817 1.438 1.00 94.81 1381 MET A N 1
ATOM 10844 C CA . MET A 1 1381 ? -21.910 9.154 1.877 1.00 94.81 1381 MET A CA 1
ATOM 10845 C C . MET A 1 1381 ? -22.709 9.910 0.803 1.00 94.81 1381 MET A C 1
ATOM 10847 O O . MET A 1 1381 ? -23.682 10.588 1.130 1.00 94.81 1381 MET A O 1
ATOM 10851 N N . LEU A 1 1382 ? -22.355 9.748 -0.476 1.00 93.69 1382 LEU A N 1
ATOM 10852 C CA . LEU A 1 1382 ? -23.061 10.322 -1.632 1.00 93.69 1382 LEU A CA 1
ATOM 10853 C C . LEU A 1 1382 ? -24.177 9.417 -2.197 1.00 93.69 1382 LEU A C 1
ATOM 10855 O O . LEU A 1 1382 ? -24.714 9.701 -3.271 1.00 93.69 1382 LEU A O 1
ATOM 10859 N N . SER A 1 1383 ? -24.548 8.338 -1.502 1.00 92.25 1383 SER A N 1
ATOM 10860 C CA . SER A 1 1383 ? -25.632 7.449 -1.933 1.00 92.25 1383 SER A CA 1
ATOM 10861 C C . SER A 1 1383 ? -27.007 8.092 -1.774 1.00 92.25 1383 SER A C 1
ATOM 10863 O O . SER A 1 1383 ? -27.271 8.772 -0.781 1.00 92.25 1383 SER A O 1
ATOM 10865 N N . LEU A 1 1384 ? -27.907 7.815 -2.721 1.00 90.19 1384 LEU A N 1
ATOM 10866 C CA . LEU A 1 1384 ? -29.317 8.198 -2.622 1.00 90.19 1384 LEU A CA 1
ATOM 10867 C C . LEU A 1 1384 ? -30.105 7.146 -1.840 1.00 90.19 1384 LEU A C 1
ATOM 10869 O O . LEU A 1 1384 ? -29.978 5.949 -2.090 1.00 90.19 1384 LEU A O 1
ATOM 10873 N N . VAL A 1 1385 ? -30.959 7.586 -0.923 1.00 90.06 1385 VAL A N 1
ATOM 10874 C CA . VAL A 1 1385 ? -31.801 6.711 -0.101 1.00 90.06 1385 VAL A CA 1
ATOM 10875 C C . VAL A 1 1385 ? -33.228 6.731 -0.632 1.00 90.06 1385 VAL A C 1
ATOM 10877 O O . VAL A 1 1385 ? -33.833 7.793 -0.769 1.00 90.06 1385 VAL A O 1
ATOM 10880 N N . CYS A 1 1386 ? -33.771 5.553 -0.931 1.00 86.50 1386 CYS A N 1
ATOM 10881 C CA . CYS A 1 1386 ? -35.108 5.360 -1.490 1.00 86.50 1386 CYS A CA 1
ATOM 10882 C C . CYS A 1 1386 ? -35.932 4.373 -0.651 1.00 86.50 1386 CYS A C 1
ATOM 10884 O O . CYS A 1 1386 ? -35.376 3.542 0.061 1.00 86.50 1386 CYS A O 1
ATOM 10886 N N . LYS A 1 1387 ? -37.264 4.418 -0.745 1.00 84.75 1387 LYS A N 1
ATOM 10887 C CA . LYS A 1 1387 ? -38.162 3.487 -0.046 1.00 84.75 1387 LYS A CA 1
ATOM 10888 C C . LYS A 1 1387 ? -38.103 2.095 -0.672 1.00 84.75 1387 LYS A C 1
ATOM 10890 O O . LYS A 1 1387 ? -37.691 1.147 -0.014 1.00 84.75 1387 LYS A O 1
ATOM 10895 N N . SER A 1 1388 ? -38.423 2.006 -1.964 1.00 74.62 1388 SER A N 1
ATOM 10896 C CA . SER A 1 1388 ? -38.572 0.753 -2.714 1.00 74.62 1388 SER A CA 1
ATOM 10897 C C . SER A 1 1388 ? -37.412 0.486 -3.680 1.00 74.62 1388 SER A C 1
ATOM 10899 O O . SER A 1 1388 ? -36.831 1.407 -4.257 1.00 74.62 1388 SER A O 1
ATOM 10901 N N . SER A 1 1389 ? -37.120 -0.795 -3.917 1.00 68.88 1389 SER A N 1
ATOM 10902 C CA . SER A 1 1389 ? -36.077 -1.282 -4.832 1.00 68.88 1389 SER A CA 1
ATOM 10903 C C . SER A 1 1389 ? -36.426 -1.089 -6.311 1.00 68.88 1389 SER A C 1
ATOM 10905 O O . SER A 1 1389 ? -35.603 -1.352 -7.187 1.00 68.88 1389 SER A O 1
ATOM 10907 N N . GLN A 1 1390 ? -37.633 -0.594 -6.599 1.00 66.69 1390 GLN A N 1
ATOM 10908 C CA . GLN A 1 1390 ? -38.074 -0.229 -7.942 1.00 66.69 1390 GLN A CA 1
ATOM 10909 C C . GLN A 1 1390 ? -37.328 0.994 -8.509 1.00 66.69 1390 GLN A C 1
ATOM 10911 O O . GLN A 1 1390 ? -37.309 1.157 -9.727 1.00 66.69 1390 GLN A O 1
ATOM 10916 N N . PHE A 1 1391 ? -36.666 1.821 -7.684 1.00 68.06 1391 PHE A N 1
ATOM 10917 C CA . PHE A 1 1391 ? -35.800 2.902 -8.176 1.00 68.06 1391 PHE A CA 1
ATOM 10918 C C . PHE A 1 1391 ? -34.490 2.335 -8.755 1.00 68.06 1391 PHE A C 1
ATOM 10920 O O . PHE A 1 1391 ? -33.479 2.189 -8.070 1.00 68.06 1391 PHE A O 1
ATOM 10927 N N . GLY A 1 1392 ? -34.511 2.006 -10.046 1.00 64.88 1392 GLY A N 1
ATOM 10928 C CA . GLY A 1 1392 ? -33.359 1.503 -10.793 1.00 64.88 1392 GLY A CA 1
ATOM 10929 C C . GLY A 1 1392 ? -33.416 1.903 -12.271 1.00 64.88 1392 GLY A C 1
ATOM 10930 O O . GLY A 1 1392 ? -34.415 2.466 -12.706 1.00 64.88 1392 GLY A O 1
ATOM 10931 N N . PRO A 1 1393 ? -32.396 1.582 -13.091 1.00 67.25 1393 PRO A N 1
ATOM 10932 C CA . PRO A 1 1393 ? -32.220 2.172 -14.429 1.00 67.25 1393 PRO A CA 1
ATOM 10933 C C . PRO A 1 1393 ? -33.356 1.966 -15.446 1.00 67.25 1393 PRO A C 1
ATOM 10935 O O . PRO A 1 1393 ? -33.367 2.607 -16.494 1.00 67.25 1393 PRO A O 1
ATOM 10938 N N . LYS A 1 1394 ? -34.297 1.053 -15.175 1.00 70.81 1394 LYS A N 1
ATOM 10939 C CA . LYS A 1 1394 ? -35.482 0.822 -16.014 1.00 70.81 1394 LYS A CA 1
ATOM 10940 C C . LYS A 1 1394 ? -36.688 1.681 -15.617 1.00 70.81 1394 LYS A C 1
ATOM 10942 O O . LYS A 1 1394 ? -37.586 1.821 -16.448 1.00 70.81 1394 LYS A O 1
ATOM 10947 N N . SER A 1 1395 ? -36.715 2.216 -14.393 1.00 74.75 1395 SER A N 1
ATOM 10948 C CA . SER A 1 1395 ? -37.875 2.901 -13.826 1.00 74.75 1395 SER A CA 1
ATOM 10949 C C . SER A 1 1395 ? -38.076 4.300 -14.387 1.00 74.75 1395 SER A C 1
ATOM 10951 O O . SER A 1 1395 ? -37.155 4.970 -14.863 1.00 74.75 1395 SER A O 1
ATOM 10953 N N . ASP A 1 1396 ? -39.319 4.741 -14.311 1.00 74.69 1396 ASP A N 1
ATOM 10954 C CA . ASP A 1 1396 ? -39.753 6.044 -14.780 1.00 74.69 1396 ASP A CA 1
ATOM 10955 C C . ASP A 1 1396 ? -39.209 7.173 -13.894 1.00 74.69 1396 ASP A C 1
ATOM 10957 O O . ASP A 1 1396 ? -38.907 8.262 -14.377 1.00 74.69 1396 ASP A O 1
ATOM 10961 N N . GLU A 1 1397 ? -39.031 6.895 -12.605 1.00 72.25 1397 GLU A N 1
ATOM 10962 C CA . GLU A 1 1397 ? -38.463 7.777 -11.587 1.00 72.25 1397 GLU A CA 1
ATOM 10963 C C . GLU A 1 1397 ? -36.988 8.050 -11.892 1.00 72.25 1397 GLU A C 1
ATOM 10965 O O . GLU A 1 1397 ? -36.564 9.204 -11.882 1.00 72.25 1397 GLU A O 1
ATOM 10970 N N . TYR A 1 1398 ? -36.226 7.010 -12.249 1.00 77.44 1398 TYR A N 1
ATOM 10971 C CA . TYR A 1 1398 ? -34.822 7.134 -12.637 1.00 77.44 1398 TYR A CA 1
ATOM 10972 C C . TYR A 1 1398 ? -34.665 7.930 -13.943 1.00 77.44 1398 TYR A C 1
ATOM 10974 O O . TYR A 1 1398 ? -33.816 8.818 -14.028 1.00 77.44 1398 TYR A O 1
ATOM 10982 N N . ARG A 1 1399 ? -35.522 7.683 -14.948 1.00 79.81 1399 ARG A N 1
ATOM 10983 C CA . ARG A 1 1399 ? -35.537 8.476 -16.194 1.00 79.81 1399 ARG A CA 1
ATOM 10984 C C . ARG A 1 1399 ? -35.879 9.943 -15.935 1.00 79.81 1399 ARG A C 1
ATOM 10986 O O . ARG A 1 1399 ? -35.220 10.823 -16.483 1.00 79.81 1399 ARG A O 1
ATOM 10993 N N . LYS A 1 1400 ? -36.872 10.214 -15.080 1.00 78.06 1400 LYS A N 1
ATOM 10994 C CA . LYS A 1 1400 ? -37.259 11.580 -14.685 1.00 78.06 1400 LYS A CA 1
ATOM 10995 C C . LYS A 1 1400 ? -36.108 12.274 -13.950 1.00 78.06 1400 LYS A C 1
ATOM 10997 O O . LYS A 1 1400 ? -35.767 13.401 -14.295 1.00 78.06 1400 LYS A O 1
ATOM 11002 N N . PHE A 1 1401 ? -35.418 11.572 -13.052 1.00 80.31 1401 PHE A N 1
ATOM 11003 C CA . PHE A 1 1401 ? -34.224 12.079 -12.374 1.00 80.31 1401 PHE A CA 1
ATOM 11004 C C . PHE A 1 1401 ? -33.070 12.404 -13.344 1.00 80.31 1401 PHE A C 1
ATOM 11006 O O . PHE A 1 1401 ? -32.446 13.456 -13.222 1.00 80.31 1401 PHE A O 1
ATOM 11013 N N . GLN A 1 1402 ? -32.830 11.573 -14.367 1.00 82.00 1402 GLN A N 1
ATOM 11014 C CA . GLN A 1 1402 ? -31.878 11.900 -15.440 1.00 82.00 1402 GLN A CA 1
ATOM 11015 C C . GLN A 1 1402 ? -32.321 13.108 -16.283 1.00 82.00 1402 GLN A C 1
ATOM 11017 O O . GLN A 1 1402 ? -31.483 13.937 -16.638 1.00 82.00 1402 GLN A O 1
ATOM 11022 N N . SER A 1 1403 ? -33.618 13.252 -16.582 1.00 81.31 1403 SER A N 1
ATOM 11023 C CA . SER A 1 1403 ? -34.120 14.427 -17.310 1.00 81.31 1403 SER A CA 1
ATOM 11024 C C . SER A 1 1403 ? -34.005 15.722 -16.500 1.00 81.31 1403 SER A C 1
ATOM 11026 O O . SER A 1 1403 ? -33.744 16.770 -17.081 1.00 81.31 1403 SER A O 1
ATOM 11028 N N . GLU A 1 1404 ? -34.107 15.650 -15.171 1.00 80.25 1404 GLU A N 1
ATOM 11029 C CA . GLU A 1 1404 ? -33.906 16.804 -14.286 1.00 80.25 1404 GLU A CA 1
ATOM 11030 C C . GLU A 1 1404 ? -32.423 17.129 -14.054 1.00 80.25 1404 GLU A C 1
ATOM 11032 O O . GLU A 1 1404 ? -32.056 18.293 -13.919 1.00 80.25 1404 GLU A O 1
ATOM 11037 N N . ALA A 1 1405 ? -31.527 16.138 -14.103 1.00 83.62 1405 ALA A N 1
ATOM 11038 C CA . ALA A 1 1405 ? -30.095 16.413 -14.214 1.00 83.62 1405 ALA A CA 1
ATOM 11039 C C . ALA A 1 1405 ? -29.807 17.245 -15.481 1.00 83.62 1405 ALA A C 1
ATOM 11041 O O . ALA A 1 1405 ? -29.187 18.308 -15.407 1.00 83.62 1405 ALA A O 1
ATOM 11042 N N . ALA A 1 1406 ? -30.351 16.813 -16.626 1.00 83.75 1406 ALA A N 1
ATOM 11043 C CA . ALA A 1 1406 ? -30.218 17.521 -17.895 1.00 83.75 1406 ALA A CA 1
ATOM 11044 C C . ALA A 1 1406 ? -30.886 18.914 -17.884 1.00 83.75 1406 ALA A C 1
ATOM 11046 O O . ALA A 1 1406 ? -30.296 19.857 -18.411 1.00 83.75 1406 ALA A O 1
ATOM 11047 N N . SER A 1 1407 ? -32.056 19.078 -17.248 1.00 80.00 1407 SER A N 1
ATOM 11048 C CA . SER A 1 1407 ? -32.734 20.383 -17.100 1.00 80.00 1407 SER A CA 1
ATOM 11049 C C . SER A 1 1407 ? -31.895 21.380 -16.285 1.00 80.00 1407 SER A C 1
ATOM 11051 O O . SER A 1 1407 ? -31.863 22.573 -16.587 1.00 80.00 1407 SER A O 1
ATOM 11053 N N . LEU A 1 1408 ? -31.141 20.877 -15.301 1.00 78.94 1408 LEU A N 1
ATOM 11054 C CA . LEU A 1 1408 ? -30.188 21.633 -14.487 1.00 78.94 1408 LEU A CA 1
ATOM 11055 C C . LEU A 1 1408 ? -28.828 21.879 -15.166 1.00 78.94 1408 LEU A C 1
ATOM 11057 O O . LEU A 1 1408 ? -27.980 22.542 -14.566 1.00 78.94 1408 LEU A O 1
ATOM 11061 N N . GLY A 1 1409 ? -28.593 21.343 -16.368 1.00 77.50 1409 GLY A N 1
ATOM 11062 C CA . GLY A 1 1409 ? -27.296 21.399 -17.049 1.00 77.50 1409 GLY A CA 1
ATOM 11063 C C . GLY A 1 1409 ? -26.206 20.530 -16.404 1.00 77.50 1409 GLY A C 1
ATOM 11064 O O . GLY A 1 1409 ? -25.023 20.767 -16.642 1.00 77.50 1409 GLY A O 1
ATOM 11065 N N . ARG A 1 1410 ? -26.580 19.541 -15.579 1.00 79.88 1410 ARG A N 1
ATOM 11066 C CA . ARG A 1 1410 ? -25.668 18.598 -14.911 1.00 79.88 1410 ARG A CA 1
ATOM 11067 C C . ARG A 1 1410 ? -25.740 17.220 -15.577 1.00 79.88 1410 ARG A C 1
ATOM 11069 O O . ARG A 1 1410 ? -26.817 16.704 -15.857 1.00 79.88 1410 ARG A O 1
ATOM 11076 N N . SER A 1 1411 ? -24.596 16.579 -15.790 1.00 72.94 1411 SER A N 1
ATOM 11077 C CA . SER A 1 1411 ? -24.517 15.217 -16.334 1.00 72.94 1411 SER A CA 1
ATOM 11078 C C . SER A 1 1411 ? -24.142 14.222 -15.240 1.00 72.94 1411 SER A C 1
ATOM 11080 O O . SER A 1 1411 ? -23.034 14.301 -14.716 1.00 72.94 1411 SER A O 1
ATOM 11082 N N . ILE A 1 1412 ? -25.019 13.257 -14.937 1.00 78.38 1412 ILE A N 1
ATOM 11083 C CA . ILE A 1 1412 ? -24.680 12.142 -14.038 1.00 78.38 1412 ILE A CA 1
ATOM 11084 C C . ILE A 1 1412 ? -23.825 11.134 -14.818 1.00 78.38 1412 ILE A C 1
ATOM 11086 O O . ILE A 1 1412 ? -24.350 10.204 -15.431 1.00 78.38 1412 ILE A O 1
ATOM 11090 N N . THR A 1 1413 ? -22.512 11.360 -14.859 1.00 71.62 1413 THR A N 1
ATOM 11091 C CA . THR A 1 1413 ? -21.547 10.520 -15.594 1.00 71.62 1413 THR A CA 1
ATOM 11092 C C . THR A 1 1413 ? -21.084 9.319 -14.776 1.00 71.62 1413 THR A C 1
ATOM 11094 O O . THR A 1 1413 ? -20.825 8.248 -15.329 1.00 71.62 1413 THR A O 1
ATOM 11097 N N . ASN A 1 1414 ? -20.998 9.482 -13.456 1.00 69.94 1414 ASN A N 1
ATOM 11098 C CA . ASN A 1 1414 ? -20.492 8.470 -12.542 1.00 69.94 1414 ASN A CA 1
ATOM 11099 C C . ASN A 1 1414 ? -21.579 7.498 -12.057 1.00 69.94 1414 ASN A C 1
ATOM 11101 O O . ASN A 1 1414 ? -22.755 7.841 -11.910 1.00 69.94 1414 ASN A O 1
ATOM 11105 N N . ARG A 1 1415 ? -21.170 6.253 -11.773 1.00 77.44 1415 ARG A N 1
ATOM 11106 C CA . ARG A 1 1415 ? -22.031 5.279 -11.082 1.00 77.44 1415 ARG A CA 1
ATOM 11107 C C . ARG A 1 1415 ? -22.270 5.763 -9.653 1.00 77.44 1415 ARG A C 1
ATOM 11109 O O . ARG A 1 1415 ? -21.321 6.142 -8.978 1.00 77.44 1415 ARG A O 1
ATOM 11116 N N . PHE A 1 1416 ? -23.509 5.676 -9.189 1.00 80.38 1416 PHE A N 1
ATOM 11117 C CA . PHE A 1 1416 ? -23.897 5.995 -7.817 1.00 80.38 1416 PHE A CA 1
ATOM 11118 C C . PHE A 1 1416 ? -24.645 4.817 -7.190 1.00 80.38 1416 PHE A C 1
ATOM 11120 O O . PHE A 1 1416 ? -25.283 4.030 -7.896 1.00 80.38 1416 PHE A O 1
ATOM 11127 N N . LEU A 1 1417 ? -24.551 4.689 -5.869 1.00 86.00 1417 LEU A N 1
ATOM 11128 C CA . LEU A 1 1417 ? -25.277 3.688 -5.096 1.00 86.00 1417 LEU A CA 1
ATOM 11129 C C . LEU A 1 1417 ? -26.650 4.243 -4.677 1.00 86.00 1417 LEU A C 1
ATOM 11131 O O . LEU A 1 1417 ? -26.805 5.430 -4.376 1.00 86.00 1417 LEU A O 1
ATOM 11135 N N . VAL A 1 1418 ? -27.652 3.363 -4.682 1.00 87.44 1418 VAL A N 1
ATOM 11136 C CA . VAL A 1 1418 ? -29.002 3.625 -4.173 1.00 87.44 1418 VAL A CA 1
ATOM 11137 C C . VAL A 1 1418 ? -29.279 2.634 -3.048 1.00 87.44 1418 VAL A C 1
ATOM 11139 O O . VAL A 1 1418 ? -29.183 1.424 -3.257 1.00 87.44 1418 VAL A O 1
ATOM 11142 N N . ILE A 1 1419 ? -29.623 3.137 -1.865 1.00 89.62 1419 ILE A N 1
ATOM 11143 C CA . ILE A 1 1419 ? -29.962 2.327 -0.691 1.00 89.62 1419 ILE A CA 1
ATOM 11144 C C . ILE A 1 1419 ? -31.484 2.291 -0.559 1.00 89.62 1419 ILE A C 1
ATOM 11146 O O . ILE A 1 1419 ? -32.120 3.323 -0.355 1.00 89.62 1419 ILE A O 1
ATOM 11150 N N . CYS A 1 1420 ? -32.076 1.105 -0.684 1.00 89.12 1420 CYS A N 1
ATOM 11151 C CA . CYS A 1 1420 ? -33.515 0.892 -0.544 1.00 89.12 1420 CYS A CA 1
ATOM 11152 C C . CYS A 1 1420 ? -33.860 0.480 0.896 1.00 89.12 1420 CYS A C 1
ATOM 11154 O O . CYS A 1 1420 ? -33.426 -0.584 1.333 1.00 89.12 1420 CYS A O 1
ATOM 11156 N N . LEU A 1 1421 ? -34.660 1.284 1.608 1.00 89.44 1421 LEU A N 1
ATOM 11157 C CA . LEU A 1 1421 ? -35.078 1.002 2.990 1.00 89.44 1421 LEU A CA 1
ATOM 11158 C C . LEU A 1 1421 ? -35.829 -0.329 3.105 1.00 89.44 1421 LEU A C 1
ATOM 11160 O O . LEU A 1 1421 ? -35.524 -1.126 3.983 1.00 89.44 1421 LEU A O 1
ATOM 11164 N N . ASP A 1 1422 ? -36.748 -0.610 2.179 1.00 87.12 1422 ASP A N 1
ATOM 11165 C CA . ASP A 1 1422 ? -37.530 -1.856 2.165 1.00 87.12 1422 ASP A CA 1
ATOM 11166 C C . ASP A 1 1422 ? -36.682 -3.102 1.819 1.00 87.12 1422 ASP A C 1
ATOM 11168 O O . ASP A 1 1422 ? -37.179 -4.227 1.884 1.00 87.12 1422 ASP A O 1
ATOM 11172 N N . ALA A 1 1423 ? -35.407 -2.917 1.451 1.00 86.56 1423 ALA A N 1
ATOM 11173 C CA . ALA A 1 1423 ? -34.443 -3.980 1.175 1.00 86.56 1423 ALA A CA 1
ATOM 11174 C C . ALA A 1 1423 ? -33.301 -4.066 2.207 1.00 86.56 1423 ALA A C 1
ATOM 11176 O O . ALA A 1 1423 ? -32.542 -5.041 2.174 1.00 86.56 1423 ALA A O 1
ATOM 11177 N N . THR A 1 1424 ? -33.157 -3.105 3.132 1.00 86.12 1424 THR A N 1
ATOM 11178 C CA . THR A 1 1424 ? -32.266 -3.302 4.283 1.00 86.12 1424 THR A CA 1
ATOM 11179 C C . THR A 1 1424 ? -32.927 -4.232 5.302 1.00 86.12 1424 THR A C 1
ATOM 11181 O O . THR A 1 1424 ? -34.145 -4.413 5.331 1.00 86.12 1424 THR A O 1
ATOM 11184 N N . ARG A 1 1425 ? -32.118 -4.896 6.135 1.00 89.19 1425 ARG A N 1
ATOM 11185 C CA . ARG A 1 1425 ? -32.640 -5.708 7.241 1.00 89.19 1425 ARG A CA 1
ATOM 11186 C C . ARG A 1 1425 ? -32.804 -4.795 8.459 1.00 89.19 1425 ARG A C 1
ATOM 11188 O O . ARG A 1 1425 ? -31.778 -4.336 8.958 1.00 89.19 1425 ARG A O 1
ATOM 11195 N N . PRO A 1 1426 ? -34.035 -4.529 8.934 1.00 91.31 1426 PRO A N 1
ATOM 11196 C CA . PRO A 1 1426 ? -34.242 -3.646 10.073 1.00 91.31 1426 PRO A CA 1
ATOM 11197 C C . PRO A 1 1426 ? -33.729 -4.275 11.370 1.00 91.31 1426 PRO A C 1
ATOM 11199 O O . PRO A 1 1426 ? -33.819 -5.497 11.546 1.00 91.31 1426 PRO A O 1
ATOM 11202 N N . TRP A 1 1427 ? -33.272 -3.436 12.299 1.00 92.69 1427 TRP A N 1
ATOM 11203 C CA . TRP A 1 1427 ? -33.117 -3.815 13.705 1.00 92.69 1427 TRP A CA 1
ATOM 11204 C C . TRP A 1 1427 ? -34.463 -4.260 14.298 1.00 92.69 1427 TRP A C 1
ATOM 11206 O O . TRP A 1 1427 ? -35.507 -3.684 13.991 1.00 92.69 1427 TRP A O 1
ATOM 11216 N N . ARG A 1 1428 ? -34.454 -5.302 15.141 1.00 90.62 1428 ARG A N 1
ATOM 11217 C CA . ARG A 1 1428 ? -35.682 -5.907 15.698 1.00 90.62 1428 ARG A CA 1
ATOM 11218 C C . ARG A 1 1428 ? -35.715 -6.022 17.220 1.00 90.62 1428 ARG A C 1
ATOM 11220 O O . ARG A 1 1428 ? -36.782 -6.299 17.755 1.00 90.62 1428 ARG A O 1
ATOM 11227 N N . ASN A 1 1429 ? -34.613 -5.755 17.920 1.00 89.75 1429 ASN A N 1
ATOM 11228 C CA . ASN A 1 1429 ? -34.518 -5.974 19.372 1.00 89.75 1429 ASN A CA 1
ATOM 11229 C C . ASN A 1 1429 ? -35.033 -4.771 20.195 1.00 89.75 1429 ASN A C 1
ATOM 11231 O O . ASN A 1 1429 ? -34.726 -4.639 21.373 1.00 89.75 1429 ASN A O 1
ATOM 11235 N N . GLY A 1 1430 ? -35.828 -3.892 19.577 1.00 88.50 1430 GLY A N 1
ATOM 11236 C CA . GLY A 1 1430 ? -36.470 -2.755 20.234 1.00 88.50 1430 GLY A CA 1
ATOM 11237 C C . GLY A 1 1430 ? -35.660 -1.455 20.242 1.00 88.50 1430 GLY A C 1
ATOM 11238 O O . GLY A 1 1430 ? -34.518 -1.375 19.778 1.00 88.50 1430 GLY A O 1
ATOM 11239 N N . LEU A 1 1431 ? -36.311 -0.418 20.766 1.00 91.62 1431 LEU A N 1
ATOM 11240 C CA . LEU A 1 1431 ? -35.812 0.950 20.898 1.00 91.62 1431 LEU A CA 1
ATOM 11241 C C . LEU A 1 1431 ? -35.733 1.334 22.381 1.00 91.62 1431 LEU A C 1
ATOM 11243 O O . LEU A 1 1431 ? -36.460 0.783 23.210 1.00 91.62 1431 LEU A O 1
ATOM 11247 N N . VAL A 1 1432 ? -34.887 2.307 22.712 1.00 91.88 1432 VAL A N 1
ATOM 11248 C CA . VAL A 1 1432 ? -34.803 2.881 24.059 1.00 91.88 1432 VAL A CA 1
ATOM 11249 C C . VAL A 1 1432 ? -36.128 3.576 24.388 1.00 91.88 1432 VAL A C 1
ATOM 11251 O O . VAL A 1 1432 ? -36.563 4.499 23.696 1.00 91.88 1432 VAL A O 1
ATOM 11254 N N . ARG A 1 1433 ? -36.800 3.111 25.446 1.00 86.50 1433 ARG A N 1
ATOM 11255 C CA . ARG A 1 1433 ? -38.129 3.598 25.834 1.00 86.50 1433 ARG A CA 1
ATOM 11256 C C . ARG A 1 1433 ? -38.075 5.088 26.184 1.00 86.50 1433 ARG A C 1
ATOM 11258 O O . ARG A 1 1433 ? -37.273 5.498 27.014 1.00 86.50 1433 ARG A O 1
ATOM 11265 N N . ASN A 1 1434 ? -38.974 5.865 25.581 1.00 88.19 1434 ASN A N 1
ATOM 11266 C CA . ASN A 1 1434 ? -39.105 7.319 25.734 1.00 88.19 1434 ASN A CA 1
ATOM 11267 C C . ASN A 1 1434 ? -37.894 8.157 25.245 1.00 88.19 1434 ASN A C 1
ATOM 11269 O O . ASN A 1 1434 ? -37.863 9.356 25.512 1.00 88.19 1434 ASN A O 1
ATOM 11273 N N . ASP A 1 1435 ? -36.927 7.589 24.510 1.00 90.50 1435 ASP A N 1
ATOM 11274 C CA . ASP A 1 1435 ? -35.861 8.380 23.874 1.00 90.50 1435 ASP A CA 1
ATOM 11275 C C . ASP A 1 1435 ? -36.405 9.132 22.637 1.00 90.50 1435 ASP A C 1
ATOM 11277 O O . ASP A 1 1435 ? -36.870 8.491 21.688 1.00 90.50 1435 ASP A O 1
ATOM 11281 N N . PRO A 1 1436 ? -36.333 10.478 22.586 1.00 90.50 1436 PRO A N 1
ATOM 11282 C CA . PRO A 1 1436 ? -36.886 11.261 21.477 1.00 90.50 1436 PRO A CA 1
ATOM 11283 C C . PRO A 1 1436 ? -36.124 11.063 20.158 1.00 90.50 1436 PRO A C 1
ATOM 11285 O O . PRO A 1 1436 ? -36.651 11.375 19.095 1.00 90.50 1436 PRO A O 1
ATOM 11288 N N . GLN A 1 1437 ? -34.902 10.523 20.209 1.00 93.75 1437 GLN A N 1
ATOM 11289 C CA . GLN A 1 1437 ? -34.082 10.188 19.044 1.00 93.75 1437 GLN A CA 1
ATOM 11290 C C . GLN A 1 1437 ? -34.327 8.767 18.506 1.00 93.75 1437 GLN A C 1
ATOM 11292 O O . GLN A 1 1437 ? -33.664 8.360 17.546 1.00 93.75 1437 GLN A O 1
ATOM 11297 N N . LYS A 1 1438 ? -35.276 8.012 19.087 1.00 92.56 1438 LYS A N 1
ATOM 11298 C CA . LYS A 1 1438 ? -35.608 6.626 18.713 1.00 92.56 1438 LYS A CA 1
ATOM 11299 C C . LYS A 1 1438 ? -34.358 5.726 18.655 1.00 92.56 1438 LYS A C 1
ATOM 11301 O O . LYS A 1 1438 ? -34.198 4.939 17.726 1.00 92.56 1438 LYS A O 1
ATOM 11306 N N . ARG A 1 1439 ? -33.423 5.879 19.603 1.00 95.25 1439 ARG A N 1
ATOM 11307 C CA . ARG A 1 1439 ? -32.178 5.088 19.682 1.00 95.25 1439 ARG A CA 1
ATOM 11308 C C . ARG A 1 1439 ? -32.466 3.594 19.837 1.00 95.25 1439 ARG A C 1
ATOM 11310 O O . ARG A 1 1439 ? -33.439 3.200 20.476 1.00 95.25 1439 ARG A O 1
ATOM 11317 N N . LEU A 1 1440 ? -31.615 2.756 19.252 1.00 96.06 1440 LEU A N 1
ATOM 11318 C CA . LEU A 1 1440 ? -31.736 1.298 19.298 1.00 96.06 1440 LEU A CA 1
ATOM 11319 C C . LEU A 1 1440 ? -31.370 0.788 20.698 1.00 96.06 1440 LEU A C 1
ATOM 11321 O O . LEU A 1 1440 ? -30.360 1.217 21.259 1.00 96.06 1440 LEU A O 1
ATOM 11325 N N . ALA A 1 1441 ? -32.153 -0.141 21.250 1.00 93.94 1441 ALA A N 1
ATOM 11326 C CA . ALA A 1 1441 ? -31.829 -0.791 22.519 1.00 93.94 1441 ALA A CA 1
ATOM 11327 C C . ALA A 1 1441 ? -30.717 -1.832 22.298 1.00 93.94 1441 ALA A C 1
ATOM 11329 O O . ALA A 1 1441 ? -30.995 -2.960 21.902 1.00 93.94 1441 ALA A O 1
ATOM 11330 N N . MET A 1 1442 ? -29.459 -1.427 22.491 1.00 91.81 1442 MET A N 1
ATOM 11331 C CA . MET A 1 1442 ? -28.263 -2.245 22.258 1.00 91.81 1442 MET A CA 1
ATOM 11332 C C . MET A 1 1442 ? -27.455 -2.369 23.550 1.00 91.81 1442 MET A C 1
ATOM 11334 O O . MET A 1 1442 ? -27.162 -1.355 24.186 1.00 91.81 1442 MET A O 1
ATOM 11338 N N . ASP A 1 1443 ? -27.084 -3.593 23.922 1.00 88.88 1443 ASP A N 1
ATOM 11339 C CA . ASP A 1 1443 ? -26.313 -3.861 25.137 1.00 88.88 1443 ASP A CA 1
ATOM 11340 C C . ASP A 1 1443 ? -24.874 -3.356 24.996 1.00 88.88 1443 ASP A C 1
ATOM 11342 O O . ASP A 1 1443 ? -24.185 -3.696 24.038 1.00 88.88 1443 ASP A O 1
ATOM 11346 N N . ASN A 1 1444 ? -24.392 -2.569 25.960 1.00 88.75 1444 ASN A N 1
ATOM 11347 C CA . ASN A 1 1444 ? -22.992 -2.140 25.978 1.00 88.75 1444 ASN A CA 1
ATOM 11348 C C . ASN A 1 1444 ? -22.050 -3.357 26.108 1.00 88.75 1444 ASN A C 1
ATOM 11350 O O . ASN A 1 1444 ? -22.378 -4.313 26.814 1.00 88.75 1444 ASN A O 1
ATOM 11354 N N . PRO A 1 1445 ? -20.857 -3.335 25.491 1.00 87.12 1445 PRO A N 1
ATOM 11355 C CA . PRO A 1 1445 ? -19.874 -4.388 25.667 1.00 87.12 1445 PRO A CA 1
ATOM 11356 C C . PRO A 1 1445 ? -19.165 -4.238 27.024 1.00 87.12 1445 PRO A C 1
ATOM 11358 O O . PRO A 1 1445 ? -18.733 -3.149 27.415 1.00 87.12 1445 PRO A O 1
ATOM 11361 N N . TYR A 1 1446 ? -19.007 -5.361 27.722 1.00 85.56 1446 TYR A N 1
ATOM 11362 C CA . TYR A 1 1446 ? -18.323 -5.460 29.013 1.00 85.56 1446 TYR A CA 1
ATOM 11363 C C . TYR A 1 1446 ? -17.095 -6.369 28.901 1.00 85.56 1446 TYR A C 1
ATOM 11365 O O . TYR A 1 1446 ? -17.060 -7.310 28.102 1.00 85.56 1446 TYR A O 1
ATOM 11373 N N . LEU A 1 1447 ? -16.083 -6.104 29.724 1.00 83.50 1447 LEU A N 1
ATOM 11374 C CA . LEU A 1 1447 ? -14.938 -6.987 29.911 1.00 83.50 1447 LEU A CA 1
ATOM 11375 C C . LEU A 1 1447 ? -15.372 -8.313 30.576 1.00 83.50 1447 LEU A C 1
ATOM 11377 O O . LEU A 1 1447 ? -16.387 -8.354 31.274 1.00 83.50 1447 LEU A O 1
ATOM 11381 N N . PRO A 1 1448 ? -14.595 -9.410 30.448 1.00 79.62 1448 PRO A N 1
ATOM 11382 C CA . PRO A 1 1448 ? -14.952 -10.721 31.012 1.00 79.62 1448 PRO A CA 1
ATOM 11383 C C . PRO A 1 1448 ? -15.088 -10.793 32.545 1.00 79.62 1448 PRO A C 1
ATOM 11385 O O . PRO A 1 1448 ? -15.453 -11.843 33.071 1.00 79.62 1448 PRO A O 1
ATOM 11388 N N . ASN A 1 1449 ? -14.761 -9.718 33.267 1.00 83.12 1449 ASN A N 1
ATOM 11389 C CA . ASN A 1 1449 ? -14.960 -9.570 34.710 1.00 83.12 1449 ASN A CA 1
ATOM 11390 C C . ASN A 1 1449 ? -16.250 -8.808 35.086 1.00 83.12 1449 ASN A C 1
ATOM 11392 O O . ASN A 1 1449 ? -16.601 -8.805 36.263 1.00 83.12 1449 ASN A O 1
ATOM 11396 N N . GLY A 1 1450 ? -16.951 -8.206 34.117 1.00 82.50 1450 GLY A N 1
ATOM 11397 C CA . GLY A 1 1450 ? -18.157 -7.396 34.321 1.00 82.50 1450 GLY A CA 1
ATOM 11398 C C . GLY A 1 1450 ? -17.939 -5.878 34.280 1.00 82.50 1450 GLY A C 1
ATOM 11399 O O . GLY A 1 1450 ? -18.923 -5.143 34.289 1.00 82.50 1450 GLY A O 1
ATOM 11400 N N . ASP A 1 1451 ? -16.696 -5.395 34.192 1.00 86.50 1451 ASP A N 1
ATOM 11401 C CA . ASP A 1 1451 ? -16.420 -3.956 34.074 1.00 86.50 1451 ASP A CA 1
ATOM 11402 C C . ASP A 1 1451 ? -16.758 -3.441 32.657 1.00 86.50 1451 ASP A C 1
ATOM 11404 O O . ASP A 1 1451 ? -16.587 -4.181 31.682 1.00 86.50 1451 ASP A O 1
ATOM 11408 N N . PRO A 1 1452 ? -17.197 -2.180 32.481 1.00 85.19 1452 PRO A N 1
ATOM 11409 C CA . PRO A 1 1452 ? -17.329 -1.570 31.155 1.00 85.19 1452 PRO A CA 1
ATOM 11410 C C . PRO A 1 1452 ? -15.988 -1.564 30.407 1.00 85.19 1452 PRO A C 1
ATOM 11412 O O . PRO A 1 1452 ? -14.946 -1.331 31.022 1.00 85.19 1452 PRO A O 1
ATOM 11415 N N . ILE A 1 1453 ? -15.985 -1.774 29.084 1.00 89.75 1453 ILE A N 1
ATOM 11416 C CA . ILE A 1 1453 ? -14.730 -1.698 28.315 1.00 89.75 1453 ILE A CA 1
ATOM 11417 C C . ILE A 1 1453 ? -14.191 -0.250 28.330 1.00 89.75 1453 ILE A C 1
ATOM 11419 O O . ILE A 1 1453 ? -14.905 0.661 27.899 1.00 89.75 1453 ILE A O 1
ATOM 11423 N N . PRO A 1 1454 ? -12.938 -0.013 28.778 1.00 90.75 1454 PRO A N 1
ATOM 11424 C CA . PRO A 1 1454 ? -12.346 1.321 28.831 1.00 90.75 1454 PRO A CA 1
ATOM 11425 C C . PRO A 1 1454 ? -12.400 2.061 27.490 1.00 90.75 1454 PRO A C 1
ATOM 11427 O O . PRO A 1 1454 ? -12.124 1.493 26.434 1.00 90.75 1454 PRO A O 1
ATOM 11430 N N . GLY A 1 1455 ? -12.762 3.343 27.539 1.00 91.94 1455 GLY A N 1
ATOM 11431 C CA . GLY A 1 1455 ? -12.851 4.218 26.370 1.00 91.94 1455 GLY A CA 1
ATOM 11432 C C . GLY A 1 1455 ? -13.998 3.922 25.396 1.00 91.94 1455 GLY A C 1
ATOM 11433 O O . GLY A 1 1455 ? -14.134 4.666 24.428 1.00 91.94 1455 GLY A O 1
ATOM 11434 N N . PHE A 1 1456 ? -14.835 2.897 25.612 1.00 94.75 1456 PHE A N 1
ATOM 11435 C CA . PHE A 1 1456 ? -16.035 2.683 24.795 1.00 94.75 1456 PHE A CA 1
ATOM 11436 C C . PHE A 1 1456 ? -17.011 3.858 24.968 1.00 94.75 1456 PHE A C 1
ATOM 11438 O O . PHE A 1 1456 ? -17.419 4.188 26.083 1.00 94.75 1456 PHE A O 1
ATOM 11445 N N . LYS A 1 1457 ? -17.392 4.495 23.858 1.00 94.31 1457 LYS A N 1
ATOM 11446 C CA . LYS A 1 1457 ? -18.306 5.647 23.825 1.00 94.31 1457 LYS A CA 1
ATOM 11447 C C . LYS A 1 1457 ? -19.746 5.278 23.458 1.00 94.31 1457 LYS A C 1
ATOM 11449 O O . LYS A 1 1457 ? -20.643 6.077 23.711 1.00 94.31 1457 LYS A O 1
ATOM 11454 N N . GLY A 1 1458 ? -19.975 4.117 22.842 1.00 93.88 1458 GLY A N 1
ATOM 11455 C CA . GLY A 1 1458 ? -21.287 3.688 22.345 1.00 93.88 1458 GLY A CA 1
ATOM 11456 C C . GLY A 1 1458 ? -21.232 3.083 20.938 1.00 93.88 1458 GLY A C 1
ATOM 11457 O O . GLY A 1 1458 ? -20.175 3.003 20.312 1.00 93.88 1458 GLY A O 1
ATOM 11458 N N . TYR A 1 1459 ? -22.399 2.701 20.419 1.00 95.31 1459 TYR A N 1
ATOM 11459 C CA . TYR A 1 1459 ? -22.567 2.251 19.035 1.00 95.31 1459 TYR A CA 1
ATOM 11460 C C . TYR A 1 1459 ? -22.819 3.428 18.087 1.00 95.31 1459 TYR A C 1
ATOM 11462 O O . TYR A 1 1459 ? -23.693 4.256 18.351 1.00 95.31 1459 TYR A O 1
ATOM 11470 N N . ALA A 1 1460 ? -22.123 3.471 16.948 1.00 96.50 1460 ALA A N 1
ATOM 11471 C CA . ALA A 1 1460 ? -22.198 4.574 15.983 1.00 96.50 1460 ALA A CA 1
ATOM 11472 C C . ALA A 1 1460 ? -23.629 4.865 15.490 1.00 96.50 1460 ALA A C 1
ATOM 11474 O O . ALA A 1 1460 ? -24.028 6.022 15.378 1.00 96.50 1460 ALA A O 1
ATOM 11475 N N . VAL A 1 1461 ? -24.437 3.818 15.284 1.00 95.94 1461 VAL A N 1
ATOM 11476 C CA . VAL A 1 1461 ? -25.856 3.921 14.890 1.00 95.94 1461 VAL A CA 1
ATOM 11477 C C . VAL A 1 1461 ? -26.720 4.711 15.886 1.00 95.94 1461 VAL A C 1
ATOM 11479 O O . VAL A 1 1461 ? -27.731 5.284 15.486 1.00 95.94 1461 VAL A O 1
ATOM 11482 N N . ASN A 1 1462 ? -26.316 4.807 17.158 1.00 96.06 1462 ASN A N 1
ATOM 11483 C CA . ASN A 1 1462 ? -26.991 5.596 18.197 1.00 96.06 1462 ASN A CA 1
ATOM 11484 C C . ASN A 1 1462 ? -26.389 7.000 18.405 1.00 96.06 1462 ASN A C 1
ATOM 11486 O O . ASN A 1 1462 ? -26.962 7.792 19.157 1.00 96.06 1462 ASN A O 1
ATOM 11490 N N . MET A 1 1463 ? -25.276 7.316 17.728 1.00 96.06 1463 MET A N 1
ATOM 11491 C CA . MET A 1 1463 ? -24.609 8.628 17.762 1.00 96.06 1463 MET A CA 1
ATOM 11492 C C . MET A 1 1463 ? -24.931 9.532 16.563 1.00 96.06 1463 MET A C 1
ATOM 11494 O O . MET A 1 1463 ? -24.533 10.694 16.558 1.00 96.06 1463 MET A O 1
ATOM 11498 N N . ILE A 1 1464 ? -25.637 9.012 15.555 1.00 96.44 1464 ILE A N 1
ATOM 11499 C CA . ILE A 1 1464 ? -26.289 9.848 14.542 1.00 96.44 1464 ILE A CA 1
ATOM 11500 C C . ILE A 1 1464 ? -27.527 10.491 15.178 1.00 96.44 1464 ILE A C 1
ATOM 11502 O O . ILE A 1 1464 ? -28.416 9.779 15.648 1.00 96.44 1464 ILE A O 1
ATOM 11506 N N . ASP A 1 1465 ? -27.623 11.812 15.172 1.00 94.62 1465 ASP A N 1
ATOM 11507 C CA . ASP A 1 1465 ? -28.858 12.521 15.494 1.00 94.62 1465 ASP A CA 1
ATOM 11508 C C . ASP A 1 1465 ? -29.692 12.707 14.217 1.00 94.62 1465 ASP A C 1
ATOM 11510 O O . ASP A 1 1465 ? -29.163 12.967 13.134 1.00 94.62 1465 ASP A O 1
ATOM 11514 N N . LEU A 1 1466 ? -31.008 12.559 14.340 1.00 93.94 1466 LEU A N 1
ATOM 11515 C CA . LEU A 1 1466 ? -31.988 12.732 13.267 1.00 93.94 1466 LEU A CA 1
ATOM 11516 C C . LEU A 1 1466 ? -32.901 13.910 13.626 1.00 93.94 1466 LEU A C 1
ATOM 11518 O O . LEU A 1 1466 ? -33.337 14.011 14.775 1.00 93.94 1466 LEU A O 1
ATOM 11522 N N . ALA A 1 1467 ? -33.221 14.799 12.682 1.00 89.19 1467 ALA A N 1
ATOM 11523 C CA . ALA A 1 1467 ? -34.242 15.815 12.940 1.00 89.19 1467 ALA A CA 1
ATOM 11524 C C . ALA A 1 1467 ? -35.642 15.174 12.941 1.00 89.19 1467 ALA A C 1
ATOM 11526 O O . ALA A 1 1467 ? -35.823 14.047 12.475 1.00 89.19 1467 ALA A O 1
ATOM 11527 N N . SER A 1 1468 ? -36.650 15.888 13.450 1.00 84.75 1468 SER A N 1
ATOM 11528 C CA . SER A 1 1468 ? -38.037 15.398 13.517 1.00 84.75 1468 SER A CA 1
ATOM 11529 C C . SER A 1 1468 ? -38.559 14.914 12.157 1.00 84.75 1468 SER A C 1
ATOM 11531 O O . SER A 1 1468 ? -39.191 13.867 12.078 1.00 84.75 1468 SER A O 1
ATOM 11533 N N . GLU A 1 1469 ? -38.205 15.628 11.086 1.00 84.31 1469 GLU A N 1
ATOM 11534 C CA . GLU A 1 1469 ? -38.543 15.297 9.697 1.00 84.31 1469 GLU A CA 1
ATOM 11535 C C . GLU A 1 1469 ? -37.974 13.936 9.255 1.00 84.31 1469 GLU A C 1
ATOM 11537 O O . GLU A 1 1469 ? -38.670 13.153 8.612 1.00 84.31 1469 GLU A O 1
ATOM 11542 N N . GLU A 1 1470 ? -36.731 13.614 9.634 1.00 87.69 1470 GLU A N 1
ATOM 11543 C CA . GLU A 1 1470 ? -36.119 12.309 9.364 1.00 87.69 1470 GLU A CA 1
ATOM 11544 C C . GLU A 1 1470 ? -36.613 11.197 10.308 1.00 87.69 1470 GLU A C 1
ATOM 11546 O O . GLU A 1 1470 ? -36.655 10.031 9.910 1.00 87.69 1470 GLU A O 1
ATOM 11551 N N . LEU A 1 1471 ? -37.029 11.529 11.535 1.00 88.50 1471 LEU A N 1
ATOM 11552 C CA . LEU A 1 1471 ? -37.587 10.565 12.493 1.00 88.50 1471 LEU A CA 1
ATOM 11553 C C . LEU A 1 1471 ? -38.956 10.010 12.065 1.00 88.50 1471 LEU A C 1
ATOM 11555 O O . LEU A 1 1471 ? -39.334 8.933 12.535 1.00 88.50 1471 LEU A O 1
ATOM 11559 N N . ASP A 1 1472 ? -39.676 10.699 11.180 1.00 85.12 1472 ASP A N 1
ATOM 11560 C CA . ASP A 1 1472 ? -40.959 10.249 10.621 1.00 85.12 1472 ASP A CA 1
ATOM 11561 C C . ASP A 1 1472 ? -40.813 9.448 9.311 1.00 85.12 1472 ASP A C 1
ATOM 11563 O O . ASP A 1 1472 ? -41.776 8.839 8.836 1.00 85.12 1472 ASP A O 1
ATOM 11567 N N . ILE A 1 1473 ? -39.605 9.367 8.739 1.00 86.69 1473 ILE A N 1
ATOM 11568 C CA . ILE A 1 1473 ? -39.342 8.576 7.530 1.00 86.69 1473 ILE A CA 1
ATOM 11569 C C . ILE A 1 1473 ? -39.305 7.083 7.873 1.00 86.69 1473 ILE A C 1
ATOM 11571 O O . ILE A 1 1473 ? -38.387 6.597 8.535 1.00 86.69 1473 ILE A O 1
ATOM 11575 N N . GLN A 1 1474 ? -40.293 6.344 7.359 1.00 86.69 1474 GLN A N 1
ATOM 11576 C CA . GLN A 1 1474 ? -40.462 4.906 7.583 1.00 86.69 1474 GLN A CA 1
ATOM 11577 C C . GLN A 1 1474 ? -40.442 4.085 6.286 1.00 86.69 1474 GLN A C 1
ATOM 11579 O O . GLN A 1 1474 ? -41.001 4.466 5.245 1.00 86.69 1474 GLN A O 1
ATOM 11584 N N . SER A 1 1475 ? -39.865 2.889 6.395 1.00 87.25 1475 SER A N 1
ATOM 11585 C CA . SER A 1 1475 ? -40.045 1.764 5.467 1.00 87.25 1475 SER A CA 1
ATOM 11586 C C . SER A 1 1475 ? -41.522 1.364 5.310 1.00 87.25 1475 SER A C 1
ATOM 11588 O O . SER A 1 1475 ? -42.397 1.775 6.073 1.00 87.25 1475 SER A O 1
ATOM 11590 N N . SER A 1 1476 ? -41.836 0.547 4.306 1.00 85.75 1476 SER A N 1
ATOM 11591 C CA . SER A 1 1476 ? -43.178 -0.023 4.099 1.00 85.75 1476 SER A CA 1
ATOM 11592 C C . SER A 1 1476 ? -43.590 -0.993 5.217 1.00 85.75 1476 SER A C 1
ATOM 11594 O O . SER A 1 1476 ? -44.761 -1.341 5.326 1.00 85.75 1476 SER A O 1
ATOM 11596 N N . SER A 1 1477 ? -42.640 -1.405 6.061 1.00 86.56 1477 SER A N 1
ATOM 11597 C CA . SER A 1 1477 ? -42.826 -2.247 7.246 1.00 86.56 1477 SER A CA 1
ATOM 11598 C C . SER A 1 1477 ? -42.846 -1.465 8.572 1.00 86.56 1477 SER A C 1
ATOM 11600 O O . SER A 1 1477 ? -42.861 -2.087 9.631 1.00 86.56 1477 SER A O 1
ATOM 11602 N N . GLY A 1 1478 ? -42.868 -0.125 8.536 1.00 89.69 1478 GLY A N 1
ATOM 11603 C CA . GLY A 1 1478 ? -43.038 0.741 9.715 1.00 89.69 1478 GLY A CA 1
ATOM 11604 C C . GLY A 1 1478 ? -41.767 1.039 10.522 1.00 89.69 1478 GLY A C 1
ATOM 11605 O O . GLY A 1 1478 ? -41.804 1.865 11.428 1.00 89.69 1478 GLY A O 1
ATOM 11606 N N . TYR A 1 1479 ? -40.632 0.420 10.186 1.00 91.69 1479 TYR A N 1
ATOM 11607 C CA . TYR A 1 1479 ? -39.331 0.737 10.787 1.00 91.69 1479 TYR A CA 1
ATOM 11608 C C . TYR A 1 1479 ? -38.778 2.059 10.236 1.00 91.69 1479 TYR A C 1
ATOM 11610 O O . TYR A 1 1479 ? -38.839 2.280 9.019 1.00 91.69 1479 TYR A O 1
ATOM 11618 N N . GLY A 1 1480 ? -38.234 2.903 11.113 1.00 92.06 1480 GLY A N 1
ATOM 11619 C CA . GLY A 1 1480 ? -37.648 4.205 10.796 1.00 92.06 1480 GLY A CA 1
ATOM 11620 C C . GLY A 1 1480 ? -36.206 4.155 10.276 1.00 92.06 1480 GLY A C 1
ATOM 11621 O O . GLY A 1 1480 ? -35.569 3.101 10.214 1.00 92.06 1480 GLY A O 1
ATOM 11622 N N . LEU A 1 1481 ? -35.668 5.327 9.907 1.00 93.69 1481 LEU A N 1
ATOM 11623 C CA . LEU A 1 1481 ? -34.321 5.456 9.331 1.00 93.69 1481 LEU A CA 1
ATOM 11624 C C . LEU A 1 1481 ? -33.191 4.923 10.223 1.00 93.69 1481 LEU A C 1
ATOM 11626 O O . LEU A 1 1481 ? -32.190 4.443 9.681 1.00 93.69 1481 LEU A O 1
ATOM 11630 N N . ARG A 1 1482 ? -33.305 4.981 11.557 1.00 95.19 1482 ARG A N 1
ATOM 11631 C CA . ARG A 1 1482 ? -32.245 4.467 12.439 1.00 95.19 1482 ARG A CA 1
ATOM 11632 C C . ARG A 1 1482 ? -32.180 2.945 12.357 1.00 95.19 1482 ARG A C 1
ATOM 11634 O O . ARG A 1 1482 ? -31.105 2.380 12.159 1.00 95.19 1482 ARG A O 1
ATOM 11641 N N . GLU A 1 1483 ? -33.339 2.303 12.435 1.00 94.56 1483 GLU A N 1
ATOM 11642 C CA . GLU A 1 1483 ? -33.508 0.855 12.376 1.00 94.56 1483 GLU A CA 1
ATOM 11643 C C . GLU A 1 1483 ? -33.192 0.279 10.990 1.00 94.56 1483 GLU A C 1
ATOM 11645 O O . GLU A 1 1483 ? -32.740 -0.861 10.917 1.00 94.56 1483 GLU A O 1
ATOM 11650 N N . THR A 1 1484 ? -33.424 1.033 9.904 1.00 94.00 1484 THR A N 1
ATOM 11651 C CA . THR A 1 1484 ? -33.253 0.553 8.518 1.00 94.00 1484 THR A CA 1
ATOM 11652 C C . THR A 1 1484 ? -31.981 1.044 7.832 1.00 94.00 1484 THR A C 1
ATOM 11654 O O . THR A 1 1484 ? -31.215 0.224 7.325 1.00 94.00 1484 THR A O 1
ATOM 11657 N N . LEU A 1 1485 ? -31.757 2.360 7.746 1.00 94.75 1485 LEU A N 1
ATOM 11658 C CA . LEU A 1 1485 ? -30.637 2.944 6.998 1.00 94.75 1485 LEU A CA 1
ATOM 11659 C C . LEU A 1 1485 ? -29.364 2.891 7.836 1.00 94.75 1485 LEU A C 1
ATOM 11661 O O . LEU A 1 1485 ? -28.375 2.295 7.414 1.00 94.75 1485 LEU A O 1
ATOM 11665 N N . PHE A 1 1486 ? -29.393 3.498 9.022 1.00 95.75 1486 PHE A N 1
ATOM 11666 C CA . PHE A 1 1486 ? -28.185 3.683 9.820 1.00 95.75 1486 PHE A CA 1
ATOM 11667 C C . PHE A 1 1486 ? -27.704 2.372 10.452 1.00 95.75 1486 PHE A C 1
ATOM 11669 O O . PHE A 1 1486 ? -26.509 2.092 10.390 1.00 95.75 1486 PHE A O 1
ATOM 11676 N N . TYR A 1 1487 ? -28.602 1.492 10.912 1.00 95.25 1487 TYR A N 1
ATOM 11677 C CA . TYR A 1 1487 ? -28.230 0.106 11.234 1.00 95.25 1487 TYR A CA 1
ATOM 11678 C C . TYR A 1 1487 ? -27.783 -0.678 9.986 1.00 95.25 1487 TYR A C 1
ATOM 11680 O O . TYR A 1 1487 ? -26.880 -1.505 10.065 1.00 95.25 1487 TYR A O 1
ATOM 11688 N N . GLY A 1 1488 ? -28.338 -0.384 8.806 1.00 92.81 1488 GLY A N 1
ATOM 11689 C CA . GLY A 1 1488 ? -27.911 -0.997 7.546 1.00 92.81 1488 GLY A CA 1
ATOM 11690 C C . GLY A 1 1488 ? -26.448 -0.711 7.177 1.00 92.81 1488 GLY A C 1
ATOM 11691 O O . GLY A 1 1488 ? -25.775 -1.612 6.672 1.00 92.81 1488 GLY A O 1
ATOM 11692 N N . VAL A 1 1489 ? -25.956 0.507 7.446 1.00 93.62 1489 VAL A N 1
ATOM 11693 C CA . VAL A 1 1489 ? -24.593 0.949 7.079 1.00 93.62 1489 VAL A CA 1
ATOM 11694 C C . VAL A 1 1489 ? -23.569 0.906 8.220 1.00 93.62 1489 VAL A C 1
ATOM 11696 O O . VAL A 1 1489 ? -22.392 0.701 7.940 1.00 93.62 1489 VAL A O 1
ATOM 11699 N N . PHE A 1 1490 ? -23.984 1.054 9.485 1.00 94.44 1490 PHE A N 1
ATOM 11700 C CA . PHE A 1 1490 ? -23.095 0.980 10.658 1.00 94.44 1490 PHE A CA 1
ATOM 11701 C C . PHE A 1 1490 ? -23.237 -0.314 11.467 1.00 94.44 1490 PHE A C 1
ATOM 11703 O O . PHE A 1 1490 ? -22.305 -0.689 12.172 1.00 94.44 1490 PHE A O 1
ATOM 11710 N N . ARG A 1 1491 ? -24.384 -1.001 11.397 1.00 91.94 1491 ARG A N 1
ATOM 11711 C CA . ARG A 1 1491 ? -24.703 -2.194 12.201 1.00 91.94 1491 ARG A CA 1
ATOM 11712 C C . ARG A 1 1491 ? -24.381 -1.995 13.687 1.00 91.94 1491 ARG A C 1
ATOM 11714 O O . ARG A 1 1491 ? -25.005 -1.178 14.354 1.00 91.94 1491 ARG A O 1
ATOM 11721 N N . GLU A 1 1492 ? -23.393 -2.735 14.179 1.00 92.06 1492 GLU A N 1
ATOM 11722 C CA . GLU A 1 1492 ? -22.954 -2.796 15.572 1.00 92.06 1492 GLU A CA 1
ATOM 11723 C C . GLU A 1 1492 ? -21.558 -2.169 15.737 1.00 92.06 1492 GLU A C 1
ATOM 11725 O O . GLU A 1 1492 ? -20.832 -2.507 16.668 1.00 92.06 1492 GLU A O 1
ATOM 11730 N N . LEU A 1 1493 ? -21.194 -1.241 14.835 1.00 95.25 1493 LEU A N 1
ATOM 11731 C CA . LEU A 1 1493 ? -19.948 -0.477 14.870 1.00 95.25 1493 LEU A CA 1
ATOM 11732 C C . LEU A 1 1493 ? -19.751 0.198 16.232 1.00 95.25 1493 LEU A C 1
ATOM 11734 O O . LEU A 1 1493 ? -20.529 1.076 16.622 1.00 95.25 1493 LEU A O 1
ATOM 11738 N N . GLN A 1 1494 ? -18.681 -0.187 16.919 1.00 94.81 1494 GLN A N 1
ATOM 11739 C CA . GLN A 1 1494 ? -18.326 0.319 18.244 1.00 94.81 1494 GLN A CA 1
ATOM 11740 C C . GLN A 1 1494 ? -17.398 1.532 18.134 1.00 94.81 1494 GLN A C 1
ATOM 11742 O O . GLN A 1 1494 ? -16.435 1.508 17.370 1.00 94.81 1494 GLN A O 1
ATOM 11747 N N . VAL A 1 1495 ? -17.672 2.593 18.896 1.00 96.25 1495 VAL A N 1
ATOM 11748 C CA . VAL A 1 1495 ? -16.864 3.822 18.903 1.00 96.25 1495 VAL A CA 1
ATOM 11749 C C . VAL A 1 1495 ? -16.044 3.904 20.190 1.00 96.25 1495 VAL A C 1
ATOM 11751 O O . VAL A 1 1495 ? -16.584 3.740 21.285 1.00 96.25 1495 VAL A O 1
ATOM 11754 N N . TYR A 1 1496 ? -14.753 4.199 20.055 1.00 95.00 1496 TYR A N 1
ATOM 11755 C CA . TYR A 1 1496 ? -13.769 4.285 21.133 1.00 95.00 1496 TYR A CA 1
ATOM 11756 C C . TYR A 1 1496 ? -13.109 5.665 21.217 1.00 95.00 1496 TYR A C 1
ATOM 11758 O O . TYR A 1 1496 ? -12.987 6.389 20.231 1.00 95.00 1496 TYR A O 1
ATOM 11766 N N . GLU A 1 1497 ? -12.665 6.032 22.415 1.00 93.69 1497 GLU A N 1
ATOM 11767 C CA . GLU A 1 1497 ? -12.044 7.326 22.711 1.00 93.69 1497 GLU A CA 1
ATOM 11768 C C . GLU A 1 1497 ? -10.692 7.526 22.015 1.00 93.69 1497 GLU A C 1
ATOM 11770 O O . GLU A 1 1497 ? -10.470 8.575 21.415 1.00 93.69 1497 GLU A O 1
ATOM 11775 N N . THR A 1 1498 ? -9.819 6.515 22.048 1.00 92.19 1498 THR A N 1
ATOM 11776 C CA . THR A 1 1498 ? -8.492 6.537 21.409 1.00 92.19 1498 THR A CA 1
ATOM 11777 C C . THR A 1 1498 ? -8.157 5.193 20.764 1.00 92.19 1498 THR A C 1
ATOM 11779 O O . THR A 1 1498 ? -8.796 4.175 21.051 1.00 92.19 1498 THR A O 1
ATOM 11782 N N . ALA A 1 1499 ? -7.130 5.185 19.918 1.00 90.81 1499 ALA A N 1
ATOM 11783 C CA . ALA A 1 1499 ? -6.548 4.000 19.306 1.00 90.81 1499 ALA A CA 1
ATOM 11784 C C . ALA A 1 1499 ? -6.124 2.976 20.367 1.00 90.81 1499 ALA A C 1
ATOM 11786 O O . ALA A 1 1499 ? -6.451 1.803 20.247 1.00 90.81 1499 ALA A O 1
ATOM 11787 N N . GLU A 1 1500 ? -5.490 3.428 21.454 1.00 91.69 1500 GLU A N 1
ATOM 11788 C CA . GLU A 1 1500 ? -5.069 2.573 22.574 1.00 91.69 1500 GLU A CA 1
ATOM 11789 C C . GLU A 1 1500 ? -6.259 1.866 23.246 1.00 91.69 1500 GLU A C 1
ATOM 11791 O O . GLU A 1 1500 ? -6.188 0.674 23.549 1.00 91.69 1500 GLU A O 1
ATOM 11796 N N . HIS A 1 1501 ? -7.379 2.576 23.437 1.00 94.06 1501 HIS A N 1
ATOM 11797 C CA . HIS A 1 1501 ? -8.611 1.987 23.968 1.00 94.06 1501 HIS A CA 1
ATOM 11798 C C . HIS A 1 1501 ? -9.223 0.969 22.999 1.00 94.06 1501 HIS A C 1
ATOM 11800 O O . HIS A 1 1501 ? -9.635 -0.108 23.429 1.00 94.06 1501 HIS A O 1
ATOM 11806 N N . LEU A 1 1502 ? -9.247 1.277 21.698 1.00 91.81 1502 LEU A N 1
ATOM 11807 C CA . LEU A 1 1502 ? -9.716 0.351 20.667 1.00 91.81 1502 LEU A CA 1
ATOM 11808 C C . LEU A 1 1502 ? -8.837 -0.906 20.616 1.00 91.81 1502 LEU A C 1
ATOM 11810 O O . LEU A 1 1502 ? -9.365 -2.013 20.651 1.00 91.81 1502 LEU A O 1
ATOM 11814 N N . GLU A 1 1503 ? -7.511 -0.766 20.593 1.00 88.00 1503 GLU A N 1
ATOM 11815 C CA . GLU A 1 1503 ? -6.563 -1.886 20.553 1.00 88.00 1503 GLU A CA 1
ATOM 11816 C C . GLU A 1 1503 ? -6.652 -2.772 21.805 1.00 88.00 1503 GLU A C 1
ATOM 11818 O O . GLU A 1 1503 ? -6.639 -4.001 21.693 1.00 88.00 1503 GLU A O 1
ATOM 11823 N N . ALA A 1 1504 ? -6.828 -2.177 22.990 1.00 88.06 1504 ALA A N 1
ATOM 11824 C CA . ALA A 1 1504 ? -7.105 -2.912 24.226 1.00 88.06 1504 ALA A CA 1
ATOM 11825 C C . ALA A 1 1504 ? -8.481 -3.615 24.210 1.00 88.06 1504 ALA A C 1
ATOM 11827 O O . ALA A 1 1504 ? -8.661 -4.660 24.847 1.00 88.06 1504 ALA A O 1
ATOM 11828 N N . ALA A 1 1505 ? -9.450 -3.070 23.470 1.00 88.81 1505 ALA A N 1
ATOM 11829 C CA . ALA A 1 1505 ? -10.781 -3.638 23.312 1.00 88.81 1505 ALA A CA 1
ATOM 11830 C C . ALA A 1 1505 ? -10.858 -4.762 22.267 1.00 88.81 1505 ALA A C 1
ATOM 11832 O O . ALA A 1 1505 ? -11.621 -5.701 22.489 1.00 88.81 1505 ALA A O 1
ATOM 11833 N N . LEU A 1 1506 ? -10.062 -4.733 21.187 1.00 87.19 1506 LEU A N 1
ATOM 11834 C CA . LEU A 1 1506 ? -10.096 -5.710 20.078 1.00 87.19 1506 LEU A CA 1
ATOM 11835 C C . LEU A 1 1506 ? -10.232 -7.193 20.502 1.00 87.19 1506 LEU A C 1
ATOM 11837 O O . LEU A 1 1506 ? -11.016 -7.898 19.870 1.00 87.19 1506 LEU A O 1
ATOM 11841 N N . PRO A 1 1507 ? -9.565 -7.708 21.562 1.00 82.56 1507 PRO A N 1
ATOM 11842 C CA . PRO A 1 1507 ? -9.726 -9.103 22.005 1.00 82.56 1507 PRO A CA 1
ATOM 11843 C C . PRO A 1 1507 ? -11.112 -9.461 22.579 1.00 82.56 1507 PRO A C 1
ATOM 11845 O O . PRO A 1 1507 ? -11.379 -10.637 22.838 1.00 82.56 1507 PRO A O 1
ATOM 11848 N N . HIS A 1 1508 ? -11.956 -8.458 22.826 1.00 80.12 1508 HIS A N 1
ATOM 11849 C CA . HIS A 1 1508 ? -13.276 -8.543 23.458 1.00 80.12 1508 HIS A CA 1
ATOM 11850 C C . HIS A 1 1508 ? -14.419 -8.170 22.496 1.00 80.12 1508 HIS A C 1
ATOM 11852 O O . HIS A 1 1508 ? -15.571 -8.528 22.740 1.00 80.12 1508 HIS A O 1
ATOM 11858 N N . ILE A 1 1509 ? -14.108 -7.485 21.392 1.00 77.94 1509 ILE A N 1
ATOM 11859 C CA . ILE A 1 1509 ? -15.058 -7.163 20.325 1.00 77.94 1509 ILE A CA 1
ATOM 11860 C C . ILE A 1 1509 ? -15.282 -8.442 19.505 1.00 77.94 1509 ILE A C 1
ATOM 11862 O O . ILE A 1 1509 ? -14.353 -8.982 18.909 1.00 77.94 1509 ILE A O 1
ATOM 11866 N N . ASN A 1 1510 ? -16.513 -8.964 19.495 1.00 70.19 1510 ASN A N 1
ATOM 11867 C CA . ASN A 1 1510 ? -16.848 -10.286 18.939 1.00 70.19 1510 ASN A CA 1
ATOM 11868 C C . ASN A 1 1510 ? -16.914 -10.305 17.395 1.00 70.19 1510 ASN A C 1
ATOM 11870 O O . ASN A 1 1510 ? -17.930 -10.679 16.817 1.00 70.19 1510 ASN A O 1
ATOM 11874 N N . GLY A 1 1511 ? -15.842 -9.879 16.722 1.00 65.38 1511 GLY A N 1
ATOM 11875 C CA . GLY A 1 1511 ? -15.767 -9.783 15.259 1.00 65.38 1511 GLY A CA 1
ATOM 11876 C C . GLY A 1 1511 ? -16.514 -8.588 14.657 1.00 65.38 1511 GLY A C 1
ATOM 11877 O O . GLY A 1 1511 ? -16.568 -8.472 13.441 1.00 65.38 1511 GLY A O 1
ATOM 11878 N N . GLY A 1 1512 ? -17.080 -7.695 15.472 1.00 78.25 1512 GLY A N 1
ATOM 11879 C CA . GLY A 1 1512 ? -17.677 -6.449 14.987 1.00 78.25 1512 GLY A CA 1
ATOM 11880 C C . GLY A 1 1512 ? -16.631 -5.434 14.514 1.00 78.25 1512 GLY A C 1
ATOM 11881 O O . GLY A 1 1512 ? -15.506 -5.408 15.012 1.00 78.25 1512 GLY A O 1
ATOM 11882 N N . ASP A 1 1513 ? -17.027 -4.568 13.582 1.00 92.31 1513 ASP A N 1
ATOM 11883 C CA . ASP A 1 1513 ? -16.256 -3.374 13.223 1.00 92.31 1513 ASP A CA 1
ATOM 11884 C C . ASP A 1 1513 ? -16.128 -2.418 14.432 1.00 92.31 1513 ASP A C 1
ATOM 11886 O O . ASP A 1 1513 ? -17.036 -2.312 15.265 1.00 92.31 1513 ASP A O 1
ATOM 11890 N N . ALA A 1 1514 ? -15.027 -1.666 14.501 1.00 94.12 1514 ALA A N 1
ATOM 11891 C CA . ALA A 1 1514 ? -14.786 -0.660 15.538 1.00 94.12 1514 ALA A CA 1
ATOM 11892 C C . ALA A 1 1514 ? -14.029 0.560 14.990 1.00 94.12 1514 ALA A C 1
ATOM 11894 O O . ALA A 1 1514 ? -13.247 0.441 14.048 1.00 94.12 1514 ALA A O 1
ATOM 11895 N N . VAL A 1 1515 ? -14.230 1.736 15.585 1.00 94.81 1515 VAL A N 1
ATOM 11896 C CA . VAL A 1 1515 ? -13.524 2.982 15.236 1.00 94.81 1515 VAL A CA 1
ATOM 11897 C C . VAL A 1 1515 ? -13.088 3.753 16.476 1.00 94.81 1515 VAL A C 1
ATOM 11899 O O . VAL A 1 1515 ? -13.804 3.756 17.474 1.00 94.81 1515 VAL A O 1
ATOM 11902 N N . SER A 1 1516 ? -11.952 4.446 16.417 1.00 93.62 1516 SER A N 1
ATOM 11903 C CA . SER A 1 1516 ? -11.515 5.386 17.455 1.00 93.62 1516 SER A CA 1
ATOM 11904 C C . SER A 1 1516 ? -11.570 6.838 16.974 1.00 93.62 1516 SER A C 1
ATOM 11906 O O . SER A 1 1516 ? -11.317 7.129 15.806 1.00 93.62 1516 SER A O 1
ATOM 11908 N N . LEU A 1 1517 ? -11.898 7.779 17.866 1.00 91.31 1517 LEU A N 1
ATOM 11909 C CA . LEU A 1 1517 ? -12.077 9.199 17.514 1.00 91.31 1517 LEU A CA 1
ATOM 11910 C C . LEU A 1 1517 ? -10.780 9.888 17.029 1.00 91.31 1517 LEU A C 1
ATOM 11912 O O . LEU A 1 1517 ? -10.838 10.872 16.284 1.00 91.31 1517 LEU A O 1
ATOM 11916 N N . ASP A 1 1518 ? -9.615 9.357 17.401 1.00 87.81 1518 ASP A N 1
ATOM 11917 C CA . ASP A 1 1518 ? -8.299 9.763 16.893 1.00 87.81 1518 ASP A CA 1
ATOM 11918 C C . ASP A 1 1518 ? -7.948 9.151 15.519 1.00 87.81 1518 ASP A C 1
ATOM 11920 O O . ASP A 1 1518 ? -7.183 9.765 14.777 1.00 87.81 1518 ASP A O 1
ATOM 11924 N N . GLY A 1 1519 ? -8.622 8.084 15.065 1.00 85.44 1519 GLY A N 1
ATOM 11925 C CA . GLY A 1 1519 ? -8.696 7.721 13.639 1.00 85.44 1519 GLY A CA 1
ATOM 11926 C C . GLY A 1 1519 ? -8.427 6.268 13.247 1.00 85.44 1519 GLY A C 1
ATOM 11927 O O . GLY A 1 1519 ? -8.366 5.990 12.052 1.00 85.44 1519 GLY A O 1
ATOM 11928 N N . VAL A 1 1520 ? -8.266 5.334 14.186 1.00 90.56 1520 VAL A N 1
ATOM 11929 C CA . VAL A 1 1520 ? -8.104 3.917 13.829 1.00 90.56 1520 VAL A CA 1
ATOM 11930 C C . VAL A 1 1520 ? -9.456 3.312 13.453 1.00 90.56 1520 VAL A C 1
ATOM 11932 O O . VAL A 1 1520 ? -10.442 3.483 14.167 1.00 90.56 1520 VAL A O 1
ATOM 11935 N N . ILE A 1 1521 ? -9.499 2.576 12.341 1.00 92.62 1521 ILE A N 1
ATOM 11936 C CA . ILE A 1 1521 ? -10.682 1.841 11.875 1.00 92.62 1521 ILE A CA 1
ATOM 11937 C C . ILE A 1 1521 ? -10.352 0.347 11.828 1.00 92.62 1521 ILE A C 1
ATOM 11939 O O . ILE A 1 1521 ? -9.531 -0.076 11.019 1.00 92.62 1521 ILE A O 1
ATOM 11943 N N . ALA A 1 1522 ? -11.011 -0.462 12.652 1.00 90.75 1522 ALA A N 1
ATOM 11944 C CA . ALA A 1 1522 ? -10.928 -1.919 12.634 1.00 90.75 1522 ALA A CA 1
ATOM 11945 C C . ALA A 1 1522 ? -12.176 -2.542 11.988 1.00 90.75 1522 ALA A C 1
ATOM 11947 O O . ALA A 1 1522 ? -13.291 -2.035 12.132 1.00 90.75 1522 ALA A O 1
ATOM 11948 N N . ARG A 1 1523 ? -11.985 -3.651 11.268 1.00 89.50 1523 ARG A N 1
ATOM 11949 C CA . ARG A 1 1523 ? -13.031 -4.348 10.506 1.00 89.50 1523 ARG A CA 1
ATOM 11950 C C . ARG A 1 1523 ? -13.161 -5.825 10.885 1.00 89.50 1523 ARG A C 1
ATOM 11952 O O . ARG A 1 1523 ? -12.167 -6.459 11.230 1.00 89.50 1523 ARG A O 1
ATOM 11959 N N . GLU A 1 1524 ? -14.355 -6.392 10.697 1.00 79.19 1524 GLU A N 1
ATOM 11960 C CA . GLU A 1 1524 ? -14.714 -7.814 10.893 1.00 79.19 1524 GLU A CA 1
ATOM 11961 C C . GLU A 1 1524 ? -13.727 -8.796 10.233 1.00 79.19 1524 GLU A C 1
ATOM 11963 O O . GLU A 1 1524 ? -13.423 -9.864 10.762 1.00 79.19 1524 GLU A O 1
ATOM 11968 N N . ASN A 1 1525 ? -13.165 -8.414 9.085 1.00 70.38 1525 ASN A N 1
ATOM 11969 C CA . ASN A 1 1525 ? -12.174 -9.194 8.338 1.00 70.38 1525 ASN A CA 1
ATOM 11970 C C . ASN A 1 1525 ? -10.732 -9.104 8.890 1.00 70.38 1525 ASN A C 1
ATOM 11972 O O . ASN A 1 1525 ? -9.811 -9.646 8.277 1.00 70.38 1525 ASN A O 1
ATOM 11976 N N . GLY A 1 1526 ? -10.524 -8.436 10.028 1.00 70.44 1526 GLY A N 1
ATOM 11977 C CA . GLY A 1 1526 ? -9.233 -8.299 10.702 1.00 70.44 1526 GLY A CA 1
ATOM 11978 C C . GLY A 1 1526 ? -8.326 -7.190 10.162 1.00 70.44 1526 GLY A C 1
ATOM 11979 O O . GLY A 1 1526 ? -7.196 -7.066 10.633 1.00 70.44 1526 GLY A O 1
ATOM 11980 N N . PHE A 1 1527 ? -8.776 -6.376 9.199 1.00 79.75 1527 PHE A N 1
ATOM 11981 C CA . PHE A 1 1527 ? -8.009 -5.204 8.771 1.00 79.75 1527 PHE A CA 1
ATOM 11982 C C . PHE A 1 1527 ? -8.154 -4.052 9.768 1.00 79.75 1527 PHE A C 1
ATOM 11984 O O . PHE A 1 1527 ? -9.263 -3.664 10.136 1.00 79.75 1527 PHE A O 1
ATOM 11991 N N . ILE A 1 1528 ? -7.010 -3.488 10.156 1.00 83.00 1528 ILE A N 1
ATOM 11992 C CA . ILE A 1 1528 ? -6.898 -2.258 10.938 1.00 83.00 1528 ILE A CA 1
ATOM 11993 C C . ILE A 1 1528 ? -6.287 -1.199 10.019 1.00 83.00 1528 ILE A C 1
ATOM 11995 O O . ILE A 1 1528 ? -5.197 -1.390 9.477 1.00 83.00 1528 ILE A O 1
ATOM 11999 N N . TYR A 1 1529 ? -7.001 -0.096 9.829 1.00 82.50 1529 TYR A N 1
ATOM 12000 C CA . TYR A 1 1529 ? -6.555 1.070 9.082 1.00 82.50 1529 TYR A CA 1
ATOM 12001 C C . TYR A 1 1529 ? -6.123 2.134 10.089 1.00 82.50 1529 TYR A C 1
ATOM 12003 O O . TYR A 1 1529 ? -6.950 2.654 10.837 1.00 82.50 1529 TYR A O 1
ATOM 12011 N N . SER A 1 1530 ? -4.828 2.445 10.112 1.00 74.06 1530 SER A N 1
ATOM 12012 C CA . SER A 1 1530 ? -4.251 3.494 10.956 1.00 74.06 1530 SER A CA 1
ATOM 12013 C C . SER A 1 1530 ? -3.908 4.704 10.092 1.00 74.06 1530 SER A C 1
ATOM 12015 O O . SER A 1 1530 ? -3.092 4.606 9.174 1.00 74.06 1530 SER A O 1
ATOM 12017 N N . GLY A 1 1531 ? -4.529 5.844 10.379 1.00 66.25 1531 GLY A N 1
ATOM 12018 C CA . GLY A 1 1531 ? -4.329 7.087 9.645 1.00 66.25 1531 GLY A CA 1
ATOM 12019 C C . GLY A 1 1531 ? -5.362 8.141 10.033 1.00 66.25 1531 GLY A C 1
ATOM 12020 O O . GLY A 1 1531 ? -6.198 7.926 10.905 1.00 66.25 1531 GLY A O 1
ATOM 12021 N N . CYS A 1 1532 ? -5.296 9.293 9.379 1.00 68.25 1532 CYS A N 1
ATOM 12022 C CA . CYS A 1 1532 ? -6.301 10.340 9.499 1.00 68.25 1532 CYS A CA 1
ATOM 12023 C C . CYS A 1 1532 ? -6.423 11.035 8.143 1.00 68.25 1532 CYS A C 1
ATOM 12025 O O . CYS A 1 1532 ? -5.443 11.599 7.653 1.00 68.25 1532 CYS A O 1
ATOM 12027 N N . CYS A 1 1533 ? -7.595 10.972 7.513 1.00 70.94 1533 CYS A N 1
ATOM 12028 C CA . CYS A 1 1533 ? -7.839 11.577 6.206 1.00 70.94 1533 CYS A CA 1
ATOM 12029 C C . CYS A 1 1533 ? -9.075 12.471 6.266 1.00 70.94 1533 CYS A C 1
ATOM 12031 O O . CYS A 1 1533 ? -10.186 11.983 6.431 1.00 70.94 1533 CYS A O 1
ATOM 12033 N N . THR A 1 1534 ? -8.904 13.782 6.086 1.00 80.50 1534 THR A N 1
ATOM 12034 C CA . THR A 1 1534 ? -10.026 14.730 6.098 1.00 80.50 1534 THR A CA 1
ATOM 12035 C C . THR A 1 1534 ? -11.003 14.422 4.949 1.00 80.50 1534 THR A C 1
ATOM 12037 O O . THR A 1 1534 ? -10.631 14.582 3.783 1.00 80.50 1534 THR A O 1
ATOM 12040 N N . PRO A 1 1535 ? -12.242 13.974 5.226 1.00 87.19 1535 PRO A N 1
ATOM 12041 C CA . PRO A 1 1535 ? -13.180 13.565 4.185 1.00 87.19 1535 PRO A CA 1
ATOM 12042 C C . PRO A 1 1535 ? -13.748 14.776 3.427 1.00 87.19 1535 PRO A C 1
ATOM 12044 O O . PRO A 1 1535 ? -14.129 15.779 4.024 1.00 87.19 1535 PRO A O 1
ATOM 12047 N N . GLU A 1 1536 ? -13.876 14.679 2.099 1.00 86.69 1536 GLU A N 1
ATOM 12048 C CA . GLU A 1 1536 ? -14.481 15.749 1.277 1.00 86.69 1536 GLU A CA 1
ATOM 12049 C C . GLU A 1 1536 ? -15.988 15.941 1.524 1.00 86.69 1536 GLU A C 1
ATOM 12051 O O . GLU A 1 1536 ? -16.541 16.989 1.186 1.00 86.69 1536 GLU A O 1
ATOM 12056 N N . VAL A 1 1537 ? -16.651 14.920 2.069 1.00 91.94 1537 VAL A N 1
ATOM 12057 C CA . VAL A 1 1537 ? -18.087 14.864 2.360 1.00 91.94 1537 VAL A CA 1
ATOM 12058 C C . VAL A 1 1537 ? -18.236 14.182 3.708 1.00 91.94 1537 VAL A C 1
ATOM 12060 O O . VAL A 1 1537 ? -17.744 13.067 3.883 1.00 91.94 1537 VAL A O 1
ATOM 12063 N N . HIS A 1 1538 ? -18.900 14.841 4.650 1.00 93.56 1538 HIS A N 1
ATOM 12064 C CA . HIS A 1 1538 ? -19.023 14.362 6.022 1.00 93.56 1538 HIS A CA 1
ATOM 12065 C C . HIS A 1 1538 ? -20.377 14.717 6.631 1.00 93.56 1538 HIS A C 1
ATOM 12067 O O . HIS A 1 1538 ? -21.097 15.566 6.105 1.00 93.56 1538 HIS A O 1
ATOM 12073 N N . PHE A 1 1539 ? -20.725 14.064 7.740 1.00 94.56 1539 PHE A N 1
ATOM 12074 C CA . PHE A 1 1539 ? -21.950 14.378 8.473 1.00 94.56 1539 PHE A CA 1
ATOM 12075 C C . PHE A 1 1539 ? -21.902 15.813 9.038 1.00 94.56 1539 PHE A C 1
ATOM 12077 O O . PHE A 1 1539 ? -20.890 16.199 9.637 1.00 94.56 1539 PHE A O 1
ATOM 12084 N N . PRO A 1 1540 ? -22.974 16.612 8.883 1.00 93.00 1540 PRO A N 1
ATOM 12085 C CA . PRO A 1 1540 ? -23.141 17.878 9.585 1.00 93.00 1540 PRO A CA 1
ATOM 12086 C C . PRO A 1 1540 ? -23.041 17.728 11.106 1.00 93.00 1540 PRO A C 1
ATOM 12088 O O . PRO A 1 1540 ? -23.331 16.666 11.659 1.00 93.00 1540 PRO A O 1
ATOM 12091 N N . ILE A 1 1541 ? -22.670 18.806 11.792 1.00 90.94 1541 ILE A N 1
ATOM 12092 C CA . ILE A 1 1541 ? -22.558 18.805 13.256 1.00 90.94 1541 ILE A CA 1
ATOM 12093 C C . ILE A 1 1541 ? -23.894 19.198 13.896 1.00 90.94 1541 ILE A C 1
ATOM 12095 O O . ILE A 1 1541 ? -24.503 20.192 13.499 1.00 90.94 1541 ILE A O 1
ATOM 12099 N N . THR A 1 1542 ? -24.341 18.437 14.898 1.00 88.25 1542 THR A N 1
ATOM 12100 C CA . THR A 1 1542 ? -25.495 18.784 15.740 1.00 88.25 1542 THR A CA 1
ATOM 12101 C C . THR A 1 1542 ? -25.134 20.015 16.581 1.00 88.25 1542 THR A C 1
ATOM 12103 O O . THR A 1 1542 ? -24.191 19.976 17.369 1.00 88.25 1542 THR A O 1
ATOM 12106 N N . VAL A 1 1543 ? -25.864 21.120 16.412 1.00 84.50 1543 VAL A N 1
ATOM 12107 C CA . VAL A 1 1543 ? -25.558 22.428 17.022 1.00 84.50 1543 VAL A CA 1
ATOM 12108 C C . VAL A 1 1543 ? -26.753 23.001 17.781 1.00 84.50 1543 VAL A C 1
ATOM 12110 O O . VAL A 1 1543 ? -27.900 22.831 17.380 1.00 84.50 1543 VAL A O 1
ATOM 12113 N N . THR A 1 1544 ? -26.488 23.733 18.866 1.00 84.62 1544 THR A N 1
ATOM 12114 C CA . THR A 1 1544 ? -27.487 24.637 19.468 1.00 84.62 1544 THR A CA 1
ATOM 12115 C C . THR A 1 1544 ? -27.643 25.905 18.626 1.00 84.62 1544 THR A C 1
ATOM 12117 O O . THR A 1 1544 ? -26.694 26.321 17.967 1.00 84.62 1544 THR A O 1
ATOM 12120 N N . GLU A 1 1545 ? -28.780 26.600 18.723 1.00 80.19 1545 GLU A N 1
ATOM 12121 C CA . GLU A 1 1545 ? -29.068 27.855 17.995 1.00 80.19 1545 GLU A CA 1
ATOM 12122 C C . GLU A 1 1545 ? -27.945 28.919 18.116 1.00 80.19 1545 GLU A C 1
ATOM 12124 O O . GLU A 1 1545 ? -27.668 29.685 17.190 1.00 80.19 1545 GLU A O 1
ATOM 12129 N N . ARG A 1 1546 ? -27.242 28.965 19.260 1.00 82.62 1546 ARG A N 1
ATOM 12130 C CA . ARG A 1 1546 ? -26.090 29.860 19.476 1.00 82.62 1546 ARG A CA 1
ATOM 12131 C C . ARG A 1 1546 ? -24.842 29.405 18.710 1.00 82.62 1546 ARG A C 1
ATOM 12133 O O . ARG A 1 1546 ? -24.129 30.247 18.165 1.00 82.62 1546 ARG A O 1
ATOM 12140 N N . GLN A 1 1547 ? -24.573 28.101 18.683 1.00 84.69 1547 GLN A N 1
ATOM 12141 C CA . GLN A 1 1547 ? -23.461 27.513 17.929 1.00 84.69 1547 GLN A CA 1
ATOM 12142 C C . GLN A 1 1547 ? -23.737 27.549 16.424 1.00 84.69 1547 GLN A C 1
ATOM 12144 O O . GLN A 1 1547 ? -22.829 27.840 15.658 1.00 84.69 1547 GLN A O 1
ATOM 12149 N N . GLU A 1 1548 ? -24.985 27.349 16.000 1.00 82.88 1548 GLU A N 1
ATOM 12150 C CA . GLU A 1 1548 ? -25.423 27.482 14.611 1.00 82.88 1548 GLU A CA 1
ATOM 12151 C C . GLU A 1 1548 ? -25.151 28.893 14.079 1.00 82.88 1548 GLU A C 1
ATOM 12153 O O . GLU A 1 1548 ? -24.499 29.048 13.050 1.00 82.88 1548 GLU A O 1
ATOM 12158 N N . LYS A 1 1549 ? -25.526 29.940 14.828 1.00 85.06 1549 LYS A N 1
ATOM 12159 C CA . LYS A 1 1549 ? -25.208 31.334 14.468 1.00 85.06 1549 LYS A CA 1
ATOM 12160 C C . LYS A 1 1549 ? -23.700 31.582 14.345 1.00 85.06 1549 LYS A C 1
ATOM 12162 O O . LYS A 1 1549 ? -23.279 32.290 13.432 1.00 85.06 1549 LYS A O 1
ATOM 12167 N N . ALA A 1 1550 ? -22.877 30.992 15.216 1.00 86.38 1550 ALA A N 1
ATOM 12168 C CA . ALA A 1 1550 ? -21.417 31.084 15.115 1.00 86.38 1550 ALA A CA 1
ATOM 12169 C C . ALA A 1 1550 ? -20.854 30.287 13.920 1.00 86.38 1550 ALA A C 1
ATOM 12171 O O . ALA A 1 1550 ? -19.935 30.758 13.249 1.00 86.38 1550 ALA A O 1
ATOM 12172 N N . LEU A 1 1551 ? -21.428 29.120 13.615 1.00 84.19 1551 LEU A N 1
ATOM 12173 C CA . LEU A 1 1551 ? -21.030 28.251 12.509 1.00 84.19 1551 LEU A CA 1
ATOM 12174 C C . LEU A 1 1551 ? -21.406 28.851 11.149 1.00 84.19 1551 LEU A C 1
ATOM 12176 O O . LEU A 1 1551 ? -20.563 28.895 10.263 1.00 84.19 1551 LEU A O 1
ATOM 12180 N N . VAL A 1 1552 ? -22.603 29.421 11.006 1.00 85.06 1552 VAL A N 1
ATOM 12181 C CA . VAL A 1 1552 ? -23.018 30.157 9.799 1.00 85.06 1552 VAL A CA 1
ATOM 12182 C C . VAL A 1 1552 ? -22.121 31.380 9.570 1.00 85.06 1552 VAL A C 1
ATOM 12184 O O . VAL A 1 1552 ? -21.715 31.638 8.438 1.00 85.06 1552 VAL A O 1
ATOM 12187 N N . GLN A 1 1553 ? -21.725 32.108 10.622 1.00 86.50 1553 GLN A N 1
ATOM 12188 C CA . GLN A 1 1553 ? -20.735 33.189 10.486 1.00 86.50 1553 GLN A CA 1
ATOM 12189 C C . GLN A 1 1553 ? -19.340 32.663 10.110 1.00 86.50 1553 GLN A C 1
ATOM 12191 O O . GLN A 1 1553 ? -18.659 33.279 9.290 1.00 86.50 1553 GLN A O 1
ATOM 12196 N N . LEU A 1 1554 ? -18.920 31.509 10.640 1.00 86.56 1554 LEU A N 1
ATOM 12197 C CA . LEU A 1 1554 ? -17.666 30.857 10.255 1.00 86.56 1554 LEU A CA 1
ATOM 12198 C C . LEU A 1 1554 ? -17.693 30.418 8.783 1.00 86.56 1554 LEU A C 1
ATOM 12200 O O . LEU A 1 1554 ? -16.713 30.612 8.072 1.00 86.56 1554 LEU A O 1
ATOM 12204 N N . GLU A 1 1555 ? -18.811 29.879 8.303 1.00 82.50 1555 GLU A N 1
ATOM 12205 C CA . GLU A 1 1555 ? -19.027 29.503 6.903 1.00 82.50 1555 GLU A CA 1
ATOM 12206 C C . GLU A 1 1555 ? -19.006 30.734 5.986 1.00 82.50 1555 GLU A C 1
ATOM 12208 O O . GLU A 1 1555 ? -18.289 30.739 4.985 1.00 82.50 1555 GLU A O 1
ATOM 12213 N N . ILE A 1 1556 ? -19.688 31.820 6.370 1.00 86.31 1556 ILE A N 1
ATOM 12214 C CA . ILE A 1 1556 ? -19.642 33.113 5.670 1.00 86.31 1556 ILE A CA 1
ATOM 12215 C C . ILE A 1 1556 ? -18.208 33.655 5.605 1.00 86.31 1556 ILE A C 1
ATOM 12217 O O . ILE A 1 1556 ? -17.771 34.096 4.541 1.00 86.31 1556 ILE A O 1
ATOM 12221 N N . THR A 1 1557 ? -17.450 33.626 6.704 1.00 88.38 1557 THR A N 1
ATOM 12222 C CA . THR A 1 1557 ? -16.085 34.173 6.735 1.00 88.38 1557 THR A CA 1
ATOM 12223 C C . THR A 1 1557 ? -15.054 33.253 6.068 1.00 88.38 1557 THR A C 1
ATOM 12225 O O . THR A 1 1557 ? -14.124 33.761 5.441 1.00 88.38 1557 THR A O 1
ATOM 12228 N N . ARG A 1 1558 ? -15.261 31.930 6.048 1.00 85.56 1558 ARG A N 1
ATOM 12229 C CA . ARG A 1 1558 ? -14.532 31.010 5.154 1.00 85.56 1558 ARG A CA 1
ATOM 12230 C C . ARG A 1 1558 ? -14.780 31.357 3.683 1.00 85.56 1558 ARG A C 1
ATOM 12232 O O . ARG A 1 1558 ? -13.828 31.430 2.910 1.00 85.56 1558 ARG A O 1
ATOM 12239 N N . ASP A 1 1559 ? -16.024 31.661 3.305 1.00 83.25 1559 ASP A N 1
ATOM 12240 C CA . ASP A 1 1559 ? -16.368 32.112 1.948 1.00 83.25 1559 ASP A CA 1
ATOM 12241 C C . ASP A 1 1559 ? -15.778 33.499 1.618 1.00 83.25 1559 ASP A C 1
ATOM 12243 O O . ASP A 1 1559 ? -15.375 33.727 0.476 1.00 83.25 1559 ASP A O 1
ATOM 12247 N N . LYS A 1 1560 ? -15.667 34.415 2.599 1.00 88.75 1560 LYS A N 1
ATOM 12248 C CA . LYS A 1 1560 ? -14.893 35.668 2.455 1.00 88.75 1560 LYS A CA 1
ATOM 12249 C C . LYS A 1 1560 ? -13.418 35.355 2.184 1.00 88.75 1560 LYS A C 1
ATOM 12251 O O . LYS A 1 1560 ? -12.888 35.843 1.192 1.00 88.75 1560 LYS A O 1
ATOM 12256 N N . LYS A 1 1561 ? -12.771 34.518 3.013 1.00 89.81 1561 LYS A N 1
ATOM 12257 C CA . LYS A 1 1561 ? -11.356 34.132 2.850 1.00 89.81 1561 LYS A CA 1
ATOM 12258 C C . LYS A 1 1561 ? -11.103 33.544 1.457 1.00 89.81 1561 LYS A C 1
ATOM 12260 O O . LYS A 1 1561 ? -10.231 34.051 0.758 1.00 89.81 1561 LYS A O 1
ATOM 12265 N N . ARG A 1 1562 ? -11.922 32.575 1.021 1.00 85.50 1562 ARG A N 1
ATOM 12266 C CA . ARG A 1 1562 ? -11.869 31.980 -0.329 1.00 85.50 1562 ARG A CA 1
ATOM 12267 C C . ARG A 1 1562 ? -11.916 33.045 -1.431 1.00 85.50 1562 ARG A C 1
ATOM 12269 O O . ARG A 1 1562 ? -11.032 33.081 -2.280 1.00 85.50 1562 ARG A O 1
ATOM 12276 N N . LYS A 1 1563 ? -12.899 33.951 -1.391 1.00 88.31 1563 LYS A N 1
ATOM 12277 C CA . LYS A 1 1563 ? -13.039 35.030 -2.388 1.00 88.31 1563 LYS A CA 1
ATOM 12278 C C . LYS A 1 1563 ? -11.858 35.999 -2.373 1.00 88.31 1563 LYS A C 1
ATOM 12280 O O . LYS A 1 1563 ? -11.415 36.437 -3.430 1.00 88.31 1563 LYS A O 1
ATOM 12285 N N . THR A 1 1564 ? -11.323 36.328 -1.200 1.00 88.38 1564 THR A N 1
ATOM 12286 C CA . THR A 1 1564 ? -10.143 37.194 -1.087 1.00 88.38 1564 THR A CA 1
ATOM 12287 C C . THR A 1 1564 ? -8.887 36.512 -1.624 1.00 88.38 1564 THR A C 1
ATOM 12289 O O . THR A 1 1564 ? -8.105 37.157 -2.317 1.00 88.38 1564 THR A O 1
ATOM 12292 N N . GLU A 1 1565 ? -8.718 35.207 -1.406 1.00 88.94 1565 GLU A N 1
ATOM 12293 C CA . GLU A 1 1565 ? -7.637 34.419 -2.008 1.00 88.94 1565 GLU A CA 1
ATOM 12294 C C . GLU A 1 1565 ? -7.785 34.331 -3.537 1.00 88.94 1565 GLU A C 1
ATOM 12296 O O . GLU A 1 1565 ? -6.817 34.574 -4.257 1.00 88.94 1565 GLU A O 1
ATOM 12301 N N . GLU A 1 1566 ? -8.994 34.108 -4.059 1.00 87.69 1566 GLU A N 1
ATOM 12302 C CA . GLU A 1 1566 ? -9.289 34.168 -5.499 1.00 87.69 1566 GLU A CA 1
ATOM 12303 C C . GLU A 1 1566 ? -8.923 35.543 -6.095 1.00 87.69 1566 GLU A C 1
ATOM 12305 O O . GLU A 1 1566 ? -8.161 35.604 -7.068 1.00 87.69 1566 GLU A O 1
ATOM 12310 N N . MET A 1 1567 ? -9.357 36.646 -5.471 1.00 90.25 1567 MET A N 1
ATOM 12311 C CA . MET A 1 1567 ? -8.990 38.015 -5.871 1.00 90.25 1567 MET A CA 1
ATOM 12312 C C . MET A 1 1567 ? -7.474 38.256 -5.797 1.00 90.25 1567 MET A C 1
ATOM 12314 O O . MET A 1 1567 ? -6.895 38.807 -6.735 1.00 90.25 1567 MET A O 1
ATOM 12318 N N . MET A 1 1568 ? -6.796 37.770 -4.750 1.00 91.25 1568 MET A N 1
ATOM 12319 C CA . MET A 1 1568 ? -5.332 37.801 -4.653 1.00 91.25 1568 MET A CA 1
ATOM 12320 C C . MET A 1 1568 ? -4.665 37.036 -5.800 1.00 91.25 1568 MET A C 1
ATOM 12322 O O . MET A 1 1568 ? -3.608 37.471 -6.260 1.00 91.25 1568 MET A O 1
ATOM 12326 N N . THR A 1 1569 ? -5.232 35.928 -6.298 1.00 89.00 1569 THR A N 1
ATOM 12327 C CA . THR A 1 1569 ? -4.644 35.212 -7.446 1.00 89.00 1569 THR A CA 1
ATOM 12328 C C . THR A 1 1569 ? -4.789 35.968 -8.765 1.00 89.00 1569 THR A C 1
ATOM 12330 O O . THR A 1 1569 ? -3.873 35.881 -9.590 1.00 89.00 1569 THR A O 1
ATOM 12333 N N . GLU A 1 1570 ? -5.874 36.729 -8.976 1.00 89.19 1570 GLU A N 1
ATOM 12334 C CA . GLU A 1 1570 ? -6.012 37.596 -10.154 1.00 89.19 1570 GLU A CA 1
ATOM 12335 C C . GLU A 1 1570 ? -5.129 38.839 -10.034 1.00 89.19 1570 GLU A C 1
ATOM 12337 O O . GLU A 1 1570 ? -4.400 39.120 -10.980 1.00 89.19 1570 GLU A O 1
ATOM 12342 N N . G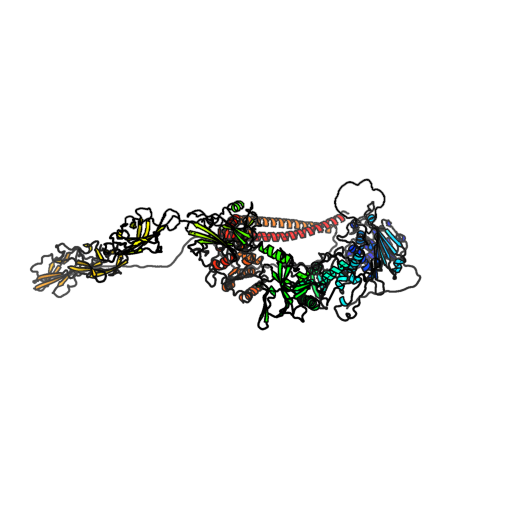LU A 1 1571 ? -5.066 39.526 -8.889 1.00 89.31 1571 GLU A N 1
ATOM 12343 C CA . GLU A 1 1571 ? -4.190 40.703 -8.764 1.00 89.31 1571 GLU A CA 1
ATOM 12344 C C . GLU A 1 1571 ? -2.700 40.317 -8.762 1.00 89.31 1571 GLU A C 1
ATOM 12346 O O . GLU A 1 1571 ? -1.890 40.993 -9.394 1.00 89.31 1571 GLU A O 1
ATOM 12351 N N . ASN A 1 1572 ? -2.317 39.138 -8.250 1.00 88.62 1572 ASN A N 1
ATOM 12352 C CA . ASN A 1 1572 ? -0.982 38.576 -8.511 1.00 88.62 1572 ASN A CA 1
ATOM 12353 C C . ASN A 1 1572 ? -0.763 38.229 -9.995 1.00 88.62 1572 ASN A C 1
ATOM 12355 O O . ASN A 1 1572 ? 0.379 38.109 -10.445 1.00 88.62 1572 ASN A O 1
ATOM 12359 N N . ARG A 1 1573 ? -1.820 38.016 -10.784 1.00 87.94 1573 ARG A N 1
ATOM 12360 C CA . ARG A 1 1573 ? -1.739 37.838 -12.243 1.00 87.94 1573 ARG A CA 1
ATOM 12361 C C . ARG A 1 1573 ? -1.614 39.194 -12.943 1.00 87.94 1573 ARG A C 1
ATOM 12363 O O . ARG A 1 1573 ? -0.809 39.300 -13.867 1.00 87.94 1573 ARG A O 1
ATOM 12370 N N . SER A 1 1574 ? -2.332 40.222 -12.486 1.00 88.56 1574 SER A N 1
ATOM 12371 C CA . SER A 1 1574 ? -2.196 41.628 -12.896 1.00 88.56 1574 SER A CA 1
ATOM 12372 C C . SER A 1 1574 ? -0.779 42.143 -12.641 1.00 88.56 1574 SER A C 1
ATOM 12374 O O . SER A 1 1574 ? -0.111 42.558 -13.588 1.00 88.56 1574 SER A O 1
ATOM 12376 N N . LEU A 1 1575 ? -0.254 42.001 -11.420 1.00 91.50 1575 LEU A N 1
ATOM 12377 C CA . LEU A 1 1575 ? 1.097 42.429 -11.053 1.00 91.50 1575 LEU A CA 1
ATOM 12378 C C . LEU A 1 1575 ? 2.160 41.683 -11.873 1.00 91.50 1575 LEU A C 1
ATOM 12380 O O . LEU A 1 1575 ? 3.026 42.308 -12.481 1.00 91.50 1575 LEU A O 1
ATOM 12384 N N . ARG A 1 1576 ? 2.047 40.353 -12.031 1.00 88.69 1576 ARG A N 1
ATOM 12385 C CA . ARG A 1 1576 ? 2.958 39.576 -12.902 1.00 88.69 1576 ARG A CA 1
ATOM 12386 C C . ARG A 1 1576 ? 2.841 39.920 -14.395 1.00 88.69 1576 ARG A C 1
ATOM 12388 O O . ARG A 1 1576 ? 3.786 39.653 -15.139 1.00 88.69 1576 ARG A O 1
ATOM 12395 N N . ARG A 1 1577 ? 1.731 40.512 -14.859 1.00 88.44 1577 ARG A N 1
ATOM 12396 C CA . ARG A 1 1577 ? 1.614 41.117 -16.203 1.00 88.44 1577 ARG A CA 1
ATOM 12397 C C . ARG A 1 1577 ? 2.278 42.501 -16.238 1.00 88.44 1577 ARG A C 1
ATOM 12399 O O . ARG A 1 1577 ? 2.979 42.788 -17.204 1.00 88.44 1577 ARG A O 1
ATOM 12406 N N . LEU A 1 1578 ? 2.094 43.325 -15.205 1.00 90.44 1578 LEU A N 1
ATOM 12407 C CA . LEU A 1 1578 ? 2.596 44.700 -15.120 1.00 90.44 1578 LEU A CA 1
ATOM 12408 C C . LEU A 1 1578 ? 4.112 44.773 -14.915 1.00 90.44 1578 LEU A C 1
ATOM 12410 O O . LEU A 1 1578 ? 4.778 45.463 -15.673 1.00 90.44 1578 LEU A O 1
ATOM 12414 N N . VAL A 1 1579 ? 4.698 43.969 -14.025 1.00 89.50 1579 VAL A N 1
ATOM 12415 C CA . VAL A 1 1579 ? 6.163 43.841 -13.881 1.00 89.50 1579 VAL A CA 1
ATOM 12416 C C . VAL A 1 1579 ? 6.811 43.402 -15.207 1.00 89.50 1579 VAL A C 1
ATOM 12418 O O . VAL A 1 1579 ? 7.877 43.888 -15.581 1.00 89.50 1579 VAL A O 1
ATOM 12421 N N . LYS A 1 1580 ? 6.129 42.553 -15.995 1.00 85.19 1580 LYS A N 1
ATOM 12422 C CA . LYS A 1 1580 ? 6.554 42.168 -17.357 1.00 85.19 1580 LYS A CA 1
ATOM 12423 C C . LYS A 1 1580 ? 6.336 43.256 -18.423 1.00 85.19 1580 LYS A C 1
ATOM 12425 O O . LYS A 1 1580 ? 6.905 43.123 -19.509 1.00 85.19 1580 LYS A O 1
ATOM 12430 N N . LYS A 1 1581 ? 5.540 44.300 -18.152 1.00 86.81 1581 LYS A N 1
ATOM 12431 C CA . LYS A 1 1581 ? 5.501 45.539 -18.948 1.00 86.81 1581 LYS A CA 1
ATOM 12432 C C . LYS A 1 1581 ? 6.614 46.485 -18.508 1.00 86.81 1581 LYS A C 1
ATOM 12434 O O . LYS A 1 1581 ? 7.414 46.854 -19.354 1.00 86.81 1581 LYS A O 1
ATOM 12439 N N . LEU A 1 1582 ? 6.702 46.801 -17.213 1.00 88.81 1582 LEU A N 1
ATOM 12440 C CA . LEU A 1 1582 ? 7.700 47.703 -16.634 1.00 88.81 1582 LEU A CA 1
ATOM 12441 C C . LEU A 1 1582 ? 9.122 47.284 -16.982 1.00 88.81 1582 LEU A C 1
ATOM 12443 O O . LEU A 1 1582 ? 9.873 48.112 -17.479 1.00 88.81 1582 LEU A O 1
ATOM 12447 N N . LYS A 1 1583 ? 9.476 45.997 -16.846 1.00 87.00 1583 LYS A N 1
ATOM 12448 C CA . LYS A 1 1583 ? 10.794 45.513 -17.282 1.00 87.00 1583 LYS A CA 1
ATOM 12449 C C . LYS A 1 1583 ? 11.065 45.853 -18.756 1.00 87.00 1583 LYS A C 1
ATOM 12451 O O . LYS A 1 1583 ? 12.121 46.384 -19.056 1.00 87.00 1583 LYS A O 1
ATOM 12456 N N . LYS A 1 1584 ? 10.087 45.664 -19.648 1.00 84.06 1584 LYS A N 1
ATOM 12457 C CA . LYS A 1 1584 ? 10.194 45.995 -21.085 1.00 84.06 1584 LYS A CA 1
ATOM 12458 C C . LYS A 1 1584 ? 10.105 47.487 -21.404 1.00 84.06 1584 LYS A C 1
ATOM 12460 O O . LYS A 1 1584 ? 10.492 47.895 -22.496 1.00 84.06 1584 LYS A O 1
ATOM 12465 N N . ALA A 1 1585 ? 9.531 48.286 -20.511 1.00 84.50 1585 ALA A N 1
ATOM 12466 C CA . ALA A 1 1585 ? 9.487 49.735 -20.624 1.00 84.50 1585 ALA A CA 1
ATOM 12467 C C . ALA A 1 1585 ? 10.825 50.330 -20.173 1.00 84.50 1585 ALA A C 1
ATOM 12469 O O . ALA A 1 1585 ? 11.386 51.134 -20.901 1.00 84.50 1585 ALA A O 1
ATOM 12470 N N . ASN A 1 1586 ? 11.388 49.848 -19.063 1.00 85.75 1586 ASN A N 1
ATOM 12471 C CA . ASN A 1 1586 ? 12.697 50.253 -18.560 1.00 85.75 1586 ASN A CA 1
ATOM 12472 C C . ASN A 1 1586 ? 13.842 49.747 -19.463 1.00 85.75 1586 ASN A C 1
ATOM 12474 O O . ASN A 1 1586 ? 14.713 50.525 -19.821 1.00 85.75 1586 ASN A O 1
ATOM 12478 N N . GLU A 1 1587 ? 13.777 48.506 -19.970 1.00 82.75 1587 GLU A N 1
ATOM 12479 C CA . GLU A 1 1587 ? 14.670 48.011 -21.041 1.00 82.75 1587 GLU A CA 1
ATOM 12480 C C . GLU A 1 1587 ? 14.637 48.925 -22.279 1.00 82.75 1587 GLU A C 1
ATOM 12482 O O . GLU A 1 1587 ? 15.653 49.113 -22.939 1.00 82.75 1587 GLU A O 1
ATOM 12487 N N . LYS A 1 1588 ? 13.481 49.516 -22.615 1.00 83.44 1588 LYS A N 1
ATOM 12488 C CA . LYS A 1 1588 ? 13.395 50.519 -23.684 1.00 83.44 1588 LYS A CA 1
ATOM 12489 C C . LYS A 1 1588 ? 13.952 51.870 -23.253 1.00 83.44 1588 LYS A C 1
ATOM 12491 O O . LYS A 1 1588 ? 14.707 52.446 -24.018 1.00 83.44 1588 LYS A O 1
ATOM 12496 N N . TYR A 1 1589 ? 13.587 52.367 -22.076 1.00 83.69 1589 TYR A N 1
ATOM 12497 C CA . TYR A 1 1589 ? 14.026 53.666 -21.575 1.00 83.69 1589 TYR A CA 1
ATOM 12498 C C . TYR A 1 1589 ? 15.547 53.717 -21.458 1.00 83.69 1589 TYR A C 1
ATOM 12500 O O . TYR A 1 1589 ? 16.149 54.591 -22.054 1.00 83.69 1589 TYR A O 1
ATOM 12508 N N . GLN A 1 1590 ? 16.179 52.704 -20.860 1.00 79.81 1590 GLN A N 1
ATOM 12509 C CA . GLN A 1 1590 ? 17.638 52.567 -20.836 1.00 79.81 1590 GLN A CA 1
ATOM 12510 C C . GLN A 1 1590 ? 18.250 52.580 -22.244 1.00 79.81 1590 GLN A C 1
ATOM 12512 O O . GLN A 1 1590 ? 19.239 53.270 -22.459 1.00 79.81 1590 GLN A O 1
ATOM 12517 N N . ASN A 1 1591 ? 17.640 51.893 -23.219 1.00 76.69 1591 ASN A N 1
ATOM 12518 C CA . ASN A 1 1591 ? 18.093 51.943 -24.613 1.00 76.69 1591 ASN A CA 1
ATOM 12519 C C . ASN A 1 1591 ? 17.892 53.321 -25.277 1.00 76.69 1591 ASN A C 1
ATOM 12521 O O . ASN A 1 1591 ? 18.670 53.653 -26.159 1.00 76.69 1591 ASN A O 1
ATOM 12525 N N . PHE A 1 1592 ? 16.883 54.112 -24.893 1.00 74.44 1592 PHE A N 1
ATOM 12526 C CA . PHE A 1 1592 ? 16.641 55.450 -25.456 1.00 74.44 1592 PHE A CA 1
ATOM 12527 C C . PHE A 1 1592 ? 17.452 56.549 -24.754 1.00 74.44 1592 PHE A C 1
ATOM 12529 O O . PHE A 1 1592 ? 17.994 57.412 -25.432 1.00 74.44 1592 PHE A O 1
ATOM 12536 N N . THR A 1 1593 ? 17.635 56.483 -23.434 1.00 74.44 1593 THR A N 1
ATOM 12537 C CA . THR A 1 1593 ? 18.552 57.358 -22.686 1.00 74.44 1593 THR A CA 1
ATOM 12538 C C . THR A 1 1593 ? 20.001 57.119 -23.118 1.00 74.44 1593 THR A C 1
ATOM 12540 O O . THR A 1 1593 ? 20.707 58.071 -23.425 1.00 74.44 1593 THR A O 1
ATOM 12543 N N . ALA A 1 1594 ? 20.419 55.861 -23.309 1.00 70.19 1594 ALA A N 1
ATOM 12544 C CA . ALA A 1 1594 ? 21.731 55.533 -23.880 1.00 70.19 1594 ALA A CA 1
ATOM 12545 C C . ALA A 1 1594 ? 21.879 55.856 -25.388 1.00 70.19 1594 ALA A C 1
ATOM 12547 O O . ALA A 1 1594 ? 22.951 55.628 -25.941 1.00 70.19 1594 ALA A O 1
ATOM 12548 N N . MET A 1 1595 ? 20.821 56.361 -26.041 1.00 63.28 1595 MET A N 1
ATOM 12549 C CA . MET A 1 1595 ? 20.833 56.973 -27.384 1.00 63.28 1595 MET A CA 1
ATOM 12550 C C . MET A 1 1595 ? 20.667 58.509 -27.338 1.00 63.28 1595 MET A C 1
ATOM 12552 O O . MET A 1 1595 ? 20.553 59.141 -28.387 1.00 63.28 1595 MET A O 1
ATOM 12556 N N . ALA A 1 1596 ? 20.583 59.101 -26.142 1.00 62.31 1596 ALA A N 1
ATOM 12557 C CA . ALA A 1 1596 ? 20.420 60.539 -25.908 1.00 62.31 1596 ALA A CA 1
ATOM 12558 C C . ALA A 1 1596 ? 21.607 61.142 -25.130 1.00 62.31 1596 ALA A C 1
ATOM 12560 O O . ALA A 1 1596 ? 21.946 62.303 -25.341 1.00 62.31 1596 ALA A O 1
ATOM 12561 N N . ASP A 1 1597 ? 22.274 60.337 -24.296 1.00 58.56 1597 ASP A N 1
ATOM 12562 C CA . ASP A 1 1597 ? 23.563 60.641 -23.655 1.00 58.56 1597 ASP A CA 1
ATOM 12563 C C . ASP A 1 1597 ? 24.777 60.392 -24.594 1.00 58.56 1597 ASP A C 1
ATOM 12565 O O . ASP A 1 1597 ? 25.926 60.433 -24.145 1.00 58.56 1597 ASP A O 1
ATOM 12569 N N . SER A 1 1598 ? 24.535 60.082 -25.878 1.00 45.41 1598 SER A N 1
ATOM 12570 C CA . SER A 1 1598 ? 25.510 59.579 -26.867 1.00 45.41 1598 SER A CA 1
ATOM 12571 C C . SER A 1 1598 ? 25.618 60.425 -28.136 1.00 45.41 1598 SER A C 1
ATOM 12573 O O . SER A 1 1598 ? 26.765 60.743 -28.516 1.00 45.41 1598 SER A O 1
#

GO terms:
  GO:0000724 double-strand break repair via homologous recombination (P, IMP)

Sequence (1598 aa):
MSSRRSVKRSLVLDDDDDEDIFYNFKVLLPNGTSVKLTLKNPEPEISMQSFVNLVKKEYDNARKDCLLMSKRMKVDWNSGGKFHLESNGGKMKGIVRFAAFKPDLCHIIRLDDGSGIASTMYENLWDLTPDTDLLKELPENYSFETALADLIDNSLQAVWPYREGARKLISVDISGDHITVFDTGRGMDSSEGNSIDKWGKIGASLHRSQKTGAIGGNPPYLKPYFGMFGYGGPYASMFLGRCDFSFCLPILICIVLLRLTLFSVRRTLVSSKTKESKKVFTLQFKKEALIDNRSIVGKNWKTDGGMRDPSEEEMKLSPHGSFTKVEIFESEFDISKIYQLQCRLKDIYFPYIQFCLATIFLCDELSKTGRTERPVAFQVNGEDLAEIAGGEVAITNLHSKGQFFSFQIRFTLFGGKRKGTAQEANARLKFVYFPIVQGKESIEKILQSLEEEGCKVSESFQTFGRVSLRRLGRLLPEVRWDSIPFMQRGNRASTLQKSCRRVKCFVDLDAGFSPTPSKTDLASQNPFSVALRNFGSKSTEKEKDDDVNIVIHREGKSVSYAHLEEKYQEWVLEMHNTHDEEAASGLDEAVLIVGSLDKKALGILRDAVRVHKEVRRKEKTWKRGQNIKILRGAYAGIHNNNVYATIDYFLIEGFEDEAGGDTRILCRPIDRPENEGCKLSIIDGISKLEVQSSLSLPITIIDSGKCLPVDANEWNRKLDKQQEKAPSKIDLLDERDCRELKIDGELPIGNSVRAGKAPPKQIVAVVRPACFTSLTPSKKLDQKNIVKMDGEEMVMVVKLKSSDKNISSQRLFPTSRKGISGLYIFSLGSKFPNLFKKAGTYNFSFSIGNSIKCNKTVVVRPSSKAARWELDDNLESLPCNVRVGSSLPPFRIACFDKYKNKIPFTSVPSLEVELEASPGFLIKIDKLETNLINDGLILKIENMLVETDELDQIRPNYEATLEIRAMDNPFSVSVPCKVNPGPLKRVAVNNPKALENLLPDSTVEDFILELFDGYNNHVAEGTDVLIHIDGYRIEDWMGINRKVDSRGCINLSGILKVTEGYGKSVSLSVMSGNEVIFCKESQIDERQLRLVTELPDCCTAGTNLMNLIFQVTELDGSLDTSIHHDEKSGCFHTMSIESDSSSVESAIRYAFVHGSCKVSSLSLPENEGVFSCRVFHSRYPELQMSIKIQVTSAPTSEREESGYSTPHSKTTPPPESGIPSITNPWPTPCSQFGVLAIRSSSLALSSETSLMDMAQYTEDLKEKINIDEERRVELEERLKCLQAQREHAEQECSRLQASLEPLGAPFPECLSTKESMMKQIEEKHHDTAASVFCCLYRKAPPPRSLFLSQKGMFGVVALLGSVASTSLSRVLSEYLGKDTMLSLVCKSSQFGPKSDEYRKFQSEAASLGRSITNRFLVICLDATRPWRNGLVRNDPQKRLAMDNPYLPNGDPIPGFKGYAVNMIDLASEELDIQSSSGYGLRETLFYGVFRELQVYETAEHLEAALPHINGGDAVSLDGVIARENGFIYSGCCTPEVHFPITVTERQEKALVQLEITRDKKRKTEEMMTEENRSLRRLVKKLKKANEKYQNFTAMADS

Organism: Arabidopsis thaliana (NCBI:txid3702)